Protein AF-0000000070861466 (afdb_homodimer)

Radius of gyration: 43.16 Å; Cα contacts (8 Å, |Δi|>4): 2158; chains: 2; bounding box: 138×143×98 Å

InterPro domains:
  IPR007632 Anoctamin [PTHR12308] (51-796)
  IPR049452 Anoctamin, transmembrane domain [PF04547] (317-795)

Structure (mmCIF, N/CA/C/O backbone):
data_AF-0000000070861466-model_v1
#
loop_
_entity.id
_entity.type
_entity.pdbx_description
1 polymer 'Anoctamin transmembrane domain-containing protein'
#
loop_
_atom_site.group_PDB
_atom_site.id
_atom_site.type_symbol
_atom_site.label_atom_id
_atom_site.label_alt_id
_atom_site.label_comp_id
_atom_site.label_asym_id
_atom_site.label_entity_id
_atom_site.label_seq_id
_atom_site.pdbx_PDB_ins_code
_atom_site.Cartn_x
_atom_site.Cartn_y
_atom_site.Cartn_z
_atom_site.occupancy
_atom_site.B_iso_or_equiv
_atom_site.auth_seq_id
_atom_site.auth_comp_id
_atom_site.auth_asym_id
_atom_site.auth_atom_id
_atom_site.pdbx_PDB_model_num
ATOM 1 N N . MET A 1 1 ? -64.312 64.188 -18.234 1 16.48 1 MET A N 1
ATOM 2 C CA . MET A 1 1 ? -65.062 63.875 -17 1 16.48 1 MET A CA 1
ATOM 3 C C . MET A 1 1 ? -64.062 63.562 -15.859 1 16.48 1 MET A C 1
ATOM 5 O O . MET A 1 1 ? -63.562 62.469 -15.742 1 16.48 1 MET A O 1
ATOM 9 N N . ALA A 1 2 ? -62.969 64.562 -15.57 1 18.7 2 ALA A N 1
ATOM 10 C CA . ALA A 1 2 ? -61.688 64.938 -14.945 1 18.7 2 ALA A CA 1
ATOM 11 C C . ALA A 1 2 ? -61.812 64.938 -13.422 1 18.7 2 ALA A C 1
ATOM 13 O O . ALA A 1 2 ? -60.812 64.875 -12.711 1 18.7 2 ALA A O 1
ATOM 14 N N . GLU A 1 3 ? -63.188 65.125 -13 1 17.28 3 GLU A N 1
ATOM 15 C CA . GLU A 1 3 ? -63.438 65.875 -11.773 1 17.28 3 GLU A CA 1
ATOM 16 C C . GLU A 1 3 ? -63.094 65.062 -10.539 1 17.28 3 GLU A C 1
ATOM 18 O O . GLU A 1 3 ? -62.5 65.562 -9.594 1 17.28 3 GLU A O 1
ATOM 23 N N . ASP A 1 4 ? -63.688 63.938 -10.492 1 17.72 4 ASP A N 1
ATOM 24 C CA . ASP A 1 4 ? -64.25 63.5 -9.219 1 17.72 4 ASP A CA 1
ATOM 25 C C . ASP A 1 4 ? -63.188 62.781 -8.367 1 17.72 4 ASP A C 1
ATOM 27 O O . ASP A 1 4 ? -63.531 62.094 -7.422 1 17.72 4 ASP A O 1
ATOM 31 N N . PHE A 1 5 ? -61.875 62.719 -8.875 1 22.05 5 PHE A N 1
ATOM 32 C CA . PHE A 1 5 ? -60.812 61.844 -8.414 1 22.05 5 PHE A CA 1
ATOM 33 C C . PHE A 1 5 ? -60.281 62.281 -7.043 1 22.05 5 PHE A C 1
ATOM 35 O O . PHE A 1 5 ? -59.094 62.312 -6.809 1 22.05 5 PHE A O 1
ATOM 42 N N . GLY A 1 6 ? -61.219 63.031 -6.23 1 19.34 6 GLY A N 1
ATOM 43 C CA . GLY A 1 6 ? -60.938 63.844 -5.062 1 19.34 6 GLY A CA 1
ATOM 44 C C . GLY A 1 6 ? -60.562 63.031 -3.836 1 19.34 6 GLY A C 1
ATOM 45 O O . GLY A 1 6 ? -60.344 63.594 -2.758 1 19.34 6 GLY A O 1
ATOM 46 N N . GLY A 1 7 ? -61.031 61.75 -3.723 1 20.11 7 GLY A N 1
ATOM 47 C CA . GLY A 1 7 ? -61.438 61.219 -2.43 1 20.11 7 GLY A CA 1
ATOM 48 C C . GLY A 1 7 ? -60.312 61.062 -1.449 1 20.11 7 GLY A C 1
ATOM 49 O O . GLY A 1 7 ? -59.125 61.156 -1.828 1 20.11 7 GLY A O 1
ATOM 50 N N . ASP A 1 8 ? -60.5 60.312 -0.194 1 20.23 8 ASP A N 1
ATOM 51 C CA . ASP A 1 8 ? -60.094 60.375 1.201 1 20.23 8 ASP A CA 1
ATOM 52 C C . ASP A 1 8 ? -58.656 59.875 1.38 1 20.23 8 ASP A C 1
ATOM 54 O O . ASP A 1 8 ? -58.344 58.75 0.96 1 20.23 8 ASP A O 1
ATOM 58 N N . HIS A 1 9 ? -57.5 60.594 1.595 1 22.98 9 HIS A N 1
ATOM 59 C CA . HIS A 1 9 ? -56.031 60.656 1.71 1 22.98 9 HIS A CA 1
ATOM 60 C C . HIS A 1 9 ? -55.531 59.844 2.914 1 22.98 9 HIS A C 1
ATOM 62 O O . HIS A 1 9 ? -54.344 59.75 3.145 1 22.98 9 HIS A O 1
ATOM 68 N N . ASN A 1 10 ? -56.312 59.562 4.051 1 20.41 10 ASN A N 1
ATOM 69 C CA . ASN A 1 10 ? -55.875 59.312 5.418 1 20.41 10 ASN A CA 1
ATOM 70 C C . ASN A 1 10 ? -55.344 57.906 5.574 1 20.41 10 ASN A C 1
ATOM 72 O O . ASN A 1 10 ? -54.812 57.531 6.637 1 20.41 10 ASN A O 1
ATOM 76 N N . ALA A 1 11 ? -55.844 56.906 4.953 1 23.03 11 ALA A N 1
ATOM 77 C CA . ALA A 1 11 ? -55.781 55.5 5.324 1 23.03 11 ALA A CA 1
ATOM 78 C C . ALA A 1 11 ? -54.375 54.938 5.148 1 23.03 11 ALA A C 1
ATOM 80 O O . ALA A 1 11 ? -54.156 53.719 5.223 1 23.03 11 ALA A O 1
ATOM 81 N N . SER A 1 12 ? -53.344 55.688 4.801 1 24.44 12 SER A N 1
ATOM 82 C CA . SER A 1 12 ? -52.031 55.25 4.32 1 24.44 12 SER A CA 1
ATOM 83 C C . SER A 1 12 ? -51.156 54.781 5.477 1 24.44 12 SER A C 1
ATOM 85 O O . SER A 1 12 ? -50.031 54.344 5.262 1 24.44 12 SER A O 1
ATOM 87 N N . GLY A 1 13 ? -51.531 55.062 6.812 1 25.39 13 GLY A N 1
ATOM 88 C CA . GLY A 1 13 ? -50.688 54.938 7.988 1 25.39 13 GLY A CA 1
ATOM 89 C C . GLY A 1 13 ? -50.438 53.5 8.391 1 25.39 13 GLY A C 1
ATOM 90 O O . GLY A 1 13 ? -49.438 53.188 9.078 1 25.39 13 GLY A O 1
ATOM 91 N N . ASN A 1 14 ? -51.438 52.688 8.461 1 26.45 14 ASN A N 1
ATOM 92 C CA . ASN A 1 14 ? -51.531 51.438 9.242 1 26.45 14 ASN A CA 1
ATOM 93 C C . ASN A 1 14 ? -50.656 50.344 8.656 1 26.45 14 ASN A C 1
ATOM 95 O O . ASN A 1 14 ? -50.562 49.25 9.227 1 26.45 14 ASN A O 1
ATOM 99 N N . LYS A 1 15 ? -50.312 50.375 7.426 1 30.53 15 LYS A N 1
ATOM 100 C CA . LYS A 1 15 ? -49.688 49.25 6.77 1 30.53 15 LYS A CA 1
ATOM 101 C C . LYS A 1 15 ? -48.25 49.062 7.25 1 30.53 15 LYS A C 1
ATOM 103 O O . LYS A 1 15 ? -47.719 47.938 7.227 1 30.53 15 LYS A O 1
ATOM 108 N N . GLY A 1 16 ? -47.688 50.156 7.734 1 27.94 16 GLY A N 1
ATOM 109 C CA . GLY A 1 16 ? -46.312 50.125 8.18 1 27.94 16 GLY A CA 1
ATOM 110 C C . GLY A 1 16 ? -46.125 49.344 9.461 1 27.94 16 GLY A C 1
ATOM 111 O O . GLY A 1 16 ? -45.094 48.688 9.648 1 27.94 16 GLY A O 1
ATOM 112 N N . GLU A 1 17 ? -47.094 49.469 10.406 1 29.08 17 GLU A N 1
ATOM 113 C CA . GLU A 1 17 ? -46.969 48.844 11.711 1 29.08 17 GLU A CA 1
ATOM 114 C C . GLU A 1 17 ? -47.031 47.312 11.594 1 29.08 17 GLU A C 1
ATOM 116 O O . GLU A 1 17 ? -46.281 46.594 12.273 1 29.08 17 GLU A O 1
ATOM 121 N N . ARG A 1 18 ? -47.938 46.812 10.82 1 31.66 18 ARG A N 1
ATOM 122 C CA . ARG A 1 18 ? -48.125 45.375 10.805 1 31.66 18 ARG A CA 1
ATOM 123 C C . ARG A 1 18 ? -46.875 44.688 10.258 1 31.66 18 ARG A C 1
ATOM 125 O O . ARG A 1 18 ? -46.531 43.594 10.703 1 31.66 18 ARG A O 1
ATOM 132 N N . PHE A 1 19 ? -46.344 45.312 9.219 1 30.48 19 PHE A N 1
ATOM 133 C CA . PHE A 1 19 ? -45.125 44.719 8.656 1 30.48 19 PHE A CA 1
ATOM 134 C C . PHE A 1 19 ? -44.031 44.594 9.719 1 30.48 19 PHE A C 1
ATOM 136 O O . PHE A 1 19 ? -43.406 43.531 9.805 1 30.48 19 PHE A O 1
ATOM 143 N N . VAL A 1 20 ? -43.969 45.5 10.695 1 30.69 20 VAL A N 1
ATOM 144 C CA . VAL A 1 20 ? -43 45.438 11.789 1 30.69 20 VAL A CA 1
ATOM 145 C C . VAL A 1 20 ? -43.344 44.25 12.695 1 30.69 20 VAL A C 1
ATOM 147 O O . VAL A 1 20 ? -42.438 43.5 13.102 1 30.69 20 VAL A O 1
ATOM 150 N N . LYS A 1 21 ? -44.531 44.062 13.055 1 33.38 21 LYS A N 1
ATOM 151 C CA . LYS A 1 21 ? -44.875 43 13.984 1 33.38 21 LYS A CA 1
ATOM 152 C C . LYS A 1 21 ? -44.562 41.625 13.383 1 33.38 21 LYS A C 1
ATOM 154 O O . LYS A 1 21 ? -44.062 40.75 14.086 1 33.38 21 LYS A O 1
ATOM 159 N N . ASP A 1 22 ? -44.906 41.375 12.109 1 32.41 22 ASP A N 1
ATOM 160 C CA . ASP A 1 22 ? -44.656 40.031 11.555 1 32.41 22 ASP A CA 1
ATOM 161 C C . ASP A 1 22 ? -43.156 39.781 11.43 1 32.41 22 ASP A C 1
ATOM 163 O O . ASP A 1 22 ? -42.719 38.656 11.633 1 32.41 22 ASP A O 1
ATOM 167 N N . LEU A 1 23 ? -42.344 40.844 11.055 1 29.83 23 LEU A N 1
ATOM 168 C CA . LEU A 1 23 ? -40.875 40.75 11.07 1 29.83 23 LEU A CA 1
ATOM 169 C C . LEU A 1 23 ? -40.375 40.469 12.484 1 29.83 23 LEU A C 1
ATOM 171 O O . LEU A 1 23 ? -39.438 39.688 12.672 1 29.83 23 LEU A O 1
ATOM 175 N N . MET A 1 24 ? -40.812 41.156 13.539 1 29.45 24 MET A N 1
ATOM 176 C CA . MET A 1 24 ? -40.5 40.938 14.938 1 29.45 24 MET A CA 1
ATOM 177 C C . MET A 1 24 ? -40.875 39.531 15.359 1 29.45 24 MET A C 1
ATOM 179 O O . MET A 1 24 ? -40.312 39 16.328 1 29.45 24 MET A O 1
ATOM 183 N N . ALA A 1 25 ? -41.969 39.031 14.922 1 30.91 25 ALA A N 1
ATOM 184 C CA . ALA A 1 25 ? -42.312 37.688 15.375 1 30.91 25 ALA A CA 1
ATOM 185 C C . ALA A 1 25 ? -41.25 36.688 14.961 1 30.91 25 ALA A C 1
ATOM 187 O O . ALA A 1 25 ? -41.031 35.656 15.625 1 30.91 25 ALA A O 1
ATOM 188 N N . GLN A 1 26 ? -40.719 36.875 13.656 1 28.11 26 GLN A N 1
ATOM 189 C CA . GLN A 1 26 ? -39.562 36.094 13.266 1 28.11 26 GLN A CA 1
ATOM 190 C C . GLN A 1 26 ? -38.281 36.656 13.836 1 28.11 26 GLN A C 1
ATOM 192 O O . GLN A 1 26 ? -38.094 37.875 13.836 1 28.11 26 GLN A O 1
ATOM 197 N N . ASN A 1 27 ? -37.625 36.219 15.023 1 28.41 27 ASN A N 1
ATOM 198 C CA . ASN A 1 27 ? -36.781 36.781 16.062 1 28.41 27 ASN A CA 1
ATOM 199 C C . ASN A 1 27 ? -35.656 37.656 15.461 1 28.41 27 ASN A C 1
ATOM 201 O O . ASN A 1 27 ? -34.469 37.344 15.609 1 28.41 27 ASN A O 1
ATOM 205 N N . VAL A 1 28 ? -35.938 38.281 14.328 1 26.98 28 VAL A N 1
ATOM 206 C CA . VAL A 1 28 ? -34.969 39.188 13.734 1 26.98 28 VAL A CA 1
ATOM 207 C C . VAL A 1 28 ? -34.906 40.5 14.555 1 26.98 28 VAL A C 1
ATOM 209 O O . VAL A 1 28 ? -35.906 41.219 14.648 1 26.98 28 VAL A O 1
ATOM 212 N N . SER A 1 29 ? -34.188 40.562 15.742 1 27.77 29 SER A N 1
ATOM 213 C CA . SER A 1 29 ? -34.188 41.688 16.656 1 27.77 29 SER A CA 1
ATOM 214 C C . SER A 1 29 ? -33.625 42.938 15.977 1 27.77 29 SER A C 1
ATOM 216 O O . SER A 1 29 ? -32.406 43 15.664 1 27.77 29 SER A O 1
ATOM 218 N N . ILE A 1 30 ? -34.25 43.625 15.133 1 29.31 30 ILE A N 1
ATOM 219 C CA . ILE A 1 30 ? -33.844 44.938 14.688 1 29.31 30 ILE A CA 1
ATOM 220 C C . ILE A 1 30 ? -34 45.969 15.82 1 29.31 30 ILE A C 1
ATOM 222 O O . ILE A 1 30 ? -35.062 46.094 16.406 1 29.31 30 ILE A O 1
ATOM 226 N N . PRO A 1 31 ? -32.875 46.5 16.391 1 29.22 31 PRO A N 1
ATOM 227 C CA . PRO A 1 31 ? -33.031 47.375 17.547 1 29.22 31 PRO A CA 1
ATOM 228 C C . PRO A 1 31 ? -34 48.531 17.281 1 29.22 31 PRO A C 1
ATOM 230 O O . PRO A 1 31 ? -34.125 48.969 16.141 1 29.22 31 PRO A O 1
ATOM 233 N N . PRO A 1 32 ? -34.719 48.969 18.25 1 29.06 32 PRO A N 1
ATOM 234 C CA . PRO A 1 32 ? -35.875 49.875 18.219 1 29.06 32 PRO A CA 1
ATOM 235 C C . PRO A 1 32 ? -35.5 51.312 17.859 1 29.06 32 PRO A C 1
ATOM 237 O O . PRO A 1 32 ? -36.281 52 17.188 1 29.06 32 PRO A O 1
ATOM 240 N N . ASP A 1 33 ? -34.375 51.875 18.266 1 28.48 33 ASP A N 1
ATOM 241 C CA . ASP A 1 33 ? -34.219 53.312 18.125 1 28.48 33 ASP A CA 1
ATOM 242 C C . ASP A 1 33 ? -34 53.719 16.656 1 28.48 33 ASP A C 1
ATOM 244 O O . ASP A 1 33 ? -34.344 54.812 16.25 1 28.48 33 ASP A O 1
ATOM 248 N N . VAL A 1 34 ? -33.25 53.062 15.922 1 29.25 34 VAL A N 1
ATOM 249 C CA . VAL A 1 34 ? -33.562 53.469 14.555 1 29.25 34 VAL A CA 1
ATOM 250 C C . VAL A 1 34 ? -35.062 53.344 14.312 1 29.25 34 VAL A C 1
ATOM 252 O O . VAL A 1 34 ? -35.625 54.062 13.477 1 29.25 34 VAL A O 1
ATOM 255 N N . LEU A 1 35 ? -35.625 52.406 15.195 1 28.64 35 LEU A N 1
ATOM 256 C CA . LEU A 1 35 ? -37.094 52.438 15.18 1 28.64 35 LEU A CA 1
ATOM 257 C C . LEU A 1 35 ? -37.594 53.719 15.844 1 28.64 35 LEU A C 1
ATOM 259 O O . LEU A 1 35 ? -38.531 54.344 15.344 1 28.64 35 LEU A O 1
ATOM 263 N N . SER A 1 36 ? -37.062 54.031 17 1 27.45 36 SER A N 1
ATOM 264 C CA . SER A 1 36 ? -37.656 55.188 17.625 1 27.45 36 SER A CA 1
ATOM 265 C C . SER A 1 36 ? -37.406 56.438 16.797 1 27.45 36 SER A C 1
ATOM 267 O O . SER A 1 36 ? -38.281 57.281 16.594 1 27.45 36 SER A O 1
ATOM 269 N N . LYS A 1 37 ? -36.219 57.031 16.562 1 30.48 37 LYS A N 1
ATOM 270 C CA . LYS A 1 37 ? -36.188 58.219 15.711 1 30.48 37 LYS A CA 1
ATOM 271 C C . LYS A 1 37 ? -36.812 57.938 14.352 1 30.48 37 LYS A C 1
ATOM 273 O O . LYS A 1 37 ? -37.5 58.781 13.789 1 30.48 37 LYS A O 1
ATOM 278 N N . VAL A 1 38 ? -36.625 56.906 13.602 1 27.94 38 VAL A N 1
ATOM 279 C CA . VAL A 1 38 ? -37.812 56.625 12.781 1 27.94 38 VAL A CA 1
ATOM 280 C C . VAL A 1 38 ? -38.969 56.219 13.672 1 27.94 38 VAL A C 1
ATOM 282 O O . VAL A 1 38 ? -40.094 56.688 13.461 1 27.94 38 VAL A O 1
ATOM 285 N N . PHE A 1 39 ? -39.125 55.094 14.648 1 32.12 39 PHE A N 1
ATOM 286 C CA . PHE A 1 39 ? -40.344 54.906 15.398 1 32.12 39 PHE A CA 1
ATOM 287 C C . PHE A 1 39 ? -40.219 55.438 16.828 1 32.12 39 PHE A C 1
ATOM 289 O O . PHE A 1 39 ? -41.062 55.188 17.672 1 32.12 39 PHE A O 1
ATOM 296 N N . ASN A 1 40 ? -39.688 56.625 17.312 1 31.16 40 ASN A N 1
ATOM 297 C CA . ASN A 1 40 ? -39.594 57.406 18.547 1 31.16 40 ASN A CA 1
ATOM 298 C C . ASN A 1 40 ? -39.531 56.469 19.766 1 31.16 40 ASN A C 1
ATOM 300 O O . ASN A 1 40 ? -40.156 56.781 20.797 1 31.16 40 ASN A O 1
ATOM 304 N N . VAL A 1 41 ? -39.25 55.281 19.734 1 31.25 41 VAL A N 1
ATOM 305 C CA . VAL A 1 41 ? -39.438 54.438 20.922 1 31.25 41 VAL A CA 1
ATOM 306 C C . VAL A 1 41 ? -38.312 54.688 21.906 1 31.25 41 VAL A C 1
ATOM 308 O O . VAL A 1 41 ? -37.125 54.75 21.516 1 31.25 41 VAL A O 1
ATOM 311 N N . PRO A 1 42 ? -38.594 55.094 23.219 1 32.25 42 PRO A N 1
ATOM 312 C CA . PRO A 1 42 ? -37.75 55.562 24.344 1 32.25 42 PRO A CA 1
ATOM 313 C C . PRO A 1 42 ? -36.656 54.562 24.703 1 32.25 42 PRO A C 1
ATOM 315 O O . PRO A 1 42 ? -36.812 53.344 24.453 1 32.25 42 PRO A O 1
ATOM 318 N N . LEU A 1 43 ? -35.438 55 25.172 1 31.53 43 LEU A N 1
ATOM 319 C CA . LEU A 1 43 ? -34.094 54.5 25.453 1 31.53 43 LEU A CA 1
ATOM 320 C C . LEU A 1 43 ? -34.156 53.344 26.453 1 31.53 43 LEU A C 1
ATOM 322 O O . LEU A 1 43 ? -33.344 52.406 26.391 1 31.53 43 LEU A O 1
ATOM 326 N N . GLU A 1 44 ? -35 53.406 27.562 1 36.5 44 GLU A N 1
ATOM 327 C CA . GLU A 1 44 ? -35.094 52.469 28.656 1 36.5 44 GLU A CA 1
ATOM 328 C C . GLU A 1 44 ? -35.312 51.062 28.141 1 36.5 44 GLU A C 1
ATOM 330 O O . GLU A 1 44 ? -34.875 50.062 28.766 1 36.5 44 GLU A O 1
ATOM 335 N N . GLU A 1 45 ? -36.062 50.969 27.062 1 33.91 45 GLU A N 1
ATOM 336 C CA . GLU A 1 45 ? -36.5 49.688 26.578 1 33.91 45 GLU A CA 1
ATOM 337 C C . GLU A 1 45 ? -35.375 48.938 25.859 1 33.91 45 GLU A C 1
ATOM 339 O O . GLU A 1 45 ? -35.312 47.719 25.859 1 33.91 45 GLU A O 1
ATOM 344 N N . ILE A 1 46 ? -34.375 49.781 25.547 1 31.27 46 ILE A N 1
ATOM 345 C CA . ILE A 1 46 ? -33.281 49.188 24.797 1 31.27 46 ILE A CA 1
ATOM 346 C C . ILE A 1 46 ? -32.344 48.438 25.75 1 31.27 46 ILE A C 1
ATOM 348 O O . ILE A 1 46 ? -31.875 47.344 25.453 1 31.27 46 ILE A O 1
ATOM 352 N N . GLU A 1 47 ? -32 49 26.953 1 33.69 47 GLU A N 1
ATOM 353 C CA . GLU A 1 47 ? -31.156 48.375 27.938 1 33.69 47 GLU A CA 1
ATOM 354 C C . GLU A 1 47 ? -31.688 46.969 28.297 1 33.69 47 GLU A C 1
ATOM 356 O O . GLU A 1 47 ? -30.906 46.031 28.5 1 33.69 47 GLU A O 1
ATOM 361 N N . LYS A 1 48 ? -32.938 46.781 28.547 1 36.59 48 LYS A N 1
ATOM 362 C CA . LYS A 1 48 ? -33.562 45.469 28.797 1 36.59 48 LYS A CA 1
ATOM 363 C C . LYS A 1 48 ? -33.312 44.5 27.641 1 36.59 48 LYS A C 1
ATOM 365 O O . LYS A 1 48 ? -33.188 43.312 27.844 1 36.59 48 LYS A O 1
ATOM 370 N N . ILE A 1 49 ? -33 45.062 26.484 1 32.12 49 ILE A N 1
ATOM 371 C CA . ILE A 1 49 ? -32.875 44.188 25.328 1 32.12 49 ILE A CA 1
ATOM 372 C C . ILE A 1 49 ? -31.469 43.625 25.281 1 32.12 49 ILE A C 1
ATOM 374 O O . ILE A 1 49 ? -31.281 42.406 25.016 1 32.12 49 ILE A O 1
ATOM 378 N N . GLU A 1 50 ? -30.422 44.406 25.594 1 31.86 50 GLU A N 1
ATOM 379 C CA . GLU A 1 50 ? -29.047 43.906 25.531 1 31.86 50 GLU A CA 1
ATOM 380 C C . GLU A 1 50 ? -28.797 42.812 26.547 1 31.86 50 GLU A C 1
ATOM 382 O O . GLU A 1 50 ? -28.141 41.812 26.25 1 31.86 50 GLU A O 1
ATOM 387 N N . LYS A 1 51 ? -28.859 43 27.859 1 35.59 51 LYS A N 1
ATOM 388 C CA . LYS A 1 51 ? -28.891 41.906 28.812 1 35.59 51 LYS A CA 1
ATOM 389 C C . LYS A 1 51 ? -29.734 40.75 28.281 1 35.59 51 LYS A C 1
ATOM 391 O O . LYS A 1 51 ? -29.406 39.562 28.5 1 35.59 51 LYS A O 1
ATOM 396 N N . ASP A 1 52 ? -30.781 41.062 27.547 1 31.16 52 ASP A N 1
ATOM 397 C CA . ASP A 1 52 ? -31.609 40.062 26.922 1 31.16 52 ASP A CA 1
ATOM 398 C C . ASP A 1 52 ? -30.953 39.469 25.672 1 31.16 52 ASP A C 1
ATOM 400 O O . ASP A 1 52 ? -31.141 38.312 25.344 1 31.16 52 ASP A O 1
ATOM 404 N N . LEU A 1 53 ? -30.016 40.094 24.891 1 31.23 53 LEU A N 1
ATOM 405 C CA . LEU A 1 53 ? -29.406 39.562 23.672 1 31.23 53 LEU A CA 1
ATOM 406 C C . LEU A 1 53 ? -28.328 38.531 24 1 31.23 53 LEU A C 1
ATOM 408 O O . LEU A 1 53 ? -28.172 37.531 23.297 1 31.23 53 LEU A O 1
ATOM 412 N N . ARG A 1 54 ? -27.125 38.844 24.578 1 34 54 ARG A N 1
ATOM 413 C CA . ARG A 1 54 ? -26.234 37.781 25.062 1 34 54 ARG A CA 1
ATOM 414 C C . ARG A 1 54 ? -27.016 36.656 25.719 1 34 54 ARG A C 1
ATOM 416 O O . ARG A 1 54 ? -26.672 35.5 25.578 1 34 54 ARG A O 1
ATOM 423 N N . ASN A 1 55 ? -27.703 37.062 26.797 1 30.11 55 ASN A N 1
ATOM 424 C CA . ASN A 1 55 ? -28.797 36.25 27.297 1 30.11 55 ASN A CA 1
ATOM 425 C C . ASN A 1 55 ? -29.906 36.094 26.266 1 30.11 55 ASN A C 1
ATOM 427 O O . ASN A 1 55 ? -31.062 35.875 26.625 1 30.11 55 ASN A O 1
ATOM 431 N N . ALA A 1 56 ? -29.875 36.969 25.25 1 32.06 56 ALA A N 1
ATOM 432 C CA . ALA A 1 56 ? -30.922 36.688 24.266 1 32.06 56 ALA A CA 1
ATOM 433 C C . ALA A 1 56 ? -31.156 35.156 24.156 1 32.06 56 ALA A C 1
ATOM 435 O O . ALA A 1 56 ? -30.297 34.438 23.641 1 32.06 56 ALA A O 1
ATOM 436 N N . LYS A 1 57 ? -31.656 34.75 25 1 32.19 57 LYS A N 1
ATOM 437 C CA . LYS A 1 57 ? -32.375 33.531 25.359 1 32.19 57 LYS A CA 1
ATOM 438 C C . LYS A 1 57 ? -32.938 32.844 24.109 1 32.19 57 LYS A C 1
ATOM 440 O O . LYS A 1 57 ? -33.25 33.531 23.125 1 32.19 57 LYS A O 1
ATOM 445 N N . MET A 1 58 ? -32.656 31.609 24.062 1 34.69 58 MET A N 1
ATOM 446 C CA . MET A 1 58 ? -33.406 30.609 23.328 1 34.69 58 MET A CA 1
ATOM 447 C C . MET A 1 58 ? -34.781 31.141 22.938 1 34.69 58 MET A C 1
ATOM 449 O O . MET A 1 58 ? -35.5 31.656 23.781 1 34.69 58 MET A O 1
ATOM 453 N N . VAL A 1 59 ? -34.812 32.031 22 1 35.97 59 VAL A N 1
ATOM 454 C CA . VAL A 1 59 ? -36.25 31.906 21.75 1 35.97 59 VAL A CA 1
ATOM 455 C C . VAL A 1 59 ? -36.719 30.562 22.25 1 35.97 59 VAL A C 1
ATOM 457 O O . VAL A 1 59 ? -36.094 29.531 22.031 1 35.97 59 VAL A O 1
ATOM 460 N N . LYS A 1 60 ? -37.375 30.609 23.266 1 43.22 60 LYS A N 1
ATOM 461 C CA . LYS A 1 60 ? -37.844 29.406 23.953 1 43.22 60 LYS A CA 1
ATOM 462 C C . LYS A 1 60 ? -37.812 28.203 23.031 1 43.22 60 LYS A C 1
ATOM 464 O O . LYS A 1 60 ? -37.438 27.094 23.438 1 43.22 60 LYS A O 1
ATOM 469 N N . GLY A 1 61 ? -38.125 28.344 21.656 1 54.25 61 GLY A N 1
ATOM 470 C CA . GLY A 1 61 ? -38.406 27.141 20.906 1 54.25 61 GLY A CA 1
ATOM 471 C C . GLY A 1 61 ? -37.25 26.734 20 1 54.25 61 GLY A C 1
ATOM 472 O O . GLY A 1 61 ? -37.062 25.547 19.734 1 54.25 61 GLY A O 1
ATOM 473 N N . ASN A 1 62 ? -36.344 27.828 19.359 1 67.19 62 ASN A N 1
ATOM 474 C CA . ASN A 1 62 ? -35.219 27.516 18.453 1 67.19 62 ASN A CA 1
ATOM 475 C C . ASN A 1 62 ? -33.969 28.266 18.812 1 67.19 62 ASN A C 1
ATOM 477 O O . ASN A 1 62 ? -33.688 29.328 18.25 1 67.19 62 ASN A O 1
ATOM 481 N N . PRO A 1 63 ? -33.062 27.844 19.812 1 78.75 63 PRO A N 1
ATOM 482 C CA . PRO A 1 63 ? -31.891 28.516 20.359 1 78.75 63 PRO A CA 1
ATOM 483 C C . PRO A 1 63 ? -30.859 28.859 19.266 1 78.75 63 PRO A C 1
ATOM 485 O O . PRO A 1 63 ? -30.672 28.094 18.328 1 78.75 63 PRO A O 1
ATOM 488 N N . LEU A 1 64 ? -30.234 30.188 19.328 1 81.69 64 LEU A N 1
ATOM 489 C CA . LEU A 1 64 ? -29.219 30.688 18.406 1 81.69 64 LEU A CA 1
ATOM 490 C C . LEU A 1 64 ? -27.953 31.062 19.141 1 81.69 64 LEU A C 1
ATOM 492 O O . LEU A 1 64 ? -28 31.656 20.219 1 81.69 64 LEU A O 1
ATOM 496 N N . THR A 1 65 ? -26.797 30.562 18.734 1 81.25 65 THR A N 1
ATOM 497 C CA . THR A 1 65 ? -25.484 30.953 19.234 1 81.25 65 THR A CA 1
ATOM 498 C C . THR A 1 65 ? -24.656 31.641 18.156 1 81.25 65 THR A C 1
ATOM 500 O O . THR A 1 65 ? -24.688 31.219 17 1 81.25 65 THR A O 1
ATOM 503 N N . TRP A 1 66 ? -23.984 32.781 18.5 1 85.69 66 TRP A N 1
ATOM 504 C CA . TRP A 1 66 ? -23.078 33.469 17.578 1 85.69 66 TRP A CA 1
ATOM 505 C C . TRP A 1 66 ? -21.672 32.906 17.688 1 85.69 66 TRP A C 1
ATOM 507 O O . TRP A 1 66 ? -21 33.031 18.703 1 85.69 66 TRP A O 1
ATOM 517 N N . ASP A 1 67 ? -21.266 32.281 16.641 1 90.12 67 ASP A N 1
ATOM 518 C CA . ASP A 1 67 ? -20.047 31.469 16.734 1 90.12 67 ASP A CA 1
ATOM 519 C C . ASP A 1 67 ? -18.953 32.062 15.844 1 90.12 67 ASP A C 1
ATOM 521 O O . ASP A 1 67 ? -17.766 31.953 16.156 1 90.12 67 ASP A O 1
ATOM 525 N N . TYR A 1 68 ? -19.25 32.625 14.711 1 93.31 68 TYR A N 1
ATOM 526 C CA . TYR A 1 68 ? -18.25 33.094 13.766 1 93.31 68 TYR A CA 1
ATOM 527 C C . TYR A 1 68 ? -18.297 34.625 13.617 1 93.31 68 TYR A C 1
ATOM 529 O O . TYR A 1 68 ? -19.344 35.219 13.82 1 93.31 68 TYR A O 1
ATOM 537 N N . VAL A 1 69 ? -17.109 35.188 13.234 1 91.88 69 VAL A N 1
ATOM 538 C CA . VAL A 1 69 ? -17 36.625 12.984 1 91.88 69 VAL A CA 1
ATOM 539 C C . VAL A 1 69 ? -16.359 36.844 11.609 1 91.88 69 VAL A C 1
ATOM 541 O O . VAL A 1 69 ? -15.359 36.219 11.273 1 91.88 69 VAL A O 1
ATOM 544 N N . LEU A 1 70 ? -16.969 37.562 10.797 1 92.69 70 LEU A N 1
ATOM 545 C CA . LEU A 1 70 ? -16.375 38.094 9.57 1 92.69 70 LEU A CA 1
ATOM 546 C C . LEU A 1 70 ? -16.016 39.562 9.734 1 92.69 70 LEU A C 1
ATOM 548 O O . LEU A 1 70 ? -16.844 40.375 10.148 1 92.69 70 LEU A O 1
ATOM 552 N N . ALA A 1 71 ? -14.758 39.875 9.5 1 90.88 71 ALA A N 1
ATOM 553 C CA . ALA A 1 71 ? -14.273 41.25 9.602 1 90.88 71 ALA A CA 1
ATOM 554 C C . ALA A 1 71 ? -14.07 41.875 8.219 1 90.88 71 ALA A C 1
ATOM 556 O O . ALA A 1 71 ? -13.422 41.281 7.359 1 90.88 71 ALA A O 1
ATOM 557 N N . PHE A 1 72 ? -14.664 43 7.996 1 89.69 72 PHE A N 1
ATOM 558 C CA . PHE A 1 72 ? -14.586 43.688 6.715 1 89.69 72 PHE A CA 1
ATOM 559 C C . PHE A 1 72 ? -13.906 45.031 6.879 1 89.69 72 PHE A C 1
ATOM 561 O O . PHE A 1 72 ? -14.07 45.688 7.91 1 89.69 72 PHE A O 1
ATOM 568 N N . ARG A 1 73 ? -13.188 45.469 5.875 1 88.38 73 ARG A N 1
ATOM 569 C CA . ARG A 1 73 ? -12.633 46.812 5.84 1 88.38 73 ARG A CA 1
ATOM 570 C C . ARG A 1 73 ? -13.672 47.844 5.367 1 88.38 73 ARG A C 1
ATOM 572 O O . ARG A 1 73 ? -14.484 47.531 4.488 1 88.38 73 ARG A O 1
ATOM 579 N N . THR A 1 74 ? -13.695 48.969 5.906 1 81 74 THR A N 1
ATOM 580 C CA . THR A 1 74 ? -14.672 50 5.547 1 81 74 THR A CA 1
ATOM 581 C C . THR A 1 74 ? -14.258 50.719 4.262 1 81 74 THR A C 1
ATOM 583 O O . THR A 1 74 ? -15.102 51.25 3.531 1 81 74 THR A O 1
ATOM 586 N N . GLY A 1 75 ? -13.086 50.656 3.787 1 78.56 75 GLY A N 1
ATOM 587 C CA . GLY A 1 75 ? -12.633 51.312 2.582 1 78.56 75 GLY A CA 1
ATOM 588 C C . GLY A 1 75 ? -12.336 52.781 2.803 1 78.56 75 GLY A C 1
ATOM 589 O O . GLY A 1 75 ? -12.758 53.375 3.803 1 78.56 75 GLY A O 1
ATOM 590 N N . GLU A 1 76 ? -11.625 53.344 1.872 1 76.94 76 GLU A N 1
ATOM 591 C CA . GLU A 1 76 ? -11.266 54.75 1.923 1 76.94 76 GLU A CA 1
ATOM 592 C C . GLU A 1 76 ? -12.336 55.625 1.251 1 76.94 76 GLU A C 1
ATOM 594 O O . GLU A 1 76 ? -12.906 55.219 0.234 1 76.94 76 GLU A O 1
ATOM 599 N N . GLN A 1 77 ? -12.742 56.719 1.858 1 67.94 77 GLN A N 1
ATOM 600 C CA . GLN A 1 77 ? -13.781 57.594 1.353 1 67.94 77 GLN A CA 1
ATOM 601 C C . GLN A 1 77 ? -13.336 58.312 0.073 1 67.94 77 GLN A C 1
ATOM 603 O O . GLN A 1 77 ? -14.156 58.562 -0.808 1 67.94 77 GLN A O 1
ATOM 608 N N . ASP A 1 78 ? -12.039 58.531 -0.002 1 69.56 78 ASP A N 1
ATOM 609 C CA . ASP A 1 78 ? -11.586 59.375 -1.099 1 69.56 78 ASP A CA 1
ATOM 610 C C . ASP A 1 78 ? -11.125 58.531 -2.289 1 69.56 78 ASP A C 1
ATOM 612 O O . ASP A 1 78 ? -10.93 59.062 -3.387 1 69.56 78 ASP A O 1
ATOM 616 N N . LYS A 1 79 ? -11.031 57.25 -2.191 1 76.5 79 LYS A N 1
ATOM 617 C CA . LYS A 1 79 ? -10.523 56.438 -3.289 1 76.5 79 LYS A CA 1
ATOM 618 C C . LYS A 1 79 ? -11.656 55.938 -4.184 1 76.5 79 LYS A C 1
ATOM 620 O O . LYS A 1 79 ? -12.617 55.344 -3.695 1 76.5 79 LYS A O 1
ATOM 625 N N . MET A 1 80 ? -11.5 56.281 -5.516 1 68.06 80 MET A N 1
ATOM 626 C CA . MET A 1 80 ? -12.523 55.875 -6.484 1 68.06 80 MET A CA 1
ATOM 627 C C . MET A 1 80 ? -12.141 54.562 -7.16 1 68.06 80 MET A C 1
ATOM 629 O O . MET A 1 80 ? -10.977 54.344 -7.484 1 68.06 80 MET A O 1
ATOM 633 N N . ILE A 1 81 ? -12.781 53.469 -7.098 1 68.38 81 ILE A N 1
ATOM 634 C CA . ILE A 1 81 ? -12.57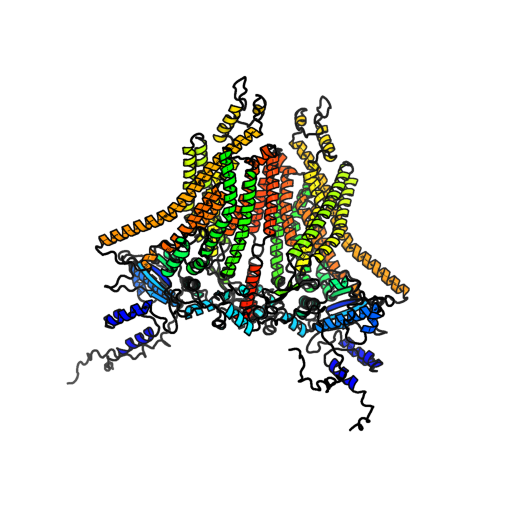8 52.188 -7.773 1 68.38 81 ILE A CA 1
ATOM 635 C C . ILE A 1 81 ? -13.258 52.219 -9.141 1 68.38 81 ILE A C 1
ATOM 637 O O . ILE A 1 81 ? -14.461 52.5 -9.234 1 68.38 81 ILE A O 1
ATOM 641 N N . LYS A 1 82 ? -12.445 52.312 -10.258 1 58 82 LYS A N 1
ATOM 642 C CA . LYS A 1 82 ? -12.961 52.25 -11.625 1 58 82 LYS A CA 1
ATOM 643 C C . LYS A 1 82 ? -13.352 50.844 -12.008 1 58 82 LYS A C 1
ATOM 645 O O . LYS A 1 82 ? -12.625 49.875 -11.703 1 58 82 LYS A O 1
ATOM 650 N N . PRO A 1 83 ? -14.617 50.656 -12.398 1 51.34 83 PRO A N 1
ATOM 651 C CA . PRO A 1 83 ? -14.992 49.281 -12.797 1 51.34 83 PRO A CA 1
ATOM 652 C C . PRO A 1 83 ? -14.148 48.75 -13.945 1 51.34 83 PRO A C 1
ATOM 654 O O . PRO A 1 83 ? -13.727 49.531 -14.82 1 51.34 83 PRO A O 1
ATOM 657 N N . LYS A 1 84 ? -13.375 47.75 -13.898 1 48.66 84 LYS A N 1
ATOM 658 C CA . LYS A 1 84 ? -12.648 47.281 -15.07 1 48.66 84 LYS A CA 1
ATOM 659 C C . LYS A 1 84 ? -13.492 47.406 -16.344 1 48.66 84 LYS A C 1
ATOM 661 O O . LYS A 1 84 ? -13.133 48.156 -17.25 1 48.66 84 LYS A O 1
ATOM 666 N N . ASN A 1 85 ? -13.617 46.094 -17.297 1 40.31 85 ASN A N 1
ATOM 667 C CA . ASN A 1 85 ? -14.07 46 -18.688 1 40.31 85 ASN A CA 1
ATOM 668 C C . ASN A 1 85 ? -15.539 46.406 -18.828 1 40.31 85 ASN A C 1
ATOM 670 O O . ASN A 1 85 ? -16.375 45.969 -18.031 1 40.31 85 ASN A O 1
ATOM 674 N N . LYS A 1 86 ? -15.961 47.406 -19.766 1 38.62 86 LYS A N 1
ATOM 675 C CA . LYS A 1 86 ? -17.219 47.875 -20.359 1 38.62 86 LYS A CA 1
ATOM 676 C C . LYS A 1 86 ? -18.109 46.688 -20.703 1 38.62 86 LYS A C 1
ATOM 678 O O . LYS A 1 86 ? -19.344 46.812 -20.703 1 38.62 86 LYS A O 1
ATOM 683 N N . GLU A 1 87 ? -17.594 45.656 -21.562 1 34.19 87 GLU A N 1
ATOM 684 C CA . GLU A 1 87 ? -18.406 44.656 -22.25 1 34.19 87 GLU A CA 1
ATOM 685 C C . GLU A 1 87 ? -19.219 43.812 -21.25 1 34.19 87 GLU A C 1
ATOM 687 O O . GLU A 1 87 ? -20.344 43.406 -21.547 1 34.19 87 GLU A O 1
ATOM 692 N N . LYS A 1 88 ? -18.688 43.25 -20.219 1 37.53 88 LYS A N 1
ATOM 693 C CA . LYS A 1 88 ? -19.531 42.344 -19.453 1 37.53 88 LYS A CA 1
ATOM 694 C C . LYS A 1 88 ? -20.422 43.094 -18.469 1 37.53 88 LYS A C 1
ATOM 696 O O . LYS A 1 88 ? -20.969 42.5 -17.531 1 37.53 88 LYS A O 1
ATOM 701 N N . ALA A 1 89 ? -20.516 44.375 -18.672 1 32.69 89 ALA A N 1
ATOM 702 C CA . ALA A 1 89 ? -21.312 45.375 -18 1 32.69 89 ALA A CA 1
ATOM 703 C C . ALA A 1 89 ? -22.812 45.094 -18.172 1 32.69 89 ALA A C 1
ATOM 705 O O . ALA A 1 89 ? -23.641 45.75 -17.547 1 32.69 89 ALA A O 1
ATOM 706 N N . ASN A 1 90 ? -23.203 44.562 -19.312 1 32.72 90 ASN A N 1
ATOM 707 C CA . ASN A 1 90 ? -24.625 44.469 -19.625 1 32.72 90 ASN A CA 1
ATOM 708 C C . ASN A 1 90 ? -25.344 43.5 -18.703 1 32.72 90 ASN A C 1
ATOM 710 O O . ASN A 1 90 ? -26.391 42.938 -19.062 1 32.72 90 ASN A O 1
ATOM 714 N N . ARG A 1 91 ? -24.609 42.812 -17.844 1 32.03 91 ARG A N 1
ATOM 715 C CA . ARG A 1 91 ? -25.469 42 -16.984 1 32.03 91 ARG A CA 1
ATOM 716 C C . ARG A 1 91 ? -26.359 42.875 -16.125 1 32.03 91 ARG A C 1
ATOM 718 O O . ARG A 1 91 ? -25.875 43.75 -15.391 1 32.03 91 ARG A O 1
ATOM 725 N N . PRO A 1 92 ? -27.547 43.156 -16.578 1 29.62 92 PRO A N 1
ATOM 726 C CA . PRO A 1 92 ? -28.469 44.031 -15.852 1 29.62 92 PRO A CA 1
ATOM 727 C C . PRO A 1 92 ? -28.5 43.781 -14.352 1 29.62 92 PRO A C 1
ATOM 729 O O . PRO A 1 92 ? -28.797 42.656 -13.93 1 29.62 92 PRO A O 1
ATOM 732 N N . LEU A 1 93 ? -27.562 44.188 -13.633 1 29.38 93 LEU A N 1
ATOM 733 C CA . LEU A 1 93 ? -27.875 44.25 -12.211 1 29.38 93 LEU A CA 1
ATOM 734 C C . LEU A 1 93 ? -29.281 44.812 -11.992 1 29.38 93 LEU A C 1
ATOM 736 O O . LEU A 1 93 ? -29.719 45.688 -12.734 1 29.38 93 LEU A O 1
ATOM 740 N N . ASN A 1 94 ? -30.203 44.156 -11.461 1 28.75 94 ASN A N 1
ATOM 741 C CA . ASN A 1 94 ? -31.531 44.781 -11.406 1 28.75 94 ASN A CA 1
ATOM 742 C C . ASN A 1 94 ? -31.453 46.281 -11.359 1 28.75 94 ASN A C 1
ATOM 744 O O . ASN A 1 94 ? -31.953 46.969 -12.258 1 28.75 94 ASN A O 1
ATOM 748 N N . SER A 1 95 ? -31.984 46.938 -10.188 1 30.2 95 SER A N 1
ATOM 749 C CA . SER A 1 95 ? -32.562 48.281 -10.117 1 30.2 95 SER A CA 1
ATOM 750 C C . SER A 1 95 ? -31.516 49.344 -10.469 1 30.2 95 SER A C 1
ATOM 752 O O . SER A 1 95 ? -30.344 49 -10.695 1 30.2 95 SER A O 1
ATOM 754 N N . GLY A 1 96 ? -31.516 50.656 -9.758 1 30.84 96 GLY A N 1
ATOM 755 C CA . GLY A 1 96 ? -30.953 52 -9.758 1 30.84 96 GLY A CA 1
ATOM 756 C C . GLY A 1 96 ? -29.438 52 -9.609 1 30.84 96 GLY A C 1
ATOM 757 O O . GLY A 1 96 ? -28.812 53.062 -9.664 1 30.84 96 GLY A O 1
ATOM 758 N N . TYR A 1 97 ? -28.859 51.031 -9.031 1 32 97 TYR A N 1
ATOM 759 C CA . TYR A 1 97 ? -27.453 51.094 -8.68 1 32 97 TYR A CA 1
ATOM 760 C C . TYR A 1 97 ? -26.578 50.906 -9.906 1 32 97 TYR A C 1
ATOM 762 O O . TYR A 1 97 ? -25.344 50.969 -9.812 1 32 97 TYR A O 1
ATOM 770 N N . GLU A 1 98 ? -27.016 50.531 -10.992 1 36.69 98 GLU A N 1
ATOM 771 C CA . GLU A 1 98 ? -26.219 50.406 -12.219 1 36.69 98 GLU A CA 1
ATOM 772 C C . GLU A 1 98 ? -25.609 51.75 -12.609 1 36.69 98 GLU A C 1
ATOM 774 O O . GLU A 1 98 ? -24.469 51.812 -13.062 1 36.69 98 GLU A O 1
ATOM 779 N N . SER A 1 99 ? -26.406 52.75 -12.562 1 38.91 99 SER A N 1
ATOM 780 C CA . SER A 1 99 ? -25.969 54.062 -13.062 1 38.91 99 SER A CA 1
ATOM 781 C C . SER A 1 99 ? -24.797 54.594 -12.25 1 38.91 99 SER A C 1
ATOM 783 O O . SER A 1 99 ? -23.891 55.219 -12.797 1 38.91 99 SER A O 1
ATOM 785 N N . GLU A 1 100 ? -24.781 54.312 -10.938 1 40.59 100 GLU A N 1
ATOM 786 C CA . GLU A 1 100 ? -23.703 54.875 -10.125 1 40.59 100 GLU A CA 1
ATOM 787 C C . GLU A 1 100 ? -22.406 54.125 -10.328 1 40.59 100 GLU A C 1
ATOM 789 O O . GLU A 1 100 ? -21.312 54.656 -10.141 1 40.59 100 GLU A O 1
ATOM 794 N N . TRP A 1 101 ? -22.375 52.844 -10.68 1 46.53 101 TRP A N 1
ATOM 795 C CA . TRP A 1 101 ? -21.172 52.094 -10.977 1 46.53 101 TRP A CA 1
ATOM 796 C C . TRP A 1 101 ? -20.469 52.625 -12.227 1 46.53 101 TRP A C 1
ATOM 798 O O . TRP A 1 101 ? -19.25 52.594 -12.312 1 46.53 101 TRP A O 1
ATOM 808 N N . GLU A 1 102 ? -21.141 53.062 -13.242 1 45.38 102 GLU A N 1
ATOM 809 C CA . GLU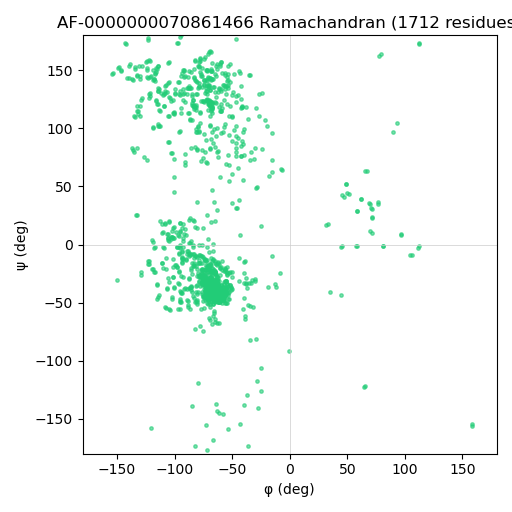 A 1 102 ? -20.562 53.656 -14.438 1 45.38 102 GLU A CA 1
ATOM 810 C C . GLU A 1 102 ? -19.781 54.938 -14.086 1 45.38 102 GLU A C 1
ATOM 812 O O . GLU A 1 102 ? -18.75 55.219 -14.695 1 45.38 102 GLU A O 1
ATOM 817 N N . ASN A 1 103 ? -20.297 55.812 -13.156 1 48.97 103 ASN A N 1
ATOM 818 C CA . ASN A 1 103 ? -19.641 57.125 -12.977 1 48.97 103 ASN A CA 1
ATOM 819 C C . ASN A 1 103 ? -18.609 57.062 -11.852 1 48.97 103 ASN A C 1
ATOM 821 O O . ASN A 1 103 ? -18.109 58.125 -11.43 1 48.97 103 ASN A O 1
ATOM 825 N N . GLY A 1 104 ? -18.125 55.906 -11.305 1 59.09 104 GLY A N 1
ATOM 826 C CA . GLY A 1 104 ? -17.078 55.781 -10.297 1 59.09 104 GLY A CA 1
ATOM 827 C C . GLY A 1 104 ? -17.625 55.719 -8.883 1 59.09 104 GLY A C 1
ATOM 828 O O . GLY A 1 104 ? -18.531 56.5 -8.531 1 59.09 104 GLY A O 1
ATOM 829 N N . MET A 1 105 ? -17.703 54.688 -8.188 1 65.88 105 MET A N 1
ATOM 830 C CA . MET A 1 105 ? -18.141 54.625 -6.801 1 65.88 105 MET A CA 1
ATOM 831 C C . MET A 1 105 ? -16.953 54.688 -5.852 1 65.88 105 MET A C 1
ATOM 833 O O . MET A 1 105 ? -15.828 54.344 -6.23 1 65.88 105 MET A O 1
ATOM 837 N N . THR A 1 106 ? -17.25 55.375 -4.68 1 72.25 106 THR A N 1
ATOM 838 C CA . THR A 1 106 ? -16.203 55.375 -3.664 1 72.25 106 THR A CA 1
ATOM 839 C C . THR A 1 106 ? -15.945 53.969 -3.137 1 72.25 106 THR A C 1
ATOM 841 O O . THR A 1 106 ? -16.812 53.125 -3.203 1 72.25 106 THR A O 1
ATOM 844 N N . GLU A 1 107 ? -14.805 53.719 -2.816 1 81.38 107 GLU A N 1
ATOM 845 C CA . GLU A 1 107 ? -14.422 52.438 -2.27 1 81.38 107 GLU A CA 1
ATOM 846 C C . GLU A 1 107 ? -15.297 52.031 -1.078 1 81.38 107 GLU A C 1
ATOM 848 O O . GLU A 1 107 ? -15.656 50.875 -0.915 1 81.38 107 GLU A O 1
ATOM 853 N N . ARG A 1 108 ? -15.633 52.969 -0.318 1 77.75 108 ARG A N 1
ATOM 854 C CA . ARG A 1 108 ? -16.453 52.719 0.858 1 77.75 108 ARG A CA 1
ATOM 855 C C . ARG A 1 108 ? -17.844 52.188 0.459 1 77.75 108 ARG A C 1
ATOM 857 O O . ARG A 1 108 ? -18.344 51.25 1.051 1 77.75 108 ARG A O 1
ATOM 864 N N . LYS A 1 109 ? -18.359 52.812 -0.465 1 71.31 109 LYS A N 1
ATOM 865 C CA . LYS A 1 109 ? -19.688 52.375 -0.933 1 71.31 109 LYS A CA 1
ATOM 866 C C . LYS A 1 109 ? -19.625 51 -1.592 1 71.31 109 LYS A C 1
ATOM 868 O O . LYS A 1 109 ? -20.516 50.188 -1.416 1 71.31 109 LYS A O 1
ATOM 873 N N . TYR A 1 110 ? -18.562 50.906 -2.307 1 77.56 110 TYR A N 1
ATOM 874 C CA . TYR A 1 110 ? -18.375 49.594 -2.955 1 77.56 110 TYR A CA 1
ATOM 875 C C . TYR A 1 110 ? -18.25 48.5 -1.921 1 77.56 110 TYR A C 1
ATOM 877 O O . TYR A 1 110 ? -18.875 47.438 -2.053 1 77.56 110 TYR A O 1
ATOM 885 N N . PHE A 1 111 ? -17.5 48.688 -0.923 1 82.62 111 PHE A N 1
ATOM 886 C CA . PHE A 1 111 ? -17.281 47.688 0.117 1 82.62 111 PHE A CA 1
ATOM 887 C C . PHE A 1 111 ? -18.562 47.438 0.887 1 82.62 111 PHE A C 1
ATOM 889 O O . PHE A 1 111 ? -18.844 46.281 1.251 1 82.62 111 PHE A O 1
ATOM 896 N N . LEU A 1 112 ? -19.312 48.406 1.08 1 76.19 112 LEU A N 1
ATOM 897 C CA . LEU A 1 112 ? -20.578 48.219 1.799 1 76.19 112 LEU A CA 1
ATOM 898 C C . LEU A 1 112 ? -21.547 47.375 0.989 1 76.19 112 LEU A C 1
ATOM 900 O O . LEU A 1 112 ? -22.297 46.594 1.553 1 76.19 112 LEU A O 1
ATOM 904 N N . GLN A 1 113 ? -21.469 47.531 -0.271 1 75.62 113 GLN A N 1
ATOM 905 C CA . GLN A 1 113 ? -22.328 46.719 -1.124 1 75.62 113 GLN A CA 1
ATOM 906 C C . GLN A 1 113 ? -21.922 45.25 -1.064 1 75.62 113 GLN A C 1
ATOM 908 O O . GLN A 1 113 ? -22.781 44.375 -1.041 1 75.62 113 GLN A O 1
ATOM 913 N N . ILE A 1 114 ? -20.688 45.031 -1.056 1 84.38 114 ILE A N 1
ATOM 914 C CA . ILE A 1 114 ? -20.188 43.656 -0.987 1 84.38 114 ILE A CA 1
ATOM 915 C C . ILE A 1 114 ? -20.547 43.031 0.362 1 84.38 114 ILE A C 1
ATOM 917 O O . ILE A 1 114 ? -20.891 41.875 0.44 1 84.38 114 ILE A O 1
ATOM 921 N N . ILE A 1 115 ? -20.469 43.844 1.393 1 85.62 115 ILE A N 1
ATOM 922 C CA . ILE A 1 115 ? -20.797 43.344 2.732 1 85.62 115 ILE A CA 1
ATOM 923 C C . ILE A 1 115 ? -22.266 42.969 2.803 1 85.62 115 ILE A C 1
ATOM 925 O O . ILE A 1 115 ? -22.609 41.906 3.326 1 85.62 115 ILE A O 1
ATOM 929 N N . LEU A 1 116 ? -23.078 43.75 2.225 1 78.06 116 LEU A N 1
ATOM 930 C CA . LEU A 1 116 ? -24.516 43.469 2.242 1 78.06 116 LEU A CA 1
ATOM 931 C C . LEU A 1 116 ? -24.844 42.281 1.355 1 78.06 116 LEU A C 1
ATOM 933 O O . LEU A 1 116 ? -25.719 41.469 1.68 1 78.06 116 LEU A O 1
ATOM 937 N N . GLN A 1 117 ? -24.156 42.25 0.296 1 80.19 117 GLN A N 1
ATOM 938 C CA . GLN A 1 117 ? -24.344 41.094 -0.559 1 80.19 117 GLN A CA 1
ATOM 939 C C . GLN A 1 117 ? -23.922 39.812 0.161 1 80.19 117 GLN A C 1
ATOM 941 O O . GLN A 1 117 ? -24.594 38.781 0.059 1 80.19 117 GLN A O 1
ATOM 946 N N . THR A 1 118 ? -22.844 39.844 0.85 1 88.19 118 THR A N 1
ATOM 947 C CA . THR A 1 118 ? -22.375 38.688 1.615 1 88.19 118 THR A CA 1
ATOM 948 C C . THR A 1 118 ? -23.375 38.312 2.695 1 88.19 118 THR A C 1
ATOM 950 O O . THR A 1 118 ? -23.609 37.125 2.939 1 88.19 118 THR A O 1
ATOM 953 N N . GLN A 1 119 ? -23.938 39.281 3.314 1 85.81 119 GLN A N 1
ATOM 954 C CA . GLN A 1 119 ? -24.953 39.031 4.336 1 85.81 119 GLN A CA 1
ATOM 955 C C . GLN A 1 119 ? -26.156 38.312 3.742 1 85.81 119 GLN A C 1
ATOM 957 O O . GLN A 1 119 ? -26.688 37.375 4.332 1 85.81 119 GLN A O 1
ATOM 962 N N . ARG A 1 120 ? -26.5 38.719 2.59 1 79.81 120 ARG A N 1
ATOM 963 C CA . ARG A 1 120 ? -27.641 38.094 1.924 1 79.81 120 ARG A CA 1
ATOM 964 C C . ARG A 1 120 ? -27.344 36.656 1.54 1 79.81 120 ARG A C 1
ATOM 966 O O . ARG A 1 120 ? -28.219 35.781 1.655 1 79.81 120 ARG A O 1
ATOM 973 N N . GLU A 1 121 ? -26.25 36.531 1.073 1 87.06 121 GLU A N 1
ATOM 974 C CA . GLU A 1 121 ? -25.859 35.188 0.689 1 87.06 121 GLU A CA 1
ATOM 975 C C . GLU A 1 121 ? -25.812 34.25 1.902 1 87.06 121 GLU A C 1
ATOM 977 O O . GLU A 1 121 ? -26.203 33.094 1.82 1 87.06 121 GLU A O 1
ATOM 982 N N . LEU A 1 122 ? -25.344 34.75 2.986 1 92.38 122 LEU A N 1
ATOM 983 C CA . LEU A 1 122 ? -25.281 33.969 4.207 1 92.38 122 LEU A CA 1
ATOM 984 C C . LEU A 1 122 ? -26.672 33.656 4.734 1 92.38 122 LEU A C 1
ATOM 986 O O . LEU A 1 122 ? -26.953 32.5 5.125 1 92.38 122 LEU A O 1
ATOM 990 N N . GLU A 1 123 ? -27.5 34.625 4.746 1 84.5 123 GLU A N 1
ATOM 991 C CA . GLU A 1 123 ? -28.859 34.406 5.23 1 84.5 123 GLU A CA 1
ATOM 992 C C . GLU A 1 123 ? -29.672 33.531 4.273 1 84.5 123 GLU A C 1
ATOM 994 O O . GLU A 1 123 ? -30.562 32.812 4.699 1 84.5 123 GLU A O 1
ATOM 999 N N . GLY A 1 124 ? -29.281 33.625 2.988 1 81.94 124 GLY A N 1
ATOM 1000 C CA . GLY A 1 124 ? -29.891 32.75 2.016 1 81.94 124 GLY A CA 1
ATOM 1001 C C . GLY A 1 124 ? -29.562 31.281 2.252 1 81.94 124 GLY A C 1
ATOM 1002 O O . GLY A 1 124 ? -30.344 30.391 1.862 1 81.94 124 GLY A O 1
ATOM 1003 N N . ALA A 1 125 ? -28.5 31.047 2.904 1 88.94 125 ALA A N 1
ATOM 1004 C CA . ALA A 1 125 ? -28.078 29.672 3.234 1 88.94 125 ALA A CA 1
ATOM 1005 C C . ALA A 1 125 ? -28.547 29.297 4.637 1 88.94 125 ALA A C 1
ATOM 1007 O O . ALA A 1 125 ? -27.969 28.391 5.254 1 88.94 125 ALA A O 1
ATOM 1008 N N . PHE A 1 126 ? -29.484 29.969 5.207 1 86.06 126 PHE A N 1
ATOM 1009 C CA . PHE A 1 126 ? -30.141 29.688 6.477 1 86.06 126 PHE A CA 1
ATOM 1010 C C . PHE A 1 126 ? -29.203 29.969 7.645 1 86.06 126 PHE A C 1
ATOM 1012 O O . PHE A 1 126 ? -29.297 29.328 8.688 1 86.06 126 PHE A O 1
ATOM 1019 N N . LEU A 1 127 ? -28.266 30.797 7.395 1 92.5 127 LEU A N 1
ATOM 1020 C CA . LEU A 1 127 ? -27.422 31.297 8.484 1 92.5 127 LEU A CA 1
ATOM 1021 C C . LEU A 1 127 ? -27.984 32.594 9.055 1 92.5 127 LEU A C 1
ATOM 1023 O O . LEU A 1 127 ? -28.703 33.312 8.359 1 92.5 127 LEU A O 1
ATOM 1027 N N . SER A 1 128 ? -27.734 32.781 10.32 1 87.56 128 SER A N 1
ATOM 1028 C CA . SER A 1 128 ? -28.125 34.031 10.969 1 87.56 128 SER A CA 1
ATOM 1029 C C . SER A 1 128 ? -26.938 34.969 11.078 1 87.56 128 SER A C 1
ATOM 1031 O O . SER A 1 128 ? -25.812 34.562 11.344 1 87.56 128 SER A O 1
ATOM 1033 N N . THR A 1 129 ? -27.172 36.188 10.719 1 88.31 129 THR A N 1
ATOM 1034 C CA . THR A 1 129 ? -26.109 37.188 10.773 1 88.31 129 THR A CA 1
ATOM 1035 C C . THR A 1 129 ? -26.516 38.375 11.633 1 88.31 129 THR A C 1
ATOM 1037 O O . THR A 1 129 ? -27.703 38.656 11.797 1 88.31 129 THR A O 1
ATOM 1040 N N . ARG A 1 130 ? -25.5 38.875 12.32 1 80 130 ARG A N 1
ATOM 1041 C CA . ARG A 1 130 ? -25.672 40.094 13.102 1 80 130 ARG A CA 1
ATOM 1042 C C . ARG A 1 130 ? -24.531 41.094 12.82 1 80 130 ARG A C 1
ATOM 1044 O O . ARG A 1 130 ? -23.359 40.719 12.938 1 80 130 ARG A O 1
ATOM 1051 N N . LEU A 1 131 ? -24.969 42.188 12.172 1 73.88 131 LEU A N 1
ATOM 1052 C CA . LEU A 1 131 ? -23.969 43.219 11.938 1 73.88 131 LEU A CA 1
ATOM 1053 C C . LEU A 1 131 ? -23.797 44.125 13.156 1 73.88 131 LEU A C 1
ATOM 1055 O O . LEU A 1 131 ? -24.797 44.469 13.812 1 73.88 131 LEU A O 1
ATOM 1059 N N . PHE A 1 132 ? -22.656 44.312 13.867 1 54.03 132 PHE A N 1
ATOM 1060 C CA . PHE A 1 132 ? -22.422 45.094 15.062 1 54.03 132 PHE A CA 1
ATOM 1061 C C . PHE A 1 132 ? -22.75 46.562 14.812 1 54.03 132 PHE A C 1
ATOM 1063 O O . PHE A 1 132 ? -22.25 47.156 13.859 1 54.03 132 PHE A O 1
ATOM 1070 N N . LYS A 1 133 ? -23.984 47.281 15.094 1 40.38 133 LYS A N 1
ATOM 1071 C CA . LYS A 1 133 ? -24.469 48.656 14.992 1 40.38 133 LYS A CA 1
ATOM 1072 C C . LYS A 1 133 ? -23.547 49.625 15.727 1 40.38 133 LYS A C 1
ATOM 1074 O O . LYS A 1 133 ? -22.953 49.281 16.75 1 40.38 133 LYS A O 1
ATOM 1079 N N . PHE A 1 134 ? -23.281 51.062 15.18 1 34.34 134 PHE A N 1
ATOM 1080 C CA . PHE A 1 134 ? -22.656 52.312 15.594 1 34.34 134 PHE A CA 1
ATOM 1081 C C . PHE A 1 134 ? -23.406 52.938 16.766 1 34.34 134 PHE A C 1
ATOM 1083 O O . PHE A 1 134 ? -24.219 53.844 16.578 1 34.34 134 PHE A O 1
ATOM 1090 N N . ARG A 1 135 ? -24.031 52.781 17.812 1 33.78 135 ARG A N 1
ATOM 1091 C CA . ARG A 1 135 ? -24.625 53.875 18.562 1 33.78 135 ARG A CA 1
ATOM 1092 C C . ARG A 1 135 ? -23.578 54.938 18.906 1 33.78 135 ARG A C 1
ATOM 1094 O O . ARG A 1 135 ? -22.422 54.625 19.141 1 33.78 135 ARG A O 1
ATOM 1101 N N . LYS A 1 136 ? -23.688 56.25 18.688 1 34 136 LYS A N 1
ATOM 1102 C CA . LYS A 1 136 ? -22.922 57.375 19.203 1 34 136 LYS A CA 1
ATOM 1103 C C . LYS A 1 136 ? -22.359 57.094 20.578 1 34 136 LYS A C 1
ATOM 1105 O O . LYS A 1 136 ? -21.188 57.375 20.859 1 34 136 LYS A O 1
ATOM 1110 N N . LYS A 1 137 ? -23.125 57.25 21.594 1 34.88 137 LYS A N 1
ATOM 1111 C CA . LYS A 1 137 ? -22.469 57.25 22.906 1 34.88 137 LYS A CA 1
ATOM 1112 C C . LYS A 1 137 ? -21.844 55.875 23.188 1 34.88 137 LYS A C 1
ATOM 1114 O O . LYS A 1 137 ? -21.172 55.688 24.203 1 34.88 137 LYS A O 1
ATOM 1119 N N . GLU A 1 138 ? -22.594 54.812 23 1 34 138 GLU A N 1
ATOM 1120 C CA . GLU A 1 138 ? -22.016 53.469 22.969 1 34 138 GLU A CA 1
ATOM 1121 C C . GLU A 1 138 ? -21.219 53.219 21.688 1 34 138 GLU A C 1
ATOM 1123 O O . GLU A 1 138 ? -21.625 53.656 20.609 1 34 138 GLU A O 1
ATOM 1128 N N . LYS A 1 139 ? -19.969 52.625 21.609 1 34.19 139 LYS A N 1
ATOM 1129 C CA . LYS A 1 139 ? -18.766 52.344 20.812 1 34.19 139 LYS A CA 1
ATOM 1130 C C . LYS A 1 139 ? -19.125 51.688 19.484 1 34.19 139 LYS A C 1
ATOM 1132 O O . LYS A 1 139 ? -20.094 50.938 19.391 1 34.19 139 LYS A O 1
ATOM 1137 N N . ASN A 1 140 ? -18.609 51.938 18.062 1 33.91 140 ASN A N 1
ATOM 1138 C CA . ASN A 1 140 ? -18.203 51.812 16.672 1 33.91 140 ASN A CA 1
ATOM 1139 C C . ASN A 1 140 ? -18.047 50.344 16.266 1 33.91 140 ASN A C 1
ATOM 1141 O O . ASN A 1 140 ? -17.359 49.562 16.938 1 33.91 140 ASN A O 1
ATOM 1145 N N . PHE A 1 141 ? -19.156 49.594 15.57 1 47.91 141 PHE A N 1
ATOM 1146 C CA . PHE A 1 141 ? -18.953 48.344 14.883 1 47.91 141 PHE A CA 1
ATOM 1147 C C . PHE A 1 141 ? -17.641 48.344 14.117 1 47.91 141 PHE A C 1
ATOM 1149 O O . PHE A 1 141 ? -17.391 47.469 13.289 1 47.91 141 PHE A O 1
ATOM 1156 N N . THR A 1 142 ? -17.438 49.344 13.938 1 57.03 142 THR A N 1
ATOM 1157 C CA . THR A 1 142 ? -16.109 49.562 13.359 1 57.03 142 THR A CA 1
ATOM 1158 C C . THR A 1 142 ? -15.031 49.5 14.43 1 57.03 142 THR A C 1
ATOM 1160 O O . THR A 1 142 ? -15.32 49.594 15.617 1 57.03 142 THR A O 1
ATOM 1163 N N . SER A 1 143 ? -14.312 49 14.117 1 65.56 143 SER A N 1
ATOM 1164 C CA . SER A 1 143 ? -13.141 49.062 14.984 1 65.56 143 SER A CA 1
ATOM 1165 C C . SER A 1 143 ? -13 50.438 15.641 1 65.56 143 SER A C 1
ATOM 1167 O O . SER A 1 143 ? -13.625 51.406 15.211 1 65.56 143 SER A O 1
ATOM 1169 N N . GLU A 1 144 ? -12.523 50.438 16.812 1 64.06 144 GLU A N 1
ATOM 1170 C CA . GLU A 1 144 ? -12.258 51.719 17.516 1 64.06 144 GLU A CA 1
ATOM 1171 C C . GLU A 1 144 ? -11.781 52.781 16.547 1 64.06 144 GLU A C 1
ATOM 1173 O O . GLU A 1 144 ? -12.188 53.938 16.656 1 64.06 144 GLU A O 1
ATOM 1178 N N . ASP A 1 145 ? -11.031 52.344 15.5 1 64.69 145 ASP A N 1
ATOM 1179 C CA . ASP A 1 145 ? -10.469 53.281 14.531 1 64.69 145 ASP A CA 1
ATOM 1180 C C . ASP A 1 145 ? -11.359 53.406 13.289 1 64.69 145 ASP A C 1
ATOM 1182 O O . ASP A 1 145 ? -11 54.062 12.32 1 64.69 145 ASP A O 1
ATOM 1186 N N . GLU A 1 146 ? -12.578 52.781 13.336 1 67.31 146 GLU A N 1
ATOM 1187 C CA . GLU A 1 146 ? -13.562 52.812 12.25 1 67.31 146 GLU A CA 1
ATOM 1188 C C . GLU A 1 146 ? -12.977 52.25 10.961 1 67.31 146 GLU A C 1
ATOM 1190 O O . GLU A 1 146 ? -13.414 52.625 9.867 1 67.31 146 GLU A O 1
ATOM 1195 N N . LYS A 1 147 ? -12.07 51.375 11.141 1 77.5 147 LYS A N 1
ATOM 1196 C CA . LYS A 1 147 ? -11.438 50.844 9.945 1 77.5 147 LYS A CA 1
ATOM 1197 C C . LYS A 1 147 ? -12.031 49.5 9.578 1 77.5 147 LYS A C 1
ATOM 1199 O O . LYS A 1 147 ? -11.93 49.062 8.43 1 77.5 147 LYS A O 1
ATOM 1204 N N . PHE A 1 148 ? -12.727 48.906 10.602 1 85.56 148 PHE A N 1
ATOM 1205 C CA . PHE A 1 148 ? -13.227 47.562 10.328 1 85.56 148 PHE A CA 1
ATOM 1206 C C . PHE A 1 148 ? -14.695 47.438 10.742 1 85.56 148 PHE A C 1
ATOM 1208 O O . PHE A 1 148 ? -15.133 48.062 11.695 1 85.56 148 PHE A O 1
ATOM 1215 N N . ILE A 1 149 ? -15.461 46.625 9.984 1 82.88 149 ILE A N 1
ATOM 1216 C CA . ILE A 1 149 ? -16.828 46.219 10.289 1 82.88 149 ILE A CA 1
ATOM 1217 C C . ILE A 1 149 ? -16.875 44.719 10.617 1 82.88 149 ILE A C 1
ATOM 1219 O O . ILE A 1 149 ? -16.297 43.906 9.898 1 82.88 149 ILE A O 1
ATOM 1223 N N . PHE A 1 150 ? -17.531 44.406 11.766 1 86.69 150 PHE A N 1
ATOM 1224 C CA . PHE A 1 150 ? -17.578 43.031 12.188 1 86.69 150 PHE A CA 1
ATOM 1225 C C . PHE A 1 150 ? -18.984 42.469 12 1 86.69 150 PHE A C 1
ATOM 1227 O O . PHE A 1 150 ? -19.969 43.094 12.359 1 86.69 150 PHE A O 1
ATOM 1234 N N . MET A 1 151 ? -19.078 41.281 11.391 1 87.81 151 MET A N 1
ATOM 1235 C CA . MET A 1 151 ? -20.328 40.531 11.219 1 87.81 151 MET A CA 1
ATOM 1236 C C . MET A 1 151 ? -20.281 39.219 11.992 1 87.81 151 MET A C 1
ATOM 1238 O O . MET A 1 151 ? -19.359 38.438 11.797 1 87.81 151 MET A O 1
ATOM 1242 N N . LEU A 1 152 ? -21.234 39.062 12.914 1 89 152 LEU A N 1
ATOM 1243 C CA . LEU A 1 152 ? -21.344 37.812 13.625 1 89 152 LEU A CA 1
ATOM 1244 C C . LEU A 1 152 ? -22.234 36.812 12.859 1 89 152 LEU A C 1
ATOM 1246 O O . LEU A 1 152 ? -23.25 37.219 12.289 1 89 152 LEU A O 1
ATOM 1250 N N . VAL A 1 153 ? -21.812 35.656 12.773 1 92.5 153 VAL A N 1
ATOM 1251 C CA . VAL A 1 153 ? -22.547 34.625 12.055 1 92.5 153 VAL A CA 1
ATOM 1252 C C . VAL A 1 153 ? -22.875 33.469 13.008 1 92.5 153 VAL A C 1
ATOM 1254 O O . VAL A 1 153 ? -22.031 33.062 13.812 1 92.5 153 VAL A O 1
ATOM 1257 N N . GLY A 1 154 ? -24.125 33.031 13.055 1 90.12 154 GLY A N 1
ATOM 1258 C CA . GLY A 1 154 ? -24.578 31.891 13.836 1 90.12 154 GLY A CA 1
ATOM 1259 C C . GLY A 1 154 ? -25.656 31.078 13.133 1 90.12 154 GLY A C 1
ATOM 1260 O O . GLY A 1 154 ? -26.047 31.406 12.008 1 90.12 154 GLY A O 1
ATOM 1261 N N . MET A 1 155 ? -26 30.016 13.695 1 90.75 155 MET A N 1
ATOM 1262 C CA . MET A 1 155 ? -27.047 29.125 13.156 1 90.75 155 MET A CA 1
ATOM 1263 C C . MET A 1 155 ? -27.969 28.641 14.266 1 90.75 155 MET A C 1
ATOM 1265 O O . MET A 1 155 ? -27.516 28.344 15.375 1 90.75 155 MET A O 1
ATOM 1269 N N . THR A 1 156 ? -29.297 28.547 13.906 1 87.69 156 THR A N 1
ATOM 1270 C CA . THR A 1 156 ? -30.281 28.047 14.867 1 87.69 156 THR A CA 1
ATOM 1271 C C . THR A 1 156 ? -30.203 26.516 14.961 1 87.69 156 THR A C 1
ATOM 1273 O O . THR A 1 156 ? -29.656 25.859 14.07 1 87.69 156 THR A O 1
ATOM 1276 N N . GLU A 1 157 ? -30.719 26 16.016 1 88.38 157 GLU A N 1
ATOM 1277 C CA . GLU A 1 157 ? -30.688 24.547 16.234 1 88.38 157 GLU A CA 1
ATOM 1278 C C . GLU A 1 157 ? -31.438 23.812 15.141 1 88.38 157 GLU A C 1
ATOM 1280 O O . GLU A 1 157 ? -30.984 22.766 14.672 1 88.38 157 GLU A O 1
ATOM 1285 N N . ASP A 1 158 ? -32.5 24.281 14.703 1 85.5 158 ASP A N 1
ATOM 1286 C CA . ASP A 1 158 ? -33.312 23.641 13.664 1 85.5 158 ASP A CA 1
ATOM 1287 C C . ASP A 1 158 ? -32.562 23.625 12.328 1 85.5 158 ASP A C 1
ATOM 1289 O O . ASP A 1 158 ? -32.625 22.641 11.586 1 85.5 158 ASP A O 1
ATOM 1293 N N . ASN A 1 159 ? -31.906 24.719 12.102 1 89.5 159 ASN A N 1
ATOM 1294 C CA . ASN A 1 159 ? -31.172 24.781 10.844 1 89.5 159 ASN A CA 1
ATOM 1295 C C . ASN A 1 159 ? -29.953 23.875 10.867 1 89.5 159 ASN A C 1
ATOM 1297 O O . ASN A 1 159 ? -29.547 23.344 9.828 1 89.5 159 ASN A O 1
ATOM 1301 N N . ILE A 1 160 ? -29.406 23.734 12.039 1 92.44 160 ILE A N 1
ATOM 1302 C CA . ILE A 1 160 ? -28.297 22.812 12.18 1 92.44 160 ILE A CA 1
ATOM 1303 C C . ILE A 1 160 ? -28.781 21.391 11.922 1 92.44 160 ILE A C 1
ATOM 1305 O O . ILE A 1 160 ? -28.109 20.609 11.234 1 92.44 160 ILE A O 1
ATOM 1309 N N . LYS A 1 161 ? -29.922 21.078 12.477 1 89.25 161 LYS A N 1
ATOM 1310 C CA . LYS A 1 161 ? -30.5 19.75 12.273 1 89.25 161 LYS A CA 1
ATOM 1311 C C . LYS A 1 161 ? -30.812 19.5 10.805 1 89.25 161 LYS A C 1
ATOM 1313 O O . LYS A 1 161 ? -30.594 18.406 10.289 1 89.25 161 LYS A O 1
ATOM 1318 N N . ARG A 1 162 ? -31.266 20.531 10.195 1 86.56 162 ARG A N 1
ATOM 1319 C CA . ARG A 1 162 ? -31.578 20.422 8.773 1 86.56 162 ARG A CA 1
ATOM 1320 C C . ARG A 1 162 ? -30.328 20.156 7.945 1 86.56 162 ARG A C 1
ATOM 1322 O O . ARG A 1 162 ? -30.328 19.297 7.066 1 86.56 162 ARG A O 1
ATOM 1329 N N . TRP A 1 163 ? -29.375 20.922 8.25 1 88.75 163 TRP A N 1
ATOM 1330 C CA . TRP A 1 163 ? -28.109 20.75 7.523 1 88.75 163 TRP A CA 1
ATOM 1331 C C . TRP A 1 163 ? -27.5 19.375 7.805 1 88.75 163 TRP A C 1
ATOM 1333 O O . TRP A 1 163 ? -26.969 18.734 6.898 1 88.75 163 TRP A O 1
ATOM 1343 N N . ALA A 1 164 ? -27.531 18.953 9.031 1 90.75 164 ALA A N 1
ATOM 1344 C CA . ALA A 1 164 ? -26.969 17.672 9.43 1 90.75 164 ALA A CA 1
ATOM 1345 C C . ALA A 1 164 ? -27.688 16.516 8.727 1 90.75 164 ALA A C 1
ATOM 1347 O O . ALA A 1 164 ? -27.062 15.523 8.359 1 90.75 164 ALA A O 1
ATOM 1348 N N . ASP A 1 165 ? -28.969 16.672 8.617 1 85 165 ASP A N 1
ATOM 1349 C CA . ASP A 1 165 ? -29.75 15.656 7.918 1 85 165 ASP A CA 1
ATOM 1350 C C . ASP A 1 165 ? -29.422 15.641 6.426 1 85 165 ASP A C 1
ATOM 1352 O O . ASP A 1 165 ? -29.312 14.57 5.82 1 85 165 ASP A O 1
ATOM 1356 N N . HIS A 1 166 ? -29.203 16.859 5.945 1 78.88 166 HIS A N 1
ATOM 1357 C CA . HIS A 1 166 ? -28.922 17 4.52 1 78.88 166 HIS A CA 1
ATOM 1358 C C . HIS A 1 166 ? -27.562 16.422 4.168 1 78.88 166 HIS A C 1
ATOM 1360 O O . HIS A 1 166 ? -27.391 15.828 3.102 1 78.88 166 HIS A O 1
ATOM 1366 N N . ARG A 1 167 ? -26.625 16.594 5 1 84.06 167 ARG A N 1
ATOM 1367 C CA . ARG A 1 167 ? -25.266 16.188 4.703 1 84.06 167 ARG A CA 1
ATOM 1368 C C . ARG A 1 167 ? -24.922 14.875 5.402 1 84.06 167 ARG A C 1
ATOM 1370 O O . ARG A 1 167 ? -23.781 14.406 5.336 1 84.06 167 ARG A O 1
ATOM 1377 N N . ASP A 1 168 ? -25.828 14.203 6.047 1 83.62 168 ASP A N 1
ATOM 1378 C CA . ASP A 1 168 ? -25.594 12.969 6.781 1 83.62 168 ASP A CA 1
ATOM 1379 C C . ASP A 1 168 ? -24.391 13.102 7.719 1 83.62 168 ASP A C 1
ATOM 1381 O O . ASP A 1 168 ? -23.469 12.281 7.684 1 83.62 168 ASP A O 1
ATOM 1385 N N . THR A 1 169 ? -24.422 14.141 8.531 1 90.25 169 THR A N 1
ATOM 1386 C CA . THR A 1 169 ? -23.344 14.398 9.469 1 90.25 169 THR A CA 1
ATOM 1387 C C . THR A 1 169 ? -23.281 13.305 10.531 1 90.25 169 THR A C 1
ATOM 1389 O O . THR A 1 169 ? -24.312 12.836 11.016 1 90.25 169 THR A O 1
ATOM 1392 N N . ASP A 1 170 ? -22.078 12.844 10.82 1 91.44 170 ASP A N 1
ATOM 1393 C CA . ASP A 1 170 ? -21.891 11.789 11.812 1 91.44 170 ASP A CA 1
ATOM 1394 C C . ASP A 1 170 ? -21.844 12.359 13.227 1 91.44 170 ASP A C 1
ATOM 1396 O O . ASP A 1 170 ? -21.094 13.297 13.5 1 91.44 170 ASP A O 1
ATOM 1400 N N . LEU A 1 171 ? -22.703 11.867 14.062 1 93.62 171 LEU A N 1
ATOM 1401 C CA . LEU A 1 171 ? -22.766 12.266 15.469 1 93.62 171 LEU A CA 1
ATOM 1402 C C . LEU A 1 171 ? -22.422 11.094 16.375 1 93.62 171 LEU A C 1
ATOM 1404 O O . LEU A 1 171 ? -22.625 9.938 16.016 1 93.62 171 LEU A O 1
ATOM 1408 N N . GLU A 1 172 ? -21.891 11.406 17.5 1 93.56 172 GLU A N 1
ATOM 1409 C CA . GLU A 1 172 ? -21.547 10.383 18.484 1 93.56 172 GLU A CA 1
ATOM 1410 C C . GLU A 1 172 ? -22.781 9.836 19.188 1 93.56 172 GLU A C 1
ATOM 1412 O O . GLU A 1 172 ? -23.703 10.594 19.516 1 93.56 172 GLU A O 1
ATOM 1417 N N . ILE A 1 173 ? -22.797 8.57 19.344 1 94.44 173 ILE A N 1
ATOM 1418 C CA . ILE A 1 173 ? -23.938 7.957 20.016 1 94.44 173 ILE A CA 1
ATOM 1419 C C . ILE A 1 173 ? -23.656 7.852 21.5 1 94.44 173 ILE A C 1
ATOM 1421 O O . ILE A 1 173 ? -22.5 7.832 21.922 1 94.44 173 ILE A O 1
ATOM 1425 N N . GLU A 1 174 ? -24.719 7.906 22.281 1 93.88 174 GLU A N 1
ATOM 1426 C CA . GLU A 1 174 ? -24.609 7.609 23.703 1 93.88 174 GLU A CA 1
ATOM 1427 C C . GLU A 1 174 ? -24.672 6.105 23.953 1 93.88 174 GLU A C 1
ATOM 1429 O O . GLU A 1 174 ? -25.688 5.465 23.688 1 93.88 174 GLU A O 1
ATOM 1434 N N . PRO A 1 175 ? -23.609 5.543 24.531 1 93.38 175 PRO A N 1
ATOM 1435 C CA . PRO A 1 175 ? -23.484 4.086 24.609 1 93.38 175 PRO A CA 1
ATOM 1436 C C . PRO A 1 175 ? -24.641 3.422 25.328 1 93.38 175 PRO A C 1
ATOM 1438 O O . PRO A 1 175 ? -25.188 2.416 24.859 1 93.38 175 PRO A O 1
ATOM 1441 N N . VAL A 1 176 ? -25.109 3.922 26.484 1 92.75 176 VAL A N 1
ATOM 1442 C CA . VAL A 1 176 ? -26.141 3.289 27.281 1 92.75 176 VAL A CA 1
ATOM 1443 C C . VAL A 1 176 ? -27.484 3.393 26.562 1 92.75 176 VAL A C 1
ATOM 1445 O O . VAL A 1 176 ? -28.203 2.396 26.438 1 92.75 176 VAL A O 1
ATOM 1448 N N . ALA A 1 177 ? -27.828 4.562 26.062 1 91.69 177 ALA A N 1
ATOM 1449 C CA . ALA A 1 177 ? -29.094 4.777 25.375 1 91.69 177 ALA A CA 1
ATOM 1450 C C . ALA A 1 177 ? -29.141 3.971 24.078 1 91.69 177 ALA A C 1
ATOM 1452 O O . ALA A 1 177 ? -30.188 3.393 23.75 1 91.69 177 ALA A O 1
ATOM 1453 N N . ALA A 1 178 ? -28.078 3.975 23.391 1 93.31 178 ALA A N 1
ATOM 1454 C CA . ALA A 1 178 ? -28.031 3.234 22.141 1 93.31 178 ALA A CA 1
ATOM 1455 C C . ALA A 1 178 ? -28.156 1.734 22.375 1 93.31 178 ALA A C 1
ATOM 1457 O O . ALA A 1 178 ? -28.828 1.036 21.625 1 93.31 178 ALA A O 1
ATOM 1458 N N . CYS A 1 179 ? -27.453 1.265 23.406 1 92.56 179 CYS A N 1
ATOM 1459 C CA . CYS A 1 179 ? -27.531 -0.153 23.734 1 92.56 179 CYS A CA 1
ATOM 1460 C C . CYS A 1 179 ? -28.953 -0.533 24.172 1 92.56 179 CYS A C 1
ATOM 1462 O O . CYS A 1 179 ? -29.438 -1.613 23.828 1 92.56 179 CYS A O 1
ATOM 1464 N N . ARG A 1 180 ? -29.609 0.309 24.906 1 91.44 180 ARG A N 1
ATOM 1465 C CA . ARG A 1 180 ? -30.969 0.055 25.328 1 91.44 180 ARG A CA 1
ATOM 1466 C C . ARG A 1 180 ? -31.922 0.008 24.141 1 91.44 180 ARG A C 1
ATOM 1468 O O . ARG A 1 180 ? -32.812 -0.836 24.078 1 91.44 180 ARG A O 1
ATOM 1475 N N . GLU A 1 181 ? -31.703 0.934 23.297 1 91.62 181 GLU A N 1
ATOM 1476 C CA . GLU A 1 181 ? -32.5 0.916 22.078 1 91.62 181 GLU A CA 1
ATOM 1477 C C . GLU A 1 181 ? -32.219 -0.347 21.25 1 91.62 181 GLU A C 1
ATOM 1479 O O . GLU A 1 181 ? -33.156 -0.91 20.656 1 91.62 181 GLU A O 1
ATOM 1484 N N . GLY A 1 182 ? -31.031 -0.723 21.203 1 90.75 182 GLY A N 1
ATOM 1485 C CA . GLY A 1 182 ? -30.688 -1.965 20.531 1 90.75 182 GLY A CA 1
ATOM 1486 C C . GLY A 1 182 ? -31.344 -3.182 21.141 1 90.75 182 GLY A C 1
ATOM 1487 O O . GLY A 1 182 ? -31.781 -4.09 20.438 1 90.75 182 GLY A O 1
ATOM 1488 N N . ARG A 1 183 ? -31.406 -3.156 22.469 1 90 183 ARG A N 1
ATOM 1489 C CA . ARG A 1 183 ? -32.062 -4.254 23.172 1 90 183 ARG A CA 1
ATOM 1490 C C . ARG A 1 183 ? -33.562 -4.301 22.844 1 90 183 ARG A C 1
ATOM 1492 O O . ARG A 1 183 ? -34.125 -5.379 22.703 1 90 183 ARG A O 1
ATOM 1499 N N . ARG A 1 184 ? -34.094 -3.178 22.734 1 86.5 184 ARG A N 1
ATOM 1500 C CA . ARG A 1 184 ? -35.531 -3.084 22.375 1 86.5 184 ARG A CA 1
ATOM 1501 C C . ARG A 1 184 ? -35.781 -3.658 20.984 1 86.5 184 ARG A C 1
ATOM 1503 O O . ARG A 1 184 ? -36.812 -4.281 20.75 1 86.5 184 ARG A O 1
ATOM 1510 N N . ARG A 1 185 ? -34.844 -3.557 20.188 1 87.44 185 ARG A N 1
ATOM 1511 C CA . ARG A 1 185 ? -35 -4.035 18.812 1 87.44 185 ARG A CA 1
ATOM 1512 C C . ARG A 1 185 ? -34.438 -5.441 18.656 1 87.44 185 ARG A C 1
ATOM 1514 O O . ARG A 1 185 ? -34.312 -5.957 17.547 1 87.44 185 ARG A O 1
ATOM 1521 N N . GLU A 1 186 ? -33.875 -6.012 19.672 1 87.75 186 GLU A N 1
ATOM 1522 C CA . GLU A 1 186 ? -33.312 -7.367 19.719 1 87.75 186 GLU A CA 1
ATOM 1523 C C . GLU A 1 186 ? -32.062 -7.484 18.875 1 87.75 186 GLU A C 1
ATOM 1525 O O . GLU A 1 186 ? -31.891 -8.445 18.109 1 87.75 186 GLU A O 1
ATOM 1530 N N . PHE A 1 187 ? -31.359 -6.391 18.906 1 89.56 187 PHE A N 1
ATOM 1531 C CA . PHE A 1 187 ? -30.047 -6.391 18.281 1 89.56 187 PHE A CA 1
ATOM 1532 C C . PHE A 1 187 ? -29.078 -7.293 19.047 1 89.56 187 PHE A C 1
ATOM 1534 O O . PHE A 1 187 ? -28.812 -7.066 20.234 1 89.56 187 PHE A O 1
ATOM 1541 N N . PRO A 1 188 ? -28.516 -8.383 18.469 1 88.62 188 PRO A N 1
ATOM 1542 C CA . PRO A 1 188 ? -27.703 -9.367 19.188 1 88.62 188 PRO A CA 1
ATOM 1543 C C . PRO A 1 188 ? -26.516 -8.734 19.906 1 88.62 188 PRO A C 1
ATOM 1545 O O . PRO A 1 188 ? -26.188 -9.141 21.031 1 88.62 188 PRO A O 1
ATOM 1548 N N . LEU A 1 189 ? -25.938 -7.785 19.312 1 91 189 LEU A N 1
ATOM 1549 C CA . LEU A 1 189 ? -24.812 -7.129 19.953 1 91 189 LEU A CA 1
ATOM 1550 C C . LEU A 1 189 ? -25.25 -6.469 21.266 1 91 189 LEU A C 1
ATOM 1552 O O . LEU A 1 189 ? -24.531 -6.527 22.266 1 91 189 LEU A O 1
ATOM 1556 N N . ALA A 1 190 ? -26.375 -5.793 21.219 1 91.5 190 ALA A N 1
ATOM 1557 C CA . ALA A 1 190 ? -26.906 -5.125 22.406 1 91.5 190 ALA A CA 1
ATOM 1558 C C . ALA A 1 190 ? -27.344 -6.141 23.453 1 91.5 190 ALA A C 1
ATOM 1560 O O . ALA A 1 190 ? -27.156 -5.918 24.656 1 91.5 190 ALA A O 1
ATOM 1561 N N . LEU A 1 191 ? -27.859 -7.273 23.016 1 89.31 191 LEU A N 1
ATOM 1562 C CA . LEU A 1 191 ? -28.344 -8.305 23.922 1 89.31 191 LEU A CA 1
ATOM 1563 C C . LEU A 1 191 ? -27.203 -8.977 24.672 1 89.31 191 LEU A C 1
ATOM 1565 O O . LEU A 1 191 ? -27.359 -9.406 25.812 1 89.31 191 LEU A O 1
ATOM 1569 N N . ARG A 1 192 ? -26.109 -8.984 24.047 1 91.44 192 ARG A N 1
ATOM 1570 C CA . ARG A 1 192 ? -24.969 -9.68 24.641 1 91.44 192 ARG A CA 1
ATOM 1571 C C . ARG A 1 192 ? -24.047 -8.695 25.359 1 91.44 192 ARG A C 1
ATOM 1573 O O . ARG A 1 192 ? -23.016 -9.094 25.906 1 91.44 192 ARG A O 1
ATOM 1580 N N . THR A 1 193 ? -24.359 -7.441 25.312 1 92.81 193 THR A N 1
ATOM 1581 C CA . THR A 1 193 ? -23.547 -6.426 25.984 1 92.81 193 THR A CA 1
ATOM 1582 C C . THR A 1 193 ? -23.969 -6.277 27.438 1 92.81 193 THR A C 1
ATOM 1584 O O . THR A 1 193 ? -25.156 -6.223 27.75 1 92.81 193 THR A O 1
ATOM 1587 N N . ARG A 1 194 ? -22.969 -6.234 28.297 1 91.38 194 ARG A N 1
ATOM 1588 C CA . ARG A 1 194 ? -23.219 -6.082 29.719 1 91.38 194 ARG A CA 1
ATOM 1589 C C . ARG A 1 194 ? -23.5 -4.625 30.078 1 91.38 194 ARG A C 1
ATOM 1591 O O . ARG A 1 194 ? -22.625 -3.773 29.984 1 91.38 194 ARG A O 1
ATOM 1598 N N . LEU A 1 195 ? -24.734 -4.242 30.281 1 87.69 195 LEU A N 1
ATOM 1599 C CA . LEU A 1 195 ? -25.141 -2.873 30.594 1 87.69 195 LEU A CA 1
ATOM 1600 C C . LEU A 1 195 ? -25.266 -2.682 32.094 1 87.69 195 LEU A C 1
ATOM 1602 O O . LEU A 1 195 ? -24.828 -1.667 32.656 1 87.69 195 LEU A O 1
ATOM 1606 N N . ASP A 1 196 ? -25.984 -3.629 32.719 1 81.44 196 ASP A N 1
ATOM 1607 C CA . ASP A 1 196 ? -26.328 -3.508 34.156 1 81.44 196 ASP A CA 1
ATOM 1608 C C . ASP A 1 196 ? -25.688 -4.633 34.969 1 81.44 196 ASP A C 1
ATOM 1610 O O . ASP A 1 196 ? -25.312 -5.668 34.406 1 81.44 196 ASP A O 1
ATOM 1614 N N . GLU A 1 197 ? -25.375 -4.328 36.188 1 78.38 197 GLU A N 1
ATOM 1615 C CA . GLU A 1 197 ? -24.844 -5.332 37.125 1 78.38 197 GLU A CA 1
ATOM 1616 C C . GLU A 1 197 ? -25.781 -6.543 37.219 1 78.38 197 GLU A C 1
ATOM 1618 O O . GLU A 1 197 ? -25.328 -7.652 37.5 1 78.38 197 GLU A O 1
ATOM 1623 N N . GLN A 1 198 ? -27.031 -6.367 36.812 1 78.19 198 GLN A N 1
ATOM 1624 C CA . GLN A 1 198 ? -28 -7.449 36.938 1 78.19 198 GLN A CA 1
ATOM 1625 C C . GLN A 1 198 ? -27.953 -8.375 35.75 1 78.19 198 GLN A C 1
ATOM 1627 O O . GLN A 1 198 ? -28.516 -9.477 35.781 1 78.19 198 GLN A O 1
ATOM 1632 N N . ASP A 1 199 ? -27.172 -7.973 34.688 1 84.75 199 ASP A N 1
ATOM 1633 C CA . ASP A 1 199 ? -27.125 -8.781 33.5 1 84.75 199 ASP A CA 1
ATOM 1634 C C . ASP A 1 199 ? -26.328 -10.062 33.719 1 84.75 199 ASP A C 1
ATOM 1636 O O . ASP A 1 199 ? -25.281 -10.039 34.375 1 84.75 199 ASP A O 1
ATOM 1640 N N . ASP A 1 200 ? -26.797 -11.211 33.344 1 81.44 200 ASP A N 1
ATOM 1641 C CA . ASP A 1 200 ? -26.125 -12.5 33.469 1 81.44 200 ASP A CA 1
ATOM 1642 C C . ASP A 1 200 ? -24.812 -12.516 32.688 1 81.44 200 ASP A C 1
ATOM 1644 O O . ASP A 1 200 ? -24.812 -12.336 31.453 1 81.44 200 ASP A O 1
ATOM 1648 N N . PRO A 1 201 ? -23.766 -12.625 33.406 1 82.62 201 PRO A N 1
ATOM 1649 C CA . PRO A 1 201 ? -22.453 -12.625 32.75 1 82.62 201 PRO A CA 1
ATOM 1650 C C . PRO A 1 201 ? -22.328 -13.75 31.734 1 82.62 201 PRO A C 1
ATOM 1652 O O . PRO A 1 201 ? -21.516 -13.656 30.797 1 82.62 201 PRO A O 1
ATOM 1655 N N . ALA A 1 202 ? -23.094 -14.797 31.812 1 79.88 202 ALA A N 1
ATOM 1656 C CA . ALA A 1 202 ? -23 -15.922 30.891 1 79.88 202 ALA A CA 1
ATOM 1657 C C . ALA A 1 202 ? -23.656 -15.578 29.547 1 79.88 202 ALA A C 1
ATOM 1659 O O . ALA A 1 202 ? -23.25 -16.078 28.5 1 79.88 202 ALA A O 1
ATOM 1660 N N . LYS A 1 203 ? -24.672 -14.672 29.672 1 81.38 203 LYS A N 1
ATOM 1661 C CA . LYS A 1 203 ? -25.406 -14.312 28.453 1 81.38 203 LYS A CA 1
ATOM 1662 C C . LYS A 1 203 ? -24.844 -13.031 27.844 1 81.38 203 LYS A C 1
ATOM 1664 O O . LYS A 1 203 ? -24.891 -12.844 26.625 1 81.38 203 LYS A O 1
ATOM 1669 N N . CYS A 1 204 ? -24.422 -12.195 28.781 1 88 204 CYS A N 1
ATOM 1670 C CA . CYS A 1 204 ? -23.844 -10.922 28.328 1 88 204 CYS A CA 1
ATOM 1671 C C . CYS A 1 204 ? -22.328 -10.93 28.453 1 88 204 CYS A C 1
ATOM 1673 O O . CYS A 1 204 ? -21.781 -10.43 29.438 1 88 204 CYS A O 1
ATOM 1675 N N . THR A 1 205 ? -21.703 -11.383 27.453 1 85.38 205 THR A N 1
ATOM 1676 C CA . THR A 1 205 ? -20.266 -11.633 27.516 1 85.38 205 THR A CA 1
ATOM 1677 C C . THR A 1 205 ? -19.5 -10.422 27 1 85.38 205 THR A C 1
ATOM 1679 O O . THR A 1 205 ? -18.297 -10.281 27.266 1 85.38 205 THR A O 1
ATOM 1682 N N . LEU A 1 206 ? -20.203 -9.492 26.297 1 90.38 206 LEU A N 1
ATOM 1683 C CA . LEU A 1 206 ? -19.484 -8.391 25.672 1 90.38 206 LEU A CA 1
ATOM 1684 C C . LEU A 1 206 ? -19.516 -7.145 26.547 1 90.38 206 LEU A C 1
ATOM 1686 O O . LEU A 1 206 ? -20.516 -6.859 27.203 1 90.38 206 LEU A O 1
ATOM 1690 N N . PRO A 1 207 ? -18.406 -6.477 26.578 1 89.06 207 PRO A N 1
ATOM 1691 C CA . PRO A 1 207 ? -18.328 -5.273 27.422 1 89.06 207 PRO A CA 1
ATOM 1692 C C . PRO A 1 207 ? -19 -4.066 26.766 1 89.06 207 PRO A C 1
ATOM 1694 O O . PRO A 1 207 ? -19.156 -4.016 25.547 1 89.06 207 PRO A O 1
ATOM 1697 N N . LEU A 1 208 ? -19.406 -3.084 27.578 1 90.69 208 LEU A N 1
ATOM 1698 C CA . LEU A 1 208 ? -20.047 -1.863 27.109 1 90.69 208 LEU A CA 1
ATOM 1699 C C . LEU A 1 208 ? -19.078 -0.974 26.359 1 90.69 208 LEU A C 1
ATOM 1701 O O . LEU A 1 208 ? -19.484 -0.108 25.578 1 90.69 208 LEU A O 1
ATOM 1705 N N . GLU A 1 209 ? -17.828 -1.21 26.516 1 88.25 209 GLU A N 1
ATOM 1706 C CA . GLU A 1 209 ? -16.781 -0.421 25.859 1 88.25 209 GLU A CA 1
ATOM 1707 C C . GLU A 1 209 ? -16.859 -0.543 24.344 1 88.25 209 GLU A C 1
ATOM 1709 O O . GLU A 1 209 ? -16.375 0.327 23.625 1 88.25 209 GLU A O 1
ATOM 1714 N N . ASN A 1 210 ? -17.562 -1.568 23.859 1 89.38 210 ASN A N 1
ATOM 1715 C CA . ASN A 1 210 ? -17.719 -1.78 22.422 1 89.38 210 ASN A CA 1
ATOM 1716 C C . ASN A 1 210 ? -18.641 -0.741 21.797 1 89.38 210 ASN A C 1
ATOM 1718 O O . ASN A 1 210 ? -18.656 -0.579 20.578 1 89.38 210 ASN A O 1
ATOM 1722 N N . TRP A 1 211 ? -19.344 -0.011 22.641 1 91.81 211 TRP A N 1
ATOM 1723 C CA . TRP A 1 211 ? -20.297 0.975 22.141 1 91.81 211 TRP A CA 1
ATOM 1724 C C . TRP A 1 211 ? -19.766 2.391 22.312 1 91.81 211 TRP A C 1
ATOM 1726 O O . TRP A 1 211 ? -20.406 3.363 21.922 1 91.81 211 TRP A O 1
ATOM 1736 N N . HIS A 1 212 ? -18.516 2.414 22.812 1 89.56 212 HIS A N 1
ATOM 1737 C CA . HIS A 1 212 ? -17.938 3.73 23.031 1 89.56 212 HIS A CA 1
ATOM 1738 C C . HIS A 1 212 ? -17.328 4.293 21.766 1 89.56 212 HIS A C 1
ATOM 1740 O O . HIS A 1 212 ? -16.797 3.543 20.938 1 89.56 212 HIS A O 1
ATOM 1746 N N . ALA A 1 213 ? -17.406 5.605 21.516 1 89.44 213 ALA A N 1
ATOM 1747 C CA . ALA A 1 213 ? -16.781 6.344 20.422 1 89.44 213 ALA A CA 1
ATOM 1748 C C . ALA A 1 213 ? -17.281 5.852 19.078 1 89.44 213 ALA A C 1
ATOM 1750 O O . ALA A 1 213 ? -16.484 5.57 18.172 1 89.44 213 ALA A O 1
ATOM 1751 N N . MET A 1 214 ? -18.594 5.574 19.078 1 93.12 214 MET A N 1
ATOM 1752 C CA . MET A 1 214 ? -19.25 5.215 17.828 1 93.12 214 MET A CA 1
ATOM 1753 C C . MET A 1 214 ? -19.984 6.41 17.234 1 93.12 214 MET A C 1
ATOM 1755 O O . MET A 1 214 ? -20.672 7.137 17.969 1 93.12 214 MET A O 1
ATOM 1759 N N . TYR A 1 215 ? -19.734 6.652 15.961 1 93.19 215 TYR A N 1
ATOM 1760 C CA . TYR A 1 215 ? -20.344 7.793 15.273 1 93.19 215 TYR A CA 1
ATOM 1761 C C . TYR A 1 215 ? -21.266 7.332 14.156 1 93.19 215 TYR A C 1
ATOM 1763 O O . TYR A 1 215 ? -20.875 6.531 13.305 1 93.19 215 TYR A O 1
ATOM 1771 N N . CYS A 1 216 ? -22.469 7.734 14.188 1 92 216 CYS A N 1
ATOM 1772 C CA . CYS A 1 216 ? -23.453 7.371 13.18 1 92 216 CYS A CA 1
ATOM 1773 C C . CYS A 1 216 ? -24.047 8.617 12.516 1 92 216 CYS A C 1
ATOM 1775 O O . CYS A 1 216 ? -24 9.703 13.086 1 92 216 CYS A O 1
ATOM 1777 N N . GLN A 1 217 ? -24.594 8.43 11.336 1 89.44 217 GLN A N 1
ATOM 1778 C CA . GLN A 1 217 ? -25.203 9.531 10.594 1 89.44 217 GLN A CA 1
ATOM 1779 C C . GLN A 1 217 ? -26.453 10.055 11.297 1 89.44 217 GLN A C 1
ATOM 1781 O O . GLN A 1 217 ? -27.203 9.273 11.875 1 89.44 217 GLN A O 1
ATOM 1786 N N . TYR A 1 218 ? -26.656 11.375 11.258 1 90.81 218 TYR A N 1
ATOM 1787 C CA . TYR A 1 218 ? -27.797 12 11.898 1 90.81 218 TYR A CA 1
ATOM 1788 C C . TYR A 1 218 ? -29.094 11.656 11.156 1 90.81 218 TYR A C 1
ATOM 1790 O O . TYR A 1 218 ? -29.156 11.75 9.93 1 90.81 218 TYR A O 1
ATOM 1798 N N . ASN A 1 219 ? -30 11.125 11.867 1 86.88 219 ASN A N 1
ATOM 1799 C CA . ASN A 1 219 ? -31.344 10.836 11.406 1 86.88 219 ASN A CA 1
ATOM 1800 C C . ASN A 1 219 ? -32.406 11.32 12.398 1 86.88 219 ASN A C 1
ATOM 1802 O O . ASN A 1 219 ? -32.375 10.93 13.562 1 86.88 219 ASN A O 1
ATOM 1806 N N . PRO A 1 220 ? -33.25 12.227 11.891 1 84.06 220 PRO A N 1
ATOM 1807 C CA . PRO A 1 220 ? -34.25 12.797 12.797 1 84.06 220 PRO A CA 1
ATOM 1808 C C . PRO A 1 220 ? -35.125 11.742 13.445 1 84.06 220 PRO A C 1
ATOM 1810 O O . PRO A 1 220 ? -35.656 11.953 14.555 1 84.06 220 PRO A O 1
ATOM 1813 N N . ARG A 1 221 ? -35.25 10.57 12.844 1 79.69 221 ARG A N 1
ATOM 1814 C CA . ARG A 1 221 ? -36.125 9.523 13.398 1 79.69 221 ARG A CA 1
ATOM 1815 C C . ARG A 1 221 ? -35.469 8.875 14.617 1 79.69 221 ARG A C 1
ATOM 1817 O O . ARG A 1 221 ? -36.156 8.375 15.5 1 79.69 221 ARG A O 1
ATOM 1824 N N . ALA A 1 222 ? -34.188 8.891 14.68 1 76.81 222 ALA A N 1
ATOM 1825 C CA . ALA A 1 222 ? -33.469 8.242 15.758 1 76.81 222 ALA A CA 1
ATOM 1826 C C . ALA A 1 222 ? -32.969 9.258 16.781 1 76.81 222 ALA A C 1
ATOM 1828 O O . ALA A 1 222 ? -32.25 8.914 17.719 1 76.81 222 ALA A O 1
ATOM 1829 N N . GLU A 1 223 ? -33.312 10.492 16.688 1 72.69 223 GLU A N 1
ATOM 1830 C CA . GLU A 1 223 ? -32.75 11.609 17.453 1 72.69 223 GLU A CA 1
ATOM 1831 C C . GLU A 1 223 ? -32.875 11.391 18.953 1 72.69 223 GLU A C 1
ATOM 1833 O O . GLU A 1 223 ? -31.906 11.484 19.688 1 72.69 223 GLU A O 1
ATOM 1838 N N . LYS A 1 224 ? -33.969 11.023 19.406 1 68.31 224 LYS A N 1
ATOM 1839 C CA . LYS A 1 224 ? -34.188 11.008 20.844 1 68.31 224 LYS A CA 1
ATOM 1840 C C . LYS A 1 224 ? -33.656 9.711 21.469 1 68.31 224 LYS A C 1
ATOM 1842 O O . LYS A 1 224 ? -33.406 9.656 22.672 1 68.31 224 LYS A O 1
ATOM 1847 N N . SER A 1 225 ? -33.125 8.875 20.609 1 77.5 225 SER A N 1
ATOM 1848 C CA . SER A 1 225 ? -32.906 7.555 21.188 1 77.5 225 SER A CA 1
ATOM 1849 C C . SER A 1 225 ? -31.422 7.195 21.203 1 77.5 225 SER A C 1
ATOM 1851 O O . SER A 1 225 ? -30.953 6.516 22.125 1 77.5 225 SER A O 1
ATOM 1853 N N . ILE A 1 226 ? -30.688 7.762 20.391 1 90.06 226 ILE A N 1
ATOM 1854 C CA . ILE A 1 226 ? -29.406 7.082 20.266 1 90.06 226 ILE A CA 1
ATOM 1855 C C . ILE A 1 226 ? -28.266 8.102 20.422 1 90.06 226 ILE A C 1
ATOM 1857 O O . ILE A 1 226 ? -27.172 7.75 20.859 1 90.06 226 ILE A O 1
ATOM 1861 N N . TYR A 1 227 ? -28.484 9.367 20.125 1 92.31 227 TYR A N 1
ATOM 1862 C CA . TYR A 1 227 ? -27.375 10.305 20.047 1 92.31 227 TYR A CA 1
ATOM 1863 C C . TYR A 1 227 ? -27.047 10.891 21.422 1 92.31 227 TYR A C 1
ATOM 1865 O O . TYR A 1 227 ? -27.953 11.086 22.25 1 92.31 227 TYR A O 1
ATOM 1873 N N . ARG A 1 228 ? -25.766 11.195 21.609 1 91.25 228 ARG A N 1
ATOM 1874 C CA . ARG A 1 228 ? -25.312 11.836 22.844 1 91.25 228 ARG A CA 1
ATOM 1875 C C . ARG A 1 228 ? -25.75 13.289 22.906 1 91.25 228 ARG A C 1
ATOM 1877 O O . ARG A 1 228 ? -25.75 13.992 21.891 1 91.25 228 ARG A O 1
ATOM 1884 N N . GLN A 1 229 ? -26.109 13.703 24.078 1 89.12 229 GLN A N 1
ATOM 1885 C CA . GLN A 1 229 ? -26.578 15.07 24.266 1 89.12 229 GLN A CA 1
ATOM 1886 C C . GLN A 1 229 ? -25.516 15.922 24.969 1 89.12 229 GLN A C 1
ATOM 1888 O O . GLN A 1 229 ? -24.797 15.43 25.844 1 89.12 229 GLN A O 1
ATOM 1893 N N . TYR A 1 230 ? -25.375 17.141 24.5 1 87.12 230 TYR A N 1
ATOM 1894 C CA . TYR A 1 230 ? -24.438 18.109 25.047 1 87.12 230 TYR A CA 1
ATOM 1895 C C . TYR A 1 230 ? -25.141 19.391 25.453 1 87.12 230 TYR A C 1
ATOM 1897 O O . TYR A 1 230 ? -26.203 19.719 24.922 1 87.12 230 TYR A O 1
ATOM 1905 N N . PRO A 1 231 ? -24.516 19.984 26.422 1 83.06 231 PRO A N 1
ATOM 1906 C CA . PRO A 1 231 ? -25.031 21.328 26.672 1 83.06 231 PRO A CA 1
ATOM 1907 C C . PRO A 1 231 ? -24.703 22.312 25.562 1 83.06 231 PRO A C 1
ATOM 1909 O O . PRO A 1 231 ? -23.609 22.266 25 1 83.06 231 PRO A O 1
ATOM 1912 N N . ARG A 1 232 ? -25.594 23.016 25.141 1 77.44 232 ARG A N 1
ATOM 1913 C CA . ARG A 1 232 ? -25.391 23.953 24.047 1 77.44 232 ARG A CA 1
ATOM 1914 C C . ARG A 1 232 ? -24.25 24.922 24.375 1 77.44 232 ARG A C 1
ATOM 1916 O O . ARG A 1 232 ? -23.422 25.234 23.516 1 77.44 232 ARG A O 1
ATOM 1923 N N . LEU A 1 233 ? -24.375 25.5 25.578 1 73.38 233 LEU A N 1
ATOM 1924 C CA . LEU A 1 233 ? -23.266 26.297 26.078 1 73.38 233 LEU A CA 1
ATOM 1925 C C . LEU A 1 233 ? -22.438 25.516 27.094 1 73.38 233 LEU A C 1
ATOM 1927 O O . LEU A 1 233 ? -22.953 25.125 28.141 1 73.38 233 LEU A O 1
ATOM 1931 N N . PRO A 1 234 ? -21.312 25.188 26.844 1 66.44 234 PRO A N 1
ATOM 1932 C CA . PRO A 1 234 ? -20.516 24.312 27.703 1 66.44 234 PRO A CA 1
ATOM 1933 C C . PRO A 1 234 ? -20.422 24.828 29.141 1 66.44 234 PRO A C 1
ATOM 1935 O O . PRO A 1 234 ? -20.266 24.031 30.078 1 66.44 234 PRO A O 1
ATOM 1938 N N . ASP A 1 235 ? -20.547 26.156 29.406 1 64.31 235 ASP A N 1
ATOM 1939 C CA . ASP A 1 235 ? -20.359 26.719 30.734 1 64.31 235 ASP A CA 1
ATOM 1940 C C . ASP A 1 235 ? -21.672 26.75 31.516 1 64.31 235 ASP A C 1
ATOM 1942 O O . ASP A 1 235 ? -21.672 26.984 32.719 1 64.31 235 ASP A O 1
ATOM 1946 N N . ASP A 1 236 ? -22.75 26.5 30.672 1 65.5 236 ASP A N 1
ATOM 1947 C CA . ASP A 1 236 ? -24.062 26.562 31.344 1 65.5 236 ASP A CA 1
ATOM 1948 C C . ASP A 1 236 ? -24.781 25.219 31.266 1 65.5 236 ASP A C 1
ATOM 1950 O O . ASP A 1 236 ? -25.359 24.875 30.25 1 65.5 236 ASP A O 1
ATOM 1954 N N . SER A 1 237 ? -24.703 24.547 32.312 1 66.38 237 SER A N 1
ATOM 1955 C CA . SER A 1 237 ? -25.359 23.25 32.406 1 66.38 237 SER A CA 1
ATOM 1956 C C . SER A 1 237 ? -26.875 23.375 32.25 1 66.38 237 SER A C 1
ATOM 1958 O O . SER A 1 237 ? -27.547 22.406 31.891 1 66.38 237 SER A O 1
ATOM 1960 N N . ASN A 1 238 ? -27.344 24.531 32.375 1 64.75 238 ASN A N 1
ATOM 1961 C CA . ASN A 1 238 ? -28.781 24.734 32.312 1 64.75 238 ASN A CA 1
ATOM 1962 C C . ASN A 1 238 ? -29.25 25.062 30.891 1 64.75 238 ASN A C 1
ATOM 1964 O O . ASN A 1 238 ? -30.438 25.25 30.641 1 64.75 238 ASN A O 1
ATOM 1968 N N . SER A 1 239 ? -28.266 25.031 30.047 1 74.06 239 SER A N 1
ATOM 1969 C CA . SER A 1 239 ? -28.641 25.328 28.672 1 74.06 239 SER A CA 1
ATOM 1970 C C . SER A 1 239 ? -29.344 24.141 28.016 1 74.06 239 SER A C 1
ATOM 1972 O O . SER A 1 239 ? -29.188 23 28.453 1 74.06 239 SER A O 1
ATOM 1974 N N . PRO A 1 240 ? -30.203 24.438 27.047 1 78.25 240 PRO A N 1
ATOM 1975 C CA . PRO A 1 240 ? -30.875 23.328 26.344 1 78.25 240 PRO A CA 1
ATOM 1976 C C . PRO A 1 240 ? -29.891 22.328 25.766 1 78.25 240 PRO A C 1
ATOM 1978 O O . PRO A 1 240 ? -28.781 22.688 25.359 1 78.25 240 PRO A O 1
ATOM 1981 N N . LYS A 1 241 ? -30.266 21.156 25.875 1 83.75 241 LYS A N 1
ATOM 1982 C CA . LYS A 1 241 ? -29.406 20.078 25.391 1 83.75 241 LYS A CA 1
ATOM 1983 C C . LYS A 1 241 ? -29.453 19.969 23.875 1 83.75 241 LYS A C 1
ATOM 1985 O O . LYS A 1 241 ? -30.484 20.25 23.266 1 83.75 241 LYS A O 1
ATOM 1990 N N . THR A 1 242 ? -28.297 19.812 23.312 1 87.62 242 THR A N 1
ATOM 1991 C CA . THR A 1 242 ? -28.156 19.641 21.859 1 87.62 242 THR A CA 1
ATOM 1992 C C . THR A 1 242 ? -27.391 18.359 21.547 1 87.62 242 THR A C 1
ATOM 1994 O O . THR A 1 242 ? -26.719 17.797 22.406 1 87.62 242 THR A O 1
ATOM 1997 N N . PHE A 1 243 ? -27.656 17.922 20.344 1 89.44 243 PHE A N 1
ATOM 1998 C CA . PHE A 1 243 ? -26.953 16.719 19.891 1 89.44 243 PHE A CA 1
ATOM 1999 C C . PHE A 1 243 ? -25.625 17.078 19.234 1 89.44 243 PHE A C 1
ATOM 2001 O O . PHE A 1 243 ? -24.828 16.188 18.906 1 89.44 243 PHE A O 1
ATOM 2008 N N . PHE A 1 244 ? -25.391 18.375 19.078 1 91.06 244 PHE A N 1
ATOM 2009 C CA . PHE A 1 244 ? -24.203 18.828 18.375 1 91.06 244 PHE A CA 1
ATOM 2010 C C . PHE A 1 244 ? -23.203 19.453 19.344 1 91.06 244 PHE A C 1
ATOM 2012 O O . PHE A 1 244 ? -23.531 20.422 20.047 1 91.06 244 PHE A O 1
ATOM 2019 N N . ASP A 1 245 ? -22.062 18.844 19.391 1 90 245 ASP A N 1
ATOM 2020 C CA . ASP A 1 245 ? -21.016 19.453 20.188 1 90 245 ASP A CA 1
ATOM 2021 C C . ASP A 1 245 ? -20.516 20.75 19.531 1 90 245 ASP A C 1
ATOM 2023 O O . ASP A 1 245 ? -20.812 21.016 18.375 1 90 245 ASP A O 1
ATOM 2027 N N . GLU A 1 246 ? -19.812 21.5 20.234 1 90.56 246 GLU A N 1
ATOM 2028 C CA . GLU A 1 246 ? -19.391 22.828 19.766 1 90.56 246 GLU A CA 1
ATOM 2029 C C . GLU A 1 246 ? -18.562 22.734 18.484 1 90.56 246 GLU A C 1
ATOM 2031 O O . GLU A 1 246 ? -18.75 23.516 17.562 1 90.56 246 GLU A O 1
ATOM 2036 N N . LYS A 1 247 ? -17.672 21.812 18.422 1 92.19 247 LYS A N 1
ATOM 2037 C CA . LYS A 1 247 ? -16.812 21.641 17.25 1 92.19 247 LYS A CA 1
ATOM 2038 C C . LYS A 1 247 ? -17.641 21.297 16.016 1 92.19 247 LYS A C 1
ATOM 2040 O O . LYS A 1 247 ? -17.391 21.812 14.93 1 92.19 247 LYS A O 1
ATOM 2045 N N . THR A 1 248 ? -18.562 20.391 16.188 1 92.5 248 THR A N 1
ATOM 2046 C CA . THR A 1 248 ? -19.406 19.984 15.086 1 92.5 248 THR A CA 1
ATOM 2047 C C . THR A 1 248 ? -20.297 21.141 14.617 1 92.5 248 THR A C 1
ATOM 2049 O O . THR A 1 248 ? -20.516 21.312 13.414 1 92.5 248 THR A O 1
ATOM 2052 N N . ARG A 1 249 ? -20.828 21.859 15.562 1 92 249 ARG A N 1
ATOM 2053 C CA . ARG A 1 249 ? -21.625 23.031 15.227 1 92 249 ARG A CA 1
ATOM 2054 C C . ARG A 1 249 ? -20.812 24.031 14.406 1 92 249 ARG A C 1
ATOM 2056 O O . ARG A 1 249 ? -21.281 24.516 13.375 1 92 249 ARG A O 1
ATOM 2063 N N . LEU A 1 250 ? -19.594 24.328 14.859 1 93.69 250 LEU A N 1
ATOM 2064 C CA . LEU A 1 250 ? -18.734 25.266 14.141 1 93.69 250 LEU A CA 1
ATOM 2065 C C . LEU A 1 250 ? -18.406 24.75 12.75 1 93.69 250 LEU A C 1
ATOM 2067 O O . LEU A 1 250 ? -18.344 25.531 11.789 1 93.69 250 LEU A O 1
ATOM 2071 N N . ARG A 1 251 ? -18.203 23.469 12.633 1 92.88 251 ARG A N 1
ATOM 2072 C CA . ARG A 1 251 ? -17.906 22.859 11.344 1 92.88 251 ARG A CA 1
ATOM 2073 C C . ARG A 1 251 ? -19.078 23 10.375 1 92.88 251 ARG A C 1
ATOM 2075 O O . ARG A 1 251 ? -18.875 23.312 9.195 1 92.88 251 ARG A O 1
ATOM 2082 N N . ILE A 1 252 ? -20.234 22.734 10.875 1 92.62 252 ILE A N 1
ATOM 2083 C CA . ILE A 1 252 ? -21.438 22.844 10.047 1 92.62 252 ILE A CA 1
ATOM 2084 C C . ILE A 1 252 ? -21.594 24.281 9.562 1 92.62 252 ILE A C 1
ATOM 2086 O O . ILE A 1 252 ? -21.891 24.516 8.383 1 92.62 252 ILE A O 1
ATOM 2090 N N . ILE A 1 253 ? -21.375 25.203 10.453 1 93.81 253 ILE A N 1
ATOM 2091 C CA . ILE A 1 253 ? -21.516 26.609 10.094 1 93.81 253 ILE A CA 1
ATOM 2092 C C . ILE A 1 253 ? -20.5 26.984 9.023 1 93.81 253 ILE A C 1
ATOM 2094 O O . ILE A 1 253 ? -20.844 27.609 8.023 1 93.81 253 ILE A O 1
ATOM 2098 N N . TYR A 1 254 ? -19.328 26.594 9.234 1 92.62 254 TYR A N 1
ATOM 2099 C CA . TYR A 1 254 ? -18.281 26.891 8.273 1 92.62 254 TYR A CA 1
ATOM 2100 C C . TYR A 1 254 ? -18.562 26.234 6.926 1 92.62 254 TYR A C 1
ATOM 2102 O O . TYR A 1 254 ? -18.391 26.844 5.875 1 92.62 254 TYR A O 1
ATOM 2110 N N . GLU A 1 255 ? -18.938 24.969 6.926 1 90.12 255 GLU A N 1
ATOM 2111 C CA . GLU A 1 255 ? -19.25 24.234 5.699 1 90.12 255 GLU A CA 1
ATOM 2112 C C . GLU A 1 255 ? -20.391 24.906 4.941 1 90.12 255 GLU A C 1
ATOM 2114 O O . GLU A 1 255 ? -20.375 24.969 3.709 1 90.12 255 GLU A O 1
ATOM 2119 N N . THR A 1 256 ? -21.344 25.359 5.688 1 91.25 256 THR A N 1
ATOM 2120 C CA . THR A 1 256 ? -22.484 26.031 5.062 1 91.25 256 THR A CA 1
ATOM 2121 C C . THR A 1 256 ? -22.047 27.328 4.402 1 91.25 256 THR A C 1
ATOM 2123 O O . THR A 1 256 ? -22.578 27.719 3.359 1 91.25 256 THR A O 1
ATOM 2126 N N . MET A 1 257 ? -21.047 27.984 4.984 1 92.25 257 MET A N 1
ATOM 2127 C CA . MET A 1 257 ? -20.578 29.25 4.441 1 92.25 257 MET A CA 1
ATOM 2128 C C . MET A 1 257 ? -19.812 29.031 3.133 1 92.25 257 MET A C 1
ATOM 2130 O O . MET A 1 257 ? -19.953 29.812 2.191 1 92.25 257 MET A O 1
ATOM 2134 N N . ILE A 1 258 ? -19.125 27.922 3.02 1 89.06 258 ILE A N 1
ATOM 2135 C CA . ILE A 1 258 ? -18.188 27.766 1.909 1 89.06 258 ILE A CA 1
ATOM 2136 C C . ILE A 1 258 ? -18.828 26.891 0.824 1 89.06 258 ILE A C 1
ATOM 2138 O O . ILE A 1 258 ? -18.453 26.984 -0.349 1 89.06 258 ILE A O 1
ATOM 2142 N N . GLU A 1 259 ? -19.703 26.031 1.142 1 85.5 259 GLU A N 1
ATOM 2143 C CA . GLU A 1 259 ? -20.281 25.078 0.197 1 85.5 259 GLU A CA 1
ATOM 2144 C C . GLU A 1 259 ? -21 25.797 -0.939 1 85.5 259 GLU A C 1
ATOM 2146 O O . GLU A 1 259 ? -21.469 26.922 -0.772 1 85.5 259 GLU A O 1
ATOM 2151 N N . ASP A 1 260 ? -21.094 25.125 -2.018 1 77.62 260 ASP A N 1
ATOM 2152 C CA . ASP A 1 260 ? -21.719 25.688 -3.215 1 77.62 260 ASP A CA 1
ATOM 2153 C C . ASP A 1 260 ? -23.203 25.984 -2.98 1 77.62 260 ASP A C 1
ATOM 2155 O O . ASP A 1 260 ? -23.844 25.312 -2.176 1 77.62 260 ASP A O 1
ATOM 2159 N N . LYS A 1 261 ? -23.703 26.938 -3.719 1 72.56 261 LYS A N 1
ATOM 2160 C CA . LYS A 1 261 ? -25.109 27.344 -3.615 1 72.56 261 LYS A CA 1
ATOM 2161 C C . LYS A 1 261 ? -26.031 26.203 -4.066 1 72.56 261 LYS A C 1
ATOM 2163 O O . LYS A 1 261 ? -27.141 26.062 -3.547 1 72.56 261 LYS A O 1
ATOM 2168 N N . GLY A 1 262 ? -25.484 25.422 -4.98 1 65.31 262 GLY A N 1
ATOM 2169 C CA . GLY A 1 262 ? -26.266 24.281 -5.457 1 65.31 262 GLY A CA 1
ATOM 2170 C C . GLY A 1 262 ? -26.531 23.25 -4.383 1 65.31 262 GLY A C 1
ATOM 2171 O O . GLY A 1 262 ? -27.547 22.547 -4.418 1 65.31 262 GLY A O 1
ATOM 2172 N N . GLU A 1 263 ? -25.703 23.203 -3.406 1 72.44 263 GLU A N 1
ATOM 2173 C CA . GLU A 1 263 ? -25.844 22.25 -2.314 1 72.44 263 GLU A CA 1
ATOM 2174 C C . GLU A 1 263 ? -26.469 22.891 -1.081 1 72.44 263 GLU A C 1
ATOM 2176 O O . GLU A 1 263 ? -26.531 22.281 -0.015 1 72.44 263 GLU A O 1
ATOM 2181 N N . GLY A 1 264 ? -26.891 24.141 -1.191 1 73.94 264 GLY A N 1
ATOM 2182 C CA . GLY A 1 264 ? -27.531 24.828 -0.091 1 73.94 264 GLY A CA 1
ATOM 2183 C C . GLY A 1 264 ? -26.594 25.703 0.713 1 73.94 264 GLY A C 1
ATOM 2184 O O . GLY A 1 264 ? -26.953 26.188 1.787 1 73.94 264 GLY A O 1
ATOM 2185 N N . GLY A 1 265 ? -25.422 25.859 0.25 1 85.38 265 GLY A N 1
ATOM 2186 C CA . GLY A 1 265 ? -24.453 26.688 0.959 1 85.38 265 GLY A CA 1
ATOM 2187 C C . GLY A 1 265 ? -24.422 28.125 0.462 1 85.38 265 GLY A C 1
ATOM 2188 O O . GLY A 1 265 ? -25.234 28.516 -0.372 1 85.38 265 GLY A O 1
ATOM 2189 N N . ALA A 1 266 ? -23.531 28.969 1.085 1 88.06 266 ALA A N 1
ATOM 2190 C CA . ALA A 1 266 ? -23.422 30.391 0.75 1 88.06 266 ALA A CA 1
ATOM 2191 C C . ALA A 1 266 ? -22.328 30.625 -0.294 1 88.06 266 ALA A C 1
ATOM 2193 O O . ALA A 1 266 ? -22.266 31.703 -0.897 1 88.06 266 ALA A O 1
ATOM 2194 N N . GLU A 1 267 ? -21.469 29.656 -0.611 1 85.31 267 GLU A N 1
ATOM 2195 C CA . GLU A 1 267 ? -20.406 29.703 -1.604 1 85.31 267 GLU A CA 1
ATOM 2196 C C . GLU A 1 267 ? -19.516 30.938 -1.406 1 85.31 267 GLU A C 1
ATOM 2198 O O . GLU A 1 267 ? -19.234 31.672 -2.359 1 85.31 267 GLU A O 1
ATOM 2203 N N . ILE A 1 268 ? -19.156 31.25 -0.199 1 88.5 268 ILE A N 1
ATOM 2204 C CA . ILE A 1 268 ? -18.266 32.375 0.084 1 88.5 268 ILE A CA 1
ATOM 2205 C C . ILE A 1 268 ? -16.812 31.906 -0.067 1 88.5 268 ILE A C 1
ATOM 2207 O O . ILE A 1 268 ? -16.375 30.969 0.6 1 88.5 268 ILE A O 1
ATOM 2211 N N . GLU A 1 269 ? -16.125 32.531 -0.959 1 84.56 269 GLU A N 1
ATOM 2212 C CA . GLU A 1 269 ? -14.695 32.219 -1.133 1 84.56 269 GLU A CA 1
ATOM 2213 C C . GLU A 1 269 ? -13.852 32.969 -0.1 1 84.56 269 GLU A C 1
ATOM 2215 O O . GLU A 1 269 ? -13.203 33.969 -0.421 1 84.56 269 GLU A O 1
ATOM 2220 N N . ILE A 1 270 ? -13.719 32.5 0.997 1 86.31 270 ILE A N 1
ATOM 2221 C CA . ILE A 1 270 ? -13.133 33.188 2.146 1 86.31 270 ILE A CA 1
ATOM 2222 C C . ILE A 1 270 ? -11.641 33.438 1.891 1 86.31 270 ILE A C 1
ATOM 2224 O O . ILE A 1 270 ? -11.164 34.562 2.023 1 86.31 270 ILE A O 1
ATOM 2228 N N . GLN A 1 271 ? -10.906 32.406 1.509 1 78.69 271 GLN A N 1
ATOM 2229 C CA . GLN A 1 271 ? -9.461 32.562 1.35 1 78.69 271 GLN A CA 1
ATOM 2230 C C . GLN A 1 271 ? -9.133 33.5 0.18 1 78.69 271 GLN A C 1
ATOM 2232 O O . GLN A 1 271 ? -8.203 34.281 0.264 1 78.69 271 GLN A O 1
ATOM 2237 N N . ALA A 1 272 ? -9.852 33.375 -0.858 1 77.56 272 ALA A N 1
ATOM 2238 C CA . ALA A 1 272 ? -9.633 34.25 -2.014 1 77.56 272 ALA A CA 1
ATOM 2239 C C . ALA A 1 272 ? -9.992 35.688 -1.687 1 77.56 272 ALA A C 1
ATOM 2241 O O . ALA A 1 272 ? -9.305 36.625 -2.125 1 77.56 272 ALA A O 1
ATOM 2242 N N . HIS A 1 273 ? -11.055 35.875 -0.945 1 81.62 273 HIS A N 1
ATOM 2243 C CA . HIS A 1 273 ? -11.523 37.188 -0.603 1 81.62 273 HIS A CA 1
ATOM 2244 C C . HIS A 1 273 ? -10.555 37.906 0.349 1 81.62 273 HIS A C 1
ATOM 2246 O O . HIS A 1 273 ? -10.32 39.094 0.23 1 81.62 273 HIS A O 1
ATOM 2252 N N . ILE A 1 274 ? -9.969 37.156 1.181 1 82 274 ILE A N 1
ATOM 2253 C CA . ILE A 1 274 ? -9.055 37.75 2.156 1 82 274 ILE A CA 1
ATOM 2254 C C . ILE A 1 274 ? -7.766 38.188 1.459 1 82 274 ILE A C 1
ATOM 2256 O O . ILE A 1 274 ? -7.176 39.219 1.815 1 82 274 ILE A O 1
ATOM 2260 N N . THR A 1 275 ? -7.395 37.438 0.467 1 77.31 275 THR A N 1
ATOM 2261 C CA . THR A 1 275 ? -6.137 37.75 -0.21 1 77.31 275 THR A CA 1
ATOM 2262 C C . THR A 1 275 ? -6.332 38.844 -1.258 1 77.31 275 THR A C 1
ATOM 2264 O O . THR A 1 275 ? -5.375 39.5 -1.635 1 77.31 275 THR A O 1
ATOM 2267 N N . SER A 1 276 ? -7.586 39 -1.592 1 78.81 276 SER A N 1
ATOM 2268 C CA . SER A 1 276 ? -7.859 40 -2.613 1 78.81 276 SER A CA 1
ATOM 2269 C C . SER A 1 276 ? -7.984 41.406 -2.002 1 78.81 276 SER A C 1
ATOM 2271 O O . SER A 1 276 ? -8.719 41.594 -1.032 1 78.81 276 SER A O 1
ATOM 2273 N N . ALA A 1 277 ? -7.266 42.344 -2.557 1 74.44 277 ALA A N 1
ATOM 2274 C CA . ALA A 1 277 ? -7.328 43.719 -2.092 1 74.44 277 ALA A CA 1
ATOM 2275 C C . ALA A 1 277 ? -8.648 44.375 -2.494 1 74.44 277 ALA A C 1
ATOM 2277 O O . ALA A 1 277 ? -9.086 45.344 -1.871 1 74.44 277 ALA A O 1
ATOM 2278 N N . LYS A 1 278 ? -9.289 43.719 -3.471 1 75.75 278 LYS A N 1
ATOM 2279 C CA . LYS A 1 278 ? -10.523 44.312 -3.984 1 75.75 278 LYS A CA 1
ATOM 2280 C C . LYS A 1 278 ? -11.734 43.875 -3.174 1 75.75 278 LYS A C 1
ATOM 2282 O O . LYS A 1 278 ? -12.836 44.406 -3.346 1 75.75 278 LYS A O 1
ATOM 2287 N N . HIS A 1 279 ? -11.469 42.969 -2.322 1 85.81 279 HIS A N 1
ATOM 2288 C CA . HIS A 1 279 ? -12.555 42.5 -1.466 1 85.81 279 HIS A CA 1
ATOM 2289 C C . HIS A 1 279 ? -12.375 43 -0.033 1 85.81 279 HIS A C 1
ATOM 2291 O O . HIS A 1 279 ? -11.258 43 0.487 1 85.81 279 HIS A O 1
ATOM 2297 N N . PRO A 1 280 ? -13.422 43.438 0.561 1 88.38 280 PRO A N 1
ATOM 2298 C CA . PRO A 1 280 ? -13.312 44.031 1.891 1 88.38 280 PRO A CA 1
ATOM 2299 C C . PRO A 1 280 ? -13.07 43 2.99 1 88.38 280 PRO A C 1
ATOM 2301 O O . PRO A 1 280 ? -12.703 43.375 4.109 1 88.38 280 PRO A O 1
ATOM 2304 N N . LEU A 1 281 ? -13.242 41.75 2.717 1 90.94 281 LEU A N 1
ATOM 2305 C CA . LEU A 1 281 ? -13.078 40.719 3.75 1 90.94 281 LEU A CA 1
ATOM 2306 C C . LEU A 1 281 ? -11.617 40.625 4.18 1 90.94 281 LEU A C 1
ATOM 2308 O O . LEU A 1 281 ? -10.734 40.469 3.338 1 90.94 281 LEU A O 1
ATOM 2312 N N . VAL A 1 282 ? -11.406 40.812 5.484 1 87.94 282 VAL A N 1
ATOM 2313 C CA . VAL A 1 282 ? -10.039 40.781 5.996 1 87.94 282 VAL A CA 1
ATOM 2314 C C . VAL A 1 282 ? -9.797 39.5 6.773 1 87.94 282 VAL A C 1
ATOM 2316 O O . VAL A 1 282 ? -8.695 38.938 6.734 1 87.94 282 VAL A O 1
ATOM 2319 N N . ALA A 1 283 ? -10.844 39.062 7.531 1 89.25 283 ALA A N 1
ATOM 2320 C CA . ALA A 1 283 ? -10.633 37.875 8.375 1 89.25 283 ALA A CA 1
ATOM 2321 C C . ALA A 1 283 ? -11.945 37.156 8.617 1 89.25 283 ALA A C 1
ATOM 2323 O O . ALA A 1 283 ? -13.023 37.75 8.594 1 89.25 283 ALA A O 1
ATOM 2324 N N . CYS A 1 284 ? -11.891 35.906 8.734 1 91.94 284 CYS A N 1
ATOM 2325 C CA . CYS A 1 284 ? -12.984 35.031 9.117 1 91.94 284 CYS A CA 1
ATOM 2326 C C . CYS A 1 284 ? -12.516 34 10.156 1 91.94 284 CYS A C 1
ATOM 2328 O O . CYS A 1 284 ? -11.633 33.188 9.883 1 91.94 284 CYS A O 1
ATOM 2330 N N . PHE A 1 285 ? -12.992 34.125 11.398 1 91.75 285 PHE A N 1
ATOM 2331 C CA . PHE A 1 285 ? -12.539 33.219 12.445 1 91.75 285 PHE A CA 1
ATOM 2332 C C . PHE A 1 285 ? -13.648 32.938 13.445 1 91.75 285 PHE A C 1
ATOM 2334 O O . PHE A 1 285 ? -14.539 33.781 13.641 1 91.75 285 PHE A O 1
ATOM 2341 N N . PRO A 1 286 ? -13.672 31.766 14.055 1 93.19 286 PRO A N 1
ATOM 2342 C CA . PRO A 1 286 ? -14.586 31.5 15.164 1 93.19 286 PRO A CA 1
ATOM 2343 C C . PRO A 1 286 ? -14.18 32.219 16.453 1 93.19 286 PRO A C 1
ATOM 2345 O O . PRO A 1 286 ? -12.992 32.406 16.719 1 93.19 286 PRO A O 1
ATOM 2348 N N . LEU A 1 287 ? -15.086 32.531 17.219 1 89.75 287 LEU A N 1
ATOM 2349 C CA . LEU A 1 287 ? -14.828 33.281 18.438 1 89.75 287 LEU A CA 1
ATOM 2350 C C . LEU A 1 287 ? -14.32 32.344 19.547 1 89.75 287 LEU A C 1
ATOM 2352 O O . LEU A 1 287 ? -14.805 31.219 19.688 1 89.75 287 LEU A O 1
ATOM 2356 N N . HIS A 1 288 ? -13.367 32.875 20.25 1 89.94 288 HIS A N 1
ATOM 2357 C CA . HIS A 1 288 ? -12.852 32.156 21.422 1 89.94 288 HIS A CA 1
ATOM 2358 C C . HIS A 1 288 ? -13.797 32.25 22.609 1 89.94 288 HIS A C 1
ATOM 2360 O O . HIS A 1 288 ? -14.461 33.281 22.781 1 89.94 288 HIS A O 1
ATOM 2366 N N . ASP A 1 289 ? -13.836 31.156 23.359 1 86.81 289 ASP A N 1
ATOM 2367 C CA . ASP A 1 289 ? -14.461 31.156 24.672 1 86.81 289 ASP A CA 1
ATOM 2368 C C . ASP A 1 289 ? -13.414 31.266 25.781 1 86.81 289 ASP A C 1
ATOM 2370 O O . ASP A 1 289 ? -12.672 30.312 26.031 1 86.81 289 ASP A O 1
ATOM 2374 N N . SER A 1 290 ? -13.406 32.312 26.5 1 86.19 290 SER A N 1
ATOM 2375 C CA . SER A 1 290 ? -12.359 32.625 27.484 1 86.19 290 SER A CA 1
ATOM 2376 C C . SER A 1 290 ? -12.352 31.594 28.609 1 86.19 290 SER A C 1
ATOM 2378 O O . SER A 1 290 ? -11.289 31.203 29.094 1 86.19 290 SER A O 1
ATOM 2380 N N . LYS A 1 291 ? -13.508 31.188 29.047 1 85.5 291 LYS A N 1
ATOM 2381 C CA . LYS A 1 291 ? -13.57 30.25 30.156 1 85.5 291 LYS A CA 1
ATOM 2382 C C . LYS A 1 291 ? -12.992 28.891 29.75 1 85.5 291 LYS A C 1
ATOM 2384 O O . LYS A 1 291 ? -12.25 28.281 30.516 1 85.5 291 LYS A O 1
ATOM 2389 N N . GLN A 1 292 ? -13.352 28.516 28.641 1 89.88 292 GLN A N 1
ATOM 2390 C CA . GLN A 1 292 ? -12.82 27.25 28.172 1 89.88 292 GLN A CA 1
ATOM 2391 C C . GLN A 1 292 ? -11.32 27.328 27.922 1 89.88 292 GLN A C 1
ATOM 2393 O O . GLN A 1 292 ? -10.586 26.375 28.188 1 89.88 292 GLN A O 1
ATOM 2398 N N . LEU A 1 293 ? -10.867 28.422 27.453 1 92.19 293 LEU A N 1
ATOM 2399 C CA . LEU A 1 293 ? -9.438 28.609 27.203 1 92.19 293 LEU A CA 1
ATOM 2400 C C . LEU A 1 293 ? -8.664 28.625 28.516 1 92.19 293 LEU A C 1
ATOM 2402 O O . LEU A 1 293 ? -7.559 28.078 28.609 1 92.19 293 LEU A O 1
ATOM 2406 N N . ASP A 1 294 ? -9.234 29.234 29.5 1 91.25 294 ASP A N 1
ATOM 2407 C CA . ASP A 1 294 ? -8.586 29.266 30.797 1 91.25 294 ASP A CA 1
ATOM 2408 C C . ASP A 1 294 ? -8.477 27.859 31.406 1 91.25 294 ASP A C 1
ATOM 2410 O O . ASP A 1 294 ? -7.445 27.516 31.984 1 91.25 294 ASP A O 1
ATOM 2414 N N . SER A 1 295 ? -9.516 27.188 31.25 1 90.31 295 SER A N 1
ATOM 2415 C CA . SER A 1 295 ? -9.492 25.812 31.734 1 90.31 295 SER A CA 1
ATOM 2416 C C . SER A 1 295 ? -8.445 24.984 31 1 90.31 295 SER A C 1
ATOM 2418 O O . SER A 1 295 ? -7.734 24.172 31.625 1 90.31 295 SER A O 1
ATOM 2420 N N . LEU A 1 296 ? -8.391 25.156 29.734 1 92.44 296 LEU A N 1
ATOM 2421 C CA . LEU A 1 296 ? -7.406 24.438 28.922 1 92.44 296 LEU A CA 1
ATOM 2422 C C . LEU A 1 296 ? -5.988 24.875 29.297 1 92.44 296 LEU A C 1
ATOM 2424 O O . LEU A 1 296 ? -5.078 24.031 29.344 1 92.44 296 LEU A O 1
ATOM 2428 N N . GLU A 1 297 ? -5.789 26.141 29.516 1 92.56 297 GLU A N 1
ATOM 2429 C CA . GLU A 1 297 ? -4.48 26.641 29.922 1 92.56 297 GLU A CA 1
ATOM 2430 C C . GLU A 1 297 ? -4.047 26.047 31.25 1 92.56 297 GLU A C 1
ATOM 2432 O O . GLU A 1 297 ? -2.875 25.719 31.438 1 92.56 297 GLU A O 1
ATOM 2437 N N . GLU A 1 298 ? -4.93 25.906 32.156 1 91.06 298 GLU A N 1
ATOM 2438 C CA . GLU A 1 298 ? -4.637 25.359 33.469 1 91.06 298 GLU A CA 1
ATOM 2439 C C . GLU A 1 298 ? -4.246 23.875 33.375 1 91.06 298 GLU A C 1
ATOM 2441 O O . GLU A 1 298 ? -3.309 23.438 34.031 1 91.06 298 GLU A O 1
ATOM 2446 N N . LYS A 1 299 ? -4.926 23.188 32.562 1 90.06 299 LYS A N 1
ATOM 2447 C CA . LYS A 1 299 ? -4.699 21.75 32.438 1 90.06 299 LYS A CA 1
ATOM 2448 C C . LYS A 1 299 ? -3.463 21.453 31.594 1 90.06 299 LYS A C 1
ATOM 2450 O O . LYS A 1 299 ? -2.814 20.422 31.781 1 90.06 299 LYS A O 1
ATOM 2455 N N . TRP A 1 300 ? -3.127 22.328 30.719 1 90.94 300 TRP A N 1
ATOM 2456 C CA . TRP A 1 300 ? -2.082 22.078 29.719 1 90.94 300 TRP A CA 1
ATOM 2457 C C . TRP A 1 300 ? -0.806 22.828 30.078 1 90.94 300 TRP A C 1
ATOM 2459 O O . TRP A 1 300 ? 0.218 22.219 30.391 1 90.94 300 TRP A O 1
ATOM 2469 N N . ILE A 1 301 ? -0.816 24.141 30.266 1 86.88 301 ILE A N 1
ATOM 2470 C CA . ILE A 1 301 ? 0.373 24.984 30.359 1 86.88 301 ILE A CA 1
ATOM 2471 C C . ILE A 1 301 ? 0.758 25.156 31.828 1 86.88 301 ILE A C 1
ATOM 2473 O O . ILE A 1 301 ? 1.927 25 32.188 1 86.88 301 ILE A O 1
ATOM 2477 N N . LYS A 1 302 ? -0.213 25.344 32.656 1 85.25 302 LYS A N 1
ATOM 2478 C CA . LYS A 1 302 ? 0.093 25.672 34.031 1 85.25 302 LYS A CA 1
ATOM 2479 C C . LYS A 1 302 ? 0.287 24.406 34.875 1 85.25 302 LYS A C 1
ATOM 2481 O O . LYS A 1 302 ? 0.71 24.469 36.031 1 85.25 302 LYS A O 1
ATOM 2486 N N . ASN A 1 303 ? -0.054 23.328 34.25 1 81.62 303 ASN A N 1
ATOM 2487 C CA . ASN A 1 303 ? 0.21 22.078 34.938 1 81.62 303 ASN A CA 1
ATOM 2488 C C . ASN A 1 303 ? 1.706 21.797 35.031 1 81.62 303 ASN A C 1
ATOM 2490 O O . ASN A 1 303 ? 2.334 21.406 34.031 1 81.62 303 ASN A O 1
ATOM 2494 N N . ARG A 1 304 ? 2.379 21.984 36.156 1 76.94 304 ARG A N 1
ATOM 2495 C CA . ARG A 1 304 ? 3.826 21.906 36.344 1 76.94 304 ARG A CA 1
ATOM 2496 C C . ARG A 1 304 ? 4.25 20.531 36.844 1 76.94 304 ARG A C 1
ATOM 2498 O O . ARG A 1 304 ? 5.406 20.344 37.25 1 76.94 304 ARG A O 1
ATOM 2505 N N . GLU A 1 305 ? 3.363 19.625 36.812 1 78 305 GLU A N 1
ATOM 2506 C CA . GLU A 1 305 ? 3.762 18.297 37.281 1 78 305 GLU A CA 1
ATOM 2507 C C . GLU A 1 305 ? 4.688 17.625 36.25 1 78 305 GLU A C 1
ATOM 2509 O O . GLU A 1 305 ? 4.383 17.578 35.062 1 78 305 GLU A O 1
ATOM 2514 N N . ILE A 1 306 ? 5.793 17.25 36.719 1 75.12 306 ILE A N 1
ATOM 2515 C CA . ILE A 1 306 ? 6.84 16.672 35.906 1 75.12 306 ILE A CA 1
ATOM 2516 C C . ILE A 1 306 ? 6.301 15.438 35.188 1 75.12 306 ILE A C 1
ATOM 2518 O O . ILE A 1 306 ? 6.672 15.164 34.031 1 75.12 306 ILE A O 1
ATOM 2522 N N . ARG A 1 307 ? 5.406 14.711 35.812 1 73.44 307 ARG A N 1
ATOM 2523 C CA . ARG A 1 307 ? 4.863 13.477 35.25 1 73.44 307 ARG A CA 1
ATOM 2524 C C . ARG A 1 307 ? 4.039 13.766 34 1 73.44 307 ARG A C 1
ATOM 2526 O O . ARG A 1 307 ? 3.951 12.93 33.125 1 73.44 307 ARG A O 1
ATOM 2533 N N . ASN A 1 308 ? 3.584 15.008 33.906 1 81.38 308 ASN A N 1
ATOM 2534 C CA . ASN A 1 308 ? 2.678 15.359 32.812 1 81.38 308 ASN A CA 1
ATOM 2535 C C . ASN A 1 308 ? 3.348 16.281 31.812 1 81.38 308 ASN A C 1
ATOM 2537 O O . ASN A 1 308 ? 2.67 16.922 31.016 1 81.38 308 ASN A O 1
ATOM 2541 N N . CYS A 1 309 ? 4.625 16.297 31.891 1 84.44 309 CYS A N 1
ATOM 2542 C CA . CYS A 1 309 ? 5.344 17.219 31.016 1 84.44 309 CYS A CA 1
ATOM 2543 C C . CYS A 1 309 ? 5.258 16.766 29.562 1 84.44 309 CYS A C 1
ATOM 2545 O O . CYS A 1 309 ? 5.41 17.562 28.641 1 84.44 309 CYS A O 1
ATOM 2547 N N . MET A 1 310 ? 4.938 15.477 29.453 1 89.44 310 MET A N 1
ATOM 2548 C CA . MET A 1 310 ? 4.914 14.961 28.094 1 89.44 310 MET A CA 1
ATOM 2549 C C . MET A 1 310 ? 3.488 14.648 27.656 1 89.44 310 MET A C 1
ATOM 2551 O O . MET A 1 310 ? 3.279 14 26.625 1 89.44 310 MET A O 1
ATOM 2555 N N . THR A 1 311 ? 2.535 15.055 28.406 1 89.19 311 THR A N 1
ATOM 2556 C CA . THR A 1 311 ? 1.15 14.727 28.094 1 89.19 311 THR A CA 1
ATOM 2557 C C . THR A 1 311 ? 0.337 15.992 27.844 1 89.19 311 THR A C 1
ATOM 2559 O O . THR A 1 311 ? 0.631 17.047 28.422 1 89.19 311 THR A O 1
ATOM 2562 N N . VAL A 1 312 ? -0.501 15.977 26.969 1 92.19 312 VAL A N 1
ATOM 2563 C CA . VAL A 1 312 ? -1.43 17.047 26.641 1 92.19 312 VAL A CA 1
ATOM 2564 C C . VAL A 1 312 ? -2.867 16.547 26.766 1 92.19 312 VAL A C 1
ATOM 2566 O O . VAL A 1 312 ? -3.135 15.359 26.547 1 92.19 312 VAL A O 1
ATOM 2569 N N . PRO A 1 313 ? -3.766 17.375 27.219 1 93.69 313 PRO A N 1
ATOM 2570 C CA . PRO A 1 313 ? -5.176 16.984 27.219 1 93.69 313 PRO A CA 1
ATOM 2571 C C . PRO A 1 313 ? -5.754 16.891 25.812 1 93.69 313 PRO A C 1
ATOM 2573 O O . PRO A 1 313 ? -6.512 17.766 25.391 1 93.69 313 PRO A O 1
ATOM 2576 N N . LEU A 1 314 ? -5.543 15.836 25.203 1 94.69 314 LEU A N 1
ATOM 2577 C CA . LEU A 1 314 ? -5.809 15.641 23.781 1 94.69 314 LEU A CA 1
ATOM 2578 C C . LEU A 1 314 ? -7.305 15.711 23.5 1 94.69 314 LEU A C 1
ATOM 2580 O O . LEU A 1 314 ? -7.723 16.281 22.484 1 94.69 314 LEU A O 1
ATOM 2584 N N . GLU A 1 315 ? -8.141 15.195 24.328 1 93.25 315 GLU A N 1
ATOM 2585 C CA . GLU A 1 315 ? -9.586 15.188 24.109 1 93.25 315 GLU A CA 1
ATOM 2586 C C . GLU A 1 315 ? -10.156 16.609 24.156 1 93.25 315 GLU A C 1
ATOM 2588 O O . GLU A 1 315 ? -11.008 16.969 23.344 1 93.25 315 GLU A O 1
ATOM 2593 N N . GLU A 1 316 ? -9.695 17.359 25.062 1 93.75 316 GLU A N 1
ATOM 2594 C CA . GLU A 1 316 ? -10.156 18.75 25.172 1 93.75 316 GLU A CA 1
ATOM 2595 C C . GLU A 1 316 ? -9.68 19.578 24 1 93.75 316 GLU A C 1
ATOM 2597 O O . GLU A 1 316 ? -10.398 20.453 23.516 1 93.75 316 GLU A O 1
ATOM 2602 N N . ILE A 1 317 ? -8.477 19.344 23.594 1 93.81 317 ILE A N 1
ATOM 2603 C CA . ILE A 1 317 ? -7.93 20.047 22.438 1 93.81 317 ILE A CA 1
ATOM 2604 C C . ILE A 1 317 ? -8.742 19.703 21.188 1 93.81 317 ILE A C 1
ATOM 2606 O O . ILE A 1 317 ? -9.062 20.594 20.391 1 93.81 317 ILE A O 1
ATOM 2610 N N . LYS A 1 318 ? -9.062 18.484 21.078 1 93.94 318 LYS A N 1
ATOM 2611 C CA . LYS A 1 318 ? -9.867 18.031 19.953 1 93.94 318 LYS A CA 1
ATOM 2612 C C . LYS A 1 318 ? -11.242 18.688 19.953 1 93.94 318 LYS A C 1
ATOM 2614 O O . LYS A 1 318 ? -11.711 19.172 18.922 1 93.94 318 LYS A O 1
ATOM 2619 N N . ASN A 1 319 ? -11.852 18.703 21.094 1 92.38 319 ASN A N 1
ATOM 2620 C CA . ASN A 1 319 ? -13.211 19.234 21.203 1 92.38 319 ASN A CA 1
ATOM 2621 C C . ASN A 1 319 ? -13.25 20.75 20.984 1 92.38 319 ASN A C 1
ATOM 2623 O O . ASN A 1 319 ? -14.234 21.281 20.484 1 92.38 319 ASN A O 1
ATOM 2627 N N . TYR A 1 320 ? -12.164 21.391 21.328 1 93.06 320 TYR A N 1
ATOM 2628 C CA . TYR A 1 320 ? -12.172 22.844 21.234 1 93.06 320 TYR A CA 1
ATOM 2629 C C . TYR A 1 320 ? -11.586 23.312 19.906 1 93.06 320 TYR A C 1
ATOM 2631 O O . TYR A 1 320 ? -12.172 24.156 19.219 1 93.06 320 TYR A O 1
ATOM 2639 N N . PHE A 1 321 ? -10.438 22.844 19.5 1 93.31 321 PHE A N 1
ATOM 2640 C CA . PHE A 1 321 ? -9.734 23.359 18.328 1 93.31 321 PHE A CA 1
ATOM 2641 C C . PHE A 1 321 ? -10.031 22.5 17.109 1 93.31 321 PHE A C 1
ATOM 2643 O O . PHE A 1 321 ? -9.812 22.938 15.977 1 93.31 321 PHE A O 1
ATOM 2650 N N . GLY A 1 322 ? -10.43 21.281 17.266 1 93 322 GLY A N 1
ATOM 2651 C CA . GLY A 1 322 ? -10.734 20.422 16.141 1 93 322 GLY A CA 1
ATOM 2652 C C . GLY A 1 322 ? -9.758 19.281 15.977 1 93 322 GLY A C 1
ATOM 2653 O O . GLY A 1 322 ? -8.742 19.219 16.672 1 93 322 GLY A O 1
ATOM 2654 N N . GLU A 1 323 ? -10.039 18.375 15.062 1 93.38 323 GLU A N 1
ATOM 2655 C CA . GLU A 1 323 ? -9.297 17.125 14.906 1 93.38 323 GLU A CA 1
ATOM 2656 C C . GLU A 1 323 ? -7.922 17.391 14.289 1 93.38 323 GLU A C 1
ATOM 2658 O O . GLU A 1 323 ? -6.938 16.75 14.672 1 93.38 323 GLU A O 1
ATOM 2663 N N . PRO A 1 324 ? -7.727 18.297 13.281 1 92.06 324 PRO A N 1
ATOM 2664 C CA . PRO A 1 324 ? -6.391 18.484 12.719 1 92.06 324 PRO A CA 1
ATOM 2665 C C . PRO A 1 324 ? -5.359 18.891 13.773 1 92.06 324 PRO A C 1
ATOM 2667 O O . PRO A 1 324 ? -4.238 18.375 13.773 1 92.06 324 PRO A O 1
ATOM 2670 N N . THR A 1 325 ? -5.742 19.844 14.656 1 93.44 325 THR A N 1
ATOM 2671 C CA . THR A 1 325 ? -4.859 20.281 15.734 1 93.44 325 THR A CA 1
ATOM 2672 C C . THR A 1 325 ? -4.609 19.141 16.719 1 93.44 325 THR A C 1
ATOM 2674 O O . THR A 1 325 ? -3.496 18.969 17.219 1 93.44 325 THR A O 1
ATOM 2677 N N . ALA A 1 326 ? -5.609 18.406 16.953 1 94.88 326 ALA A N 1
ATOM 2678 C CA . ALA A 1 326 ? -5.477 17.281 17.891 1 94.88 326 ALA A CA 1
ATOM 2679 C C . ALA A 1 326 ? -4.543 16.219 17.328 1 94.88 326 ALA A C 1
ATOM 2681 O O . ALA A 1 326 ? -3.768 15.602 18.078 1 94.88 326 ALA A O 1
ATOM 2682 N N . PHE A 1 327 ? -4.613 15.945 16.016 1 95.31 327 PHE A N 1
ATOM 2683 C CA . PHE A 1 327 ? -3.713 14.969 15.398 1 95.31 327 PHE A CA 1
ATOM 2684 C C . PHE A 1 327 ? -2.262 15.414 15.539 1 95.31 327 PHE A C 1
ATOM 2686 O O . PHE A 1 327 ? -1.38 14.586 15.797 1 95.31 327 PHE A O 1
ATOM 2693 N N . TYR A 1 328 ? -2.01 16.719 15.414 1 94.62 328 TYR A N 1
ATOM 2694 C CA . TYR A 1 328 ? -0.651 17.234 15.547 1 94.62 328 TYR A CA 1
ATOM 2695 C C . TYR A 1 328 ? -0.133 17.031 16.969 1 94.62 328 TYR A C 1
ATOM 2697 O O . TYR A 1 328 ? 0.962 16.5 17.172 1 94.62 328 TYR A O 1
ATOM 2705 N N . TYR A 1 329 ? -0.903 17.391 17.953 1 95.06 329 TYR A N 1
ATOM 2706 C CA . TYR A 1 329 ? -0.45 17.266 19.328 1 95.06 329 TYR A CA 1
ATOM 2707 C C . TYR A 1 329 ? -0.432 15.812 19.781 1 95.06 329 TYR A C 1
ATOM 2709 O O . TYR A 1 329 ? 0.369 15.422 20.625 1 95.06 329 TYR A O 1
ATOM 2717 N N . GLY A 1 330 ? -1.402 15.031 19.172 1 95.75 330 GLY A N 1
ATOM 2718 C CA . GLY A 1 330 ? -1.307 13.594 19.406 1 95.75 330 GLY A CA 1
ATOM 2719 C C . GLY A 1 330 ? -0.009 13 18.891 1 95.75 330 GLY A C 1
ATOM 2720 O O . GLY A 1 330 ? 0.598 12.156 19.562 1 95.75 330 GLY A O 1
ATOM 2721 N N . PHE A 1 331 ? 0.422 13.438 17.781 1 96.75 331 PHE A N 1
ATOM 2722 C CA . PHE A 1 331 ? 1.701 13.016 17.219 1 96.75 331 PHE A CA 1
ATOM 2723 C C . PHE A 1 331 ? 2.855 13.469 18.109 1 96.75 331 PHE A C 1
ATOM 2725 O O . PHE A 1 331 ? 3.766 12.688 18.406 1 96.75 331 PHE A O 1
ATOM 2732 N N . MET A 1 332 ? 2.777 14.727 18.516 1 95.69 332 MET A N 1
ATOM 2733 C CA . MET A 1 332 ? 3.84 15.281 19.344 1 95.69 332 MET A CA 1
ATOM 2734 C C . MET A 1 332 ? 4.004 14.477 20.641 1 95.69 332 MET A C 1
ATOM 2736 O O . MET A 1 332 ? 5.125 14.188 21.047 1 95.69 332 MET A O 1
ATOM 2740 N N . MET A 1 333 ? 2.893 14.172 21.234 1 95.44 333 MET A N 1
ATOM 2741 C CA . MET A 1 333 ? 2.939 13.383 22.469 1 95.44 333 MET A CA 1
ATOM 2742 C C . MET A 1 333 ? 3.539 12.008 22.203 1 95.44 333 MET A C 1
ATOM 2744 O O . MET A 1 333 ? 4.371 11.531 22.984 1 95.44 333 MET A O 1
ATOM 2748 N N . PHE A 1 334 ? 3.129 11.398 21.125 1 96.44 334 PHE A N 1
ATOM 2749 C CA . PHE A 1 334 ? 3.641 10.086 20.766 1 96.44 334 PHE A CA 1
ATOM 2750 C C . PHE A 1 334 ? 5.133 10.148 20.453 1 96.44 334 PHE A C 1
ATOM 2752 O O . PHE A 1 334 ? 5.898 9.289 20.906 1 96.44 334 PHE A O 1
ATOM 2759 N N . TYR A 1 335 ? 5.516 11.156 19.719 1 96.88 335 TYR A N 1
ATOM 2760 C CA . TYR A 1 335 ? 6.906 11.375 19.328 1 96.88 335 TYR A CA 1
ATOM 2761 C C . TYR A 1 335 ? 7.781 11.578 20.562 1 96.88 335 TYR A C 1
ATOM 2763 O O . TYR A 1 335 ? 8.859 10.992 20.672 1 96.88 335 TYR A O 1
ATOM 2771 N N . LEU A 1 336 ? 7.348 12.336 21.547 1 96.12 336 LEU A N 1
ATOM 2772 C CA . LEU A 1 336 ? 8.078 12.602 22.781 1 96.12 336 LEU A CA 1
ATOM 2773 C C . LEU A 1 336 ? 8.297 11.32 23.562 1 96.12 336 LEU A C 1
ATOM 2775 O O . LEU A 1 336 ? 9.414 11.055 24.031 1 96.12 336 LEU A O 1
ATOM 2779 N N . ARG A 1 337 ? 7.324 10.539 23.688 1 95.31 337 ARG A N 1
ATOM 2780 C CA . ARG A 1 337 ? 7.426 9.297 24.453 1 95.31 337 ARG A CA 1
ATOM 2781 C C . ARG A 1 337 ? 8.391 8.328 23.781 1 95.31 337 ARG A C 1
ATOM 2783 O O . ARG A 1 337 ? 9.141 7.621 24.453 1 95.31 337 ARG A O 1
ATOM 2790 N N . TRP A 1 338 ? 8.383 8.305 22.516 1 96.94 338 TRP A N 1
ATOM 2791 C CA . TRP A 1 338 ? 9.242 7.383 21.797 1 96.94 338 TRP A CA 1
ATOM 2792 C C . TRP A 1 338 ? 10.688 7.879 21.766 1 96.94 338 TRP A C 1
ATOM 2794 O O . TRP A 1 338 ? 11.617 7.09 21.609 1 96.94 338 TRP A O 1
ATOM 2804 N N . LEU A 1 339 ? 10.875 9.195 21.859 1 97 339 LEU A N 1
ATOM 2805 C CA . LEU A 1 339 ? 12.211 9.789 21.844 1 97 339 LEU A CA 1
ATOM 2806 C C . LEU A 1 339 ? 13 9.414 23.094 1 97 339 LEU A C 1
ATOM 2808 O O . LEU A 1 339 ? 14.227 9.539 23.109 1 97 339 LEU A O 1
ATOM 2812 N N . ILE A 1 340 ? 12.398 8.906 24.109 1 97.06 340 ILE A N 1
ATOM 2813 C CA . ILE A 1 340 ? 13.055 8.547 25.359 1 97.06 340 ILE A CA 1
ATOM 2814 C C . ILE A 1 340 ? 14.094 7.461 25.109 1 97.06 340 ILE A C 1
ATOM 2816 O O . ILE A 1 340 ? 15.211 7.523 25.625 1 97.06 340 ILE A O 1
ATOM 2820 N N . TRP A 1 341 ? 13.781 6.523 24.203 1 96.81 341 TRP A N 1
ATOM 2821 C CA . TRP A 1 341 ? 14.664 5.383 23.969 1 96.81 341 TRP A CA 1
ATOM 2822 C C . TRP A 1 341 ? 15.938 5.812 23.25 1 96.81 341 TRP A C 1
ATOM 2824 O O . TRP A 1 341 ? 17.047 5.527 23.719 1 96.81 341 TRP A O 1
ATOM 2834 N N . PRO A 1 342 ? 15.812 6.527 22.141 1 97.25 342 PRO A N 1
ATOM 2835 C CA . PRO A 1 342 ? 17.047 7.008 21.531 1 97.25 342 PRO A CA 1
ATOM 2836 C C . PRO A 1 342 ? 17.828 7.957 22.438 1 97.25 342 PRO A C 1
ATOM 2838 O O . PRO A 1 342 ? 19.062 8.039 22.344 1 97.25 342 PRO A O 1
ATOM 2841 N N . THR A 1 343 ? 17.141 8.688 23.328 1 97.62 343 THR A N 1
ATOM 2842 C CA . THR A 1 343 ? 17.797 9.578 24.266 1 97.62 343 THR A CA 1
ATOM 2843 C C . THR A 1 343 ? 18.672 8.789 25.25 1 97.62 343 THR A C 1
ATOM 2845 O O . THR A 1 343 ? 19.828 9.133 25.484 1 97.62 343 THR A O 1
ATOM 2848 N N . ILE A 1 344 ? 18.188 7.723 25.797 1 97.56 344 ILE A N 1
ATOM 2849 C CA . ILE A 1 344 ? 18.922 6.902 26.75 1 97.56 344 ILE A CA 1
ATOM 2850 C C . ILE A 1 344 ? 20.156 6.316 26.078 1 97.56 344 ILE A C 1
ATOM 2852 O O . ILE A 1 344 ? 21.266 6.438 26.594 1 97.56 344 ILE A O 1
ATOM 2856 N N . ILE A 1 345 ? 19.984 5.805 24.859 1 96.75 345 ILE A N 1
ATOM 2857 C CA . ILE A 1 345 ? 21.094 5.18 24.156 1 96.75 345 ILE A CA 1
ATOM 2858 C C . ILE A 1 345 ? 22.078 6.246 23.688 1 96.75 345 ILE A C 1
ATOM 2860 O O . ILE A 1 345 ? 23.297 6.051 23.75 1 96.75 345 ILE A O 1
ATOM 2864 N N . GLY A 1 346 ? 21.531 7.348 23.234 1 96.94 346 GLY A N 1
ATOM 2865 C CA . GLY A 1 346 ? 22.375 8.445 22.797 1 96.94 346 GLY A CA 1
ATOM 2866 C C . GLY A 1 346 ? 23.234 9.016 23.906 1 96.94 346 GLY A C 1
ATOM 2867 O O . GLY A 1 346 ? 24.406 9.312 23.688 1 96.94 346 GLY A O 1
ATOM 2868 N N . VAL A 1 347 ? 22.734 9.164 25.109 1 97.06 347 VAL A N 1
ATOM 2869 C CA . VAL A 1 347 ? 23.484 9.695 26.234 1 97.06 347 VAL A CA 1
ATOM 2870 C C . VAL A 1 347 ? 24.609 8.734 26.625 1 97.06 347 VAL A C 1
ATOM 2872 O O . VAL A 1 347 ? 25.719 9.156 26.922 1 97.06 347 VAL A O 1
ATOM 2875 N N . ILE A 1 348 ? 24.375 7.449 26.516 1 96.75 348 ILE A N 1
ATOM 2876 C CA . ILE A 1 348 ? 25.375 6.438 26.828 1 96.75 348 ILE A CA 1
ATOM 2877 C C . ILE A 1 348 ? 26.547 6.555 25.859 1 96.75 348 ILE A C 1
ATOM 2879 O O . ILE A 1 348 ? 27.703 6.586 26.266 1 96.75 348 ILE A O 1
ATOM 2883 N N . PHE A 1 349 ? 26.266 6.727 24.609 1 95.88 349 PHE A N 1
ATOM 2884 C CA . PHE A 1 349 ? 27.328 6.805 23.609 1 95.88 349 PHE A CA 1
ATOM 2885 C C . PHE A 1 349 ? 28.031 8.156 23.656 1 95.88 349 PHE A C 1
ATOM 2887 O O . PHE A 1 349 ? 29.234 8.25 23.391 1 95.88 349 PHE A O 1
ATOM 2894 N N . PHE A 1 350 ? 27.297 9.172 24.016 1 95.69 350 PHE A N 1
ATOM 2895 C CA . PHE A 1 350 ? 27.906 10.484 24.156 1 95.69 350 PHE A CA 1
ATOM 2896 C C . PHE A 1 350 ? 28.906 10.492 25.312 1 95.69 350 PHE A C 1
ATOM 2898 O O . PHE A 1 350 ? 30 11.062 25.188 1 95.69 350 PHE A O 1
ATOM 2905 N N . ILE A 1 351 ? 28.578 9.844 26.438 1 96 351 ILE A N 1
ATOM 2906 C CA . ILE A 1 351 ? 29.484 9.719 27.562 1 96 351 ILE A CA 1
ATOM 2907 C C . ILE A 1 351 ? 30.719 8.922 27.156 1 96 351 ILE A C 1
ATOM 2909 O O . ILE A 1 351 ? 31.844 9.266 27.547 1 96 351 ILE A O 1
ATOM 2913 N N . ALA A 1 352 ? 30.469 7.938 26.359 1 94.56 352 ALA A N 1
ATOM 2914 C CA . ALA A 1 352 ? 31.594 7.156 25.859 1 94.56 352 ALA A CA 1
ATOM 2915 C C . ALA A 1 352 ? 32.5 8.008 24.969 1 94.56 352 ALA A C 1
ATOM 2917 O O . ALA A 1 352 ? 33.719 7.887 25.031 1 94.56 352 ALA A O 1
ATOM 2918 N N . GLN A 1 353 ? 31.906 8.836 24.188 1 93.94 353 GLN A N 1
ATOM 2919 C CA . GLN A 1 353 ? 32.688 9.719 23.328 1 93.94 353 GLN A CA 1
ATOM 2920 C C . GLN A 1 353 ? 33.531 10.695 24.156 1 93.94 353 GLN A C 1
ATOM 2922 O O . GLN A 1 353 ? 34.688 10.969 23.812 1 93.94 353 GLN A O 1
ATOM 2927 N N . LEU A 1 354 ? 32.969 11.234 25.203 1 92.75 354 LEU A N 1
ATOM 2928 C CA . LEU A 1 354 ? 33.688 12.141 26.094 1 92.75 354 LEU A CA 1
ATOM 2929 C C . LEU A 1 354 ? 34.844 11.414 26.797 1 92.75 354 LEU A C 1
ATOM 2931 O O . LEU A 1 354 ? 35.906 11.969 26.984 1 92.75 354 LEU A O 1
ATOM 2935 N N . GLY A 1 355 ? 34.562 10.227 27.141 1 91.62 355 GLY A N 1
ATOM 2936 C CA . GLY A 1 355 ? 35.594 9.43 27.812 1 91.62 355 GLY A CA 1
ATOM 2937 C C . GLY A 1 355 ? 36.75 9.055 26.922 1 91.62 355 GLY A C 1
ATOM 2938 O O . GLY A 1 355 ? 37.906 9.156 27.328 1 91.62 355 GLY A O 1
ATOM 2939 N N . TYR A 1 356 ? 36.438 8.703 25.672 1 88.88 356 TYR A N 1
ATOM 2940 C CA . TYR A 1 356 ? 37.5 8.297 24.734 1 88.88 356 TYR A CA 1
ATOM 2941 C C . TYR A 1 356 ? 38.156 9.516 24.094 1 88.88 356 TYR A C 1
ATOM 2943 O O . TYR A 1 356 ? 39.25 9.414 23.562 1 88.88 356 TYR A O 1
ATOM 2951 N N . GLY A 1 357 ? 37.562 10.641 24.172 1 87.19 357 GLY A N 1
ATOM 2952 C CA . GLY A 1 357 ? 38.062 11.867 23.578 1 87.19 357 GLY A CA 1
ATOM 2953 C C . GLY A 1 357 ? 38 11.867 22.062 1 87.19 357 GLY A C 1
ATOM 2954 O O . GLY A 1 357 ? 38.688 12.664 21.406 1 87.19 357 GLY A O 1
ATOM 2955 N N . GLN A 1 358 ? 37.281 10.859 21.5 1 87.5 358 GLN A N 1
ATOM 2956 C CA . GLN A 1 358 ? 37.094 10.766 20.047 1 87.5 358 GLN A CA 1
ATOM 2957 C C . GLN A 1 358 ? 35.625 10.461 19.703 1 87.5 358 GLN A C 1
ATOM 2959 O O . GLN A 1 358 ? 34.906 9.906 20.516 1 87.5 358 GLN A O 1
ATOM 2964 N N . VAL A 1 359 ? 35.25 10.938 18.531 1 89.56 359 VAL A N 1
ATOM 2965 C CA . VAL A 1 359 ? 33.875 10.742 18.078 1 89.56 359 VAL A CA 1
ATOM 2966 C C . VAL A 1 359 ? 33.656 9.289 17.656 1 89.56 359 VAL A C 1
ATOM 2968 O O . VAL A 1 359 ? 32.594 8.727 17.859 1 89.56 359 VAL A O 1
ATOM 2971 N N . ASP A 1 360 ? 34.75 8.695 17.156 1 87.44 360 ASP A N 1
ATOM 2972 C CA . ASP A 1 360 ? 34.625 7.336 16.625 1 87.44 360 ASP A CA 1
ATOM 2973 C C . ASP A 1 360 ? 34.906 6.301 17.719 1 87.44 360 ASP A C 1
ATOM 2975 O O . ASP A 1 360 ? 35.906 5.566 17.656 1 87.44 360 ASP A O 1
ATOM 2979 N N . VAL A 1 361 ? 34.062 6.148 18.656 1 88.75 361 VAL A N 1
ATOM 2980 C CA . VAL A 1 361 ? 34.156 5.172 19.734 1 88.75 361 VAL A CA 1
ATOM 2981 C C . VAL A 1 361 ? 33.906 3.771 19.188 1 88.75 361 VAL A C 1
ATOM 2983 O O . VAL A 1 361 ? 33.156 3.611 18.219 1 88.75 361 VAL A O 1
ATOM 2986 N N . PRO A 1 362 ? 34.562 2.83 19.859 1 86.38 362 PRO A N 1
ATOM 2987 C CA . PRO A 1 362 ? 34.25 1.46 19.438 1 86.38 362 PRO A CA 1
ATOM 2988 C C . PRO A 1 362 ? 32.812 1.07 19.703 1 86.38 362 PRO A C 1
ATOM 2990 O O . PRO A 1 362 ? 32.25 1.41 20.75 1 86.38 362 PRO A O 1
ATOM 2993 N N . GLY A 1 363 ? 32.031 0.684 18.797 1 89.06 363 GLY A N 1
ATOM 2994 C CA . GLY A 1 363 ? 30.656 0.223 18.984 1 89.06 363 GLY A CA 1
ATOM 2995 C C . GLY A 1 363 ? 29.625 1.175 18.406 1 89.06 363 GLY A C 1
ATOM 2996 O O . GLY A 1 363 ? 28.406 0.959 18.547 1 89.06 363 GLY A O 1
ATOM 2997 N N . LEU A 1 364 ? 30.078 2.236 17.906 1 92.56 364 LEU A N 1
ATOM 2998 C CA . LEU A 1 364 ? 29.172 3.227 17.328 1 92.56 364 LEU A CA 1
ATOM 2999 C C . LEU A 1 364 ? 28.203 2.572 16.344 1 92.56 364 LEU A C 1
ATOM 3001 O O . LEU A 1 364 ? 27.094 3.072 16.125 1 92.56 364 LEU A O 1
ATOM 3005 N N . PHE A 1 365 ? 28.625 1.395 15.797 1 92.81 365 PHE A N 1
ATOM 3006 C CA . PHE A 1 365 ? 27.766 0.695 14.844 1 92.81 365 PHE A CA 1
ATOM 3007 C C . PHE A 1 365 ? 26.516 0.151 15.531 1 92.81 365 PHE A C 1
ATOM 3009 O O . PHE A 1 365 ? 25.469 -0.01 14.898 1 92.81 365 PHE A O 1
ATOM 3016 N N . VAL A 1 366 ? 26.547 -0.049 16.797 1 94.06 366 VAL A N 1
ATOM 3017 C CA . VAL A 1 366 ? 25.391 -0.53 17.547 1 94.06 366 VAL A CA 1
ATOM 3018 C C . VAL A 1 366 ? 24.344 0.565 17.641 1 94.06 366 VAL A C 1
ATOM 3020 O O . VAL A 1 366 ? 23.141 0.287 17.547 1 94.06 366 VAL A O 1
ATOM 3023 N N . MET A 1 367 ? 24.781 1.754 17.812 1 94.56 367 MET A N 1
ATOM 3024 C CA . MET A 1 367 ? 23.844 2.875 17.844 1 94.56 367 MET A CA 1
ATOM 3025 C C . MET A 1 367 ? 23.141 3.051 16.5 1 94.56 367 MET A C 1
ATOM 3027 O O . MET A 1 367 ? 21.938 3.266 16.453 1 94.56 367 MET A O 1
ATOM 3031 N N . ALA A 1 368 ? 23.922 2.938 15.461 1 94.56 368 ALA A N 1
ATOM 3032 C CA . ALA A 1 368 ? 23.344 3.043 14.125 1 94.56 368 ALA A CA 1
ATOM 3033 C C . ALA A 1 368 ? 22.312 1.957 13.891 1 94.56 368 ALA A C 1
ATOM 3035 O O . ALA A 1 368 ? 21.234 2.229 13.352 1 94.56 368 ALA A O 1
ATOM 3036 N N . LEU A 1 369 ? 22.594 0.724 14.305 1 92.94 369 LEU A N 1
ATOM 3037 C CA . LEU A 1 369 ? 21.656 -0.384 14.156 1 92.94 369 LEU A CA 1
ATOM 3038 C C . LEU A 1 369 ? 20.391 -0.139 14.977 1 92.94 369 LEU A C 1
ATOM 3040 O O . LEU A 1 369 ? 19.281 -0.399 14.5 1 92.94 369 LEU A O 1
ATOM 3044 N N . PHE A 1 370 ? 20.609 0.393 16.109 1 95 370 PHE A N 1
ATOM 3045 C CA . PHE A 1 370 ? 19.469 0.685 16.984 1 95 370 PHE A CA 1
ATOM 3046 C C . PHE A 1 370 ? 18.547 1.716 16.344 1 95 370 PHE A C 1
ATOM 3048 O O . PHE A 1 370 ? 17.328 1.558 16.359 1 95 370 PHE A O 1
ATOM 3055 N N . ILE A 1 371 ? 19.094 2.773 15.797 1 95.56 371 ILE A N 1
ATOM 3056 C CA . ILE A 1 371 ? 18.312 3.863 15.219 1 95.56 371 ILE A CA 1
ATOM 3057 C C . ILE A 1 371 ? 17.531 3.357 14.016 1 95.56 371 ILE A C 1
ATOM 3059 O O . ILE A 1 371 ? 16.391 3.789 13.766 1 95.56 371 ILE A O 1
ATOM 3063 N N . ILE A 1 372 ? 18.078 2.402 13.25 1 93.25 372 ILE A N 1
ATOM 3064 C CA . ILE A 1 372 ? 17.391 1.837 12.086 1 93.25 372 ILE A CA 1
ATOM 3065 C C . ILE A 1 372 ? 16.109 1.151 12.531 1 93.25 372 ILE A C 1
ATOM 3067 O O . ILE A 1 372 ? 15.031 1.435 12 1 93.25 372 ILE A O 1
ATOM 3071 N N . PHE A 1 373 ? 16.188 0.37 13.539 1 91.81 373 PHE A N 1
ATOM 3072 C CA . PHE A 1 373 ? 15.016 -0.368 14.016 1 91.81 373 PHE A CA 1
ATOM 3073 C C . PHE A 1 373 ? 14.031 0.563 14.711 1 91.81 373 PHE A C 1
ATOM 3075 O O . PHE A 1 373 ? 12.82 0.412 14.57 1 91.81 373 PHE A O 1
ATOM 3082 N N . TRP A 1 374 ? 14.578 1.502 15.445 1 94.94 374 TRP A N 1
ATO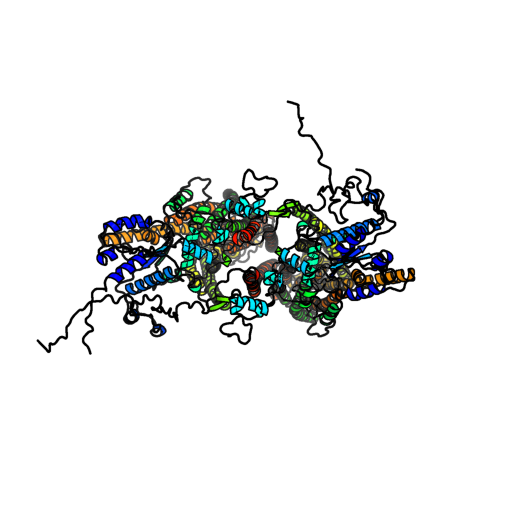M 3083 C CA . TRP A 1 374 ? 13.734 2.465 16.141 1 94.94 374 TRP A CA 1
ATOM 3084 C C . TRP A 1 374 ? 12.93 3.297 15.148 1 94.94 374 TRP A C 1
ATOM 3086 O O . TRP A 1 374 ? 11.727 3.506 15.336 1 94.94 374 TRP A O 1
ATOM 3096 N N . CYS A 1 375 ? 13.586 3.805 14.141 1 94.75 375 CYS A N 1
ATOM 3097 C CA . CYS A 1 375 ? 12.945 4.676 13.156 1 94.75 375 CYS A CA 1
ATOM 3098 C C . CYS A 1 375 ? 11.812 3.951 12.445 1 94.75 375 CYS A C 1
ATOM 3100 O O . CYS A 1 375 ? 10.711 4.492 12.312 1 94.75 375 CYS A O 1
ATOM 3102 N N . VAL A 1 376 ? 11.969 2.721 12.055 1 92.44 376 VAL A N 1
ATOM 3103 C CA . VAL A 1 376 ? 10.961 1.937 11.344 1 92.44 376 VAL A CA 1
ATOM 3104 C C . VAL A 1 376 ? 9.797 1.616 12.289 1 92.44 376 VAL A C 1
ATOM 3106 O O . VAL A 1 376 ? 8.633 1.774 11.922 1 92.44 376 VAL A O 1
ATOM 3109 N N . ALA A 1 377 ? 10.109 1.225 13.461 1 92.94 377 ALA A N 1
ATOM 3110 C CA . ALA A 1 377 ? 9.078 0.896 14.445 1 92.94 377 ALA A CA 1
ATOM 3111 C C . ALA A 1 377 ? 8.258 2.129 14.812 1 92.94 377 ALA A C 1
ATOM 3113 O O . ALA A 1 377 ? 7.031 2.045 14.945 1 92.94 377 ALA A O 1
ATOM 3114 N N . PHE A 1 378 ? 8.922 3.211 15.023 1 95.56 378 PHE A N 1
ATOM 3115 C CA . PHE A 1 378 ? 8.234 4.449 15.383 1 95.56 378 PHE A CA 1
ATOM 3116 C C . PHE A 1 378 ? 7.18 4.801 14.344 1 95.56 378 PHE A C 1
ATOM 3118 O O . PHE A 1 378 ? 6.035 5.094 14.688 1 95.56 378 PHE A O 1
ATOM 3125 N N . VAL A 1 379 ? 7.566 4.801 13.047 1 94.56 379 VAL A N 1
ATOM 3126 C CA . VAL A 1 379 ? 6.66 5.195 11.977 1 94.56 379 VAL A CA 1
ATOM 3127 C C . VAL A 1 379 ? 5.48 4.227 11.906 1 94.56 379 VAL A C 1
ATOM 3129 O O . VAL A 1 379 ? 4.324 4.648 11.812 1 94.56 379 VAL A O 1
ATOM 3132 N N . ASP A 1 380 ? 5.695 2.939 12.07 1 92.44 380 ASP A N 1
ATOM 3133 C CA . ASP A 1 380 ? 4.641 1.933 11.984 1 92.44 380 ASP A CA 1
ATOM 3134 C C . ASP A 1 380 ? 3.674 2.047 13.156 1 92.44 380 ASP A C 1
ATOM 3136 O O . ASP A 1 380 ? 2.457 1.962 12.977 1 92.44 380 ASP A O 1
ATOM 3140 N N . PHE A 1 381 ? 4.25 2.291 14.289 1 94.5 381 PHE A N 1
ATOM 3141 C CA . PHE A 1 381 ? 3.395 2.363 15.469 1 94.5 381 PHE A CA 1
ATOM 3142 C C . PHE A 1 381 ? 2.617 3.674 15.492 1 94.5 381 PHE A C 1
ATOM 3144 O O . PHE A 1 381 ? 1.505 3.732 16.016 1 94.5 381 PHE A O 1
ATOM 3151 N N . TRP A 1 382 ? 3.193 4.68 14.938 1 95.88 382 TRP A N 1
ATOM 3152 C CA . TRP A 1 382 ? 2.434 5.922 14.836 1 95.88 382 TRP A CA 1
ATOM 3153 C C . TRP A 1 382 ? 1.238 5.75 13.898 1 95.88 382 TRP A C 1
ATOM 3155 O O . TRP A 1 382 ? 0.13 6.188 14.219 1 95.88 382 TRP A O 1
ATOM 3165 N N . ILE A 1 383 ? 1.454 5.156 12.766 1 94.81 383 ILE A N 1
ATOM 3166 C CA . ILE A 1 383 ? 0.365 4.945 11.82 1 94.81 383 ILE A CA 1
ATOM 3167 C C . ILE A 1 383 ? -0.752 4.148 12.484 1 94.81 383 ILE A C 1
ATOM 3169 O O . ILE A 1 383 ? -1.935 4.43 12.281 1 94.81 383 ILE A O 1
ATOM 3173 N N . ARG A 1 384 ? -0.428 3.211 13.336 1 93.81 384 ARG A N 1
ATOM 3174 C CA . ARG A 1 384 ? -1.404 2.434 14.094 1 93.81 384 ARG A CA 1
ATOM 3175 C C . ARG A 1 384 ? -2.154 3.312 15.086 1 93.81 384 ARG A C 1
ATOM 3177 O O . ARG A 1 384 ? -3.377 3.221 15.203 1 93.81 384 ARG A O 1
ATOM 3184 N N . GLN A 1 385 ? -1.377 4.137 15.719 1 95.81 385 GLN A N 1
ATOM 3185 C CA . GLN A 1 385 ? -1.994 5.039 16.688 1 95.81 385 GLN A CA 1
ATOM 3186 C C . GLN A 1 385 ? -2.91 6.043 16 1 95.81 385 GLN A C 1
ATOM 3188 O O . GLN A 1 385 ? -3.971 6.391 16.531 1 95.81 385 GLN A O 1
ATOM 3193 N N . GLU A 1 386 ? -2.475 6.516 14.906 1 96.5 386 GLU A N 1
ATOM 3194 C CA . GLU A 1 386 ? -3.291 7.445 14.133 1 96.5 386 GLU A CA 1
ATOM 3195 C C . GLU A 1 386 ? -4.621 6.812 13.727 1 96.5 386 GLU A C 1
ATOM 3197 O O . GLU A 1 386 ? -5.66 7.469 13.758 1 96.5 386 GLU A O 1
ATOM 3202 N N . SER A 1 387 ? -4.57 5.543 13.344 1 94.56 387 SER A N 1
ATOM 3203 C CA . SER A 1 387 ? -5.789 4.832 12.969 1 94.56 387 SER A CA 1
ATOM 3204 C C . SER A 1 387 ? -6.742 4.711 14.156 1 94.56 387 SER A C 1
ATOM 3206 O O . SER A 1 387 ? -7.961 4.762 13.992 1 94.56 387 SER A O 1
ATOM 3208 N N . ARG A 1 388 ? -6.203 4.559 15.344 1 94.94 388 ARG A N 1
ATOM 3209 C CA . ARG A 1 388 ? -7.016 4.512 16.547 1 94.94 388 ARG A CA 1
ATOM 3210 C C . ARG A 1 388 ? -7.695 5.855 16.812 1 94.94 388 ARG A C 1
ATOM 3212 O O . ARG A 1 388 ? -8.891 5.902 17.109 1 94.94 388 ARG A O 1
ATOM 3219 N N . TYR A 1 389 ? -6.891 6.93 16.672 1 95.75 389 TYR A N 1
ATOM 3220 C CA . TYR A 1 389 ? -7.453 8.266 16.844 1 95.75 389 TYR A CA 1
ATOM 3221 C C . TYR A 1 389 ? -8.555 8.531 15.812 1 95.75 389 TYR A C 1
ATOM 3223 O O . TYR A 1 389 ? -9.578 9.141 16.141 1 95.75 389 TYR A O 1
ATOM 3231 N N . ARG A 1 390 ? -8.336 8.086 14.625 1 94.5 390 ARG A N 1
ATOM 3232 C CA . ARG A 1 390 ? -9.297 8.297 13.547 1 94.5 390 ARG A CA 1
ATOM 3233 C C . ARG A 1 390 ? -10.648 7.68 13.898 1 94.5 390 ARG A C 1
ATOM 3235 O O . ARG A 1 390 ? -11.695 8.289 13.672 1 94.5 390 ARG A O 1
ATOM 3242 N N . LEU A 1 391 ? -10.594 6.492 14.461 1 93.69 391 LEU A N 1
ATOM 3243 C CA . LEU A 1 391 ? -11.828 5.82 14.859 1 93.69 391 LEU A CA 1
ATOM 3244 C C . LEU A 1 391 ? -12.453 6.504 16.062 1 93.69 391 LEU A C 1
ATOM 3246 O O . LEU A 1 391 ? -13.656 6.773 16.078 1 93.69 391 LEU A O 1
ATOM 3250 N N . LEU A 1 392 ? -11.656 6.852 17.078 1 93.81 392 LEU A N 1
ATOM 3251 C CA . LEU A 1 392 ? -12.141 7.434 18.328 1 93.81 392 LEU A CA 1
ATOM 3252 C C . LEU A 1 392 ? -12.773 8.797 18.078 1 93.81 392 LEU A C 1
ATOM 3254 O O . LEU A 1 392 ? -13.695 9.195 18.797 1 93.81 392 LEU A O 1
ATOM 3258 N N . TRP A 1 393 ? -12.344 9.438 17.016 1 93.94 393 TRP A N 1
ATOM 3259 C CA . TRP A 1 393 ? -12.812 10.797 16.781 1 93.94 393 TRP A CA 1
ATOM 3260 C C . TRP A 1 393 ? -13.828 10.828 15.641 1 93.94 393 TRP A C 1
ATOM 3262 O O . TRP A 1 393 ? -14.227 11.906 15.195 1 93.94 393 TRP A O 1
ATOM 3272 N N . GLY A 1 394 ? -14.227 9.734 15.125 1 91.19 394 GLY A N 1
ATOM 3273 C CA . GLY A 1 394 ? -15.273 9.648 14.125 1 91.19 394 GLY A CA 1
ATOM 3274 C C . GLY A 1 394 ? -14.852 10.18 12.766 1 91.19 394 GLY A C 1
ATOM 3275 O O . GLY A 1 394 ? -15.664 10.758 12.039 1 91.19 394 GLY A O 1
ATOM 3276 N N . MET A 1 395 ? -13.578 10.062 12.438 1 92.12 395 MET A N 1
ATOM 3277 C CA . MET A 1 395 ? -13.062 10.641 11.195 1 92.12 395 MET A CA 1
ATOM 3278 C C . MET A 1 395 ? -12.82 9.555 10.148 1 92.12 395 MET A C 1
ATOM 3280 O O . MET A 1 395 ? -12.141 9.781 9.148 1 92.12 395 MET A O 1
ATOM 3284 N N . THR A 1 396 ? -13.438 8.375 10.266 1 88.31 396 THR A N 1
ATOM 3285 C CA . THR A 1 396 ? -13.211 7.25 9.359 1 88.31 396 THR A CA 1
ATOM 3286 C C . THR A 1 396 ? -13.844 7.523 7.996 1 88.31 396 THR A C 1
ATOM 3288 O O . THR A 1 396 ? -13.297 7.129 6.961 1 88.31 396 THR A O 1
ATOM 3291 N N . LYS A 1 397 ? -14.961 8.234 7.914 1 81.56 397 LYS A N 1
ATOM 3292 C CA . LYS A 1 397 ? -15.672 8.5 6.668 1 81.56 397 LYS A CA 1
ATOM 3293 C C . LYS A 1 397 ? -15.383 9.906 6.152 1 81.56 397 LYS A C 1
ATOM 3295 O O . LYS A 1 397 ? -16.062 10.398 5.25 1 81.56 397 LYS A O 1
ATOM 3300 N N . PHE A 1 398 ? -14.422 10.547 6.633 1 83.69 398 PHE A N 1
ATOM 3301 C CA . PHE A 1 398 ? -14.18 11.953 6.348 1 83.69 398 PHE A CA 1
ATOM 3302 C C . PHE A 1 398 ? -13.812 12.164 4.887 1 83.69 398 PHE A C 1
ATOM 3304 O O . PHE A 1 398 ? -14.281 13.102 4.246 1 83.69 398 PHE A O 1
ATOM 3311 N N . GLU A 1 399 ? -13.117 11.289 4.238 1 75.75 399 GLU A N 1
ATOM 3312 C CA . GLU A 1 399 ? -12.602 11.477 2.887 1 75.75 399 GLU A CA 1
ATOM 3313 C C . GLU A 1 399 ? -13.719 11.375 1.852 1 75.75 399 GLU A C 1
ATOM 3315 O O . GLU A 1 399 ? -13.672 12.039 0.813 1 75.75 399 GLU A O 1
ATOM 3320 N N . THR A 1 400 ? -14.711 10.688 2.143 1 71.62 400 THR A N 1
ATOM 3321 C CA . THR A 1 400 ? -15.797 10.508 1.187 1 71.62 400 THR A CA 1
ATOM 3322 C C . THR A 1 400 ? -16.766 11.68 1.241 1 71.62 400 THR A C 1
ATOM 3324 O O . THR A 1 400 ? -17.469 11.961 0.264 1 71.62 400 THR A O 1
ATOM 3327 N N . LYS A 1 401 ? -16.75 12.461 2.312 1 71.31 401 LYS A N 1
ATOM 3328 C CA . LYS A 1 401 ? -17.719 13.531 2.498 1 71.31 401 LYS A CA 1
ATOM 3329 C C . LYS A 1 401 ? -17.062 14.898 2.33 1 71.31 401 LYS A C 1
ATOM 3331 O O . LYS A 1 401 ? -17.656 15.93 2.664 1 71.31 401 LYS A O 1
ATOM 3336 N N . ALA A 1 402 ? -15.922 14.891 1.703 1 75.25 402 ALA A N 1
ATOM 3337 C CA . ALA A 1 402 ? -15.18 16.141 1.633 1 75.25 402 ALA A CA 1
ATOM 3338 C C . ALA A 1 402 ? -15.812 17.109 0.628 1 75.25 402 ALA A C 1
ATOM 3340 O O . ALA A 1 402 ? -16.281 16.688 -0.433 1 75.25 402 ALA A O 1
ATOM 3341 N N . VAL A 1 403 ? -15.781 18.359 1.054 1 75.06 403 VAL A N 1
ATOM 3342 C CA . VAL A 1 403 ? -16.375 19.438 0.27 1 75.06 403 VAL A CA 1
ATOM 3343 C C . VAL A 1 403 ? -15.312 20.031 -0.652 1 75.06 403 VAL A C 1
ATOM 3345 O O . VAL A 1 403 ? -14.133 20.078 -0.308 1 75.06 403 VAL A O 1
ATOM 3348 N N . ALA A 1 404 ? -15.805 20.422 -1.833 1 80.06 404 ALA A N 1
ATOM 3349 C CA . ALA A 1 404 ? -14.906 21.078 -2.77 1 80.06 404 ALA A CA 1
ATOM 3350 C C . ALA A 1 404 ? -14.539 22.484 -2.271 1 80.06 404 ALA A C 1
ATOM 3352 O O . ALA A 1 404 ? -15.359 23.172 -1.664 1 80.06 404 ALA A O 1
ATOM 3353 N N . ARG A 1 405 ? -13.359 22.875 -2.514 1 81.62 405 ARG A N 1
ATOM 3354 C CA . ARG A 1 405 ? -12.914 24.234 -2.18 1 81.62 405 ARG A CA 1
ATOM 3355 C C . ARG A 1 405 ? -13.609 25.266 -3.055 1 81.62 405 ARG A C 1
ATOM 3357 O O . ARG A 1 405 ? -13.828 25.031 -4.246 1 81.62 405 ARG A O 1
ATOM 3364 N N . PRO A 1 406 ? -13.906 26.312 -2.453 1 77.94 406 PRO A N 1
ATOM 3365 C CA . PRO A 1 406 ? -14.547 27.359 -3.26 1 77.94 406 PRO A CA 1
ATOM 3366 C C . PRO A 1 406 ? -13.625 27.906 -4.348 1 77.94 406 PRO A C 1
ATOM 3368 O O . PRO A 1 406 ? -14.102 28.375 -5.379 1 77.94 406 PRO A O 1
ATOM 3371 N N . GLU A 1 407 ? -12.367 27.766 -4.141 1 78.81 407 GLU A N 1
ATOM 3372 C CA . GLU A 1 407 ? -11.391 28.281 -5.094 1 78.81 407 GLU A CA 1
ATOM 3373 C C . GLU A 1 407 ? -11.211 27.328 -6.273 1 78.81 407 GLU A C 1
ATOM 3375 O O . GLU A 1 407 ? -10.594 27.688 -7.277 1 78.81 407 GLU A O 1
ATOM 3380 N N . PHE A 1 408 ? -11.758 26.156 -6.156 1 84.88 408 PHE A N 1
ATOM 3381 C CA . PHE A 1 408 ? -11.625 25.156 -7.215 1 84.88 408 PHE A CA 1
ATOM 3382 C C . PHE A 1 408 ? -12.422 25.562 -8.445 1 84.88 408 PHE A C 1
ATOM 3384 O O . PHE A 1 408 ? -13.609 25.875 -8.344 1 84.88 408 PHE A O 1
ATOM 3391 N N . LYS A 1 409 ? -11.773 25.719 -9.531 1 80.25 409 LYS A N 1
ATOM 3392 C CA . LYS A 1 409 ? -12.43 26.078 -10.781 1 80.25 409 LYS A CA 1
ATOM 3393 C C . LYS A 1 409 ? -12.352 24.922 -11.789 1 80.25 409 LYS A C 1
ATOM 3395 O O . LYS A 1 409 ? -11.273 24.609 -12.289 1 80.25 409 LYS A O 1
ATOM 3400 N N . GLY A 1 410 ? -13.391 24.25 -11.906 1 81.81 410 GLY A N 1
ATOM 3401 C CA . GLY A 1 410 ? -13.445 23.156 -12.875 1 81.81 410 GLY A CA 1
ATOM 3402 C C . GLY A 1 410 ? -14.57 23.312 -13.875 1 81.81 410 GLY A C 1
ATOM 3403 O O . GLY A 1 410 ? -15.188 24.375 -13.969 1 81.81 410 GLY A O 1
ATOM 3404 N N . GLU A 1 411 ? -14.625 22.453 -14.766 1 81.94 411 GLU A N 1
ATOM 3405 C CA . GLU A 1 411 ? -15.711 22.375 -15.742 1 81.94 411 GLU A CA 1
ATOM 3406 C C . GLU A 1 411 ? -16.844 21.5 -15.234 1 81.94 411 GLU A C 1
ATOM 3408 O O . GLU A 1 411 ? -16.609 20.438 -14.656 1 81.94 411 GLU A O 1
ATOM 3413 N N . TRP A 1 412 ? -18.016 22.125 -15.344 1 79.12 412 TRP A N 1
ATOM 3414 C CA . TRP A 1 412 ? -19.188 21.391 -14.867 1 79.12 412 TRP A CA 1
ATOM 3415 C C . TRP A 1 412 ? -19.5 20.219 -15.789 1 79.12 412 TRP A C 1
ATOM 3417 O O . TRP A 1 412 ? -19.5 20.375 -17.016 1 79.12 412 TRP A O 1
ATOM 3427 N N . GLN A 1 413 ? -19.5 19.141 -15.266 1 81.69 413 GLN A N 1
ATOM 3428 C CA . GLN A 1 413 ? -19.906 17.922 -15.969 1 81.69 413 GLN A CA 1
ATOM 3429 C C . GLN A 1 413 ? -20.75 17.016 -15.07 1 81.69 413 GLN A C 1
ATOM 3431 O O . GLN A 1 413 ? -20.75 17.172 -13.844 1 81.69 413 GLN A O 1
ATOM 3436 N N . HIS A 1 414 ? -21.531 16.234 -15.742 1 83.12 414 HIS A N 1
ATOM 3437 C CA . HIS A 1 414 ? -22.312 15.297 -14.953 1 83.12 414 HIS A CA 1
ATOM 3438 C C . HIS A 1 414 ? -21.438 14.164 -14.414 1 83.12 414 HIS A C 1
ATOM 3440 O O . HIS A 1 414 ? -20.625 13.602 -15.148 1 83.12 414 HIS A O 1
ATOM 3446 N N . ASP A 1 415 ? -21.609 13.984 -13.141 1 83.19 415 ASP A N 1
ATOM 3447 C CA . ASP A 1 415 ? -20.875 12.922 -12.461 1 83.19 415 ASP A CA 1
ATOM 3448 C C . ASP A 1 415 ? -21.25 11.555 -13.008 1 83.19 415 ASP A C 1
ATOM 3450 O O . ASP A 1 415 ? -22.438 11.242 -13.172 1 83.19 415 ASP A O 1
ATOM 3454 N N . ARG A 1 416 ? -20.312 10.797 -13.312 1 83.81 416 ARG A N 1
ATOM 3455 C CA . ARG A 1 416 ? -20.547 9.469 -13.875 1 83.81 416 ARG A CA 1
ATOM 3456 C C . ARG A 1 416 ? -21.078 8.508 -12.812 1 83.81 416 ARG A C 1
ATOM 3458 O O . ARG A 1 416 ? -21.562 7.43 -13.141 1 83.81 416 ARG A O 1
ATOM 3465 N N . VAL A 1 417 ? -21 8.836 -11.555 1 86 417 VAL A N 1
ATOM 3466 C CA . VAL A 1 417 ? -21.438 7.977 -10.453 1 86 417 VAL A CA 1
ATOM 3467 C C . VAL A 1 417 ? -22.859 8.352 -10.039 1 86 417 VAL A C 1
ATOM 3469 O O . VAL A 1 417 ? -23.781 7.527 -10.117 1 86 417 VAL A O 1
ATOM 3472 N N . SER A 1 418 ? -23.109 9.594 -9.695 1 82.81 418 SER A N 1
ATOM 3473 C CA . SER A 1 418 ? -24.391 10.023 -9.164 1 82.81 418 SER A CA 1
ATOM 3474 C C . SER A 1 418 ? -25.266 10.648 -10.25 1 82.81 418 SER A C 1
ATOM 3476 O O . SER A 1 418 ? -26.5 10.664 -10.133 1 82.81 418 SER A O 1
ATOM 3478 N N . GLY A 1 419 ? -24.656 11.094 -11.383 1 83.75 419 GLY A N 1
ATOM 3479 C CA . GLY A 1 419 ? -25.406 11.812 -12.406 1 83.75 419 GLY A CA 1
ATOM 3480 C C . GLY A 1 419 ? -25.594 13.281 -12.078 1 83.75 419 GLY A C 1
ATOM 3481 O O . GLY A 1 419 ? -26.109 14.047 -12.898 1 83.75 419 GLY A O 1
ATOM 3482 N N . LEU A 1 420 ? -25.078 13.711 -10.891 1 82.25 420 LEU A N 1
ATOM 3483 C CA . LEU A 1 420 ? -25.203 15.102 -10.469 1 82.25 420 LEU A CA 1
ATOM 3484 C C . LEU A 1 420 ? -24.125 15.969 -11.117 1 82.25 420 LEU A C 1
ATOM 3486 O O . LEU A 1 420 ? -23.141 15.445 -11.633 1 82.25 420 LEU A O 1
ATOM 3490 N N . TRP A 1 421 ? -24.453 17.203 -11.141 1 77.62 421 TRP A N 1
ATOM 3491 C CA . TRP A 1 421 ? -23.453 18.141 -11.664 1 77.62 421 TRP A CA 1
ATOM 3492 C C . TRP A 1 421 ? -22.25 18.234 -10.742 1 77.62 421 TRP A C 1
ATOM 3494 O O . TRP A 1 421 ? -22.406 18.391 -9.523 1 77.62 421 TRP A O 1
ATOM 3504 N N . ILE A 1 422 ? -21.125 17.906 -11.305 1 78.25 422 ILE A N 1
ATOM 3505 C CA . ILE A 1 422 ? -19.906 18.047 -10.523 1 78.25 422 ILE A CA 1
ATOM 3506 C C . ILE A 1 422 ? -18.859 18.828 -11.328 1 78.25 422 ILE A C 1
ATOM 3508 O O . ILE A 1 422 ? -18.859 18.766 -12.562 1 78.25 422 ILE A O 1
ATOM 3512 N N . GLU A 1 423 ? -18.141 19.641 -10.648 1 79.19 423 GLU A N 1
ATOM 3513 C CA . GLU A 1 423 ? -17.016 20.312 -11.289 1 79.19 423 GLU A CA 1
ATOM 3514 C C . GLU A 1 423 ? -15.781 19.422 -11.352 1 79.19 423 GLU A C 1
ATOM 3516 O O . GLU A 1 423 ? -15.344 18.891 -10.328 1 79.19 423 GLU A O 1
ATOM 3521 N N . ASP A 1 424 ? -15.438 19.141 -12.539 1 80.25 424 ASP A N 1
ATOM 3522 C CA . ASP A 1 424 ? -14.258 18.281 -12.688 1 80.25 424 ASP A CA 1
ATOM 3523 C C . ASP A 1 424 ? -13.141 19.016 -13.43 1 80.25 424 ASP A C 1
ATOM 3525 O O . ASP A 1 424 ? -13.406 19.969 -14.164 1 80.25 424 ASP A O 1
ATOM 3529 N N . TYR A 1 425 ? -11.961 18.766 -13 1 83.81 425 TYR A N 1
ATOM 3530 C CA . TYR A 1 425 ? -10.75 19.312 -13.602 1 83.81 425 TYR A CA 1
ATOM 3531 C C . TYR A 1 425 ? -9.898 18.219 -14.219 1 83.81 425 TYR A C 1
ATOM 3533 O O . TYR A 1 425 ? -9.688 17.172 -13.602 1 83.81 425 TYR A O 1
ATOM 3541 N N . SER A 1 426 ? -9.453 18.453 -15.469 1 80.19 426 SER A N 1
ATOM 3542 C CA . SER A 1 426 ? -8.727 17.438 -16.234 1 80.19 426 SER A CA 1
ATOM 3543 C C . SER A 1 426 ? -7.43 17.047 -15.523 1 80.19 426 SER A C 1
ATOM 3545 O O . SER A 1 426 ? -6.676 17.906 -15.07 1 80.19 426 SER A O 1
ATOM 3547 N N . PHE A 1 427 ? -7.215 15.812 -15.469 1 78.25 427 PHE A N 1
ATOM 3548 C CA . PHE A 1 427 ? -6.023 15.258 -14.828 1 78.25 427 PHE A CA 1
ATOM 3549 C C . PHE A 1 427 ? -4.773 15.594 -15.641 1 78.25 427 PHE A C 1
ATOM 3551 O O . PHE A 1 427 ? -3.721 15.891 -15.07 1 78.25 427 PHE A O 1
ATOM 3558 N N . ILE A 1 428 ? -4.859 15.625 -16.969 1 77.31 428 ILE A N 1
ATOM 3559 C CA . ILE A 1 428 ? -3.713 15.867 -17.828 1 77.31 428 ILE A CA 1
ATOM 3560 C C . ILE A 1 428 ? -3.234 17.312 -17.672 1 77.31 428 ILE A C 1
ATOM 3562 O O . ILE A 1 428 ? -2.029 17.562 -17.625 1 77.31 428 ILE A O 1
ATOM 3566 N N . TYR A 1 429 ? -4.195 18.141 -17.547 1 82.12 429 TYR A N 1
ATOM 3567 C CA . TYR A 1 429 ? -3.824 19.531 -17.359 1 82.12 429 TYR A CA 1
ATOM 3568 C C . TYR A 1 429 ? -3.154 19.734 -16 1 82.12 429 TYR A C 1
ATOM 3570 O O . TYR A 1 429 ? -2.211 20.531 -15.891 1 82.12 429 TYR A O 1
ATOM 3578 N N . ARG A 1 430 ? -3.643 19.062 -15.062 1 85.31 430 ARG A N 1
ATOM 3579 C CA . ARG A 1 430 ? -3.033 19.156 -13.742 1 85.31 430 ARG A CA 1
ATOM 3580 C C . ARG A 1 430 ? -1.615 18.594 -13.75 1 85.31 430 ARG A C 1
ATOM 3582 O O . ARG A 1 430 ? -0.721 19.141 -13.102 1 85.31 430 ARG A O 1
ATOM 3589 N N . LEU A 1 431 ? -1.413 17.562 -14.484 1 82.5 431 LEU A N 1
ATOM 3590 C CA . LEU A 1 431 ? -0.093 16.953 -14.578 1 82.5 431 LEU A CA 1
ATOM 3591 C C . LEU A 1 431 ? 0.887 17.875 -15.289 1 82.5 431 LEU A C 1
ATOM 3593 O O . LEU A 1 431 ? 2.059 17.953 -14.914 1 82.5 431 LEU A O 1
ATOM 3597 N N . ILE A 1 432 ? 0.412 18.547 -16.344 1 84.81 432 ILE A N 1
ATOM 3598 C CA . ILE A 1 432 ? 1.25 19.469 -17.078 1 84.81 432 ILE A CA 1
ATOM 3599 C C . ILE A 1 432 ? 1.645 20.641 -16.172 1 84.81 432 ILE A C 1
ATOM 3601 O O . ILE A 1 432 ? 2.822 21 -16.078 1 84.81 432 ILE A O 1
ATOM 3605 N N . LYS A 1 433 ? 0.663 21.172 -15.461 1 87.06 433 LYS A N 1
ATOM 3606 C CA . LYS A 1 433 ? 0.951 22.266 -14.547 1 87.06 433 LYS A CA 1
ATOM 3607 C C . LYS A 1 433 ? 1.856 21.812 -13.406 1 87.06 433 LYS A C 1
ATOM 3609 O O . LYS A 1 433 ? 2.781 22.531 -13.016 1 87.06 433 LYS A O 1
ATOM 3614 N N . GLY A 1 434 ? 1.553 20.641 -12.969 1 85.69 434 GLY A N 1
ATOM 3615 C CA . GLY A 1 434 ? 2.375 20.078 -11.914 1 85.69 434 GLY A CA 1
ATOM 3616 C C . GLY A 1 434 ? 3.814 19.859 -12.336 1 85.69 434 GLY A C 1
ATOM 3617 O O . GLY A 1 434 ? 4.738 20.078 -11.555 1 85.69 434 GLY A O 1
ATOM 3618 N N . SER A 1 435 ? 4.062 19.469 -13.594 1 84.38 435 SER A N 1
ATOM 3619 C CA . SER A 1 435 ? 5.414 19.234 -14.102 1 84.38 435 SER A CA 1
ATOM 3620 C C . SER A 1 435 ? 6.195 20.547 -14.195 1 84.38 435 SER A C 1
ATOM 3622 O O . SER A 1 435 ? 7.398 20.578 -13.938 1 84.38 435 SER A O 1
ATOM 3624 N N . PHE A 1 436 ? 5.551 21.547 -14.484 1 84.62 436 PHE A N 1
ATOM 3625 C CA . PHE A 1 436 ? 6.195 22.859 -14.531 1 84.62 436 PHE A CA 1
ATOM 3626 C C . PHE A 1 436 ? 6.586 23.312 -13.133 1 84.62 436 PHE A C 1
ATOM 3628 O O . PHE A 1 436 ? 7.68 23.844 -12.938 1 84.62 436 PHE A O 1
ATOM 3635 N N . VAL A 1 437 ? 5.672 23.109 -12.242 1 84.81 437 VAL A N 1
ATOM 3636 C CA . VAL A 1 437 ? 5.949 23.5 -10.859 1 84.81 437 VAL A CA 1
ATOM 3637 C C . VAL A 1 437 ? 7.109 22.656 -10.312 1 84.81 437 VAL A C 1
ATOM 3639 O O . VAL A 1 437 ? 8 23.188 -9.648 1 84.81 437 VAL A O 1
ATOM 3642 N N . PHE A 1 438 ? 7.195 21.453 -10.672 1 83.69 438 PHE A N 1
ATOM 3643 C CA . PHE A 1 438 ? 8.258 20.562 -10.203 1 83.69 438 PHE A CA 1
ATOM 3644 C C . PHE A 1 438 ? 9.594 20.922 -10.836 1 83.69 438 PHE A C 1
ATOM 3646 O O . PHE A 1 438 ? 10.641 20.781 -10.203 1 83.69 438 PHE A O 1
ATOM 3653 N N . SER A 1 439 ? 9.586 21.328 -12.102 1 83.56 439 SER A N 1
ATOM 3654 C CA . SER A 1 439 ? 10.812 21.766 -12.758 1 83.56 439 SER A CA 1
ATOM 3655 C C . SER A 1 439 ? 11.375 23.016 -12.086 1 83.56 439 SER A C 1
ATOM 3657 O O . SER A 1 439 ? 12.586 23.156 -11.914 1 83.56 439 SER A O 1
ATOM 3659 N N . GLY A 1 440 ? 10.422 23.875 -11.734 1 82.25 440 GLY A N 1
ATOM 3660 C CA . GLY A 1 440 ? 10.859 25.031 -10.977 1 82.25 440 GLY A CA 1
ATOM 3661 C C . GLY A 1 440 ? 11.445 24.672 -9.617 1 82.25 440 GLY A C 1
ATOM 3662 O O . GLY A 1 440 ? 12.453 25.25 -9.203 1 82.25 440 GLY A O 1
ATOM 3663 N N . LEU A 1 441 ? 10.891 23.703 -9 1 83.94 441 LEU A N 1
ATOM 3664 C CA . LEU A 1 441 ? 11.398 23.188 -7.738 1 83.94 441 LEU A CA 1
ATOM 3665 C C . LEU A 1 441 ? 12.797 22.594 -7.914 1 83.94 441 LEU A C 1
ATOM 3667 O O . LEU A 1 441 ? 13.664 22.766 -7.051 1 83.94 441 LEU A O 1
ATOM 3671 N N . GLY A 1 442 ? 13.008 21.906 -9.023 1 85.25 442 GLY A N 1
ATOM 3672 C CA . GLY A 1 442 ? 14.305 21.328 -9.305 1 85.25 442 GLY A CA 1
ATOM 3673 C C . GLY A 1 442 ? 15.414 22.359 -9.406 1 85.25 442 GLY A C 1
ATOM 3674 O O . GLY A 1 442 ? 16.5 22.156 -8.867 1 85.25 442 GLY A O 1
ATOM 3675 N N . VAL A 1 443 ? 15.109 23.422 -9.984 1 84.94 443 VAL A N 1
ATOM 3676 C CA . VAL A 1 443 ? 16.078 24.5 -10.148 1 84.94 443 VAL A CA 1
ATOM 3677 C C . VAL A 1 443 ? 16.391 25.125 -8.789 1 84.94 443 VAL A C 1
ATOM 3679 O O . VAL A 1 443 ? 17.547 25.406 -8.469 1 84.94 443 VAL A O 1
ATOM 3682 N N . TRP A 1 444 ? 15.359 25.297 -8.016 1 84.88 444 TRP A N 1
ATOM 3683 C CA . TRP A 1 444 ? 15.547 25.859 -6.684 1 84.88 444 TRP A CA 1
ATOM 3684 C C . TRP A 1 444 ? 16.359 24.922 -5.801 1 84.88 444 TRP A C 1
ATOM 3686 O O . TRP A 1 444 ? 17.203 25.375 -5.027 1 84.88 444 TRP A O 1
ATOM 3696 N N . MET A 1 445 ? 16.094 23.703 -5.906 1 88.31 445 MET A N 1
ATOM 3697 C CA . MET A 1 445 ? 16.812 22.703 -5.129 1 88.31 445 MET A CA 1
ATOM 3698 C C . MET A 1 445 ? 18.297 22.688 -5.5 1 88.31 445 MET A C 1
ATOM 3700 O O . MET A 1 445 ? 19.156 22.625 -4.625 1 88.31 445 MET A O 1
ATOM 3704 N N . ALA A 1 446 ? 18.562 22.766 -6.793 1 89.12 446 ALA A N 1
ATOM 3705 C CA . ALA A 1 446 ? 19.938 22.812 -7.258 1 89.12 446 ALA A CA 1
ATOM 3706 C C . ALA A 1 446 ? 20.672 24.031 -6.715 1 89.12 446 ALA A C 1
ATOM 3708 O O . ALA A 1 446 ? 21.828 23.938 -6.309 1 89.12 446 ALA A O 1
ATOM 3709 N N . GLY A 1 447 ? 19.922 25.125 -6.703 1 87.06 447 GLY A N 1
ATOM 3710 C CA . GLY A 1 447 ? 20.5 26.328 -6.145 1 87.06 447 GLY A CA 1
ATOM 3711 C C . GLY A 1 447 ? 20.844 26.203 -4.672 1 87.06 447 GLY A C 1
ATOM 3712 O O . GLY A 1 447 ? 21.906 26.656 -4.238 1 87.06 447 GLY A O 1
ATOM 3713 N N . CYS A 1 448 ? 20.016 25.547 -3.885 1 87.62 448 CYS A N 1
ATOM 3714 C CA . CYS A 1 448 ? 20.25 25.359 -2.457 1 87.62 448 CYS A CA 1
ATOM 3715 C C . CYS A 1 448 ? 21.438 24.438 -2.219 1 87.62 448 CYS A C 1
ATOM 3717 O O . CYS A 1 448 ? 22.266 24.688 -1.333 1 87.62 448 CYS A O 1
ATOM 3719 N N . VAL A 1 449 ? 21.578 23.391 -3.037 1 89.5 449 VAL A N 1
ATOM 3720 C CA . VAL A 1 449 ? 22.656 22.422 -2.885 1 89.5 449 VAL A CA 1
ATOM 3721 C C . VAL A 1 449 ? 24 23.094 -3.209 1 89.5 449 VAL A C 1
ATOM 3723 O O . VAL A 1 449 ? 24.969 22.938 -2.469 1 89.5 449 VAL A O 1
ATOM 3726 N N . VAL A 1 450 ? 24.016 23.906 -4.246 1 89.56 450 VAL A N 1
ATOM 3727 C CA . VAL A 1 450 ? 25.219 24.594 -4.656 1 89.56 450 VAL A CA 1
ATOM 3728 C C . VAL A 1 450 ? 25.641 25.594 -3.576 1 89.56 450 VAL A C 1
ATOM 3730 O O . VAL A 1 450 ? 26.828 25.703 -3.25 1 89.56 450 VAL A O 1
ATOM 3733 N N . SER A 1 451 ? 24.656 26.25 -3.045 1 89.75 451 SER A N 1
ATOM 3734 C CA . SER A 1 451 ? 24.953 27.203 -1.991 1 89.75 451 SER A CA 1
ATOM 3735 C C . SER A 1 451 ? 25.516 26.516 -0.756 1 89.75 451 SER A C 1
ATOM 3737 O O . SER A 1 451 ? 26.453 27.031 -0.128 1 89.75 451 SER A O 1
ATOM 3739 N N . ALA A 1 452 ? 24.953 25.406 -0.37 1 89.75 452 ALA A N 1
ATOM 3740 C CA . ALA A 1 452 ? 25.438 24.656 0.782 1 89.75 452 ALA A CA 1
ATOM 3741 C C . ALA A 1 452 ? 26.859 24.156 0.556 1 89.75 452 ALA A C 1
ATOM 3743 O O . ALA A 1 452 ? 27.703 24.25 1.447 1 89.75 452 ALA A O 1
ATOM 3744 N N . ILE A 1 453 ? 27.141 23.656 -0.661 1 87.62 453 ILE A N 1
ATOM 3745 C CA . ILE A 1 453 ? 28.469 23.156 -1.001 1 87.62 453 ILE A CA 1
ATOM 3746 C C . ILE A 1 453 ? 29.484 24.312 -1.002 1 87.62 453 ILE A C 1
ATOM 3748 O O . ILE A 1 453 ? 30.609 24.156 -0.553 1 87.62 453 ILE A O 1
ATOM 3752 N N . TYR A 1 454 ? 29.031 25.453 -1.438 1 87.81 454 TYR A N 1
ATOM 3753 C CA . TYR A 1 454 ? 29.906 26.625 -1.467 1 87.81 454 TYR A CA 1
ATOM 3754 C C . TYR A 1 454 ? 30.328 27.016 -0.059 1 87.81 454 TYR A C 1
ATOM 3756 O O . TYR A 1 454 ? 31.5 27.328 0.182 1 87.81 454 TYR A O 1
ATOM 3764 N N . VAL A 1 455 ? 29.406 27.016 0.837 1 88.44 455 VAL A N 1
ATOM 3765 C CA . VAL A 1 455 ? 29.688 27.344 2.227 1 88.44 455 VAL A CA 1
ATOM 3766 C C . VAL A 1 455 ? 30.688 26.328 2.803 1 88.44 455 VAL A C 1
ATOM 3768 O O . VAL A 1 455 ? 31.609 26.703 3.537 1 88.44 455 VAL A O 1
ATOM 3771 N N . LEU A 1 456 ? 30.578 25.094 2.486 1 86.44 456 LEU A N 1
ATOM 3772 C CA . LEU A 1 456 ? 31.453 24.047 2.992 1 86.44 456 LEU A CA 1
ATOM 3773 C C . LEU A 1 456 ? 32.844 24.156 2.385 1 86.44 456 LEU A C 1
ATOM 3775 O O . LEU A 1 456 ? 33.844 23.875 3.047 1 86.44 456 LEU A O 1
ATOM 3779 N N . LEU A 1 457 ? 32.875 24.578 1.108 1 84.44 457 LEU A N 1
ATOM 3780 C CA . LEU A 1 457 ? 34.188 24.781 0.472 1 84.44 457 LEU A CA 1
ATOM 3781 C C . LEU A 1 457 ? 34.938 25.922 1.135 1 84.44 457 LEU A C 1
ATOM 3783 O O . LEU A 1 457 ? 36.156 25.859 1.288 1 84.44 457 LEU A O 1
ATOM 3787 N N . LEU A 1 458 ? 34.219 26.938 1.54 1 84.38 458 LEU A N 1
ATOM 3788 C CA . LEU A 1 458 ? 34.844 28.031 2.271 1 84.38 458 LEU A CA 1
ATOM 3789 C C . LEU A 1 458 ? 35.344 27.562 3.627 1 84.38 458 LEU A C 1
ATOM 3791 O O . LEU A 1 458 ? 36.406 28.016 4.082 1 84.38 458 LEU A O 1
ATOM 3795 N N . ARG A 1 459 ? 34.625 26.688 4.223 1 84.06 459 ARG A N 1
ATOM 3796 C CA . ARG A 1 459 ? 35 26.078 5.496 1 84.06 459 ARG A CA 1
ATOM 3797 C C . ARG A 1 459 ? 36.281 25.266 5.355 1 84.06 459 ARG A C 1
ATOM 3799 O O . ARG A 1 459 ? 37.156 25.328 6.223 1 84.06 459 ARG A O 1
ATOM 3806 N N . ASP A 1 460 ? 36.406 24.531 4.254 1 83.06 460 ASP A N 1
ATOM 3807 C CA . ASP A 1 460 ? 37.531 23.656 4.039 1 83.06 460 ASP A CA 1
ATOM 3808 C C . ASP A 1 460 ? 38.781 24.438 3.65 1 83.06 460 ASP A C 1
ATOM 3810 O O . ASP A 1 460 ? 39.906 23.969 3.814 1 83.06 460 ASP A O 1
ATOM 3814 N N . ALA A 1 461 ? 38.625 25.656 3.148 1 78.5 461 ALA A N 1
ATOM 3815 C CA . ALA A 1 461 ? 39.75 26.516 2.781 1 78.5 461 ALA A CA 1
ATOM 3816 C C . ALA A 1 461 ? 40.5 27 4.02 1 78.5 461 ALA A C 1
ATOM 3818 O O . ALA A 1 461 ? 41.688 27.312 3.953 1 78.5 461 ALA A O 1
ATOM 3819 N N . ASN A 1 462 ? 39.781 27.016 5.184 1 77.19 462 ASN A N 1
ATOM 3820 C CA . ASN A 1 462 ? 40.375 27.406 6.449 1 77.19 462 ASN A CA 1
ATOM 3821 C C . ASN A 1 462 ? 40.219 26.328 7.516 1 77.19 462 ASN A C 1
ATOM 3823 O O . ASN A 1 462 ? 39.5 26.516 8.492 1 77.19 462 ASN A O 1
ATOM 3827 N N . PRO A 1 463 ? 40.938 25.219 7.434 1 73.5 463 PRO A N 1
ATOM 3828 C CA . PRO A 1 463 ? 40.656 24.031 8.25 1 73.5 463 PRO A CA 1
ATOM 3829 C C . PRO A 1 463 ? 41 24.234 9.719 1 73.5 463 PRO A C 1
ATOM 3831 O O . PRO A 1 463 ? 40.438 23.562 10.586 1 73.5 463 PRO A O 1
ATOM 3834 N N . GLU A 1 464 ? 41.844 25.172 10.086 1 74.5 464 GLU A N 1
ATOM 3835 C CA . GLU A 1 464 ? 42.312 25.266 11.469 1 74.5 464 GLU A CA 1
ATOM 3836 C C . GLU A 1 464 ? 41.469 26.219 12.281 1 74.5 464 GLU A C 1
ATOM 3838 O O . GLU A 1 464 ? 41.5 26.188 13.516 1 74.5 464 GLU A O 1
ATOM 3843 N N . ASP A 1 465 ? 40.562 26.922 11.688 1 82.75 465 ASP A N 1
ATOM 3844 C CA . ASP A 1 465 ? 39.75 27.938 12.383 1 82.75 465 ASP A CA 1
ATOM 3845 C C . ASP A 1 465 ? 38.406 27.359 12.836 1 82.75 465 ASP A C 1
ATOM 3847 O O . ASP A 1 465 ? 37.469 27.281 12.039 1 82.75 465 ASP A O 1
ATOM 3851 N N . LEU A 1 466 ? 38.312 26.953 14.07 1 86.12 466 LEU A N 1
ATOM 3852 C CA . LEU A 1 466 ? 37.125 26.375 14.641 1 86.12 466 LEU A CA 1
ATOM 3853 C C . LEU A 1 466 ? 35.969 27.375 14.641 1 86.12 466 LEU A C 1
ATOM 3855 O O . LEU A 1 466 ? 34.812 27.031 14.367 1 86.12 466 LEU A O 1
ATOM 3859 N N . GLY A 1 467 ? 36.281 28.641 14.953 1 86.44 467 GLY A N 1
ATOM 3860 C CA . GLY A 1 467 ? 35.281 29.688 14.945 1 86.44 467 GLY A CA 1
ATOM 3861 C C . GLY A 1 467 ? 34.625 29.891 13.586 1 86.44 467 GLY A C 1
ATOM 3862 O O . GLY A 1 467 ? 33.406 30.062 13.492 1 86.44 467 GLY A O 1
ATOM 3863 N N . LEU A 1 468 ? 35.406 29.797 12.617 1 87.06 468 LEU A N 1
ATOM 3864 C CA . LEU A 1 468 ? 34.906 29.953 11.266 1 87.06 468 LEU A CA 1
ATOM 3865 C C . LEU A 1 468 ? 34.031 28.766 10.867 1 87.06 468 LEU A C 1
ATOM 3867 O O . LEU A 1 468 ? 33.031 28.922 10.18 1 87.06 468 LEU A O 1
ATOM 3871 N N . LYS A 1 469 ? 34.438 27.562 11.305 1 87.56 469 LYS A N 1
ATOM 3872 C CA . LYS A 1 469 ? 33.656 26.375 11 1 87.56 469 LYS A CA 1
ATOM 3873 C C . LYS A 1 469 ? 32.281 26.453 11.617 1 87.56 469 LYS A C 1
ATOM 3875 O O . LYS A 1 469 ? 31.266 26.188 10.953 1 87.56 469 LYS A O 1
ATOM 3880 N N . ILE A 1 470 ? 32.219 26.828 12.797 1 90.25 470 ILE A N 1
ATOM 3881 C CA . ILE A 1 470 ? 30.953 26.969 13.492 1 90.25 470 ILE A CA 1
ATOM 3882 C C . ILE A 1 470 ? 30.141 28.094 12.867 1 90.25 470 ILE A C 1
ATOM 3884 O O . ILE A 1 470 ? 28.938 27.953 12.641 1 90.25 470 ILE A O 1
ATOM 3888 N N . GLY A 1 471 ? 30.812 29.219 12.578 1 90.25 471 GLY A N 1
ATOM 3889 C CA . GLY A 1 471 ? 30.141 30.344 11.953 1 90.25 471 GLY A CA 1
ATOM 3890 C C . GLY A 1 471 ? 29.531 30.016 10.609 1 90.25 471 GLY A C 1
ATOM 3891 O O . GLY A 1 471 ? 28.406 30.406 10.312 1 90.25 471 GLY A O 1
ATOM 3892 N N . LEU A 1 472 ? 30.312 29.312 9.867 1 90.44 472 LEU A N 1
ATOM 3893 C CA . LEU A 1 472 ? 29.828 28.938 8.547 1 90.44 472 LEU A CA 1
ATOM 3894 C C . LEU A 1 472 ? 28.719 27.891 8.648 1 90.44 472 LEU A C 1
ATOM 3896 O O . LEU A 1 472 ? 27.812 27.859 7.812 1 90.44 472 LEU A O 1
ATOM 3900 N N . GLY A 1 473 ? 28.797 27.047 9.641 1 91.19 473 GLY A N 1
ATOM 3901 C CA . GLY A 1 473 ? 27.703 26.141 9.906 1 91.19 473 GLY A CA 1
ATOM 3902 C C . GLY A 1 473 ? 26.406 26.844 10.258 1 91.19 473 GLY A C 1
ATOM 3903 O O . GLY A 1 473 ? 25.344 26.484 9.742 1 91.19 473 GLY A O 1
ATOM 3904 N N . ILE A 1 474 ? 26.5 27.828 11.078 1 91.81 474 ILE A N 1
ATOM 3905 C CA . ILE A 1 474 ? 25.359 28.641 11.477 1 91.81 474 ILE A CA 1
ATOM 3906 C C . ILE A 1 474 ? 24.828 29.422 10.281 1 91.81 474 ILE A C 1
ATOM 3908 O O . ILE A 1 474 ? 23.609 29.547 10.102 1 91.81 474 ILE A O 1
ATOM 3912 N N . THR A 1 475 ? 25.75 29.891 9.484 1 91.25 475 THR A N 1
ATOM 3913 C CA . THR A 1 475 ? 25.344 30.594 8.266 1 91.25 475 THR A CA 1
ATOM 3914 C C . THR A 1 475 ? 24.562 29.672 7.344 1 91.25 475 THR A C 1
ATOM 3916 O O . THR A 1 475 ? 23.547 30.078 6.766 1 91.25 475 THR A O 1
ATOM 3919 N N . ASN A 1 476 ? 25.047 28.5 7.219 1 93.06 476 ASN A N 1
ATOM 3920 C CA . ASN A 1 476 ? 24.297 27.516 6.434 1 93.06 476 ASN A CA 1
ATOM 3921 C C . ASN A 1 476 ? 22.906 27.281 7.004 1 93.06 476 ASN A C 1
ATOM 3923 O O . ASN A 1 476 ? 21.938 27.188 6.258 1 93.06 476 ASN A O 1
ATOM 3927 N N . GLY A 1 477 ? 22.812 27.172 8.289 1 92.19 477 GLY A N 1
ATOM 3928 C CA . GLY A 1 477 ? 21.516 27.016 8.93 1 92.19 477 GLY A CA 1
ATOM 3929 C C . GLY A 1 477 ? 20.578 28.188 8.672 1 92.19 477 GLY A C 1
ATOM 3930 O O . GLY A 1 477 ? 19.391 28 8.406 1 92.19 477 GLY A O 1
ATOM 3931 N N . ALA A 1 478 ? 21.109 29.312 8.742 1 89.62 478 ALA A N 1
ATOM 3932 C CA . ALA A 1 478 ? 20.328 30.531 8.477 1 89.62 478 ALA A CA 1
ATOM 3933 C C . ALA A 1 478 ? 19.875 30.562 7.02 1 89.62 478 ALA A C 1
ATOM 3935 O O . ALA A 1 478 ? 18.766 31 6.723 1 89.62 478 ALA A O 1
ATOM 3936 N N . MET A 1 479 ? 20.766 30.156 6.191 1 91.12 479 MET A N 1
ATOM 3937 C CA . MET A 1 479 ? 20.422 30.109 4.773 1 91.12 479 MET A CA 1
ATOM 3938 C C . MET A 1 479 ? 19.297 29.109 4.527 1 91.12 479 MET A C 1
ATOM 3940 O O . MET A 1 479 ? 18.406 29.375 3.719 1 91.12 479 MET A O 1
ATOM 3944 N N . ILE A 1 480 ? 19.359 28.031 5.188 1 91.5 480 ILE A N 1
ATOM 3945 C CA . ILE A 1 480 ? 18.312 27.031 5.062 1 91.5 480 ILE A CA 1
ATOM 3946 C C . ILE A 1 480 ? 16.969 27.625 5.449 1 91.5 480 ILE A C 1
ATOM 3948 O O . ILE A 1 480 ? 15.984 27.484 4.723 1 91.5 480 ILE A O 1
ATOM 3952 N N . SER A 1 481 ? 16.938 28.328 6.566 1 87.69 481 SER A N 1
ATOM 3953 C CA . SER A 1 481 ? 15.711 28.969 7.031 1 87.69 481 SER A CA 1
ATOM 3954 C C . SER A 1 481 ? 15.219 30.016 6.035 1 87.69 481 SER A C 1
ATOM 3956 O O . SER A 1 481 ? 14.016 30.141 5.809 1 87.69 481 SER A O 1
ATOM 3958 N N . PHE A 1 482 ? 16.125 30.703 5.492 1 86.56 482 PHE A N 1
ATOM 3959 C CA . PHE A 1 482 ? 15.789 31.734 4.516 1 86.56 482 PHE A CA 1
ATOM 3960 C C . PHE A 1 482 ? 15.203 31.109 3.254 1 86.56 482 PHE A C 1
ATOM 3962 O O . PHE A 1 482 ? 14.172 31.562 2.754 1 86.56 482 PHE A O 1
ATOM 3969 N N . PHE A 1 483 ? 15.859 30.109 2.754 1 88.31 483 PHE A N 1
ATOM 3970 C CA . PHE A 1 483 ? 15.383 29.453 1.546 1 88.31 483 PHE A CA 1
ATOM 3971 C C . PHE A 1 483 ? 14.031 28.781 1.793 1 88.31 483 PHE A C 1
ATOM 3973 O O . PHE A 1 483 ? 13.18 28.734 0.904 1 88.31 483 PHE A O 1
ATOM 3980 N N . ASP A 1 484 ? 13.836 28.266 2.977 1 86.25 484 ASP A N 1
ATOM 3981 C CA . ASP A 1 484 ? 12.555 27.672 3.336 1 86.25 484 ASP A CA 1
ATOM 3982 C C . ASP A 1 484 ? 11.43 28.703 3.295 1 86.25 484 ASP A C 1
ATOM 3984 O O . ASP A 1 484 ? 10.328 28.406 2.816 1 86.25 484 ASP A O 1
ATOM 3988 N N . TYR A 1 485 ? 11.742 29.859 3.77 1 82.69 485 TYR A N 1
ATOM 3989 C CA . TYR A 1 485 ? 10.773 30.953 3.811 1 82.69 485 TYR A CA 1
ATOM 3990 C C . TYR A 1 485 ? 10.367 31.375 2.402 1 82.69 485 TYR A C 1
ATOM 3992 O O . TYR A 1 485 ? 9.18 31.516 2.102 1 82.69 485 TYR A O 1
ATOM 4000 N N . VAL A 1 486 ? 11.305 31.531 1.567 1 83.06 486 VAL A N 1
ATOM 4001 C CA . VAL A 1 486 ? 11.055 31.984 0.2 1 83.06 486 VAL A CA 1
ATOM 4002 C C . VAL A 1 486 ? 10.297 30.891 -0.563 1 83.06 486 VAL A C 1
ATOM 4004 O O . VAL A 1 486 ? 9.352 31.188 -1.294 1 83.06 486 VAL A O 1
ATOM 4007 N N . TYR A 1 487 ? 10.703 29.734 -0.333 1 84.5 487 TYR A N 1
ATOM 4008 C CA . TYR A 1 487 ? 10.109 28.641 -1.09 1 84.5 487 TYR A CA 1
ATOM 4009 C C . TYR A 1 487 ? 8.656 28.406 -0.667 1 84.5 487 TYR A C 1
ATOM 4011 O O . TYR A 1 487 ? 7.844 27.922 -1.459 1 84.5 487 TYR A O 1
ATOM 4019 N N . GLN A 1 488 ? 8.336 28.656 0.52 1 82.81 488 GLN A N 1
ATOM 4020 C CA . GLN A 1 488 ? 6.961 28.516 0.979 1 82.81 488 GLN A CA 1
ATOM 4021 C C . GLN A 1 488 ? 6.004 29.344 0.124 1 82.81 488 GLN A C 1
ATOM 4023 O O . GLN A 1 488 ? 4.918 28.875 -0.222 1 82.81 488 GLN A O 1
ATOM 4028 N N . PHE A 1 489 ? 6.438 30.484 -0.244 1 81.12 489 PHE A N 1
ATOM 4029 C CA . PHE A 1 489 ? 5.613 31.359 -1.076 1 81.12 489 PHE A CA 1
ATOM 4030 C C . PHE A 1 489 ? 5.48 30.797 -2.484 1 81.12 489 PHE A C 1
ATOM 4032 O O . PHE A 1 489 ? 4.387 30.781 -3.053 1 81.12 489 PHE A O 1
ATOM 4039 N N . VAL A 1 490 ? 6.535 30.312 -2.916 1 82.19 490 VAL A N 1
ATOM 4040 C CA . VAL A 1 490 ? 6.547 29.766 -4.27 1 82.19 490 VAL A CA 1
ATOM 4041 C C . VAL A 1 490 ? 5.703 28.5 -4.328 1 82.19 490 VAL A C 1
ATOM 4043 O O . VAL A 1 490 ? 4.973 28.281 -5.297 1 82.19 490 VAL A O 1
ATOM 4046 N N . SER A 1 491 ? 5.832 27.703 -3.346 1 85.62 491 SER A N 1
ATOM 4047 C CA . SER A 1 491 ? 5.109 26.438 -3.305 1 85.62 491 SER A CA 1
ATOM 4048 C C . SER A 1 491 ? 3.602 26.672 -3.234 1 85.62 491 SER A C 1
ATOM 4050 O O . SER A 1 491 ? 2.83 25.938 -3.869 1 85.62 491 SER A O 1
ATOM 4052 N N . ILE A 1 492 ? 3.176 27.641 -2.473 1 84.94 492 ILE A N 1
ATOM 4053 C CA . ILE A 1 492 ? 1.756 27.953 -2.338 1 84.94 492 ILE A CA 1
ATOM 4054 C C . ILE A 1 492 ? 1.211 28.469 -3.67 1 84.94 492 ILE A C 1
ATOM 4056 O O . ILE A 1 492 ? 0.124 28.078 -4.098 1 84.94 492 ILE A O 1
ATOM 4060 N N . TYR A 1 493 ? 1.987 29.281 -4.27 1 84.44 493 TYR A N 1
ATOM 4061 C CA . TYR A 1 493 ? 1.572 29.828 -5.559 1 84.44 493 TYR A CA 1
ATOM 4062 C C . TYR A 1 493 ? 1.439 28.719 -6.602 1 84.44 493 TYR A C 1
ATOM 4064 O O . TYR A 1 493 ? 0.461 28.688 -7.352 1 84.44 493 TYR A O 1
ATOM 4072 N N . GLY A 1 494 ? 2.404 27.922 -6.68 1 86.06 494 GLY A N 1
ATOM 4073 C CA . GLY A 1 494 ? 2.34 26.812 -7.613 1 86.06 494 GLY A CA 1
ATOM 4074 C C . GLY A 1 494 ? 1.197 25.859 -7.324 1 86.06 494 GLY A C 1
ATOM 4075 O O . GLY A 1 494 ? 0.553 25.359 -8.25 1 86.06 494 GLY A O 1
ATOM 4076 N N . ASN A 1 495 ? 0.914 25.641 -6.078 1 87.69 495 ASN A N 1
ATOM 4077 C CA . ASN A 1 495 ? -0.146 24.719 -5.672 1 87.69 495 ASN A CA 1
ATOM 4078 C C . ASN A 1 495 ? -1.526 25.266 -6.016 1 87.69 495 ASN A C 1
ATOM 4080 O O . ASN A 1 495 ? -2.428 24.516 -6.379 1 87.69 495 ASN A O 1
ATOM 4084 N N . LYS A 1 496 ? -1.674 26.578 -5.883 1 86.19 496 LYS A N 1
ATOM 4085 C CA . LYS A 1 496 ? -2.924 27.219 -6.277 1 86.19 496 LYS A CA 1
ATOM 4086 C C . LYS A 1 496 ? -3.152 27.109 -7.781 1 86.19 496 LYS A C 1
ATOM 4088 O O . LYS A 1 496 ? -4.285 26.922 -8.234 1 86.19 496 LYS A O 1
ATOM 4093 N N . TRP A 1 497 ? -2.096 27.172 -8.445 1 86.38 497 TRP A N 1
ATOM 4094 C CA . TRP A 1 497 ? -2.166 27.078 -9.898 1 86.38 497 TRP A CA 1
ATOM 4095 C C . TRP A 1 497 ? -2.598 25.672 -10.328 1 86.38 497 TRP A C 1
ATOM 4097 O O . TRP A 1 497 ? -3.223 25.5 -11.375 1 86.38 497 TRP A O 1
ATOM 4107 N N . GLU A 1 498 ? -2.328 24.641 -9.617 1 88.06 498 GLU A N 1
ATOM 4108 C CA . GLU A 1 498 ? -2.67 23.266 -9.938 1 88.06 498 GLU A CA 1
ATOM 4109 C C . GLU A 1 498 ? -4.16 23 -9.727 1 88.06 498 GLU A C 1
ATOM 4111 O O . GLU A 1 498 ? -4.703 22.031 -10.25 1 88.06 498 GLU A O 1
ATOM 4116 N N . ASN A 1 499 ? -4.859 23.703 -8.945 1 87.19 499 ASN A N 1
ATOM 4117 C CA . ASN A 1 499 ? -6.312 23.703 -8.828 1 87.19 499 ASN A CA 1
ATOM 4118 C C . ASN A 1 499 ? -6.828 22.391 -8.266 1 87.19 499 ASN A C 1
ATOM 4120 O O . ASN A 1 499 ? -7.676 21.734 -8.883 1 87.19 499 ASN A O 1
ATOM 4124 N N . HIS A 1 500 ? -6.457 22.109 -7.055 1 87.25 500 HIS A N 1
ATOM 4125 C CA . HIS A 1 500 ? -6.938 20.906 -6.391 1 87.25 500 HIS A CA 1
ATOM 4126 C C . HIS A 1 500 ? -8.367 21.094 -5.887 1 87.25 500 HIS A C 1
ATOM 4128 O O . HIS A 1 500 ? -8.727 22.172 -5.418 1 87.25 500 HIS A O 1
ATOM 4134 N N . ARG A 1 501 ? -9.156 20.109 -5.844 1 84.81 501 ARG A N 1
ATOM 4135 C CA . ARG A 1 501 ? -10.594 20.172 -5.598 1 84.81 501 ARG A CA 1
ATOM 4136 C C . ARG A 1 501 ? -10.891 20.281 -4.105 1 84.81 501 ARG A C 1
ATOM 4138 O O . ARG A 1 501 ? -11.68 21.125 -3.684 1 84.81 501 ARG A O 1
ATOM 4145 N N . THR A 1 502 ? -10.258 19.406 -3.312 1 84.19 502 THR A N 1
ATOM 4146 C CA . THR A 1 502 ? -10.555 19.391 -1.884 1 84.19 502 THR A CA 1
ATOM 4147 C C . THR A 1 502 ? -9.422 20.031 -1.087 1 84.19 502 THR A C 1
ATOM 4149 O O . THR A 1 502 ? -8.297 20.141 -1.579 1 84.19 502 THR A O 1
ATOM 4152 N N . GLU A 1 503 ? -9.734 20.5 0.113 1 83.5 503 GLU A N 1
ATOM 4153 C CA . GLU A 1 503 ? -8.734 21.094 0.989 1 83.5 503 GLU A CA 1
ATOM 4154 C C . GLU A 1 503 ? -7.652 20.078 1.361 1 83.5 503 GLU A C 1
ATOM 4156 O O . GLU A 1 503 ? -6.469 20.422 1.435 1 83.5 503 GLU A O 1
ATOM 4161 N N . GLN A 1 504 ? -8.055 18.906 1.584 1 84.94 504 GLN A N 1
ATOM 4162 C CA . GLN A 1 504 ? -7.09 17.875 1.938 1 84.94 504 GLN A CA 1
ATOM 4163 C C . GLN A 1 504 ? -6.121 17.609 0.789 1 84.94 504 GLN A C 1
ATOM 4165 O O . GLN A 1 504 ? -4.918 17.453 1.005 1 84.94 504 GLN A O 1
ATOM 4170 N N . ASP A 1 505 ? -6.672 17.547 -0.442 1 86.12 505 ASP A N 1
ATOM 4171 C CA . ASP A 1 505 ? -5.812 17.344 -1.604 1 86.12 505 ASP A CA 1
ATOM 4172 C C . ASP A 1 505 ? -4.848 18.516 -1.787 1 86.12 505 ASP A C 1
ATOM 4174 O O . ASP A 1 505 ? -3.693 18.312 -2.18 1 86.12 505 ASP A O 1
ATOM 4178 N N . PHE A 1 506 ? -5.367 19.641 -1.568 1 88.12 506 PHE A N 1
ATOM 4179 C CA . PHE A 1 506 ? -4.543 20.844 -1.666 1 88.12 506 PHE A CA 1
ATOM 4180 C C . PHE A 1 506 ? -3.404 20.797 -0.655 1 88.12 506 PHE A C 1
ATOM 4182 O O . PHE A 1 506 ? -2.242 21.016 -1.013 1 88.12 506 PHE A O 1
ATOM 4189 N N . GLN A 1 507 ? -3.658 20.516 0.556 1 88.31 507 GLN A N 1
ATOM 4190 C CA . GLN A 1 507 ? -2.65 20.453 1.608 1 88.31 507 GLN A CA 1
ATOM 4191 C C . GLN A 1 507 ? -1.658 19.328 1.364 1 88.31 507 GLN A C 1
ATOM 4193 O O . GLN A 1 507 ? -0.457 19.484 1.592 1 88.31 507 GLN A O 1
ATOM 4198 N N . ASP A 1 508 ? -2.172 18.188 0.958 1 89.94 508 ASP A N 1
ATOM 4199 C CA . ASP A 1 508 ? -1.293 17.047 0.71 1 89.94 508 ASP A CA 1
ATOM 4200 C C . ASP A 1 508 ? -0.292 17.359 -0.4 1 89.94 508 ASP A C 1
ATOM 4202 O O . ASP A 1 508 ? 0.888 17.016 -0.292 1 89.94 508 ASP A O 1
ATOM 4206 N N . ALA A 1 509 ? -0.808 18 -1.479 1 88.88 509 ALA A N 1
ATOM 4207 C CA . ALA A 1 509 ? 0.078 18.375 -2.58 1 88.88 509 ALA A CA 1
ATOM 4208 C C . ALA A 1 509 ? 1.101 19.406 -2.135 1 88.88 509 ALA A C 1
ATOM 4210 O O . ALA A 1 509 ? 2.27 19.344 -2.523 1 88.88 509 ALA A O 1
ATOM 4211 N N . LEU A 1 510 ? 0.7 20.281 -1.334 1 90.31 510 LEU A N 1
ATOM 4212 C CA . LEU A 1 510 ? 1.591 21.312 -0.811 1 90.31 510 LEU A CA 1
ATOM 4213 C C . LEU A 1 510 ? 2.664 20.703 0.083 1 90.31 510 LEU A C 1
ATOM 4215 O O . LEU A 1 510 ? 3.842 21.047 -0.025 1 90.31 510 LEU A O 1
ATOM 4219 N N . ILE A 1 511 ? 2.283 19.812 0.941 1 91.69 511 ILE A N 1
ATOM 4220 C CA . ILE A 1 511 ? 3.205 19.156 1.86 1 91.69 511 ILE A CA 1
ATOM 4221 C C . ILE A 1 511 ? 4.238 18.344 1.069 1 91.69 511 ILE A C 1
ATOM 4223 O O . ILE A 1 511 ? 5.438 18.438 1.338 1 91.69 511 ILE A O 1
ATOM 4227 N N . SER A 1 512 ? 3.791 17.625 0.09 1 87.81 512 SER A N 1
ATOM 4228 C CA . SER A 1 512 ? 4.691 16.781 -0.685 1 87.81 512 SER A CA 1
ATOM 4229 C C . SER A 1 512 ? 5.738 17.609 -1.417 1 87.81 512 SER A C 1
ATOM 4231 O O . SER A 1 512 ? 6.926 17.266 -1.398 1 87.81 512 SER A O 1
ATOM 4233 N N . LYS A 1 513 ? 5.383 18.719 -1.958 1 87.25 513 LYS A N 1
ATOM 4234 C CA . LYS A 1 513 ? 6.316 19.562 -2.691 1 87.25 513 LYS A CA 1
ATOM 4235 C C . LYS A 1 513 ? 7.25 20.312 -1.74 1 87.25 513 LYS A C 1
ATOM 4237 O O . LYS A 1 513 ? 8.461 20.375 -1.975 1 87.25 513 LYS A O 1
ATOM 4242 N N . SER A 1 514 ? 6.691 20.797 -0.773 1 87.75 514 SER A N 1
ATOM 4243 C CA . SER A 1 514 ? 7.496 21.547 0.183 1 87.75 514 SER A CA 1
ATOM 4244 C C . SER A 1 514 ? 8.516 20.641 0.878 1 87.75 514 SER A C 1
ATOM 4246 O O . SER A 1 514 ? 9.625 21.078 1.183 1 87.75 514 SER A O 1
ATOM 4248 N N . PHE A 1 515 ? 8.18 19.484 1.05 1 89.25 515 PHE A N 1
ATOM 4249 C CA . PHE A 1 515 ? 9.078 18.609 1.792 1 89.25 515 PHE A CA 1
ATOM 4250 C C . PHE A 1 515 ? 10.258 18.188 0.927 1 89.25 515 PHE A C 1
ATOM 4252 O O . PHE A 1 515 ? 11.375 18.031 1.422 1 89.25 515 PHE A O 1
ATOM 4259 N N . ILE A 1 516 ? 10.008 17.859 -0.29 1 86.81 516 ILE A N 1
ATOM 4260 C CA . ILE A 1 516 ? 11.117 17.5 -1.163 1 86.81 516 ILE A CA 1
ATOM 4261 C C . ILE A 1 516 ? 12.172 18.594 -1.161 1 86.81 516 ILE A C 1
ATOM 4263 O O . ILE A 1 516 ? 13.367 18.328 -1.064 1 86.81 516 ILE A O 1
ATOM 4267 N N . PHE A 1 517 ? 11.695 19.781 -1.19 1 88.5 517 PHE A N 1
ATOM 4268 C CA . PHE A 1 517 ? 12.602 20.922 -1.135 1 88.5 517 PHE A CA 1
ATOM 4269 C C . PHE A 1 517 ? 13.305 20.984 0.218 1 88.5 517 PHE A C 1
ATOM 4271 O O . PHE A 1 517 ? 14.523 21.172 0.283 1 88.5 517 PHE A O 1
ATOM 4278 N N . LYS A 1 518 ? 12.586 20.859 1.236 1 90.44 518 LYS A N 1
ATOM 4279 C CA . LYS A 1 518 ? 13.141 20.969 2.582 1 90.44 518 LYS A CA 1
ATOM 4280 C C . LYS A 1 518 ? 14.164 19.875 2.852 1 90.44 518 LYS A C 1
ATOM 4282 O O . LYS A 1 518 ? 15.141 20.094 3.564 1 90.44 518 LYS A O 1
ATOM 4287 N N . PHE A 1 519 ? 13.969 18.75 2.295 1 92.31 519 PHE A N 1
ATOM 4288 C CA . PHE A 1 519 ? 14.898 17.656 2.479 1 92.31 519 PHE A CA 1
ATOM 4289 C C . PHE A 1 519 ? 16.266 18 1.894 1 92.31 519 PHE A C 1
ATOM 4291 O O . PHE A 1 519 ? 17.281 17.875 2.574 1 92.31 519 PHE A O 1
ATOM 4298 N N . PHE A 1 520 ? 16.266 18.469 0.7 1 90.62 520 PHE A N 1
ATOM 4299 C CA . PHE A 1 520 ? 17.531 18.781 0.034 1 90.62 520 PHE A CA 1
ATOM 4300 C C . PHE A 1 520 ? 18.172 20.016 0.649 1 90.62 520 PHE A C 1
ATOM 4302 O O . PHE A 1 520 ? 19.391 20.094 0.75 1 90.62 520 PHE A O 1
ATOM 4309 N N . ASN A 1 521 ? 17.312 20.875 1.041 1 91.31 521 ASN A N 1
ATOM 4310 C CA . ASN A 1 521 ? 17.812 22.109 1.639 1 91.31 521 ASN A CA 1
ATOM 4311 C C . ASN A 1 521 ? 18.453 21.859 2.996 1 91.31 521 ASN A C 1
ATOM 4313 O O . ASN A 1 521 ? 19.5 22.438 3.314 1 91.31 521 ASN A O 1
ATOM 4317 N N . SER A 1 522 ? 17.938 20.938 3.719 1 92.69 522 SER A N 1
ATOM 4318 C CA . SER A 1 522 ? 18.359 20.766 5.102 1 92.69 522 SER A CA 1
ATOM 4319 C C . SER A 1 522 ? 19.469 19.719 5.203 1 92.69 522 SER A C 1
ATOM 4321 O O . SER A 1 522 ? 20.312 19.781 6.105 1 92.69 522 SER A O 1
ATOM 4323 N N . PHE A 1 523 ? 19.562 18.75 4.312 1 94.69 523 PHE A N 1
ATOM 4324 C CA . PHE A 1 523 ? 20.422 17.609 4.578 1 94.69 523 PHE A CA 1
ATOM 4325 C C . PHE A 1 523 ? 21.531 17.516 3.535 1 94.69 523 PHE A C 1
ATOM 4327 O O . PHE A 1 523 ? 22.438 16.688 3.658 1 94.69 523 PHE A O 1
ATOM 4334 N N . SER A 1 524 ? 21.562 18.375 2.527 1 92.62 524 SER A N 1
ATOM 4335 C CA . SER A 1 524 ? 22.562 18.297 1.465 1 92.62 524 SER A CA 1
ATOM 4336 C C . SER A 1 524 ? 23.969 18.484 2.016 1 92.62 524 SER A C 1
ATOM 4338 O O . SER A 1 524 ? 24.906 17.766 1.61 1 92.62 524 SER A O 1
ATOM 4340 N N . SER A 1 525 ? 24.172 19.375 2.93 1 93.12 525 SER A N 1
ATOM 4341 C CA . SER A 1 525 ? 25.5 19.609 3.488 1 93.12 525 SER A CA 1
ATOM 4342 C C . SER A 1 525 ? 26 18.406 4.27 1 93.12 525 SER A C 1
ATOM 4344 O O . SER A 1 525 ? 27.188 18.062 4.199 1 93.12 525 SER A O 1
ATOM 4346 N N . LEU A 1 526 ? 25.125 17.734 4.992 1 94.62 526 LEU A N 1
ATOM 4347 C CA . LEU A 1 526 ? 25.5 16.578 5.789 1 94.62 526 LEU A CA 1
ATOM 4348 C C . LEU A 1 526 ? 25.844 15.391 4.887 1 94.62 526 LEU A C 1
ATOM 4350 O O . LEU A 1 526 ? 26.828 14.688 5.133 1 94.62 526 LEU A O 1
ATOM 4354 N N . PHE A 1 527 ? 25.109 15.211 3.818 1 93.69 527 PHE A N 1
ATOM 4355 C CA . PHE A 1 527 ? 25.391 14.148 2.863 1 93.69 527 PHE A CA 1
ATOM 4356 C C . PHE A 1 527 ? 26.719 14.391 2.154 1 93.69 527 PHE A C 1
ATOM 4358 O O . PHE A 1 527 ? 27.516 13.469 1.96 1 93.69 527 PHE A O 1
ATOM 4365 N N . TYR A 1 528 ? 26.984 15.625 1.848 1 91.06 528 TYR A N 1
ATOM 4366 C CA . TYR A 1 528 ? 28.219 15.984 1.154 1 91.06 528 TYR A CA 1
ATOM 4367 C C . TYR A 1 528 ? 29.422 15.75 2.045 1 91.06 528 TYR A C 1
ATOM 4369 O O . TYR A 1 528 ? 30.406 15.133 1.617 1 91.06 528 TYR A O 1
ATOM 4377 N N . LEU A 1 529 ? 29.375 16.109 3.229 1 90.62 529 LEU A N 1
ATOM 4378 C CA . LEU A 1 529 ? 30.484 16 4.168 1 90.62 529 LEU A CA 1
ATOM 4379 C C . LEU A 1 529 ? 30.797 14.547 4.48 1 90.62 529 LEU A C 1
ATOM 4381 O O . LEU A 1 529 ? 31.953 14.18 4.66 1 90.62 529 LEU A O 1
ATOM 4385 N N . THR A 1 530 ? 29.766 13.773 4.477 1 92.25 530 THR A N 1
ATOM 4386 C CA . THR A 1 530 ? 29.938 12.414 4.977 1 92.25 530 THR A CA 1
ATOM 4387 C C . THR A 1 530 ? 30.312 11.469 3.844 1 92.25 530 THR A C 1
ATOM 4389 O O . THR A 1 530 ? 31.172 10.594 4.016 1 92.25 530 THR A O 1
ATOM 4392 N N . PHE A 1 531 ? 29.75 11.648 2.652 1 89.88 531 PHE A N 1
ATOM 4393 C CA . PHE A 1 531 ? 29.875 10.578 1.672 1 89.88 531 PHE A CA 1
ATOM 4394 C C . PHE A 1 531 ? 30.531 11.086 0.396 1 89.88 531 PHE A C 1
ATOM 4396 O O . PHE A 1 531 ? 31.016 10.297 -0.416 1 89.88 531 PHE A O 1
ATOM 4403 N N . ILE A 1 532 ? 30.672 12.383 0.14 1 86.5 532 ILE A N 1
ATOM 4404 C CA . ILE A 1 532 ? 31.172 12.883 -1.138 1 86.5 532 ILE A CA 1
ATOM 4405 C C . ILE A 1 532 ? 32.531 13.562 -0.935 1 86.5 532 ILE A C 1
ATOM 4407 O O . ILE A 1 532 ? 33.5 13.242 -1.618 1 86.5 532 ILE A O 1
ATOM 4411 N N . ARG A 1 533 ? 32.75 14.359 0.043 1 85.88 533 ARG A N 1
ATOM 4412 C CA . ARG A 1 533 ? 33.906 15.211 0.26 1 85.88 533 ARG A CA 1
ATOM 4413 C C . ARG A 1 533 ? 35.188 14.375 0.378 1 85.88 533 ARG A C 1
ATOM 4415 O O . ARG A 1 533 ? 36.219 14.719 -0.207 1 85.88 533 ARG A O 1
ATOM 4422 N N . PRO A 1 534 ? 35.094 13.25 1.137 1 79.94 534 PRO A N 1
ATOM 4423 C CA . PRO A 1 534 ? 36.312 12.492 1.318 1 79.94 534 PRO A CA 1
ATOM 4424 C C . PRO A 1 534 ? 36.844 11.891 0.015 1 79.94 534 PRO A C 1
ATOM 4426 O O . PRO A 1 534 ? 38.031 11.516 -0.074 1 79.94 534 PRO A O 1
ATOM 4429 N N . TYR A 1 535 ? 36.062 11.836 -0.985 1 77 535 TYR A N 1
ATOM 4430 C CA . TYR A 1 535 ? 36.438 11.164 -2.215 1 77 535 TYR A CA 1
ATOM 4431 C C . TYR A 1 535 ? 36.688 12.164 -3.334 1 77 535 TYR A C 1
ATOM 4433 O O . TYR A 1 535 ? 37.094 11.789 -4.438 1 77 535 TYR A O 1
ATOM 4441 N N . VAL A 1 536 ? 36.469 13.43 -3.029 1 76.5 536 VAL A N 1
ATOM 4442 C CA . VAL A 1 536 ? 36.719 14.453 -4.035 1 76.5 536 VAL A CA 1
ATOM 4443 C C . VAL A 1 536 ? 38.188 14.883 -3.982 1 76.5 536 VAL A C 1
ATOM 4445 O O . VAL A 1 536 ? 38.594 15.531 -3.027 1 76.5 536 VAL A O 1
ATOM 4448 N N . LYS A 1 537 ? 38.875 14.414 -5.074 1 64.62 537 LYS A N 1
ATOM 4449 C CA . LYS A 1 537 ? 40.312 14.703 -5.184 1 64.62 537 LYS A CA 1
ATOM 4450 C C . LYS A 1 537 ? 40.562 16.172 -5.488 1 64.62 537 LYS A C 1
ATOM 4452 O O . LYS A 1 537 ? 39.75 16.812 -6.176 1 64.62 537 LYS A O 1
ATOM 4457 N N . GLY A 1 538 ? 41.438 16.734 -4.898 1 59.28 538 GLY A N 1
ATOM 4458 C CA . GLY A 1 538 ? 41.844 18.078 -5.281 1 59.28 538 GLY A CA 1
ATOM 4459 C C . GLY A 1 538 ? 41.344 19.141 -4.324 1 59.28 538 GLY A C 1
ATOM 4460 O O . GLY A 1 538 ? 41.719 20.312 -4.434 1 59.28 538 GLY A O 1
ATOM 4461 N N . THR A 1 539 ? 40.5 18.719 -3.455 1 62.41 539 THR A N 1
ATOM 4462 C CA . THR A 1 539 ? 40 19.719 -2.512 1 62.41 539 THR A CA 1
ATOM 4463 C C . THR A 1 539 ? 41.031 19.953 -1.408 1 62.41 539 THR A C 1
ATOM 4465 O O . THR A 1 539 ? 41.938 19.141 -1.197 1 62.41 539 THR A O 1
ATOM 4468 N N . ALA A 1 540 ? 40.938 21.094 -0.909 1 59.66 540 ALA A N 1
ATOM 4469 C CA . ALA A 1 540 ? 41.844 21.469 0.163 1 59.66 540 ALA A CA 1
ATOM 4470 C C . ALA A 1 540 ? 41.844 20.422 1.283 1 59.66 540 ALA A C 1
ATOM 4472 O O . ALA A 1 540 ? 42.875 20.141 1.892 1 59.66 540 ALA A O 1
ATOM 4473 N N . TYR A 1 541 ? 40.625 19.844 1.475 1 63.41 541 TYR A N 1
ATOM 4474 C CA . TYR A 1 541 ? 40.469 18.828 2.51 1 63.41 541 TYR A CA 1
ATOM 4475 C C . TYR A 1 541 ? 41.312 17.594 2.199 1 63.41 541 TYR A C 1
ATOM 4477 O O . TYR A 1 541 ? 42.031 17.094 3.062 1 63.41 541 TYR A O 1
ATOM 4485 N N . TYR A 1 542 ? 41.156 17.188 0.938 1 60.78 542 TYR A N 1
ATOM 4486 C CA . TYR A 1 542 ? 41.875 16 0.501 1 60.78 542 TYR A CA 1
ATOM 4487 C C . TYR A 1 542 ? 43.375 16.188 0.625 1 60.78 542 TYR A C 1
ATOM 4489 O O . TYR A 1 542 ? 44.094 15.312 1.13 1 60.78 542 TYR A O 1
ATOM 4497 N N . VAL A 1 543 ? 43.844 17.375 0.253 1 56.16 543 VAL A N 1
ATOM 4498 C CA . VAL A 1 543 ? 45.281 17.688 0.218 1 56.16 543 VAL A CA 1
ATOM 4499 C C . VAL A 1 543 ? 45.812 17.797 1.643 1 56.16 543 VAL A C 1
ATOM 4501 O O . VAL A 1 543 ? 46.875 17.25 1.953 1 56.16 543 VAL A O 1
ATOM 4504 N N . GLN A 1 544 ? 45.062 18.516 2.414 1 58.75 544 GLN A N 1
ATOM 4505 C CA . GLN A 1 544 ? 45.531 18.766 3.77 1 58.75 544 GLN A CA 1
ATOM 4506 C C . GLN A 1 544 ? 45.531 17.484 4.605 1 58.75 544 GLN A C 1
ATOM 4508 O O . GLN A 1 544 ? 46.469 17.219 5.348 1 58.75 544 GLN A O 1
ATOM 4513 N N . HIS A 1 545 ? 44.438 16.766 4.492 1 60 545 HIS A N 1
ATOM 4514 C CA . HIS A 1 545 ? 44.281 15.609 5.359 1 60 545 HIS A CA 1
ATOM 4515 C C . HIS A 1 545 ? 45.188 14.469 4.91 1 60 545 HIS A C 1
ATOM 4517 O O . HIS A 1 545 ? 45.812 13.789 5.742 1 60 545 HIS A O 1
ATOM 4523 N N . TYR A 1 546 ? 45.344 14.414 3.648 1 57.75 546 TYR A N 1
ATOM 4524 C CA . TYR A 1 546 ? 46.219 13.383 3.129 1 57.75 546 TYR A CA 1
ATOM 4525 C C . TYR A 1 546 ? 47.688 13.758 3.338 1 57.75 546 TYR A C 1
ATOM 4527 O O . TYR A 1 546 ? 48.5 12.898 3.641 1 57.75 546 TYR A O 1
ATOM 4535 N N . SER A 1 547 ? 47.938 15.055 3.273 1 57.56 547 SER A N 1
ATOM 4536 C CA . SER A 1 547 ? 49.312 15.523 3.52 1 57.56 547 SER A CA 1
ATOM 4537 C C . SER A 1 547 ? 49.719 15.305 4.973 1 57.56 547 SER A C 1
ATOM 4539 O O . SER A 1 547 ? 50.844 14.938 5.258 1 57.56 547 SER A O 1
ATOM 4541 N N . THR A 1 548 ? 48.75 15.523 5.832 1 59 548 THR A N 1
ATOM 4542 C CA . THR A 1 548 ? 49.031 15.367 7.254 1 59 548 THR A CA 1
ATOM 4543 C C . THR A 1 548 ? 49.25 13.906 7.602 1 59 548 THR A C 1
ATOM 4545 O O . THR A 1 548 ? 50.156 13.578 8.367 1 59 548 THR A O 1
ATOM 4548 N N . ILE A 1 549 ? 48.438 13.07 6.945 1 58.66 549 ILE A N 1
ATOM 4549 C CA . ILE A 1 549 ? 48.562 11.648 7.234 1 58.66 549 ILE A CA 1
ATOM 4550 C C . ILE A 1 549 ? 49.875 11.117 6.645 1 58.66 549 ILE A C 1
ATOM 4552 O O . ILE A 1 549 ? 50.562 10.336 7.281 1 58.66 549 ILE A O 1
ATOM 4556 N N . CYS A 1 550 ? 50.188 11.602 5.402 1 55.94 550 CYS A N 1
ATOM 4557 C CA . CYS A 1 550 ? 51.438 11.234 4.734 1 55.94 550 CYS A CA 1
ATOM 4558 C C . CYS A 1 550 ? 52.625 11.828 5.457 1 55.94 550 CYS A C 1
ATOM 4560 O O . CYS A 1 550 ? 53.688 11.211 5.504 1 55.94 550 CYS A O 1
ATOM 4562 N N . GLY A 1 551 ? 52.5 13.078 5.828 1 53.91 551 GLY A N 1
ATOM 4563 C CA . GLY A 1 551 ? 53.594 13.695 6.562 1 53.91 551 GLY A CA 1
ATOM 4564 C C . GLY A 1 551 ? 54 12.914 7.801 1 53.91 551 GLY A C 1
ATOM 4565 O O . GLY A 1 551 ? 55.188 12.891 8.164 1 53.91 551 GLY A O 1
ATOM 4566 N N . GLU A 1 552 ? 53.031 12.336 8.359 1 53.34 552 GLU A N 1
ATOM 4567 C CA . GLU A 1 552 ? 53.344 11.531 9.539 1 53.34 552 GLU A CA 1
ATOM 4568 C C . GLU A 1 552 ? 54.062 10.234 9.148 1 53.34 552 GLU A C 1
ATOM 4570 O O . GLU A 1 552 ? 54.75 9.633 9.969 1 53.34 552 GLU A O 1
ATOM 4575 N N . CYS A 1 553 ? 53.875 9.836 7.785 1 49.56 553 CYS A N 1
ATOM 4576 C CA . CYS A 1 553 ? 54.531 8.641 7.289 1 49.56 553 CYS A CA 1
ATOM 4577 C C . CYS A 1 553 ? 55.938 8.969 6.789 1 49.56 553 CYS A C 1
ATOM 4579 O O . CYS A 1 553 ? 56.281 8.648 5.652 1 49.56 553 CYS A O 1
ATOM 4581 N N . LYS A 1 554 ? 56.688 9.984 7.125 1 48.84 554 LYS A N 1
ATOM 4582 C CA . LYS A 1 554 ? 58.031 10.383 6.738 1 48.84 554 LYS A CA 1
ATOM 4583 C C . LYS A 1 554 ? 59.031 9.258 6.988 1 48.84 554 LYS A C 1
ATOM 4585 O O . LYS A 1 554 ? 58.938 8.531 7.98 1 48.84 554 LYS A O 1
ATOM 4590 N N . ASP A 1 555 ? 59.719 8.812 5.926 1 42.81 555 ASP A N 1
ATOM 4591 C CA . ASP A 1 555 ? 60.875 7.93 6.102 1 42.81 555 ASP A CA 1
ATOM 4592 C C . ASP A 1 555 ? 61.844 8.5 7.133 1 42.81 555 ASP A C 1
ATOM 4594 O O . ASP A 1 555 ? 62.125 9.703 7.129 1 42.81 555 ASP A O 1
ATOM 4598 N N . SER A 1 556 ? 62.031 7.973 8.281 1 43.09 556 SER A N 1
ATOM 4599 C CA . SER A 1 556 ? 62.969 8.367 9.336 1 43.09 556 SER A CA 1
ATOM 4600 C C . SER A 1 556 ? 64.25 8.891 8.75 1 43.09 556 SER A C 1
ATOM 4602 O O . SER A 1 556 ? 64.875 9.844 9.266 1 43.09 556 SER A O 1
ATOM 4604 N N . ASP A 1 557 ? 64.938 8.094 7.789 1 42.53 557 ASP A N 1
ATOM 4605 C CA . ASP A 1 557 ? 66.312 8.391 7.371 1 42.53 557 ASP A CA 1
ATOM 4606 C C . ASP A 1 557 ? 66.312 9.586 6.43 1 42.53 557 ASP A C 1
ATOM 4608 O O . ASP A 1 557 ? 67.25 10.398 6.484 1 42.53 557 ASP A O 1
ATOM 4612 N N . THR A 1 558 ? 65.438 9.641 5.367 1 44.97 558 THR A N 1
ATOM 4613 C CA . THR A 1 558 ? 65.625 10.68 4.363 1 44.97 558 THR A CA 1
ATOM 4614 C C . THR A 1 558 ? 64.688 11.852 4.594 1 44.97 558 THR A C 1
ATOM 4616 O O . THR A 1 558 ? 64.812 12.906 3.965 1 44.97 558 THR A O 1
ATOM 4619 N N . ASN A 1 559 ? 63.938 12.047 5.672 1 44.09 559 ASN A N 1
ATOM 4620 C CA . ASN A 1 559 ? 62.969 13.109 6.004 1 44.09 559 ASN A CA 1
ATOM 4621 C C . ASN A 1 559 ? 62.031 13.414 4.84 1 44.09 559 ASN A C 1
ATOM 4623 O O . ASN A 1 559 ? 61.469 14.5 4.77 1 44.09 559 ASN A O 1
ATOM 4627 N N . ILE A 1 560 ? 62.062 12.82 3.58 1 43.09 560 ILE A N 1
ATOM 4628 C CA . ILE A 1 560 ? 61.25 13.094 2.41 1 43.09 560 ILE A CA 1
ATOM 4629 C C . ILE A 1 560 ? 59.875 12.445 2.586 1 43.09 560 ILE A C 1
ATOM 4631 O O . ILE A 1 560 ? 59.781 11.258 2.914 1 43.09 560 ILE A O 1
ATOM 4635 N N . PRO A 1 561 ? 58.812 13.242 2.693 1 47.09 561 PRO A N 1
ATOM 4636 C CA . PRO A 1 561 ? 57.469 12.703 2.664 1 47.09 561 PRO A CA 1
ATOM 4637 C C . PRO A 1 561 ? 57.25 11.703 1.528 1 47.09 561 PRO A C 1
ATOM 4639 O O . PRO A 1 561 ? 57.594 11.984 0.382 1 47.09 561 PRO A O 1
ATOM 4642 N N . SER A 1 562 ? 57.375 10.461 1.604 1 45.28 562 SER A N 1
ATOM 4643 C CA . SER A 1 562 ? 57.375 9.453 0.547 1 45.28 562 SER A CA 1
ATOM 4644 C C . SER A 1 562 ? 56.031 9.398 -0.172 1 45.28 562 SER A C 1
ATOM 4646 O O . SER A 1 562 ? 55.875 8.68 -1.163 1 45.28 562 SER A O 1
ATOM 4648 N N . CYS A 1 563 ? 54.844 9.633 0.379 1 45.28 563 CYS A N 1
ATOM 4649 C CA . CYS A 1 563 ? 53.594 9.398 -0.293 1 45.28 563 CYS A CA 1
ATOM 4650 C C . CYS A 1 563 ? 53.281 10.516 -1.278 1 45.28 563 CYS A C 1
ATOM 4652 O O . CYS A 1 563 ? 53.438 11.695 -0.956 1 45.28 563 CYS A O 1
ATOM 4654 N N . SER A 1 564 ? 53.531 10.422 -2.527 1 43.56 564 SER A N 1
ATOM 4655 C CA . SER A 1 564 ? 53.094 11.383 -3.539 1 43.56 564 SER A CA 1
ATOM 4656 C C . SER A 1 564 ? 51.656 11.844 -3.291 1 43.56 564 SER A C 1
ATOM 4658 O O . SER A 1 564 ? 50.812 11.062 -2.83 1 43.56 564 SER A O 1
ATOM 4660 N N . THR A 1 565 ? 51.375 13.156 -3.053 1 44.22 565 THR A N 1
ATOM 4661 C CA . THR A 1 565 ? 50.219 13.961 -2.725 1 44.22 565 THR A CA 1
ATOM 4662 C C . THR A 1 565 ? 49 13.477 -3.506 1 44.22 565 THR A C 1
ATOM 4664 O O . THR A 1 565 ? 47.844 13.82 -3.174 1 44.22 565 THR A O 1
ATOM 4667 N N . THR A 1 566 ? 49.125 12.961 -4.75 1 43.78 566 THR A N 1
ATOM 4668 C CA . THR A 1 566 ? 47.938 12.867 -5.598 1 43.78 566 THR A CA 1
ATOM 4669 C C . THR A 1 566 ? 47.188 11.562 -5.34 1 43.78 566 THR A C 1
ATOM 4671 O O . THR A 1 566 ? 45.969 11.477 -5.547 1 43.78 566 THR A O 1
ATOM 4674 N N . GLU A 1 567 ? 47.844 10.273 -5.453 1 42.44 567 GLU A N 1
ATOM 4675 C CA . GLU A 1 567 ? 47.156 8.984 -5.32 1 42.44 567 GLU A CA 1
ATOM 4676 C C . GLU A 1 567 ? 47.469 8.344 -3.965 1 42.44 567 GLU A C 1
ATOM 4678 O O . GLU A 1 567 ? 48.562 8.438 -3.451 1 42.44 567 GLU A O 1
ATOM 4683 N N . LEU A 1 568 ? 46.469 8.266 -3.029 1 44.22 568 LEU A N 1
ATOM 4684 C CA . LEU A 1 568 ? 46.594 7.473 -1.812 1 44.22 568 LEU A CA 1
ATOM 4685 C C . LEU A 1 568 ? 47.531 6.285 -2.035 1 44.22 568 LEU A C 1
ATOM 4687 O O . LEU A 1 568 ? 47.125 5.262 -2.584 1 44.22 568 LEU A O 1
ATOM 4691 N N . ASP A 1 569 ? 48.719 6.355 -2.57 1 42.22 569 ASP A N 1
ATOM 4692 C CA . ASP A 1 569 ? 49.625 5.203 -2.682 1 42.22 569 ASP A CA 1
ATOM 4693 C C . ASP A 1 569 ? 50 4.676 -1.304 1 42.22 569 ASP A C 1
ATOM 4695 O O . ASP A 1 569 ? 50.719 5.355 -0.552 1 42.22 569 ASP A O 1
ATOM 4699 N N . TYR A 1 570 ? 49.156 3.914 -0.729 1 43.66 570 TYR A N 1
ATOM 4700 C CA . TYR A 1 570 ? 49.344 3.176 0.515 1 43.66 570 TYR A CA 1
ATOM 4701 C C . TYR A 1 570 ? 50.75 2.592 0.597 1 43.66 570 TYR A C 1
ATOM 4703 O O . TYR A 1 570 ? 51.094 1.992 1.608 1 43.66 570 TYR A O 1
ATOM 4711 N N . SER A 1 571 ? 51.531 2.521 -0.487 1 43.19 571 SER A N 1
ATOM 4712 C CA . SER A 1 571 ? 52.875 1.896 -0.504 1 43.19 571 SER A CA 1
ATOM 4713 C C . SER A 1 571 ? 53.812 2.604 0.446 1 43.19 571 SER A C 1
ATOM 4715 O O . SER A 1 571 ? 54.812 2.012 0.899 1 43.19 571 SER A O 1
ATOM 4717 N N . CYS A 1 572 ? 53.594 3.787 0.472 1 41.75 572 CYS A N 1
ATOM 4718 C CA . CYS A 1 572 ? 54.594 4.504 1.254 1 41.75 572 CYS A CA 1
ATOM 4719 C C . CYS A 1 572 ? 54.5 4.133 2.729 1 41.75 572 CYS A C 1
ATOM 4721 O O . CYS A 1 572 ? 55.469 4.34 3.484 1 41.75 572 CYS A O 1
ATOM 4723 N N . CYS A 1 573 ? 53.25 3.844 3.123 1 43.03 573 CYS A N 1
ATOM 4724 C CA . CYS A 1 573 ? 53.062 3.521 4.535 1 43.03 573 CYS A CA 1
ATOM 4725 C C . CYS A 1 573 ? 53.875 2.289 4.914 1 43.03 573 CYS A C 1
ATOM 4727 O O . CYS A 1 573 ? 54.031 1.98 6.098 1 43.03 573 CYS A O 1
ATOM 4729 N N . TYR A 1 574 ? 54.312 1.395 3.975 1 38.53 574 TYR A N 1
ATOM 4730 C CA . TYR A 1 574 ? 55.031 0.176 4.328 1 38.53 574 TYR A CA 1
ATOM 4731 C C . TYR A 1 574 ? 56.438 0.492 4.777 1 38.53 574 TYR A C 1
ATOM 4733 O O . TYR A 1 574 ? 57.031 -0.242 5.582 1 38.53 574 TYR A O 1
ATOM 4741 N N . SER A 1 575 ? 57.188 1.346 4.055 1 34.53 575 SER A N 1
ATOM 4742 C CA . SER A 1 575 ? 58.625 1.258 4.293 1 34.53 575 SER A CA 1
ATOM 4743 C C . SER A 1 575 ? 58.969 1.615 5.734 1 34.53 575 SER A C 1
ATOM 4745 O O . SER A 1 575 ? 60 1.182 6.258 1 34.53 575 SER A O 1
ATOM 4747 N N . SER A 1 576 ? 58.781 2.885 6.133 1 34.44 576 SER A N 1
ATOM 4748 C CA . SER A 1 576 ? 59.562 3.338 7.277 1 34.44 576 SER A CA 1
ATOM 4749 C C . SER A 1 576 ? 59 2.793 8.586 1 34.44 576 SER A C 1
ATOM 4751 O O . SER A 1 576 ? 57.875 3.111 8.961 1 34.44 576 SER A O 1
ATOM 4753 N N . GLY A 1 577 ? 59.188 1.641 9.094 1 36.84 577 GLY A N 1
ATOM 4754 C CA . GLY A 1 577 ? 58.938 0.974 10.359 1 36.84 577 GLY A CA 1
ATOM 4755 C C . GLY A 1 577 ? 57.656 1.429 11.023 1 36.84 577 GLY A C 1
ATOM 4756 O O . GLY A 1 577 ? 57.25 0.912 12.078 1 36.84 577 GLY A O 1
ATOM 4757 N N . SER A 1 578 ? 57.281 2.691 11.047 1 40.28 578 SER A N 1
ATOM 4758 C CA . SER A 1 578 ? 56.062 3.178 11.688 1 40.28 578 SER A CA 1
ATOM 4759 C C . SER A 1 578 ? 54.812 2.646 10.984 1 40.28 578 SER A C 1
ATOM 4761 O O . SER A 1 578 ? 54.719 2.713 9.758 1 40.28 578 SER A O 1
ATOM 4763 N N . PHE A 1 579 ? 54 1.54 11.391 1 41.53 579 PHE A N 1
ATOM 4764 C CA . PHE A 1 579 ? 52.906 0.68 11.023 1 41.53 579 PHE A CA 1
ATOM 4765 C C . PHE A 1 579 ? 51.688 1.512 10.57 1 41.53 579 PHE A C 1
ATOM 4767 O O . PHE A 1 579 ? 50.844 1.851 11.375 1 41.53 579 PHE A O 1
ATOM 4774 N N . CYS A 1 580 ? 51.781 2.572 9.93 1 49.75 580 CYS A N 1
ATOM 4775 C CA . CYS A 1 580 ? 50.594 3.203 9.352 1 49.75 580 CYS A CA 1
ATOM 4776 C C . CYS A 1 580 ? 49.844 2.23 8.445 1 49.75 580 CYS A C 1
ATOM 4778 O O . CYS A 1 580 ? 50.188 2.072 7.273 1 49.75 580 CYS A O 1
ATOM 4780 N N . THR A 1 581 ? 49.188 1.155 9.07 1 60.62 581 THR A N 1
ATOM 4781 C CA . THR A 1 581 ? 48.375 0.207 8.344 1 60.62 581 THR A CA 1
ATOM 4782 C C . THR A 1 581 ? 47.188 0.92 7.668 1 60.62 581 THR A C 1
ATOM 4784 O O . THR A 1 581 ? 46.844 2.037 8.055 1 60.62 581 THR A O 1
ATOM 4787 N N . LYS A 1 582 ? 46.906 0.645 6.418 1 69.31 582 LYS A N 1
ATOM 4788 C CA . LYS A 1 582 ? 45.719 1.121 5.711 1 69.31 582 LYS A CA 1
ATOM 4789 C C . LYS A 1 582 ? 44.562 1.313 6.668 1 69.31 582 LYS A C 1
ATOM 4791 O O . LYS A 1 582 ? 43.781 2.271 6.535 1 69.31 582 LYS A O 1
ATOM 4796 N N . THR A 1 583 ? 44.594 0.497 7.645 1 75.06 583 THR A N 1
ATOM 4797 C CA . THR A 1 583 ? 43.5 0.538 8.625 1 75.06 583 THR A CA 1
ATOM 4798 C C . THR A 1 583 ? 43.625 1.783 9.5 1 75.06 583 THR A C 1
ATOM 4800 O O . THR A 1 583 ? 42.625 2.449 9.773 1 75.06 583 THR A O 1
ATOM 4803 N N . HIS A 1 584 ? 44.844 2.086 9.82 1 72.62 584 HIS A N 1
ATOM 4804 C CA . HIS A 1 584 ? 45.062 3.242 10.688 1 72.62 584 HIS A CA 1
ATOM 4805 C C . HIS A 1 584 ? 44.781 4.543 9.945 1 72.62 584 HIS A C 1
ATOM 4807 O O . HIS A 1 584 ? 44.156 5.457 10.508 1 72.62 584 HIS A O 1
ATOM 4813 N N . VAL A 1 585 ? 45.156 4.621 8.734 1 72.12 585 VAL A N 1
ATOM 4814 C CA . VAL A 1 585 ? 44.938 5.82 7.934 1 72.12 585 VAL A CA 1
ATOM 4815 C C . VAL A 1 585 ? 43.438 6.016 7.711 1 72.12 585 VAL A C 1
ATOM 4817 O O . VAL A 1 585 ? 42.906 7.125 7.871 1 72.12 585 VAL A O 1
ATOM 4820 N N . GLU A 1 586 ? 42.781 4.992 7.359 1 77.94 586 GLU A N 1
ATOM 4821 C CA . GLU A 1 586 ? 41.344 5.07 7.125 1 77.94 586 GLU A CA 1
ATOM 4822 C C . GLU A 1 586 ? 40.594 5.48 8.391 1 77.94 586 GLU A C 1
ATOM 4824 O O . GLU A 1 586 ? 39.656 6.266 8.336 1 77.94 586 GLU A O 1
ATOM 4829 N N . ASN A 1 587 ? 41.031 4.98 9.492 1 78.31 587 ASN A N 1
ATOM 4830 C CA . ASN A 1 587 ? 40.406 5.32 10.758 1 78.31 587 ASN A CA 1
ATOM 4831 C C . ASN A 1 587 ? 40.594 6.793 11.109 1 78.31 587 ASN A C 1
ATOM 4833 O O . ASN A 1 587 ? 39.719 7.414 11.711 1 78.31 587 ASN A O 1
ATOM 4837 N N . GLN A 1 588 ? 41.719 7.277 10.766 1 76.62 588 GLN A N 1
ATOM 4838 C CA . GLN A 1 588 ? 41.969 8.688 11.031 1 76.62 588 GLN A CA 1
ATOM 4839 C C . GLN A 1 588 ? 41.094 9.578 10.156 1 76.62 588 GLN A C 1
ATOM 4841 O O . GLN A 1 588 ? 40.594 10.594 10.617 1 76.62 588 GLN A O 1
ATOM 4846 N N . ILE A 1 589 ? 40.938 9.203 8.953 1 78.69 589 ILE A N 1
ATOM 4847 C CA . ILE A 1 589 ? 40.094 9.938 8.039 1 78.69 589 ILE A CA 1
ATOM 4848 C C . ILE A 1 589 ? 38.656 9.898 8.531 1 78.69 589 ILE A C 1
ATOM 4850 O O . ILE A 1 589 ? 37.969 10.922 8.57 1 78.69 589 ILE A O 1
ATOM 4854 N N . ASN A 1 590 ? 38.25 8.727 8.922 1 85.44 590 ASN A N 1
ATOM 4855 C CA . ASN A 1 590 ? 36.875 8.547 9.383 1 85.44 590 ASN A CA 1
ATOM 4856 C C . ASN A 1 590 ? 36.594 9.336 10.664 1 85.44 590 ASN A C 1
ATOM 4858 O O . ASN A 1 590 ? 35.5 9.898 10.828 1 85.44 590 ASN A O 1
ATOM 4862 N N . SER A 1 591 ? 37.594 9.359 11.5 1 85.19 591 SER A N 1
ATOM 4863 C CA . SER A 1 591 ? 37.438 10.133 12.734 1 85.19 591 SER A CA 1
ATOM 4864 C C . SER A 1 591 ? 37.312 11.617 12.445 1 85.19 591 SER A C 1
ATOM 4866 O O . SER A 1 591 ? 36.531 12.312 13.094 1 85.19 591 SER A O 1
ATOM 4868 N N . GLN A 1 592 ? 38.031 12.062 11.484 1 84.25 592 GLN A N 1
ATOM 4869 C CA . GLN A 1 592 ? 37.938 13.477 11.117 1 84.25 592 GLN A CA 1
ATOM 4870 C C . GLN A 1 592 ? 36.594 13.797 10.461 1 84.25 592 GLN A C 1
ATOM 4872 O O . GLN A 1 592 ? 36 14.844 10.727 1 84.25 592 GLN A O 1
ATOM 4877 N N . VAL A 1 593 ? 36.188 12.969 9.586 1 88.81 593 VAL A N 1
ATOM 4878 C CA . VAL A 1 593 ? 34.906 13.164 8.906 1 88.81 593 VAL A CA 1
ATOM 4879 C C . VAL A 1 593 ? 33.781 13.203 9.938 1 88.81 593 VAL A C 1
ATOM 4881 O O . VAL A 1 593 ? 32.906 14.062 9.859 1 88.81 593 VAL A O 1
ATOM 4884 N N . LEU A 1 594 ? 33.844 12.312 10.938 1 92.94 594 LEU A N 1
ATOM 4885 C CA . LEU A 1 594 ? 32.781 12.258 11.961 1 92.94 594 LEU A CA 1
ATOM 4886 C C . LEU A 1 594 ? 32.844 13.492 12.852 1 92.94 594 LEU A C 1
ATOM 4888 O O . LEU A 1 594 ? 31.797 13.977 13.297 1 92.94 594 LEU A O 1
ATOM 4892 N N . SER A 1 595 ? 34.031 13.977 13.055 1 90.5 595 SER A N 1
ATOM 4893 C CA . SER A 1 595 ? 34.156 15.195 13.859 1 90.5 595 SER A CA 1
ATOM 4894 C C . SER A 1 595 ? 33.594 16.406 13.125 1 90.5 595 SER A C 1
ATOM 4896 O O . SER A 1 595 ? 32.938 17.25 13.734 1 90.5 595 SER A O 1
ATOM 4898 N N . ASP A 1 596 ? 33.844 16.5 11.844 1 89.81 596 ASP A N 1
ATOM 4899 C CA . ASP A 1 596 ? 33.281 17.578 11.039 1 89.81 596 ASP A CA 1
ATOM 4900 C C . ASP A 1 596 ? 31.75 17.453 10.953 1 89.81 596 ASP A C 1
ATOM 4902 O O . ASP A 1 596 ? 31.047 18.469 10.969 1 89.81 596 ASP A O 1
ATOM 4906 N N . LEU A 1 597 ? 31.344 16.25 10.797 1 93.38 597 LEU A N 1
ATOM 4907 C CA . LEU A 1 597 ? 29.906 15.992 10.742 1 93.38 597 LEU A CA 1
ATOM 4908 C C . LEU A 1 597 ? 29.234 16.391 12.055 1 93.38 597 LEU A C 1
ATOM 4910 O O . LEU A 1 597 ? 28.141 16.953 12.047 1 93.38 597 LEU A O 1
ATOM 4914 N N . ARG A 1 598 ? 29.891 16.109 13.148 1 94.69 598 ARG A N 1
ATOM 4915 C CA . ARG A 1 598 ? 29.391 16.484 14.469 1 94.69 598 ARG A CA 1
ATOM 4916 C C . ARG A 1 598 ? 29.203 17.984 14.586 1 94.69 598 ARG A C 1
ATOM 4918 O O . ARG A 1 598 ? 28.141 18.453 15.008 1 94.69 598 ARG A O 1
ATOM 4925 N N . LEU A 1 599 ? 30.172 18.703 14.148 1 92.81 599 LEU A N 1
ATOM 4926 C CA . LEU A 1 599 ? 30.125 20.156 14.25 1 92.81 599 LEU A CA 1
ATOM 4927 C C . LEU A 1 599 ? 29.047 20.734 13.336 1 92.81 599 LEU A C 1
ATOM 4929 O O . LEU A 1 599 ? 28.328 21.656 13.711 1 92.81 599 LEU A O 1
ATOM 4933 N N . GLN A 1 600 ? 28.969 20.188 12.172 1 93.69 600 GLN A N 1
ATOM 4934 C CA . GLN A 1 600 ? 27.969 20.656 11.219 1 93.69 600 GLN A CA 1
ATOM 4935 C C . GLN A 1 600 ? 26.562 20.344 11.711 1 93.69 600 GLN A C 1
ATOM 4937 O O . GLN A 1 600 ? 25.672 21.203 11.641 1 93.69 600 GLN A O 1
ATOM 4942 N N . LEU A 1 601 ? 26.344 19.141 12.18 1 95 601 LEU A N 1
ATOM 4943 C CA . LEU A 1 601 ? 25.047 18.734 12.688 1 95 601 LEU A CA 1
ATOM 4944 C C . LEU A 1 601 ? 24.641 19.578 13.898 1 95 601 LEU A C 1
ATOM 4946 O O . LEU A 1 601 ? 23.5 20 14.016 1 95 601 LEU A O 1
ATOM 4950 N N . ALA A 1 602 ? 25.562 19.812 14.734 1 94.75 602 ALA A N 1
ATOM 4951 C CA . ALA A 1 602 ? 25.312 20.641 15.906 1 94.75 602 ALA A CA 1
ATOM 4952 C C . ALA A 1 602 ? 24.922 22.062 15.508 1 94.75 602 ALA A C 1
ATOM 4954 O O . ALA A 1 602 ? 23.969 22.625 16.047 1 94.75 602 ALA A O 1
ATOM 4955 N N . SER A 1 603 ? 25.641 22.609 14.555 1 93.5 603 SER A N 1
ATOM 4956 C CA . SER A 1 603 ? 25.375 23.969 14.102 1 93.5 603 SER A CA 1
ATOM 4957 C C . SER A 1 603 ? 24 24.078 13.461 1 93.5 603 SER A C 1
ATOM 4959 O O . SER A 1 603 ? 23.25 25.016 13.734 1 93.5 603 SER A O 1
ATOM 4961 N N . LEU A 1 604 ? 23.688 23.094 12.641 1 93.06 604 LEU A N 1
ATOM 4962 C CA . LEU A 1 604 ? 22.391 23.094 11.969 1 93.06 604 LEU A CA 1
ATOM 4963 C C . LEU A 1 604 ? 21.266 22.906 12.977 1 93.06 604 LEU A C 1
ATOM 4965 O O . LEU A 1 604 ? 20.25 23.609 12.922 1 93.06 604 LEU A O 1
ATOM 4969 N N . PHE A 1 605 ? 21.438 21.984 13.898 1 92.81 605 PHE A N 1
ATOM 4970 C CA . PHE A 1 605 ? 20.406 21.656 14.883 1 92.81 605 PHE A CA 1
ATOM 4971 C C . PHE A 1 605 ? 20.156 22.828 15.812 1 92.81 605 PHE A C 1
ATOM 4973 O O . PHE A 1 605 ? 19.016 23.188 16.078 1 92.81 605 PHE A O 1
ATOM 4980 N N . VAL A 1 606 ? 21.172 23.453 16.266 1 88.44 606 VAL A N 1
ATOM 4981 C CA . VAL A 1 606 ? 21.062 24.578 17.188 1 88.44 606 VAL A CA 1
ATOM 4982 C C . VAL A 1 606 ? 20.453 25.781 16.453 1 88.44 606 VAL A C 1
ATOM 4984 O O . VAL A 1 606 ? 19.594 26.469 17 1 88.44 606 VAL A O 1
ATOM 4987 N N . THR A 1 607 ? 20.891 25.969 15.242 1 89.81 607 THR A N 1
ATOM 4988 C CA . THR A 1 607 ? 20.328 27.078 14.469 1 89.81 607 THR A CA 1
ATOM 4989 C C . THR A 1 607 ? 18.828 26.859 14.242 1 89.81 607 THR A C 1
ATOM 4991 O O . THR A 1 607 ? 18.047 27.797 14.344 1 89.81 607 THR A O 1
ATOM 4994 N N . ALA A 1 608 ? 18.469 25.656 13.93 1 87.88 608 ALA A N 1
ATOM 4995 C CA . ALA A 1 608 ? 17.062 25.344 13.695 1 87.88 608 ALA A CA 1
ATOM 4996 C C . ALA A 1 608 ? 16.234 25.594 14.953 1 87.88 608 ALA A C 1
ATOM 4998 O O . ALA A 1 608 ? 15.141 26.172 14.875 1 87.88 608 ALA A O 1
ATOM 4999 N N . ILE A 1 609 ? 16.719 25.234 16.125 1 83.06 609 ILE A N 1
ATOM 5000 C CA . ILE A 1 609 ? 16.016 25.406 17.391 1 83.06 609 ILE A CA 1
ATOM 5001 C C . ILE A 1 609 ? 15.914 26.891 17.734 1 83.06 609 ILE A C 1
ATOM 5003 O O . ILE A 1 609 ? 14.859 27.359 18.156 1 83.06 609 ILE A O 1
ATOM 5007 N N . VAL A 1 610 ? 16.953 27.594 17.484 1 79.81 610 VAL A N 1
ATOM 5008 C CA . VAL A 1 610 ? 17 29 17.844 1 79.81 610 VAL A CA 1
ATOM 5009 C C . VAL A 1 610 ? 16.094 29.812 16.938 1 79.81 610 VAL A C 1
ATOM 5011 O O . VAL A 1 610 ? 15.297 30.641 17.422 1 79.81 610 VAL A O 1
ATOM 5014 N N . ILE A 1 611 ? 16.156 29.547 15.711 1 78.38 611 ILE A N 1
ATOM 5015 C CA . ILE A 1 611 ? 15.344 30.297 14.758 1 78.38 611 ILE A CA 1
ATOM 5016 C C . ILE A 1 611 ? 13.867 29.969 14.984 1 78.38 611 ILE A C 1
ATOM 5018 O O . ILE A 1 611 ? 13.016 30.859 14.938 1 78.38 611 ILE A O 1
ATOM 5022 N N . GLN A 1 612 ? 13.602 28.75 15.25 1 74.81 612 GLN A N 1
ATOM 5023 C CA . GLN A 1 612 ? 12.227 28.328 15.477 1 74.81 612 GLN A CA 1
ATOM 5024 C C . GLN A 1 612 ? 11.641 29 16.719 1 74.81 612 GLN A C 1
ATOM 5026 O O . GLN A 1 612 ? 10.539 29.547 16.672 1 74.81 612 GLN A O 1
ATOM 5031 N N . ASN A 1 613 ? 12.359 29.016 17.797 1 68.19 613 ASN A N 1
ATOM 5032 C CA . ASN A 1 613 ? 11.891 29.594 19.047 1 68.19 613 ASN A CA 1
ATOM 5033 C C . ASN A 1 613 ? 11.867 31.125 18.984 1 68.19 613 ASN A C 1
ATOM 5035 O O . ASN A 1 613 ? 10.969 31.766 19.547 1 68.19 613 ASN A O 1
ATOM 5039 N N . PHE A 1 614 ? 12.789 31.578 18.234 1 65.44 614 PHE A N 1
ATOM 5040 C CA . PHE A 1 614 ? 12.859 33.031 18.094 1 65.44 614 PHE A CA 1
ATOM 5041 C C . PHE A 1 614 ? 11.68 33.562 17.266 1 65.44 614 PHE A C 1
ATOM 5043 O O . PHE A 1 614 ? 11.039 34.531 17.656 1 65.44 614 PHE A O 1
ATOM 5050 N N . LEU A 1 615 ? 11.352 32.812 16.203 1 65.31 615 LEU A N 1
ATOM 5051 C CA . LEU A 1 615 ? 10.266 33.25 15.336 1 65.31 615 LEU A CA 1
ATOM 5052 C C . LEU A 1 615 ? 8.914 33.094 16.031 1 65.31 615 LEU A C 1
ATOM 5054 O O . LEU A 1 615 ? 8.008 33.875 15.82 1 65.31 615 LEU A O 1
ATOM 5058 N N . GLU A 1 616 ? 8.75 32.125 16.812 1 64.19 616 GLU A N 1
ATOM 5059 C CA . GLU A 1 616 ? 7.484 31.828 17.484 1 64.19 616 GLU A CA 1
ATOM 5060 C C . GLU A 1 616 ? 7.23 32.812 18.625 1 64.19 616 GLU A C 1
ATOM 5062 O O . GLU A 1 616 ? 6.082 33.156 18.906 1 64.19 616 GLU A O 1
ATOM 5067 N N . VAL A 1 617 ? 8.305 33.312 19.359 1 59.75 617 VAL A N 1
ATOM 5068 C CA . VAL A 1 617 ? 8.148 34.188 20.5 1 59.75 617 VAL A CA 1
ATOM 5069 C C . VAL A 1 617 ? 8.297 35.656 20.047 1 59.75 617 VAL A C 1
ATOM 5071 O O . VAL A 1 617 ? 7.504 36.5 20.438 1 59.75 617 VAL A O 1
ATOM 5074 N N . PHE A 1 618 ? 9.211 35.812 19.188 1 57.34 618 PHE A N 1
ATOM 5075 C CA . PHE A 1 618 ? 9.648 37.188 18.891 1 57.34 618 PHE A CA 1
ATOM 5076 C C . PHE A 1 618 ? 8.703 37.844 17.922 1 57.34 618 PHE A C 1
ATOM 5078 O O . PHE A 1 618 ? 8.383 39.031 18.062 1 57.34 618 PHE A O 1
ATOM 5085 N N . ILE A 1 619 ? 8.172 37 16.969 1 60.56 619 ILE A N 1
ATOM 5086 C CA . ILE A 1 619 ? 7.379 37.625 15.922 1 60.56 619 ILE A CA 1
ATOM 5087 C C . ILE A 1 619 ? 6.066 38.156 16.516 1 60.56 619 ILE A C 1
ATOM 5089 O O . ILE A 1 619 ? 5.707 39.312 16.328 1 60.56 619 ILE A O 1
ATOM 5093 N N . PRO A 1 620 ? 5.344 37.312 17.25 1 58.78 620 PRO A N 1
ATOM 5094 C CA . PRO A 1 620 ? 4.105 37.844 17.828 1 58.78 620 PRO A CA 1
ATOM 5095 C C . PRO A 1 620 ? 4.363 38.938 18.859 1 58.78 620 PRO A C 1
ATOM 5097 O O . PRO A 1 620 ? 3.586 39.906 18.938 1 58.78 620 PRO A O 1
ATOM 5100 N N . PHE A 1 621 ? 5.48 38.844 19.625 1 56.84 621 PHE A N 1
ATOM 5101 C CA . PHE A 1 621 ? 5.816 39.875 20.609 1 56.84 621 PHE A CA 1
ATOM 5102 C C . PHE A 1 621 ? 6.062 41.188 19.938 1 56.84 621 PHE A C 1
ATOM 5104 O O . PHE A 1 621 ? 5.523 42.219 20.359 1 56.84 621 PHE A O 1
ATOM 5111 N N . PHE A 1 622 ? 6.801 41.156 18.812 1 59.47 622 PHE A N 1
ATOM 5112 C CA . PHE A 1 622 ? 7.121 42.375 18.109 1 59.47 622 PHE A CA 1
ATOM 5113 C C . PHE A 1 622 ? 5.895 42.938 17.375 1 59.47 622 PHE A C 1
ATOM 5115 O O . PHE A 1 622 ? 5.66 44.125 17.359 1 59.47 622 PHE A O 1
ATOM 5122 N N . LYS A 1 623 ? 5.098 41.969 16.828 1 62.56 623 LYS A N 1
ATOM 5123 C CA . LYS A 1 623 ? 3.879 42.406 16.156 1 62.56 623 LYS A CA 1
ATOM 5124 C C . LYS A 1 623 ? 2.896 43.031 17.141 1 62.56 623 LYS A C 1
ATOM 5126 O O . LYS A 1 623 ? 2.238 44.031 16.828 1 62.56 623 LYS A O 1
ATOM 5131 N N . GLY A 1 624 ? 2.826 42.406 18.312 1 58.62 624 GLY A N 1
ATOM 5132 C CA . GLY A 1 624 ? 1.972 42.938 19.359 1 58.62 624 GLY A CA 1
ATOM 5133 C C . GLY A 1 624 ? 2.428 44.312 19.875 1 58.62 624 GLY A C 1
ATOM 5134 O O . GLY A 1 624 ? 1.615 45.219 20.031 1 58.62 624 GLY A O 1
ATOM 5135 N N . LYS A 1 625 ? 3.762 44.406 20.078 1 58.62 625 LYS A N 1
ATOM 5136 C CA . LYS A 1 625 ? 4.309 45.656 20.578 1 58.62 625 LYS A CA 1
ATOM 5137 C C . LYS A 1 625 ? 4.168 46.781 19.531 1 58.62 625 LYS A C 1
ATOM 5139 O O . LYS A 1 625 ? 3.865 47.906 19.891 1 58.62 625 LYS A O 1
ATOM 5144 N N . LEU A 1 626 ? 4.355 46.344 18.328 1 62.69 626 LEU A N 1
ATOM 5145 C CA . LEU A 1 626 ? 4.223 47.312 17.266 1 62.69 626 LEU A CA 1
ATOM 5146 C C . LEU A 1 626 ? 2.77 47.75 17.094 1 62.69 626 LEU A C 1
ATOM 5148 O O . LEU A 1 626 ? 2.486 48.906 16.859 1 62.69 626 LEU A O 1
ATOM 5152 N N . ALA A 1 627 ? 1.861 46.781 17.219 1 64.25 627 ALA A N 1
ATOM 5153 C CA . ALA A 1 627 ? 0.436 47.094 17.125 1 64.25 627 ALA A CA 1
ATOM 5154 C C . ALA A 1 627 ? -0.013 47.969 18.297 1 64.25 627 ALA A C 1
ATOM 5156 O O . ALA A 1 627 ? -0.793 48.906 18.125 1 64.25 627 ALA A O 1
ATOM 5157 N N . ALA A 1 628 ? 0.48 47.625 19.5 1 61.44 628 ALA A N 1
ATOM 5158 C CA . ALA A 1 628 ? 0.166 48.438 20.688 1 61.44 628 ALA A CA 1
ATOM 5159 C C . ALA A 1 628 ? 0.697 49.844 20.547 1 61.44 628 ALA A C 1
ATOM 5161 O O . ALA A 1 628 ? 0.007 50.812 20.891 1 61.44 628 ALA A O 1
ATOM 5162 N N . LYS A 1 629 ? 1.943 49.906 20.047 1 62 629 LYS A N 1
ATOM 5163 C CA . LYS A 1 629 ? 2.531 51.219 19.859 1 62 629 LYS A CA 1
ATOM 5164 C C . LYS A 1 629 ? 1.764 52 18.797 1 62 629 LYS A C 1
ATOM 5166 O O . LYS A 1 629 ? 1.577 53.219 18.938 1 62 629 LYS A O 1
ATOM 5171 N N . ARG A 1 630 ? 1.35 51.312 17.828 1 64.06 630 ARG A N 1
ATOM 5172 C CA . ARG A 1 630 ? 0.561 51.938 16.797 1 64.06 630 ARG A CA 1
ATOM 5173 C C . ARG A 1 630 ? -0.792 52.406 17.328 1 64.06 630 ARG A C 1
ATOM 5175 O O . ARG A 1 630 ? -1.262 53.5 17.016 1 64.06 630 ARG A O 1
ATOM 5182 N N . ASP A 1 631 ? -1.373 51.594 18.125 1 64.56 631 ASP A N 1
ATOM 5183 C CA . ASP A 1 631 ? -2.656 51.906 18.734 1 64.56 631 ASP A CA 1
ATOM 5184 C C . ASP A 1 631 ? -2.52 53.094 19.703 1 64.56 631 ASP A C 1
ATOM 5186 O O . ASP A 1 631 ? -3.385 53.969 19.734 1 64.56 631 ASP A O 1
ATOM 5190 N N . GLU A 1 632 ? -1.495 53.031 20.516 1 61.88 632 GLU A N 1
ATOM 5191 C CA . GLU A 1 632 ? -1.222 54.125 21.438 1 61.88 632 GLU A CA 1
ATOM 5192 C C . GLU A 1 632 ? -0.986 55.438 20.672 1 61.88 632 GLU A C 1
ATOM 5194 O O . GLU A 1 632 ? -1.479 56.5 21.078 1 61.88 632 GLU A O 1
ATOM 5199 N N . ARG A 1 633 ? -0.229 55.312 19.609 1 64.56 633 ARG A N 1
ATOM 5200 C CA . ARG A 1 633 ? 0.075 56.5 18.812 1 64.56 633 ARG A CA 1
ATOM 5201 C C . ARG A 1 633 ? -1.188 57.062 18.172 1 64.56 633 ARG A C 1
ATOM 5203 O O . ARG A 1 633 ? -1.371 58.281 18.141 1 64.56 633 ARG A O 1
ATOM 5210 N N . ASN A 1 634 ? -1.926 56.156 17.656 1 63.62 634 ASN A N 1
ATOM 5211 C CA . ASN A 1 634 ? -3.168 56.594 17.031 1 63.62 634 ASN A CA 1
ATOM 5212 C C . ASN A 1 634 ? -4.125 57.188 18.047 1 63.62 634 ASN A C 1
ATOM 5214 O O . ASN A 1 634 ? -4.812 58.188 17.75 1 63.62 634 ASN A O 1
ATOM 5218 N N . ALA A 1 635 ? -4.184 56.594 19.266 1 61.31 635 ALA A N 1
ATOM 5219 C CA . ALA A 1 635 ? -5.004 57.125 20.344 1 61.31 635 ALA A CA 1
ATOM 5220 C C . ALA A 1 635 ? -4.52 58.5 20.766 1 61.31 635 ALA A C 1
ATOM 5222 O O . ALA A 1 635 ? -5.328 59.406 21.016 1 61.31 635 ALA A O 1
ATOM 5223 N N . GLN A 1 636 ? -3.271 58.625 20.969 1 61.34 636 GLN A N 1
ATOM 5224 C CA . GLN A 1 636 ? -2.697 59.906 21.328 1 61.34 636 GLN A CA 1
ATOM 5225 C C . GLN A 1 636 ? -3.004 60.969 20.281 1 61.34 636 GLN A C 1
ATOM 5227 O O . GLN A 1 636 ? -3.314 62.125 20.609 1 61.34 636 GLN A O 1
ATOM 5232 N N . GLN A 1 637 ? -2.867 60.5 19.141 1 59.25 637 GLN A N 1
ATOM 5233 C CA . GLN A 1 637 ? -3.105 61.469 18.047 1 59.25 637 GLN A CA 1
ATOM 5234 C C . GLN A 1 637 ? -4.574 61.875 17.984 1 59.25 637 GLN A C 1
ATOM 5236 O O . GLN A 1 637 ? -4.895 63 17.625 1 59.25 637 GLN A O 1
ATOM 5241 N N . ARG A 1 638 ? -5.398 60.969 18.312 1 56.44 638 ARG A N 1
ATOM 5242 C CA . ARG A 1 638 ? -6.82 61.281 18.25 1 56.44 638 ARG A CA 1
ATOM 5243 C C . ARG A 1 638 ? -7.316 61.812 19.594 1 56.44 638 ARG A C 1
ATOM 5245 O O . ARG A 1 638 ? -8.461 62.281 19.688 1 56.44 638 ARG A O 1
ATOM 5252 N N . GLY A 1 639 ? -6.395 62.094 20.547 1 52.62 639 GLY A N 1
ATOM 5253 C CA . GLY A 1 639 ? -6.75 62.625 21.859 1 52.62 639 GLY A CA 1
ATOM 5254 C C . GLY A 1 639 ? -7.715 61.75 22.625 1 52.62 639 GLY A C 1
ATOM 5255 O O . GLY A 1 639 ? -8.477 62.25 23.469 1 52.62 639 GLY A O 1
ATOM 5256 N N . GLU A 1 640 ? -8.195 60.625 22.125 1 51 640 GLU A N 1
ATOM 5257 C CA . GLU A 1 640 ? -9.234 59.781 22.734 1 51 640 GLU A CA 1
ATOM 5258 C C . GLU A 1 640 ? -8.625 58.688 23.594 1 51 640 GLU A C 1
ATOM 5260 O O . GLU A 1 640 ? -7.477 58.281 23.375 1 51 640 GLU A O 1
ATOM 5265 N N . ALA A 1 641 ? -9.188 58.531 24.812 1 49.88 641 ALA A N 1
ATOM 5266 C CA . ALA A 1 641 ? -8.805 57.469 25.734 1 49.88 641 ALA A CA 1
ATOM 5267 C C . ALA A 1 641 ? -8.891 56.094 25.062 1 49.88 641 ALA A C 1
ATOM 5269 O O . ALA A 1 641 ? -9.695 55.906 24.156 1 49.88 641 ALA A O 1
ATOM 5270 N N . LEU A 1 642 ? -7.91 55.25 25.234 1 49.94 642 LEU A N 1
ATOM 5271 C CA . LEU A 1 642 ? -7.844 53.875 24.719 1 49.94 642 LEU A CA 1
ATOM 5272 C C . LEU A 1 642 ? -9.156 53.156 24.984 1 49.94 642 LEU A C 1
ATOM 5274 O O . LEU A 1 642 ? -9.523 52.906 26.125 1 49.94 642 LEU A O 1
ATOM 5278 N N . LYS A 1 643 ? -10.148 53.375 24.219 1 52.25 643 LYS A N 1
ATOM 5279 C CA . LYS A 1 643 ? -11.43 52.688 24.344 1 52.25 643 LYS A CA 1
ATOM 5280 C C . LYS A 1 643 ? -11.242 51.156 24.266 1 52.25 643 LYS A C 1
ATOM 5282 O O . LYS A 1 643 ? -10.312 50.688 23.609 1 52.25 643 LYS A O 1
ATOM 5287 N N . ASP A 1 644 ? -11.945 50.375 25.188 1 58.03 644 ASP A N 1
ATOM 5288 C CA . ASP A 1 644 ? -11.93 48.906 25.328 1 58.03 644 ASP A CA 1
ATOM 5289 C C . ASP A 1 644 ? -12.328 48.219 24.016 1 58.03 644 ASP A C 1
ATOM 5291 O O . ASP A 1 644 ? -13.383 48.531 23.453 1 58.03 644 ASP A O 1
ATOM 5295 N N . LYS A 1 645 ? -11.406 47.625 23.188 1 68.75 645 LYS A N 1
ATOM 5296 C CA . LYS A 1 645 ? -11.633 46.844 21.969 1 68.75 645 LYS A CA 1
ATOM 5297 C C . LYS A 1 645 ? -12.664 45.75 22.188 1 68.75 645 LYS A C 1
ATOM 5299 O O . LYS A 1 645 ? -12.742 45.156 23.266 1 68.75 645 LYS A O 1
ATOM 5304 N N . SER A 1 646 ? -13.695 45.688 21.297 1 72.12 646 SER A N 1
ATOM 5305 C CA . SER A 1 646 ? -14.617 44.562 21.328 1 72.12 646 SER A CA 1
ATOM 5306 C C . SER A 1 646 ? -13.867 43.219 21.25 1 72.12 646 SER A C 1
ATOM 5308 O O . SER A 1 646 ? -12.703 43.188 20.875 1 72.12 646 SER A O 1
ATOM 5310 N N . GLU A 1 647 ? -14.531 42.25 21.797 1 77.69 647 GLU A N 1
ATOM 5311 C CA . GLU A 1 647 ? -13.938 40.906 21.766 1 77.69 647 GLU A CA 1
ATOM 5312 C C . GLU A 1 647 ? -13.555 40.5 20.344 1 77.69 647 GLU A C 1
ATOM 5314 O O . GLU A 1 647 ? -12.508 39.906 20.125 1 77.69 647 GLU A O 1
ATOM 5319 N N . ALA A 1 648 ? -14.359 40.781 19.344 1 81.19 648 ALA A N 1
ATOM 5320 C CA . ALA A 1 648 ? -14.086 40.469 17.953 1 81.19 648 ALA A CA 1
ATOM 5321 C C . ALA A 1 648 ? -12.852 41.219 17.453 1 81.19 648 ALA A C 1
ATOM 5323 O O . ALA A 1 648 ? -12.031 40.656 16.719 1 81.19 648 ALA A O 1
ATOM 5324 N N . GLU A 1 649 ? -12.719 42.438 17.844 1 81.25 649 GLU A N 1
ATOM 5325 C CA . GLU A 1 649 ? -11.57 43.25 17.422 1 81.25 649 GLU A CA 1
ATOM 5326 C C . GLU A 1 649 ? -10.281 42.75 18.078 1 81.25 649 GLU A C 1
ATOM 5328 O O . GLU A 1 649 ? -9.234 42.688 17.422 1 81.25 649 GLU A O 1
ATOM 5333 N N . ARG A 1 650 ? -10.469 42.469 19.297 1 80.56 650 ARG A N 1
ATOM 5334 C CA . ARG A 1 650 ? -9.305 41.938 20 1 80.56 650 ARG A CA 1
ATOM 5335 C C . ARG A 1 650 ? -8.828 40.625 19.359 1 80.56 650 ARG A C 1
ATOM 5337 O O . ARG A 1 650 ? -7.621 40.438 19.172 1 80.56 650 ARG A O 1
ATOM 5344 N N . GLN A 1 651 ? -9.711 39.781 19 1 85.94 651 GLN A N 1
ATOM 5345 C CA . GLN A 1 651 ? -9.359 38.469 18.469 1 85.94 651 GLN A CA 1
ATOM 5346 C C . GLN A 1 651 ? -8.922 38.594 17 1 85.94 651 GLN A C 1
ATOM 5348 O O . GLN A 1 651 ? -8.18 37.75 16.516 1 85.94 651 GLN A O 1
ATOM 5353 N N . MET A 1 652 ? -9.398 39.562 16.312 1 85.06 652 MET A N 1
ATOM 5354 C CA . MET A 1 652 ? -8.977 39.781 14.938 1 85.06 652 MET A CA 1
ATOM 5355 C C . MET A 1 652 ? -7.496 40.125 14.867 1 85.06 652 MET A C 1
ATOM 5357 O O . MET A 1 652 ? -6.816 39.781 13.898 1 85.06 652 MET A O 1
ATOM 5361 N N . SER A 1 653 ? -7.016 40.812 15.875 1 79.19 653 SER A N 1
ATOM 5362 C CA . SER A 1 653 ? -5.625 41.25 15.891 1 79.19 653 SER A CA 1
ATOM 5363 C C . SER A 1 653 ? -4.68 40.094 16.219 1 79.19 653 SER A C 1
ATOM 5365 O O . SER A 1 653 ? -3.469 40.188 16.031 1 79.19 653 SER A O 1
ATOM 5367 N N . LEU A 1 654 ? -5.312 38.969 16.641 1 81.69 654 LEU A N 1
ATOM 5368 C CA . LEU A 1 654 ? -4.484 37.812 16.922 1 81.69 654 LEU A CA 1
ATOM 5369 C C . LEU A 1 654 ? -3.977 37.156 15.641 1 81.69 654 LEU A C 1
ATOM 5371 O O . LEU A 1 654 ? -4.5 37.438 14.562 1 81.69 654 LEU A O 1
ATOM 5375 N N . ALA A 1 655 ? -2.953 36.375 15.766 1 77.94 655 ALA A N 1
ATOM 5376 C CA . ALA A 1 655 ? -2.342 35.75 14.609 1 77.94 655 ALA A CA 1
ATOM 5377 C C . ALA A 1 655 ? -3.256 34.656 14.039 1 77.94 655 ALA A C 1
ATOM 5379 O O . ALA A 1 655 ? -3.926 33.938 14.789 1 77.94 655 ALA A O 1
ATOM 5380 N N . GLU A 1 656 ? -3.221 34.594 12.719 1 77.62 656 GLU A N 1
ATOM 5381 C CA . GLU A 1 656 ? -4.016 33.594 12.062 1 77.62 656 GLU A CA 1
ATOM 5382 C C . GLU A 1 656 ? -3.369 32.219 12.203 1 77.62 656 GLU A C 1
ATOM 5384 O O . GLU A 1 656 ? -2.146 32.062 12.117 1 77.62 656 GLU A O 1
ATOM 5389 N N . ASN A 1 657 ? -4.176 31.297 12.766 1 67.31 657 ASN A N 1
ATOM 5390 C CA . ASN A 1 657 ? -3.709 29.906 12.898 1 67.31 657 ASN A CA 1
ATOM 5391 C C . ASN A 1 657 ? -4.328 29 11.844 1 67.31 657 ASN A C 1
ATOM 5393 O O . ASN A 1 657 ? -5.344 28.359 12.094 1 67.31 657 ASN A O 1
ATOM 5397 N N . ARG A 1 658 ? -3.795 29.047 10.625 1 60.62 658 ARG A N 1
ATOM 5398 C CA . ARG A 1 658 ? -4.484 28.344 9.555 1 60.62 658 ARG A CA 1
ATOM 5399 C C . ARG A 1 658 ? -4.164 26.844 9.594 1 60.62 658 ARG A C 1
ATOM 5401 O O . ARG A 1 658 ? -5.055 26.016 9.414 1 60.62 658 ARG A O 1
ATOM 5408 N N . ASN A 1 659 ? -2.818 26.547 9.68 1 66.62 659 ASN A N 1
ATOM 5409 C CA . ASN A 1 659 ? -2.514 25.125 9.539 1 66.62 659 ASN A CA 1
ATOM 5410 C C . ASN A 1 659 ? -1.278 24.734 10.344 1 66.62 659 ASN A C 1
ATOM 5412 O O . ASN A 1 659 ? -0.561 25.609 10.844 1 66.62 659 ASN A O 1
ATOM 5416 N N . THR A 1 660 ? -1.295 23.531 10.719 1 79.69 660 THR A N 1
ATOM 5417 C CA . THR A 1 660 ? -0.199 22.953 11.484 1 79.69 660 THR A CA 1
ATOM 5418 C C . THR A 1 660 ? 0.921 22.484 10.562 1 79.69 660 THR A C 1
ATOM 5420 O O . THR A 1 660 ? 1.747 21.656 10.945 1 79.69 660 THR A O 1
ATOM 5423 N N . ILE A 1 661 ? 1.006 22.984 9.352 1 84.25 661 ILE A N 1
ATOM 5424 C CA . ILE A 1 661 ? 1.957 22.484 8.359 1 84.25 661 ILE A CA 1
ATOM 5425 C C . ILE A 1 661 ? 3.371 22.922 8.742 1 84.25 661 ILE A C 1
ATOM 5427 O O . ILE A 1 661 ? 4.305 22.125 8.695 1 84.25 661 ILE A O 1
ATOM 5431 N N . ASP A 1 662 ? 3.482 24.156 9.188 1 82.69 662 ASP A N 1
ATOM 5432 C CA . ASP A 1 662 ? 4.801 24.688 9.531 1 82.69 662 ASP A CA 1
ATOM 5433 C C . ASP A 1 662 ? 5.363 24 10.773 1 82.69 662 ASP A C 1
ATOM 5435 O O . ASP A 1 662 ? 6.543 23.641 10.812 1 82.69 662 ASP A O 1
ATOM 5439 N N . ASP A 1 663 ? 4.5 23.812 11.727 1 86.56 663 ASP A N 1
ATOM 5440 C CA . ASP A 1 663 ? 4.926 23.141 12.945 1 86.56 663 ASP A CA 1
ATOM 5441 C C . ASP A 1 663 ? 5.336 21.703 12.664 1 86.56 663 ASP A C 1
ATOM 5443 O O . ASP A 1 663 ? 6.359 21.234 13.172 1 86.56 663 ASP A O 1
ATOM 5447 N N . MET A 1 664 ? 4.586 21.047 11.867 1 91.56 664 MET A N 1
ATOM 5448 C CA . MET A 1 664 ? 4.895 19.656 11.531 1 91.56 664 MET A CA 1
ATOM 5449 C C . MET A 1 664 ? 6.172 19.562 10.711 1 91.56 664 MET A C 1
ATOM 5451 O O . MET A 1 664 ? 6.949 18.625 10.867 1 91.56 664 MET A O 1
ATOM 5455 N N . SER A 1 665 ? 6.371 20.531 9.859 1 91.25 665 SER A N 1
ATOM 5456 C CA . SER A 1 665 ? 7.574 20.531 9.031 1 91.25 665 SER A CA 1
ATOM 5457 C C . SER A 1 665 ? 8.836 20.609 9.883 1 91.25 665 SER A C 1
ATOM 5459 O O . SER A 1 665 ? 9.844 19.969 9.57 1 91.25 665 SER A O 1
ATOM 5461 N N . GLU A 1 666 ? 8.766 21.359 10.898 1 89 666 GLU A N 1
ATOM 5462 C CA . GLU A 1 666 ? 9.898 21.484 11.805 1 89 666 GLU A CA 1
ATOM 5463 C C . GLU A 1 666 ? 10.195 20.172 12.516 1 89 666 GLU A C 1
ATOM 5465 O O . GLU A 1 666 ? 11.352 19.781 12.672 1 89 666 GLU A O 1
ATOM 5470 N N . MET A 1 667 ? 9.18 19.547 12.914 1 92.75 667 MET A N 1
ATOM 5471 C CA . MET A 1 667 ? 9.344 18.281 13.633 1 92.75 667 MET A CA 1
ATOM 5472 C C . MET A 1 667 ? 9.883 17.203 12.711 1 92.75 667 MET A C 1
ATOM 5474 O O . MET A 1 667 ? 10.688 16.359 13.133 1 92.75 667 MET A O 1
ATOM 5478 N N . VAL A 1 668 ? 9.453 17.219 11.492 1 93.44 668 VAL A N 1
ATOM 5479 C CA . VAL A 1 668 ? 9.867 16.203 10.547 1 93.44 668 VAL A CA 1
ATOM 5480 C C . VAL A 1 668 ? 11.344 16.391 10.188 1 93.44 668 VAL A C 1
ATOM 5482 O O . VAL A 1 668 ? 12.086 15.422 10.031 1 93.44 668 VAL A O 1
ATOM 5485 N N . VAL A 1 669 ? 11.766 17.625 10.07 1 93.25 669 VAL A N 1
ATOM 5486 C CA . VAL A 1 669 ? 13.172 17.906 9.805 1 93.25 669 VAL A CA 1
ATOM 5487 C C . VAL A 1 669 ? 14.023 17.469 10.992 1 93.25 669 VAL A C 1
ATOM 5489 O O . VAL A 1 669 ? 15.086 16.875 10.82 1 93.25 669 VAL A O 1
ATOM 5492 N N . GLN A 1 670 ? 13.539 17.844 12.156 1 94.12 670 GLN A N 1
ATOM 5493 C CA . GLN A 1 670 ? 14.219 17.391 13.367 1 94.12 670 GLN A CA 1
ATOM 5494 C C . GLN A 1 670 ? 14.328 15.875 13.398 1 94.12 670 GLN A C 1
ATOM 5496 O O . GLN A 1 670 ? 15.367 15.328 13.781 1 94.12 670 GLN A O 1
ATOM 5501 N N . PHE A 1 671 ? 13.273 15.219 13.047 1 96.12 671 PHE A N 1
ATOM 5502 C CA . PHE A 1 671 ? 13.25 13.766 12.945 1 96.12 671 PHE A CA 1
ATOM 5503 C C . PHE A 1 671 ? 14.336 13.266 12.008 1 96.12 671 PHE A C 1
ATOM 5505 O O . PHE A 1 671 ? 15 12.273 12.297 1 96.12 671 PHE A O 1
ATOM 5512 N N . GLY A 1 672 ? 14.539 13.93 10.93 1 95.5 672 GLY A N 1
ATOM 5513 C CA . GLY A 1 672 ? 15.602 13.578 10 1 95.5 672 GLY A CA 1
ATOM 5514 C C . GLY A 1 672 ? 16.984 13.688 10.617 1 95.5 672 GLY A C 1
ATOM 5515 O O . GLY A 1 672 ? 17.828 12.82 10.414 1 95.5 672 GLY A O 1
ATOM 5516 N N . TYR A 1 673 ? 17.25 14.719 11.422 1 95.25 673 TYR A N 1
ATOM 5517 C CA . TYR A 1 673 ? 18.547 14.93 12.055 1 95.25 673 TYR A CA 1
ATOM 5518 C C . TYR A 1 673 ? 18.844 13.812 13.047 1 95.25 673 TYR A C 1
ATOM 5520 O O . TYR A 1 673 ? 20 13.406 13.195 1 95.25 673 TYR A O 1
ATOM 5528 N N . ILE A 1 674 ? 17.828 13.289 13.641 1 95.5 674 ILE A N 1
ATOM 5529 C CA . ILE A 1 674 ? 17.984 12.305 14.695 1 95.5 674 ILE A CA 1
ATOM 5530 C C . ILE A 1 674 ? 18.125 10.906 14.086 1 95.5 674 ILE A C 1
ATOM 5532 O O . ILE A 1 674 ? 18.703 10.016 14.695 1 95.5 674 ILE A O 1
ATOM 5536 N N . THR A 1 675 ? 17.656 10.742 12.875 1 96.19 675 THR A N 1
ATOM 5537 C CA . THR A 1 675 ? 17.562 9.375 12.375 1 96.19 675 THR A CA 1
ATOM 5538 C C . THR A 1 675 ? 18.641 9.117 11.32 1 96.19 675 THR A C 1
ATOM 5540 O O . THR A 1 675 ? 19.047 7.973 11.109 1 96.19 675 THR A O 1
ATOM 5543 N N . MET A 1 676 ? 19.156 10.094 10.727 1 96.25 676 MET A N 1
ATOM 5544 C CA . MET A 1 676 ? 20.047 9.828 9.594 1 96.25 676 MET A CA 1
ATOM 5545 C C . MET A 1 676 ? 21.5 9.945 10.016 1 96.25 676 MET A C 1
ATOM 5547 O O . MET A 1 676 ? 22.344 9.172 9.562 1 96.25 676 MET A O 1
ATOM 5551 N N . PHE A 1 677 ? 21.938 10.898 10.93 1 95.5 677 PHE A N 1
ATOM 5552 C CA . PHE A 1 677 ? 23.344 11.164 11.195 1 95.5 677 PHE A CA 1
ATOM 5553 C C . PHE A 1 677 ? 23.625 11.227 12.695 1 95.5 677 PHE A C 1
ATOM 5555 O O . PHE A 1 677 ? 24.609 11.82 13.125 1 95.5 677 PHE A O 1
ATOM 5562 N N . VAL A 1 678 ? 22.859 10.602 13.469 1 94.06 678 VAL A N 1
ATOM 5563 C CA . VAL A 1 678 ? 22.859 10.797 14.914 1 94.06 678 VAL A CA 1
ATOM 5564 C C . VAL A 1 678 ? 24.125 10.203 15.516 1 94.06 678 VAL A C 1
ATOM 5566 O O . VAL A 1 678 ? 24.562 10.609 16.594 1 94.06 678 VAL A O 1
ATOM 5569 N N . ILE A 1 679 ? 24.844 9.312 14.82 1 94.25 679 ILE A N 1
ATOM 5570 C CA . ILE A 1 679 ? 26.016 8.664 15.375 1 94.25 679 ILE A CA 1
ATOM 5571 C C . ILE A 1 679 ? 27.141 9.688 15.562 1 94.25 679 ILE A C 1
ATOM 5573 O O . ILE A 1 679 ? 28.031 9.492 16.391 1 94.25 679 ILE A O 1
ATOM 5577 N N . ALA A 1 680 ? 27.125 10.75 14.812 1 94.81 680 ALA A N 1
ATOM 5578 C CA . ALA A 1 680 ? 28.125 11.805 14.938 1 94.81 680 ALA A CA 1
ATOM 5579 C C . ALA A 1 680 ? 27.906 12.625 16.203 1 94.81 680 ALA A C 1
ATOM 5581 O O . ALA A 1 680 ? 28.859 13.133 16.797 1 94.81 680 ALA A O 1
ATOM 5582 N N . LEU A 1 681 ? 26.703 12.82 16.516 1 96 681 LEU A N 1
ATOM 5583 C CA . LEU A 1 681 ? 26.312 13.562 17.703 1 96 681 LEU A CA 1
ATOM 5584 C C . LEU A 1 681 ? 25.188 12.867 18.453 1 96 681 LEU A C 1
ATOM 5586 O O . LEU A 1 681 ? 24.047 13.328 18.422 1 96 681 LEU A O 1
ATOM 5590 N N . PRO A 1 682 ? 25.469 11.867 19.234 1 96.31 682 PRO A N 1
ATOM 5591 C CA . PRO A 1 682 ? 24.469 10.984 19.844 1 96.31 682 PRO A CA 1
ATOM 5592 C C . PRO A 1 682 ? 23.594 11.703 20.875 1 96.31 682 PRO A C 1
ATOM 5594 O O . PRO A 1 682 ? 22.547 11.188 21.281 1 96.31 682 PRO A O 1
ATOM 5597 N N . ILE A 1 683 ? 23.922 12.898 21.312 1 95.88 683 ILE A N 1
ATOM 5598 C CA . ILE A 1 683 ? 23.172 13.633 22.328 1 95.88 683 ILE A CA 1
ATOM 5599 C C . ILE A 1 683 ? 21.984 14.336 21.672 1 95.88 683 ILE A C 1
ATOM 5601 O O . ILE A 1 683 ? 21.094 14.836 22.359 1 95.88 683 ILE A O 1
ATOM 5605 N N . THR A 1 684 ? 21.906 14.359 20.359 1 96.19 684 THR A N 1
ATOM 5606 C CA . THR A 1 684 ? 20.891 15.086 19.609 1 96.19 684 THR A CA 1
ATOM 5607 C C . THR A 1 684 ? 19.5 14.68 20.047 1 96.19 684 THR A C 1
ATOM 5609 O O . THR A 1 684 ? 18.609 15.531 20.203 1 96.19 684 THR A O 1
ATOM 5612 N N . PRO A 1 685 ? 19.188 13.383 20.312 1 97 685 PRO A N 1
ATOM 5613 C CA . PRO A 1 685 ? 17.844 13.023 20.766 1 97 685 PRO A CA 1
ATOM 5614 C C . PRO A 1 685 ? 17.469 13.664 22.109 1 97 685 PRO A C 1
ATOM 5616 O O . PRO A 1 685 ? 16.312 14.016 22.328 1 97 685 PRO A O 1
ATOM 5619 N N . LEU A 1 686 ? 18.438 13.797 22.969 1 96.94 686 LEU A N 1
ATOM 5620 C CA . LEU A 1 686 ? 18.188 14.469 24.25 1 96.94 686 LEU A CA 1
ATOM 5621 C C . LEU A 1 686 ? 17.859 15.945 24.031 1 96.94 686 LEU A C 1
ATOM 5623 O O . LEU A 1 686 ? 16.922 16.469 24.641 1 96.94 686 LEU A O 1
ATOM 5627 N N . LEU A 1 687 ? 18.641 16.578 23.203 1 95.62 687 LEU A N 1
ATOM 5628 C CA . LEU A 1 687 ? 18.375 17.984 22.891 1 95.62 687 LEU A CA 1
ATOM 5629 C C . LEU A 1 687 ? 17 18.156 22.234 1 95.62 687 LEU A C 1
ATOM 5631 O O . LEU A 1 687 ? 16.281 19.109 22.547 1 95.62 687 LEU A O 1
ATOM 5635 N N . ALA A 1 688 ? 16.672 17.234 21.344 1 95.44 688 ALA A N 1
ATOM 5636 C CA . ALA A 1 688 ? 15.359 17.266 20.703 1 95.44 688 ALA A CA 1
ATOM 5637 C C . ALA A 1 688 ? 14.25 17.047 21.734 1 95.44 688 ALA A C 1
ATOM 5639 O O . ALA A 1 688 ? 13.211 17.719 21.688 1 95.44 688 ALA A O 1
ATOM 5640 N N . LEU A 1 689 ? 14.477 16.094 22.641 1 95.75 689 LEU A N 1
ATOM 5641 C CA . LEU A 1 689 ? 13.492 15.805 23.688 1 95.75 689 LEU A CA 1
ATOM 5642 C C . LEU A 1 689 ? 13.219 17.047 24.531 1 95.75 689 LEU A C 1
ATOM 5644 O O . LEU A 1 689 ? 12.062 17.406 24.766 1 95.75 689 LEU A O 1
ATOM 5648 N N . ILE A 1 690 ? 14.242 17.734 24.938 1 93.5 690 ILE A N 1
ATOM 5649 C CA . ILE A 1 690 ? 14.109 18.922 25.766 1 93.5 690 ILE A CA 1
ATOM 5650 C C . ILE A 1 690 ? 13.422 20.031 24.953 1 93.5 690 ILE A C 1
ATOM 5652 O O . ILE A 1 690 ? 12.492 20.672 25.453 1 93.5 690 ILE A O 1
ATOM 5656 N N . ASN A 1 691 ? 13.836 20.172 23.766 1 91.56 691 ASN A N 1
ATOM 5657 C CA . ASN A 1 691 ? 13.242 21.172 22.891 1 91.56 691 ASN A CA 1
ATOM 5658 C C . ASN A 1 691 ? 11.758 20.922 22.672 1 91.56 691 ASN A C 1
ATOM 5660 O O . ASN A 1 691 ? 10.953 21.844 22.672 1 91.56 691 ASN A O 1
ATOM 5664 N N . ASN A 1 692 ? 11.438 19.672 22.438 1 93.25 692 ASN A N 1
ATOM 5665 C CA . ASN A 1 692 ? 10.055 19.328 22.125 1 93.25 692 ASN A CA 1
ATOM 5666 C C . ASN A 1 692 ? 9.156 19.469 23.359 1 93.25 692 ASN A C 1
ATOM 5668 O O . ASN A 1 692 ? 7.965 19.781 23.219 1 93.25 692 ASN A O 1
ATOM 5672 N N . ILE A 1 693 ? 9.711 19.266 24.562 1 91.88 693 ILE A N 1
ATOM 5673 C CA . ILE A 1 693 ? 8.953 19.484 25.781 1 91.88 693 ILE A CA 1
ATOM 5674 C C . ILE A 1 693 ? 8.633 20.969 25.938 1 91.88 693 ILE A C 1
ATOM 5676 O O . ILE A 1 693 ? 7.5 21.344 26.25 1 91.88 693 ILE A O 1
ATOM 5680 N N . ILE A 1 694 ? 9.57 21.781 25.578 1 87.12 694 ILE A N 1
ATOM 5681 C CA . ILE A 1 694 ? 9.383 23.219 25.656 1 87.12 694 ILE A CA 1
ATOM 5682 C C . ILE A 1 694 ? 8.438 23.672 24.547 1 87.12 694 ILE A C 1
ATOM 5684 O O . ILE A 1 694 ? 7.535 24.484 24.781 1 87.12 694 ILE A O 1
ATOM 5688 N N . GLU A 1 695 ? 8.609 23.094 23.438 1 86.56 695 GLU A N 1
ATOM 5689 C CA . GLU A 1 695 ? 7.785 23.438 22.281 1 86.56 695 GLU A CA 1
ATOM 5690 C C . GLU A 1 695 ? 6.32 23.094 22.516 1 86.56 695 GLU A C 1
ATOM 5692 O O . GLU A 1 695 ? 5.426 23.828 22.078 1 86.56 695 GLU A O 1
ATOM 5697 N N . LEU A 1 696 ? 6.09 22.016 23.125 1 88.5 696 LEU A N 1
ATOM 5698 C CA . LEU A 1 696 ? 4.727 21.578 23.422 1 88.5 696 LEU A CA 1
ATOM 5699 C C . LEU A 1 696 ? 4.004 22.609 24.281 1 88.5 696 LEU A C 1
ATOM 5701 O O . LEU A 1 696 ? 2.812 22.859 24.078 1 88.5 696 LEU A O 1
ATOM 5705 N N . ARG A 1 697 ? 4.684 23.297 25.188 1 86.81 697 ARG A N 1
ATOM 5706 C CA . ARG A 1 697 ? 4.094 24.281 26.078 1 86.81 697 ARG A CA 1
ATOM 5707 C C . ARG A 1 697 ? 4.02 25.656 25.406 1 86.81 697 ARG A C 1
ATOM 5709 O O . ARG A 1 697 ? 3.035 26.375 25.562 1 86.81 697 ARG A O 1
ATOM 5716 N N . VAL A 1 698 ? 5.016 25.906 24.656 1 82.62 698 VAL A N 1
ATOM 5717 C CA . VAL A 1 698 ? 5.047 27.188 23.953 1 82.62 698 VAL A CA 1
ATOM 5718 C C . VAL A 1 698 ? 3.969 27.219 22.875 1 82.62 698 VAL A C 1
ATOM 5720 O O . VAL A 1 698 ? 3.273 28.219 22.719 1 82.62 698 VAL A O 1
ATOM 5723 N N . ASP A 1 699 ? 3.846 26.125 22.156 1 84.12 699 ASP A N 1
ATOM 5724 C CA . ASP A 1 699 ? 2.807 26.016 21.141 1 84.12 699 ASP A CA 1
ATOM 5725 C C . ASP A 1 699 ? 1.415 26.078 21.766 1 84.12 699 ASP A C 1
ATOM 5727 O O . ASP A 1 699 ? 0.484 26.625 21.188 1 84.12 699 ASP A O 1
ATOM 5731 N N . GLY A 1 700 ? 1.335 25.438 22.922 1 86 700 GLY A N 1
ATOM 5732 C CA . GLY A 1 700 ? 0.07 25.516 23.641 1 86 700 GLY A CA 1
ATOM 5733 C C . GLY A 1 700 ? -0.313 26.938 24.031 1 86 700 GLY A C 1
ATOM 5734 O O . GLY A 1 700 ? -1.463 27.344 23.844 1 86 700 GLY A O 1
ATOM 5735 N N . TYR A 1 701 ? 0.666 27.656 24.438 1 85.56 701 TYR A N 1
ATOM 5736 C CA . TYR A 1 701 ? 0.414 29.031 24.812 1 85.56 701 TYR A CA 1
ATOM 5737 C C . TYR A 1 701 ? 0.078 29.875 23.594 1 85.56 701 TYR A C 1
ATOM 5739 O O . TYR A 1 701 ? -0.805 30.734 23.641 1 85.56 701 TYR A O 1
ATOM 5747 N N . LYS A 1 702 ? 0.699 29.609 22.578 1 83.19 702 LYS A N 1
ATOM 5748 C CA . LYS A 1 702 ? 0.482 30.344 21.328 1 83.19 702 LYS A CA 1
ATOM 5749 C C . LYS A 1 702 ? -0.934 30.125 20.812 1 83.19 702 LYS A C 1
ATOM 5751 O O . LYS A 1 702 ? -1.613 31.078 20.422 1 83.19 702 LYS A O 1
ATOM 5756 N N . ILE A 1 703 ? -1.409 28.906 20.781 1 86.75 703 ILE A N 1
ATOM 5757 C CA . ILE A 1 703 ? -2.707 28.594 20.203 1 86.75 703 ILE A CA 1
ATOM 5758 C C . ILE A 1 703 ? -3.822 29.062 21.125 1 86.75 703 ILE A C 1
ATOM 5760 O O . ILE A 1 703 ? -4.906 29.422 20.672 1 86.75 703 ILE A O 1
ATOM 5764 N N . ILE A 1 704 ? -3.516 29.141 22.453 1 87.81 704 ILE A N 1
ATOM 5765 C CA . ILE A 1 704 ? -4.539 29.5 23.438 1 87.81 704 ILE A CA 1
ATOM 5766 C C . ILE A 1 704 ? -4.641 31.016 23.547 1 87.81 704 ILE A C 1
ATOM 5768 O O . ILE A 1 704 ? -5.742 31.578 23.594 1 87.81 704 ILE A O 1
ATOM 5772 N N . ARG A 1 705 ? -3.482 31.734 23.438 1 83.69 705 ARG A N 1
ATOM 5773 C CA . ARG A 1 705 ? -3.527 33.156 23.797 1 83.69 705 ARG A CA 1
ATOM 5774 C C . ARG A 1 705 ? -3.148 34.031 22.609 1 83.69 705 ARG A C 1
ATOM 5776 O O . ARG A 1 705 ? -3.502 35.188 22.562 1 83.69 705 ARG A O 1
ATOM 5783 N N . GLU A 1 706 ? -2.484 33.5 21.672 1 81.62 706 GLU A N 1
ATOM 5784 C CA . GLU A 1 706 ? -1.902 34.406 20.672 1 81.62 706 GLU A CA 1
ATOM 5785 C C . GLU A 1 706 ? -2.445 34.094 19.281 1 81.62 706 GLU A C 1
ATOM 5787 O O . GLU A 1 706 ? -1.994 34.688 18.297 1 81.62 706 GLU A O 1
ATOM 5792 N N . SER A 1 707 ? -3.336 33.188 19.188 1 86.56 707 SER A N 1
ATOM 5793 C CA . SER A 1 707 ? -3.852 32.875 17.875 1 86.56 707 SER A CA 1
ATOM 5794 C C . SER A 1 707 ? -5.375 32.844 17.859 1 86.56 707 SER A C 1
ATOM 5796 O O . SER A 1 707 ? -6.012 32.688 18.906 1 86.56 707 SER A O 1
ATOM 5798 N N . GLN A 1 708 ? -5.852 33.125 16.641 1 89.12 708 GLN A N 1
ATOM 5799 C CA . GLN A 1 708 ? -7.289 32.969 16.438 1 89.12 708 GLN A CA 1
ATOM 5800 C C . GLN A 1 708 ? -7.695 31.516 16.516 1 89.12 708 GLN A C 1
ATOM 5802 O O . GLN A 1 708 ? -6.887 30.625 16.266 1 89.12 708 GLN A O 1
ATOM 5807 N N . ARG A 1 709 ? -8.875 31.297 16.953 1 91.06 709 ARG A N 1
ATOM 5808 C CA . ARG A 1 709 ? -9.383 29.938 16.984 1 91.06 709 ARG A CA 1
ATOM 5809 C C . ARG A 1 709 ? -9.406 29.328 15.578 1 91.06 709 ARG A C 1
ATOM 5811 O O . ARG A 1 709 ? -9.922 29.938 14.641 1 91.06 709 ARG A O 1
ATOM 5818 N N . PRO A 1 710 ? -8.719 28.25 15.367 1 90.69 710 PRO A N 1
ATOM 5819 C CA . PRO A 1 710 ? -8.703 27.656 14.031 1 90.69 710 PRO A CA 1
ATOM 5820 C C . PRO A 1 710 ? -10.062 27.094 13.625 1 90.69 710 PRO A C 1
ATOM 5822 O O . PRO A 1 710 ? -10.898 26.812 14.477 1 90.69 710 PRO A O 1
ATOM 5825 N N . HIS A 1 711 ? -10.258 27 12.273 1 89.75 711 HIS A N 1
ATOM 5826 C CA . HIS A 1 711 ? -11.461 26.359 11.766 1 89.75 711 HIS A CA 1
ATOM 5827 C C . HIS A 1 711 ? -11.438 24.859 12.047 1 89.75 711 HIS A C 1
ATOM 5829 O O . HIS A 1 711 ? -10.461 24.172 11.734 1 89.75 711 HIS A O 1
ATOM 5835 N N . PRO A 1 712 ? -12.359 24.375 12.766 1 88.5 712 PRO A N 1
ATOM 5836 C CA . PRO A 1 712 ? -12.367 22.953 13.078 1 88.5 712 PRO A CA 1
ATOM 5837 C C . PRO A 1 712 ? -12.75 22.094 11.875 1 88.5 712 PRO A C 1
ATOM 5839 O O . PRO A 1 712 ? -13.781 21.406 11.898 1 88.5 712 PRO A O 1
ATOM 5842 N N . ASN A 1 713 ? -11.773 22.094 10.969 1 83.75 713 ASN A N 1
ATOM 5843 C CA . ASN A 1 713 ? -12 21.281 9.781 1 83.75 713 ASN A CA 1
ATOM 5844 C C . ASN A 1 713 ? -11.672 19.812 10.039 1 83.75 713 ASN A C 1
ATOM 5846 O O . ASN A 1 713 ? -10.789 19.5 10.836 1 83.75 713 ASN A O 1
ATOM 5850 N N . GLY A 1 714 ? -12.531 18.922 9.953 1 86.44 714 GLY A N 1
ATOM 5851 C CA . GLY A 1 714 ? -12.258 17.5 10.078 1 86.44 714 GLY A CA 1
ATOM 5852 C C . GLY A 1 714 ? -11 17.078 9.336 1 86.44 714 GLY A C 1
ATOM 5853 O O . GLY A 1 714 ? -10.477 17.828 8.516 1 86.44 714 GLY A O 1
ATOM 5854 N N . SER A 1 715 ? -10.367 16.125 9.859 1 89.38 715 SER A N 1
ATOM 5855 C CA . SER A 1 715 ? -9.188 15.578 9.195 1 89.38 715 SER A CA 1
ATOM 5856 C C . SER A 1 715 ? -9.148 14.062 9.305 1 89.38 715 SER A C 1
ATOM 5858 O O . SER A 1 715 ? -9.539 13.492 10.328 1 89.38 715 SER A O 1
ATOM 5860 N N . TYR A 1 716 ? -8.68 13.469 8.219 1 90.69 716 TYR A N 1
ATOM 5861 C CA . TYR A 1 716 ? -8.516 12.023 8.219 1 90.69 716 TYR A CA 1
ATOM 5862 C C . TYR A 1 716 ? -7.277 11.617 9.008 1 90.69 716 TYR A C 1
ATOM 5864 O O . TYR A 1 716 ? -7.223 10.516 9.57 1 90.69 716 TYR A O 1
ATOM 5872 N N . GLY A 1 717 ? -6.395 12.352 9.219 1 92.06 717 GLY A N 1
ATOM 5873 C CA . GLY A 1 717 ? -5.113 12.141 9.867 1 92.06 717 GLY A CA 1
ATOM 5874 C C . GLY A 1 717 ? -4.07 13.172 9.484 1 92.06 717 GLY A C 1
ATOM 5875 O O . GLY A 1 717 ? -4.406 14.312 9.172 1 92.06 717 GLY A O 1
ATOM 5876 N N . LEU A 1 718 ? -2.871 12.766 9.594 1 92.69 718 LEU A N 1
ATOM 5877 C CA . LEU A 1 718 ? -1.783 13.664 9.234 1 92.69 718 LEU A CA 1
ATOM 5878 C C . LEU A 1 718 ? -1.595 13.711 7.719 1 92.69 718 LEU A C 1
ATOM 5880 O O . LEU A 1 718 ? -0.838 14.547 7.211 1 92.69 718 LEU A O 1
ATOM 5884 N N . GLY A 1 719 ? -2.275 12.844 7.051 1 88.94 719 GLY A N 1
ATOM 5885 C CA . GLY A 1 719 ? -2.273 12.883 5.598 1 88.94 719 GLY A CA 1
ATOM 5886 C C . GLY A 1 719 ? -0.909 12.602 4.996 1 88.94 719 GLY A C 1
ATOM 5887 O O . GLY A 1 719 ? -0.269 11.602 5.332 1 88.94 719 GLY A O 1
ATOM 5888 N N . ALA A 1 720 ? -0.358 13.516 4.18 1 91.94 720 ALA A N 1
ATOM 5889 C CA . ALA A 1 720 ? 0.876 13.336 3.418 1 91.94 720 ALA A CA 1
ATOM 5890 C C . ALA A 1 720 ? 2.086 13.266 4.344 1 91.94 720 ALA A C 1
ATOM 5892 O O . ALA A 1 720 ? 3.152 12.789 3.947 1 91.94 720 ALA A O 1
ATOM 5893 N N . TRP A 1 721 ? 1.96 13.719 5.598 1 94.31 721 TRP A N 1
ATOM 5894 C CA . TRP A 1 721 ? 3.072 13.672 6.543 1 94.31 721 TRP A CA 1
ATOM 5895 C C . TRP A 1 721 ? 3.473 12.227 6.836 1 94.31 721 TRP A C 1
ATOM 5897 O O . TRP A 1 721 ? 4.641 11.945 7.102 1 94.31 721 TRP A O 1
ATOM 5907 N N . ASN A 1 722 ? 2.504 11.312 6.801 1 93.62 722 ASN A N 1
ATOM 5908 C CA . ASN A 1 722 ? 2.832 9.906 6.992 1 93.62 722 ASN A CA 1
ATOM 5909 C C . ASN A 1 722 ? 3.727 9.383 5.871 1 93.62 722 ASN A C 1
ATOM 5911 O O . ASN A 1 722 ? 4.621 8.57 6.113 1 93.62 722 ASN A O 1
ATOM 5915 N N . GLY A 1 723 ? 3.416 9.859 4.68 1 90.44 723 GLY A N 1
ATOM 5916 C CA . GLY A 1 723 ? 4.293 9.516 3.572 1 90.44 723 GLY A CA 1
ATOM 5917 C C . GLY A 1 723 ? 5.699 10.055 3.734 1 90.44 723 GLY A C 1
ATOM 5918 O O . GLY A 1 723 ? 6.672 9.375 3.41 1 90.44 723 GLY A O 1
ATOM 5919 N N . VAL A 1 724 ? 5.836 11.227 4.246 1 93.94 724 VAL A N 1
ATOM 5920 C CA . VAL A 1 724 ? 7.125 11.875 4.469 1 93.94 724 VAL A CA 1
ATOM 5921 C C . VAL A 1 724 ? 7.906 11.102 5.531 1 93.94 724 VAL A C 1
ATOM 5923 O O . VAL A 1 724 ? 9.102 10.836 5.363 1 93.94 724 VAL A O 1
ATOM 5926 N N . LEU A 1 725 ? 7.234 10.734 6.582 1 94.88 725 LEU A N 1
ATOM 5927 C CA . LEU A 1 725 ? 7.879 9.961 7.637 1 94.88 725 LEU A CA 1
ATOM 5928 C C . LEU A 1 725 ? 8.344 8.609 7.105 1 94.88 725 LEU A C 1
ATOM 5930 O O . LEU A 1 725 ? 9.43 8.133 7.465 1 94.88 725 LEU A O 1
ATOM 5934 N N . GLY A 1 726 ? 7.465 8.031 6.297 1 90.06 726 GLY A N 1
ATOM 5935 C CA . GLY A 1 726 ? 7.871 6.793 5.656 1 90.06 726 GLY A CA 1
ATOM 5936 C C . GLY A 1 726 ? 9.109 6.945 4.789 1 90.06 726 GLY A C 1
ATOM 5937 O O . GLY A 1 726 ? 10 6.09 4.812 1 90.06 726 GLY A O 1
ATOM 5938 N N . PHE A 1 727 ? 9.242 8.008 4.098 1 89.62 727 PHE A N 1
ATOM 5939 C CA . PHE A 1 727 ? 10.406 8.312 3.262 1 89.62 727 PHE A CA 1
ATOM 5940 C C . PHE A 1 727 ? 11.656 8.469 4.109 1 89.62 727 PHE A C 1
ATOM 5942 O O . PHE A 1 727 ? 12.711 7.906 3.785 1 89.62 727 PHE A O 1
ATOM 5949 N N . PHE A 1 728 ? 11.539 9.141 5.188 1 91.44 728 PHE A N 1
ATOM 5950 C CA . PHE A 1 728 ? 12.664 9.32 6.094 1 91.44 728 PHE A CA 1
ATOM 5951 C C . PHE A 1 728 ? 13.141 7.98 6.645 1 91.44 728 PHE A C 1
ATOM 5953 O O . PHE A 1 728 ? 14.336 7.77 6.832 1 91.44 728 PHE A O 1
ATOM 5960 N N . SER A 1 729 ? 12.203 7.164 6.891 1 90.75 729 SER A N 1
ATOM 5961 C CA . SER A 1 729 ? 12.57 5.859 7.43 1 90.75 729 SER A CA 1
ATOM 5962 C C . SER A 1 729 ? 13.406 5.062 6.43 1 90.75 729 SER A C 1
ATOM 5964 O O . SER A 1 729 ? 14.398 4.438 6.801 1 90.75 729 SER A O 1
ATOM 5966 N N . ILE A 1 730 ? 13.094 5.129 5.152 1 88.06 730 ILE A N 1
ATOM 5967 C CA . ILE A 1 730 ? 13.82 4.414 4.109 1 88.06 730 ILE A CA 1
ATOM 5968 C C . ILE A 1 730 ? 15.219 5.012 3.951 1 88.06 730 ILE A C 1
ATOM 5970 O O . ILE A 1 730 ? 16.219 4.281 3.891 1 88.06 730 ILE A O 1
ATOM 5974 N N . VAL A 1 731 ? 15.312 6.328 3.945 1 90.94 731 VAL A N 1
ATOM 5975 C CA . VAL A 1 731 ? 16.594 7.008 3.768 1 90.94 731 VAL A CA 1
ATOM 5976 C C . VAL A 1 731 ? 17.469 6.777 4.992 1 90.94 731 VAL A C 1
ATOM 5978 O O . VAL A 1 731 ? 18.688 6.621 4.863 1 90.94 731 VAL A O 1
ATOM 5981 N N . ALA A 1 732 ? 16.812 6.777 6.113 1 93.44 732 ALA A N 1
ATOM 5982 C CA . ALA A 1 732 ? 17.562 6.562 7.348 1 93.44 732 ALA A CA 1
ATOM 5983 C C . ALA A 1 732 ? 18.203 5.176 7.367 1 93.44 732 ALA A C 1
ATOM 5985 O O . ALA A 1 732 ? 19.328 5.016 7.84 1 93.44 732 ALA A O 1
ATOM 5986 N N . VAL A 1 733 ? 17.547 4.199 6.879 1 90.88 733 VAL A N 1
ATOM 5987 C CA . VAL A 1 733 ? 18.125 2.859 6.801 1 90.88 733 VAL A CA 1
ATOM 5988 C C . VAL A 1 733 ? 19.359 2.883 5.902 1 90.88 733 VAL A C 1
ATOM 5990 O O . VAL A 1 733 ? 20.422 2.418 6.297 1 90.88 733 VAL A O 1
ATOM 5993 N N . GLY A 1 734 ? 19.219 3.465 4.742 1 90.94 734 GLY A N 1
ATOM 5994 C CA . GLY A 1 734 ? 20.328 3.539 3.811 1 90.94 734 GLY A CA 1
ATOM 5995 C C . GLY A 1 734 ? 21.516 4.32 4.352 1 90.94 734 GLY A C 1
ATOM 5996 O O . GLY A 1 734 ? 22.656 3.887 4.23 1 90.94 734 GLY A O 1
ATOM 5997 N N . THR A 1 735 ? 21.234 5.445 4.973 1 94.38 735 THR A N 1
ATOM 5998 C CA . THR A 1 735 ? 22.281 6.32 5.473 1 94.38 735 THR A CA 1
ATOM 5999 C C . THR A 1 735 ? 23.016 5.668 6.637 1 94.38 735 THR A C 1
ATOM 6001 O O . THR A 1 735 ? 24.25 5.707 6.699 1 94.38 735 THR A O 1
ATOM 6004 N N . ASN A 1 736 ? 22.344 5.035 7.531 1 94.94 736 ASN A N 1
ATOM 6005 C CA . ASN A 1 736 ? 22.984 4.418 8.688 1 94.94 736 ASN A CA 1
ATOM 6006 C C . ASN A 1 736 ? 23.797 3.189 8.289 1 94.94 736 ASN A C 1
ATOM 6008 O O . ASN A 1 736 ? 24.859 2.926 8.859 1 94.94 736 ASN A O 1
ATOM 6012 N N . VAL A 1 737 ? 23.344 2.455 7.273 1 93.75 737 VAL A N 1
ATOM 6013 C CA . VAL A 1 737 ? 24.141 1.334 6.793 1 93.75 737 VAL A CA 1
ATOM 6014 C C . VAL A 1 737 ? 25.438 1.852 6.148 1 93.75 737 VAL A C 1
ATOM 6016 O O . VAL A 1 737 ? 26.5 1.253 6.305 1 93.75 737 VAL A O 1
ATOM 6019 N N . ALA A 1 738 ? 25.297 2.91 5.445 1 94.12 738 ALA A N 1
ATOM 6020 C CA . ALA A 1 738 ? 26.469 3.523 4.832 1 94.12 738 ALA A CA 1
ATOM 6021 C C . ALA A 1 738 ? 27.453 4.016 5.898 1 94.12 738 ALA A C 1
ATOM 6023 O O . ALA A 1 738 ? 28.656 3.84 5.766 1 94.12 738 ALA A O 1
ATOM 6024 N N . LEU A 1 739 ? 26.953 4.57 6.926 1 94.62 739 LEU A N 1
ATOM 6025 C CA . LEU A 1 739 ? 27.797 5.047 8.016 1 94.62 739 LEU A CA 1
ATOM 6026 C C . LEU A 1 739 ? 28.5 3.885 8.719 1 94.62 739 LEU A C 1
ATOM 6028 O O . LEU A 1 739 ? 29.688 3.965 9.023 1 94.62 739 LEU A O 1
ATOM 6032 N N . ILE A 1 740 ? 27.797 2.824 8.938 1 92.5 740 ILE A N 1
ATOM 6033 C CA . ILE A 1 740 ? 28.359 1.63 9.57 1 92.5 740 ILE A CA 1
ATOM 6034 C C . ILE A 1 740 ? 29.5 1.075 8.711 1 92.5 740 ILE A C 1
ATOM 6036 O O . ILE A 1 740 ? 30.547 0.699 9.234 1 92.5 740 ILE A O 1
ATOM 6040 N N . THR A 1 741 ? 29.312 1.146 7.457 1 92.25 741 THR A N 1
ATOM 6041 C CA . THR A 1 741 ? 30.234 0.505 6.531 1 92.25 741 THR A CA 1
ATOM 6042 C C . THR A 1 741 ? 31.484 1.37 6.328 1 92.25 741 THR A C 1
ATOM 6044 O O . THR A 1 741 ? 32.594 0.868 6.352 1 92.25 741 THR A O 1
ATOM 6047 N N . TRP A 1 742 ? 31.328 2.713 6.211 1 91.12 742 TRP A N 1
ATOM 6048 C CA . TRP A 1 742 ? 32.438 3.525 5.754 1 91.12 742 TRP A CA 1
ATOM 6049 C C . TRP A 1 742 ? 32.969 4.414 6.879 1 91.12 742 TRP A C 1
ATOM 6051 O O . TRP A 1 742 ? 34.094 4.922 6.809 1 91.12 742 TRP A O 1
ATOM 6061 N N . ARG A 1 743 ? 32.25 4.562 7.879 1 91.25 743 ARG A N 1
ATOM 6062 C CA . ARG A 1 743 ? 32.656 5.621 8.797 1 91.25 743 ARG A CA 1
ATOM 6063 C C . ARG A 1 743 ? 32.875 5.07 10.203 1 91.25 743 ARG A C 1
ATOM 6065 O O . ARG A 1 743 ? 33.5 5.719 11.039 1 91.25 743 ARG A O 1
ATOM 6072 N N . THR A 1 744 ? 32.406 3.941 10.508 1 89.88 744 THR A N 1
ATOM 6073 C CA . THR A 1 744 ? 32.594 3.359 11.828 1 89.88 744 THR A CA 1
ATOM 6074 C C . THR A 1 744 ? 33.781 2.369 11.797 1 89.88 744 THR A C 1
ATOM 6076 O O . THR A 1 744 ? 34.281 2.051 10.727 1 89.88 744 THR A O 1
ATOM 6079 N N . ARG A 1 745 ? 34.156 1.858 12.938 1 86.25 745 ARG A N 1
ATOM 6080 C CA . ARG A 1 745 ? 35.312 0.963 13.078 1 86.25 745 ARG A CA 1
ATOM 6081 C C . ARG A 1 745 ? 34.906 -0.487 12.836 1 86.25 745 ARG A C 1
ATOM 6083 O O . ARG A 1 745 ? 35.75 -1.385 12.859 1 86.25 745 ARG A O 1
ATOM 6090 N N . LEU A 1 746 ? 33.656 -0.701 12.523 1 85.25 746 LEU A N 1
ATOM 6091 C CA . LEU A 1 746 ? 33.188 -2.076 12.414 1 85.25 746 LEU A CA 1
ATOM 6092 C C . LEU A 1 746 ? 33.906 -2.814 11.297 1 85.25 746 LEU A C 1
ATOM 6094 O O . LEU A 1 746 ? 34.469 -3.881 11.523 1 85.25 746 LEU A O 1
ATOM 6098 N N . VAL A 1 747 ? 34 -2.207 10.117 1 82.62 747 VAL A N 1
ATOM 6099 C CA . VAL A 1 747 ? 34.5 -2.924 8.961 1 82.62 747 VAL A CA 1
ATOM 6100 C C . VAL A 1 747 ? 36.031 -2.887 8.953 1 82.62 747 VAL A C 1
ATOM 6102 O O . VAL A 1 747 ? 36.688 -3.928 8.859 1 82.62 747 VAL A O 1
ATOM 6105 N N . PRO A 1 748 ? 36.656 -1.742 9.219 1 76.94 748 PRO A N 1
ATOM 6106 C CA . PRO A 1 748 ? 38.125 -1.695 9.148 1 76.94 748 PRO A CA 1
ATOM 6107 C C . PRO A 1 748 ? 38.812 -2.373 10.344 1 76.94 748 PRO A C 1
ATOM 6109 O O . PRO A 1 748 ? 39.844 -3.004 10.188 1 76.94 748 PRO A O 1
ATOM 6112 N N . VAL A 1 749 ? 38.188 -2.357 11.445 1 77.31 749 VAL A N 1
ATOM 6113 C CA . VAL A 1 749 ? 38.875 -2.814 12.648 1 77.31 749 VAL A CA 1
ATOM 6114 C C . VAL A 1 749 ? 38.312 -4.172 13.078 1 77.31 749 VAL A C 1
ATOM 6116 O O . VAL A 1 749 ? 39.062 -5.156 13.141 1 77.31 749 VAL A O 1
ATOM 6119 N N . LEU A 1 750 ? 37 -4.262 13.266 1 75.94 750 LEU A N 1
ATOM 6120 C CA . LEU A 1 750 ? 36.406 -5.488 13.805 1 75.94 750 LEU A CA 1
ATOM 6121 C C . LEU A 1 750 ? 36.469 -6.605 12.766 1 75.94 750 LEU A C 1
ATOM 6123 O O . LEU A 1 750 ? 36.781 -7.75 13.102 1 75.94 750 LEU A O 1
ATOM 6127 N N . LEU A 1 751 ? 36.156 -6.199 11.516 1 81.31 751 LEU A N 1
ATOM 6128 C CA . LEU A 1 751 ? 36.219 -7.207 10.461 1 81.31 751 LEU A CA 1
ATOM 6129 C C . LEU A 1 751 ? 37.562 -7.219 9.773 1 81.31 751 LEU A C 1
ATOM 6131 O O . LEU A 1 751 ? 37.844 -8.086 8.945 1 81.31 751 LEU A O 1
ATOM 6135 N N . ASN A 1 752 ? 38.5 -6.262 10.203 1 77.81 752 ASN A N 1
ATOM 6136 C CA . ASN A 1 752 ? 39.875 -6.148 9.75 1 77.81 752 ASN A CA 1
ATOM 6137 C C . ASN A 1 752 ? 40 -6.219 8.227 1 77.81 752 ASN A C 1
ATOM 6139 O O . ASN A 1 752 ? 40.781 -6.992 7.691 1 77.81 752 ASN A O 1
ATOM 6143 N N . ASN A 1 753 ? 39.094 -5.574 7.59 1 80.06 753 ASN A N 1
ATOM 6144 C CA . ASN A 1 753 ? 39.062 -5.566 6.133 1 80.06 753 ASN A CA 1
ATOM 6145 C C . ASN A 1 753 ? 38.906 -4.148 5.586 1 80.06 753 ASN A C 1
ATOM 6147 O O . ASN A 1 753 ? 37.906 -3.471 5.867 1 80.06 753 ASN A O 1
ATOM 6151 N N . THR A 1 754 ? 39.875 -3.65 4.895 1 78.25 754 THR A N 1
ATOM 6152 C CA . THR A 1 754 ? 39.844 -2.303 4.34 1 78.25 754 THR A CA 1
ATOM 6153 C C . THR A 1 754 ? 39.625 -2.346 2.83 1 78.25 754 THR A C 1
ATOM 6155 O O . THR A 1 754 ? 39.719 -1.323 2.15 1 78.25 754 THR A O 1
ATOM 6158 N N . ASP A 1 755 ? 39.312 -3.648 2.383 1 84.44 755 ASP A N 1
ATOM 6159 C CA . ASP A 1 755 ? 39.062 -3.811 0.952 1 84.44 755 ASP A CA 1
ATOM 6160 C C . ASP A 1 755 ? 37.781 -3.113 0.527 1 84.44 755 ASP A C 1
ATOM 6162 O O . ASP A 1 755 ? 36.719 -3.344 1.113 1 84.44 755 ASP A O 1
ATOM 6166 N N . PRO A 1 756 ? 37.938 -2.111 -0.383 1 85.62 756 PRO A N 1
ATOM 6167 C CA . PRO A 1 756 ? 36.719 -1.403 -0.837 1 85.62 756 PRO A CA 1
ATOM 6168 C C . PRO A 1 756 ? 35.656 -2.344 -1.405 1 85.62 756 PRO A C 1
ATOM 6170 O O . PRO A 1 756 ? 34.469 -2.078 -1.275 1 85.62 756 PRO A O 1
ATOM 6173 N N . THR A 1 757 ? 36.094 -3.441 -2.018 1 86.75 757 THR A N 1
ATOM 6174 C CA . THR A 1 757 ? 35.156 -4.406 -2.545 1 86.75 757 THR A CA 1
ATOM 6175 C C . THR A 1 757 ? 34.344 -5.039 -1.416 1 86.75 757 THR A C 1
ATOM 6177 O O . THR A 1 757 ? 33.125 -5.18 -1.521 1 86.75 757 THR A O 1
ATOM 6180 N N . PHE A 1 758 ? 35.062 -5.367 -0.427 1 87.56 758 PHE A N 1
ATOM 6181 C CA . PHE A 1 758 ? 34.375 -5.961 0.712 1 87.56 758 PHE A CA 1
ATOM 6182 C C . PHE A 1 758 ? 33.375 -4.977 1.316 1 87.56 758 PHE A C 1
ATOM 6184 O O . PHE A 1 758 ? 32.281 -5.367 1.727 1 87.56 758 PHE A O 1
ATOM 6191 N N . LYS A 1 759 ? 33.688 -3.756 1.38 1 90 759 LYS A N 1
ATOM 6192 C CA . LYS A 1 759 ? 32.812 -2.748 1.961 1 90 759 LYS A CA 1
ATOM 6193 C C . LYS A 1 759 ? 31.5 -2.621 1.164 1 90 759 LYS A C 1
ATOM 6195 O O . LYS A 1 759 ? 30.422 -2.549 1.741 1 90 759 LYS A O 1
ATOM 6200 N N . TRP A 1 760 ? 31.656 -2.648 -0.072 1 90.31 760 TRP A N 1
ATOM 6201 C CA . TRP A 1 760 ? 30.453 -2.535 -0.91 1 90.31 760 TRP A CA 1
ATOM 6202 C C . TRP A 1 760 ? 29.625 -3.805 -0.838 1 90.31 760 TRP A C 1
ATOM 6204 O O . TRP A 1 760 ? 28.391 -3.746 -0.888 1 90.31 760 TRP A O 1
ATOM 6214 N N . VAL A 1 761 ? 30.297 -4.98 -0.788 1 88.75 761 VAL A N 1
ATOM 6215 C CA . VAL A 1 761 ? 29.578 -6.238 -0.62 1 88.75 761 VAL A CA 1
ATOM 6216 C C . VAL A 1 761 ? 28.828 -6.23 0.712 1 88.75 761 VAL A C 1
ATOM 6218 O O . VAL A 1 761 ? 27.641 -6.594 0.772 1 88.75 761 VAL A O 1
ATOM 6221 N N . PHE A 1 762 ? 29.594 -5.75 1.66 1 90.94 762 PHE A N 1
ATOM 6222 C CA . PHE A 1 762 ? 29 -5.668 2.99 1 90.94 762 PHE A CA 1
ATOM 6223 C C . PHE A 1 762 ? 27.812 -4.707 2.998 1 90.94 762 PHE A C 1
ATOM 6225 O O . PHE A 1 762 ? 26.75 -5.031 3.525 1 90.94 762 PHE A O 1
ATOM 6232 N N . PHE A 1 763 ? 27.969 -3.549 2.438 1 92.31 763 PHE A N 1
ATOM 6233 C CA . PHE A 1 763 ? 26.906 -2.547 2.365 1 92.31 763 PHE A CA 1
ATOM 6234 C C . PHE A 1 763 ? 25.672 -3.107 1.662 1 92.31 763 PHE A C 1
ATOM 6236 O O . PHE A 1 763 ? 24.562 -2.959 2.15 1 92.31 763 PHE A O 1
ATOM 6243 N N . THR A 1 764 ? 25.828 -3.816 0.567 1 88.81 764 THR A N 1
ATOM 6244 C CA . THR A 1 764 ? 24.734 -4.348 -0.225 1 88.81 764 THR A CA 1
ATOM 6245 C C . THR A 1 764 ? 24.016 -5.461 0.527 1 88.81 764 THR A C 1
ATOM 6247 O O . THR A 1 764 ? 22.781 -5.484 0.591 1 88.81 764 THR A O 1
ATOM 6250 N N . PHE A 1 765 ? 24.781 -6.309 1.072 1 88.56 765 PHE A N 1
ATOM 6251 C CA . PHE A 1 765 ? 24.203 -7.445 1.771 1 88.56 765 PHE A CA 1
ATOM 6252 C C . PHE A 1 765 ? 23.422 -6.988 3 1 88.56 765 PHE A C 1
ATOM 6254 O O . PHE A 1 765 ? 22.297 -7.438 3.234 1 88.56 765 PHE A O 1
ATOM 6261 N N . ILE A 1 766 ? 23.984 -6.059 3.709 1 89.94 766 ILE A N 1
ATOM 6262 C CA . ILE A 1 766 ? 23.344 -5.586 4.926 1 89.94 766 ILE A CA 1
ATOM 6263 C C . ILE A 1 766 ? 22.109 -4.758 4.562 1 89.94 766 ILE A C 1
ATOM 6265 O O . ILE A 1 766 ? 21.094 -4.805 5.258 1 89.94 766 ILE A O 1
ATOM 6269 N N . SER A 1 767 ? 22.234 -3.984 3.51 1 89 767 SER A N 1
ATOM 6270 C CA . SER A 1 767 ? 21.078 -3.217 3.051 1 89 767 SER A CA 1
ATOM 6271 C C . SER A 1 767 ? 19.922 -4.133 2.658 1 89 767 SER A C 1
ATOM 6273 O O . SER A 1 767 ? 18.766 -3.846 2.963 1 89 767 SER A O 1
ATOM 6275 N N . ILE A 1 768 ? 20.203 -5.262 2.006 1 84.06 768 ILE A N 1
ATOM 6276 C CA . ILE A 1 768 ? 19.172 -6.219 1.598 1 84.06 768 ILE A CA 1
ATOM 6277 C C . ILE A 1 768 ? 18.594 -6.914 2.828 1 84.06 768 ILE A C 1
ATOM 6279 O O . ILE A 1 768 ? 17.375 -7.055 2.953 1 84.06 768 ILE A O 1
ATOM 6283 N N . LEU A 1 769 ? 19.469 -7.27 3.68 1 87.12 769 LEU A N 1
ATOM 6284 C CA . LEU A 1 769 ? 19.031 -7.957 4.887 1 87.12 769 LEU A CA 1
ATOM 6285 C C . LEU A 1 769 ? 18.109 -7.059 5.723 1 87.12 769 LEU A C 1
ATOM 6287 O O . LEU A 1 769 ? 17.047 -7.492 6.168 1 87.12 769 LEU A O 1
ATOM 6291 N N . LEU A 1 770 ? 18.578 -5.852 5.918 1 86.56 770 LEU A N 1
ATOM 6292 C CA . LEU A 1 770 ? 17.781 -4.93 6.711 1 86.56 770 LEU A CA 1
ATOM 6293 C C . LEU A 1 770 ? 16.5 -4.543 5.973 1 86.56 770 LEU A C 1
ATOM 6295 O O . LEU A 1 770 ? 15.453 -4.344 6.594 1 86.56 770 LEU A O 1
ATOM 6299 N N . GLY A 1 771 ? 16.609 -4.41 4.676 1 80.94 771 GLY A N 1
ATOM 6300 C CA . GLY A 1 771 ? 15.398 -4.199 3.883 1 80.94 771 GLY A CA 1
ATOM 6301 C C . GLY A 1 771 ? 14.383 -5.316 4.027 1 80.94 771 GLY A C 1
ATOM 6302 O O . GLY A 1 771 ? 13.188 -5.059 4.141 1 80.94 771 GLY A O 1
ATOM 6303 N N . LEU A 1 772 ? 14.828 -6.543 4.086 1 80.44 772 LEU A N 1
ATOM 6304 C CA . LEU A 1 772 ? 13.961 -7.699 4.27 1 80.44 772 LEU A CA 1
ATOM 6305 C C . LEU A 1 772 ? 13.359 -7.711 5.668 1 80.44 772 LEU A C 1
ATOM 6307 O O . LEU A 1 772 ? 12.195 -8.078 5.848 1 80.44 772 LEU A O 1
ATOM 6311 N N . LEU A 1 773 ? 14.133 -7.266 6.57 1 82.75 773 LEU A N 1
ATOM 6312 C CA . LEU A 1 773 ? 13.641 -7.215 7.945 1 82.75 773 LEU A CA 1
ATOM 6313 C C . LEU A 1 773 ? 12.562 -6.145 8.094 1 82.75 773 LEU A C 1
ATOM 6315 O O . LEU A 1 773 ? 11.57 -6.352 8.797 1 82.75 773 LEU A O 1
ATOM 6319 N N . VAL A 1 774 ? 12.836 -5.082 7.457 1 82.06 774 VAL A N 1
ATOM 6320 C CA . VAL A 1 774 ? 11.844 -4.012 7.492 1 82.06 774 VAL A CA 1
ATOM 6321 C C . VAL A 1 774 ? 10.562 -4.465 6.797 1 82.06 774 VAL A C 1
ATOM 6323 O O . VAL A 1 774 ? 9.461 -4.211 7.281 1 82.06 774 VAL A O 1
ATOM 6326 N N . ALA A 1 775 ? 10.695 -5.195 5.723 1 76.06 775 ALA A N 1
ATOM 6327 C CA . ALA A 1 775 ? 9.539 -5.73 5.012 1 76.06 775 ALA A CA 1
ATOM 6328 C C . ALA A 1 775 ? 8.805 -6.766 5.855 1 76.06 775 ALA A C 1
ATOM 6330 O O . ALA A 1 775 ? 7.57 -6.824 5.848 1 76.06 775 ALA A O 1
ATOM 6331 N N . ALA A 1 776 ? 9.539 -7.555 6.547 1 79.94 776 ALA A N 1
ATOM 6332 C CA . ALA A 1 776 ? 8.945 -8.547 7.441 1 79.94 776 ALA A CA 1
ATOM 6333 C C . ALA A 1 776 ? 8.164 -7.883 8.562 1 79.94 776 ALA A C 1
ATOM 6335 O O . ALA A 1 776 ? 7.082 -8.352 8.938 1 79.94 776 ALA A O 1
ATOM 6336 N N . GLU A 1 777 ? 8.742 -6.832 9.008 1 81.38 777 GLU A N 1
ATOM 6337 C CA . GLU A 1 777 ? 8.039 -6.082 10.047 1 81.38 777 GLU A CA 1
ATOM 6338 C C . GLU A 1 777 ? 6.738 -5.484 9.516 1 81.38 777 GLU A C 1
ATOM 6340 O O . GLU A 1 777 ? 5.711 -5.527 10.195 1 81.38 777 GLU A O 1
ATOM 6345 N N . LYS A 1 778 ? 6.824 -4.953 8.383 1 79 778 LYS A N 1
ATOM 6346 C CA . LYS A 1 778 ? 5.633 -4.355 7.777 1 79 778 LYS A CA 1
ATOM 6347 C C . LYS A 1 778 ? 4.566 -5.41 7.504 1 79 778 LYS A C 1
ATOM 6349 O O . LYS A 1 778 ? 3.371 -5.129 7.59 1 79 778 LYS A O 1
ATOM 6354 N N . TRP A 1 779 ? 4.977 -6.59 7.211 1 72.81 779 TRP A N 1
ATOM 6355 C CA . TRP A 1 779 ? 4.055 -7.695 6.961 1 72.81 779 TRP A CA 1
ATOM 6356 C C . TRP A 1 779 ? 3.457 -8.211 8.266 1 72.81 779 TRP A C 1
ATOM 6358 O O . TRP A 1 779 ? 2.277 -8.562 8.32 1 72.81 779 TRP A O 1
ATOM 6368 N N . ALA A 1 780 ? 4.223 -8.18 9.297 1 75.12 780 ALA A N 1
ATOM 6369 C CA . ALA A 1 780 ? 3.811 -8.727 10.586 1 75.12 780 ALA A CA 1
ATOM 6370 C C . ALA A 1 780 ? 2.879 -7.762 11.312 1 75.12 780 ALA A C 1
ATOM 6372 O O . ALA A 1 780 ? 2.004 -8.188 12.07 1 75.12 780 ALA A O 1
ATOM 6373 N N . ILE A 1 781 ? 3.104 -6.508 11.062 1 79.25 781 ILE A N 1
ATOM 6374 C CA . ILE A 1 781 ? 2.324 -5.512 11.797 1 79.25 781 ILE A CA 1
ATOM 6375 C C . ILE A 1 781 ? 1.429 -4.746 10.828 1 79.25 781 ILE A C 1
ATOM 6377 O O . ILE A 1 781 ? 1.877 -3.799 10.172 1 79.25 781 ILE A O 1
ATOM 6381 N N . PRO A 1 782 ? 0.175 -5.109 10.859 1 82.62 782 PRO A N 1
ATOM 6382 C CA . PRO A 1 782 ? -0.72 -4.383 9.961 1 82.62 782 PRO A CA 1
ATOM 6383 C C . PRO A 1 782 ? -0.918 -2.928 10.375 1 82.62 782 PRO A C 1
ATOM 6385 O O . PRO A 1 782 ? -0.868 -2.607 11.562 1 82.62 782 PRO A O 1
ATOM 6388 N N . ASP A 1 783 ? -1.145 -2.018 9.469 1 84.44 783 ASP A N 1
ATOM 6389 C CA . ASP A 1 783 ? -1.319 -0.586 9.688 1 84.44 783 ASP A CA 1
ATOM 6390 C C . ASP A 1 783 ? -2.562 -0.308 10.531 1 84.44 783 ASP A C 1
ATOM 6392 O O . ASP A 1 783 ? -2.598 0.657 11.297 1 84.44 783 ASP A O 1
ATOM 6396 N N . THR A 1 784 ? -3.57 -1.162 10.375 1 88.62 784 THR A N 1
ATOM 6397 C CA . THR A 1 784 ? -4.797 -1.009 11.148 1 88.62 784 THR A CA 1
ATOM 6398 C C . THR A 1 784 ? -4.957 -2.16 12.133 1 88.62 784 THR A C 1
ATOM 6400 O O . THR A 1 784 ? -5.047 -3.322 11.734 1 88.62 784 THR A O 1
ATOM 6403 N N . PRO A 1 785 ? -4.906 -1.844 13.391 1 88.5 785 PRO A N 1
ATOM 6404 C CA . PRO A 1 785 ? -5.113 -2.896 14.383 1 88.5 785 PRO A CA 1
ATOM 6405 C C . PRO A 1 785 ? -6.477 -3.576 14.25 1 88.5 785 PRO A C 1
ATOM 6407 O O . PRO A 1 785 ? -7.418 -2.98 13.727 1 88.5 785 PRO A O 1
ATOM 6410 N N . ILE A 1 786 ? -6.621 -4.766 14.727 1 84.62 786 ILE A N 1
ATOM 6411 C CA . ILE A 1 786 ? -7.832 -5.57 14.617 1 84.62 786 ILE A CA 1
ATOM 6412 C C . ILE A 1 786 ? -8.969 -4.895 15.375 1 84.62 786 ILE A C 1
ATOM 6414 O O . ILE A 1 786 ? -10.125 -4.949 14.953 1 84.62 786 ILE A O 1
ATOM 6418 N N . GLU A 1 787 ? -8.641 -4.23 16.406 1 87.81 787 GLU A N 1
ATOM 6419 C CA . GLU A 1 787 ? -9.656 -3.553 17.203 1 87.81 787 GLU A CA 1
ATOM 6420 C C . GLU A 1 787 ? -10.312 -2.424 16.422 1 87.81 787 GLU A C 1
ATOM 6422 O O . GLU A 1 787 ? -11.516 -2.189 16.547 1 87.81 787 GLU A O 1
ATOM 6427 N N . VAL A 1 788 ? -9.469 -1.752 15.648 1 91.81 788 VAL A N 1
ATOM 6428 C CA . VAL A 1 788 ? -9.984 -0.641 14.859 1 91.81 788 VAL A CA 1
ATOM 6429 C C . VAL A 1 788 ? -10.836 -1.177 13.711 1 91.81 788 VAL A C 1
ATOM 6431 O O . VAL A 1 788 ? -11.906 -0.63 13.414 1 91.81 788 VAL A O 1
ATOM 6434 N N . THR A 1 789 ? -10.398 -2.262 13.102 1 88.12 789 THR A N 1
ATOM 6435 C CA . THR A 1 789 ? -11.172 -2.85 12.016 1 88.12 789 THR A CA 1
ATOM 6436 C C . THR A 1 789 ? -12.516 -3.355 12.523 1 88.12 789 THR A C 1
ATOM 6438 O O . THR A 1 789 ? -13.547 -3.152 11.875 1 88.12 789 THR A O 1
ATOM 6441 N N . GLN A 1 790 ? -12.523 -3.955 13.648 1 88.31 790 GLN A N 1
ATOM 6442 C CA . GLN A 1 790 ? -13.766 -4.414 14.266 1 88.31 790 GLN A CA 1
ATOM 6443 C C . GLN A 1 790 ? -14.648 -3.236 14.664 1 88.31 790 GLN A C 1
ATOM 6445 O O . GLN A 1 790 ? -15.875 -3.311 14.57 1 88.31 790 GLN A O 1
ATOM 6450 N N . GLY A 1 791 ? -13.945 -2.221 15.125 1 91.19 791 GLY A N 1
ATOM 6451 C CA . GLY A 1 791 ? -14.695 -1.033 15.5 1 91.19 791 GLY A CA 1
ATOM 6452 C C . GLY A 1 791 ? -15.406 -0.383 14.32 1 91.19 791 GLY A C 1
ATOM 6453 O O . GLY A 1 791 ? -16.547 0.069 14.445 1 91.19 791 GLY A O 1
ATOM 6454 N N . ILE A 1 792 ? -14.742 -0.353 13.211 1 91.62 792 ILE A N 1
ATOM 6455 C CA . ILE A 1 792 ? -15.32 0.238 12.008 1 91.62 792 ILE A CA 1
ATOM 6456 C C . ILE A 1 792 ? -16.516 -0.603 11.539 1 91.62 792 ILE A C 1
ATOM 6458 O O . ILE A 1 792 ? -17.562 -0.063 11.172 1 91.62 792 ILE A O 1
ATOM 6462 N N . GLU A 1 793 ? -16.375 -1.918 11.578 1 87.44 793 GLU A N 1
ATOM 6463 C CA . GLU A 1 793 ? -17.453 -2.809 11.172 1 87.44 793 GLU A CA 1
ATOM 6464 C C . GLU A 1 793 ? -18.641 -2.729 12.133 1 87.44 793 GLU A C 1
ATOM 6466 O O . GLU A 1 793 ? -19.797 -2.777 11.711 1 87.44 793 GLU A O 1
ATOM 6471 N N . ARG A 1 794 ? -18.312 -2.66 13.359 1 91.25 794 ARG A N 1
ATOM 6472 C CA . ARG A 1 794 ? -19.359 -2.498 14.367 1 91.25 794 ARG A CA 1
ATOM 6473 C C . ARG A 1 794 ? -20.125 -1.201 14.148 1 91.25 794 ARG A C 1
ATOM 6475 O O . ARG A 1 794 ? -21.359 -1.183 14.242 1 91.25 794 ARG A O 1
ATOM 6482 N N . GLN A 1 795 ? -19.375 -0.194 13.914 1 92.31 795 GLN A N 1
ATOM 6483 C CA . GLN A 1 795 ? -20 1.102 13.664 1 92.31 795 GLN A CA 1
ATOM 6484 C C . GLN A 1 795 ? -20.922 1.04 12.453 1 92.31 795 GLN A C 1
ATOM 6486 O O . GLN A 1 795 ? -22.031 1.605 12.477 1 92.31 795 GLN A O 1
ATOM 6491 N N . ARG A 1 796 ? -20.531 0.399 11.477 1 87.12 796 ARG A N 1
ATOM 6492 C CA . ARG A 1 796 ? -21.344 0.251 10.281 1 87.12 796 ARG A CA 1
ATOM 6493 C C . ARG A 1 796 ? -22.609 -0.549 10.578 1 87.12 796 ARG A C 1
ATOM 6495 O O . ARG A 1 796 ? -23.703 -0.206 10.102 1 87.12 796 ARG A O 1
ATOM 6502 N N . LEU A 1 797 ? -22.5 -1.59 11.336 1 86.56 797 LEU A N 1
ATOM 6503 C CA . LEU A 1 797 ? -23.625 -2.439 11.68 1 86.56 797 LEU A CA 1
ATOM 6504 C C . LEU A 1 797 ? -24.625 -1.69 12.562 1 86.56 797 LEU A C 1
ATOM 6506 O O . LEU A 1 797 ? -25.828 -1.785 12.359 1 86.56 797 LEU A O 1
ATOM 6510 N N . ILE A 1 798 ? -24.141 -0.978 13.516 1 90.5 798 ILE A N 1
ATOM 6511 C CA . ILE A 1 798 ? -24.984 -0.189 14.398 1 90.5 798 ILE A CA 1
ATOM 6512 C C . ILE A 1 798 ? -25.734 0.872 13.594 1 90.5 798 ILE A C 1
ATOM 6514 O O . ILE A 1 798 ? -26.922 1.087 13.797 1 90.5 798 ILE A O 1
ATOM 6518 N N . GLU A 1 799 ? -25 1.512 12.727 1 88.38 799 GLU A N 1
ATOM 6519 C CA . GLU A 1 799 ? -25.609 2.531 11.883 1 88.38 799 GLU A CA 1
ATOM 6520 C C . GLU A 1 799 ? -26.703 1.933 11 1 88.38 799 GLU A C 1
ATOM 6522 O O . GLU A 1 799 ? -27.781 2.512 10.859 1 88.38 799 GLU A O 1
ATOM 6527 N N . ASN A 1 800 ? -26.484 0.792 10.469 1 81.88 800 ASN A N 1
ATOM 6528 C CA . ASN A 1 800 ? -27.438 0.146 9.586 1 81.88 800 ASN A CA 1
ATOM 6529 C C . ASN A 1 800 ? -28.688 -0.31 10.352 1 81.88 800 ASN A C 1
ATOM 6531 O O . ASN A 1 800 ? -29.812 -0.176 9.859 1 81.88 800 ASN A O 1
ATOM 6535 N N . ILE A 1 801 ? -28.516 -0.75 11.531 1 83.88 801 ILE A N 1
ATOM 6536 C CA . ILE A 1 801 ? -29.625 -1.35 12.273 1 83.88 801 ILE A CA 1
ATOM 6537 C C . ILE A 1 801 ? -30.375 -0.268 13.055 1 83.88 801 ILE A C 1
ATOM 6539 O O . ILE A 1 801 ? -31.594 -0.17 12.977 1 83.88 801 ILE A O 1
ATOM 6543 N N . LEU A 1 802 ? -29.672 0.551 13.75 1 87.94 802 LEU A N 1
ATOM 6544 C CA . LEU A 1 802 ? -30.328 1.475 14.672 1 87.94 802 LEU A CA 1
ATOM 6545 C C . LEU A 1 802 ? -30.734 2.76 13.961 1 87.94 802 LEU A C 1
ATOM 6547 O O . LEU A 1 802 ? -31.688 3.43 14.367 1 87.94 802 LEU A O 1
ATOM 6551 N N . VAL A 1 803 ? -30.031 3.154 12.945 1 85.75 803 VAL A N 1
ATOM 6552 C CA . VAL A 1 803 ? -30.297 4.441 12.312 1 85.75 803 VAL A CA 1
ATOM 6553 C C . VAL A 1 803 ? -31.078 4.223 11.023 1 85.75 803 VAL A C 1
ATOM 6555 O O . VAL A 1 803 ? -32.094 4.875 10.789 1 85.75 803 VAL A O 1
ATOM 6558 N N . LEU A 1 804 ? -30.625 3.281 10.219 1 76.38 804 LEU A N 1
ATOM 6559 C CA . LEU A 1 804 ? -31.234 3.1 8.906 1 76.38 804 LEU A CA 1
ATOM 6560 C C . LEU A 1 804 ? -32.344 2.062 8.961 1 76.38 804 LEU A C 1
ATOM 6562 O O . LEU A 1 804 ? -33.156 1.954 8.031 1 76.38 804 LEU A O 1
ATOM 6566 N N . GLY A 1 805 ? -32.406 1.334 10.062 1 72.56 805 GLY A N 1
ATOM 6567 C CA . GLY A 1 805 ? -33.531 0.396 10.25 1 72.56 805 GLY A CA 1
ATOM 6568 C C . GLY A 1 805 ? -33.375 -0.872 9.43 1 72.56 805 GLY A C 1
ATOM 6569 O O . GLY A 1 805 ? -34.344 -1.412 8.93 1 72.56 805 GLY A O 1
ATOM 6570 N N . ALA A 1 806 ? -32.156 -1.321 9.281 1 71.25 806 ALA A N 1
ATOM 6571 C CA . ALA A 1 806 ? -31.938 -2.561 8.539 1 71.25 806 ALA A CA 1
ATOM 6572 C C . ALA A 1 806 ? -32.438 -3.768 9.32 1 71.25 806 ALA A C 1
ATOM 6574 O O . ALA A 1 806 ? -32.719 -3.668 10.516 1 71.25 806 ALA A O 1
ATOM 6575 N N . ARG A 1 807 ? -32.594 -4.926 8.523 1 66.06 807 ARG A N 1
ATOM 6576 C CA . ARG A 1 807 ? -33.094 -6.156 9.125 1 66.06 807 ARG A CA 1
ATOM 6577 C C . ARG A 1 807 ? -32.062 -6.773 10.062 1 66.06 807 ARG A C 1
ATOM 6579 O O . ARG A 1 807 ? -30.875 -6.695 9.805 1 66.06 807 ARG A O 1
ATOM 6586 N N . ILE A 1 808 ? -32.594 -7.211 11.227 1 69.38 808 ILE A N 1
ATOM 6587 C CA . ILE A 1 808 ? -31.734 -7.816 12.242 1 69.38 808 ILE A CA 1
ATOM 6588 C C . ILE A 1 808 ? -31.75 -9.336 12.086 1 69.38 808 ILE A C 1
ATOM 6590 O O . ILE A 1 808 ? -32.812 -9.938 11.859 1 69.38 808 ILE A O 1
ATOM 6594 N N . ASP A 1 809 ? -30.516 -9.836 12.031 1 62.78 809 ASP A N 1
ATOM 6595 C CA . ASP A 1 809 ? -30.406 -11.289 12.023 1 62.78 809 ASP A CA 1
ATOM 6596 C C . ASP A 1 809 ? -30.75 -11.875 13.391 1 62.78 809 ASP A C 1
ATOM 6598 O O . ASP A 1 809 ? -30.375 -11.312 14.422 1 62.78 809 ASP A O 1
ATOM 6602 N N . LYS A 1 810 ? -31.703 -12.773 13.453 1 59.75 810 LYS A N 1
ATOM 6603 C CA . LYS A 1 810 ? -32.125 -13.344 14.727 1 59.75 810 LYS A CA 1
ATOM 6604 C C . LYS A 1 810 ? -31.047 -14.203 15.352 1 59.75 810 LYS A C 1
ATOM 6606 O O . LYS A 1 810 ? -30.375 -14.977 14.648 1 59.75 810 LYS A O 1
ATOM 6611 N N . ASP A 1 811 ? -30.484 -13.703 16.562 1 63.03 811 ASP A N 1
ATOM 6612 C CA . ASP A 1 811 ? -29.484 -14.398 17.359 1 63.03 811 ASP A CA 1
ATOM 6613 C C . ASP A 1 811 ? -30.078 -15.625 18.047 1 63.03 811 ASP A C 1
ATOM 6615 O O . ASP A 1 811 ? -31.25 -15.617 18.438 1 63.03 811 ASP A O 1
ATOM 6619 N N . ASP A 1 812 ? -29.406 -16.828 17.75 1 59.56 812 ASP A N 1
ATOM 6620 C CA . ASP A 1 812 ? -29.859 -17.969 18.547 1 59.56 812 ASP A CA 1
ATOM 6621 C C . ASP A 1 812 ? -29.203 -17.969 19.922 1 59.56 812 ASP A C 1
ATOM 6623 O O . ASP A 1 812 ? -28.094 -17.484 20.094 1 59.56 812 ASP A O 1
ATOM 6627 N N . ASP A 1 813 ? -29.953 -18.094 21.062 1 56.34 813 ASP A N 1
ATOM 6628 C CA . ASP A 1 813 ? -29.516 -18.094 22.453 1 56.34 813 ASP A CA 1
ATOM 6629 C C . ASP A 1 813 ? -28.375 -19.094 22.656 1 56.34 813 ASP A C 1
ATOM 6631 O O . ASP A 1 813 ? -27.516 -18.906 23.516 1 56.34 813 ASP A O 1
ATOM 6635 N N . GLU A 1 814 ? -28.375 -20.25 22.016 1 59.78 814 GLU A N 1
ATOM 6636 C CA . GLU A 1 814 ? -27.344 -21.281 22.188 1 59.78 814 GLU A CA 1
ATOM 6637 C C . GLU A 1 814 ? -26.469 -21.391 20.938 1 59.78 814 GLU A C 1
ATOM 6639 O O . GLU A 1 814 ? -26.938 -21.125 19.828 1 59.78 814 GLU A O 1
ATOM 6644 N N . PRO A 1 815 ? -25.188 -21.344 21.281 1 62.12 815 PRO A N 1
ATOM 6645 C CA . PRO A 1 815 ? -24.312 -21.594 20.125 1 62.12 815 PRO A CA 1
ATOM 6646 C C . PRO A 1 815 ? -24.812 -22.734 19.234 1 62.12 815 PRO A C 1
ATOM 6648 O O . PRO A 1 815 ? -25.406 -23.688 19.734 1 62.12 815 PRO A O 1
ATOM 6651 N N . PRO A 1 816 ? -24.969 -22.438 17.953 1 56.81 816 PRO A N 1
ATOM 6652 C CA . PRO A 1 816 ? -25.375 -23.578 17.125 1 56.81 816 PRO A CA 1
ATOM 6653 C C . PRO A 1 816 ? -24.625 -24.859 17.484 1 56.81 816 PRO A C 1
ATOM 6655 O O . PRO A 1 816 ? -23.391 -24.828 17.656 1 56.81 816 PRO A O 1
ATOM 6658 N N . LYS A 1 817 ? -25.203 -25.672 18.484 1 48.84 817 LYS A N 1
ATOM 6659 C CA . LYS A 1 817 ? -24.609 -26.938 18.875 1 48.84 817 LYS A CA 1
ATOM 6660 C C . LYS A 1 817 ? -24.094 -27.703 17.656 1 48.84 817 LYS A C 1
ATOM 6662 O O . LYS A 1 817 ? -24.828 -27.875 16.672 1 48.84 817 LYS A O 1
ATOM 6667 N N . LYS A 1 818 ? -22.922 -27.344 17.375 1 46.31 818 LYS A N 1
ATOM 6668 C CA . LYS A 1 818 ? -22.422 -28.375 16.453 1 46.31 818 LYS A CA 1
ATOM 6669 C C . LYS A 1 818 ? -22.875 -29.766 16.891 1 46.31 818 LYS A C 1
ATOM 6671 O O . LYS A 1 818 ? -22.938 -30.047 18.078 1 46.31 818 LYS A O 1
ATOM 6676 N N . ASP A 1 819 ? -23.875 -30.203 16.266 1 38.03 819 ASP A N 1
ATOM 6677 C CA . ASP A 1 819 ? -24.5 -31.469 16.641 1 38.03 819 ASP A CA 1
ATOM 6678 C C . ASP A 1 819 ? -23.578 -32.281 17.547 1 38.03 819 ASP A C 1
ATOM 6680 O O . ASP A 1 819 ? -23.875 -33.438 17.875 1 38.03 819 ASP A O 1
ATOM 6684 N N . GLY A 1 820 ? -22.422 -32.125 17.844 1 31.56 820 GLY A N 1
ATOM 6685 C CA . GLY A 1 820 ? -22.219 -33.281 18.688 1 31.56 820 GLY A CA 1
ATOM 6686 C C . GLY A 1 820 ? -22.859 -33.156 20.047 1 31.56 820 GLY A C 1
ATOM 6687 O O . GLY A 1 820 ? -23.156 -34.156 20.703 1 31.56 820 GLY A O 1
ATOM 6688 N N . GLU A 1 821 ? -23.078 -31.922 20.953 1 28.89 821 GLU A N 1
ATOM 6689 C CA . GLU A 1 821 ? -23.406 -32.125 22.359 1 28.89 821 GLU A CA 1
ATOM 6690 C C . GLU A 1 821 ? -24.906 -31.922 22.625 1 28.89 821 GLU A C 1
ATOM 6692 O O . GLU A 1 821 ? -25.328 -31.812 23.766 1 28.89 821 GLU A O 1
ATOM 6697 N N . GLU A 1 822 ? -26.031 -31.469 22.125 1 27.38 822 GLU A N 1
ATOM 6698 C CA . GLU A 1 822 ? -27.344 -31.609 22.75 1 27.38 822 GLU A CA 1
ATOM 6699 C C . GLU A 1 822 ? -27.625 -33.062 23.125 1 27.38 822 GLU A C 1
ATOM 6701 O O . GLU A 1 822 ? -27.359 -33.969 22.328 1 27.38 822 GLU A O 1
ATOM 6706 N N . VAL A 1 823 ? -28.312 -33.156 24.469 1 25.16 823 VAL A N 1
ATOM 6707 C CA . VAL A 1 823 ? -29.141 -34 25.328 1 25.16 823 VAL A CA 1
ATOM 6708 C C . VAL A 1 823 ? -30.578 -33.969 24.844 1 25.16 823 VAL A C 1
ATOM 6710 O O . VAL A 1 823 ? -31.422 -33.25 25.406 1 25.16 823 VAL A O 1
ATOM 6713 N N . SER A 1 824 ? -31.359 -33.406 23.875 1 23.88 824 SER A N 1
ATOM 6714 C CA . SER A 1 824 ? -32.75 -33.812 23.812 1 23.88 824 SER A CA 1
ATOM 6715 C C . SER A 1 824 ? -32.906 -35.312 24 1 23.88 824 SER A C 1
ATOM 6717 O O . SER A 1 824 ? -32.125 -36.094 23.469 1 23.88 824 SER A O 1
ATOM 6719 N N . GLU A 1 825 ? -34.156 -35.625 25.016 1 22.78 825 GLU A N 1
ATOM 6720 C CA . GLU A 1 825 ? -35.188 -36.562 25.406 1 22.78 825 GLU A CA 1
ATOM 6721 C C . GLU A 1 825 ? -36.25 -36.688 24.281 1 22.78 825 GLU A C 1
ATOM 6723 O O . GLU A 1 825 ? -37.094 -35.812 24.125 1 22.78 825 GLU A O 1
ATOM 6728 N N . PHE A 1 826 ? -36.438 -36.844 23.047 1 21.97 826 PHE A N 1
ATOM 6729 C CA . PHE A 1 826 ? -37.031 -37.969 22.359 1 21.97 826 PHE A CA 1
ATOM 6730 C C . PHE A 1 826 ? -36.906 -39.219 23.188 1 21.97 826 PHE A C 1
ATOM 6732 O O . PHE A 1 826 ? -35.844 -39.812 23.281 1 21.97 826 PHE A O 1
ATOM 6739 N N . ALA A 1 827 ? -38 -39.344 24.281 1 21.31 827 ALA A N 1
ATOM 6740 C CA . ALA A 1 827 ? -39.281 -39.969 24.641 1 21.31 827 ALA A CA 1
ATOM 6741 C C . ALA A 1 827 ? -40.125 -40.25 23.406 1 21.31 827 ALA A C 1
ATOM 6743 O O . ALA A 1 827 ? -40.406 -39.344 22.625 1 21.31 827 ALA A O 1
ATOM 6744 N N . PHE A 1 828 ? -40.5 -41.438 23.016 1 22.86 828 PHE A N 1
ATOM 6745 C CA . PHE A 1 828 ? -41.188 -42.5 22.297 1 22.86 828 PHE A CA 1
ATOM 6746 C C . PHE A 1 828 ? -42.688 -42.406 22.516 1 22.86 828 PHE A C 1
ATOM 6748 O O . PHE A 1 828 ? -43.406 -43.375 22.266 1 22.86 828 PHE A O 1
ATOM 6755 N N . ASP A 1 829 ? -43.625 -41.281 22.234 1 22.39 829 ASP A N 1
ATOM 6756 C CA . ASP A 1 829 ? -45.062 -41.5 22.344 1 22.39 829 ASP A CA 1
ATOM 6757 C C . ASP A 1 829 ? -45.625 -42.125 21.062 1 22.39 829 ASP A C 1
ATOM 6759 O O . ASP A 1 829 ? -45.375 -41.594 19.969 1 22.39 829 ASP A O 1
ATOM 6763 N N . PRO A 1 830 ? -46.844 -43.062 20.828 1 23.03 830 PRO A N 1
ATOM 6764 C CA . PRO A 1 830 ? -47.625 -43.969 20 1 23.03 830 PRO A CA 1
ATOM 6765 C C . PRO A 1 830 ? -48.656 -43.25 19.141 1 23.03 830 PRO A C 1
ATOM 6767 O O . PRO A 1 830 ? -49.188 -43.812 18.172 1 23.03 830 PRO A O 1
ATOM 6770 N N . THR A 1 831 ? -49.562 -42.406 19.422 1 22.77 831 THR A N 1
ATOM 6771 C CA . THR A 1 831 ? -50.844 -42.062 18.797 1 22.77 831 THR A CA 1
ATOM 6772 C C . THR A 1 831 ? -50.625 -41.125 17.594 1 22.77 831 THR A C 1
ATOM 6774 O O . THR A 1 831 ? -51.562 -40.531 17.094 1 22.77 831 THR A O 1
ATOM 6777 N N . LYS A 1 832 ? -50.062 -40.812 16.75 1 23.16 832 LYS A N 1
ATOM 6778 C CA . LYS A 1 832 ? -49.938 -39.625 15.891 1 23.16 832 LYS A CA 1
ATOM 6779 C C . LYS A 1 832 ? -50.719 -39.844 14.586 1 23.16 832 LYS A C 1
ATOM 6781 O O . LYS A 1 832 ? -51.188 -38.875 13.992 1 23.16 832 LYS A O 1
ATOM 6786 N N . ASP A 1 833 ? -51.781 -40 13.586 1 26.69 833 ASP A N 1
ATOM 6787 C CA . ASP A 1 833 ? -51.562 -41.156 12.75 1 26.69 833 ASP A CA 1
ATOM 6788 C C . ASP A 1 833 ? -50.219 -41.781 13.008 1 26.69 833 ASP A C 1
ATOM 6790 O O . ASP A 1 833 ? -49.188 -41.156 12.805 1 26.69 833 ASP A O 1
ATOM 6794 N N . PHE A 1 834 ? -50.406 -41.812 13.289 1 21.5 834 PHE A N 1
ATOM 6795 C CA . PHE A 1 834 ? -51.719 -41.562 12.727 1 21.5 834 PHE A CA 1
ATOM 6796 C C . PHE A 1 834 ? -51.969 -40.062 12.602 1 21.5 834 PHE A C 1
ATOM 6798 O O . PHE A 1 834 ? -51.344 -39.281 13.289 1 21.5 834 PHE A O 1
ATOM 6805 N N . ILE A 1 835 ? -52.938 -39.312 12.289 1 21.27 835 ILE A N 1
ATOM 6806 C CA . ILE A 1 835 ? -53.938 -38.25 12.484 1 21.27 835 ILE A CA 1
ATOM 6807 C C . ILE A 1 835 ? -53.781 -37.656 13.875 1 21.27 835 ILE A C 1
ATOM 6809 O O . ILE A 1 835 ? -53.781 -36.438 14.039 1 21.27 835 ILE A O 1
ATOM 6813 N N . ASP A 1 836 ? -54.406 -38.094 14.828 1 20 836 ASP A N 1
ATOM 6814 C CA . ASP A 1 836 ? -54.5 -37.438 16.141 1 20 836 ASP A CA 1
ATOM 6815 C C . ASP A 1 836 ? -53.094 -37.125 16.688 1 20 836 ASP A C 1
ATOM 6817 O O . ASP A 1 836 ? -52.312 -38.031 16.938 1 20 836 ASP A O 1
ATOM 6821 N N . VAL A 1 837 ? -52.656 -36.094 16.5 1 21.45 837 VAL A N 1
ATOM 6822 C CA . VAL A 1 837 ? -51.719 -35.656 17.531 1 21.45 837 VAL A CA 1
ATOM 6823 C C . VAL A 1 837 ? -52.281 -36 18.906 1 21.45 837 VAL A C 1
ATOM 6825 O O . VAL A 1 837 ? -51.688 -35.625 19.938 1 21.45 837 VAL A O 1
ATOM 6828 N N . THR A 1 838 ? -53.281 -36.688 18.828 1 20.2 838 THR A N 1
ATOM 6829 C CA . THR A 1 838 ? -53.344 -37.344 20.141 1 20.2 838 THR A CA 1
ATOM 6830 C C . THR A 1 838 ? -52.5 -38.594 20.172 1 20.2 838 THR A C 1
ATOM 6832 O O . THR A 1 838 ? -52.156 -39.094 21.25 1 20.2 838 THR A O 1
ATOM 6835 N N . GLN A 1 839 ? -52.031 -39.5 19.297 1 20.73 839 GLN A N 1
ATOM 6836 C CA . GLN A 1 839 ? -51.406 -40.219 20.406 1 20.73 839 GLN A CA 1
ATOM 6837 C C . GLN A 1 839 ? -50.25 -39.406 21.016 1 20.73 839 GLN A C 1
ATOM 6839 O O . GLN A 1 839 ? -49.094 -39.781 20.891 1 20.73 839 GLN A O 1
ATOM 6844 N N . LEU A 1 840 ? -50.312 -38.375 20.766 1 23.45 840 LEU A N 1
ATOM 6845 C CA . LEU A 1 840 ? -50.469 -37 21.234 1 23.45 840 LEU A CA 1
ATOM 6846 C C . LEU A 1 840 ? -51.594 -36.938 22.281 1 23.45 840 LEU A C 1
ATOM 6848 O O . LEU A 1 840 ? -52 -35.812 22.688 1 23.45 840 LEU A O 1
ATOM 6852 N N . PRO A 1 841 ? -52.094 -38.125 22.094 1 19.55 841 PRO A N 1
ATOM 6853 C CA . PRO A 1 841 ? -53.219 -38.281 23.047 1 19.55 841 PRO A CA 1
ATOM 6854 C C . PRO A 1 841 ? -52.875 -37.75 24.438 1 19.55 841 PRO A C 1
ATOM 6856 O O . PRO A 1 841 ? -51.688 -37.594 24.766 1 19.55 841 PRO A O 1
ATOM 6859 N N . GLN A 1 842 ? -53.531 -38.312 25.219 1 21.11 842 GLN A N 1
ATOM 6860 C CA . GLN A 1 842 ? -53.938 -38.156 26.625 1 21.11 842 GLN A CA 1
ATOM 6861 C C . GLN A 1 842 ? -52.719 -38 27.531 1 21.11 842 GLN A C 1
ATOM 6863 O O . GLN A 1 842 ? -52.719 -37.156 28.406 1 21.11 842 GLN A O 1
ATOM 6868 N N . VAL A 1 843 ? -53.094 -38.281 28.547 1 19.86 843 VAL A N 1
ATOM 6869 C CA . VAL A 1 843 ? -54.156 -38.125 29.516 1 19.86 843 VAL A CA 1
ATOM 6870 C C . VAL A 1 843 ? -53.594 -38.25 30.938 1 19.86 843 VAL A C 1
ATOM 6872 O O . VAL A 1 843 ? -54.125 -37.719 31.891 1 19.86 843 VAL A O 1
ATOM 6875 N N . PRO A 1 844 ? -52.344 -39.188 31.094 1 17.42 844 PRO A N 1
ATOM 6876 C CA . PRO A 1 844 ? -52.625 -39.031 32.531 1 17.42 844 PRO A CA 1
ATOM 6877 C C . PRO A 1 844 ? -51.906 -37.812 33.125 1 17.42 844 PRO A C 1
ATOM 6879 O O . PRO A 1 844 ? -52.469 -37.125 33.969 1 17.42 844 PRO A O 1
ATOM 6882 N N . LEU A 1 845 ? -50.469 -37.469 32.656 1 17.8 845 LEU A N 1
ATOM 6883 C CA . LEU A 1 845 ? -49.719 -37.906 33.844 1 17.8 845 LEU A CA 1
ATOM 6884 C C . LEU A 1 845 ? -50 -36.938 35.031 1 17.8 845 LEU A C 1
ATOM 6886 O O . LEU A 1 845 ? -49.969 -37.375 36.188 1 17.8 845 LEU A O 1
ATOM 6890 N N . GLY A 1 846 ? -49.594 -35.562 34.906 1 16.78 846 GLY A N 1
ATOM 6891 C CA . GLY A 1 846 ? -49.469 -35.219 36.312 1 16.78 846 GLY A CA 1
ATOM 6892 C C . GLY A 1 846 ? -50.719 -35.531 37.094 1 16.78 846 GLY A C 1
ATOM 6893 O O . GLY A 1 846 ? -51.781 -34.969 36.844 1 16.78 846 GLY A O 1
ATOM 6894 N N . ASP A 1 847 ? -50.875 -36.75 37.375 1 18.84 847 ASP A N 1
ATOM 6895 C CA . ASP A 1 847 ? -51.469 -36.906 38.688 1 18.84 847 ASP A CA 1
ATOM 6896 C C . ASP A 1 847 ? -51.188 -35.719 39.594 1 18.84 847 ASP A C 1
ATOM 6898 O O . ASP A 1 847 ? -50.312 -34.906 39.281 1 18.84 847 ASP A O 1
ATOM 6902 N N . LEU A 1 848 ? -50.625 -36.031 40.781 1 15.74 848 LEU A N 1
ATOM 6903 C CA . LEU A 1 848 ? -50.906 -36.188 42.219 1 15.74 848 LEU A CA 1
ATOM 6904 C C . LEU A 1 848 ? -50.031 -35.219 43.031 1 15.74 848 LEU A C 1
ATOM 6906 O O . LEU A 1 848 ? -48.969 -34.781 42.562 1 15.74 848 LEU A O 1
ATOM 6910 N N . THR A 1 849 ? -49.594 -35.219 44.406 1 16.14 849 THR A N 1
ATOM 6911 C CA . THR A 1 849 ? -49.562 -34.594 45.719 1 16.14 849 THR A CA 1
ATOM 6912 C C . THR A 1 849 ? -48.188 -34 46 1 16.14 849 THR A C 1
ATOM 6914 O O . THR A 1 849 ? -48.031 -33.219 46.938 1 16.14 849 THR A O 1
ATOM 6917 N N . GLN A 1 850 ? -46.938 -34.062 45.438 1 17.52 850 GLN A N 1
ATOM 6918 C CA . GLN A 1 850 ? -46.281 -33.656 46.688 1 17.52 850 GLN A CA 1
ATOM 6919 C C . GLN A 1 850 ? -46.125 -32.156 46.75 1 17.52 850 GLN A C 1
ATOM 6921 O O . GLN A 1 850 ? -45.5 -31.547 45.906 1 17.52 850 GLN A O 1
ATOM 6926 N N . LEU A 1 851 ? -47.312 -31.109 47.125 1 16.53 851 LEU A N 1
ATOM 6927 C CA . LEU A 1 851 ? -47.375 -30.094 48.156 1 16.53 851 LEU A CA 1
ATOM 6928 C C . LEU A 1 851 ? -46.219 -30.266 49.156 1 16.53 851 LEU A C 1
ATOM 6930 O O . LEU A 1 851 ? -45.938 -29.375 49.938 1 16.53 851 LEU A O 1
ATOM 6934 N N . GLU A 1 852 ? -45.719 -31.484 49.562 1 17.94 852 GLU A N 1
ATOM 6935 C CA . GLU A 1 852 ? -45.438 -31.5 51 1 17.94 852 GLU A CA 1
ATOM 6936 C C . GLU A 1 852 ? -44.062 -30.938 51.312 1 17.94 852 GLU A C 1
ATOM 6938 O O . GLU A 1 852 ? -43.188 -30.859 50.438 1 17.94 852 GLU A O 1
ATOM 6943 N N . GLU A 1 853 ? -43.25 -31.391 52.156 1 19.14 853 GLU A N 1
ATOM 6944 C CA . GLU A 1 853 ? -42.625 -31.141 53.469 1 19.14 853 GLU A CA 1
ATOM 6945 C C . GLU A 1 853 ? -41.125 -30.922 53.312 1 19.14 853 GLU A C 1
ATOM 6947 O O . GLU A 1 853 ? -40.531 -30.109 54.031 1 19.14 853 GLU A O 1
ATOM 6952 N N . LYS A 1 854 ? -40.094 -31.609 52.594 1 17.98 854 LYS A N 1
ATOM 6953 C CA . LYS A 1 854 ? -39.344 -32.219 53.656 1 17.98 854 LYS A CA 1
ATOM 6954 C C . LYS A 1 854 ? -38.062 -31.438 53.969 1 17.98 854 LYS A C 1
ATOM 6956 O O . LYS A 1 854 ? -37.344 -31.766 54.906 1 17.98 854 LYS A O 1
ATOM 6961 N N . PRO A 1 855 ? -37.25 -30.406 53.156 1 19.86 855 PRO A N 1
ATOM 6962 C CA . PRO A 1 855 ? -36.031 -30.703 53.906 1 19.86 855 PRO A CA 1
ATOM 6963 C C . PRO A 1 855 ? -36.125 -30.266 55.375 1 19.86 855 PRO A C 1
ATOM 6965 O O . PRO A 1 855 ? -36.625 -29.172 55.656 1 19.86 855 PRO A O 1
ATOM 6968 N N . SER A 1 856 ? -36.469 -31.078 56.562 1 16.91 856 SER A N 1
ATOM 6969 C CA . SER A 1 856 ? -36.281 -31.062 58 1 16.91 856 SER A CA 1
ATOM 6970 C C . SER A 1 856 ? -34.875 -30.594 58.375 1 16.91 856 SER A C 1
ATOM 6972 O O . SER A 1 856 ? -34.562 -30.359 59.531 1 16.91 856 SER A O 1
ATOM 6974 N N . GLY A 1 857 ? -33.719 -30.891 57.938 1 22.33 857 GLY A N 1
ATOM 6975 C CA . GLY A 1 857 ? -33.094 -30.703 59.219 1 22.33 857 GLY A CA 1
ATOM 6976 C C . GLY A 1 857 ? -33 -29.25 59.656 1 22.33 857 GLY A C 1
ATOM 6977 O O . GLY A 1 857 ? -33.469 -28.375 58.938 1 22.33 857 GLY A O 1
ATOM 6978 N N . PRO A 1 858 ? -32.562 -28.531 60.562 1 21.94 858 PRO A N 1
ATOM 6979 C CA . PRO A 1 858 ? -33.094 -27.266 61.062 1 21.94 858 PRO A CA 1
ATOM 6980 C C . PRO A 1 858 ? -33.156 -26.172 60 1 21.94 858 PRO A C 1
ATOM 6982 O O . PRO A 1 858 ? -32.406 -26.234 59 1 21.94 858 PRO A O 1
ATOM 6985 N N . MET B 1 1 ? -67.312 -49.125 33.094 1 16.69 1 MET B N 1
ATOM 6986 C CA . MET B 1 1 ? -67.875 -48.906 31.766 1 16.69 1 MET B CA 1
ATOM 6987 C C . MET B 1 1 ? -67 -49.469 30.672 1 16.69 1 MET B C 1
ATOM 6989 O O . MET B 1 1 ? -66.125 -48.781 30.172 1 16.69 1 MET B O 1
ATOM 6993 N N . ALA B 1 2 ? -66.5 -50.75 30.703 1 17.23 2 ALA B N 1
ATOM 6994 C CA . ALA B 1 2 ? -65.5 -51.656 30.188 1 17.23 2 ALA B CA 1
ATOM 6995 C C . ALA B 1 2 ? -65.812 -52.094 28.75 1 17.23 2 ALA B C 1
ATOM 6997 O O . ALA B 1 2 ? -64.875 -52.281 27.953 1 17.23 2 ALA B O 1
ATOM 6998 N N . GLU B 1 3 ? -67 -52.219 28.516 1 16.92 3 GLU B N 1
ATOM 6999 C CA . GLU B 1 3 ? -67.5 -53.312 27.672 1 16.92 3 GLU B CA 1
ATOM 7000 C C . GLU B 1 3 ? -67.375 -53 26.188 1 16.92 3 GLU B C 1
ATOM 7002 O O . GLU B 1 3 ? -67.062 -53.875 25.391 1 16.92 3 GLU B O 1
ATOM 7007 N N . ASP B 1 4 ? -67.812 -51.969 26.016 1 18.8 4 ASP B N 1
ATOM 7008 C CA . ASP B 1 4 ? -68.438 -51.844 24.703 1 18.8 4 ASP B CA 1
ATOM 7009 C C . ASP B 1 4 ? -67.438 -51.719 23.594 1 18.8 4 ASP B C 1
ATOM 7011 O O . ASP B 1 4 ? -67.625 -51.031 22.594 1 18.8 4 ASP B O 1
ATOM 7015 N N . PHE B 1 5 ? -66.062 -52.062 23.938 1 21.11 5 PHE B N 1
ATOM 7016 C CA . PHE B 1 5 ? -64.812 -51.875 23.25 1 21.11 5 PHE B CA 1
ATOM 7017 C C . PHE B 1 5 ? -64.688 -52.812 22.047 1 21.11 5 PHE B C 1
ATOM 7019 O O . PHE B 1 5 ? -63.625 -53.031 21.5 1 21.11 5 PHE B O 1
ATOM 7026 N N . GLY B 1 6 ? -65.812 -53.625 21.969 1 19.67 6 GLY B N 1
ATOM 7027 C CA . GLY B 1 6 ? -65.625 -54.906 21.266 1 19.67 6 GLY B CA 1
ATOM 7028 C C . GLY B 1 6 ? -65.438 -54.75 19.766 1 19.67 6 GLY B C 1
ATOM 7029 O O . GLY B 1 6 ? -65.312 -55.75 19.047 1 19.67 6 GLY B O 1
ATOM 7030 N N . GLY B 1 7 ? -66.188 -53.781 19.281 1 19.84 7 GLY B N 1
ATOM 7031 C CA . GLY B 1 7 ? -66.875 -53.906 17.984 1 19.84 7 GLY B CA 1
ATOM 7032 C C . GLY B 1 7 ? -65.875 -54.031 16.828 1 19.84 7 GLY B C 1
ATOM 7033 O O . GLY B 1 7 ? -64.688 -54.031 17.031 1 19.84 7 GLY B O 1
ATOM 7034 N N . ASP B 1 8 ? -66.188 -53.281 15.703 1 21.2 8 ASP B N 1
ATOM 7035 C CA . ASP B 1 8 ? -66.062 -53.562 14.281 1 21.2 8 ASP B CA 1
ATOM 7036 C C . ASP B 1 8 ? -64.562 -53.5 13.875 1 21.2 8 ASP B C 1
ATOM 7038 O O . ASP B 1 8 ? -63.906 -52.469 14.062 1 21.2 8 ASP B O 1
ATOM 7042 N N . HIS B 1 9 ? -63.781 -54.531 13.914 1 22.22 9 HIS B N 1
ATOM 7043 C CA . HIS B 1 9 ? -62.375 -54.938 13.758 1 22.22 9 HIS B CA 1
ATOM 7044 C C . HIS B 1 9 ? -61.812 -54.406 12.453 1 22.22 9 HIS B C 1
ATOM 7046 O O . HIS B 1 9 ? -60.594 -54.531 12.219 1 22.22 9 HIS B O 1
ATOM 7052 N N . ASN B 1 10 ? -62.594 -54.406 11.375 1 21.5 10 ASN B N 1
ATOM 7053 C CA . ASN B 1 10 ? -62.219 -54.312 9.977 1 21.5 10 ASN B CA 1
ATOM 7054 C C . ASN B 1 10 ? -61.531 -52.969 9.672 1 21.5 10 ASN B C 1
ATOM 7056 O O . ASN B 1 10 ? -61.156 -52.719 8.531 1 21.5 10 ASN B O 1
ATOM 7060 N N . ALA B 1 11 ? -61.812 -51.969 10.359 1 22.88 11 ALA B N 1
ATOM 7061 C CA . ALA B 1 11 ? -61.625 -50.531 10.117 1 22.88 11 ALA B CA 1
ATOM 7062 C C . ALA B 1 11 ? -60.156 -50.125 10.172 1 22.88 11 ALA B C 1
ATOM 7064 O O . ALA B 1 11 ? -59.844 -48.938 10.219 1 22.88 11 ALA B O 1
ATOM 7065 N N . SER B 1 12 ? -59.344 -51.031 10.531 1 22.83 12 SER B N 1
ATOM 7066 C CA . SER B 1 12 ? -57.938 -50.812 10.875 1 22.83 12 SER B CA 1
ATOM 7067 C C . SER B 1 12 ? -57.156 -50.375 9.656 1 22.83 12 SER B C 1
ATOM 7069 O O . SER B 1 12 ? -55.938 -50.125 9.766 1 22.83 12 SER B O 1
ATOM 7071 N N . GLY B 1 13 ? -57.656 -50.656 8.43 1 25.53 13 GLY B N 1
ATOM 7072 C CA . GLY B 1 13 ? -57.031 -50.5 7.117 1 25.53 13 GLY B CA 1
ATOM 7073 C C . GLY B 1 13 ? -56.75 -49.031 6.77 1 25.53 13 GLY B C 1
ATOM 7074 O O . GLY B 1 13 ? -56.031 -48.781 5.793 1 25.53 13 GLY B O 1
ATOM 7075 N N . ASN B 1 14 ? -57.531 -48.125 7.188 1 25.19 14 ASN B N 1
ATOM 7076 C CA . ASN B 1 14 ? -57.719 -46.75 6.73 1 25.19 14 ASN B CA 1
ATOM 7077 C C . ASN B 1 14 ? -56.531 -45.875 7.16 1 25.19 14 ASN B C 1
ATOM 7079 O O . ASN B 1 14 ? -56.469 -44.719 6.75 1 25.19 14 ASN B O 1
ATOM 7083 N N . LYS B 1 15 ? -55.938 -46.188 8.234 1 28.55 15 LYS B N 1
ATOM 7084 C CA . LYS B 1 15 ? -55.062 -45.188 8.828 1 28.55 15 LYS B CA 1
ATOM 7085 C C . LYS B 1 15 ? -53.781 -45.031 8.016 1 28.55 15 LYS B C 1
ATOM 7087 O O . LYS B 1 15 ? -53.188 -43.938 7.953 1 28.55 15 LYS B O 1
ATOM 7092 N N . GLY B 1 16 ? -53.406 -46.188 7.453 1 27.06 16 GLY B N 1
ATOM 7093 C CA . GLY B 1 16 ? -52.188 -46.188 6.637 1 27.06 16 GLY B CA 1
ATOM 7094 C C . GLY B 1 16 ? -52.312 -45.312 5.398 1 27.06 16 GLY B C 1
ATOM 7095 O O . GLY B 1 16 ? -51.312 -44.812 4.898 1 27.06 16 GLY B O 1
ATOM 7096 N N . GLU B 1 17 ? -53.531 -45.281 4.812 1 27.91 17 GLU B N 1
ATOM 7097 C CA . GLU B 1 17 ? -53.844 -44.531 3.6 1 27.91 17 GLU B CA 1
ATOM 7098 C C . GLU B 1 17 ? -53.688 -43.031 3.83 1 27.91 17 GLU B C 1
ATOM 7100 O O . GLU B 1 17 ? -53.188 -42.312 2.957 1 27.91 17 GLU B O 1
ATOM 7105 N N . ARG B 1 18 ? -54.219 -42.531 4.93 1 29.38 18 ARG B N 1
ATOM 7106 C CA . ARG B 1 18 ? -54.25 -41.094 5.137 1 29.38 18 ARG B CA 1
ATOM 7107 C C . ARG B 1 18 ? -52.844 -40.531 5.23 1 29.38 18 ARG B C 1
ATOM 7109 O O . ARG B 1 18 ? -52.562 -39.438 4.719 1 29.38 18 ARG B O 1
ATOM 7116 N N . PHE B 1 19 ? -52 -41.281 5.961 1 29.16 19 PHE B N 1
ATOM 7117 C CA . PHE B 1 19 ? -50.656 -40.781 6.117 1 29.16 19 PHE B CA 1
ATOM 7118 C C . PHE B 1 19 ? -49.969 -40.656 4.766 1 29.16 19 PHE B C 1
ATOM 7120 O O . PHE B 1 19 ? -49.312 -39.656 4.484 1 29.16 19 PHE B O 1
ATOM 7127 N N . VAL B 1 20 ? -50.281 -41.531 3.742 1 29.34 20 VAL B N 1
ATOM 7128 C CA . VAL B 1 20 ? -49.75 -41.5 2.379 1 29.34 20 VAL B CA 1
ATOM 7129 C C . VAL B 1 20 ? -50.281 -40.25 1.659 1 29.34 20 VAL B C 1
ATOM 7131 O O . VAL B 1 20 ? -49.531 -39.562 0.956 1 29.34 20 VAL B O 1
ATOM 7134 N N . LYS B 1 21 ? -51.531 -39.875 1.767 1 31.05 21 LYS B N 1
ATOM 7135 C CA . LYS B 1 21 ? -52.125 -38.75 1.07 1 31.05 21 LYS B CA 1
ATOM 7136 C C . LYS B 1 21 ? -51.469 -37.438 1.501 1 31.05 21 LYS B C 1
ATOM 7138 O O . LYS B 1 21 ? -51.25 -36.531 0.674 1 31.05 21 LYS B O 1
ATOM 7143 N N . ASP B 1 22 ? -51.312 -37.219 2.803 1 31.08 22 ASP B N 1
ATOM 7144 C CA . ASP B 1 22 ? -50.781 -35.906 3.244 1 31.08 22 ASP B CA 1
ATOM 7145 C C . ASP B 1 22 ? -49.344 -35.75 2.793 1 31.08 22 ASP B C 1
ATOM 7147 O O . ASP B 1 22 ? -48.938 -34.625 2.447 1 31.08 22 ASP B O 1
ATOM 7151 N N . LEU B 1 23 ? -48.5 -36.844 2.779 1 28.95 23 LEU B N 1
ATOM 7152 C CA . LEU B 1 23 ? -47.156 -36.812 2.232 1 28.95 23 LEU B CA 1
ATOM 7153 C C . LEU B 1 23 ? -47.188 -36.562 0.729 1 28.95 23 LEU B C 1
ATOM 7155 O O . LEU B 1 23 ? -46.344 -35.844 0.207 1 28.95 23 LEU B O 1
ATOM 7159 N N . MET B 1 24 ? -48.031 -37.094 -0.194 1 28.72 24 MET B N 1
ATOM 7160 C CA . MET B 1 24 ? -48.281 -36.906 -1.619 1 28.72 24 MET B CA 1
ATOM 7161 C C . MET B 1 24 ? -48.688 -35.438 -1.897 1 28.72 24 MET B C 1
ATOM 7163 O O . MET B 1 24 ? -48.562 -34.969 -3.027 1 28.72 24 MET B O 1
ATOM 7167 N N . ALA B 1 25 ? -49.5 -34.844 -1.102 1 29.39 25 ALA B N 1
ATOM 7168 C CA . ALA B 1 25 ? -49.906 -33.469 -1.378 1 29.39 25 ALA B CA 1
ATOM 7169 C C . ALA B 1 25 ? -48.688 -32.531 -1.436 1 29.39 25 ALA B C 1
ATOM 7171 O O . ALA B 1 25 ? -48.719 -31.531 -2.16 1 29.39 25 ALA B O 1
ATOM 7172 N N . GLN B 1 26 ? -47.688 -32.781 -0.484 1 27.12 26 GLN B N 1
ATOM 7173 C CA . GLN B 1 26 ? -46.406 -32.031 -0.54 1 27.12 26 GLN B CA 1
ATOM 7174 C C . GLN B 1 26 ? -45.469 -32.625 -1.553 1 27.12 26 GLN B C 1
ATOM 7176 O O . GLN B 1 26 ? -45.344 -33.875 -1.646 1 27.12 26 GLN B O 1
ATOM 7181 N N . ASN B 1 27 ? -45.219 -32.219 -2.945 1 26.94 27 ASN B N 1
ATOM 7182 C CA . ASN B 1 27 ? -44.844 -32.75 -4.258 1 26.94 27 ASN B CA 1
ATOM 7183 C C . ASN B 1 27 ? -43.688 -33.75 -4.164 1 26.94 27 ASN B C 1
ATOM 7185 O O . ASN B 1 27 ? -42.594 -33.5 -4.664 1 26.94 27 ASN B O 1
ATOM 7189 N N . VAL B 1 28 ? -43.656 -34.594 -3.137 1 26.47 28 VAL B N 1
ATOM 7190 C CA . VAL B 1 28 ? -42.719 -35.688 -2.953 1 26.47 28 VAL B CA 1
ATOM 7191 C C . VAL B 1 28 ? -43.062 -36.844 -3.863 1 26.47 28 VAL B C 1
ATOM 7193 O O . VAL B 1 28 ? -44.094 -37.5 -3.68 1 26.47 28 VAL B O 1
ATOM 7196 N N . SER B 1 29 ? -42.844 -36.938 -5.316 1 27.41 29 SER B N 1
ATOM 7197 C CA . SER B 1 29 ? -43.312 -37.969 -6.258 1 27.41 29 SER B CA 1
ATOM 7198 C C . SER B 1 29 ? -42.688 -39.312 -5.957 1 27.41 29 SER B C 1
ATOM 7200 O O . SER B 1 29 ? -41.469 -39.5 -6.09 1 27.41 29 SER B O 1
ATOM 7202 N N . ILE B 1 30 ? -43.156 -40.156 -5.047 1 29.39 30 ILE B N 1
ATOM 7203 C CA . ILE B 1 30 ? -42.812 -41.562 -4.84 1 29.39 30 ILE B CA 1
ATOM 7204 C C . ILE B 1 30 ? -43.375 -42.406 -5.98 1 29.39 30 ILE B C 1
ATOM 7206 O O . ILE B 1 30 ? -44.562 -42.344 -6.273 1 29.39 30 ILE B O 1
ATOM 7210 N N . PRO B 1 31 ? -42.562 -43.094 -6.848 1 28.81 31 PRO B N 1
ATOM 7211 C CA . PRO B 1 31 ? -43.125 -43.812 -7.977 1 28.81 31 PRO B CA 1
ATOM 7212 C C . PRO B 1 31 ? -44.125 -44.875 -7.539 1 28.81 31 PRO B C 1
ATOM 7214 O O . PRO B 1 31 ? -44 -45.438 -6.441 1 28.81 31 PRO B O 1
ATOM 7217 N N . PRO B 1 32 ? -45.156 -45.219 -8.234 1 29.47 32 PRO B N 1
ATOM 7218 C CA . PRO B 1 32 ? -46.344 -46 -7.922 1 29.47 32 PRO B CA 1
ATOM 7219 C C . PRO B 1 32 ? -46.031 -47.5 -7.832 1 29.47 32 PRO B C 1
ATOM 7221 O O . PRO B 1 32 ? -46.625 -48.219 -6.996 1 29.47 32 PRO B O 1
ATOM 7224 N N . ASP B 1 33 ? -45.281 -48.219 -8.656 1 28.95 33 ASP B N 1
ATOM 7225 C CA . ASP B 1 33 ? -45.156 -49.688 -8.664 1 28.95 33 ASP B CA 1
ATOM 7226 C C . ASP B 1 33 ? -44.406 -50.188 -7.434 1 28.95 33 ASP B C 1
ATOM 7228 O O . ASP B 1 33 ? -44.656 -51.312 -6.969 1 28.95 33 ASP B O 1
ATOM 7232 N N . VAL B 1 34 ? -43.375 -49.75 -6.797 1 29.56 34 VAL B N 1
ATOM 7233 C CA . VAL B 1 34 ? -43.344 -50.25 -5.422 1 29.56 34 VAL B CA 1
ATOM 7234 C C . VAL B 1 34 ? -44.656 -49.906 -4.711 1 29.56 34 VAL B C 1
ATOM 7236 O O . VAL B 1 34 ? -45.031 -50.594 -3.75 1 29.56 34 VAL B O 1
ATOM 7239 N N . LEU B 1 35 ? -45.312 -48.844 -5.254 1 28.31 35 LEU B N 1
ATOM 7240 C CA . LEU B 1 35 ? -46.719 -48.688 -4.848 1 28.31 35 LEU B CA 1
ATOM 7241 C C . LEU B 1 35 ? -47.531 -49.844 -5.375 1 28.31 35 LEU B C 1
ATOM 7243 O O . LEU B 1 35 ? -48.375 -50.406 -4.656 1 28.31 35 LEU B O 1
ATOM 7247 N N . SER B 1 36 ? -47.375 -50.219 -6.656 1 27.64 36 SER B N 1
ATOM 7248 C CA . SER B 1 36 ? -48.25 -51.312 -7.086 1 27.64 36 SER B CA 1
ATOM 7249 C C . SER B 1 36 ? -47.875 -52.625 -6.43 1 27.64 36 SER B C 1
ATOM 7251 O O . SER B 1 36 ? -48.75 -53.375 -5.965 1 27.64 36 SER B O 1
ATOM 7253 N N . LYS B 1 37 ? -46.75 -53.375 -6.543 1 30.8 37 LYS B N 1
ATOM 7254 C CA . LYS B 1 37 ? -46.562 -54.625 -5.824 1 30.8 37 LYS B CA 1
ATOM 7255 C C . LYS B 1 37 ? -46.594 -54.406 -4.312 1 30.8 37 LYS B C 1
ATOM 7257 O O . LYS B 1 37 ? -47.156 -55.219 -3.576 1 30.8 37 LYS B O 1
ATOM 7262 N N . VAL B 1 38 ? -46 -53.469 -3.674 1 27.92 38 VAL B N 1
ATOM 7263 C CA . VAL B 1 38 ? -46.656 -53.219 -2.393 1 27.92 38 VAL B CA 1
ATOM 7264 C C . VAL B 1 38 ? -48.062 -52.656 -2.627 1 27.92 38 VAL B C 1
ATOM 7266 O O . VAL B 1 38 ? -49.031 -53.062 -1.986 1 27.92 38 VAL B O 1
ATOM 7269 N N . PHE B 1 39 ? -48.406 -51.406 -3.301 1 31.92 39 PHE B N 1
ATOM 7270 C CA . PHE B 1 39 ? -49.844 -51.125 -3.455 1 31.92 39 PHE B CA 1
ATOM 7271 C C . PHE B 1 39 ? -50.312 -51.469 -4.855 1 31.92 39 PHE B C 1
ATOM 7273 O O . PHE B 1 39 ? -51.469 -51.25 -5.195 1 31.92 39 PHE B O 1
ATOM 7280 N N . ASN B 1 40 ? -50.25 -52.75 -5.566 1 30.75 40 ASN B N 1
ATOM 7281 C CA . ASN B 1 40 ? -50.781 -53.406 -6.758 1 30.75 40 ASN B CA 1
ATOM 7282 C C . ASN B 1 40 ? -51.031 -52.438 -7.891 1 30.75 40 ASN B C 1
ATOM 7284 O O . ASN B 1 40 ? -52 -52.562 -8.625 1 30.75 40 ASN B O 1
ATOM 7288 N N . VAL B 1 41 ? -50.469 -51.25 -7.867 1 31.98 41 VAL B N 1
ATOM 7289 C CA . VAL B 1 41 ? -51 -50.344 -8.867 1 31.98 41 VAL B CA 1
ATOM 7290 C C . VAL B 1 41 ? -50.281 -50.562 -10.203 1 31.98 41 VAL B C 1
ATOM 7292 O O . VAL B 1 41 ? -49.062 -50.75 -10.242 1 31.98 41 VAL B O 1
ATOM 7295 N N . PRO B 1 42 ? -50.938 -50.906 -11.375 1 32.47 42 PRO B N 1
ATOM 7296 C CA . PRO B 1 42 ? -50.594 -51.406 -12.711 1 32.47 42 PRO B CA 1
ATOM 7297 C C . PRO B 1 42 ? -49.594 -50.5 -13.406 1 32.47 42 PRO B C 1
ATOM 7299 O O . PRO B 1 42 ? -49.531 -49.281 -13.125 1 32.47 42 PRO B O 1
ATOM 7302 N N . LEU B 1 43 ? -48.594 -51.031 -14.281 1 32.16 43 LEU B N 1
ATOM 7303 C CA . LEU B 1 43 ? -47.344 -50.656 -14.961 1 32.16 43 LEU B CA 1
ATOM 7304 C C . LEU B 1 43 ? -47.594 -49.438 -15.852 1 32.16 43 LEU B C 1
ATOM 7306 O O . LEU B 1 43 ? -46.688 -48.594 -15.992 1 32.16 43 LEU B O 1
ATOM 7310 N N . GLU B 1 44 ? -48.719 -49.344 -16.625 1 35.94 44 GLU B N 1
ATOM 7311 C CA . GLU B 1 44 ? -49.062 -48.344 -17.641 1 35.94 44 GLU B CA 1
ATOM 7312 C C . GLU B 1 44 ? -48.969 -46.938 -17.078 1 35.94 44 GLU B C 1
ATOM 7314 O O . GLU B 1 44 ? -48.625 -46 -17.797 1 35.94 44 GLU B O 1
ATOM 7319 N N . GLU B 1 45 ? -49.312 -46.844 -15.789 1 32.81 45 GLU B N 1
ATOM 7320 C CA . GLU B 1 45 ? -49.438 -45.562 -15.156 1 32.81 45 GLU B CA 1
ATOM 7321 C C . GLU B 1 45 ? -48.094 -44.969 -14.797 1 32.81 45 GLU B C 1
ATOM 7323 O O . GLU B 1 45 ? -47.906 -43.75 -14.789 1 32.81 45 GLU B O 1
ATOM 7328 N N . ILE B 1 46 ? -47.156 -45.875 -14.828 1 31.44 46 ILE B N 1
ATOM 7329 C CA . ILE B 1 46 ? -45.844 -45.469 -14.391 1 31.44 46 ILE B CA 1
ATOM 7330 C C . ILE B 1 46 ? -45.094 -44.812 -15.547 1 31.44 46 ILE B C 1
ATOM 7332 O O . ILE B 1 46 ? -44.438 -43.781 -15.367 1 31.44 46 ILE B O 1
ATOM 7336 N N . GLU B 1 47 ? -45.156 -45.312 -16.828 1 34.12 47 GLU B N 1
ATOM 7337 C CA . GLU B 1 47 ? -44.562 -44.719 -18.031 1 34.12 47 GLU B CA 1
ATOM 7338 C C . GLU B 1 47 ? -44.969 -43.281 -18.203 1 34.12 47 GLU B C 1
ATOM 7340 O O . GLU B 1 47 ? -44.188 -42.438 -18.625 1 34.12 47 GLU B O 1
ATOM 7345 N N . LYS B 1 48 ? -46.219 -42.906 -18.078 1 35.16 48 LYS B N 1
ATOM 7346 C CA . LYS B 1 48 ? -46.75 -41.531 -18.125 1 35.16 48 LYS B CA 1
ATOM 7347 C C . LYS B 1 48 ? -46.062 -40.656 -17.094 1 35.16 48 LYS B C 1
ATOM 7349 O O . LYS B 1 48 ? -45.844 -39.469 -17.344 1 35.16 48 LYS B O 1
ATOM 7354 N N . ILE B 1 49 ? -45.469 -41.312 -16.094 1 30.84 49 ILE B N 1
ATOM 7355 C CA . ILE B 1 49 ? -44.906 -40.5 -15.023 1 30.84 49 ILE B CA 1
ATOM 7356 C C . ILE B 1 49 ? -43.469 -40.094 -15.367 1 30.84 49 ILE B C 1
ATOM 7358 O O . ILE B 1 49 ? -43.062 -38.969 -15.148 1 30.84 49 ILE B O 1
ATOM 7362 N N . GLU B 1 50 ? -42.688 -40.969 -16 1 31.02 50 GLU B N 1
ATOM 7363 C CA . GLU B 1 50 ? -41.281 -40.719 -16.297 1 31.02 50 GLU B CA 1
ATOM 7364 C C . GLU B 1 50 ? -41.125 -39.594 -17.328 1 31.02 50 GLU B C 1
ATOM 7366 O O . GLU B 1 50 ? -40.25 -38.75 -17.203 1 31.02 50 GLU B O 1
ATOM 7371 N N . LYS B 1 51 ? -41.5 -39.719 -18.641 1 33.81 51 LYS B N 1
ATOM 7372 C CA . LYS B 1 51 ? -41.625 -38.594 -19.547 1 33.81 51 LYS B CA 1
ATOM 7373 C C . LYS B 1 51 ? -42.094 -37.344 -18.797 1 33.81 51 LYS B C 1
ATOM 7375 O O . LYS B 1 51 ? -41.688 -36.219 -19.109 1 33.81 51 LYS B O 1
ATOM 7380 N N . ASP B 1 52 ? -42.875 -37.562 -17.75 1 29.94 52 ASP B N 1
ATOM 7381 C CA . ASP B 1 52 ? -43.375 -36.5 -16.891 1 29.94 52 ASP B CA 1
ATOM 7382 C C . ASP B 1 52 ? -42.312 -36.062 -15.883 1 29.94 52 ASP B C 1
ATOM 7384 O O . ASP B 1 52 ? -42.281 -34.906 -15.453 1 29.94 52 ASP B O 1
ATOM 7388 N N . LEU B 1 53 ? -41.219 -36.75 -15.461 1 30.09 53 LEU B N 1
ATOM 7389 C CA . LEU B 1 53 ? -40.219 -36.438 -14.453 1 30.09 53 LEU B CA 1
ATOM 7390 C C . LEU B 1 53 ? -39.156 -35.5 -15.023 1 30.09 53 LEU B C 1
ATOM 7392 O O . LEU B 1 53 ? -38.688 -34.594 -14.336 1 30.09 53 LEU B O 1
ATOM 7396 N N . ARG B 1 54 ? -38.188 -35.875 -15.922 1 32.91 54 ARG B N 1
ATOM 7397 C CA . ARG B 1 54 ? -37.312 -34.906 -16.578 1 32.91 54 ARG B CA 1
ATOM 7398 C C . ARG B 1 54 ? -38.094 -33.625 -16.953 1 32.91 54 ARG B C 1
ATOM 7400 O O . ARG B 1 54 ? -37.562 -32.531 -16.844 1 32.91 54 ARG B O 1
ATOM 7407 N N . ASN B 1 55 ? -39.031 -33.844 -17.844 1 28.8 55 ASN B N 1
ATOM 7408 C CA . ASN B 1 55 ? -40.125 -32.906 -18 1 28.8 55 ASN B CA 1
ATOM 7409 C C . ASN B 1 55 ? -40.906 -32.75 -16.703 1 28.8 55 ASN B C 1
ATOM 7411 O O . ASN B 1 55 ? -42.094 -32.438 -16.719 1 28.8 55 ASN B O 1
ATOM 7415 N N . ALA B 1 56 ? -40.625 -33.688 -15.836 1 31.16 56 ALA B N 1
ATOM 7416 C CA . ALA B 1 56 ? -41.281 -33.438 -14.555 1 31.16 56 ALA B CA 1
ATOM 7417 C C . ALA B 1 56 ? -41.375 -31.953 -14.258 1 31.16 56 ALA B C 1
ATOM 7419 O O . ALA B 1 56 ? -40.344 -31.297 -14.062 1 31.16 56 ALA B O 1
ATOM 7420 N N . LYS B 1 57 ? -42.156 -31.531 -14.781 1 30.98 57 LYS B N 1
ATOM 7421 C CA . LYS B 1 57 ? -42.938 -30.312 -14.945 1 30.98 57 LYS B CA 1
ATOM 7422 C C . LYS B 1 57 ? -42.938 -29.484 -13.672 1 30.98 57 LYS B C 1
ATOM 7424 O O . LYS B 1 57 ? -42.906 -30.016 -12.562 1 30.98 57 LYS B O 1
ATOM 7429 N N . MET B 1 58 ? -42.219 -28.328 -13.82 1 33.06 58 MET B N 1
ATOM 7430 C CA . MET B 1 58 ? -42.594 -27.172 -13.008 1 33.06 58 MET B CA 1
ATOM 7431 C C . MET B 1 58 ? -43.875 -27.438 -12.227 1 33.06 58 MET B C 1
ATOM 7433 O O . MET B 1 58 ? -44.906 -27.797 -12.812 1 33.06 58 MET B O 1
ATOM 7437 N N . VAL B 1 59 ? -43.75 -28.391 -11.352 1 34.81 59 VAL B N 1
ATOM 7438 C CA . VAL B 1 59 ? -45.031 -28.031 -10.734 1 34.81 59 VAL B CA 1
ATOM 7439 C C . VAL B 1 59 ? -45.406 -26.609 -11.109 1 34.81 59 VAL B C 1
ATOM 7441 O O . VAL B 1 59 ? -44.562 -25.703 -11.086 1 34.81 59 VAL B O 1
ATOM 7444 N N . LYS B 1 60 ? -46.281 -26.547 -12.008 1 41.81 60 LYS B N 1
ATOM 7445 C CA . LYS B 1 60 ? -46.719 -25.281 -12.586 1 41.81 60 LYS B CA 1
ATOM 7446 C C . LYS B 1 60 ? -46.219 -24.094 -11.758 1 41.81 60 LYS B C 1
ATOM 7448 O O . LYS B 1 60 ? -45.812 -23.062 -12.305 1 41.81 60 LYS B O 1
ATOM 7453 N N . GLY B 1 61 ? -46.125 -24.234 -10.406 1 53.12 61 GLY B N 1
ATOM 7454 C CA . GLY B 1 61 ? -46 -23 -9.641 1 53.12 61 GLY B CA 1
ATOM 7455 C C . GLY B 1 61 ? -44.594 -22.781 -9.109 1 53.12 61 GLY B C 1
ATOM 7456 O O . GLY B 1 61 ? -44.156 -21.641 -8.969 1 53.12 61 GLY B O 1
ATOM 7457 N N . ASN B 1 62 ? -43.656 -24.031 -8.789 1 67.19 62 ASN B N 1
ATOM 7458 C CA . ASN B 1 62 ? -42.312 -23.891 -8.211 1 67.19 62 ASN B CA 1
ATOM 7459 C C . ASN B 1 62 ? -41.312 -24.812 -8.891 1 67.19 62 ASN B C 1
ATOM 7461 O O . ASN B 1 62 ? -41.031 -25.922 -8.414 1 67.19 62 ASN B O 1
ATOM 7465 N N . PRO B 1 63 ? -40.625 -24.484 -10.148 1 78.44 63 PRO B N 1
ATOM 7466 C CA . PRO B 1 63 ? -39.719 -25.297 -10.961 1 78.44 63 PRO B CA 1
ATOM 7467 C C . PRO B 1 63 ? -38.5 -25.797 -10.188 1 78.44 63 PRO B C 1
ATOM 7469 O O . PRO B 1 63 ? -38 -25.078 -9.328 1 78.44 63 PRO B O 1
ATOM 7472 N N . LEU B 1 64 ? -38.094 -27.203 -10.406 1 81.38 64 LEU B N 1
ATOM 7473 C CA . LEU B 1 64 ? -36.969 -27.859 -9.766 1 81.38 64 LEU B CA 1
ATOM 7474 C C . LEU B 1 64 ? -36 -28.391 -10.812 1 81.38 64 LEU B C 1
ATOM 7476 O O . LEU B 1 64 ? -36.406 -28.938 -11.836 1 81.38 64 LEU B O 1
ATOM 7480 N N . THR B 1 65 ? -34.719 -28.047 -10.734 1 81.19 65 THR B N 1
ATOM 7481 C CA . THR B 1 65 ? -33.625 -28.578 -11.562 1 81.19 65 THR B CA 1
ATOM 7482 C C . THR B 1 65 ? -32.656 -29.391 -10.711 1 81.19 65 THR B C 1
ATOM 7484 O O . THR B 1 65 ? -32.312 -29 -9.594 1 81.19 65 THR B O 1
ATOM 7487 N N . TRP B 1 66 ? -32.25 -30.609 -11.203 1 85.5 66 TRP B N 1
ATOM 7488 C CA . TRP B 1 66 ? -31.25 -31.438 -10.547 1 85.5 66 TRP B CA 1
ATOM 7489 C C . TRP B 1 66 ? -29.859 -31.047 -11.016 1 85.5 66 TRP B C 1
ATOM 7491 O O . TRP B 1 66 ? -29.5 -31.25 -12.18 1 85.5 66 TRP B O 1
ATOM 7501 N N . ASP B 1 67 ? -29.109 -30.516 -10.117 1 90.06 67 ASP B N 1
ATOM 7502 C CA . ASP B 1 67 ? -27.844 -29.891 -10.531 1 90.06 67 ASP B CA 1
ATOM 7503 C C . ASP B 1 67 ? -26.656 -30.641 -9.953 1 90.06 67 ASP B C 1
ATOM 7505 O O . ASP B 1 67 ? -25.578 -30.672 -10.562 1 90.06 67 ASP B O 1
ATOM 7509 N N . TYR B 1 68 ? -26.734 -31.188 -8.781 1 93.25 68 TYR B N 1
ATOM 7510 C CA . TYR B 1 68 ? -25.594 -31.812 -8.117 1 93.25 68 TYR B CA 1
ATOM 7511 C C . TYR B 1 68 ? -25.812 -33.312 -7.949 1 93.25 68 TYR B C 1
ATOM 7513 O O . TYR B 1 68 ? -26.938 -33.781 -7.875 1 93.25 68 TYR B O 1
ATOM 7521 N N . VAL B 1 69 ? -24.656 -34.062 -7.871 1 91.88 69 VAL B N 1
ATOM 7522 C CA . VAL B 1 69 ? -24.672 -35.5 -7.645 1 91.88 69 VAL B CA 1
ATOM 7523 C C . VAL B 1 69 ? -23.734 -35.844 -6.484 1 91.88 69 VAL B C 1
ATOM 7525 O O . VAL B 1 69 ? -22.609 -35.344 -6.418 1 91.88 69 VAL B O 1
ATOM 7528 N N . LEU B 1 70 ? -24.219 -36.469 -5.543 1 92.5 70 LEU B N 1
ATOM 7529 C CA . LEU B 1 70 ? -23.406 -37.094 -4.504 1 92.5 70 LEU B CA 1
ATOM 7530 C C . LEU B 1 70 ? -23.297 -38.594 -4.75 1 92.5 70 LEU B C 1
ATOM 7532 O O . LEU B 1 70 ? -24.312 -39.281 -4.941 1 92.5 70 LEU B O 1
ATOM 7536 N N . ALA B 1 71 ? -22.094 -39.094 -4.832 1 90.62 71 ALA B N 1
ATOM 7537 C CA . ALA B 1 71 ? -21.844 -40.531 -5.047 1 90.62 71 ALA B CA 1
ATOM 7538 C C . ALA B 1 71 ? -21.375 -41.188 -3.76 1 90.62 71 ALA B C 1
ATOM 7540 O O . ALA B 1 71 ? -20.453 -40.719 -3.1 1 90.62 71 ALA B O 1
ATOM 7541 N N . PHE B 1 72 ? -22.047 -42.219 -3.404 1 89.31 72 PHE B N 1
ATOM 7542 C CA . PHE B 1 72 ? -21.734 -42.969 -2.184 1 89.31 72 PHE B CA 1
ATOM 7543 C C . PHE B 1 72 ? -21.312 -44.406 -2.506 1 89.31 72 PHE B C 1
ATOM 7545 O O . PHE B 1 72 ? -21.828 -45 -3.455 1 89.31 72 PHE B O 1
ATOM 7552 N N . ARG B 1 73 ? -20.406 -44.969 -1.719 1 87.88 73 ARG B N 1
ATOM 7553 C CA . ARG B 1 73 ? -20.047 -46.375 -1.814 1 87.88 73 ARG B CA 1
ATOM 7554 C C . ARG B 1 73 ? -21.062 -47.25 -1.082 1 87.88 73 ARG B C 1
ATOM 7556 O O . ARG B 1 73 ? -21.562 -46.844 -0.025 1 87.88 73 ARG B O 1
ATOM 7563 N N . THR B 1 74 ? -21.391 -48.375 -1.617 1 80.56 74 THR B N 1
ATOM 7564 C CA . THR B 1 74 ? -22.375 -49.281 -1.013 1 80.56 74 THR B CA 1
ATOM 7565 C C . THR B 1 74 ? -21.734 -50.062 0.127 1 80.56 74 THR B C 1
ATOM 7567 O O . THR B 1 74 ? -22.422 -50.5 1.057 1 80.56 74 THR B O 1
ATOM 7570 N N . GLY B 1 75 ? -20.469 -50.125 0.265 1 78.12 75 GLY B N 1
ATOM 7571 C CA . GLY B 1 75 ? -19.828 -50.906 1.317 1 78.12 75 GLY B CA 1
ATOM 7572 C C . GLY B 1 75 ? -19.797 -52.406 1.035 1 78.12 75 GLY B C 1
ATOM 7573 O O . GLY B 1 75 ? -20.547 -52.875 0.177 1 78.12 75 GLY B O 1
ATOM 7574 N N . GLU B 1 76 ? -18.953 -53.062 1.741 1 77.25 76 GLU B N 1
ATOM 7575 C CA . GLU B 1 76 ? -18.812 -54.531 1.608 1 77.25 76 GLU B CA 1
ATOM 7576 C C . GLU B 1 76 ? -19.781 -55.25 2.533 1 77.25 76 GLU B C 1
ATOM 7578 O O . GLU B 1 76 ? -20.031 -54.812 3.658 1 77.25 76 GLU B O 1
ATOM 7583 N N . GLN B 1 77 ? -20.469 -56.281 2.021 1 67.69 77 GLN B N 1
ATOM 7584 C CA . GLN B 1 77 ? -21.453 -57.031 2.779 1 67.69 77 GLN B CA 1
ATOM 7585 C C . GLN B 1 77 ? -20.797 -57.844 3.904 1 67.69 77 GLN B C 1
ATOM 7587 O O . GLN B 1 77 ? -21.391 -58.031 4.965 1 67.69 77 GLN B O 1
ATOM 7592 N N . ASP B 1 78 ? -19.562 -58.219 3.619 1 69.25 78 ASP B N 1
ATOM 7593 C CA . ASP B 1 78 ? -18.969 -59.156 4.566 1 69.25 78 ASP B CA 1
ATOM 7594 C C . ASP B 1 78 ? -18.109 -58.406 5.594 1 69.25 78 ASP B C 1
ATOM 7596 O O . ASP B 1 78 ? -17.719 -59 6.609 1 69.25 78 ASP B O 1
ATOM 7600 N N . LYS B 1 79 ? -17.875 -57.156 5.453 1 76.88 79 LYS B N 1
ATOM 7601 C CA . LYS B 1 79 ? -17 -56.438 6.383 1 76.88 79 LYS B CA 1
ATOM 7602 C C . LYS B 1 79 ? -17.797 -55.844 7.535 1 76.88 79 LYS B C 1
ATOM 7604 O O . LYS B 1 79 ? -18.766 -55.094 7.309 1 76.88 79 LYS B O 1
ATOM 7609 N N . MET B 1 80 ? -17.375 -56.25 8.711 1 67.06 80 MET B N 1
ATOM 7610 C CA . MET B 1 80 ? -18.047 -55.75 9.906 1 67.06 80 MET B CA 1
ATOM 7611 C C . MET B 1 80 ? -17.328 -54.531 10.469 1 67.06 80 MET B C 1
ATOM 7613 O O . MET B 1 80 ? -16.094 -54.5 10.484 1 67.06 80 MET B O 1
ATOM 7617 N N . ILE B 1 81 ? -17.781 -53.406 10.5 1 66.75 81 ILE B N 1
ATOM 7618 C CA . ILE B 1 81 ? -17.234 -52.188 11.102 1 66.75 81 ILE B CA 1
ATOM 7619 C C . ILE B 1 81 ? -17.547 -52.188 12.602 1 66.75 81 ILE B C 1
ATOM 7621 O O . ILE B 1 81 ? -18.703 -52.312 13 1 66.75 81 ILE B O 1
ATOM 7625 N N . LYS B 1 82 ? -16.578 -52.562 13.328 1 56.31 82 LYS B N 1
ATOM 7626 C CA . LYS B 1 82 ? -16.719 -52.5 14.773 1 56.31 82 LYS B CA 1
ATOM 7627 C C . LYS B 1 82 ? -16.781 -51.062 15.266 1 56.31 82 LYS B C 1
ATOM 7629 O O . LYS B 1 82 ? -16.016 -50.219 14.805 1 56.31 82 LYS B O 1
ATOM 7634 N N . PRO B 1 83 ? -17.922 -50.812 15.812 1 49.44 83 PRO B N 1
ATOM 7635 C CA . PRO B 1 83 ? -17.984 -49.406 16.312 1 49.44 83 PRO B CA 1
ATOM 7636 C C . PRO B 1 83 ? -16.812 -49.062 17.234 1 49.44 83 PRO B C 1
ATOM 7638 O O . PRO B 1 83 ? -16.328 -49.938 17.953 1 49.44 83 PRO B O 1
ATOM 7641 N N . LYS B 1 84 ? -15.922 -48.312 16.953 1 48.16 84 LYS B N 1
ATOM 7642 C CA . LYS B 1 84 ? -14.914 -48.031 17.969 1 48.16 84 LYS B CA 1
ATOM 7643 C C . LYS B 1 84 ? -15.5 -48.188 19.375 1 48.16 84 LYS B C 1
ATOM 7645 O O . LYS B 1 84 ? -15.633 -49.281 19.891 1 48.16 84 LYS B O 1
ATOM 7650 N N . ASN B 1 85 ? -15.062 -47.156 20.453 1 38.69 85 ASN B N 1
ATOM 7651 C CA . ASN B 1 85 ? -15.211 -47.156 21.906 1 38.69 85 ASN B CA 1
ATOM 7652 C C . ASN B 1 85 ? -16.672 -47.281 22.328 1 38.69 85 ASN B C 1
ATOM 7654 O O . ASN B 1 85 ? -17.547 -46.625 21.766 1 38.69 85 ASN B O 1
ATOM 7658 N N . LYS B 1 86 ? -17.141 -48.375 23.25 1 37.44 86 LYS B N 1
ATOM 7659 C CA . LYS B 1 86 ? -18.312 -48.75 24.062 1 37.44 86 LYS B CA 1
ATOM 7660 C C . LYS B 1 86 ? -19.016 -47.5 24.578 1 37.44 86 LYS B C 1
ATOM 7662 O O . LYS B 1 86 ? -20.219 -47.5 24.812 1 37.44 86 LYS B O 1
ATOM 7667 N N . GLU B 1 87 ? -18.281 -46.562 25.266 1 33.19 87 GLU B N 1
ATOM 7668 C CA . GLU B 1 87 ? -18.812 -45.5 26.141 1 33.19 87 GLU B CA 1
ATOM 7669 C C . GLU B 1 87 ? -19.688 -44.531 25.344 1 33.19 87 GLU B C 1
ATOM 7671 O O . GLU B 1 87 ? -20.641 -43.969 25.891 1 33.19 87 GLU B O 1
ATOM 7676 N N . LYS B 1 88 ? -19.359 -44.125 24.125 1 36.56 88 LYS B N 1
ATOM 7677 C CA . LYS B 1 88 ? -20.172 -43.062 23.516 1 36.56 88 LYS B CA 1
ATOM 7678 C C . LYS B 1 88 ? -21.328 -43.656 22.719 1 36.56 88 LYS B C 1
ATOM 7680 O O . LYS B 1 88 ? -21.938 -42.969 21.906 1 36.56 88 LYS B O 1
ATOM 7685 N N . ALA B 1 89 ? -21.562 -44.938 22.922 1 31.33 89 ALA B N 1
ATOM 7686 C CA . ALA B 1 89 ? -22.609 -45.812 22.406 1 31.33 89 ALA B CA 1
ATOM 7687 C C . ALA B 1 89 ? -23.984 -45.344 22.844 1 31.33 89 ALA B C 1
ATOM 7689 O O . ALA B 1 89 ? -25 -45.844 22.359 1 31.33 89 ALA B O 1
ATOM 7690 N N . ASN B 1 90 ? -24.094 -44.812 24.062 1 32.03 90 ASN B N 1
ATOM 7691 C CA . ASN B 1 90 ? -25.406 -44.531 24.641 1 32.03 90 ASN B CA 1
ATOM 7692 C C . ASN B 1 90 ? -26.141 -43.438 23.891 1 32.03 90 ASN B C 1
ATOM 7694 O O . ASN B 1 90 ? -27.016 -42.781 24.453 1 32.03 90 ASN B O 1
ATOM 7698 N N . ARG B 1 91 ? -25.5 -42.906 22.812 1 31.14 91 ARG B N 1
ATOM 7699 C CA . ARG B 1 91 ? -26.359 -41.906 22.156 1 31.14 91 ARG B CA 1
ATOM 7700 C C . ARG B 1 91 ? -27.578 -42.562 21.531 1 31.14 91 ARG B C 1
ATOM 7702 O O . ARG B 1 91 ? -27.453 -43.469 20.688 1 31.14 91 ARG B O 1
ATOM 7709 N N . PRO B 1 92 ? -28.672 -42.75 22.266 1 29.94 92 PRO B N 1
ATOM 7710 C CA . PRO B 1 92 ? -29.812 -43.438 21.672 1 29.94 92 PRO B CA 1
ATOM 7711 C C . PRO B 1 92 ? -30.172 -42.938 20.281 1 29.94 92 PRO B C 1
ATOM 7713 O O . PRO B 1 92 ? -30.391 -41.75 20.094 1 29.94 92 PRO B O 1
ATOM 7716 N N . LEU B 1 93 ? -29.516 -43.406 19.25 1 28.75 93 LEU B N 1
ATOM 7717 C CA . LEU B 1 93 ? -30.172 -43.25 17.969 1 28.75 93 LEU B CA 1
ATOM 7718 C C . LEU B 1 93 ? -31.672 -43.469 18.078 1 28.75 93 LEU B C 1
ATOM 7720 O O . LEU B 1 93 ? -32.125 -44.281 18.906 1 28.75 93 LEU B O 1
ATOM 7724 N N . ASN B 1 94 ? -32.562 -42.594 17.812 1 29.05 94 ASN B N 1
ATOM 7725 C CA . ASN B 1 94 ? -33.969 -42.844 18.078 1 29.05 94 ASN B CA 1
ATOM 7726 C C . ASN B 1 94 ? -34.281 -44.344 18.094 1 29.05 94 ASN B C 1
ATOM 7728 O O . ASN B 1 94 ? -34.875 -44.844 19.047 1 29.05 94 ASN B O 1
ATOM 7732 N N . SER B 1 95 ? -35 -44.906 16.953 1 29.5 95 SER B N 1
ATOM 7733 C CA . SER B 1 95 ? -35.75 -46.125 16.953 1 29.5 95 SER B CA 1
ATOM 7734 C C . SER B 1 95 ? -34.906 -47.344 17.359 1 29.5 95 SER B C 1
ATOM 7736 O O . SER B 1 95 ? -33.688 -47.188 17.562 1 29.5 95 SER B O 1
ATOM 7738 N N . GLY B 1 96 ? -35.219 -48.688 16.688 1 28.95 96 GLY B N 1
ATOM 7739 C CA . GLY B 1 96 ? -34.812 -50.062 16.594 1 28.95 96 GLY B CA 1
ATOM 7740 C C . GLY B 1 96 ? -33.344 -50.25 16.328 1 28.95 96 GLY B C 1
ATOM 7741 O O . GLY B 1 96 ? -32.812 -51.375 16.328 1 28.95 96 GLY B O 1
ATOM 7742 N N . TYR B 1 97 ? -32.656 -49.375 15.695 1 30.42 97 TYR B N 1
ATOM 7743 C CA . TYR B 1 97 ? -31.391 -49.656 15.039 1 30.42 97 TYR B CA 1
ATOM 7744 C C . TYR B 1 97 ? -30.25 -49.594 16.031 1 30.42 97 TYR B C 1
ATOM 7746 O O . TYR B 1 97 ? -29.078 -49.75 15.664 1 30.42 97 TYR B O 1
ATOM 7754 N N . GLU B 1 98 ? -30.391 -49.125 17.188 1 36.25 98 GLU B N 1
ATOM 7755 C CA . GLU B 1 98 ? -29.359 -49.094 18.219 1 36.25 98 GLU B CA 1
ATOM 7756 C C . GLU B 1 98 ? -28.828 -50.469 18.516 1 36.25 98 GLU B C 1
ATOM 7758 O O . GLU B 1 98 ? -27.625 -50.656 18.734 1 36.25 98 GLU B O 1
ATOM 7763 N N . SER B 1 99 ? -29.688 -51.375 18.641 1 37.53 99 SER B N 1
ATOM 7764 C CA . SER B 1 99 ? -29.344 -52.719 19.031 1 37.53 99 SER B CA 1
ATOM 7765 C C . SER B 1 99 ? -28.422 -53.375 18.016 1 37.53 99 SER B C 1
ATOM 7767 O O . SER B 1 99 ? -27.547 -54.188 18.375 1 37.53 99 SER B O 1
ATOM 7769 N N . GLU B 1 100 ? -28.578 -53.094 16.766 1 38.97 100 GLU B N 1
ATOM 7770 C CA . GLU B 1 100 ? -27.781 -53.781 15.742 1 38.97 100 GLU B CA 1
ATOM 7771 C C . GLU B 1 100 ? -26.391 -53.188 15.648 1 38.97 100 GLU B C 1
ATOM 7773 O O . GLU B 1 100 ? -25.469 -53.844 15.148 1 38.97 100 GLU B O 1
ATOM 7778 N N . TRP B 1 101 ? -26.062 -51.969 15.992 1 44.28 101 TRP B N 1
ATOM 7779 C CA . TRP B 1 101 ? -24.75 -51.344 16.016 1 44.28 101 TRP B CA 1
ATOM 7780 C C . TRP B 1 101 ? -23.859 -52 17.062 1 44.28 101 TRP B C 1
ATOM 7782 O O . TRP B 1 101 ? -22.641 -52.125 16.875 1 44.28 101 TRP B O 1
ATOM 7792 N N . GLU B 1 102 ? -24.266 -52.312 18.281 1 44.19 102 GLU B N 1
ATOM 7793 C CA . GLU B 1 102 ? -23.531 -53.031 19.297 1 44.19 102 GLU B CA 1
ATOM 7794 C C . GLU B 1 102 ? -23.016 -54.375 18.766 1 44.19 102 GLU B C 1
ATOM 7796 O O . GLU B 1 102 ? -21.922 -54.812 19.109 1 44.19 102 GLU B O 1
ATOM 7801 N N . ASN B 1 103 ? -23.812 -55.125 18.031 1 47.31 103 ASN B N 1
ATOM 7802 C CA . ASN B 1 103 ? -23.406 -56.5 17.688 1 47.31 103 ASN B CA 1
ATOM 7803 C C . ASN B 1 103 ? -22.688 -56.531 16.344 1 47.31 103 ASN B C 1
ATOM 7805 O O . ASN B 1 103 ? -22.438 -57.594 15.797 1 47.31 103 ASN B O 1
ATOM 7809 N N . GLY B 1 104 ? -22.172 -55.312 15.828 1 57.94 104 GLY B N 1
ATOM 7810 C CA . GLY B 1 104 ? -21.406 -55.312 14.594 1 57.94 104 GLY B CA 1
ATOM 7811 C C . GLY B 1 104 ? -22.266 -55.125 13.359 1 57.94 104 GLY B C 1
ATOM 7812 O O . GLY B 1 104 ? -23.312 -55.75 13.227 1 57.94 104 GLY B O 1
ATOM 7813 N N . MET B 1 105 ? -22.375 -54 12.891 1 64.44 105 MET B N 1
ATOM 7814 C CA . MET B 1 105 ? -23.125 -53.812 11.648 1 64.44 105 MET B CA 1
ATOM 7815 C C . MET B 1 105 ? -22.219 -53.969 10.43 1 64.44 105 MET B C 1
ATOM 7817 O O . MET B 1 105 ? -21 -53.812 10.523 1 64.44 105 MET B O 1
ATOM 7821 N N . THR B 1 106 ? -22.906 -54.562 9.453 1 71.31 106 THR B N 1
ATOM 7822 C CA . THR B 1 106 ? -22.156 -54.656 8.203 1 71.31 106 THR B CA 1
ATOM 7823 C C . THR B 1 106 ? -21.859 -53.281 7.629 1 71.31 106 THR B C 1
ATOM 7825 O O . THR B 1 106 ? -22.562 -52.312 7.918 1 71.31 106 THR B O 1
ATOM 7828 N N . GLU B 1 107 ? -20.812 -53.188 7.074 1 81.38 107 GLU B N 1
ATOM 7829 C CA . GLU B 1 107 ? -20.406 -51.938 6.441 1 81.38 107 GLU B CA 1
ATOM 7830 C C . GLU B 1 107 ? -21.5 -51.406 5.516 1 81.38 107 GLU B C 1
ATOM 7832 O O . GLU B 1 107 ? -21.719 -50.188 5.445 1 81.38 107 GLU B O 1
ATOM 7837 N N . ARG B 1 108 ? -22.156 -52.219 4.883 1 77.31 108 ARG B N 1
ATOM 7838 C CA . ARG B 1 108 ? -23.203 -51.844 3.959 1 77.31 108 ARG B CA 1
ATOM 7839 C C . ARG B 1 108 ? -24.359 -51.156 4.699 1 77.31 108 ARG B C 1
ATOM 7841 O O . ARG B 1 108 ? -24.875 -50.125 4.25 1 77.31 108 ARG B O 1
ATOM 7848 N N . LYS B 1 109 ? -24.703 -51.688 5.742 1 71.38 109 LYS B N 1
ATOM 7849 C CA . LYS B 1 109 ? -25.781 -51.125 6.539 1 71.38 109 LYS B CA 1
ATOM 7850 C C . LYS B 1 109 ? -25.359 -49.781 7.152 1 71.38 109 LYS B C 1
ATOM 7852 O O . LYS B 1 109 ? -26.156 -48.844 7.219 1 71.38 109 LYS B O 1
ATOM 7857 N N . TYR B 1 110 ? -24.156 -49.812 7.574 1 77.19 110 TYR B N 1
ATOM 7858 C CA . TYR B 1 110 ? -23.641 -48.594 8.141 1 77.19 110 TYR B CA 1
ATOM 7859 C C . TYR B 1 110 ? -23.625 -47.469 7.102 1 77.19 110 TYR B C 1
ATOM 7861 O O . TYR B 1 110 ? -24.047 -46.344 7.383 1 77.19 110 TYR B O 1
ATOM 7869 N N . PHE B 1 111 ? -23.188 -47.75 5.961 1 82.44 111 PHE B N 1
ATOM 7870 C CA . PHE B 1 111 ? -23.109 -46.781 4.895 1 82.44 111 PHE B CA 1
ATOM 7871 C C . PHE B 1 111 ? -24.5 -46.312 4.477 1 82.44 111 PHE B C 1
ATOM 7873 O O . PHE B 1 111 ? -24.703 -45.125 4.184 1 82.44 111 PHE B O 1
ATOM 7880 N N . LEU B 1 112 ? -25.406 -47.156 4.484 1 75.69 112 LEU B N 1
ATOM 7881 C CA . LEU B 1 112 ? -26.766 -46.812 4.113 1 75.69 112 LEU B CA 1
ATOM 7882 C C . LEU B 1 112 ? -27.375 -45.844 5.145 1 75.69 112 LEU B C 1
ATOM 7884 O O . LEU B 1 112 ? -28.141 -44.938 4.789 1 75.69 112 LEU B O 1
ATOM 7888 N N . GLN B 1 113 ? -26.984 -46.031 6.348 1 74.5 113 GLN B N 1
ATOM 7889 C CA . GLN B 1 113 ? -27.469 -45.156 7.391 1 74.5 113 GLN B CA 1
ATOM 7890 C C . GLN B 1 113 ? -26.906 -43.75 7.215 1 74.5 113 GLN B C 1
ATOM 7892 O O . GLN B 1 113 ? -27.609 -42.75 7.414 1 74.5 113 GLN B O 1
ATOM 7897 N N . ILE B 1 114 ? -25.703 -43.688 6.898 1 84.31 114 ILE B N 1
ATOM 7898 C CA . ILE B 1 114 ? -25.047 -42.406 6.695 1 84.31 114 ILE B CA 1
ATOM 7899 C C . ILE B 1 114 ? -25.656 -41.719 5.48 1 84.31 114 ILE B C 1
ATOM 7901 O O . ILE B 1 114 ? -25.844 -40.5 5.48 1 84.31 114 ILE B O 1
ATOM 7905 N N . ILE B 1 115 ? -25.969 -42.469 4.48 1 85.44 115 ILE B N 1
ATOM 7906 C CA . ILE B 1 115 ? -26.547 -41.906 3.266 1 85.44 115 ILE B CA 1
ATOM 7907 C C . ILE B 1 115 ? -27.922 -41.312 3.576 1 85.44 115 ILE B C 1
ATOM 7909 O O . ILE B 1 115 ? -28.25 -40.188 3.152 1 85.44 115 ILE B O 1
ATOM 7913 N N . LEU B 1 116 ? -28.672 -42 4.363 1 77.12 116 LEU B N 1
ATOM 7914 C CA . LEU B 1 116 ? -30 -41.531 4.715 1 77.12 116 LEU B CA 1
ATOM 7915 C C . LEU B 1 116 ? -29.922 -40.312 5.648 1 77.12 116 LEU B C 1
ATOM 7917 O O . LEU B 1 116 ? -30.75 -39.406 5.562 1 77.12 116 LEU B O 1
ATOM 7921 N N . GLN B 1 117 ? -29 -40.406 6.496 1 79.75 117 GLN B N 1
ATOM 7922 C CA . GLN B 1 117 ? -28.797 -39.25 7.363 1 79.75 117 GLN B CA 1
ATOM 7923 C C . GLN B 1 117 ? -28.391 -38.031 6.547 1 79.75 117 GLN B C 1
ATOM 7925 O O . GLN B 1 117 ? -28.875 -36.938 6.816 1 79.75 117 GLN B O 1
ATOM 7930 N N . THR B 1 118 ? -27.547 -38.219 5.609 1 87.81 118 THR B N 1
ATOM 7931 C CA . THR B 1 118 ? -27.125 -37.125 4.738 1 87.81 118 THR B CA 1
ATOM 7932 C C . THR B 1 118 ? -28.328 -36.562 3.951 1 87.81 118 THR B C 1
ATOM 7934 O O . THR B 1 118 ? -28.453 -35.375 3.764 1 87.81 118 THR B O 1
ATOM 7937 N N . GLN B 1 119 ? -29.156 -37.438 3.504 1 85.31 119 GLN B N 1
ATOM 7938 C CA . GLN B 1 119 ? -30.359 -37.031 2.775 1 85.31 119 GLN B CA 1
ATOM 7939 C C . GLN B 1 119 ? -31.281 -36.188 3.656 1 85.31 119 GLN B C 1
ATOM 7941 O O . GLN B 1 119 ? -31.797 -35.156 3.211 1 85.31 119 GLN B O 1
ATOM 7946 N N . ARG B 1 120 ? -31.344 -36.531 4.887 1 79.12 120 ARG B N 1
ATOM 7947 C CA . ARG B 1 120 ? -32.188 -35.781 5.82 1 79.12 120 ARG B CA 1
ATOM 7948 C C . ARG B 1 120 ? -31.609 -34.406 6.102 1 79.12 120 ARG B C 1
ATOM 7950 O O . ARG B 1 120 ? -32.344 -33.438 6.215 1 79.12 120 ARG B O 1
ATOM 7957 N N . GLU B 1 121 ? -30.422 -34.469 6.246 1 86.69 121 GLU B N 1
ATOM 7958 C CA . GLU B 1 121 ? -29.766 -33.188 6.504 1 86.69 121 GLU B CA 1
ATOM 7959 C C . GLU B 1 121 ? -29.906 -32.25 5.312 1 86.69 121 GLU B C 1
ATOM 7961 O O . GLU B 1 121 ? -30.094 -31.047 5.48 1 86.69 121 GLU B O 1
ATOM 7966 N N . LEU B 1 122 ? -29.797 -32.75 4.164 1 91.81 122 LEU B N 1
ATOM 7967 C CA . LEU B 1 122 ? -29.953 -31.953 2.959 1 91.81 122 LEU B CA 1
ATOM 7968 C C . LEU B 1 122 ? -31.375 -31.453 2.811 1 91.81 122 LEU B C 1
ATOM 7970 O O . LEU B 1 122 ? -31.594 -30.281 2.494 1 91.81 122 LEU B O 1
ATOM 7974 N N . GLU B 1 123 ? -32.312 -32.312 3.018 1 84.19 123 GLU B N 1
ATOM 7975 C CA . GLU B 1 123 ? -33.719 -31.906 2.908 1 84.19 123 GLU B CA 1
ATOM 7976 C C . GLU B 1 123 ? -34.125 -30.953 4.031 1 84.19 123 GLU B C 1
ATOM 7978 O O . GLU B 1 123 ? -34.969 -30.094 3.85 1 84.19 123 GLU B O 1
ATOM 7983 N N . GLY B 1 124 ? -33.406 -31.109 5.172 1 80.81 124 GLY B N 1
ATOM 7984 C CA . GLY B 1 124 ? -33.625 -30.172 6.262 1 80.81 124 GLY B CA 1
ATOM 7985 C C . GLY B 1 124 ? -33.156 -28.75 5.934 1 80.81 124 GLY B C 1
ATOM 7986 O O . GLY B 1 124 ? -33.688 -27.781 6.504 1 80.81 124 GLY B O 1
ATOM 7987 N N . ALA B 1 125 ? -32.281 -28.672 5.02 1 88.75 125 ALA B N 1
ATOM 7988 C CA . ALA B 1 125 ? -31.781 -27.375 4.578 1 88.75 125 ALA B CA 1
ATOM 7989 C C . ALA B 1 125 ? -32.531 -26.875 3.342 1 88.75 125 ALA B C 1
ATOM 7991 O O . ALA B 1 125 ? -32.031 -26.031 2.598 1 88.75 125 ALA B O 1
ATOM 7992 N N . PHE B 1 126 ? -33.688 -27.391 3.043 1 85.88 126 PHE B N 1
ATOM 7993 C CA . PHE B 1 126 ? -34.594 -27 1.984 1 85.88 126 PHE B CA 1
ATOM 7994 C C . PHE B 1 126 ? -34.062 -27.375 0.616 1 85.88 126 PHE B C 1
ATOM 7996 O O . PHE B 1 126 ? -34.312 -26.688 -0.376 1 85.88 126 PHE B O 1
ATOM 8003 N N . LEU B 1 127 ? -33.188 -28.359 0.618 1 92.06 127 LEU B N 1
ATOM 8004 C CA . LEU B 1 127 ? -32.75 -28.922 -0.647 1 92.06 127 LEU B CA 1
ATOM 8005 C C . LEU B 1 127 ? -33.594 -30.125 -1.037 1 92.06 127 LEU B C 1
ATOM 8007 O O . LEU B 1 127 ? -34.188 -30.766 -0.176 1 92.06 127 LEU B O 1
ATOM 8011 N N . SER B 1 128 ? -33.75 -30.266 -2.346 1 87.31 128 SER B N 1
ATOM 8012 C CA . SER B 1 128 ? -34.438 -31.422 -2.861 1 87.31 128 SER B CA 1
ATOM 8013 C C . SER B 1 128 ? -33.469 -32.531 -3.264 1 87.31 128 SER B C 1
ATOM 8015 O O . SER B 1 128 ? -32.406 -32.25 -3.814 1 87.31 128 SER B O 1
ATOM 8017 N N . THR B 1 129 ? -33.75 -33.75 -2.834 1 87.62 129 THR B N 1
ATOM 8018 C CA . THR B 1 129 ? -32.875 -34.875 -3.154 1 87.62 129 THR B CA 1
ATOM 8019 C C . THR B 1 129 ? -33.656 -35.969 -3.869 1 87.62 129 THR B C 1
ATOM 8021 O O . THR B 1 129 ? -34.875 -36.062 -3.723 1 87.62 129 THR B O 1
ATOM 8024 N N . ARG B 1 130 ? -32.938 -36.562 -4.812 1 78.88 130 ARG B N 1
ATOM 8025 C CA . ARG B 1 130 ? -33.469 -37.719 -5.52 1 78.88 130 ARG B CA 1
ATOM 8026 C C . ARG B 1 130 ? -32.469 -38.844 -5.527 1 78.88 130 ARG B C 1
ATOM 8028 O O . ARG B 1 130 ? -31.312 -38.656 -5.945 1 78.88 130 ARG B O 1
ATOM 8035 N N . LEU B 1 131 ? -32.844 -39.906 -4.762 1 72.75 131 LEU B N 1
ATOM 8036 C CA . LEU B 1 131 ? -31.969 -41.062 -4.77 1 72.75 131 LEU B CA 1
ATOM 8037 C C . LEU B 1 131 ? -32.25 -41.938 -5.973 1 72.75 131 LEU B C 1
ATOM 8039 O O . LEU B 1 131 ? -33.438 -42.125 -6.344 1 72.75 131 LEU B O 1
ATOM 8043 N N . PHE B 1 132 ? -31.438 -42.25 -6.961 1 52.66 132 PHE B N 1
ATOM 8044 C CA . PHE B 1 132 ? -31.656 -43.031 -8.164 1 52.66 132 PHE B CA 1
ATOM 8045 C C . PHE B 1 132 ? -32.125 -44.438 -7.805 1 52.66 132 PHE B C 1
ATOM 8047 O O . PHE B 1 132 ? -31.531 -45.125 -6.965 1 52.66 132 PHE B O 1
ATOM 8054 N N . LYS B 1 133 ? -33.531 -44.969 -7.754 1 39.62 133 LYS B N 1
ATOM 8055 C CA . LYS B 1 133 ? -34.219 -46.219 -7.492 1 39.62 133 LYS B CA 1
ATOM 8056 C C . LYS B 1 133 ? -33.594 -47.375 -8.273 1 39.62 133 LYS B C 1
ATOM 8058 O O . LYS B 1 133 ? -33.094 -47.156 -9.383 1 39.62 133 LYS B O 1
ATOM 8063 N N . PHE B 1 134 ? -33.562 -48.781 -7.672 1 33.38 134 PHE B N 1
ATOM 8064 C CA . PHE B 1 134 ? -33.25 -50.125 -8.078 1 33.38 134 PHE B CA 1
ATOM 8065 C C . PHE B 1 134 ? -34.25 -50.594 -9.141 1 33.38 134 PHE B C 1
ATOM 8067 O O . PHE B 1 134 ? -35.062 -51.5 -8.883 1 33.38 134 PHE B O 1
ATOM 8074 N N . ARG B 1 135 ? -35.094 -50.312 -10.016 1 33.28 135 ARG B N 1
ATOM 8075 C CA . ARG B 1 135 ? -36.031 -51.219 -10.68 1 33.28 135 ARG B CA 1
ATOM 8076 C C . ARG B 1 135 ? -35.281 -52.375 -11.352 1 33.28 135 ARG B C 1
ATOM 8078 O O . ARG B 1 135 ? -34.156 -52.188 -11.852 1 33.28 135 ARG B O 1
ATOM 8085 N N . LYS B 1 136 ? -35.594 -53.688 -11.281 1 33.47 136 LYS B N 1
ATOM 8086 C CA . LYS B 1 136 ? -35.156 -54.875 -11.992 1 33.47 136 LYS B CA 1
ATOM 8087 C C . LYS B 1 136 ? -34.844 -54.562 -13.453 1 33.47 136 LYS B C 1
ATOM 8089 O O . LYS B 1 136 ? -33.812 -55 -13.984 1 33.47 136 LYS B O 1
ATOM 8094 N N . LYS B 1 137 ? -35.812 -54.5 -14.367 1 33.78 137 LYS B N 1
ATOM 8095 C CA . LYS B 1 137 ? -35.469 -54.438 -15.781 1 33.78 137 LYS B CA 1
ATOM 8096 C C . LYS B 1 137 ? -34.75 -53.156 -16.125 1 33.78 137 LYS B C 1
ATOM 8098 O O . LYS B 1 137 ? -34.281 -52.969 -17.25 1 33.78 137 LYS B O 1
ATOM 8103 N N . GLU B 1 138 ? -35.312 -52 -15.875 1 32.53 138 GLU B N 1
ATOM 8104 C CA . GLU B 1 138 ? -34.5 -50.812 -16 1 32.53 138 GLU B CA 1
ATOM 8105 C C . GLU B 1 138 ? -33.438 -50.75 -14.906 1 32.53 138 GLU B C 1
ATOM 8107 O O . GLU B 1 138 ? -33.719 -50.938 -13.727 1 32.53 138 GLU B O 1
ATOM 8112 N N . LYS B 1 139 ? -32.094 -50.656 -15.078 1 32.25 139 LYS B N 1
ATOM 8113 C CA . LYS B 1 139 ? -30.734 -50.719 -14.539 1 32.25 139 LYS B CA 1
ATOM 8114 C C . LYS B 1 139 ? -30.625 -49.938 -13.234 1 32.25 139 LYS B C 1
ATOM 8116 O O . LYS B 1 139 ? -31.453 -49.094 -12.938 1 32.25 139 LYS B O 1
ATOM 8121 N N . ASN B 1 140 ? -29.297 -49.844 -12.328 1 32.44 140 ASN B N 1
ATOM 8122 C CA . ASN B 1 140 ? -28.281 -49.781 -11.297 1 32.44 140 ASN B CA 1
ATOM 8123 C C . ASN B 1 140 ? -28.078 -48.344 -10.789 1 32.44 140 ASN B C 1
ATOM 8125 O O . ASN B 1 140 ? -27.703 -47.469 -11.547 1 32.44 140 ASN B O 1
ATOM 8129 N N . PHE B 1 141 ? -28.922 -47.781 -9.805 1 46.81 141 PHE B N 1
ATOM 8130 C CA . PHE B 1 141 ? -28.422 -46.625 -9.039 1 46.81 141 PHE B CA 1
ATOM 8131 C C . PHE B 1 141 ? -26.984 -46.844 -8.602 1 46.81 141 PHE B C 1
ATOM 8133 O O . PHE B 1 141 ? -26.438 -46.094 -7.801 1 46.81 141 PHE B O 1
ATOM 8140 N N . THR B 1 142 ? -26.953 -47.906 -8.477 1 55.62 142 THR B N 1
ATOM 8141 C CA . THR B 1 142 ? -25.594 -48.344 -8.25 1 55.62 142 THR B CA 1
ATOM 8142 C C . THR B 1 142 ? -24.812 -48.438 -9.562 1 55.62 142 THR B C 1
ATOM 8144 O O . THR B 1 142 ? -25.406 -48.469 -10.641 1 55.62 142 THR B O 1
ATOM 8147 N N . SER B 1 143 ? -24.016 -48.062 -9.414 1 64.06 143 SER B N 1
ATOM 8148 C CA . SER B 1 143 ? -23.125 -48.25 -10.555 1 64.06 143 SER B CA 1
ATOM 8149 C C . SER B 1 143 ? -23.359 -49.625 -11.211 1 64.06 143 SER B C 1
ATOM 8151 O O . SER B 1 143 ? -24 -50.5 -10.617 1 64.06 143 SER B O 1
ATOM 8153 N N . GLU B 1 144 ? -23.219 -49.688 -12.484 1 63.56 144 GLU B N 1
ATOM 8154 C CA . GLU B 1 144 ? -23.328 -50.938 -13.227 1 63.56 144 GLU B CA 1
ATOM 8155 C C . GLU B 1 144 ? -22.797 -52.094 -12.406 1 63.56 144 GLU B C 1
ATOM 8157 O O . GLU B 1 144 ? -23.375 -53.188 -12.406 1 63.56 144 GLU B O 1
ATOM 8162 N N . ASP B 1 145 ? -21.75 -51.812 -11.57 1 64.31 145 ASP B N 1
ATOM 8163 C CA . ASP B 1 145 ? -21.109 -52.844 -10.773 1 64.31 145 ASP B CA 1
ATOM 8164 C C . ASP B 1 145 ? -21.656 -52.875 -9.344 1 64.31 145 ASP B C 1
ATOM 8166 O O . ASP B 1 145 ? -21.172 -53.625 -8.492 1 64.31 145 ASP B O 1
ATOM 8170 N N . GLU B 1 146 ? -22.75 -52.094 -9.07 1 66.38 146 GLU B N 1
ATOM 8171 C CA . GLU B 1 146 ? -23.422 -52.031 -7.77 1 66.38 146 GLU B CA 1
ATOM 8172 C C . GLU B 1 146 ? -22.453 -51.594 -6.672 1 66.38 146 GLU B C 1
ATOM 8174 O O . GLU B 1 146 ? -22.641 -51.938 -5.5 1 66.38 146 GLU B O 1
ATOM 8179 N N . LYS B 1 147 ? -21.5 -50.844 -7.07 1 77.25 147 LYS B N 1
ATOM 8180 C CA . LYS B 1 147 ? -20.516 -50.406 -6.082 1 77.25 147 LYS B CA 1
ATOM 8181 C C . LYS B 1 147 ? -20.797 -49 -5.586 1 77.25 147 LYS B C 1
ATOM 8183 O O . LYS B 1 147 ? -20.359 -48.625 -4.504 1 77.25 147 LYS B O 1
ATOM 8188 N N . PHE B 1 148 ? -21.656 -48.281 -6.406 1 85.12 148 PHE B N 1
ATOM 8189 C CA . PHE B 1 148 ? -21.875 -46.906 -6.02 1 85.12 148 PHE B CA 1
ATOM 8190 C C . PHE B 1 148 ? -23.359 -46.562 -6.043 1 85.12 148 PHE B C 1
ATOM 8192 O O . PHE B 1 148 ? -24.125 -47.125 -6.848 1 85.12 148 PHE B O 1
ATOM 8199 N N . ILE B 1 149 ? -23.812 -45.688 -5.098 1 82.25 149 ILE B N 1
ATOM 8200 C CA . ILE B 1 149 ? -25.141 -45.094 -5.043 1 82.25 149 ILE B CA 1
ATOM 8201 C C . ILE B 1 149 ? -25.078 -43.594 -5.355 1 82.25 149 ILE B C 1
ATOM 8203 O O . ILE B 1 149 ? -24.219 -42.875 -4.812 1 82.25 149 ILE B O 1
ATOM 8207 N N . PHE B 1 150 ? -25.922 -43.188 -6.297 1 86.31 150 PHE B N 1
ATOM 8208 C CA . PHE B 1 150 ? -25.891 -41.781 -6.699 1 86.31 150 PHE B CA 1
ATOM 8209 C C . PHE B 1 150 ? -27.109 -41.031 -6.16 1 86.31 150 PHE B C 1
ATOM 8211 O O . PHE B 1 150 ? -28.234 -41.531 -6.223 1 86.31 150 PHE B O 1
ATOM 8218 N N . MET B 1 151 ? -26.891 -39.875 -5.543 1 87.56 151 MET B N 1
ATOM 8219 C CA . MET B 1 151 ? -27.938 -38.969 -5.066 1 87.56 151 MET B CA 1
ATOM 8220 C C . MET B 1 151 ? -27.922 -37.656 -5.832 1 87.56 151 MET B C 1
ATOM 8222 O O . MET B 1 151 ? -26.875 -36.969 -5.895 1 87.56 151 MET B O 1
ATOM 8226 N N . LEU B 1 152 ? -29.047 -37.344 -6.477 1 88.75 152 LEU B N 1
ATOM 8227 C CA . LEU B 1 152 ? -29.156 -36.062 -7.145 1 88.75 152 LEU B CA 1
ATOM 8228 C C . LEU B 1 152 ? -29.672 -35 -6.184 1 88.75 152 LEU B C 1
ATOM 8230 O O . LEU B 1 152 ? -30.547 -35.25 -5.359 1 88.75 152 LEU B O 1
ATOM 8234 N N . VAL B 1 153 ? -29.109 -33.875 -6.203 1 92.38 153 VAL B N 1
ATOM 8235 C CA . VAL B 1 153 ? -29.484 -32.781 -5.332 1 92.38 153 VAL B CA 1
ATOM 8236 C C . VAL B 1 153 ? -29.875 -31.562 -6.18 1 92.38 153 VAL B C 1
ATOM 8238 O O . VAL B 1 153 ? -29.234 -31.25 -7.18 1 92.38 153 VAL B O 1
ATOM 8241 N N . GLY B 1 154 ? -31 -30.984 -5.906 1 90 154 GLY B N 1
ATOM 8242 C CA . GLY B 1 154 ? -31.5 -29.781 -6.555 1 90 154 GLY B CA 1
ATOM 8243 C C . GLY B 1 154 ? -32.219 -28.844 -5.605 1 90 154 GLY B C 1
ATOM 8244 O O . GLY B 1 154 ? -32.344 -29.141 -4.414 1 90 154 GLY B O 1
ATOM 8245 N N . MET B 1 155 ? -32.562 -27.703 -6.059 1 90.56 155 MET B N 1
ATOM 8246 C CA . MET B 1 155 ? -33.281 -26.703 -5.285 1 90.56 155 MET B CA 1
ATOM 8247 C C . MET B 1 155 ? -34.406 -26.062 -6.125 1 90.56 155 MET B C 1
ATOM 8249 O O . MET B 1 155 ? -34.219 -25.812 -7.316 1 90.56 155 MET B O 1
ATOM 8253 N N . THR B 1 156 ? -35.562 -25.812 -5.418 1 87.44 156 THR B N 1
ATOM 8254 C CA . THR B 1 156 ? -36.688 -25.156 -6.098 1 87.44 156 THR B CA 1
ATOM 8255 C C . THR B 1 156 ? -36.438 -23.656 -6.227 1 87.44 156 THR B C 1
ATOM 8257 O O . THR B 1 156 ? -35.594 -23.094 -5.512 1 87.44 156 THR B O 1
ATOM 8260 N N . GLU B 1 157 ? -37.125 -23.062 -7.129 1 88.25 157 GLU B N 1
ATOM 8261 C CA . GLU B 1 157 ? -36.969 -21.625 -7.367 1 88.25 157 GLU B CA 1
ATOM 8262 C C . GLU B 1 157 ? -37.281 -20.812 -6.117 1 88.25 157 GLU B C 1
ATOM 8264 O O . GLU B 1 157 ? -36.594 -19.844 -5.797 1 88.25 157 GLU B O 1
ATOM 8269 N N . ASP B 1 158 ? -38.25 -21.156 -5.398 1 85.06 158 ASP B N 1
ATOM 8270 C CA . ASP B 1 158 ? -38.688 -20.438 -4.195 1 85.06 158 ASP B CA 1
ATOM 8271 C C . ASP B 1 158 ? -37.625 -20.547 -3.1 1 85.06 158 ASP B C 1
ATOM 8273 O O . ASP B 1 158 ? -37.375 -19.594 -2.371 1 85.06 158 ASP B O 1
ATOM 8277 N N . ASN B 1 159 ? -37.062 -21.734 -3.041 1 89.25 159 ASN B N 1
ATOM 8278 C CA . ASN B 1 159 ? -36.062 -21.922 -2.018 1 89.25 159 ASN B CA 1
ATOM 8279 C C . ASN B 1 159 ? -34.75 -21.188 -2.365 1 89.25 159 ASN B C 1
ATOM 8281 O O . ASN B 1 159 ? -34.031 -20.734 -1.475 1 89.25 159 ASN B O 1
ATOM 8285 N N . ILE B 1 160 ? -34.531 -21.094 -3.627 1 92.31 160 ILE B N 1
ATOM 8286 C CA . ILE B 1 160 ? -33.375 -20.312 -4.055 1 92.31 160 ILE B CA 1
ATOM 8287 C C . ILE B 1 160 ? -33.594 -18.844 -3.699 1 92.31 160 ILE B C 1
ATOM 8289 O O . ILE B 1 160 ? -32.656 -18.188 -3.223 1 92.31 160 ILE B O 1
ATOM 8293 N N . LYS B 1 161 ? -34.781 -18.359 -3.947 1 89.12 161 LYS B N 1
ATOM 8294 C CA . LYS B 1 161 ? -35.125 -16.984 -3.617 1 89.12 161 LYS B CA 1
ATOM 8295 C C . LYS B 1 161 ? -35 -16.734 -2.115 1 89.12 161 LYS B C 1
ATOM 8297 O O . LYS B 1 161 ? -34.5 -15.68 -1.69 1 89.12 161 LYS B O 1
ATOM 8302 N N . ARG B 1 162 ? -35.375 -17.703 -1.388 1 86.31 162 ARG B N 1
ATOM 8303 C CA . ARG B 1 162 ? -35.312 -17.578 0.065 1 86.31 162 ARG B CA 1
ATOM 8304 C C . ARG B 1 162 ? -33.875 -17.516 0.539 1 86.31 162 ARG B C 1
ATOM 8306 O O . ARG B 1 162 ? -33.531 -16.672 1.385 1 86.31 162 ARG B O 1
ATOM 8313 N N . TRP B 1 163 ? -33.156 -18.391 0.004 1 88.69 163 TRP B N 1
ATOM 8314 C CA . TRP B 1 163 ? -31.734 -18.406 0.377 1 88.69 163 TRP B CA 1
ATOM 8315 C C . TRP B 1 163 ? -31.047 -17.125 -0.069 1 88.69 163 TRP B C 1
ATOM 8317 O O . TRP B 1 163 ? -30.203 -16.578 0.658 1 88.69 163 TRP B O 1
ATOM 8327 N N . ALA B 1 164 ? -31.312 -16.688 -1.245 1 90.75 164 ALA B N 1
ATOM 8328 C CA . ALA B 1 164 ? -30.703 -15.469 -1.789 1 90.75 164 ALA B CA 1
ATOM 8329 C C . ALA B 1 164 ? -31.062 -14.25 -0.938 1 90.75 164 ALA B C 1
ATOM 8331 O O . ALA B 1 164 ? -30.234 -13.352 -0.76 1 90.75 164 ALA B O 1
ATOM 8332 N N . ASP B 1 165 ? -32.281 -14.219 -0.502 1 84.88 165 ASP B N 1
ATOM 8333 C CA . ASP B 1 165 ? -32.719 -13.125 0.363 1 84.88 165 ASP B CA 1
ATOM 8334 C C . ASP B 1 165 ? -32 -13.18 1.718 1 84.88 165 ASP B C 1
ATOM 8336 O O . ASP B 1 165 ? -31.625 -12.148 2.266 1 84.88 165 ASP B O 1
ATOM 8340 N N . HIS B 1 166 ? -31.844 -14.43 2.15 1 78.31 166 HIS B N 1
ATOM 8341 C CA . HIS B 1 166 ? -31.219 -14.641 3.455 1 78.31 166 HIS B CA 1
ATOM 8342 C C . HIS B 1 166 ? -29.75 -14.266 3.438 1 78.31 166 HIS B C 1
ATOM 8344 O O . HIS B 1 166 ? -29.219 -13.734 4.422 1 78.31 166 HIS B O 1
ATOM 8350 N N . ARG B 1 167 ? -29.109 -14.539 2.404 1 84.06 167 ARG B N 1
ATOM 8351 C CA . ARG B 1 167 ? -27.672 -14.32 2.328 1 84.06 167 ARG B CA 1
ATOM 8352 C C . ARG B 1 167 ? -27.344 -13.055 1.546 1 84.06 167 ARG B C 1
ATOM 8354 O O . ARG B 1 167 ? -26.172 -12.742 1.317 1 84.06 167 ARG B O 1
ATOM 8361 N N . ASP B 1 168 ? -28.281 -12.25 1.146 1 83.69 168 ASP B N 1
ATOM 8362 C CA . ASP B 1 168 ? -28.078 -11.039 0.357 1 83.69 168 ASP B CA 1
ATOM 8363 C C . ASP B 1 168 ? -27.188 -11.312 -0.854 1 83.69 168 ASP B C 1
ATOM 8365 O O . ASP B 1 168 ? -26.188 -10.625 -1.066 1 83.69 168 ASP B O 1
ATOM 8369 N N . THR B 1 169 ? -27.578 -12.32 -1.613 1 90.25 169 THR B N 1
ATOM 8370 C CA . THR B 1 169 ? -26.828 -12.695 -2.803 1 90.25 169 THR B CA 1
ATOM 8371 C C . THR B 1 169 ? -26.891 -11.602 -3.857 1 90.25 169 THR B C 1
ATOM 8373 O O . THR B 1 169 ? -27.938 -10.984 -4.062 1 90.25 169 THR B O 1
ATOM 8376 N N . ASP B 1 170 ? -25.766 -11.305 -4.457 1 91.44 170 ASP B N 1
ATOM 8377 C CA . ASP B 1 170 ? -25.688 -10.266 -5.477 1 91.44 170 ASP B CA 1
ATOM 8378 C C . ASP B 1 170 ? -26.094 -10.812 -6.848 1 91.44 170 ASP B C 1
ATOM 8380 O O . ASP B 1 170 ? -25.562 -11.828 -7.293 1 91.44 170 ASP B O 1
ATOM 8384 N N . LEU B 1 171 ? -27.062 -10.172 -7.438 1 93.62 171 LEU B N 1
ATOM 8385 C CA . LEU B 1 171 ? -27.531 -10.531 -8.773 1 93.62 171 LEU B CA 1
ATOM 8386 C C . LEU B 1 171 ? -27.281 -9.391 -9.758 1 93.62 171 LEU B C 1
ATOM 8388 O O . LEU B 1 171 ? -27.219 -8.227 -9.367 1 93.62 171 LEU B O 1
ATOM 8392 N N . GLU B 1 172 ? -27.109 -9.773 -10.984 1 93.5 172 GLU B N 1
ATOM 8393 C CA . GLU B 1 172 ? -26.891 -8.789 -12.031 1 93.5 172 GLU B CA 1
ATOM 8394 C C . GLU B 1 172 ? -28.172 -8.062 -12.391 1 93.5 172 GLU B C 1
ATOM 8396 O O . GLU B 1 172 ? -29.25 -8.68 -12.461 1 93.5 172 GLU B O 1
ATOM 8401 N N . ILE B 1 173 ? -28.062 -6.797 -12.57 1 94.38 173 ILE B N 1
ATOM 8402 C CA . ILE B 1 173 ? -29.25 -6.02 -12.938 1 94.38 173 ILE B CA 1
ATOM 8403 C C . ILE B 1 173 ? -29.344 -5.922 -14.453 1 94.38 173 ILE B C 1
ATOM 8405 O O . ILE B 1 173 ? -28.344 -6.047 -15.164 1 94.38 173 ILE B O 1
ATOM 8409 N N . GLU B 1 174 ? -30.562 -5.824 -14.906 1 93.75 174 GLU B N 1
ATOM 8410 C CA . GLU B 1 174 ? -30.797 -5.512 -16.312 1 93.75 174 GLU B CA 1
ATOM 8411 C C . GLU B 1 174 ? -30.703 -4.008 -16.578 1 93.75 174 GLU B C 1
ATOM 8413 O O . GLU B 1 174 ? -31.516 -3.24 -16.047 1 93.75 174 GLU B O 1
ATOM 8418 N N . PRO B 1 175 ? -29.781 -3.59 -17.406 1 93.38 175 PRO B N 1
ATOM 8419 C CA . PRO B 1 175 ? -29.469 -2.164 -17.547 1 93.38 175 PRO B CA 1
ATOM 8420 C C . PRO B 1 175 ? -30.688 -1.335 -17.953 1 93.38 175 PRO B C 1
ATOM 8422 O O . PRO B 1 175 ? -30.938 -0.275 -17.375 1 93.38 175 PRO B O 1
ATOM 8425 N N . VAL B 1 176 ? -31.484 -1.731 -18.938 1 92.81 176 VAL B N 1
ATOM 8426 C CA . VAL B 1 176 ? -32.594 -0.948 -19.438 1 92.81 176 VAL B CA 1
ATOM 8427 C C . VAL B 1 176 ? -33.719 -0.888 -18.391 1 92.81 176 VAL B C 1
ATOM 8429 O O . VAL B 1 176 ? -34.219 0.19 -18.094 1 92.81 176 VAL B O 1
ATOM 8432 N N . ALA B 1 177 ? -34.062 -2.016 -17.812 1 91.69 177 ALA B N 1
ATOM 8433 C CA . ALA B 1 177 ? -35.125 -2.074 -16.812 1 91.69 177 ALA B CA 1
ATOM 8434 C C . ALA B 1 177 ? -34.719 -1.295 -15.555 1 91.69 177 ALA B C 1
ATOM 8436 O O . ALA B 1 177 ? -35.562 -0.591 -14.969 1 91.69 177 ALA B O 1
ATOM 8437 N N . ALA B 1 178 ? -33.531 -1.469 -15.172 1 93.38 178 ALA B N 1
ATOM 8438 C CA . ALA B 1 178 ? -33.062 -0.768 -13.977 1 93.38 178 ALA B CA 1
ATOM 8439 C C . ALA B 1 178 ? -33.031 0.742 -14.203 1 93.38 178 ALA B C 1
ATOM 8441 O O . ALA B 1 178 ? -33.406 1.511 -13.305 1 93.38 178 ALA B O 1
ATOM 8442 N N . CYS B 1 179 ? -32.562 1.143 -15.398 1 92.5 179 CYS B N 1
ATOM 8443 C CA . CYS B 1 179 ? -32.562 2.564 -15.719 1 92.5 179 CYS B CA 1
ATOM 8444 C C . CYS B 1 179 ? -33.969 3.139 -15.773 1 92.5 179 CYS B C 1
ATOM 8446 O O . CYS B 1 179 ? -34.188 4.27 -15.336 1 92.5 179 CYS B O 1
ATOM 8448 N N . ARG B 1 180 ? -34.906 2.41 -16.297 1 91.5 180 ARG B N 1
ATOM 8449 C CA . ARG B 1 180 ? -36.281 2.855 -16.359 1 91.5 180 ARG B CA 1
ATOM 8450 C C . ARG B 1 180 ? -36.875 3.004 -14.961 1 91.5 180 ARG B C 1
ATOM 8452 O O . ARG B 1 180 ? -37.594 3.959 -14.688 1 91.5 180 ARG B O 1
ATOM 8459 N N . GLU B 1 181 ? -36.562 2.043 -14.195 1 91.62 181 GLU B N 1
ATOM 8460 C CA . GLU B 1 181 ? -37 2.145 -12.812 1 91.62 181 GLU B CA 1
ATOM 8461 C C . GLU B 1 181 ? -36.375 3.344 -12.109 1 91.62 181 GLU B C 1
ATOM 8463 O O . GLU B 1 181 ? -37 4.016 -11.305 1 91.62 181 GLU B O 1
ATOM 8468 N N . GLY B 1 182 ? -35.156 3.555 -12.367 1 90.88 182 GLY B N 1
ATOM 8469 C CA . GLY B 1 182 ? -34.5 4.727 -11.82 1 90.88 182 GLY B CA 1
ATOM 8470 C C . GLY B 1 182 ? -35.125 6.031 -12.273 1 90.88 182 GLY B C 1
ATOM 8471 O O . GLY B 1 182 ? -35.25 6.977 -11.484 1 90.88 182 GLY B O 1
ATOM 8472 N N . ARG B 1 183 ? -35.531 6.047 -13.539 1 90.12 183 ARG B N 1
ATOM 8473 C CA . ARG B 1 183 ? -36.188 7.234 -14.055 1 90.12 183 ARG B CA 1
ATOM 8474 C C . ARG B 1 183 ? -37.531 7.473 -13.352 1 90.12 183 ARG B C 1
ATOM 8476 O O . ARG B 1 183 ? -37.906 8.617 -13.086 1 90.12 183 ARG B O 1
ATOM 8483 N N . ARG B 1 184 ? -38.156 6.434 -13.086 1 86.56 184 ARG B N 1
ATOM 8484 C CA . ARG B 1 184 ? -39.438 6.527 -12.375 1 86.56 184 ARG B CA 1
ATOM 8485 C C . ARG B 1 184 ? -39.25 7.102 -10.977 1 86.56 184 ARG B C 1
ATOM 8487 O O . ARG B 1 184 ? -40.094 7.855 -10.484 1 86.56 184 ARG B O 1
ATOM 8494 N N . ARG B 1 185 ? -38.156 6.848 -10.438 1 87.5 185 ARG B N 1
ATOM 8495 C CA . ARG B 1 185 ? -37.875 7.316 -9.086 1 87.5 185 ARG B CA 1
ATOM 8496 C C . ARG B 1 185 ? -37.125 8.633 -9.109 1 87.5 185 ARG B C 1
ATOM 8498 O O . ARG B 1 185 ? -36.656 9.102 -8.07 1 87.5 185 ARG B O 1
ATOM 8505 N N . GLU B 1 186 ? -36.781 9.156 -10.242 1 87.81 186 GLU B N 1
ATOM 8506 C CA . GLU B 1 186 ? -36.094 10.422 -10.445 1 87.81 186 GLU B CA 1
ATOM 8507 C C . GLU B 1 186 ? -34.656 10.352 -9.961 1 87.81 186 GLU B C 1
ATOM 8509 O O . GLU B 1 186 ? -34.156 11.273 -9.297 1 87.81 186 GLU B O 1
ATOM 8514 N N . PHE B 1 187 ? -34.125 9.172 -10.164 1 89.5 187 PHE B N 1
ATOM 8515 C CA . PHE B 1 187 ? -32.688 8.977 -9.906 1 89.5 187 PHE B CA 1
ATOM 8516 C C . PHE B 1 187 ? -31.844 9.75 -10.906 1 89.5 187 PHE B C 1
ATOM 8518 O O . PHE B 1 187 ? -31.938 9.523 -12.109 1 89.5 187 PHE B O 1
ATOM 8525 N N . PRO B 1 188 ? -31.016 10.75 -10.508 1 88.62 188 PRO B N 1
ATOM 8526 C CA . PRO B 1 188 ? -30.297 11.625 -11.438 1 88.62 188 PRO B CA 1
ATOM 8527 C C . PRO B 1 188 ? -29.438 10.852 -12.43 1 88.62 188 PRO B C 1
ATOM 8529 O O . PRO B 1 188 ? -29.344 11.234 -13.602 1 88.62 188 PRO B O 1
ATOM 8532 N N . LEU B 1 189 ? -28.844 9.805 -11.984 1 91 189 LEU B N 1
ATOM 8533 C CA . LEU B 1 189 ? -28.031 9.016 -12.898 1 91 189 LEU B CA 1
ATOM 8534 C C . LEU B 1 189 ? -28.875 8.445 -14.031 1 91 189 LEU B C 1
ATOM 8536 O O . LEU B 1 189 ? -28.438 8.414 -15.18 1 91 189 LEU B O 1
ATOM 8540 N N . ALA B 1 190 ? -30.031 7.961 -13.68 1 91.56 190 ALA B N 1
ATOM 8541 C CA . ALA B 1 190 ? -30.938 7.395 -14.672 1 91.56 190 ALA B CA 1
ATOM 8542 C C . ALA B 1 190 ? -31.484 8.477 -15.594 1 91.56 190 ALA B C 1
ATOM 8544 O O . ALA B 1 190 ? -31.641 8.258 -16.797 1 91.56 190 ALA B O 1
ATOM 8545 N N . LEU B 1 191 ? -31.719 9.633 -15.078 1 89.44 191 LEU B N 1
ATOM 8546 C CA . LEU B 1 191 ? -32.281 10.734 -15.844 1 89.44 191 LEU B CA 1
ATOM 8547 C C . LEU B 1 191 ? -31.281 11.25 -16.875 1 89.44 191 LEU B C 1
ATOM 8549 O O . LEU B 1 191 ? -31.672 11.727 -17.938 1 89.44 191 LEU B O 1
ATOM 8553 N N . ARG B 1 192 ? -30.078 11.102 -16.547 1 91.38 192 ARG B N 1
ATOM 8554 C CA . ARG B 1 192 ? -29.047 11.648 -17.422 1 91.38 192 ARG B CA 1
ATOM 8555 C C . ARG B 1 192 ? -28.484 10.562 -18.328 1 91.38 192 ARG B C 1
ATOM 8557 O O . ARG B 1 192 ? -27.594 10.828 -19.125 1 91.38 192 ARG B O 1
ATOM 8564 N N . THR B 1 193 ? -28.938 9.367 -18.188 1 92.69 193 THR B N 1
ATOM 8565 C CA . THR B 1 193 ? -28.469 8.266 -19.031 1 92.69 193 THR B CA 1
ATOM 8566 C C . THR B 1 193 ? -29.281 8.203 -20.328 1 92.69 193 THR B C 1
ATOM 8568 O O . THR B 1 193 ? -30.5 8.32 -20.312 1 92.69 193 THR B O 1
ATOM 8571 N N . ARG B 1 194 ? -28.547 8.039 -21.422 1 91.38 194 ARG B N 1
ATOM 8572 C CA . ARG B 1 194 ? -29.172 7.949 -22.734 1 91.38 194 ARG B CA 1
ATOM 8573 C C . ARG B 1 194 ? -29.734 6.551 -22.984 1 91.38 194 ARG B C 1
ATOM 8575 O O . ARG B 1 194 ? -28.969 5.59 -23.094 1 91.38 194 ARG B O 1
ATOM 8582 N N . LEU B 1 195 ? -31 6.352 -22.844 1 87.62 195 LEU B N 1
ATOM 8583 C CA . LEU B 1 195 ? -31.656 5.059 -23.031 1 87.62 195 LEU B CA 1
ATOM 8584 C C . LEU B 1 195 ? -32.219 4.922 -24.438 1 87.62 195 LEU B C 1
ATOM 8586 O O . LEU B 1 195 ? -32.062 3.865 -25.062 1 87.62 195 LEU B O 1
ATOM 8590 N N . ASP B 1 196 ? -32.906 5.984 -24.859 1 81.62 196 ASP B N 1
ATOM 8591 C CA . ASP B 1 196 ? -33.625 5.941 -26.125 1 81.62 196 ASP B CA 1
ATOM 8592 C C . ASP B 1 196 ? -33.094 6.992 -27.094 1 81.62 196 ASP B C 1
ATOM 8594 O O . ASP B 1 196 ? -32.438 7.953 -26.672 1 81.62 196 ASP B O 1
ATOM 8598 N N . GLU B 1 197 ? -33.188 6.703 -28.359 1 78.31 197 GLU B N 1
ATOM 8599 C CA . GLU B 1 197 ? -32.781 7.648 -29.406 1 78.31 197 GLU B CA 1
ATOM 8600 C C . GLU B 1 197 ? -33.531 8.977 -29.25 1 78.31 197 GLU B C 1
ATOM 8602 O O . GLU B 1 197 ? -33 10.023 -29.656 1 78.31 197 GLU B O 1
ATOM 8607 N N . GLN B 1 198 ? -34.656 8.953 -28.578 1 78.06 198 GLN B N 1
ATOM 8608 C CA . GLN B 1 198 ? -35.469 10.164 -28.453 1 78.06 198 GLN B CA 1
ATOM 8609 C C . GLN B 1 198 ? -34.969 11.039 -27.312 1 78.06 198 GLN B C 1
ATOM 8611 O O . GLN B 1 198 ? -35.344 12.211 -27.203 1 78.06 198 GLN B O 1
ATOM 8616 N N . ASP B 1 199 ? -34 10.477 -26.516 1 84.5 199 ASP B N 1
ATOM 8617 C CA . ASP B 1 199 ? -33.5 11.242 -25.375 1 84.5 199 ASP B CA 1
ATOM 8618 C C . ASP B 1 199 ? -32.625 12.406 -25.828 1 84.5 199 ASP B C 1
ATOM 8620 O O . ASP B 1 199 ? -31.812 12.25 -26.734 1 84.5 199 ASP B O 1
ATOM 8624 N N . ASP B 1 200 ? -32.844 13.602 -25.375 1 81.25 200 ASP B N 1
ATOM 8625 C CA . ASP B 1 200 ? -32.062 14.789 -25.688 1 81.25 200 ASP B CA 1
ATOM 8626 C C . ASP B 1 200 ? -30.594 14.609 -25.266 1 81.25 200 ASP B C 1
ATOM 8628 O O . ASP B 1 200 ? -30.312 14.414 -24.078 1 81.25 200 ASP B O 1
ATOM 8632 N N . PRO B 1 201 ? -29.75 14.594 -26.266 1 82.56 201 PRO B N 1
ATOM 8633 C CA . PRO B 1 201 ? -28.344 14.406 -25.953 1 82.56 201 PRO B CA 1
ATOM 8634 C C . PRO B 1 201 ? -27.781 15.484 -25.031 1 82.56 201 PRO B C 1
ATOM 8636 O O . PRO B 1 201 ? -26.797 15.258 -24.328 1 82.56 201 PRO B O 1
ATOM 8639 N N . ALA B 1 202 ? -28.406 16.609 -24.922 1 79.94 202 ALA B N 1
ATOM 8640 C CA . ALA B 1 202 ? -27.922 17.688 -24.078 1 79.94 202 ALA B CA 1
ATOM 8641 C C . ALA B 1 202 ? -28.266 17.422 -22.609 1 79.94 202 ALA B C 1
ATOM 8643 O O . ALA B 1 202 ? -27.531 17.844 -21.703 1 79.94 202 ALA B O 1
ATOM 8644 N N . LYS B 1 203 ? -29.375 16.656 -22.438 1 81.56 203 LYS B N 1
ATOM 8645 C CA . LYS B 1 203 ? -29.797 16.375 -21.078 1 81.56 203 LYS B CA 1
ATOM 8646 C C . LYS B 1 203 ? -29.281 15.016 -20.609 1 81.56 203 LYS B C 1
ATOM 8648 O O . LYS B 1 203 ? -29.047 14.82 -19.406 1 81.56 203 LYS B O 1
ATOM 8653 N N . CYS B 1 204 ? -29.219 14.156 -21.609 1 88 204 CYS B N 1
ATOM 8654 C CA . CYS B 1 204 ? -28.734 12.812 -21.297 1 88 204 CYS B CA 1
ATOM 8655 C C . CYS B 1 204 ? -27.312 12.609 -21.812 1 88 204 CYS B C 1
ATOM 8657 O O . CYS B 1 204 ? -27.109 12.07 -22.906 1 88 204 CYS B O 1
ATOM 8659 N N . THR B 1 205 ? -26.406 12.945 -21.016 1 85.12 205 THR B N 1
ATOM 8660 C CA . THR B 1 205 ? -25.016 12.992 -21.438 1 85.12 205 THR B CA 1
ATOM 8661 C C . THR B 1 205 ? -24.297 11.68 -21.125 1 85.12 205 THR B C 1
ATOM 8663 O O . THR B 1 205 ? -23.25 11.383 -21.688 1 85.12 205 THR B O 1
ATOM 8666 N N . LEU B 1 206 ? -24.922 10.859 -20.25 1 90.19 206 LEU B N 1
ATOM 8667 C CA . LEU B 1 206 ? -24.234 9.656 -19.797 1 90.19 206 LEU B CA 1
ATOM 8668 C C . LEU B 1 206 ? -24.656 8.445 -20.625 1 90.19 206 LEU B C 1
ATOM 8670 O O . LEU B 1 206 ? -25.828 8.32 -20.984 1 90.19 206 LEU B O 1
ATOM 8674 N N . PRO B 1 207 ? -23.688 7.617 -20.938 1 88.94 207 PRO B N 1
ATOM 8675 C CA . PRO B 1 207 ? -24 6.43 -21.734 1 88.94 207 PRO B CA 1
ATOM 8676 C C . PRO B 1 207 ? -24.641 5.312 -20.906 1 88.94 207 PRO B C 1
ATOM 8678 O O . PRO B 1 207 ? -24.469 5.262 -19.688 1 88.94 207 PRO B O 1
ATOM 8681 N N . LEU B 1 208 ? -25.359 4.418 -21.562 1 90.75 208 LEU B N 1
ATOM 8682 C CA . LEU B 1 208 ? -26.031 3.287 -20.938 1 90.75 208 LEU B CA 1
ATOM 8683 C C . LEU B 1 208 ? -25.016 2.262 -20.438 1 90.75 208 LEU B C 1
ATOM 8685 O O . LEU B 1 208 ? -25.328 1.447 -19.562 1 90.75 208 LEU B O 1
ATOM 8689 N N . GLU B 1 209 ? -23.812 2.344 -20.906 1 88.19 209 GLU B N 1
ATOM 8690 C CA . GLU B 1 209 ? -22.75 1.413 -20.547 1 88.19 209 GLU B CA 1
ATOM 8691 C C . GLU B 1 209 ? -22.422 1.516 -19.047 1 88.19 209 GLU B C 1
ATOM 8693 O O . GLU B 1 209 ? -21.906 0.572 -18.469 1 88.19 209 GLU B O 1
ATOM 8698 N N . ASN B 1 210 ? -22.859 2.6 -18.422 1 89.38 210 ASN B N 1
ATOM 8699 C CA . ASN B 1 210 ? -22.594 2.803 -17 1 89.38 210 ASN B CA 1
ATOM 8700 C C . ASN B 1 210 ? -23.453 1.887 -16.141 1 89.38 210 ASN B C 1
ATOM 8702 O O . ASN B 1 210 ? -23.188 1.701 -14.953 1 89.38 210 ASN B O 1
ATOM 8706 N N . TRP B 1 211 ? -24.438 1.303 -16.781 1 91.94 211 TRP B N 1
ATOM 8707 C CA . TRP B 1 211 ? -25.344 0.446 -16.031 1 91.94 211 TRP B CA 1
ATOM 8708 C C . TRP B 1 211 ? -25.062 -1.026 -16.312 1 91.94 211 TRP B C 1
ATOM 8710 O O . TRP B 1 211 ? -25.719 -1.908 -15.75 1 91.94 211 TRP B O 1
ATOM 8720 N N . HIS B 1 212 ? -24.031 -1.208 -17.109 1 89.5 212 HIS B N 1
ATOM 8721 C CA . HIS B 1 212 ? -23.703 -2.586 -17.469 1 89.5 212 HIS B CA 1
ATOM 8722 C C . HIS B 1 212 ? -22.859 -3.248 -16.375 1 89.5 212 HIS B C 1
ATOM 8724 O O . HIS B 1 212 ? -22.047 -2.588 -15.734 1 89.5 212 HIS B O 1
ATOM 8730 N N . ALA B 1 213 ? -23.047 -4.547 -16.094 1 89.38 213 ALA B N 1
ATOM 8731 C CA . ALA B 1 213 ? -22.266 -5.383 -15.195 1 89.38 213 ALA B CA 1
ATOM 8732 C C . ALA B 1 213 ? -22.328 -4.855 -13.766 1 89.38 213 ALA B C 1
ATOM 8734 O O . ALA B 1 213 ? -21.297 -4.695 -13.102 1 89.38 213 ALA B O 1
ATOM 8735 N N . MET B 1 214 ? -23.562 -4.398 -13.445 1 93.06 214 MET B N 1
ATOM 8736 C CA . MET B 1 214 ? -23.828 -3.977 -12.07 1 93.06 214 MET B CA 1
ATOM 8737 C C . MET B 1 214 ? -24.547 -5.074 -11.289 1 93.06 214 MET B C 1
ATOM 8739 O O . MET B 1 214 ? -25.469 -5.695 -11.805 1 93.06 214 MET B O 1
ATOM 8743 N N . TYR B 1 215 ? -24 -5.375 -10.109 1 93.12 215 TYR B N 1
ATOM 8744 C CA . TYR B 1 215 ? -24.547 -6.438 -9.273 1 93.12 215 TYR B CA 1
ATOM 8745 C C . TYR B 1 215 ? -25.078 -5.875 -7.961 1 93.12 215 TYR B C 1
ATOM 8747 O O . TYR B 1 215 ? -24.375 -5.148 -7.258 1 93.12 215 TYR B O 1
ATOM 8755 N N . CYS B 1 216 ? -26.312 -6.102 -7.672 1 91.88 216 CYS B N 1
ATOM 8756 C CA . CYS B 1 216 ? -26.953 -5.633 -6.449 1 91.88 216 CYS B CA 1
ATOM 8757 C C . CYS B 1 216 ? -27.5 -6.797 -5.637 1 91.88 216 CYS B C 1
ATOM 8759 O O . CYS B 1 216 ? -27.75 -7.875 -6.18 1 91.88 216 CYS B O 1
ATOM 8761 N N . GLN B 1 217 ? -27.688 -6.57 -4.355 1 89.38 217 GLN B N 1
ATOM 8762 C CA . GLN B 1 217 ? -28.219 -7.602 -3.469 1 89.38 217 GLN B CA 1
ATOM 8763 C C . GLN B 1 217 ? -29.672 -7.93 -3.814 1 89.38 217 GLN B C 1
ATOM 8765 O O . GLN B 1 217 ? -30.438 -7.047 -4.199 1 89.38 217 GLN B O 1
ATOM 8770 N N . TYR B 1 218 ? -30.031 -9.227 -3.705 1 90.81 218 TYR B N 1
ATOM 8771 C CA . TYR B 1 218 ? -31.391 -9.68 -4.012 1 90.81 218 TYR B CA 1
ATOM 8772 C C . TYR B 1 218 ? -32.375 -9.18 -2.969 1 90.81 218 TYR B C 1
ATOM 8774 O O . TYR B 1 218 ? -32.125 -9.289 -1.765 1 90.81 218 TYR B O 1
ATOM 8782 N N . ASN B 1 219 ? -33.344 -8.492 -3.43 1 86.88 219 ASN B N 1
ATOM 8783 C CA . ASN B 1 219 ? -34.5 -8.031 -2.639 1 86.88 219 ASN B CA 1
ATOM 8784 C C . ASN B 1 219 ? -35.812 -8.359 -3.322 1 86.88 219 ASN B C 1
ATOM 8786 O O . ASN B 1 219 ? -36.031 -7.953 -4.461 1 86.88 219 ASN B O 1
ATOM 8790 N N . PRO B 1 220 ? -36.625 -9.172 -2.59 1 83.69 220 PRO B N 1
ATOM 8791 C CA . PRO B 1 220 ? -37.906 -9.586 -3.195 1 83.69 220 PRO B CA 1
ATOM 8792 C C . PRO B 1 220 ? -38.75 -8.406 -3.619 1 83.69 220 PRO B C 1
ATOM 8794 O O . PRO B 1 220 ? -39.562 -8.523 -4.551 1 83.69 220 PRO B O 1
ATOM 8797 N N . ARG B 1 221 ? -38.562 -7.223 -3.025 1 79.62 221 ARG B N 1
ATOM 8798 C CA . ARG B 1 221 ? -39.375 -6.055 -3.359 1 79.62 221 ARG B CA 1
ATOM 8799 C C . ARG B 1 221 ? -38.969 -5.484 -4.719 1 79.62 221 ARG B C 1
ATOM 8801 O O . ARG B 1 221 ? -39.812 -4.871 -5.402 1 79.62 221 ARG B O 1
ATOM 8808 N N . ALA B 1 222 ? -37.781 -5.688 -5.109 1 76.56 222 ALA B N 1
ATOM 8809 C CA . ALA B 1 222 ? -37.25 -5.121 -6.348 1 76.56 222 ALA B CA 1
ATOM 8810 C C . ALA B 1 222 ? -37.188 -6.176 -7.453 1 76.56 222 ALA B C 1
ATOM 8812 O O . ALA B 1 222 ? -36.688 -5.91 -8.547 1 76.56 222 ALA B O 1
ATOM 8813 N N . GLU B 1 223 ? -37.656 -7.359 -7.25 1 72.75 223 GLU B N 1
ATOM 8814 C CA . GLU B 1 223 ? -37.469 -8.523 -8.109 1 72.75 223 GLU B CA 1
ATOM 8815 C C . GLU B 1 223 ? -37.969 -8.25 -9.523 1 72.75 223 GLU B C 1
ATOM 8817 O O . GLU B 1 223 ? -37.25 -8.461 -10.5 1 72.75 223 GLU B O 1
ATOM 8822 N N . LYS B 1 224 ? -39.062 -7.723 -9.672 1 67.88 224 LYS B N 1
ATOM 8823 C CA . LYS B 1 224 ? -39.656 -7.645 -11.016 1 67.88 224 LYS B CA 1
ATOM 8824 C C . LYS B 1 224 ? -39.125 -6.426 -11.766 1 67.88 224 LYS B C 1
ATOM 8826 O O . LYS B 1 224 ? -39.188 -6.367 -13 1 67.88 224 LYS B O 1
ATOM 8831 N N . SER B 1 225 ? -38.312 -5.68 -11.109 1 77.62 225 SER B N 1
ATOM 8832 C CA . SER B 1 225 ? -38.062 -4.391 -11.75 1 77.62 225 SER B CA 1
ATOM 8833 C C . SER B 1 225 ? -36.594 -4.234 -12.148 1 77.62 225 SER B C 1
ATOM 8835 O O . SER B 1 225 ? -36.281 -3.605 -13.164 1 77.62 225 SER B O 1
ATOM 8837 N N . ILE B 1 226 ? -35.75 -4.91 -11.539 1 89.94 226 ILE B N 1
ATOM 8838 C CA . ILE B 1 226 ? -34.406 -4.414 -11.773 1 89.94 226 ILE B CA 1
ATOM 8839 C C . ILE B 1 226 ? -33.5 -5.566 -12.195 1 89.94 226 ILE B C 1
ATOM 8841 O O . ILE B 1 226 ? -32.531 -5.363 -12.906 1 89.94 226 ILE B O 1
ATOM 8845 N N . TYR B 1 227 ? -33.812 -6.812 -11.852 1 92.25 227 TYR B N 1
ATOM 8846 C CA . TYR B 1 227 ? -32.844 -7.891 -12.055 1 92.25 227 TYR B CA 1
ATOM 8847 C C . TYR B 1 227 ? -32.969 -8.484 -13.445 1 92.25 227 TYR B C 1
ATOM 8849 O O . TYR B 1 227 ? -34.062 -8.539 -14.008 1 92.25 227 TYR B O 1
ATOM 8857 N N . ARG B 1 228 ? -31.844 -8.953 -13.953 1 91.19 228 ARG B N 1
ATOM 8858 C CA . ARG B 1 228 ? -31.797 -9.625 -15.25 1 91.19 228 ARG B CA 1
ATOM 8859 C C . ARG B 1 228 ? -32.438 -11 -15.172 1 91.19 228 ARG B C 1
ATOM 8861 O O . ARG B 1 228 ? -32.281 -11.719 -14.188 1 91.19 228 ARG B O 1
ATOM 8868 N N . GLN B 1 229 ? -33.156 -11.312 -16.234 1 89 229 GLN B N 1
ATOM 8869 C CA . GLN B 1 229 ? -33.812 -12.609 -16.281 1 89 229 GLN B CA 1
ATOM 8870 C C . GLN B 1 229 ? -33.094 -13.57 -17.219 1 89 229 GLN B C 1
ATOM 8872 O O . GLN B 1 229 ? -32.562 -13.156 -18.25 1 89 229 GLN B O 1
ATOM 8877 N N . TYR B 1 230 ? -33 -14.828 -16.781 1 87.19 230 TYR B N 1
ATOM 8878 C CA . TYR B 1 230 ? -32.375 -15.906 -17.531 1 87.19 230 TYR B CA 1
ATOM 8879 C C . TYR B 1 230 ? -33.344 -17.078 -17.734 1 87.19 230 TYR B C 1
ATOM 8881 O O . TYR B 1 230 ? -34.25 -17.25 -16.938 1 87.19 230 TYR B O 1
ATOM 8889 N N . PRO B 1 231 ? -33.062 -17.703 -18.859 1 82.69 231 PRO B N 1
ATOM 8890 C CA . PRO B 1 231 ? -33.812 -18.953 -18.953 1 82.69 231 PRO B CA 1
ATOM 8891 C C . PRO B 1 231 ? -33.344 -20 -17.953 1 82.69 231 PRO B C 1
ATOM 8893 O O . PRO B 1 231 ? -32.125 -20.109 -17.688 1 82.69 231 PRO B O 1
ATOM 8896 N N . ARG B 1 232 ? -34.188 -20.594 -17.312 1 76.94 232 ARG B N 1
ATOM 8897 C CA . ARG B 1 232 ? -33.812 -21.578 -16.297 1 76.94 232 ARG B CA 1
ATOM 8898 C C . ARG B 1 232 ? -32.969 -22.688 -16.906 1 76.94 232 ARG B C 1
ATOM 8900 O O . ARG B 1 232 ? -31.984 -23.125 -16.281 1 76.94 232 ARG B O 1
ATOM 8907 N N . LEU B 1 233 ? -33.469 -23.203 -18.047 1 73.06 233 LEU B N 1
ATOM 8908 C CA . LEU B 1 233 ? -32.625 -24.125 -18.812 1 73.06 233 LEU B CA 1
ATOM 8909 C C . LEU B 1 233 ? -31.984 -23.422 -20 1 73.06 233 LEU B C 1
ATOM 8911 O O . LEU B 1 233 ? -32.688 -22.922 -20.891 1 73.06 233 LEU B O 1
ATOM 8915 N N . PRO B 1 234 ? -30.781 -23.25 -20.031 1 66.75 234 PRO B N 1
ATOM 8916 C CA . PRO B 1 234 ? -30.125 -22.469 -21.078 1 66.75 234 PRO B CA 1
ATOM 8917 C C . PRO B 1 234 ? -30.469 -22.953 -22.484 1 66.75 234 PRO B C 1
ATOM 8919 O O . PRO B 1 234 ? -30.453 -22.156 -23.422 1 66.75 234 PRO B O 1
ATOM 8922 N N . ASP B 1 235 ? -30.844 -24.234 -22.703 1 64.38 235 ASP B N 1
ATOM 8923 C CA . ASP B 1 235 ? -31.078 -24.781 -24.031 1 64.38 235 ASP B CA 1
ATOM 8924 C C . ASP B 1 235 ? -32.531 -24.609 -24.453 1 64.38 235 ASP B C 1
ATOM 8926 O O . ASP B 1 235 ? -32.875 -24.797 -25.625 1 64.38 235 ASP B O 1
ATOM 8930 N N . ASP B 1 236 ? -33.312 -24.25 -23.359 1 64.81 236 ASP B N 1
ATOM 8931 C CA . ASP B 1 236 ? -34.75 -24.125 -23.672 1 64.81 236 ASP B CA 1
ATOM 8932 C C . ASP B 1 236 ? -35.25 -22.703 -23.422 1 64.81 236 ASP B C 1
ATOM 8934 O O . ASP B 1 236 ? -35.469 -22.312 -22.281 1 64.81 236 ASP B O 1
ATOM 8938 N N . SER B 1 237 ? -35.344 -22.031 -24.453 1 66.69 237 SER B N 1
ATOM 8939 C CA . SER B 1 237 ? -35.812 -20.656 -24.375 1 66.69 237 SER B CA 1
ATOM 8940 C C . SER B 1 237 ? -37.25 -20.594 -23.828 1 66.69 237 SER B C 1
ATOM 8942 O O . SER B 1 237 ? -37.656 -19.562 -23.312 1 66.69 237 SER B O 1
ATOM 8944 N N . ASN B 1 238 ? -37.875 -21.703 -23.828 1 64.06 238 ASN B N 1
ATOM 8945 C CA . ASN B 1 238 ? -39.25 -21.703 -23.391 1 64.06 238 ASN B CA 1
ATOM 8946 C C . ASN B 1 238 ? -39.375 -22.016 -21.906 1 64.06 238 ASN B C 1
ATOM 8948 O O . ASN B 1 238 ? -40.5 -22.016 -21.359 1 64.06 238 ASN B O 1
ATOM 8952 N N . SER B 1 239 ? -38.219 -22.094 -21.344 1 73.88 239 SER B N 1
ATOM 8953 C CA . SER B 1 239 ? -38.281 -22.375 -19.906 1 73.88 239 SER B CA 1
ATOM 8954 C C . SER B 1 239 ? -38.625 -21.125 -19.109 1 73.88 239 SER B C 1
ATOM 8956 O O . SER B 1 239 ? -38.406 -20 -19.578 1 73.88 239 SER B O 1
ATOM 8958 N N . PRO B 1 240 ? -39.25 -21.328 -17.953 1 78 240 PRO B N 1
ATOM 8959 C CA . PRO B 1 240 ? -39.531 -20.156 -17.109 1 78 240 PRO B CA 1
ATOM 8960 C C . PRO B 1 240 ? -38.312 -19.312 -16.812 1 78 240 PRO B C 1
ATOM 8962 O O . PRO B 1 240 ? -37.219 -19.844 -16.688 1 78 240 PRO B O 1
ATOM 8965 N N . LYS B 1 241 ? -38.562 -18.094 -16.812 1 83.88 241 LYS B N 1
ATOM 8966 C CA . LYS B 1 241 ? -37.469 -17.156 -16.578 1 83.88 241 LYS B CA 1
ATOM 8967 C C . LYS B 1 241 ? -37.125 -17.062 -15.102 1 83.88 241 LYS B C 1
ATOM 8969 O O . LYS B 1 241 ? -38 -17.234 -14.242 1 83.88 241 LYS B O 1
ATOM 8974 N N . THR B 1 242 ? -35.844 -17.078 -14.844 1 87.56 242 THR B N 1
ATOM 8975 C CA . THR B 1 242 ? -35.312 -16.953 -13.484 1 87.56 242 THR B CA 1
ATOM 8976 C C . THR B 1 242 ? -34.344 -15.797 -13.391 1 87.56 242 THR B C 1
ATOM 8978 O O . THR B 1 242 ? -33.844 -15.312 -14.406 1 87.56 242 THR B O 1
ATOM 8981 N N . PHE B 1 243 ? -34.219 -15.375 -12.172 1 89.38 243 PHE B N 1
ATOM 8982 C CA . PHE B 1 243 ? -33.281 -14.289 -11.93 1 89.38 243 PHE B CA 1
ATOM 8983 C C . PHE B 1 243 ? -31.875 -14.836 -11.633 1 89.38 243 PHE B C 1
ATOM 8985 O O . PHE B 1 243 ? -30.906 -14.078 -11.539 1 89.38 243 PHE B O 1
ATOM 8992 N N . PHE B 1 244 ? -31.797 -16.141 -11.531 1 90.88 244 PHE B N 1
ATOM 8993 C CA . PHE B 1 244 ? -30.531 -16.766 -11.148 1 90.88 244 PHE B CA 1
ATOM 8994 C C . PHE B 1 244 ? -29.922 -17.5 -12.336 1 90.88 244 PHE B C 1
ATOM 8996 O O . PHE B 1 244 ? -30.547 -18.391 -12.922 1 90.88 244 PHE B O 1
ATOM 9003 N N . ASP B 1 245 ? -28.75 -17.047 -12.688 1 89.94 245 ASP B N 1
ATOM 9004 C CA . ASP B 1 245 ? -28.016 -17.781 -13.711 1 89.94 245 ASP B CA 1
ATOM 9005 C C . ASP B 1 245 ? -27.562 -19.141 -13.195 1 89.94 245 ASP B C 1
ATOM 9007 O O . ASP B 1 245 ? -27.594 -19.391 -11.992 1 89.94 245 ASP B O 1
ATOM 9011 N N . GLU B 1 246 ? -27.172 -19.969 -14.047 1 90.56 246 GLU B N 1
ATOM 9012 C CA . GLU B 1 246 ? -26.828 -21.344 -13.695 1 90.56 246 GLU B CA 1
ATOM 9013 C C . GLU B 1 246 ? -25.703 -21.391 -12.68 1 90.56 246 GLU B C 1
ATOM 9015 O O . GLU B 1 246 ? -25.734 -22.172 -11.727 1 90.56 246 GLU B O 1
ATOM 9020 N N . LYS B 1 247 ? -24.703 -20.594 -12.844 1 92.25 247 LYS B N 1
ATOM 9021 C CA . LYS B 1 247 ? -23.562 -20.578 -11.938 1 92.25 247 LYS B CA 1
ATOM 9022 C C . LYS B 1 247 ? -23.984 -20.141 -10.531 1 92.25 247 LYS B C 1
ATOM 9024 O O . LYS B 1 247 ? -23.531 -20.719 -9.539 1 92.25 247 LYS B O 1
ATOM 9029 N N . THR B 1 248 ? -24.781 -19.109 -10.477 1 92.44 248 THR B N 1
ATOM 9030 C CA . THR B 1 248 ? -25.266 -18.609 -9.188 1 92.44 248 THR B CA 1
ATOM 9031 C C . THR B 1 248 ? -26.141 -19.641 -8.5 1 92.44 248 THR B C 1
ATOM 9033 O O . THR B 1 248 ? -26.078 -19.812 -7.277 1 92.44 248 THR B O 1
ATOM 9036 N N . ARG B 1 249 ? -26.984 -20.281 -9.281 1 92 249 ARG B N 1
ATOM 9037 C CA . ARG B 1 249 ? -27.828 -21.344 -8.734 1 92 249 ARG B CA 1
ATOM 9038 C C . ARG B 1 249 ? -26.984 -22.469 -8.141 1 92 249 ARG B C 1
ATOM 9040 O O . ARG B 1 249 ? -27.234 -22.906 -7.016 1 92 249 ARG B O 1
ATOM 9047 N N . LEU B 1 250 ? -25.969 -22.922 -8.859 1 93.69 250 LEU B N 1
ATOM 9048 C CA . LEU B 1 250 ? -25.094 -23.969 -8.391 1 93.69 250 LEU B CA 1
ATOM 9049 C C . LEU B 1 250 ? -24.344 -23.547 -7.129 1 93.69 250 LEU B C 1
ATOM 9051 O O . LEU B 1 250 ? -24.141 -24.344 -6.215 1 93.69 250 LEU B O 1
ATOM 9055 N N . ARG B 1 251 ? -23.953 -22.312 -7.086 1 92.88 251 ARG B N 1
ATOM 9056 C CA . ARG B 1 251 ? -23.25 -21.766 -5.93 1 92.88 251 ARG B CA 1
ATOM 9057 C C . ARG B 1 251 ? -24.141 -21.766 -4.691 1 92.88 251 ARG B C 1
ATOM 9059 O O . ARG B 1 251 ? -23.688 -22.125 -3.602 1 92.88 251 ARG B O 1
ATOM 9066 N N . ILE B 1 252 ? -25.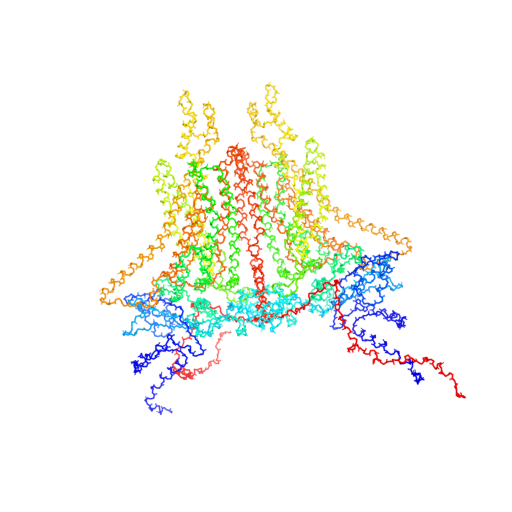344 -21.328 -4.871 1 92.56 252 ILE B N 1
ATOM 9067 C CA . ILE B 1 252 ? -26.281 -21.297 -3.764 1 92.56 252 ILE B CA 1
ATOM 9068 C C . ILE B 1 252 ? -26.516 -22.703 -3.236 1 92.56 252 ILE B C 1
ATOM 9070 O O . ILE B 1 252 ? -26.531 -22.938 -2.021 1 92.56 252 ILE B O 1
ATOM 9074 N N . ILE B 1 253 ? -26.656 -23.641 -4.156 1 93.75 253 ILE B N 1
ATOM 9075 C CA . ILE B 1 253 ? -26.891 -25.031 -3.762 1 93.75 253 ILE B CA 1
ATOM 9076 C C . ILE B 1 253 ? -25.688 -25.562 -2.986 1 93.75 253 ILE B C 1
ATOM 9078 O O . ILE B 1 253 ? -25.844 -26.172 -1.924 1 93.75 253 ILE B O 1
ATOM 9082 N N . TYR B 1 254 ? -24.562 -25.328 -3.49 1 92.56 254 TYR B N 1
ATOM 9083 C CA . TYR B 1 254 ? -23.344 -25.797 -2.83 1 92.56 254 TYR B CA 1
ATOM 9084 C C . TYR B 1 254 ? -23.188 -25.141 -1.466 1 92.56 254 TYR B C 1
ATOM 9086 O O . TYR B 1 254 ? -22.828 -25.797 -0.487 1 92.56 254 TYR B O 1
ATOM 9094 N N . GLU B 1 255 ? -23.375 -23.812 -1.368 1 90 255 GLU B N 1
ATOM 9095 C CA . GLU B 1 255 ? -23.266 -23.078 -0.11 1 90 255 GLU B CA 1
ATOM 9096 C C . GLU B 1 255 ? -24.25 -23.609 0.925 1 90 255 GLU B C 1
ATOM 9098 O O . GLU B 1 255 ? -23.938 -23.688 2.111 1 90 255 GLU B O 1
ATOM 9103 N N . THR B 1 256 ? -25.422 -23.922 0.442 1 91.12 256 THR B N 1
ATOM 9104 C CA . THR B 1 256 ? -26.438 -24.453 1.346 1 91.12 256 THR B CA 1
ATOM 9105 C C . THR B 1 256 ? -26.016 -25.828 1.884 1 91.12 256 THR B C 1
ATOM 9107 O O . THR B 1 256 ? -26.312 -26.156 3.033 1 91.12 256 THR B O 1
ATOM 9110 N N . MET B 1 257 ? -25.297 -26.578 1.073 1 92.06 257 MET B N 1
ATOM 9111 C CA . MET B 1 257 ? -24.875 -27.906 1.485 1 92.06 257 MET B CA 1
ATOM 9112 C C . MET B 1 257 ? -23.781 -27.828 2.551 1 92.06 257 MET B C 1
ATOM 9114 O O . MET B 1 257 ? -23.781 -28.609 3.502 1 92.06 257 MET B O 1
ATOM 9118 N N . ILE B 1 258 ? -22.938 -26.812 2.488 1 88.94 258 ILE B N 1
ATOM 9119 C CA . ILE B 1 258 ? -21.734 -26.797 3.32 1 88.94 258 ILE B CA 1
ATOM 9120 C C . ILE B 1 258 ? -21.953 -25.891 4.523 1 88.94 258 ILE B C 1
ATOM 9122 O O . ILE B 1 258 ? -21.328 -26.062 5.566 1 88.94 258 ILE B O 1
ATOM 9126 N N . GLU B 1 259 ? -22.766 -24.922 4.406 1 85.25 259 GLU B N 1
ATOM 9127 C CA . GLU B 1 259 ? -22.953 -23.922 5.457 1 85.25 259 GLU B CA 1
ATOM 9128 C C . GLU B 1 259 ? -23.453 -24.562 6.75 1 85.25 259 GLU B C 1
ATOM 9130 O O . GLU B 1 259 ? -24.078 -25.625 6.719 1 85.25 259 GLU B O 1
ATOM 9135 N N . ASP B 1 260 ? -23.141 -23.906 7.852 1 77.44 260 ASP B N 1
ATOM 9136 C CA . ASP B 1 260 ? -23.5 -24.406 9.172 1 77.44 260 ASP B CA 1
ATOM 9137 C C . ASP B 1 260 ? -25.016 -24.484 9.328 1 77.44 260 ASP B C 1
ATOM 9139 O O . ASP B 1 260 ? -25.75 -23.703 8.719 1 77.44 260 ASP B O 1
ATOM 9143 N N . LYS B 1 261 ? -25.453 -25.406 10.156 1 72.25 261 LYS B N 1
ATOM 9144 C CA . LYS B 1 261 ? -26.875 -25.609 10.422 1 72.25 261 LYS B CA 1
ATOM 9145 C C . LYS B 1 261 ? -27.5 -24.375 11.078 1 72.25 261 LYS B C 1
ATOM 9147 O O . LYS B 1 261 ? -28.672 -24.062 10.859 1 72.25 261 LYS B O 1
ATOM 9152 N N . GLY B 1 262 ? -26.625 -23.703 11.828 1 65.31 262 GLY B N 1
ATOM 9153 C CA . GLY B 1 262 ? -27.094 -22.484 12.477 1 65.31 262 GLY B CA 1
ATOM 9154 C C . GLY B 1 262 ? -27.469 -21.391 11.492 1 65.31 262 GLY B C 1
ATOM 9155 O O . GLY B 1 262 ? -28.328 -20.562 11.781 1 65.31 262 GLY B O 1
ATOM 9156 N N . GLU B 1 263 ? -26.938 -21.438 10.328 1 72 263 GLU B N 1
ATOM 9157 C CA . GLU B 1 263 ? -27.203 -20.438 9.297 1 72 263 GLU B CA 1
ATOM 9158 C C . GLU B 1 263 ? -28.203 -20.953 8.266 1 72 263 GLU B C 1
ATOM 9160 O O . GLU B 1 263 ? -28.453 -20.312 7.25 1 72 263 GLU B O 1
ATOM 9165 N N . GLY B 1 264 ? -28.766 -22.141 8.492 1 73.44 264 GLY B N 1
ATOM 9166 C CA . GLY B 1 264 ? -29.766 -22.703 7.598 1 73.44 264 GLY B CA 1
ATOM 9167 C C . GLY B 1 264 ? -29.172 -23.672 6.59 1 73.44 264 GLY B C 1
ATOM 9168 O O . GLY B 1 264 ? -29.859 -24.078 5.645 1 73.44 264 GLY B O 1
ATOM 9169 N N . GLY B 1 265 ? -27.969 -24.016 6.738 1 85.31 265 GLY B N 1
ATOM 9170 C CA . GLY B 1 265 ? -27.328 -24.938 5.816 1 85.31 265 GLY B CA 1
ATOM 9171 C C . GLY B 1 265 ? -27.359 -26.375 6.301 1 85.31 265 GLY B C 1
ATOM 9172 O O . GLY B 1 265 ? -27.984 -26.688 7.32 1 85.31 265 GLY B O 1
ATOM 9173 N N . ALA B 1 266 ? -26.797 -27.312 5.48 1 87.81 266 ALA B N 1
ATOM 9174 C CA . ALA B 1 266 ? -26.797 -28.75 5.793 1 87.81 266 ALA B CA 1
ATOM 9175 C C . ALA B 1 266 ? -25.516 -29.156 6.516 1 87.81 266 ALA B C 1
ATOM 9177 O O . ALA B 1 266 ? -25.453 -30.234 7.094 1 87.81 266 ALA B O 1
ATOM 9178 N N . GLU B 1 267 ? -24.5 -28.312 6.598 1 85.06 267 GLU B N 1
ATOM 9179 C CA . GLU B 1 267 ? -23.219 -28.531 7.285 1 85.06 267 GLU B CA 1
ATOM 9180 C C . GLU B 1 267 ? -22.609 -29.875 6.879 1 85.06 267 GLU B C 1
ATOM 9182 O O . GLU B 1 267 ? -22.188 -30.656 7.734 1 85.06 267 GLU B O 1
ATOM 9187 N N . ILE B 1 268 ? -22.609 -30.219 5.621 1 88.38 268 ILE B N 1
ATOM 9188 C CA . ILE B 1 268 ? -21.969 -31.438 5.125 1 88.38 268 ILE B CA 1
ATOM 9189 C C . ILE B 1 268 ? -20.484 -31.188 4.895 1 88.38 268 ILE B C 1
ATOM 9191 O O . ILE B 1 268 ? -20.109 -30.281 4.129 1 88.38 268 ILE B O 1
ATOM 9195 N N . GLU B 1 269 ? -19.688 -31.906 5.59 1 84.44 269 GLU B N 1
ATOM 9196 C CA . GLU B 1 269 ? -18.234 -31.812 5.391 1 84.44 269 GLU B CA 1
ATOM 9197 C C . GLU B 1 269 ? -17.797 -32.625 4.18 1 84.44 269 GLU B C 1
ATOM 9199 O O . GLU B 1 269 ? -17.219 -33.719 4.332 1 84.44 269 GLU B O 1
ATOM 9204 N N . ILE B 1 270 ? -17.891 -32.156 3.07 1 86.25 270 ILE B N 1
ATOM 9205 C CA . ILE B 1 270 ? -17.719 -32.875 1.812 1 86.25 270 ILE B CA 1
ATOM 9206 C C . ILE B 1 270 ? -16.266 -33.312 1.674 1 86.25 270 ILE B C 1
ATOM 9208 O O . ILE B 1 270 ? -15.992 -34.5 1.434 1 86.25 270 ILE B O 1
ATOM 9212 N N . GLN B 1 271 ? -15.328 -32.438 1.837 1 78.94 271 GLN B N 1
ATOM 9213 C CA . GLN B 1 271 ? -13.922 -32.781 1.617 1 78.94 271 GLN B CA 1
ATOM 9214 C C . GLN B 1 271 ? -13.43 -33.75 2.67 1 78.94 271 GLN B C 1
ATOM 9216 O O . GLN B 1 271 ? -12.664 -34.688 2.359 1 78.94 271 GLN B O 1
ATOM 9221 N N . ALA B 1 272 ? -13.836 -33.562 3.869 1 77.38 272 ALA B N 1
ATOM 9222 C CA . ALA B 1 272 ? -13.453 -34.5 4.938 1 77.38 272 ALA B CA 1
ATOM 9223 C C . ALA B 1 272 ? -14.07 -35.875 4.723 1 77.38 272 ALA B C 1
ATOM 9225 O O . ALA B 1 272 ? -13.438 -36.906 4.992 1 77.38 272 ALA B O 1
ATOM 9226 N N . HIS B 1 273 ? -15.305 -35.906 4.281 1 81.06 273 HIS B N 1
ATOM 9227 C CA . HIS B 1 273 ? -16.031 -37.156 4.082 1 81.06 273 HIS B CA 1
ATOM 9228 C C . HIS B 1 273 ? -15.438 -37.938 2.918 1 81.06 273 HIS B C 1
ATOM 9230 O O . HIS B 1 273 ? -15.352 -39.156 2.979 1 81.06 273 HIS B O 1
ATOM 9236 N N . ILE B 1 274 ? -14.977 -37.281 1.946 1 82.25 274 ILE B N 1
ATOM 9237 C CA . ILE B 1 274 ? -14.43 -37.938 0.772 1 82.25 274 ILE B CA 1
ATOM 9238 C C . ILE B 1 274 ? -13.078 -38.562 1.12 1 82.25 274 ILE B C 1
ATOM 9240 O O . ILE B 1 274 ? -12.742 -39.656 0.636 1 82.25 274 ILE B O 1
ATOM 9244 N N . THR B 1 275 ? -12.375 -37.906 1.988 1 77.69 275 THR B N 1
ATOM 9245 C CA . THR B 1 275 ? -11.039 -38.406 2.324 1 77.69 275 THR B CA 1
ATOM 9246 C C . THR B 1 275 ? -11.109 -39.5 3.395 1 77.69 275 THR B C 1
ATOM 9248 O O . THR B 1 275 ? -10.188 -40.312 3.516 1 77.69 275 THR B O 1
ATOM 9251 N N . SER B 1 276 ? -12.234 -39.5 4.047 1 78.62 276 SER B N 1
ATOM 9252 C CA . SER B 1 276 ? -12.375 -40.469 5.113 1 78.62 276 SER B CA 1
ATOM 9253 C C . SER B 1 276 ? -12.844 -41.812 4.566 1 78.62 276 SER B C 1
ATOM 9255 O O . SER B 1 276 ? -13.812 -41.875 3.812 1 78.62 276 SER B O 1
ATOM 9257 N N . ALA B 1 277 ? -12.125 -42.875 4.91 1 74.81 277 ALA B N 1
ATOM 9258 C CA . ALA B 1 277 ? -12.492 -44.219 4.492 1 74.81 277 ALA B CA 1
ATOM 9259 C C . ALA B 1 277 ? -13.742 -44.688 5.227 1 74.81 277 ALA B C 1
ATOM 9261 O O . ALA B 1 277 ? -14.453 -45.594 4.746 1 74.81 277 ALA B O 1
ATOM 9262 N N . LYS B 1 278 ? -14.023 -43.969 6.34 1 75.56 278 LYS B N 1
ATOM 9263 C CA . LYS B 1 278 ? -15.148 -44.406 7.16 1 75.56 278 LYS B CA 1
ATOM 9264 C C . LYS B 1 278 ? -16.453 -43.781 6.68 1 75.56 278 LYS B C 1
ATOM 9266 O O . LYS B 1 278 ? -17.531 -44.156 7.125 1 75.56 278 LYS B O 1
ATOM 9271 N N . HIS B 1 279 ? -16.297 -42.906 5.77 1 85.62 279 HIS B N 1
ATOM 9272 C CA . HIS B 1 279 ? -17.484 -42.281 5.211 1 85.62 279 HIS B CA 1
ATOM 9273 C C . HIS B 1 279 ? -17.75 -42.75 3.785 1 85.62 279 HIS B C 1
ATOM 9275 O O . HIS B 1 279 ? -16.812 -42.906 2.998 1 85.62 279 HIS B O 1
ATOM 9281 N N . PRO B 1 280 ? -18.984 -43.031 3.492 1 88.06 280 PRO B N 1
ATOM 9282 C CA . PRO B 1 280 ? -19.297 -43.625 2.186 1 88.06 280 PRO B CA 1
ATOM 9283 C C . PRO B 1 280 ? -19.203 -42.594 1.052 1 88.06 280 PRO B C 1
ATOM 9285 O O . PRO B 1 280 ? -19.188 -42.969 -0.122 1 88.06 280 PRO B O 1
ATOM 9288 N N . LEU B 1 281 ? -19.125 -41.344 1.354 1 90.44 281 LEU B N 1
ATOM 9289 C CA . LEU B 1 281 ? -19.109 -40.312 0.303 1 90.44 281 LEU B CA 1
ATOM 9290 C C . LEU B 1 281 ? -17.797 -40.406 -0.488 1 90.44 281 LEU B C 1
ATOM 9292 O O . LEU B 1 281 ? -16.719 -40.375 0.095 1 90.44 281 LEU B O 1
ATOM 9296 N N . VAL B 1 282 ? -17.984 -40.594 -1.814 1 87.94 282 VAL B N 1
ATOM 9297 C CA . VAL B 1 282 ? -16.797 -40.75 -2.662 1 87.94 282 VAL B CA 1
ATOM 9298 C C . VAL B 1 282 ? -16.594 -39.469 -3.488 1 87.94 282 VAL B C 1
ATOM 9300 O O . VAL B 1 282 ? -15.453 -39.094 -3.746 1 87.94 282 VAL B O 1
ATOM 9303 N N . ALA B 1 283 ? -17.719 -38.875 -3.938 1 89.25 283 ALA B N 1
ATOM 9304 C CA . ALA B 1 283 ? -17.578 -37.719 -4.816 1 89.25 283 ALA B CA 1
ATOM 9305 C C . ALA B 1 283 ? -18.797 -36.812 -4.723 1 89.25 283 ALA B C 1
ATOM 9307 O O . ALA B 1 283 ? -19.891 -37.25 -4.414 1 89.25 283 ALA B O 1
ATOM 9308 N N . CYS B 1 284 ? -18.625 -35.594 -4.852 1 91.75 284 CYS B N 1
ATOM 9309 C CA . CYS B 1 284 ? -19.641 -34.531 -4.953 1 91.75 284 CYS B CA 1
ATOM 9310 C C . CYS B 1 284 ? -19.312 -33.562 -6.086 1 91.75 284 CYS B C 1
ATOM 9312 O O . CYS B 1 284 ? -18.281 -32.906 -6.055 1 91.75 284 CYS B O 1
ATOM 9314 N N . PHE B 1 285 ? -20.094 -33.594 -7.164 1 91.75 285 PHE B N 1
ATOM 9315 C CA . PHE B 1 285 ? -19.797 -32.719 -8.297 1 91.75 285 PHE B CA 1
ATOM 9316 C C . PHE B 1 285 ? -21.078 -32.281 -8.984 1 91.75 285 PHE B C 1
ATOM 9318 O O . PHE B 1 285 ? -22.094 -32.969 -8.93 1 91.75 285 PHE B O 1
ATOM 9325 N N . PRO B 1 286 ? -21.109 -31.094 -9.586 1 93.19 286 PRO B N 1
ATOM 9326 C CA . PRO B 1 286 ? -22.234 -30.672 -10.43 1 93.19 286 PRO B CA 1
ATOM 9327 C C . PRO B 1 286 ? -22.281 -31.422 -11.766 1 93.19 286 PRO B C 1
ATOM 9329 O O . PRO B 1 286 ? -21.234 -31.75 -12.328 1 93.19 286 PRO B O 1
ATOM 9332 N N . LEU B 1 287 ? -23.391 -31.594 -12.266 1 89.62 287 LEU B N 1
ATOM 9333 C CA . LEU B 1 287 ? -23.562 -32.312 -13.516 1 89.62 287 LEU B CA 1
ATOM 9334 C C . LEU B 1 287 ? -23.234 -31.453 -14.719 1 89.62 287 LEU B C 1
ATOM 9336 O O . LEU B 1 287 ? -23.578 -30.266 -14.742 1 89.62 287 LEU B O 1
ATOM 9340 N N . HIS B 1 288 ? -22.562 -32.094 -15.648 1 89.88 288 HIS B N 1
ATOM 9341 C CA . HIS B 1 288 ? -22.266 -31.422 -16.906 1 89.88 288 HIS B CA 1
ATOM 9342 C C . HIS B 1 288 ? -23.484 -31.375 -17.812 1 89.88 288 HIS B C 1
ATOM 9344 O O . HIS B 1 288 ? -24.312 -32.281 -17.797 1 89.88 288 HIS B O 1
ATOM 9350 N N . ASP B 1 289 ? -23.578 -30.25 -18.562 1 86.81 289 ASP B N 1
ATOM 9351 C CA . ASP B 1 289 ? -24.516 -30.141 -19.688 1 86.81 289 ASP B CA 1
ATOM 9352 C C . ASP B 1 289 ? -23.812 -30.359 -21.016 1 86.81 289 ASP B C 1
ATOM 9354 O O . ASP B 1 289 ? -23.031 -29.5 -21.453 1 86.81 289 ASP B O 1
ATOM 9358 N N . SER B 1 290 ? -24.125 -31.422 -21.703 1 86.12 290 SER B N 1
ATOM 9359 C CA . SER B 1 290 ? -23.406 -31.828 -22.906 1 86.12 290 SER B CA 1
ATOM 9360 C C . SER B 1 290 ? -23.562 -30.797 -24.016 1 86.12 290 SER B C 1
ATOM 9362 O O . SER B 1 290 ? -22.609 -30.531 -24.766 1 86.12 290 SER B O 1
ATOM 9364 N N . LYS B 1 291 ? -24.734 -30.219 -24.141 1 85.44 291 LYS B N 1
ATOM 9365 C CA . LYS B 1 291 ? -24.953 -29.25 -25.203 1 85.44 291 LYS B CA 1
ATOM 9366 C C . LYS B 1 291 ? -24.109 -27.984 -24.969 1 85.44 291 LYS B C 1
ATOM 9368 O O . LYS B 1 291 ? -23.531 -27.453 -25.922 1 85.44 291 LYS B O 1
ATOM 9373 N N . GLN B 1 292 ? -24.109 -27.594 -23.812 1 89.94 292 GLN B N 1
ATOM 9374 C CA . GLN B 1 292 ? -23.297 -26.422 -23.5 1 89.94 292 GLN B CA 1
ATOM 9375 C C . GLN B 1 292 ? -21.812 -26.703 -23.656 1 89.94 292 GLN B C 1
ATOM 9377 O O . GLN B 1 292 ? -21.047 -25.844 -24.094 1 89.94 292 GLN B O 1
ATOM 9382 N N . LEU B 1 293 ? -21.406 -27.875 -23.312 1 92.12 293 LEU B N 1
ATOM 9383 C CA . LEU B 1 293 ? -20 -28.266 -23.438 1 92.12 293 LEU B CA 1
ATOM 9384 C C . LEU B 1 293 ? -19.594 -28.344 -24.906 1 92.12 293 LEU B C 1
ATOM 9386 O O . LEU B 1 293 ? -18.484 -27.969 -25.266 1 92.12 293 LEU B O 1
ATOM 9390 N N . ASP B 1 294 ? -20.484 -28.844 -25.703 1 91 294 ASP B N 1
ATOM 9391 C CA . ASP B 1 294 ? -20.203 -28.938 -27.141 1 91 294 ASP B CA 1
ATOM 9392 C C . ASP B 1 294 ? -20.062 -27.547 -27.75 1 91 294 ASP B C 1
ATOM 9394 O O . ASP B 1 294 ? -19.188 -27.328 -28.594 1 91 294 ASP B O 1
ATOM 9398 N N . SER B 1 295 ? -20.922 -26.719 -27.328 1 90.31 295 SER B N 1
ATOM 9399 C CA . SER B 1 295 ? -20.844 -25.344 -27.828 1 90.31 295 SER B CA 1
ATOM 9400 C C . SER B 1 295 ? -19.531 -24.688 -27.391 1 90.31 295 SER B C 1
ATOM 9402 O O . SER B 1 295 ? -18.906 -23.969 -28.172 1 90.31 295 SER B O 1
ATOM 9404 N N . LEU B 1 296 ? -19.172 -24.922 -26.172 1 92.44 296 LEU B N 1
ATOM 9405 C CA . LEU B 1 296 ? -17.938 -24.359 -25.656 1 92.44 296 LEU B CA 1
ATOM 9406 C C . LEU B 1 296 ? -16.719 -24.953 -26.375 1 92.44 296 LEU B C 1
ATOM 9408 O O . LEU B 1 296 ? -15.742 -24.266 -26.641 1 92.44 296 LEU B O 1
ATOM 9412 N N . GLU B 1 297 ? -16.766 -26.25 -26.625 1 92.44 297 GLU B N 1
ATOM 9413 C CA . GLU B 1 297 ? -15.688 -26.922 -27.344 1 92.44 297 GLU B CA 1
ATOM 9414 C C . GLU B 1 297 ? -15.531 -26.359 -28.75 1 92.44 297 GLU B C 1
ATOM 9416 O O . GLU B 1 297 ? -14.414 -26.188 -29.234 1 92.44 297 GLU B O 1
ATOM 9421 N N . GLU B 1 298 ? -16.609 -26.078 -29.391 1 90.88 298 GLU B N 1
ATOM 9422 C CA . GLU B 1 298 ? -16.594 -25.531 -30.75 1 90.88 298 GLU B CA 1
ATOM 9423 C C . GLU B 1 298 ? -15.992 -24.125 -30.781 1 90.88 298 GLU B C 1
ATOM 9425 O O . GLU B 1 298 ? -15.219 -23.797 -31.672 1 90.88 298 GLU B O 1
ATOM 9430 N N . LYS B 1 299 ? -16.312 -23.375 -29.812 1 89.94 299 LYS B N 1
ATOM 9431 C CA . LYS B 1 299 ? -15.867 -21.984 -29.781 1 89.94 299 LYS B CA 1
ATOM 9432 C C . LYS B 1 299 ? -14.422 -21.875 -29.281 1 89.94 299 LYS B C 1
ATOM 9434 O O . LYS B 1 299 ? -13.711 -20.938 -29.641 1 89.94 299 LYS B O 1
ATOM 9439 N N . TRP B 1 300 ? -14.008 -22.797 -28.5 1 91 300 TRP B N 1
ATOM 9440 C CA . TRP B 1 300 ? -12.719 -22.719 -27.812 1 91 300 TRP B CA 1
ATOM 9441 C C . TRP B 1 300 ? -11.688 -23.625 -28.484 1 91 300 TRP B C 1
ATOM 9443 O O . TRP B 1 300 ? -10.703 -23.156 -29.047 1 91 300 TRP B O 1
ATOM 9453 N N . ILE B 1 301 ? -11.922 -24.922 -28.641 1 86.94 301 ILE B N 1
ATOM 9454 C CA . ILE B 1 301 ? -10.922 -25.906 -29.031 1 86.94 301 ILE B CA 1
ATOM 9455 C C . ILE B 1 301 ? -10.945 -26.094 -30.547 1 86.94 301 ILE B C 1
ATOM 9457 O O . ILE B 1 301 ? -9.898 -26.109 -31.203 1 86.94 301 ILE B O 1
ATOM 9461 N N . LYS B 1 302 ? -12.141 -26.141 -31.094 1 85.19 302 LYS B N 1
ATOM 9462 C CA . LYS B 1 302 ? -12.25 -26.469 -32.5 1 85.19 302 LYS B CA 1
ATOM 9463 C C . LYS B 1 302 ? -12.102 -25.219 -33.375 1 85.19 302 LYS B C 1
ATOM 9465 O O . LYS B 1 302 ? -11.992 -25.297 -34.594 1 85.19 302 LYS B O 1
ATOM 9470 N N . ASN B 1 303 ? -12.102 -24.109 -32.688 1 81.12 303 ASN B N 1
ATOM 9471 C CA . ASN B 1 303 ? -11.852 -22.891 -33.438 1 81.12 303 ASN B CA 1
ATOM 9472 C C . ASN B 1 303 ? -10.414 -22.812 -33.938 1 81.12 303 ASN B C 1
ATOM 9474 O O . ASN B 1 303 ? -9.5 -22.547 -33.156 1 81.12 303 ASN B O 1
ATOM 9478 N N . ARG B 1 304 ? -10.094 -23.078 -35.188 1 77 304 ARG B N 1
ATOM 9479 C CA . ARG B 1 304 ? -8.75 -23.203 -35.75 1 77 304 ARG B CA 1
ATOM 9480 C C . ARG B 1 304 ? -8.289 -21.891 -36.375 1 77 304 ARG B C 1
ATOM 9482 O O . ARG B 1 304 ? -7.242 -21.844 -37.031 1 77 304 ARG B O 1
ATOM 9489 N N . GLU B 1 305 ? -9.016 -20.844 -36.125 1 76.94 305 GLU B N 1
ATOM 9490 C CA . GLU B 1 305 ? -8.562 -19.562 -36.656 1 76.94 305 GLU B CA 1
ATOM 9491 C C . GLU B 1 305 ? -7.328 -19.062 -35.938 1 76.94 305 GLU B C 1
ATOM 9493 O O . GLU B 1 305 ? -7.309 -19.016 -34.688 1 76.94 305 GLU B O 1
ATOM 9498 N N . ILE B 1 306 ? -6.336 -18.875 -36.656 1 74.44 306 ILE B N 1
ATOM 9499 C CA . ILE B 1 306 ? -5.043 -18.453 -36.125 1 74.44 306 ILE B CA 1
ATOM 9500 C C . ILE B 1 306 ? -5.207 -17.172 -35.312 1 74.44 306 ILE B C 1
ATOM 9502 O O . ILE B 1 306 ? -4.516 -16.984 -34.312 1 74.44 306 ILE B O 1
ATOM 9506 N N . ARG B 1 307 ? -6.148 -16.312 -35.656 1 71.81 307 ARG B N 1
ATOM 9507 C CA . ARG B 1 307 ? -6.359 -15.023 -35 1 71.81 307 ARG B CA 1
ATOM 9508 C C . ARG B 1 307 ? -6.863 -15.211 -33.562 1 71.81 307 ARG B C 1
ATOM 9510 O O . ARG B 1 307 ? -6.598 -14.375 -32.688 1 71.81 307 ARG B O 1
ATOM 9517 N N . ASN B 1 308 ? -7.398 -16.422 -33.406 1 81.06 308 ASN B N 1
ATOM 9518 C CA . ASN B 1 308 ? -8.039 -16.656 -32.125 1 81.06 308 ASN B CA 1
ATOM 9519 C C . ASN B 1 308 ? -7.266 -17.688 -31.312 1 81.06 308 ASN B C 1
ATOM 9521 O O . ASN B 1 308 ? -7.801 -18.266 -30.359 1 81.06 308 ASN B O 1
ATOM 9525 N N . CYS B 1 309 ? -6.074 -17.828 -31.688 1 84.44 309 CYS B N 1
ATOM 9526 C CA . CYS B 1 309 ? -5.289 -18.859 -31.016 1 84.44 309 CYS B CA 1
ATOM 9527 C C . CYS B 1 309 ? -4.938 -18.438 -29.594 1 84.44 309 CYS B C 1
ATOM 9529 O O . CYS B 1 309 ? -4.68 -19.281 -28.734 1 84.44 309 CYS B O 1
ATOM 9531 N N . MET B 1 310 ? -5.039 -17.141 -29.406 1 89.31 310 MET B N 1
ATOM 9532 C CA . MET B 1 310 ? -4.645 -16.656 -28.094 1 89.31 310 MET B CA 1
ATOM 9533 C C . MET B 1 310 ? -5.859 -16.156 -27.312 1 89.31 310 MET B C 1
ATOM 9535 O O . MET B 1 310 ? -5.711 -15.531 -26.266 1 89.31 310 MET B O 1
ATOM 9539 N N . THR B 1 311 ? -7.027 -16.391 -27.797 1 89.12 311 THR B N 1
ATOM 9540 C CA . THR B 1 311 ? -8.234 -15.898 -27.141 1 89.12 311 THR B CA 1
ATOM 9541 C C . THR B 1 311 ? -9.117 -17.047 -26.688 1 89.12 311 THR B C 1
ATOM 9543 O O . THR B 1 311 ? -9.125 -18.109 -27.312 1 89.12 311 THR B O 1
ATOM 9546 N N . VAL B 1 312 ? -9.68 -16.953 -25.609 1 92.06 312 VAL B N 1
ATOM 9547 C CA . VAL B 1 312 ? -10.633 -17.906 -25.047 1 92.06 312 VAL B CA 1
ATOM 9548 C C . VAL B 1 312 ? -11.969 -17.203 -24.797 1 92.06 312 VAL B C 1
ATOM 9550 O O . VAL B 1 312 ? -12.016 -16 -24.531 1 92.06 312 VAL B O 1
ATOM 9553 N N . PRO B 1 313 ? -13.062 -17.891 -24.984 1 93.62 313 PRO B N 1
ATOM 9554 C CA . PRO B 1 313 ? -14.359 -17.312 -24.625 1 93.62 313 PRO B CA 1
ATOM 9555 C C . PRO B 1 313 ? -14.531 -17.172 -23.109 1 93.62 313 PRO B C 1
ATOM 9557 O O . PRO B 1 313 ? -15.281 -17.938 -22.5 1 93.62 313 PRO B O 1
ATOM 9560 N N . LEU B 1 314 ? -14.031 -16.188 -22.594 1 94.69 314 LEU B N 1
ATOM 9561 C CA . LEU B 1 314 ? -13.898 -15.992 -21.156 1 94.69 314 LEU B CA 1
ATOM 9562 C C . LEU B 1 314 ? -15.266 -15.867 -20.5 1 94.69 314 LEU B C 1
ATOM 9564 O O . LEU B 1 314 ? -15.477 -16.391 -19.391 1 94.69 314 LEU B O 1
ATOM 9568 N N . GLU B 1 315 ? -16.203 -15.195 -21.109 1 93.25 315 GLU B N 1
ATOM 9569 C CA . GLU B 1 315 ? -17.531 -15 -20.531 1 93.25 315 GLU B CA 1
ATOM 9570 C C . GLU B 1 315 ? -18.281 -16.328 -20.406 1 93.25 315 GLU B C 1
ATOM 9572 O O . GLU B 1 315 ? -18.938 -16.578 -19.391 1 93.25 315 GLU B O 1
ATOM 9577 N N . GLU B 1 316 ? -18.172 -17.125 -21.391 1 93.69 316 GLU B N 1
ATOM 9578 C CA . GLU B 1 316 ? -18.844 -18.422 -21.359 1 93.69 316 GLU B CA 1
ATOM 9579 C C . GLU B 1 316 ? -18.188 -19.359 -20.344 1 93.69 316 GLU B C 1
ATOM 9581 O O . GLU B 1 316 ? -18.875 -20.141 -19.688 1 93.69 316 GLU B O 1
ATOM 9586 N N . ILE B 1 317 ? -16.891 -19.312 -20.234 1 93.75 317 ILE B N 1
ATOM 9587 C CA . ILE B 1 317 ? -16.172 -20.109 -19.266 1 93.75 317 ILE B CA 1
ATOM 9588 C C . ILE B 1 317 ? -16.578 -19.688 -17.844 1 93.75 317 ILE B C 1
ATOM 9590 O O . ILE B 1 317 ? -16.797 -20.531 -16.984 1 93.75 317 ILE B O 1
ATOM 9594 N N . LYS B 1 318 ? -16.719 -18.375 -17.672 1 93.94 318 LYS B N 1
ATOM 9595 C CA . LYS B 1 318 ? -17.141 -17.859 -16.375 1 93.94 318 LYS B CA 1
ATOM 9596 C C . LYS B 1 318 ? -18.547 -18.312 -16.016 1 93.94 318 LYS B C 1
ATOM 9598 O O . LYS B 1 318 ? -18.797 -18.75 -14.898 1 93.94 318 LYS B O 1
ATOM 9603 N N . ASN B 1 319 ? -19.391 -18.25 -16.969 1 92.25 319 ASN B N 1
ATOM 9604 C CA . ASN B 1 319 ? -20.781 -18.594 -16.734 1 92.25 319 ASN B CA 1
ATOM 9605 C C . ASN B 1 319 ? -20.969 -20.078 -16.484 1 92.25 319 ASN B C 1
ATOM 9607 O O . ASN B 1 319 ? -21.859 -20.5 -15.742 1 92.25 319 ASN B O 1
ATOM 9611 N N . TYR B 1 320 ? -20.125 -20.875 -17.094 1 93 320 TYR B N 1
ATOM 9612 C CA . TYR B 1 320 ? -20.297 -22.312 -16.984 1 93 320 TYR B CA 1
ATOM 9613 C C . TYR B 1 320 ? -19.453 -22.875 -15.844 1 93 320 TYR B C 1
ATOM 9615 O O . TYR B 1 320 ? -19.953 -23.656 -15.016 1 93 320 TYR B O 1
ATOM 9623 N N . PHE B 1 321 ? -18.203 -22.578 -15.742 1 93.19 321 PHE B N 1
ATOM 9624 C CA . PHE B 1 321 ? -17.281 -23.203 -14.797 1 93.19 321 PHE B CA 1
ATOM 9625 C C . PHE B 1 321 ? -17.141 -22.359 -13.539 1 93.19 321 PHE B C 1
ATOM 9627 O O . PHE B 1 321 ? -16.703 -22.844 -12.5 1 93.19 321 PHE B O 1
ATOM 9634 N N . GLY B 1 322 ? -17.406 -21.078 -13.594 1 93 322 GLY B N 1
ATOM 9635 C CA . GLY B 1 322 ? -17.297 -20.219 -12.422 1 93 322 GLY B CA 1
ATOM 9636 C C . GLY B 1 322 ? -16.172 -19.219 -12.539 1 93 322 GLY B C 1
ATOM 9637 O O . GLY B 1 322 ? -15.375 -19.266 -13.477 1 93 322 GLY B O 1
ATOM 9638 N N . GLU B 1 323 ? -16.078 -18.297 -11.594 1 93.5 323 GLU B N 1
ATOM 9639 C CA . GLU B 1 323 ? -15.156 -17.156 -11.648 1 93.5 323 GLU B CA 1
ATOM 9640 C C . GLU B 1 323 ? -13.719 -17.609 -11.406 1 93.5 323 GLU B C 1
ATOM 9642 O O . GLU B 1 323 ? -12.789 -17.094 -12.039 1 93.5 323 GLU B O 1
ATOM 9647 N N . PRO B 1 324 ? -13.406 -18.578 -10.461 1 92.12 324 PRO B N 1
ATOM 9648 C CA . PRO B 1 324 ? -12.008 -18.969 -10.258 1 92.12 324 PRO B CA 1
ATOM 9649 C C . PRO B 1 324 ? -11.344 -19.469 -11.539 1 92.12 324 PRO B C 1
ATOM 9651 O O . PRO B 1 324 ? -10.203 -19.109 -11.828 1 92.12 324 PRO B O 1
ATOM 9654 N N . THR B 1 325 ? -12.055 -20.328 -12.289 1 93.5 325 THR B N 1
ATOM 9655 C CA . THR B 1 325 ? -11.547 -20.859 -13.555 1 93.5 325 THR B CA 1
ATOM 9656 C C . THR B 1 325 ? -11.414 -19.734 -14.586 1 93.5 325 THR B C 1
ATOM 9658 O O . THR B 1 325 ? -10.453 -19.719 -15.359 1 93.5 325 THR B O 1
ATOM 9661 N N . ALA B 1 326 ? -12.336 -18.875 -14.562 1 94.88 326 ALA B N 1
ATOM 9662 C CA . ALA B 1 326 ? -12.289 -17.766 -15.508 1 94.88 326 ALA B CA 1
ATOM 9663 C C . ALA B 1 326 ? -11.109 -16.844 -15.219 1 94.88 326 ALA B C 1
ATOM 9665 O O . ALA B 1 326 ? -10.484 -16.328 -16.141 1 94.88 326 ALA B O 1
ATOM 9666 N N . PHE B 1 327 ? -10.82 -16.578 -13.938 1 95.38 327 PHE B N 1
ATOM 9667 C CA . PHE B 1 327 ? -9.672 -15.742 -13.586 1 95.38 327 PHE B CA 1
ATOM 9668 C C . PHE B 1 327 ? -8.375 -16.375 -14.094 1 95.38 327 PHE B C 1
ATOM 9670 O O . PHE B 1 327 ? -7.488 -15.664 -14.57 1 95.38 327 PHE B O 1
ATOM 9677 N N . TYR B 1 328 ? -8.25 -17.734 -14 1 94.5 328 TYR B N 1
ATOM 9678 C CA . TYR B 1 328 ? -7.055 -18.438 -14.477 1 94.5 328 TYR B CA 1
ATOM 9679 C C . TYR B 1 328 ? -6.895 -18.266 -15.984 1 94.5 328 TYR B C 1
ATOM 9681 O O . TYR B 1 328 ? -5.82 -17.906 -16.469 1 94.5 328 TYR B O 1
ATOM 9689 N N . TYR B 1 329 ? -7.953 -18.453 -16.734 1 95 329 TYR B N 1
ATOM 9690 C CA . TYR B 1 329 ? -7.855 -18.375 -18.188 1 95 329 TYR B CA 1
ATOM 9691 C C . TYR B 1 329 ? -7.754 -16.922 -18.641 1 95 329 TYR B C 1
ATOM 9693 O O . TYR B 1 329 ? -7.148 -16.625 -19.672 1 95 329 TYR B O 1
ATOM 9701 N N . GLY B 1 330 ? -8.406 -16.062 -17.828 1 95.75 330 GLY B N 1
ATOM 9702 C CA . GLY B 1 330 ? -8.172 -14.641 -18.078 1 95.75 330 GLY B CA 1
ATOM 9703 C C . GLY B 1 330 ? -6.719 -14.234 -17.938 1 95.75 330 GLY B C 1
ATOM 9704 O O . GLY B 1 330 ? -6.199 -13.469 -18.75 1 95.75 330 GLY B O 1
ATOM 9705 N N . PHE B 1 331 ? -6.102 -14.75 -16.953 1 96.75 331 PHE B N 1
ATOM 9706 C CA . PHE B 1 331 ? -4.68 -14.516 -16.75 1 96.75 331 PHE B CA 1
ATOM 9707 C C . PHE B 1 331 ? -3.861 -15.102 -17.891 1 96.75 331 PHE B C 1
ATOM 9709 O O . PHE B 1 331 ? -2.949 -14.453 -18.406 1 96.75 331 PHE B O 1
ATOM 9716 N N . MET B 1 332 ? -4.172 -16.344 -18.281 1 95.5 332 MET B N 1
ATOM 9717 C CA . MET B 1 332 ? -3.453 -17.016 -19.344 1 95.5 332 MET B CA 1
ATOM 9718 C C . MET B 1 332 ? -3.52 -16.219 -20.641 1 95.5 332 MET B C 1
ATOM 9720 O O . MET B 1 332 ? -2.518 -16.078 -21.344 1 95.5 332 MET B O 1
ATOM 9724 N N . MET B 1 333 ? -4.73 -15.727 -20.938 1 95.38 333 MET B N 1
ATOM 9725 C CA . MET B 1 333 ? -4.891 -14.93 -22.156 1 95.38 333 MET B CA 1
ATOM 9726 C C . MET B 1 333 ? -4.066 -13.648 -22.078 1 95.38 333 MET B C 1
ATOM 9728 O O . MET B 1 333 ? -3.408 -13.266 -23.047 1 95.38 333 MET B O 1
ATOM 9732 N N . PHE B 1 334 ? -4.09 -13.016 -20.922 1 96.44 334 PHE B N 1
ATOM 9733 C CA . PHE B 1 334 ? -3.326 -11.797 -20.719 1 96.44 334 PHE B CA 1
ATOM 9734 C C . PHE B 1 334 ? -1.83 -12.062 -20.812 1 96.44 334 PHE B C 1
ATOM 9736 O O . PHE B 1 334 ? -1.094 -11.305 -21.438 1 96.44 334 PHE B O 1
ATOM 9743 N N . TYR B 1 335 ? -1.392 -13.156 -20.172 1 96.81 335 TYR B N 1
ATOM 9744 C CA . TYR B 1 335 ? 0.005 -13.57 -20.156 1 96.81 335 TYR B CA 1
ATOM 9745 C C . TYR B 1 335 ? 0.496 -13.867 -21.578 1 96.81 335 TYR B C 1
ATOM 9747 O O . TYR B 1 335 ? 1.586 -13.438 -21.953 1 96.81 335 TYR B O 1
ATOM 9755 N N . LEU B 1 336 ? -0.3 -14.5 -22.406 1 96 336 LEU B N 1
ATOM 9756 C CA . LEU B 1 336 ? 0.047 -14.844 -23.781 1 96 336 LEU B CA 1
ATOM 9757 C C . LEU B 1 336 ? 0.229 -13.578 -24.625 1 96 336 LEU B C 1
ATOM 9759 O O . LEU B 1 336 ? 1.2 -13.469 -25.375 1 96 336 LEU B O 1
ATOM 9763 N N . ARG B 1 337 ? -0.618 -12.688 -24.5 1 95.25 337 ARG B N 1
ATOM 9764 C CA . ARG B 1 337 ? -0.549 -11.453 -25.266 1 95.25 337 ARG B CA 1
ATOM 9765 C C . ARG B 1 337 ? 0.676 -10.633 -24.891 1 95.25 337 ARG B C 1
ATOM 9767 O O . ARG B 1 337 ? 1.312 -10.016 -25.734 1 95.25 337 ARG B O 1
ATOM 9774 N N . TRP B 1 338 ? 0.999 -10.633 -23.672 1 96.88 338 TRP B N 1
ATOM 9775 C CA . TRP B 1 338 ? 2.133 -9.844 -23.203 1 96.88 338 TRP B CA 1
ATOM 9776 C C . TRP B 1 338 ? 3.451 -10.531 -23.547 1 96.88 338 TRP B C 1
ATOM 9778 O O . TRP B 1 338 ? 4.5 -9.883 -23.609 1 96.88 338 TRP B O 1
ATOM 9788 N N . LEU B 1 339 ? 3.439 -11.891 -23.656 1 96.94 339 LEU B N 1
ATOM 9789 C CA . LEU B 1 339 ? 4.641 -12.656 -23.969 1 96.94 339 LEU B CA 1
ATOM 9790 C C . LEU B 1 339 ? 5.129 -12.359 -25.391 1 96.94 339 LEU B C 1
ATOM 9792 O O . LEU B 1 339 ? 6.277 -12.648 -25.719 1 96.94 339 LEU B O 1
ATOM 9796 N N . ILE B 1 340 ? 4.348 -11.727 -26.219 1 96.94 340 ILE B N 1
ATOM 9797 C CA . ILE B 1 340 ? 4.703 -11.43 -27.594 1 96.94 340 ILE B CA 1
ATOM 9798 C C . ILE B 1 340 ? 5.914 -10.492 -27.641 1 96.94 340 ILE B C 1
ATOM 9800 O O . ILE B 1 340 ? 6.836 -10.695 -28.422 1 96.94 340 ILE B O 1
ATOM 9804 N N . TRP B 1 341 ? 5.98 -9.562 -26.703 1 96.75 341 TRP B N 1
ATOM 9805 C CA . TRP B 1 341 ? 7.039 -8.555 -26.719 1 96.75 341 TRP B CA 1
ATOM 9806 C C . TRP B 1 341 ? 8.383 -9.172 -26.344 1 96.75 341 TRP B C 1
ATOM 9808 O O . TRP B 1 341 ? 9.367 -9.016 -27.078 1 96.75 341 TRP B O 1
ATOM 9818 N N . PRO B 1 342 ? 8.445 -9.906 -25.234 1 97.19 342 PRO B N 1
ATOM 9819 C CA . PRO B 1 342 ? 9.719 -10.57 -24.953 1 97.19 342 PRO B CA 1
ATOM 9820 C C . PRO B 1 342 ? 10.109 -11.594 -26.016 1 97.19 342 PRO B C 1
ATOM 9822 O O . PRO B 1 342 ? 11.297 -11.836 -26.234 1 97.19 342 PRO B O 1
ATOM 9825 N N . THR B 1 343 ? 9.125 -12.18 -26.688 1 97.56 343 THR B N 1
ATOM 9826 C CA . THR B 1 343 ? 9.398 -13.125 -27.766 1 97.56 343 THR B CA 1
ATOM 9827 C C . THR B 1 343 ? 10.086 -12.438 -28.938 1 97.56 343 THR B C 1
ATOM 9829 O O . THR B 1 343 ? 11.078 -12.938 -29.469 1 97.56 343 THR B O 1
ATOM 9832 N N . ILE B 1 344 ? 9.625 -11.312 -29.359 1 97.5 344 ILE B N 1
ATOM 9833 C CA . ILE B 1 344 ? 10.203 -10.578 -30.469 1 97.5 344 ILE B CA 1
ATOM 9834 C C . ILE B 1 344 ? 11.641 -10.18 -30.141 1 97.5 344 ILE B C 1
ATOM 9836 O O . ILE B 1 344 ? 12.555 -10.422 -30.938 1 97.5 344 ILE B O 1
ATOM 9840 N N . ILE B 1 345 ? 11.844 -9.68 -28.922 1 96.69 345 ILE B N 1
ATOM 9841 C CA . ILE B 1 345 ? 13.172 -9.227 -28.516 1 96.69 345 ILE B CA 1
ATOM 9842 C C . ILE B 1 345 ? 14.086 -10.43 -28.312 1 96.69 345 ILE B C 1
ATOM 9844 O O . ILE B 1 345 ? 15.266 -10.391 -28.672 1 96.69 345 ILE B O 1
ATOM 9848 N N . GLY B 1 346 ? 13.539 -11.461 -27.734 1 96.88 346 GLY B N 1
ATOM 9849 C CA . GLY B 1 346 ? 14.305 -12.68 -27.516 1 96.88 346 GLY B CA 1
ATOM 9850 C C . GLY B 1 346 ? 14.781 -13.336 -28.797 1 96.88 346 GLY B C 1
ATOM 9851 O O . GLY B 1 346 ? 15.922 -13.789 -28.891 1 96.88 346 GLY B O 1
ATOM 9852 N N . VAL B 1 347 ? 13.953 -13.352 -29.828 1 97.06 347 VAL B N 1
ATOM 9853 C CA . VAL B 1 347 ? 14.312 -13.953 -31.109 1 97.06 347 VAL B CA 1
ATOM 9854 C C . VAL B 1 347 ? 15.422 -13.141 -31.766 1 97.06 347 VAL B C 1
ATOM 9856 O O . VAL B 1 347 ? 16.344 -13.703 -32.375 1 97.06 347 VAL B O 1
ATOM 9859 N N . ILE B 1 348 ? 15.406 -11.859 -31.641 1 96.81 348 ILE B N 1
ATOM 9860 C CA . ILE B 1 348 ? 16.422 -10.977 -32.219 1 96.81 348 ILE B CA 1
ATOM 9861 C C . ILE B 1 348 ? 17.781 -11.281 -31.562 1 96.81 348 ILE B C 1
ATOM 9863 O O . ILE B 1 348 ? 18.781 -11.445 -32.281 1 96.81 348 ILE B O 1
ATOM 9867 N N . PHE B 1 349 ? 17.812 -11.453 -30.281 1 95.81 349 PHE B N 1
ATOM 9868 C CA . PHE B 1 349 ? 19.062 -11.688 -29.578 1 95.81 349 PHE B CA 1
ATOM 9869 C C . PHE B 1 349 ? 19.531 -13.125 -29.797 1 95.81 349 PHE B C 1
ATOM 9871 O O . PHE B 1 349 ? 20.734 -13.383 -29.844 1 95.81 349 PHE B O 1
ATOM 9878 N N . PHE B 1 350 ? 18.609 -14.016 -29.938 1 95.69 350 PHE B N 1
ATOM 9879 C CA . PHE B 1 350 ? 19 -15.398 -30.219 1 95.69 350 PHE B CA 1
ATOM 9880 C C . PHE B 1 350 ? 19.656 -15.516 -31.578 1 95.69 350 PHE B C 1
ATOM 9882 O O . PHE B 1 350 ? 20.641 -16.234 -31.75 1 95.69 350 PHE B O 1
ATOM 9889 N N . ILE B 1 351 ? 19.125 -14.805 -32.594 1 96 351 ILE B N 1
ATOM 9890 C CA . ILE B 1 351 ? 19.719 -14.773 -33.938 1 96 351 ILE B CA 1
ATOM 9891 C C . ILE B 1 351 ? 21.109 -14.164 -33.875 1 96 351 ILE B C 1
ATOM 9893 O O . ILE B 1 351 ? 22.047 -14.641 -34.531 1 96 351 ILE B O 1
ATOM 9897 N N . ALA B 1 352 ? 21.219 -13.156 -33.031 1 94.62 352 ALA B N 1
ATOM 9898 C CA . ALA B 1 352 ? 22.547 -12.547 -32.844 1 94.62 352 ALA B CA 1
ATOM 9899 C C . ALA B 1 352 ? 23.516 -13.539 -32.219 1 94.62 352 ALA B C 1
ATOM 9901 O O . ALA B 1 352 ? 24.688 -13.57 -32.562 1 94.62 352 ALA B O 1
ATOM 9902 N N . GLN B 1 353 ? 23.031 -14.328 -31.266 1 93.94 353 GLN B N 1
ATOM 9903 C CA . GLN B 1 353 ? 23.875 -15.336 -30.625 1 93.94 353 GLN B CA 1
ATOM 9904 C C . GLN B 1 353 ? 24.328 -16.391 -31.625 1 93.94 353 GLN B C 1
ATOM 9906 O O . GLN B 1 353 ? 25.484 -16.844 -31.594 1 93.94 353 GLN B O 1
ATOM 9911 N N . LEU B 1 354 ? 23.469 -16.797 -32.531 1 92.81 354 LEU B N 1
ATOM 9912 C CA . LEU B 1 354 ? 23.812 -17.766 -33.562 1 92.81 354 LEU B CA 1
ATOM 9913 C C . LEU B 1 354 ? 24.812 -17.188 -34.531 1 92.81 354 LEU B C 1
ATOM 9915 O O . LEU B 1 354 ? 25.719 -17.891 -35 1 92.81 354 LEU B O 1
ATOM 9919 N N . GLY B 1 355 ? 24.641 -15.977 -34.812 1 91.69 355 GLY B N 1
ATOM 9920 C CA . GLY B 1 355 ? 25.547 -15.297 -35.75 1 91.69 355 GLY B CA 1
ATOM 9921 C C . GLY B 1 355 ? 26.938 -15.102 -35.188 1 91.69 355 GLY B C 1
ATOM 9922 O O . GLY B 1 355 ? 27.922 -15.336 -35.875 1 91.69 355 GLY B O 1
ATOM 9923 N N . TYR B 1 356 ? 27.016 -14.766 -33.875 1 88.81 356 TYR B N 1
ATOM 9924 C CA . TYR B 1 356 ? 28.297 -14.523 -33.25 1 88.81 356 TYR B CA 1
ATOM 9925 C C . TYR B 1 356 ? 28.922 -15.836 -32.781 1 88.81 356 TYR B C 1
ATOM 9927 O O . TYR B 1 356 ? 30.141 -15.898 -32.562 1 88.81 356 TYR B O 1
ATOM 9935 N N . GLY B 1 357 ? 28.203 -16.859 -32.688 1 87.31 357 GLY B N 1
ATOM 9936 C CA . GLY B 1 357 ? 28.688 -18.156 -32.25 1 87.31 357 GLY B CA 1
ATOM 9937 C C . GLY B 1 357 ? 29 -18.188 -30.75 1 87.31 357 GLY B C 1
ATOM 9938 O O . GLY B 1 357 ? 29.688 -19.094 -30.281 1 87.31 357 GLY B O 1
ATOM 9939 N N . GLN B 1 358 ? 28.578 -17.094 -30.031 1 87.5 358 GLN B N 1
ATOM 9940 C CA . GLN B 1 358 ? 28.781 -17.016 -28.594 1 87.5 358 GLN B CA 1
ATOM 9941 C C . GLN B 1 358 ? 27.516 -16.531 -27.875 1 87.5 358 GLN B C 1
ATOM 9943 O O . GLN B 1 358 ? 26.672 -15.859 -28.484 1 87.5 358 GLN B O 1
ATOM 9948 N N . VAL B 1 359 ? 27.391 -16.953 -26.625 1 89.56 359 VAL B N 1
ATOM 9949 C CA . VAL B 1 359 ? 26.219 -16.594 -25.828 1 89.56 359 VAL B CA 1
ATOM 9950 C C . VAL B 1 359 ? 26.312 -15.133 -25.391 1 89.56 359 VAL B C 1
ATOM 9952 O O . VAL B 1 359 ? 25.312 -14.422 -25.312 1 89.56 359 VAL B O 1
ATOM 9955 N N . ASP B 1 360 ? 27.547 -14.68 -25.203 1 87.44 360 ASP B N 1
ATOM 9956 C CA . ASP B 1 360 ? 27.766 -13.328 -24.688 1 87.44 360 ASP B CA 1
ATOM 9957 C C . ASP B 1 360 ? 27.891 -12.312 -25.812 1 87.44 360 ASP B C 1
ATOM 9959 O O . ASP B 1 360 ? 28.938 -11.711 -26.016 1 87.44 360 ASP B O 1
ATOM 9963 N N . VAL B 1 361 ? 26.859 -12.039 -26.516 1 88.81 361 VAL B N 1
ATOM 9964 C CA . VAL B 1 361 ? 26.828 -11.055 -27.594 1 88.81 361 VAL B CA 1
ATOM 9965 C C . VAL B 1 361 ? 26.891 -9.641 -27.016 1 88.81 361 VAL B C 1
ATOM 9967 O O . VAL B 1 361 ? 26.438 -9.406 -25.891 1 88.81 361 VAL B O 1
ATOM 9970 N N . PRO B 1 362 ? 27.484 -8.781 -27.844 1 86.25 362 PRO B N 1
ATOM 9971 C CA . PRO B 1 362 ? 27.484 -7.395 -27.375 1 86.25 362 PRO B CA 1
ATOM 9972 C C . PRO B 1 362 ? 26.078 -6.812 -27.266 1 86.25 362 PRO B C 1
ATOM 9974 O O . PRO B 1 362 ? 25.219 -7.055 -28.125 1 86.25 362 PRO B O 1
ATOM 9977 N N . GLY B 1 363 ? 25.594 -6.359 -26.219 1 89.06 363 GLY B N 1
ATOM 9978 C CA . GLY B 1 363 ? 24.297 -5.715 -26.047 1 89.06 363 GLY B CA 1
ATOM 9979 C C . GLY B 1 363 ? 23.328 -6.535 -25.203 1 89.06 363 GLY B C 1
ATOM 9980 O O . GLY B 1 363 ? 22.172 -6.156 -25.031 1 89.06 363 GLY B O 1
ATOM 9981 N N . LEU B 1 364 ? 23.781 -7.648 -24.797 1 92.56 364 LEU B N 1
ATOM 9982 C CA . LEU B 1 364 ? 22.938 -8.523 -24 1 92.56 364 LEU B CA 1
ATOM 9983 C C . LEU B 1 364 ? 22.344 -7.77 -22.812 1 92.56 364 LEU B C 1
ATOM 9985 O O . LEU B 1 364 ? 21.281 -8.125 -22.312 1 92.56 364 LEU B O 1
ATOM 9989 N N . PHE B 1 365 ? 23.031 -6.68 -22.406 1 92.81 365 PHE B N 1
ATOM 9990 C CA . PHE B 1 365 ? 22.547 -5.895 -21.281 1 92.81 365 PHE B CA 1
ATOM 9991 C C . PHE B 1 365 ? 21.25 -5.172 -21.641 1 92.81 365 PHE B C 1
ATOM 9993 O O . PHE B 1 365 ? 20.438 -4.895 -20.766 1 92.81 365 PHE B O 1
ATOM 10000 N N . VAL B 1 366 ? 20.969 -4.945 -22.859 1 94.06 366 VAL B N 1
ATOM 10001 C CA . VAL B 1 366 ? 19.75 -4.297 -23.312 1 94.06 366 VAL B CA 1
ATOM 10002 C C . VAL B 1 366 ? 18.562 -5.238 -23.109 1 94.06 366 VAL B C 1
ATOM 10004 O O . VAL B 1 366 ? 17.469 -4.801 -22.734 1 94.06 366 VAL B O 1
ATOM 10007 N N . MET B 1 367 ? 18.781 -6.477 -23.375 1 94.56 367 MET B N 1
ATOM 10008 C CA . MET B 1 367 ? 17.734 -7.461 -23.156 1 94.56 367 MET B CA 1
ATOM 10009 C C . MET B 1 367 ? 17.375 -7.57 -21.688 1 94.56 367 MET B C 1
ATOM 10011 O O . MET B 1 367 ? 16.203 -7.633 -21.328 1 94.56 367 MET B O 1
ATOM 10015 N N . ALA B 1 368 ? 18.422 -7.57 -20.859 1 94.56 368 ALA B N 1
ATOM 10016 C CA . ALA B 1 368 ? 18.203 -7.629 -19.406 1 94.56 368 ALA B CA 1
ATOM 10017 C C . ALA B 1 368 ? 17.406 -6.414 -18.938 1 94.56 368 ALA B C 1
ATOM 10019 O O . ALA B 1 368 ? 16.484 -6.551 -18.125 1 94.56 368 ALA B O 1
ATOM 10020 N N . LEU B 1 369 ? 17.719 -5.238 -19.438 1 92.88 369 LEU B N 1
ATOM 10021 C CA . LEU B 1 369 ? 17.016 -4.02 -19.078 1 92.88 369 LEU B CA 1
ATOM 10022 C C . LEU B 1 369 ? 15.562 -4.078 -19.531 1 92.88 369 LEU B C 1
ATOM 10024 O O . LEU B 1 369 ? 14.656 -3.67 -18.797 1 92.88 369 LEU B O 1
ATOM 10028 N N . PHE B 1 370 ? 15.398 -4.586 -20.672 1 95 370 PHE B N 1
ATOM 10029 C CA . PHE B 1 370 ? 14.055 -4.707 -21.219 1 95 370 PHE B CA 1
ATOM 10030 C C . PHE B 1 370 ? 13.195 -5.621 -20.359 1 95 370 PHE B C 1
ATOM 10032 O O . PHE B 1 370 ? 12.047 -5.301 -20.062 1 95 370 PHE B O 1
ATOM 10039 N N . ILE B 1 371 ? 13.734 -6.773 -19.953 1 95.62 371 ILE B N 1
ATOM 10040 C CA . ILE B 1 371 ? 12.984 -7.762 -19.188 1 95.62 371 ILE B CA 1
ATOM 10041 C C . ILE B 1 371 ? 12.617 -7.18 -17.828 1 95.62 371 ILE B C 1
ATOM 10043 O O . ILE B 1 371 ? 11.539 -7.473 -17.281 1 95.62 371 ILE B O 1
ATOM 10047 N N . ILE B 1 372 ? 13.469 -6.297 -17.234 1 93.25 372 ILE B N 1
ATOM 10048 C CA . ILE B 1 372 ? 13.195 -5.668 -15.938 1 93.25 372 ILE B CA 1
ATOM 10049 C C . ILE B 1 372 ? 11.938 -4.801 -16.047 1 93.25 372 ILE B C 1
ATOM 10051 O O . ILE B 1 372 ? 11.008 -4.945 -15.25 1 93.25 372 ILE B O 1
ATOM 10055 N N . PHE B 1 373 ? 11.828 -4.031 -17.078 1 91.62 373 PHE B N 1
ATOM 10056 C CA . PHE B 1 373 ? 10.695 -3.133 -17.25 1 91.62 373 PHE B CA 1
ATOM 10057 C C . PHE B 1 373 ? 9.445 -3.91 -17.656 1 91.62 373 PHE B C 1
ATOM 10059 O O . PHE B 1 373 ? 8.336 -3.594 -17.203 1 91.62 373 PHE B O 1
ATOM 10066 N N . TRP B 1 374 ? 9.664 -4.902 -18.484 1 95 374 TRP B N 1
ATOM 10067 C CA . TRP B 1 374 ? 8.547 -5.723 -18.922 1 95 374 TRP B CA 1
ATOM 10068 C C . TRP B 1 374 ? 7.914 -6.457 -17.75 1 95 374 TRP B C 1
ATOM 10070 O O . TRP B 1 374 ? 6.688 -6.516 -17.625 1 95 374 TRP B O 1
ATOM 10080 N N . CYS B 1 375 ? 8.75 -7.086 -16.922 1 94.81 375 CYS B N 1
ATOM 10081 C CA . CYS B 1 375 ? 8.281 -7.879 -15.789 1 94.81 375 CYS B CA 1
ATOM 10082 C C . CYS B 1 375 ? 7.469 -7.027 -14.82 1 94.81 375 CYS B C 1
ATOM 10084 O O . CYS B 1 375 ? 6.379 -7.418 -14.398 1 94.81 375 CYS B O 1
ATOM 10086 N N . VAL B 1 376 ? 7.863 -5.816 -14.508 1 92.31 376 VAL B N 1
ATOM 10087 C CA . VAL B 1 376 ? 7.188 -4.918 -13.578 1 92.31 376 VAL B CA 1
ATOM 10088 C C . VAL B 1 376 ? 5.883 -4.422 -14.195 1 92.31 376 VAL B C 1
ATOM 10090 O O . VAL B 1 376 ? 4.84 -4.41 -13.531 1 92.31 376 VAL B O 1
ATOM 10093 N N . ALA B 1 377 ? 5.949 -4.086 -15.43 1 92.94 377 ALA B N 1
ATOM 10094 C CA . ALA B 1 377 ? 4.758 -3.6 -16.125 1 92.94 377 ALA B CA 1
ATOM 10095 C C . ALA B 1 377 ? 3.705 -4.699 -16.234 1 92.94 377 ALA B C 1
ATOM 10097 O O . ALA B 1 377 ? 2.512 -4.445 -16.062 1 92.94 377 ALA B O 1
ATOM 10098 N N . PHE B 1 378 ? 4.141 -5.852 -16.594 1 95.56 378 PHE B N 1
ATOM 10099 C CA . PHE B 1 378 ? 3.225 -6.98 -16.734 1 95.56 378 PHE B CA 1
ATOM 10100 C C . PHE B 1 378 ? 2.434 -7.203 -15.453 1 95.56 378 PHE B C 1
ATOM 10102 O O . PHE B 1 378 ? 1.208 -7.336 -15.492 1 95.56 378 PHE B O 1
ATOM 10109 N N . VAL B 1 379 ? 3.119 -7.277 -14.312 1 94.56 379 VAL B N 1
ATOM 10110 C CA . VAL B 1 379 ? 2.471 -7.57 -13.039 1 94.56 379 VAL B CA 1
ATOM 10111 C C . VAL B 1 379 ? 1.491 -6.449 -12.688 1 94.56 379 VAL B C 1
ATOM 10113 O O . VAL B 1 379 ? 0.356 -6.711 -12.281 1 94.56 379 VAL B O 1
ATOM 10116 N N . ASP B 1 380 ? 1.861 -5.203 -12.93 1 92.44 380 ASP B N 1
ATOM 10117 C CA . ASP B 1 380 ? 1.009 -4.066 -12.586 1 92.44 380 ASP B CA 1
ATOM 10118 C C . ASP B 1 380 ? -0.234 -4.027 -13.469 1 92.44 380 ASP B C 1
ATOM 10120 O O . ASP B 1 380 ? -1.34 -3.779 -12.984 1 92.44 380 ASP B O 1
ATOM 10124 N N . PHE B 1 381 ? -0.026 -4.309 -14.711 1 94.5 381 PHE B N 1
ATOM 10125 C CA . PHE B 1 381 ? -1.154 -4.246 -15.633 1 94.5 381 PHE B CA 1
ATOM 10126 C C . PHE B 1 381 ? -2.082 -5.441 -15.438 1 94.5 381 PHE B C 1
ATOM 10128 O O . PHE B 1 381 ? -3.289 -5.336 -15.664 1 94.5 381 PHE B O 1
ATOM 10135 N N . TRP B 1 382 ? -1.521 -6.531 -15.023 1 95.81 382 TRP B N 1
ATOM 10136 C CA . TRP B 1 382 ? -2.393 -7.656 -14.703 1 95.81 382 TRP B CA 1
ATOM 10137 C C . TRP B 1 382 ? -3.275 -7.34 -13.508 1 95.81 382 TRP B C 1
ATOM 10139 O O . TRP B 1 382 ? -4.477 -7.625 -13.516 1 95.81 382 TRP B O 1
ATOM 10149 N N . ILE B 1 383 ? -2.697 -6.801 -12.477 1 94.81 383 ILE B N 1
ATOM 10150 C CA . ILE B 1 383 ? -3.473 -6.465 -11.281 1 94.81 383 ILE B CA 1
ATOM 10151 C C . ILE B 1 383 ? -4.602 -5.512 -11.656 1 94.81 383 ILE B C 1
ATOM 10153 O O . ILE B 1 383 ? -5.719 -5.629 -11.148 1 94.81 383 ILE B O 1
ATOM 10157 N N . ARG B 1 384 ? -4.371 -4.613 -12.578 1 93.75 384 ARG B N 1
ATOM 10158 C CA . ARG B 1 384 ? -5.391 -3.693 -13.078 1 93.75 384 ARG B CA 1
ATOM 10159 C C . ARG B 1 384 ? -6.484 -4.441 -13.828 1 93.75 384 ARG B C 1
ATOM 10161 O O . ARG B 1 384 ? -7.672 -4.176 -13.641 1 93.75 384 ARG B O 1
ATOM 10168 N N . GLN B 1 385 ? -6.008 -5.348 -14.625 1 95.81 385 GLN B N 1
ATOM 10169 C CA . GLN B 1 385 ? -6.965 -6.137 -15.391 1 95.81 385 GLN B CA 1
ATOM 10170 C C . GLN B 1 385 ? -7.801 -7.027 -14.469 1 95.81 385 GLN B C 1
ATOM 10172 O O . GLN B 1 385 ? -8.992 -7.223 -14.703 1 95.81 385 GLN B O 1
ATOM 10177 N N . GLU B 1 386 ? -7.199 -7.613 -13.523 1 96.56 386 GLU B N 1
ATOM 10178 C CA . GLU B 1 386 ? -7.91 -8.438 -12.555 1 96.56 386 GLU B CA 1
ATOM 10179 C C . GLU B 1 386 ? -9 -7.637 -11.844 1 96.56 386 GLU B C 1
ATOM 10181 O O . GLU B 1 386 ? -10.086 -8.148 -11.586 1 96.56 386 GLU B O 1
ATOM 10186 N N . SER B 1 387 ? -8.648 -6.316 -11.477 1 94.62 387 SER B N 1
ATOM 10187 C CA . SER B 1 387 ? -9.625 -5.461 -10.82 1 94.62 387 SER B CA 1
ATOM 10188 C C . SER B 1 387 ? -10.82 -5.191 -11.727 1 94.62 387 SER B C 1
ATOM 10190 O O . SER B 1 387 ? -11.953 -5.086 -11.25 1 94.62 387 SER B O 1
ATOM 10192 N N . ARG B 1 388 ? -10.602 -5.137 -13.031 1 94.94 388 ARG B N 1
ATOM 10193 C CA . ARG B 1 388 ? -11.68 -4.953 -13.992 1 94.94 388 ARG B CA 1
ATOM 10194 C C . ARG B 1 388 ? -12.578 -6.184 -14.047 1 94.94 388 ARG B C 1
ATOM 10196 O O . ARG B 1 388 ? -13.812 -6.062 -14.031 1 94.94 388 ARG B O 1
ATOM 10203 N N . TYR B 1 389 ? -11.906 -7.352 -14.078 1 95.75 389 TYR B N 1
ATOM 10204 C CA . TYR B 1 389 ? -12.672 -8.594 -14.086 1 95.75 389 TYR B CA 1
ATOM 10205 C C . TYR B 1 389 ? -13.492 -8.734 -12.805 1 95.75 389 TYR B C 1
ATOM 10207 O O . TYR B 1 389 ? -14.633 -9.203 -12.844 1 95.75 389 TYR B O 1
ATOM 10215 N N . ARG B 1 390 ? -12.945 -8.359 -11.734 1 94.56 390 ARG B N 1
ATOM 10216 C CA . ARG B 1 390 ? -13.617 -8.461 -10.445 1 94.56 390 ARG B CA 1
ATOM 10217 C C . ARG B 1 390 ? -14.914 -7.664 -10.438 1 94.56 390 ARG B C 1
ATOM 10219 O O . ARG B 1 390 ? -15.945 -8.141 -9.945 1 94.56 390 ARG B O 1
ATOM 10226 N N . LEU B 1 391 ? -14.844 -6.465 -11.008 1 93.56 391 LEU B N 1
ATOM 10227 C CA . LEU B 1 391 ? -16.031 -5.621 -11.086 1 93.56 391 LEU B CA 1
ATOM 10228 C C . LEU B 1 391 ? -17.031 -6.191 -12.086 1 93.56 391 LEU B C 1
ATOM 10230 O O . LEU B 1 391 ? -18.234 -6.281 -11.789 1 93.56 391 LEU B O 1
ATOM 10234 N N . LEU B 1 392 ? -16.562 -6.625 -13.266 1 93.8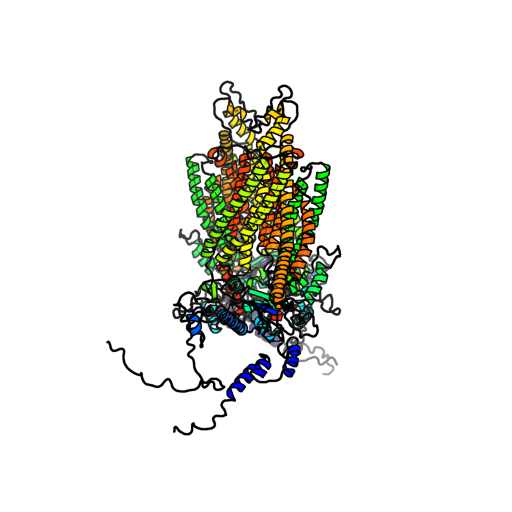1 392 LEU B N 1
ATOM 10235 C CA . LEU B 1 392 ? -17.422 -7.109 -14.336 1 93.81 392 LEU B CA 1
ATOM 10236 C C . LEU B 1 392 ? -18.156 -8.383 -13.914 1 93.81 392 LEU B C 1
ATOM 10238 O O . LEU B 1 392 ? -19.281 -8.641 -14.367 1 93.81 392 LEU B O 1
ATOM 10242 N N . TRP B 1 393 ? -17.562 -9.102 -12.992 1 93.94 393 TRP B N 1
ATOM 10243 C CA . TRP B 1 393 ? -18.141 -10.391 -12.625 1 93.94 393 TRP B CA 1
ATOM 10244 C C . TRP B 1 393 ? -18.828 -10.312 -11.258 1 93.94 393 TRP B C 1
ATOM 10246 O O . TRP B 1 393 ? -19.25 -11.336 -10.711 1 93.94 393 TRP B O 1
ATOM 10256 N N . GLY B 1 394 ? -18.922 -9.18 -10.68 1 91.19 394 GLY B N 1
ATOM 10257 C CA . GLY B 1 394 ? -19.656 -8.977 -9.445 1 91.19 394 GLY B CA 1
ATOM 10258 C C . GLY B 1 394 ? -18.984 -9.594 -8.234 1 91.19 394 GLY B C 1
ATOM 10259 O O . GLY B 1 394 ? -19.656 -10.07 -7.32 1 91.19 394 GLY B O 1
ATOM 10260 N N . MET B 1 395 ? -17.656 -9.648 -8.227 1 92.19 395 MET B N 1
ATOM 10261 C CA . MET B 1 395 ? -16.922 -10.312 -7.156 1 92.19 395 MET B CA 1
ATOM 10262 C C . MET B 1 395 ? -16.281 -9.297 -6.223 1 92.19 395 MET B C 1
ATOM 10264 O O . MET B 1 395 ? -15.398 -9.641 -5.426 1 92.19 395 MET B O 1
ATOM 10268 N N . THR B 1 396 ? -16.734 -8.062 -6.203 1 88.31 396 THR B N 1
ATOM 10269 C CA . THR B 1 396 ? -16.141 -7.004 -5.398 1 88.31 396 THR B CA 1
ATOM 10270 C C . THR B 1 396 ? -16.438 -7.215 -3.916 1 88.31 396 THR B C 1
ATOM 10272 O O . THR B 1 396 ? -15.586 -6.934 -3.064 1 88.31 396 THR B O 1
ATOM 10275 N N . LYS B 1 397 ? -17.562 -7.738 -3.521 1 81.69 397 LYS B N 1
ATOM 10276 C CA . LYS B 1 397 ? -17.969 -7.934 -2.133 1 81.69 397 LYS B CA 1
ATOM 10277 C C . LYS B 1 397 ? -17.766 -9.383 -1.694 1 81.69 397 LYS B C 1
ATOM 10279 O O . LYS B 1 397 ? -18.25 -9.797 -0.643 1 81.69 397 LYS B O 1
ATOM 10284 N N . PHE B 1 398 ? -17.062 -10.133 -2.391 1 83.69 398 PHE B N 1
ATOM 10285 C CA . PHE B 1 398 ? -16.953 -11.57 -2.158 1 83.69 398 PHE B CA 1
ATOM 10286 C C . PHE B 1 398 ? -16.25 -11.852 -0.841 1 83.69 398 PHE B C 1
ATOM 10288 O O . PHE B 1 398 ? -16.656 -12.734 -0.086 1 83.69 398 PHE B O 1
ATOM 10295 N N . GLU B 1 399 ? -15.297 -11.125 -0.423 1 75.62 399 GLU B N 1
ATOM 10296 C CA . GLU B 1 399 ? -14.477 -11.414 0.752 1 75.62 399 GLU B CA 1
ATOM 10297 C C . GLU B 1 399 ? -15.266 -11.18 2.039 1 75.62 399 GLU B C 1
ATOM 10299 O O . GLU B 1 399 ? -15.039 -11.867 3.039 1 75.62 399 GLU B O 1
ATOM 10304 N N . THR B 1 400 ? -16.188 -10.32 2.014 1 71.44 400 THR B N 1
ATOM 10305 C CA . THR B 1 400 ? -16.953 -10.016 3.215 1 71.44 400 THR B CA 1
ATOM 10306 C C . THR B 1 400 ? -18.047 -11.047 3.432 1 71.44 400 THR B C 1
ATOM 10308 O O . THR B 1 400 ? -18.5 -11.258 4.559 1 71.44 400 THR B O 1
ATOM 10311 N N . LYS B 1 401 ? -18.422 -11.805 2.402 1 71.12 401 LYS B N 1
ATOM 10312 C CA . LYS B 1 401 ? -19.547 -12.734 2.486 1 71.12 401 LYS B CA 1
ATOM 10313 C C . LYS B 1 401 ? -19.062 -14.18 2.498 1 71.12 401 LYS B C 1
ATOM 10315 O O . LYS B 1 401 ? -19.859 -15.109 2.348 1 71.12 401 LYS B O 1
ATOM 10320 N N . ALA B 1 402 ? -17.797 -14.344 2.801 1 75.25 402 ALA B N 1
ATOM 10321 C CA . ALA B 1 402 ? -17.25 -15.695 2.693 1 75.25 402 ALA B CA 1
ATOM 10322 C C . ALA B 1 402 ? -17.719 -16.578 3.844 1 75.25 402 ALA B C 1
ATOM 10324 O O . ALA B 1 402 ? -17.828 -16.109 4.984 1 75.25 402 ALA B O 1
ATOM 10325 N N . VAL B 1 403 ? -17.969 -17.812 3.443 1 75.06 403 VAL B N 1
ATOM 10326 C CA . VAL B 1 403 ? -18.469 -18.828 4.371 1 75.06 403 VAL B CA 1
ATOM 10327 C C . VAL B 1 403 ? -17.297 -19.594 4.992 1 75.06 403 VAL B C 1
ATOM 10329 O O . VAL B 1 403 ? -16.266 -19.766 4.355 1 75.06 403 VAL B O 1
ATOM 10332 N N . ALA B 1 404 ? -17.531 -19.922 6.277 1 80.12 404 ALA B N 1
ATOM 10333 C CA . ALA B 1 404 ? -16.531 -20.719 6.957 1 80.12 404 ALA B CA 1
ATOM 10334 C C . ALA B 1 404 ? -16.484 -22.141 6.395 1 80.12 404 ALA B C 1
ATOM 10336 O O . ALA B 1 404 ? -17.531 -22.703 6.027 1 80.12 404 ALA B O 1
ATOM 10337 N N . ARG B 1 405 ? -15.352 -22.719 6.312 1 81.75 405 ARG B N 1
ATOM 10338 C CA . ARG B 1 405 ? -15.195 -24.094 5.891 1 81.75 405 ARG B CA 1
ATOM 10339 C C . ARG B 1 405 ? -15.773 -25.062 6.926 1 81.75 405 ARG B C 1
ATOM 10341 O O . ARG B 1 405 ? -15.648 -24.828 8.133 1 81.75 405 ARG B O 1
ATOM 10348 N N . PRO B 1 406 ? -16.344 -26.047 6.438 1 77.75 406 PRO B N 1
ATOM 10349 C CA . PRO B 1 406 ? -16.891 -27.016 7.391 1 77.75 406 PRO B CA 1
ATOM 10350 C C . PRO B 1 406 ? -15.812 -27.703 8.211 1 77.75 406 PRO B C 1
ATOM 10352 O O . PRO B 1 406 ? -16.062 -28.141 9.336 1 77.75 406 PRO B O 1
ATOM 10355 N N . GLU B 1 407 ? -14.648 -27.719 7.695 1 78.94 407 GLU B N 1
ATOM 10356 C CA . GLU B 1 407 ? -13.539 -28.375 8.375 1 78.94 407 GLU B CA 1
ATOM 10357 C C . GLU B 1 407 ? -12.938 -27.484 9.453 1 78.94 407 GLU B C 1
ATOM 10359 O O . GLU B 1 407 ? -12.133 -27.938 10.266 1 78.94 407 GLU B O 1
ATOM 10364 N N . PHE B 1 408 ? -13.328 -26.25 9.477 1 84.94 408 PHE B N 1
ATOM 10365 C CA . PHE B 1 408 ? -12.789 -25.312 10.453 1 84.94 408 PHE B CA 1
ATOM 10366 C C . PHE B 1 408 ? -13.297 -25.641 11.852 1 84.94 408 PHE B C 1
ATOM 10368 O O . PHE B 1 408 ? -14.5 -25.781 12.062 1 84.94 408 PHE B O 1
ATOM 10375 N N . LYS B 1 409 ? -12.406 -25.875 12.734 1 80.19 409 LYS B N 1
ATOM 10376 C CA . LYS B 1 409 ? -12.758 -26.156 14.117 1 80.19 409 LYS B CA 1
ATOM 10377 C C . LYS B 1 409 ? -12.273 -25.062 15.055 1 80.19 409 LYS B C 1
ATOM 10379 O O . LYS B 1 409 ? -11.07 -24.891 15.25 1 80.19 409 LYS B O 1
ATOM 10384 N N . GLY B 1 410 ? -13.148 -24.266 15.43 1 81.88 410 GLY B N 1
ATOM 10385 C CA . GLY B 1 410 ? -12.812 -23.203 16.359 1 81.88 410 GLY B CA 1
ATOM 10386 C C . GLY B 1 410 ? -13.648 -23.219 17.625 1 81.88 410 GLY B C 1
ATOM 10387 O O . GLY B 1 410 ? -14.359 -24.188 17.891 1 81.88 410 GLY B O 1
ATOM 10388 N N . GLU B 1 411 ? -13.352 -22.328 18.484 1 81.88 411 GLU B N 1
ATOM 10389 C CA . GLU B 1 411 ? -14.125 -22.141 19.703 1 81.88 411 GLU B CA 1
ATOM 10390 C C . GLU B 1 411 ? -15.227 -21.094 19.5 1 81.88 411 GLU B C 1
ATOM 10392 O O . GLU B 1 411 ? -15 -20.062 18.844 1 81.88 411 GLU B O 1
ATOM 10397 N N . TRP B 1 412 ? -16.391 -21.562 19.922 1 78.81 412 TRP B N 1
ATOM 10398 C CA . TRP B 1 412 ? -17.531 -20.672 19.766 1 78.81 412 TRP B CA 1
ATOM 10399 C C . TRP B 1 412 ? -17.438 -19.484 20.719 1 78.81 412 TRP B C 1
ATOM 10401 O O . TRP B 1 412 ? -17.141 -19.656 21.891 1 78.81 412 TRP B O 1
ATOM 10411 N N . GLN B 1 413 ? -17.422 -18.391 20.203 1 81.75 413 GLN B N 1
ATOM 10412 C CA . GLN B 1 413 ? -17.453 -17.141 20.969 1 81.75 413 GLN B CA 1
ATOM 10413 C C . GLN B 1 413 ? -18.359 -16.109 20.297 1 81.75 413 GLN B C 1
ATOM 10415 O O . GLN B 1 413 ? -18.703 -16.25 19.125 1 81.75 413 GLN B O 1
ATOM 10420 N N . HIS B 1 414 ? -18.844 -15.258 21.141 1 83.44 414 HIS B N 1
ATOM 10421 C CA . HIS B 1 414 ? -19.672 -14.195 20.562 1 83.44 414 HIS B CA 1
ATOM 10422 C C . HIS B 1 414 ? -18.812 -13.188 19.797 1 83.44 414 HIS B C 1
ATOM 10424 O O . HIS B 1 414 ? -17.766 -12.75 20.297 1 83.44 414 HIS B O 1
ATOM 10430 N N . ASP B 1 415 ? -19.281 -12.93 18.641 1 83.38 415 ASP B N 1
ATOM 10431 C CA . ASP B 1 415 ? -18.594 -11.977 17.766 1 83.38 415 ASP B CA 1
ATOM 10432 C C . ASP B 1 415 ? -18.625 -10.57 18.375 1 83.38 415 ASP B C 1
ATOM 10434 O O . ASP B 1 415 ? -19.672 -10.109 18.828 1 83.38 415 ASP B O 1
ATOM 10438 N N . ARG B 1 416 ? -17.562 -9.969 18.406 1 83.88 416 ARG B N 1
ATOM 10439 C CA . ARG B 1 416 ? -17.469 -8.633 19 1 83.88 416 ARG B CA 1
ATOM 10440 C C . ARG B 1 416 ? -18.109 -7.586 18.094 1 83.88 416 ARG B C 1
ATOM 10442 O O . ARG B 1 416 ? -18.328 -6.453 18.516 1 83.88 416 ARG B O 1
ATOM 10449 N N . VAL B 1 417 ? -18.422 -7.895 16.859 1 85.94 417 VAL B N 1
ATOM 10450 C CA . VAL B 1 417 ? -19 -6.961 15.898 1 85.94 417 VAL B CA 1
ATOM 10451 C C . VAL B 1 417 ? -20.516 -7.133 15.867 1 85.94 417 VAL B C 1
ATOM 10453 O O . VAL B 1 417 ? -21.266 -6.191 16.156 1 85.94 417 VAL B O 1
ATOM 10456 N N . SER B 1 418 ? -21 -8.297 15.625 1 82.88 418 SER B N 1
ATOM 10457 C CA . SER B 1 418 ? -22.438 -8.539 15.445 1 82.88 418 SER B CA 1
ATOM 10458 C C . SER B 1 418 ? -23.078 -9.062 16.734 1 82.88 418 SER B C 1
ATOM 10460 O O . SER B 1 418 ? -24.281 -8.906 16.938 1 82.88 418 SER B O 1
ATOM 10462 N N . GLY B 1 419 ? -22.25 -9.609 17.672 1 83.81 419 GLY B N 1
ATOM 10463 C CA . GLY B 1 419 ? -22.797 -10.25 18.859 1 83.81 419 GLY B CA 1
ATOM 10464 C C . GLY B 1 419 ? -23.266 -11.672 18.625 1 83.81 419 GLY B C 1
ATOM 10465 O O . GLY B 1 419 ? -23.641 -12.375 19.562 1 83.81 419 GLY B O 1
ATOM 10466 N N . LEU B 1 420 ? -23.141 -12.148 17.344 1 82.06 420 LEU B N 1
ATOM 10467 C CA . LEU B 1 420 ? -23.562 -13.5 17 1 82.06 420 LEU B CA 1
ATOM 10468 C C . LEU B 1 420 ? -22.484 -14.516 17.359 1 82.06 420 LEU B C 1
ATOM 10470 O O . LEU B 1 420 ? -21.328 -14.148 17.594 1 82.06 420 LEU B O 1
ATOM 10474 N N . TRP B 1 421 ? -22.953 -15.695 17.484 1 77.38 421 TRP B N 1
ATOM 10475 C CA . TRP B 1 421 ? -22 -16.766 17.75 1 77.38 421 TRP B CA 1
ATOM 10476 C C . TRP B 1 421 ? -21.094 -17 16.547 1 77.38 421 TRP B C 1
ATOM 10478 O O . TRP B 1 421 ? -21.578 -17.109 15.414 1 77.38 421 TRP B O 1
ATOM 10488 N N . ILE B 1 422 ? -19.828 -16.859 16.781 1 78.25 422 ILE B N 1
ATOM 10489 C CA . ILE B 1 422 ? -18.891 -17.172 15.711 1 78.25 422 ILE B CA 1
ATOM 10490 C C . ILE B 1 422 ? -17.797 -18.109 16.234 1 78.25 422 ILE B C 1
ATOM 10492 O O . ILE B 1 422 ? -17.453 -18.062 17.422 1 78.25 422 ILE B O 1
ATOM 10496 N N . GLU B 1 423 ? -17.375 -18.984 15.391 1 79.19 423 GLU B N 1
ATOM 10497 C CA . GLU B 1 423 ? -16.234 -19.828 15.734 1 79.19 423 GLU B CA 1
ATOM 10498 C C . GLU B 1 423 ? -14.922 -19.109 15.461 1 79.19 423 GLU B C 1
ATOM 10500 O O . GLU B 1 423 ? -14.688 -18.625 14.352 1 79.19 423 GLU B O 1
ATOM 10505 N N . ASP B 1 424 ? -14.25 -18.906 16.5 1 80.31 424 ASP B N 1
ATOM 10506 C CA . ASP B 1 424 ? -12.969 -18.234 16.328 1 80.31 424 ASP B CA 1
ATOM 10507 C C . ASP B 1 424 ? -11.812 -19.141 16.781 1 80.31 424 ASP B C 1
ATOM 10509 O O . ASP B 1 424 ? -12.008 -20.062 17.562 1 80.31 424 ASP B O 1
ATOM 10513 N N . TYR B 1 425 ? -10.758 -19.047 16.062 1 83.5 425 TYR B N 1
ATOM 10514 C CA . TYR B 1 425 ? -9.523 -19.766 16.344 1 83.5 425 TYR B CA 1
ATOM 10515 C C . TYR B 1 425 ? -8.398 -18.812 16.703 1 83.5 425 TYR B C 1
ATOM 10517 O O . TYR B 1 425 ? -8.211 -17.781 16.047 1 83.5 425 TYR B O 1
ATOM 10525 N N . SER B 1 426 ? -7.684 -19.109 17.797 1 80.56 426 SER B N 1
ATOM 10526 C CA . SER B 1 426 ? -6.648 -18.234 18.328 1 80.56 426 SER B CA 1
ATOM 10527 C C . SER B 1 426 ? -5.539 -18 17.312 1 80.56 426 SER B C 1
ATOM 10529 O O . SER B 1 426 ? -5.055 -18.953 16.688 1 80.56 426 SER B O 1
ATOM 10531 N N . PHE B 1 427 ? -5.172 -16.828 17.172 1 78.88 427 PHE B N 1
ATOM 10532 C CA . PHE B 1 427 ? -4.121 -16.438 16.25 1 78.88 427 PHE B CA 1
ATOM 10533 C C . PHE B 1 427 ? -2.764 -16.953 16.703 1 78.88 427 PHE B C 1
ATOM 10535 O O . PHE B 1 427 ? -1.941 -17.375 15.891 1 78.88 427 PHE B O 1
ATOM 10542 N N . ILE B 1 428 ? -2.521 -17 18.031 1 78 428 ILE B N 1
ATOM 10543 C CA . ILE B 1 428 ? -1.232 -17.406 18.578 1 78 428 ILE B CA 1
ATOM 10544 C C . ILE B 1 428 ? -1.015 -18.891 18.312 1 78 428 ILE B C 1
ATOM 10546 O O . ILE B 1 428 ? 0.092 -19.312 17.953 1 78 428 ILE B O 1
ATOM 10550 N N . TYR B 1 429 ? -2.068 -19.594 18.438 1 82.56 429 TYR B N 1
ATOM 10551 C CA . TYR B 1 429 ? -1.956 -21.031 18.172 1 82.56 429 TYR B CA 1
ATOM 10552 C C . TYR B 1 429 ? -1.688 -21.281 16.688 1 82.56 429 TYR B C 1
ATOM 10554 O O . TYR B 1 429 ? -0.931 -22.203 16.344 1 82.56 429 TYR B O 1
ATOM 10562 N N . ARG B 1 430 ? -2.311 -20.547 15.906 1 85.62 430 ARG B N 1
ATOM 10563 C CA . ARG B 1 430 ? -2.08 -20.688 14.477 1 85.62 430 ARG B CA 1
ATOM 10564 C C . ARG B 1 430 ? -0.644 -20.328 14.117 1 85.62 430 ARG B C 1
ATOM 10566 O O . ARG B 1 430 ? -0.032 -20.969 13.258 1 85.62 430 ARG B O 1
ATOM 10573 N N . LEU B 1 431 ? -0.105 -19.312 14.75 1 82.75 431 LEU B N 1
ATOM 10574 C CA . LEU B 1 431 ? 1.268 -18.891 14.492 1 82.75 431 LEU B CA 1
ATOM 10575 C C . LEU B 1 431 ? 2.258 -19.969 14.938 1 82.75 431 LEU B C 1
ATOM 10577 O O . LEU B 1 431 ? 3.273 -20.188 14.281 1 82.75 431 LEU B O 1
ATOM 10581 N N . ILE B 1 432 ? 1.957 -20.609 16.094 1 85.38 432 ILE B N 1
ATOM 10582 C CA . ILE B 1 432 ? 2.822 -21.656 16.609 1 85.38 432 ILE B CA 1
ATOM 10583 C C . ILE B 1 432 ? 2.807 -22.859 15.641 1 85.38 432 ILE B C 1
ATOM 10585 O O . ILE B 1 432 ? 3.861 -23.359 15.266 1 85.38 432 ILE B O 1
ATOM 10589 N N . LYS B 1 433 ? 1.627 -23.219 15.219 1 87.25 433 LYS B N 1
ATOM 10590 C CA . LYS B 1 433 ? 1.514 -24.328 14.273 1 87.25 433 LYS B CA 1
ATOM 10591 C C . LYS B 1 433 ? 2.15 -23.969 12.93 1 87.25 433 LYS B C 1
ATOM 10593 O O . LYS B 1 433 ? 2.832 -24.797 12.32 1 87.25 433 LYS B O 1
ATOM 10598 N N . GLY B 1 434 ? 1.906 -22.781 12.562 1 85.75 434 GLY B N 1
ATOM 10599 C CA . GLY B 1 434 ? 2.5 -22.312 11.32 1 85.75 434 GLY B CA 1
ATOM 10600 C C . GLY B 1 434 ? 4.016 -22.281 11.352 1 85.75 434 GLY B C 1
ATOM 10601 O O . GLY B 1 434 ? 4.672 -22.609 10.359 1 85.75 434 GLY B O 1
ATOM 10602 N N . SER B 1 435 ? 4.625 -21.953 12.516 1 84.38 435 SER B N 1
ATOM 10603 C CA . SER B 1 435 ? 6.078 -21.922 12.656 1 84.38 435 SER B CA 1
ATOM 10604 C C . SER B 1 435 ? 6.668 -23.328 12.562 1 84.38 435 SER B C 1
ATOM 10606 O O . SER B 1 435 ? 7.75 -23.516 12 1 84.38 435 SER B O 1
ATOM 10608 N N . PHE B 1 436 ? 5.988 -24.234 13.008 1 84.5 436 PHE B N 1
ATOM 10609 C CA . PHE B 1 436 ? 6.441 -25.625 12.906 1 84.5 436 PHE B CA 1
ATOM 10610 C C . PHE B 1 436 ? 6.395 -26.109 11.461 1 84.5 436 PHE B C 1
ATOM 10612 O O . PHE B 1 436 ? 7.312 -26.781 11 1 84.5 436 PHE B O 1
ATOM 10619 N N . VAL B 1 437 ? 5.316 -25.75 10.836 1 84.69 437 VAL B N 1
ATOM 10620 C CA . VAL B 1 437 ? 5.18 -26.141 9.438 1 84.69 437 VAL B CA 1
ATOM 10621 C C . VAL B 1 437 ? 6.262 -25.469 8.602 1 84.69 437 VAL B C 1
ATOM 10623 O O . VAL B 1 437 ? 6.859 -26.094 7.723 1 84.69 437 VAL B O 1
ATOM 10626 N N . PHE B 1 438 ? 6.613 -24.266 8.906 1 83.25 438 PHE B N 1
ATOM 10627 C CA . PHE B 1 438 ? 7.629 -23.531 8.172 1 83.25 438 PHE B CA 1
ATOM 10628 C C . PHE B 1 438 ? 9.016 -24.094 8.445 1 83.25 438 PHE B C 1
ATOM 10630 O O . PHE B 1 438 ? 9.883 -24.078 7.562 1 83.25 438 PHE B O 1
ATOM 10637 N N . SER B 1 439 ? 9.281 -24.531 9.68 1 83.38 439 SER B N 1
ATOM 10638 C CA . SER B 1 439 ? 10.562 -25.156 10 1 83.38 439 SER B CA 1
ATOM 10639 C C . SER B 1 439 ? 10.75 -26.453 9.219 1 83.38 439 SER B C 1
ATOM 10641 O O . SER B 1 439 ? 11.852 -26.75 8.742 1 83.38 439 SER B O 1
ATOM 10643 N N . GLY B 1 440 ? 9.648 -27.156 9.125 1 82.06 440 GLY B N 1
ATOM 10644 C CA . GLY B 1 440 ? 9.711 -28.344 8.289 1 82.06 440 GLY B CA 1
ATOM 10645 C C . GLY B 1 440 ? 9.969 -28.031 6.828 1 82.06 440 GLY B C 1
ATOM 10646 O O . GLY B 1 440 ? 10.742 -28.734 6.168 1 82.06 440 GLY B O 1
ATOM 10647 N N . LEU B 1 441 ? 9.414 -26.984 6.363 1 83.38 441 LEU B N 1
ATOM 10648 C CA . LEU B 1 441 ? 9.648 -26.516 5.004 1 83.38 441 LEU B CA 1
ATOM 10649 C C . LEU B 1 441 ? 11.109 -26.109 4.809 1 83.38 441 LEU B C 1
ATOM 10651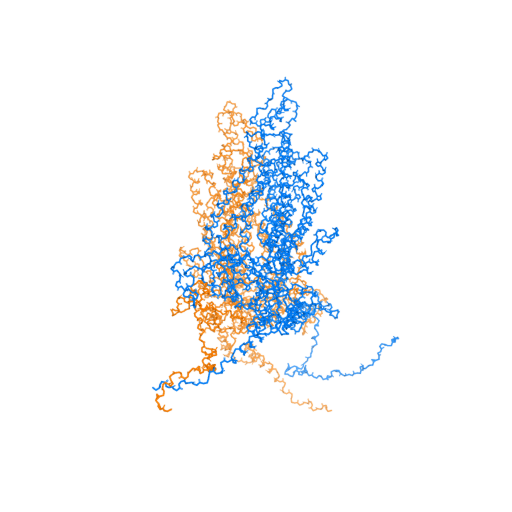 O O . LEU B 1 441 ? 11.688 -26.375 3.75 1 83.38 441 LEU B O 1
ATOM 10655 N N . GLY B 1 442 ? 11.688 -25.484 5.824 1 84.81 442 GLY B N 1
ATOM 10656 C CA . GLY B 1 442 ? 13.086 -25.094 5.762 1 84.81 442 GLY B CA 1
ATOM 10657 C C . GLY B 1 442 ? 14.031 -26.266 5.582 1 84.81 442 GLY B C 1
ATOM 10658 O O . GLY B 1 442 ? 14.961 -26.203 4.781 1 84.81 442 GLY B O 1
ATOM 10659 N N . VAL B 1 443 ? 13.734 -27.312 6.23 1 84.56 443 VAL B N 1
ATOM 10660 C CA . VAL B 1 443 ? 14.555 -28.516 6.145 1 84.56 443 VAL B CA 1
ATOM 10661 C C . VAL B 1 443 ? 14.422 -29.141 4.758 1 84.56 443 VAL B C 1
ATOM 10663 O O . VAL B 1 443 ? 15.406 -29.562 4.156 1 84.56 443 VAL B O 1
ATOM 10666 N N . TRP B 1 444 ? 13.227 -29.156 4.289 1 84.38 444 TRP B N 1
ATOM 10667 C CA . TRP B 1 444 ? 12.984 -29.703 2.957 1 84.38 444 TRP B CA 1
ATOM 10668 C C . TRP B 1 444 ? 13.672 -28.844 1.888 1 84.38 444 TRP B C 1
ATOM 10670 O O . TRP B 1 444 ? 14.219 -29.391 0.919 1 84.38 444 TRP B O 1
ATOM 10680 N N . MET B 1 445 ? 13.609 -27.609 2.035 1 88.12 445 MET B N 1
ATOM 10681 C CA . MET B 1 445 ? 14.234 -26.688 1.092 1 88.12 445 MET B CA 1
ATOM 10682 C C . MET B 1 445 ? 15.75 -26.875 1.071 1 88.12 445 MET B C 1
ATOM 10684 O O . MET B 1 445 ? 16.359 -26.906 0.002 1 88.12 445 MET B O 1
ATOM 10688 N N . ALA B 1 446 ? 16.312 -27.047 2.258 1 89 446 ALA B N 1
ATOM 10689 C CA . ALA B 1 446 ? 17.75 -27.297 2.348 1 89 446 ALA B CA 1
ATOM 10690 C C . ALA B 1 446 ? 18.141 -28.594 1.643 1 89 446 ALA B C 1
ATOM 10692 O O . ALA B 1 446 ? 19.172 -28.656 0.962 1 89 446 ALA B O 1
ATOM 10693 N N . GLY B 1 447 ? 17.281 -29.562 1.834 1 86.69 447 GLY B N 1
ATOM 10694 C CA . GLY B 1 447 ? 17.531 -30.828 1.156 1 86.69 447 GLY B CA 1
ATOM 10695 C C . GLY B 1 447 ? 17.484 -30.703 -0.356 1 86.69 447 GLY B C 1
ATOM 10696 O O . GLY B 1 447 ? 18.328 -31.297 -1.049 1 86.69 447 GLY B O 1
ATOM 10697 N N . CYS B 1 448 ? 16.578 -29.922 -0.904 1 87.44 448 CYS B N 1
ATOM 10698 C CA . CYS B 1 448 ? 16.469 -29.719 -2.346 1 87.44 448 CYS B CA 1
ATOM 10699 C C . CYS B 1 448 ? 17.672 -28.953 -2.887 1 87.44 448 CYS B C 1
ATOM 10701 O O . CYS B 1 448 ? 18.203 -29.281 -3.953 1 87.44 448 CYS B O 1
ATOM 10703 N N . VAL B 1 449 ? 18.156 -27.953 -2.15 1 89.31 449 VAL B N 1
ATOM 10704 C CA . VAL B 1 449 ? 19.297 -27.141 -2.582 1 89.31 449 VAL B CA 1
ATOM 10705 C C . VAL B 1 449 ? 20.562 -28 -2.609 1 89.31 449 VAL B C 1
ATOM 10707 O O . VAL B 1 449 ? 21.328 -27.953 -3.57 1 89.31 449 VAL B O 1
ATOM 10710 N N . VAL B 1 450 ? 20.719 -28.859 -1.584 1 89.31 450 VAL B N 1
ATOM 10711 C CA . VAL B 1 450 ? 21.891 -29.719 -1.496 1 89.31 450 VAL B CA 1
ATOM 10712 C C . VAL B 1 450 ? 21.875 -30.719 -2.643 1 89.31 450 VAL B C 1
ATOM 10714 O O . VAL B 1 450 ? 22.922 -31 -3.252 1 89.31 450 VAL B O 1
ATOM 10717 N N . SER B 1 451 ? 20.719 -31.234 -2.895 1 89.31 451 SER B N 1
ATOM 10718 C CA . SER B 1 451 ? 20.609 -32.188 -3.984 1 89.31 451 SER B CA 1
ATOM 10719 C C . SER B 1 451 ? 20.922 -31.547 -5.328 1 89.31 451 SER B C 1
ATOM 10721 O O . SER B 1 451 ? 21.578 -32.156 -6.176 1 89.31 451 SER B O 1
ATOM 10723 N N . ALA B 1 452 ? 20.422 -30.344 -5.586 1 89.69 452 ALA B N 1
ATOM 10724 C CA . ALA B 1 452 ? 20.703 -29.625 -6.828 1 89.69 452 ALA B CA 1
ATOM 10725 C C . ALA B 1 452 ? 22.188 -29.344 -6.98 1 89.69 452 ALA B C 1
ATOM 10727 O O . ALA B 1 452 ? 22.75 -29.5 -8.062 1 89.69 452 ALA B O 1
ATOM 10728 N N . ILE B 1 453 ? 22.844 -28.938 -5.875 1 87.5 453 ILE B N 1
ATOM 10729 C CA . ILE B 1 453 ? 24.266 -28.625 -5.891 1 87.5 453 ILE B CA 1
ATOM 10730 C C . ILE B 1 453 ? 25.062 -29.906 -6.145 1 87.5 453 ILE B C 1
ATOM 10732 O O . ILE B 1 453 ? 26.062 -29.891 -6.863 1 87.5 453 ILE B O 1
ATOM 10736 N N . TYR B 1 454 ? 24.609 -31 -5.586 1 87.5 454 TYR B N 1
ATOM 10737 C CA . TYR B 1 454 ? 25.281 -32.281 -5.773 1 87.5 454 TYR B CA 1
ATOM 10738 C C . TYR B 1 454 ? 25.266 -32.688 -7.242 1 87.5 454 TYR B C 1
ATOM 10740 O O . TYR B 1 454 ? 26.281 -33.156 -7.773 1 87.5 454 TYR B O 1
ATOM 10748 N N . VAL B 1 455 ? 24.141 -32.531 -7.879 1 88.25 455 VAL B N 1
ATOM 10749 C CA . VAL B 1 455 ? 24.031 -32.844 -9.297 1 88.25 455 VAL B CA 1
ATOM 10750 C C . VAL B 1 455 ? 24.969 -31.969 -10.117 1 88.25 455 VAL B C 1
ATOM 10752 O O . VAL B 1 455 ? 25.609 -32.438 -11.062 1 88.25 455 VAL B O 1
ATOM 10755 N N . LEU B 1 456 ? 25.125 -30.719 -9.789 1 86.5 456 LEU B N 1
ATOM 10756 C CA . LEU B 1 456 ? 25.984 -29.781 -10.516 1 86.5 456 LEU B CA 1
ATOM 10757 C C . LEU B 1 456 ? 27.453 -30.109 -10.289 1 86.5 456 LEU B C 1
ATOM 10759 O O . LEU B 1 456 ? 28.281 -29.922 -11.18 1 86.5 456 LEU B O 1
ATOM 10763 N N . LEU B 1 457 ? 27.75 -30.594 -9.062 1 84.38 457 LEU B N 1
ATOM 10764 C CA . LEU B 1 457 ? 29.125 -30.984 -8.781 1 84.38 457 LEU B CA 1
ATOM 10765 C C . LEU B 1 457 ? 29.531 -32.188 -9.609 1 84.38 457 LEU B C 1
ATOM 10767 O O . LEU B 1 457 ? 30.672 -32.281 -10.07 1 84.38 457 LEU B O 1
ATOM 10771 N N . LEU B 1 458 ? 28.594 -33.094 -9.789 1 84.06 458 LEU B N 1
ATOM 10772 C CA . LEU B 1 458 ? 28.844 -34.25 -10.648 1 84.06 458 LEU B CA 1
ATOM 10773 C C . LEU B 1 458 ? 29.047 -33.812 -12.102 1 84.06 458 LEU B C 1
ATOM 10775 O O . LEU B 1 458 ? 29.875 -34.375 -12.812 1 84.06 458 LEU B O 1
ATOM 10779 N N . ARG B 1 459 ? 28.328 -32.812 -12.516 1 83.94 459 ARG B N 1
ATOM 10780 C CA . ARG B 1 459 ? 28.438 -32.25 -13.852 1 83.94 459 ARG B CA 1
ATOM 10781 C C . ARG B 1 459 ? 29.812 -31.609 -14.055 1 83.94 459 ARG B C 1
ATOM 10783 O O . ARG B 1 459 ? 30.422 -31.766 -15.117 1 83.94 459 ARG B O 1
ATOM 10790 N N . ASP B 1 460 ? 30.312 -30.938 -13.023 1 83.12 460 ASP B N 1
ATOM 10791 C CA . ASP B 1 460 ? 31.578 -30.219 -13.117 1 83.12 460 ASP B CA 1
ATOM 10792 C C . ASP B 1 460 ? 32.75 -31.188 -13.062 1 83.12 460 ASP B C 1
ATOM 10794 O O . ASP B 1 460 ? 33.875 -30.859 -13.516 1 83.12 460 ASP B O 1
ATOM 10798 N N . ALA B 1 461 ? 32.562 -32.375 -12.516 1 78.31 461 ALA B N 1
ATOM 10799 C CA . ALA B 1 461 ? 33.625 -33.375 -12.453 1 78.31 461 ALA B CA 1
ATOM 10800 C C . ALA B 1 461 ? 33.938 -33.938 -13.836 1 78.31 461 ALA B C 1
ATOM 10802 O O . ALA B 1 461 ? 35.062 -34.406 -14.078 1 78.31 461 ALA B O 1
ATOM 10803 N N . ASN B 1 462 ? 32.969 -33.812 -14.773 1 76.88 462 ASN B N 1
ATOM 10804 C CA . ASN B 1 462 ? 33.188 -34.25 -16.156 1 76.88 462 ASN B CA 1
ATOM 10805 C C . ASN B 1 462 ? 32.875 -33.125 -17.141 1 76.88 462 ASN B C 1
ATOM 10807 O O . ASN B 1 462 ? 31.906 -33.188 -17.891 1 76.88 462 ASN B O 1
ATOM 10811 N N . PRO B 1 463 ? 33.75 -32.125 -17.266 1 73.25 463 PRO B N 1
ATOM 10812 C CA . PRO B 1 463 ? 33.438 -30.906 -17.984 1 73.25 463 PRO B CA 1
ATOM 10813 C C . PRO B 1 463 ? 33.344 -31.109 -19.5 1 73.25 463 PRO B C 1
ATOM 10815 O O . PRO B 1 463 ? 32.688 -30.344 -20.188 1 73.25 463 PRO B O 1
ATOM 10818 N N . GLU B 1 464 ? 33.938 -32.156 -20.047 1 74.5 464 GLU B N 1
ATOM 10819 C CA . GLU B 1 464 ? 34 -32.25 -21.5 1 74.5 464 GLU B CA 1
ATOM 10820 C C . GLU B 1 464 ? 32.844 -33.062 -22.062 1 74.5 464 GLU B C 1
ATOM 10822 O O . GLU B 1 464 ? 32.562 -33 -23.266 1 74.5 464 GLU B O 1
ATOM 10827 N N . ASP B 1 465 ? 32.031 -33.656 -21.266 1 82.62 465 ASP B N 1
ATOM 10828 C CA . ASP B 1 465 ? 30.969 -34.531 -21.719 1 82.62 465 ASP B CA 1
ATOM 10829 C C . ASP B 1 465 ? 29.641 -33.781 -21.812 1 82.62 465 ASP B C 1
ATOM 10831 O O . ASP B 1 465 ? 28.953 -33.625 -20.812 1 82.62 465 ASP B O 1
ATOM 10835 N N . LEU B 1 466 ? 29.281 -33.312 -22.984 1 85.81 466 LEU B N 1
ATOM 10836 C CA . LEU B 1 466 ? 28.047 -32.562 -23.219 1 85.81 466 LEU B CA 1
ATOM 10837 C C . LEU B 1 466 ? 26.828 -33.406 -22.922 1 85.81 466 LEU B C 1
ATOM 10839 O O . LEU B 1 466 ? 25.844 -32.906 -22.375 1 85.81 466 LEU B O 1
ATOM 10843 N N . GLY B 1 467 ? 26.875 -34.688 -23.281 1 86.44 467 GLY B N 1
ATOM 10844 C CA . GLY B 1 467 ? 25.781 -35.594 -23 1 86.44 467 GLY B CA 1
ATOM 10845 C C . GLY B 1 467 ? 25.484 -35.75 -21.516 1 86.44 467 GLY B C 1
ATOM 10846 O O . GLY B 1 467 ? 24.328 -35.781 -21.109 1 86.44 467 GLY B O 1
ATOM 10847 N N . LEU B 1 468 ? 26.516 -35.812 -20.781 1 87.19 468 LEU B N 1
ATOM 10848 C CA . LEU B 1 468 ? 26.359 -35.906 -19.328 1 87.19 468 LEU B CA 1
ATOM 10849 C C . LEU B 1 468 ? 25.797 -34.625 -18.734 1 87.19 468 LEU B C 1
ATOM 10851 O O . LEU B 1 468 ? 24.984 -34.688 -17.812 1 87.19 468 LEU B O 1
ATOM 10855 N N . LYS B 1 469 ? 26.219 -33.469 -19.281 1 87.44 469 LYS B N 1
ATOM 10856 C CA . LYS B 1 469 ? 25.703 -32.188 -18.797 1 87.44 469 LYS B CA 1
ATOM 10857 C C . LYS B 1 469 ? 24.203 -32.094 -19.047 1 87.44 469 LYS B C 1
ATOM 10859 O O . LYS B 1 469 ? 23.453 -31.688 -18.141 1 87.44 469 LYS B O 1
ATOM 10864 N N . ILE B 1 470 ? 23.781 -32.438 -20.156 1 90.19 470 ILE B N 1
ATOM 10865 C CA . ILE B 1 470 ? 22.375 -32.375 -20.516 1 90.19 470 ILE B CA 1
ATOM 10866 C C . ILE B 1 470 ? 21.594 -33.406 -19.688 1 90.19 470 ILE B C 1
ATOM 10868 O O . ILE B 1 470 ? 20.531 -33.125 -19.156 1 90.19 470 ILE B O 1
ATOM 10872 N N . GLY B 1 471 ? 22.188 -34.594 -19.562 1 90.19 471 GLY B N 1
ATOM 10873 C CA . GLY B 1 471 ? 21.547 -35.656 -18.766 1 90.19 471 GLY B CA 1
ATOM 10874 C C . GLY B 1 471 ? 21.359 -35.281 -17.312 1 90.19 471 GLY B C 1
ATOM 10875 O O . GLY B 1 471 ? 20.297 -35.531 -16.734 1 90.19 471 GLY B O 1
ATOM 10876 N N . LEU B 1 472 ? 22.391 -34.719 -16.797 1 90.25 472 LEU B N 1
ATOM 10877 C CA . LEU B 1 472 ? 22.312 -34.312 -15.391 1 90.25 472 LEU B CA 1
ATOM 10878 C C . LEU B 1 472 ? 21.375 -33.125 -15.219 1 90.25 472 LEU B C 1
ATOM 10880 O O . LEU B 1 472 ? 20.719 -32.969 -14.18 1 90.25 472 LEU B O 1
ATOM 10884 N N . GLY B 1 473 ? 21.297 -32.25 -16.234 1 91.19 473 GLY B N 1
ATOM 10885 C CA . GLY B 1 473 ? 20.297 -31.188 -16.203 1 91.19 473 GLY B CA 1
ATOM 10886 C C . GLY B 1 473 ? 18.875 -31.703 -16.203 1 91.19 473 GLY B C 1
ATOM 10887 O O . GLY B 1 473 ? 18.031 -31.234 -15.445 1 91.19 473 GLY B O 1
ATOM 10888 N N . ILE B 1 474 ? 18.625 -32.688 -17 1 91.69 474 ILE B N 1
ATOM 10889 C CA . ILE B 1 474 ? 17.312 -33.312 -17.094 1 91.69 474 ILE B CA 1
ATOM 10890 C C . ILE B 1 474 ? 17 -34.062 -15.781 1 91.69 474 ILE B C 1
ATOM 10892 O O . ILE B 1 474 ? 15.867 -34.031 -15.305 1 91.69 474 ILE B O 1
ATOM 10896 N N . THR B 1 475 ? 18.047 -34.656 -15.234 1 91.12 475 THR B N 1
ATOM 10897 C CA . THR B 1 475 ? 17.875 -35.344 -13.945 1 91.12 475 THR B CA 1
ATOM 10898 C C . THR B 1 475 ? 17.484 -34.344 -12.867 1 91.12 475 THR B C 1
ATOM 10900 O O . THR B 1 475 ? 16.609 -34.625 -12.039 1 91.12 475 THR B O 1
ATOM 10903 N N . ASN B 1 476 ? 18.125 -33.25 -12.891 1 93 476 ASN B N 1
ATOM 10904 C CA . ASN B 1 476 ? 17.75 -32.188 -11.953 1 93 476 ASN B CA 1
ATOM 10905 C C . ASN B 1 476 ? 16.297 -31.766 -12.148 1 93 476 ASN B C 1
ATOM 10907 O O . ASN B 1 476 ? 15.578 -31.531 -11.18 1 93 476 ASN B O 1
ATOM 10911 N N . GLY B 1 477 ? 15.883 -31.594 -13.375 1 91.94 477 GLY B N 1
ATOM 10912 C CA . GLY B 1 477 ? 14.5 -31.266 -13.664 1 91.94 477 GLY B CA 1
ATOM 10913 C C . GLY B 1 477 ? 13.516 -32.312 -13.164 1 91.94 477 GLY B C 1
ATOM 10914 O O . GLY B 1 477 ? 12.477 -31.953 -12.602 1 91.94 477 GLY B O 1
ATOM 10915 N N . ALA B 1 478 ? 13.875 -33.5 -13.344 1 89.44 478 ALA B N 1
ATOM 10916 C CA . ALA B 1 478 ? 13.039 -34.594 -12.867 1 89.44 478 ALA B CA 1
ATOM 10917 C C . ALA B 1 478 ? 12.969 -34.625 -11.344 1 89.44 478 ALA B C 1
ATOM 10919 O O . ALA B 1 478 ? 11.914 -34.906 -10.766 1 89.44 478 ALA B O 1
ATOM 10920 N N . MET B 1 479 ? 14.078 -34.344 -10.773 1 91 479 MET B N 1
ATOM 10921 C CA . MET B 1 479 ? 14.117 -34.281 -9.312 1 91 479 MET B CA 1
ATOM 10922 C C . MET B 1 479 ? 13.234 -33.156 -8.797 1 91 479 MET B C 1
ATOM 10924 O O . MET B 1 479 ? 12.562 -33.312 -7.773 1 91 479 MET B O 1
A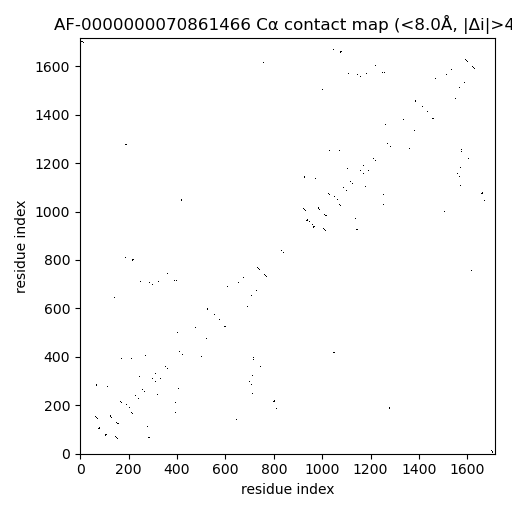TOM 10928 N N . ILE B 1 480 ? 13.273 -32.062 -9.484 1 91.44 480 ILE B N 1
ATOM 10929 C CA . ILE B 1 480 ? 12.438 -30.938 -9.109 1 91.44 480 ILE B CA 1
ATOM 10930 C C . ILE B 1 480 ? 10.969 -31.344 -9.125 1 91.44 480 ILE B C 1
ATOM 10932 O O . ILE B 1 480 ? 10.234 -31.078 -8.172 1 91.44 480 ILE B O 1
ATOM 10936 N N . SER B 1 481 ? 10.555 -32.031 -10.18 1 87.56 481 SER B N 1
ATOM 10937 C CA . SER B 1 481 ? 9.172 -32.469 -10.297 1 87.56 481 SER B CA 1
ATOM 10938 C C . SER B 1 481 ? 8.82 -33.469 -9.195 1 87.56 481 SER B C 1
ATOM 10940 O O . SER B 1 481 ? 7.703 -33.438 -8.672 1 87.56 481 SER B O 1
ATOM 10942 N N . PHE B 1 482 ? 9.734 -34.25 -8.891 1 86.44 482 PHE B N 1
ATOM 10943 C CA . PHE B 1 482 ? 9.523 -35.25 -7.852 1 86.44 482 PHE B CA 1
ATOM 10944 C C . PHE B 1 482 ? 9.375 -34.594 -6.488 1 86.44 482 PHE B C 1
ATOM 10946 O O . PHE B 1 482 ? 8.453 -34.906 -5.73 1 86.44 482 PHE B O 1
ATOM 10953 N N . PHE B 1 483 ? 10.273 -33.719 -6.18 1 88.12 483 PHE B N 1
ATOM 10954 C CA . PHE B 1 483 ? 10.211 -33 -4.898 1 88.12 483 PHE B CA 1
ATOM 10955 C C . PHE B 1 483 ? 8.945 -32.156 -4.797 1 88.12 483 PHE B C 1
ATOM 10957 O O . PHE B 1 483 ? 8.367 -32.031 -3.719 1 88.12 483 PHE B O 1
ATOM 10964 N N . ASP B 1 484 ? 8.516 -31.609 -5.93 1 86 484 ASP B N 1
ATOM 10965 C CA . ASP B 1 484 ? 7.277 -30.828 -5.953 1 86 484 ASP B CA 1
ATOM 10966 C C . ASP B 1 484 ? 6.07 -31.703 -5.613 1 86 484 ASP B C 1
ATOM 10968 O O . ASP B 1 484 ? 5.168 -31.266 -4.891 1 86 484 ASP B O 1
ATOM 10972 N N . TYR B 1 485 ? 6.109 -32.906 -6.105 1 82.56 485 TYR B N 1
ATOM 10973 C CA . TYR B 1 485 ? 5.02 -33.844 -5.883 1 82.56 485 TYR B CA 1
ATOM 10974 C C . TYR B 1 485 ? 4.941 -34.25 -4.414 1 82.56 485 TYR B C 1
ATOM 10976 O O . TYR B 1 485 ? 3.861 -34.219 -3.818 1 82.56 485 TYR B O 1
ATOM 10984 N N . VAL B 1 486 ? 6.016 -34.531 -3.855 1 83.06 486 VAL B N 1
ATOM 10985 C CA . VAL B 1 486 ? 6.066 -34.969 -2.463 1 83.06 486 VAL B CA 1
ATOM 10986 C C . VAL B 1 486 ? 5.684 -33.812 -1.545 1 83.06 486 VAL B C 1
ATOM 10988 O O . VAL B 1 486 ? 4.93 -34 -0.585 1 83.06 486 VAL B O 1
ATOM 10991 N N . TYR B 1 487 ? 6.176 -32.719 -1.876 1 84.38 487 TYR B N 1
ATOM 10992 C CA . TYR B 1 487 ? 5.949 -31.562 -1.01 1 84.38 487 TYR B CA 1
ATOM 10993 C C . TYR B 1 487 ? 4.488 -31.125 -1.049 1 84.38 487 TYR B C 1
ATOM 10995 O O . TYR B 1 487 ? 3.977 -30.562 -0.081 1 84.38 487 TYR B O 1
ATOM 11003 N N . GLN B 1 488 ? 3.836 -31.297 -2.125 1 82.69 488 GLN B N 1
ATOM 11004 C CA . GLN B 1 488 ? 2.42 -30.953 -2.217 1 82.69 488 GLN B CA 1
ATOM 11005 C C . GLN B 1 488 ? 1.61 -31.672 -1.134 1 82.69 488 GLN B C 1
ATOM 11007 O O . GLN B 1 488 ? 0.711 -31.078 -0.536 1 82.69 488 GLN B O 1
ATOM 11012 N N . PHE B 1 489 ? 1.958 -32.875 -0.856 1 81.06 489 PHE B N 1
ATOM 11013 C CA . PHE B 1 489 ? 1.265 -33.625 0.172 1 81.06 489 PHE B CA 1
ATOM 11014 C C . PHE B 1 489 ? 1.577 -33.094 1.56 1 81.06 489 PHE B C 1
ATOM 11016 O O . PHE B 1 489 ? 0.681 -32.938 2.395 1 81.06 489 PHE B O 1
ATOM 11023 N N . VAL B 1 490 ? 2.768 -32.781 1.7 1 81.94 490 VAL B N 1
ATOM 11024 C CA . VAL B 1 490 ? 3.199 -32.25 3 1 81.94 490 VAL B CA 1
ATOM 11025 C C . VAL B 1 490 ? 2.58 -30.891 3.256 1 81.94 490 VAL B C 1
ATOM 11027 O O . VAL B 1 490 ? 2.166 -30.594 4.375 1 81.94 490 VAL B O 1
ATOM 11030 N N . SER B 1 491 ? 2.559 -30.109 2.25 1 85.62 491 SER B N 1
ATOM 11031 C CA . SER B 1 491 ? 2.027 -28.75 2.377 1 85.62 491 SER B CA 1
ATOM 11032 C C . SER B 1 491 ? 0.536 -28.766 2.697 1 85.62 491 SER B C 1
ATOM 11034 O O . SER B 1 491 ? 0.056 -27.953 3.49 1 85.62 491 SER B O 1
ATOM 11036 N N . ILE B 1 492 ? -0.2 -29.656 2.104 1 84.75 492 ILE B N 1
ATOM 11037 C CA . ILE B 1 492 ? -1.636 -29.766 2.338 1 84.75 492 ILE B CA 1
ATOM 11038 C C . ILE B 1 492 ? -1.889 -30.234 3.77 1 84.75 492 ILE B C 1
ATOM 11040 O O . ILE B 1 492 ? -2.77 -29.719 4.453 1 84.75 492 ILE B O 1
ATOM 11044 N N . TYR B 1 493 ? -1.092 -31.156 4.16 1 84.44 493 TYR B N 1
ATOM 11045 C CA . TYR B 1 493 ? -1.236 -31.672 5.52 1 84.44 493 TYR B CA 1
ATOM 11046 C C . TYR B 1 493 ? -0.946 -30.594 6.551 1 84.44 493 TYR B C 1
ATOM 11048 O O . TYR B 1 493 ? -1.683 -30.438 7.527 1 84.44 493 TYR B O 1
ATOM 11056 N N . GLY B 1 494 ? 0.095 -29.938 6.352 1 86.06 494 GLY B N 1
ATOM 11057 C CA . GLY B 1 494 ? 0.423 -28.844 7.254 1 86.06 494 GLY B CA 1
ATOM 11058 C C . GLY B 1 494 ? -0.613 -27.734 7.258 1 86.06 494 GLY B C 1
ATOM 11059 O O . GLY B 1 494 ? -0.92 -27.172 8.305 1 86.06 494 GLY B O 1
ATOM 11060 N N . ASN B 1 495 ? -1.16 -27.438 6.125 1 87.69 495 ASN B N 1
ATOM 11061 C CA . ASN B 1 495 ? -2.154 -26.375 5.988 1 87.69 495 ASN B CA 1
ATOM 11062 C C . ASN B 1 495 ? -3.461 -26.75 6.688 1 87.69 495 ASN B C 1
ATOM 11064 O O . ASN B 1 495 ? -4.133 -25.875 7.25 1 87.69 495 ASN B O 1
ATOM 11068 N N . LYS B 1 496 ? -3.818 -28.031 6.625 1 86.25 496 LYS B N 1
ATOM 11069 C CA . LYS B 1 496 ? -5 -28.516 7.336 1 86.25 496 LYS B CA 1
ATOM 11070 C C . LYS B 1 496 ? -4.812 -28.406 8.852 1 86.25 496 LYS B C 1
ATOM 11072 O O . LYS B 1 496 ? -5.758 -28.094 9.578 1 86.25 496 LYS B O 1
ATOM 11077 N N . TRP B 1 497 ? -3.637 -28.609 9.219 1 86.56 497 TRP B N 1
ATOM 11078 C CA . TRP B 1 497 ? -3.312 -28.531 10.641 1 86.56 497 TRP B CA 1
ATOM 11079 C C . TRP B 1 497 ? -3.428 -27.109 11.148 1 86.56 497 TRP B C 1
ATOM 11081 O O . TRP B 1 497 ? -3.736 -26.875 12.32 1 86.56 497 TRP B O 1
ATOM 11091 N N . GLU B 1 498 ? -3.217 -26.109 10.367 1 88.19 498 GLU B N 1
ATOM 11092 C CA . GLU B 1 498 ? -3.279 -24.703 10.742 1 88.19 498 GLU B CA 1
ATOM 11093 C C . GLU B 1 498 ? -4.723 -24.234 10.914 1 88.19 498 GLU B C 1
ATOM 11095 O O . GLU B 1 498 ? -4.98 -23.219 11.555 1 88.19 498 GLU B O 1
ATOM 11100 N N . ASN B 1 499 ? -5.68 -24.828 10.375 1 87.31 499 ASN B N 1
ATOM 11101 C CA . ASN B 1 499 ? -7.102 -24.625 10.633 1 87.31 499 ASN B CA 1
ATOM 11102 C C . ASN B 1 499 ? -7.559 -23.234 10.211 1 87.31 499 ASN B C 1
ATOM 11104 O O . ASN B 1 499 ? -8.125 -22.484 11.008 1 87.31 499 ASN B O 1
ATOM 11108 N N . HIS B 1 500 ? -7.465 -22.984 8.93 1 87.38 500 HIS B N 1
ATOM 11109 C CA . HIS B 1 500 ? -7.934 -21.719 8.391 1 87.38 500 HIS B CA 1
ATOM 11110 C C . HIS B 1 500 ? -9.453 -21.688 8.273 1 87.38 500 HIS B C 1
ATOM 11112 O O . HIS B 1 500 ? -10.07 -22.703 7.938 1 87.38 500 HIS B O 1
ATOM 11118 N N . ARG B 1 501 ? -10.109 -20.594 8.438 1 84.81 501 ARG B N 1
ATOM 11119 C CA . ARG B 1 501 ? -11.555 -20.453 8.57 1 84.81 501 ARG B CA 1
ATOM 11120 C C . ARG B 1 501 ? -12.242 -20.484 7.207 1 84.81 501 ARG B C 1
ATOM 11122 O O . ARG B 1 501 ? -13.211 -21.219 7.012 1 84.81 501 ARG B O 1
ATOM 11129 N N . THR B 1 502 ? -11.695 -19.703 6.258 1 84.25 502 THR B N 1
ATOM 11130 C CA . THR B 1 502 ? -12.336 -19.594 4.953 1 84.25 502 THR B CA 1
ATOM 11131 C C . THR B 1 502 ? -11.547 -20.375 3.9 1 84.25 502 THR B C 1
ATOM 11133 O O . THR B 1 502 ? -10.359 -20.641 4.086 1 84.25 502 THR B O 1
ATOM 11136 N N . GLU B 1 503 ? -12.258 -20.781 2.807 1 83.31 503 GLU B N 1
ATOM 11137 C CA . GLU B 1 503 ? -11.602 -21.484 1.709 1 83.31 503 GLU B CA 1
ATOM 11138 C C . GLU B 1 503 ? -10.523 -20.609 1.062 1 83.31 503 GLU B C 1
ATOM 11140 O O . GLU B 1 503 ? -9.469 -21.125 0.672 1 83.31 503 GLU B O 1
ATOM 11145 N N . GLN B 1 504 ? -10.797 -19.391 0.95 1 84.88 504 GLN B N 1
ATOM 11146 C CA . GLN B 1 504 ? -9.812 -18.484 0.349 1 84.88 504 GLN B CA 1
ATOM 11147 C C . GLN B 1 504 ? -8.562 -18.391 1.213 1 84.88 504 GLN B C 1
ATOM 11149 O O . GLN B 1 504 ? -7.441 -18.375 0.695 1 84.88 504 GLN B O 1
ATOM 11154 N N . ASP B 1 505 ? -8.789 -18.281 2.537 1 86.25 505 ASP B N 1
ATOM 11155 C CA . ASP B 1 505 ? -7.637 -18.203 3.434 1 86.25 505 ASP B CA 1
ATOM 11156 C C . ASP B 1 505 ? -6.82 -19.5 3.379 1 86.25 505 ASP B C 1
ATOM 11158 O O . ASP B 1 505 ? -5.59 -19.469 3.469 1 86.25 505 ASP B O 1
ATOM 11162 N N . PHE B 1 506 ? -7.504 -20.562 3.328 1 88.12 506 PHE B N 1
ATOM 11163 C CA . PHE B 1 506 ? -6.855 -21.859 3.229 1 88.12 506 PHE B CA 1
ATOM 11164 C C . PHE B 1 506 ? -6.016 -21.953 1.959 1 88.12 506 PHE B C 1
ATOM 11166 O O . PHE B 1 506 ? -4.848 -22.344 2.008 1 88.12 506 PHE B O 1
ATOM 11173 N N . GLN B 1 507 ? -6.539 -21.609 0.84 1 88.25 507 GLN B N 1
ATOM 11174 C CA . GLN B 1 507 ? -5.836 -21.656 -0.437 1 88.25 507 GLN B CA 1
ATOM 11175 C C . GLN B 1 507 ? -4.672 -20.672 -0.468 1 88.25 507 GLN B C 1
ATOM 11177 O O . GLN B 1 507 ? -3.602 -20.984 -0.996 1 88.25 507 GLN B O 1
ATOM 11182 N N . ASP B 1 508 ? -4.914 -19.484 0.036 1 90 508 ASP B N 1
ATOM 11183 C CA . ASP B 1 508 ? -3.854 -18.484 0.044 1 90 508 ASP B CA 1
ATOM 11184 C C . ASP B 1 508 ? -2.654 -18.953 0.864 1 90 508 ASP B C 1
ATOM 11186 O O . ASP B 1 508 ? -1.506 -18.75 0.459 1 90 508 ASP B O 1
ATOM 11190 N N . ALA B 1 509 ? -2.957 -19.547 2.055 1 89 509 ALA B N 1
ATOM 11191 C CA . ALA B 1 509 ? -1.878 -20.062 2.895 1 89 509 ALA B CA 1
ATOM 11192 C C . ALA B 1 509 ? -1.157 -21.219 2.213 1 89 509 ALA B C 1
ATOM 11194 O O . ALA B 1 509 ? 0.067 -21.344 2.303 1 89 509 ALA B O 1
ATOM 11195 N N . LEU B 1 510 ? -1.862 -22 1.553 1 90.31 510 LEU B N 1
ATOM 11196 C CA . LEU B 1 510 ? -1.279 -23.141 0.834 1 90.31 510 LEU B CA 1
ATOM 11197 C C . LEU B 1 510 ? -0.391 -22.656 -0.308 1 90.31 510 LEU B C 1
ATOM 11199 O O . LEU B 1 510 ? 0.71 -23.172 -0.505 1 90.31 510 LEU B O 1
ATOM 11203 N N . ILE B 1 511 ? -0.852 -21.688 -1.069 1 91.75 511 ILE B N 1
ATOM 11204 C CA . ILE B 1 511 ? -0.111 -21.141 -2.197 1 91.75 511 ILE B CA 1
ATOM 11205 C C . ILE B 1 511 ? 1.188 -20.516 -1.701 1 91.75 511 ILE B C 1
ATOM 11207 O O . ILE B 1 511 ? 2.258 -20.75 -2.266 1 91.75 511 ILE B O 1
ATOM 11211 N N . SER B 1 512 ? 1.109 -19.75 -0.634 1 87.75 512 SER B N 1
ATOM 11212 C CA . SER B 1 512 ? 2.279 -19.047 -0.113 1 87.75 512 SER B CA 1
ATOM 11213 C C . SER B 1 512 ? 3.355 -20.031 0.336 1 87.75 512 SER B C 1
ATOM 11215 O O . SER B 1 512 ? 4.535 -19.844 0.032 1 87.75 512 SER B O 1
ATOM 11217 N N . LYS B 1 513 ? 2.994 -21.109 0.942 1 87.25 513 LYS B N 1
ATOM 11218 C CA . LYS B 1 513 ? 3.957 -22.109 1.424 1 87.25 513 LYS B CA 1
ATOM 11219 C C . LYS B 1 513 ? 4.512 -22.938 0.272 1 87.25 513 LYS B C 1
ATOM 11221 O O . LYS B 1 513 ? 5.719 -23.172 0.195 1 87.25 513 LYS B O 1
ATOM 11226 N N . SER B 1 514 ? 3.664 -23.312 -0.509 1 87.44 514 SER B N 1
ATOM 11227 C CA . SER B 1 514 ? 4.09 -24.141 -1.631 1 87.44 514 SER B CA 1
ATOM 11228 C C . SER B 1 514 ? 5.008 -23.375 -2.572 1 87.44 514 SER B C 1
ATOM 11230 O O . SER B 1 514 ? 5.934 -23.953 -3.154 1 87.44 514 SER B O 1
ATOM 11232 N N . PHE B 1 515 ? 4.805 -22.172 -2.682 1 89.19 515 PHE B N 1
ATOM 11233 C CA . PHE B 1 515 ? 5.59 -21.406 -3.639 1 89.19 515 PHE B CA 1
ATOM 11234 C C . PHE B 1 515 ? 7 -21.156 -3.113 1 89.19 515 PHE B C 1
ATOM 11236 O O . PHE B 1 515 ? 7.961 -21.156 -3.885 1 89.19 515 PHE B O 1
ATOM 11243 N N . ILE B 1 516 ? 7.113 -20.859 -1.869 1 86.5 516 ILE B N 1
ATOM 11244 C CA . ILE B 1 516 ? 8.453 -20.656 -1.32 1 86.5 516 ILE B CA 1
ATOM 11245 C C . ILE B 1 516 ? 9.305 -21.891 -1.585 1 86.5 516 ILE B C 1
ATOM 11247 O O . ILE B 1 516 ? 10.469 -21.781 -1.983 1 86.5 516 ILE B O 1
ATOM 11251 N N . PHE B 1 517 ? 8.719 -23 -1.416 1 88.38 517 PHE B N 1
ATOM 11252 C CA . PHE B 1 517 ? 9.414 -24.25 -1.69 1 88.38 517 PHE B CA 1
ATOM 11253 C C . PHE B 1 517 ? 9.719 -24.391 -3.178 1 88.38 517 PHE B C 1
ATOM 11255 O O . PHE B 1 517 ? 10.844 -24.719 -3.557 1 88.38 517 PHE B O 1
ATOM 11262 N N . LYS B 1 518 ? 8.789 -24.141 -3.977 1 90.38 518 LYS B N 1
ATOM 11263 C CA . LYS B 1 518 ? 8.961 -24.297 -5.418 1 90.38 518 LYS B CA 1
ATOM 11264 C C . LYS B 1 518 ? 10.016 -23.344 -5.957 1 90.38 518 LYS B C 1
ATOM 11266 O O . LYS B 1 518 ? 10.734 -23.672 -6.902 1 90.38 518 LYS B O 1
ATOM 11271 N N . PHE B 1 519 ? 10.117 -22.203 -5.387 1 92.12 519 PHE B N 1
ATOM 11272 C CA . PHE B 1 519 ? 11.109 -21.234 -5.816 1 92.12 519 PHE B CA 1
ATOM 11273 C C . PHE B 1 519 ? 12.523 -21.766 -5.602 1 92.12 519 PHE B C 1
ATOM 11275 O O . PHE B 1 519 ? 13.344 -21.766 -6.52 1 92.12 519 PHE B O 1
ATOM 11282 N N . PHE B 1 520 ? 12.766 -22.281 -4.43 1 90.38 520 PHE B N 1
ATOM 11283 C CA . PHE B 1 520 ? 14.102 -22.766 -4.105 1 90.38 520 PHE B CA 1
ATOM 11284 C C . PHE B 1 520 ? 14.391 -24.062 -4.855 1 90.38 520 PHE B C 1
ATOM 11286 O O . PHE B 1 520 ? 15.523 -24.312 -5.27 1 90.38 520 PHE B O 1
ATOM 11293 N N . ASN B 1 521 ? 13.367 -24.812 -5 1 91.12 521 ASN B N 1
ATOM 11294 C CA . ASN B 1 521 ? 13.516 -26.078 -5.691 1 91.12 521 ASN B CA 1
ATOM 11295 C C . ASN B 1 521 ? 13.828 -25.875 -7.172 1 91.12 521 ASN B C 1
ATOM 11297 O O . ASN B 1 521 ? 14.656 -26.594 -7.742 1 91.12 521 ASN B O 1
ATOM 11301 N N . SER B 1 522 ? 13.258 -24.891 -7.762 1 92.62 522 SER B N 1
ATOM 11302 C CA . SER B 1 522 ? 13.344 -24.734 -9.211 1 92.62 522 SER B CA 1
ATOM 11303 C C . SER B 1 522 ? 14.523 -23.844 -9.602 1 92.62 522 SER B C 1
ATOM 11305 O O . SER B 1 522 ? 15.086 -24 -10.688 1 92.62 522 SER B O 1
ATOM 11307 N N . PHE B 1 523 ? 14.961 -22.906 -8.766 1 94.62 523 PHE B N 1
ATOM 11308 C CA . PHE B 1 523 ? 15.875 -21.875 -9.258 1 94.62 523 PHE B CA 1
ATOM 11309 C C . PHE B 1 523 ? 17.219 -21.969 -8.531 1 94.62 523 PHE B C 1
ATOM 11311 O O . PHE B 1 523 ? 18.172 -21.266 -8.891 1 94.62 523 PHE B O 1
ATOM 11318 N N . SER B 1 524 ? 17.391 -22.875 -7.574 1 92.44 524 SER B N 1
ATOM 11319 C CA . SER B 1 524 ? 18.625 -22.953 -6.805 1 92.44 524 SER B CA 1
ATOM 11320 C C . SER B 1 524 ? 19.812 -23.297 -7.695 1 92.44 524 SER B C 1
ATOM 11322 O O . SER B 1 524 ? 20.906 -22.734 -7.543 1 92.44 524 SER B O 1
ATOM 11324 N N . SER B 1 525 ? 19.641 -24.188 -8.609 1 93.12 525 SER B N 1
ATOM 11325 C CA . SER B 1 525 ? 20.734 -24.594 -9.484 1 93.12 525 SER B CA 1
ATOM 11326 C C . SER B 1 525 ? 21.188 -23.438 -10.375 1 93.12 525 SER B C 1
ATOM 11328 O O . SER B 1 525 ? 22.375 -23.266 -10.625 1 93.12 525 SER B O 1
ATOM 11330 N N . LEU B 1 526 ? 20.25 -22.641 -10.875 1 94.62 526 LEU B N 1
ATOM 11331 C CA . LEU B 1 526 ? 20.578 -21.516 -11.75 1 94.62 526 LEU B CA 1
ATOM 11332 C C . LEU B 1 526 ? 21.297 -20.422 -10.977 1 94.62 526 LEU B C 1
ATOM 11334 O O . LEU B 1 526 ? 22.266 -19.844 -11.477 1 94.62 526 LEU B O 1
ATOM 11338 N N . PHE B 1 527 ? 20.891 -20.156 -9.758 1 93.5 527 PHE B N 1
ATOM 11339 C CA . PHE B 1 527 ? 21.547 -19.172 -8.914 1 93.5 527 PHE B CA 1
ATOM 11340 C C . PHE B 1 527 ? 22.969 -19.609 -8.57 1 93.5 527 PHE B C 1
ATOM 11342 O O . PHE B 1 527 ? 23.891 -18.797 -8.586 1 93.5 527 PHE B O 1
ATOM 11349 N N . TYR B 1 528 ? 23.125 -20.875 -8.312 1 90.94 528 TYR B N 1
ATOM 11350 C CA . TYR B 1 528 ? 24.438 -21.422 -7.953 1 90.94 528 TYR B CA 1
ATOM 11351 C C . TYR B 1 528 ? 25.406 -21.328 -9.125 1 90.94 528 TYR B C 1
ATOM 11353 O O . TYR B 1 528 ? 26.531 -20.859 -8.977 1 90.94 528 TYR B O 1
ATOM 11361 N N . LEU B 1 529 ? 24.984 -21.656 -10.273 1 90.62 529 LEU B N 1
ATOM 11362 C CA . LEU B 1 529 ? 25.828 -21.672 -11.469 1 90.62 529 LEU B CA 1
ATOM 11363 C C . LEU B 1 529 ? 26.25 -20.266 -11.859 1 90.62 529 LEU B C 1
ATOM 11365 O O . LEU B 1 529 ? 27.359 -20.062 -12.352 1 90.62 529 LEU B O 1
ATOM 11369 N N . THR B 1 530 ? 25.375 -19.328 -11.594 1 92.12 530 THR B N 1
ATOM 11370 C CA . THR B 1 530 ? 25.578 -17.984 -12.141 1 92.12 530 THR B CA 1
ATOM 11371 C C . THR B 1 530 ? 26.359 -17.125 -11.148 1 92.12 530 THR B C 1
ATOM 11373 O O . THR B 1 530 ? 27.25 -16.375 -11.547 1 92.12 530 THR B O 1
ATOM 11376 N N . PHE B 1 531 ? 26.094 -17.266 -9.859 1 89.81 531 PHE B N 1
ATOM 11377 C CA . PHE B 1 531 ? 26.609 -16.25 -8.953 1 89.81 531 PHE B CA 1
ATOM 11378 C C . PHE B 1 531 ? 27.5 -16.875 -7.879 1 89.81 531 PHE B C 1
ATOM 11380 O O . PHE B 1 531 ? 28.281 -16.172 -7.23 1 89.81 531 PHE B O 1
ATOM 11387 N N . ILE B 1 532 ? 27.531 -18.188 -7.648 1 86.31 532 ILE B N 1
ATOM 11388 C CA . ILE B 1 532 ? 28.266 -18.781 -6.539 1 86.31 532 ILE B CA 1
ATOM 11389 C C . ILE B 1 532 ? 29.422 -19.641 -7.074 1 86.31 532 ILE B C 1
ATOM 11391 O O . ILE B 1 532 ? 30.562 -19.469 -6.668 1 86.31 532 ILE B O 1
ATOM 11395 N N . ARG B 1 533 ? 29.266 -20.453 -8.047 1 85.81 533 ARG B N 1
ATOM 11396 C CA . ARG B 1 533 ? 30.219 -21.438 -8.555 1 85.81 533 ARG B CA 1
ATOM 11397 C C . ARG B 1 533 ? 31.516 -20.781 -9 1 85.81 533 ARG B C 1
ATOM 11399 O O . ARG B 1 533 ? 32.594 -21.266 -8.703 1 85.81 533 ARG B O 1
ATOM 11406 N N . PRO B 1 534 ? 31.375 -19.625 -9.758 1 79.75 534 PRO B N 1
ATOM 11407 C CA . PRO B 1 534 ? 32.625 -19.031 -10.258 1 79.75 534 PRO B CA 1
ATOM 11408 C C . PRO B 1 534 ? 33.531 -18.531 -9.133 1 79.75 534 PRO B C 1
ATOM 11410 O O . PRO B 1 534 ? 34.719 -18.328 -9.352 1 79.75 534 PRO B O 1
ATOM 11413 N N . TYR B 1 535 ? 33.031 -18.406 -7.953 1 76.94 535 TYR B N 1
ATOM 11414 C CA . TYR B 1 535 ? 33.812 -17.812 -6.871 1 76.94 535 TYR B CA 1
ATOM 11415 C C . TYR B 1 535 ? 34.188 -18.875 -5.844 1 76.94 535 TYR B C 1
ATOM 11417 O O . TYR B 1 535 ? 34.906 -18.578 -4.887 1 76.94 535 TYR B O 1
ATOM 11425 N N . VAL B 1 536 ? 33.719 -20.094 -6.066 1 76.56 536 VAL B N 1
ATOM 11426 C CA . VAL B 1 536 ? 34.094 -21.172 -5.152 1 76.56 536 VAL B CA 1
ATOM 11427 C C . VAL B 1 536 ? 35.406 -21.797 -5.574 1 76.56 536 VAL B C 1
ATOM 11429 O O . VAL B 1 536 ? 35.5 -22.469 -6.605 1 76.56 536 VAL B O 1
ATOM 11432 N N . LYS B 1 537 ? 36.438 -21.438 -4.707 1 64.81 537 LYS B N 1
ATOM 11433 C CA . LYS B 1 537 ? 37.812 -21.922 -4.965 1 64.81 537 LYS B CA 1
ATOM 11434 C C . LYS B 1 537 ? 37.906 -23.422 -4.719 1 64.81 537 LYS B C 1
ATOM 11436 O O . LYS B 1 537 ? 37.219 -23.969 -3.842 1 64.81 537 LYS B O 1
ATOM 11441 N N . GLY B 1 538 ? 38.5 -24.062 -5.547 1 59.56 538 GLY B N 1
ATOM 11442 C CA . GLY B 1 538 ? 38.812 -25.453 -5.27 1 59.56 538 GLY B CA 1
ATOM 11443 C C . GLY B 1 538 ? 37.938 -26.422 -6.059 1 59.56 538 GLY B C 1
ATOM 11444 O O . GLY B 1 538 ? 38.156 -27.625 -6.039 1 59.56 538 GLY B O 1
ATOM 11445 N N . THR B 1 539 ? 37 -25.875 -6.664 1 62.34 539 THR B N 1
ATOM 11446 C CA . THR B 1 539 ? 36.156 -26.766 -7.449 1 62.34 539 THR B CA 1
ATOM 11447 C C . THR B 1 539 ? 36.812 -27.125 -8.773 1 62.34 539 THR B C 1
ATOM 11449 O O . THR B 1 539 ? 37.719 -26.422 -9.211 1 62.34 539 THR B O 1
ATOM 11452 N N . ALA B 1 540 ? 36.438 -28.219 -9.227 1 59.19 540 ALA B N 1
ATOM 11453 C CA . ALA B 1 540 ? 36.969 -28.672 -10.5 1 59.19 540 ALA B CA 1
ATOM 11454 C C . ALA B 1 540 ? 36.812 -27.609 -11.586 1 59.19 540 ALA B C 1
ATOM 11456 O O . ALA B 1 540 ? 37.688 -27.453 -12.445 1 59.19 540 ALA B O 1
ATOM 11457 N N . TYR B 1 541 ? 35.688 -26.875 -11.469 1 63.44 541 TYR B N 1
ATOM 11458 C CA . TYR B 1 541 ? 35.406 -25.828 -12.438 1 63.44 541 TYR B CA 1
ATOM 11459 C C . TYR B 1 541 ? 36.469 -24.719 -12.359 1 63.44 541 TYR B C 1
ATOM 11461 O O . TYR B 1 541 ? 37 -24.297 -13.383 1 63.44 541 TYR B O 1
ATOM 11469 N N . TYR B 1 542 ? 36.688 -24.344 -11.109 1 60.41 542 TYR B N 1
ATOM 11470 C CA . TYR B 1 542 ? 37.656 -23.281 -10.875 1 60.41 542 TYR B CA 1
ATOM 11471 C C . TYR B 1 542 ? 39.031 -23.656 -11.391 1 60.41 542 TYR B C 1
ATOM 11473 O O . TYR B 1 542 ? 39.688 -22.875 -12.062 1 60.41 542 TYR B O 1
ATOM 11481 N N . VAL B 1 543 ? 39.406 -24.891 -11.148 1 55.88 543 VAL B N 1
ATOM 11482 C CA . VAL B 1 543 ? 40.75 -25.375 -11.484 1 55.88 543 VAL B CA 1
ATOM 11483 C C . VAL B 1 543 ? 40.875 -25.516 -13 1 55.88 543 VAL B C 1
ATOM 11485 O O . VAL B 1 543 ? 41.906 -25.109 -13.578 1 55.88 543 VAL B O 1
ATOM 11488 N N . GLN B 1 544 ? 39.875 -26.125 -13.531 1 58.75 544 GLN B N 1
ATOM 11489 C CA . GLN B 1 544 ? 39.938 -26.391 -14.961 1 58.75 544 GLN B CA 1
ATOM 11490 C C . GLN B 1 544 ? 39.875 -25.109 -15.773 1 58.75 544 GLN B C 1
ATOM 11492 O O . GLN B 1 544 ? 40.656 -24.938 -16.734 1 58.75 544 GLN B O 1
ATOM 11497 N N . HIS B 1 545 ? 38.969 -24.234 -15.414 1 59.75 545 HIS B N 1
ATOM 11498 C CA . HIS B 1 545 ? 38.75 -23.047 -16.219 1 59.75 545 HIS B CA 1
ATOM 11499 C C . HIS B 1 545 ? 39.875 -22.047 -16.031 1 59.75 545 HIS B C 1
ATOM 11501 O O . HIS B 1 545 ? 40.344 -21.422 -16.984 1 59.75 545 HIS B O 1
ATOM 11507 N N . TYR B 1 546 ? 40.344 -22.062 -14.836 1 57.88 546 TYR B N 1
ATOM 11508 C CA . TYR B 1 546 ? 41.469 -21.156 -14.562 1 57.88 546 TYR B CA 1
ATOM 11509 C C . TYR B 1 546 ? 42.75 -21.719 -15.133 1 57.88 546 TYR B C 1
ATOM 11511 O O . TYR B 1 546 ? 43.594 -20.969 -15.641 1 57.88 546 TYR B O 1
ATOM 11519 N N . SER B 1 547 ? 42.844 -23.016 -15.125 1 58 547 SER B N 1
ATOM 11520 C CA . SER B 1 547 ? 44.031 -23.656 -15.711 1 58 547 SER B CA 1
ATOM 11521 C C . SER B 1 547 ? 44.062 -23.453 -17.219 1 58 547 SER B C 1
ATOM 11523 O O . SER B 1 547 ? 45.156 -23.234 -17.781 1 58 547 SER B O 1
ATOM 11525 N N . THR B 1 548 ? 42.906 -23.547 -17.797 1 58.81 548 THR B N 1
ATOM 11526 C CA . THR B 1 548 ? 42.844 -23.391 -19.234 1 58.81 548 THR B CA 1
ATOM 11527 C C . THR B 1 548 ? 43.156 -21.969 -19.656 1 58.81 548 THR B C 1
ATOM 11529 O O . THR B 1 548 ? 43.875 -21.734 -20.625 1 58.81 548 THR B O 1
ATOM 11532 N N . ILE B 1 549 ? 42.656 -21.016 -18.812 1 58.69 549 ILE B N 1
ATOM 11533 C CA . ILE B 1 549 ? 42.875 -19.609 -19.141 1 58.69 549 ILE B CA 1
ATOM 11534 C C . ILE B 1 549 ? 44.344 -19.281 -18.906 1 58.69 549 ILE B C 1
ATOM 11536 O O . ILE B 1 549 ? 44.969 -18.562 -19.703 1 58.69 549 ILE B O 1
ATOM 11540 N N . CYS B 1 550 ? 44.906 -19.844 -17.75 1 56.41 550 CYS B N 1
ATOM 11541 C CA . CYS B 1 550 ? 46.344 -19.656 -17.438 1 56.41 550 CYS B CA 1
ATOM 11542 C C . CYS B 1 550 ? 47.219 -20.375 -18.438 1 56.41 550 CYS B C 1
ATOM 11544 O O . CYS B 1 550 ? 48.312 -19.906 -18.75 1 56.41 550 CYS B O 1
ATOM 11546 N N . GLY B 1 551 ? 46.844 -21.578 -18.766 1 53.56 551 GLY B N 1
ATOM 11547 C CA . GLY B 1 551 ? 47.625 -22.312 -19.734 1 53.56 551 GLY B CA 1
ATOM 11548 C C . GLY B 1 551 ? 47.781 -21.562 -21.047 1 53.56 551 GLY B C 1
ATOM 11549 O O . GLY B 1 551 ? 48.844 -21.688 -21.703 1 53.56 551 GLY B O 1
ATOM 11550 N N . GLU B 1 552 ? 46.812 -20.844 -21.328 1 53.25 552 GLU B N 1
ATOM 11551 C CA . GLU B 1 552 ? 46.906 -20.062 -22.562 1 53.25 552 GLU B CA 1
ATOM 11552 C C . GLU B 1 552 ? 47.875 -18.891 -22.359 1 53.25 552 GLU B C 1
ATOM 11554 O O . GLU B 1 552 ? 48.406 -18.344 -23.344 1 53.25 552 GLU B O 1
ATOM 11559 N N . CYS B 1 553 ? 48.094 -18.5 -21.016 1 49.88 553 CYS B N 1
ATOM 11560 C CA . CYS B 1 553 ? 49 -17.422 -20.719 1 49.88 553 CYS B CA 1
ATOM 11561 C C . CYS B 1 553 ? 50.438 -17.922 -20.578 1 49.88 553 CYS B C 1
ATOM 11563 O O . CYS B 1 553 ? 51.094 -17.688 -19.578 1 49.88 553 CYS B O 1
ATOM 11565 N N . LYS B 1 554 ? 50.906 -19.016 -21.047 1 48.5 554 LYS B N 1
ATOM 11566 C CA . LYS B 1 554 ? 52.25 -19.594 -21.016 1 48.5 554 LYS B CA 1
ATOM 11567 C C . LYS B 1 554 ? 53.281 -18.594 -21.516 1 48.5 554 LYS B C 1
ATOM 11569 O O . LYS B 1 554 ? 53.031 -17.828 -22.453 1 48.5 554 LYS B O 1
ATOM 11574 N N . ASP B 1 555 ? 54.219 -18.25 -20.641 1 42.69 555 ASP B N 1
ATOM 11575 C CA . ASP B 1 555 ? 55.375 -17.5 -21.078 1 42.69 555 ASP B CA 1
ATOM 11576 C C . ASP B 1 555 ? 56.031 -18.141 -22.312 1 42.69 555 ASP B C 1
ATOM 11578 O O . ASP B 1 555 ? 56.156 -19.359 -22.375 1 42.69 555 ASP B O 1
ATOM 11582 N N . SER B 1 556 ? 55.969 -17.578 -23.438 1 42.97 556 SER B N 1
ATOM 11583 C CA . SER B 1 556 ? 56.562 -18.047 -24.688 1 42.97 556 SER B CA 1
ATOM 11584 C C . SER B 1 556 ? 57.906 -18.719 -24.438 1 42.97 556 SER B C 1
ATOM 11586 O O . SER B 1 556 ? 58.25 -19.703 -25.078 1 42.97 556 SER B O 1
ATOM 11588 N N . ASP B 1 557 ? 58.875 -18.031 -23.703 1 42.09 557 ASP B N 1
ATOM 11589 C CA . ASP B 1 557 ? 60.25 -18.484 -23.641 1 42.09 557 ASP B CA 1
ATOM 11590 C C . ASP B 1 557 ? 60.406 -19.703 -22.734 1 42.09 557 ASP B C 1
ATOM 11592 O O . ASP B 1 557 ? 61.188 -20.609 -23.031 1 42.09 557 ASP B O 1
ATOM 11596 N N . THR B 1 558 ? 59.75 -19.703 -21.5 1 44.28 558 THR B N 1
ATOM 11597 C CA . THR B 1 558 ? 60.062 -20.781 -20.578 1 44.28 558 THR B CA 1
ATOM 11598 C C . THR B 1 558 ? 58.969 -21.828 -20.562 1 44.28 558 THR B C 1
ATOM 11600 O O . THR B 1 558 ? 59.125 -22.906 -19.984 1 44.28 558 THR B O 1
ATOM 11603 N N . ASN B 1 559 ? 57.969 -21.922 -21.422 1 43.75 559 ASN B N 1
ATOM 11604 C CA . ASN B 1 559 ? 56.844 -22.844 -21.516 1 43.75 559 ASN B CA 1
ATOM 11605 C C . ASN B 1 559 ? 56.188 -23.062 -20.156 1 43.75 559 ASN B C 1
ATOM 11607 O O . ASN B 1 559 ? 55.5 -24.078 -19.938 1 43.75 559 ASN B O 1
ATOM 11611 N N . ILE B 1 560 ? 56.594 -22.516 -18.984 1 42.59 560 ILE B N 1
ATOM 11612 C CA . ILE B 1 560 ? 56.062 -22.719 -17.641 1 42.59 560 ILE B CA 1
ATOM 11613 C C . ILE B 1 560 ? 54.781 -21.906 -17.469 1 42.59 560 ILE B C 1
ATOM 11615 O O . ILE B 1 560 ? 54.75 -20.703 -17.781 1 42.59 560 ILE B O 1
ATOM 11619 N N . PRO B 1 561 ? 53.656 -22.578 -17.328 1 46.78 561 PRO B N 1
ATOM 11620 C CA . PRO B 1 561 ? 52.438 -21.875 -16.953 1 46.78 561 PRO B CA 1
ATOM 11621 C C . PRO B 1 561 ? 52.625 -20.875 -15.812 1 46.78 561 PRO B C 1
ATOM 11623 O O . PRO B 1 561 ? 53.25 -21.219 -14.789 1 46.78 561 PRO B O 1
ATOM 11626 N N . SER B 1 562 ? 52.906 -19.641 -15.938 1 44.88 562 SER B N 1
ATOM 11627 C CA . SER B 1 562 ? 53.312 -18.672 -14.93 1 44.88 562 SER B CA 1
ATOM 11628 C C . SER B 1 562 ? 52.188 -18.453 -13.898 1 44.88 562 SER B C 1
ATOM 11630 O O . SER B 1 562 ? 52.406 -17.734 -12.906 1 44.88 562 SER B O 1
ATOM 11632 N N . CYS B 1 563 ? 50.906 -18.547 -14.133 1 45.38 563 CYS B N 1
ATOM 11633 C CA . CYS B 1 563 ? 49.906 -18.156 -13.172 1 45.38 563 CYS B CA 1
ATOM 11634 C C . CYS B 1 563 ? 49.688 -19.234 -12.117 1 45.38 563 CYS B C 1
ATOM 11636 O O . CYS B 1 563 ? 49.594 -20.422 -12.453 1 45.38 563 CYS B O 1
ATOM 11638 N N . SER B 1 564 ? 50.25 -19.219 -10.961 1 43.5 564 SER B N 1
ATOM 11639 C CA . SER B 1 564 ? 49.969 -20.141 -9.852 1 43.5 564 SER B CA 1
ATOM 11640 C C . SER B 1 564 ? 48.5 -20.391 -9.719 1 43.5 564 SER B C 1
ATOM 11642 O O . SER B 1 564 ? 47.688 -19.5 -9.953 1 43.5 564 SER B O 1
ATOM 11644 N N . THR B 1 565 ? 47.969 -21.656 -9.875 1 43.84 565 THR B N 1
ATOM 11645 C CA . THR B 1 565 ? 46.656 -22.297 -9.867 1 43.84 565 THR B CA 1
ATOM 11646 C C . THR B 1 565 ? 45.781 -21.672 -8.797 1 43.84 565 THR B C 1
ATOM 11648 O O . THR B 1 565 ? 44.562 -21.875 -8.805 1 43.84 565 THR B O 1
ATOM 11651 N N . THR B 1 566 ? 46.281 -21.203 -7.645 1 43.78 566 THR B N 1
ATOM 11652 C CA . THR B 1 566 ? 45.375 -21 -6.516 1 43.78 566 THR B CA 1
ATOM 11653 C C . THR B 1 566 ? 44.781 -19.609 -6.578 1 43.78 566 THR B C 1
ATOM 11655 O O . THR B 1 566 ? 43.688 -19.375 -6.059 1 43.78 566 THR B O 1
ATOM 11658 N N . GLU B 1 567 ? 45.594 -18.438 -6.668 1 42.44 567 GLU B N 1
ATOM 11659 C CA . GLU B 1 567 ? 45.062 -17.078 -6.637 1 42.44 567 GLU B CA 1
ATOM 11660 C C . GLU B 1 567 ? 45.094 -16.453 -8.023 1 42.44 567 GLU B C 1
ATOM 11662 O O . GLU B 1 567 ? 46 -16.672 -8.797 1 42.44 567 GLU B O 1
ATOM 11667 N N . LEU B 1 568 ? 43.938 -16.219 -8.688 1 44.34 568 LEU B N 1
ATOM 11668 C CA . LEU B 1 568 ? 43.844 -15.43 -9.906 1 44.34 568 LEU B CA 1
ATOM 11669 C C . LEU B 1 568 ? 44.938 -14.375 -9.938 1 44.34 568 LEU B C 1
ATOM 11671 O O . LEU B 1 568 ? 44.812 -13.32 -9.312 1 44.34 568 LEU B O 1
ATOM 11675 N N . ASP B 1 569 ? 46.219 -14.609 -9.703 1 42.31 569 ASP B N 1
ATOM 11676 C CA . ASP B 1 569 ? 47.25 -13.586 -9.82 1 42.31 569 ASP B CA 1
ATOM 11677 C C . ASP B 1 569 ? 47.375 -13.078 -11.258 1 42.31 569 ASP B C 1
ATOM 11679 O O . ASP B 1 569 ? 47.781 -13.812 -12.156 1 42.31 569 ASP B O 1
ATOM 11683 N N . TYR B 1 570 ? 46.469 -12.211 -11.594 1 43.53 570 TYR B N 1
ATOM 11684 C CA . TYR B 1 570 ? 46.438 -11.469 -12.852 1 43.53 570 TYR B CA 1
ATOM 11685 C C . TYR B 1 570 ? 47.844 -11.055 -13.281 1 43.53 570 TYR B C 1
ATOM 11687 O O . TYR B 1 570 ? 48.031 -10.5 -14.367 1 43.53 570 TYR B O 1
ATOM 11695 N N . SER B 1 571 ? 48.875 -11.109 -12.422 1 43.28 571 SER B N 1
ATOM 11696 C CA . SER B 1 571 ? 50.25 -10.648 -12.734 1 43.28 571 SER B CA 1
ATOM 11697 C C . SER B 1 571 ? 50.844 -11.453 -13.883 1 43.28 571 SER B C 1
ATOM 11699 O O . SER B 1 571 ? 51.75 -10.977 -14.562 1 43.28 571 SER B O 1
ATOM 11701 N N . CYS B 1 572 ? 50.469 -12.594 -13.852 1 41.62 572 CYS B N 1
ATOM 11702 C CA . CYS B 1 572 ? 51.156 -13.414 -14.852 1 41.62 572 CYS B CA 1
ATOM 11703 C C . CYS B 1 572 ? 50.75 -12.992 -16.266 1 41.62 572 CYS B C 1
ATOM 11705 O O . CYS B 1 572 ? 51.469 -13.305 -17.219 1 41.62 572 CYS B O 1
ATOM 11707 N N . CYS B 1 573 ? 49.469 -12.555 -16.328 1 42.81 573 CYS B N 1
ATOM 11708 C CA . CYS B 1 573 ? 49 -12.18 -17.656 1 42.81 573 CYS B CA 1
ATOM 11709 C C . CYS B 1 573 ? 49.844 -11.039 -18.234 1 42.81 573 CYS B C 1
ATOM 11711 O O . CYS B 1 573 ? 49.719 -10.719 -19.422 1 42.81 573 CYS B O 1
ATOM 11713 N N . TYR B 1 574 ? 50.594 -10.227 -17.422 1 38.5 574 TYR B N 1
ATOM 11714 C CA . TYR B 1 574 ? 51.312 -9.086 -17.938 1 38.5 574 TYR B CA 1
ATOM 11715 C C . TYR B 1 574 ? 52.562 -9.547 -18.719 1 38.5 574 TYR B C 1
ATOM 11717 O O . TYR B 1 574 ? 53 -8.859 -19.641 1 38.5 574 TYR B O 1
ATOM 11725 N N . SER B 1 575 ? 53.375 -10.5 -18.203 1 34.41 575 SER B N 1
ATOM 11726 C CA . SER B 1 575 ? 54.719 -10.586 -18.781 1 34.41 575 SER B CA 1
ATOM 11727 C C . SER B 1 575 ? 54.656 -10.93 -20.266 1 34.41 575 SER B C 1
ATOM 11729 O O . SER B 1 575 ? 55.562 -10.609 -21.016 1 34.41 575 SER B O 1
ATOM 11731 N N . SER B 1 576 ? 54.219 -12.148 -20.594 1 34.62 576 SER B N 1
ATOM 11732 C CA . SER B 1 576 ? 54.656 -12.688 -21.875 1 34.62 576 SER B CA 1
ATOM 11733 C C . SER B 1 576 ? 53.875 -12.062 -23.031 1 34.62 576 SER B C 1
ATOM 11735 O O . SER B 1 576 ? 52.781 -12.523 -23.391 1 34.62 576 SER B O 1
ATOM 11737 N N . GLY B 1 577 ? 53.969 -10.898 -23.469 1 36.78 577 GLY B N 1
ATOM 11738 C CA . GLY B 1 577 ? 53.469 -10.18 -24.641 1 36.78 577 GLY B CA 1
ATOM 11739 C C . GLY B 1 577 ? 52 -10.461 -24.953 1 36.78 577 GLY B C 1
ATOM 11740 O O . GLY B 1 577 ? 51.438 -9.883 -25.891 1 36.78 577 GLY B O 1
ATOM 11741 N N . SER B 1 578 ? 51.531 -11.695 -24.891 1 40.31 578 SER B N 1
ATOM 11742 C CA . SER B 1 578 ? 50.125 -12.016 -25.203 1 40.31 578 SER B CA 1
ATOM 11743 C C . SER B 1 578 ? 49.156 -11.336 -24.234 1 40.31 578 SER B C 1
ATOM 11745 O O . SER B 1 578 ? 49.375 -11.383 -23.016 1 40.31 578 SER B O 1
ATOM 11747 N N . PHE B 1 579 ? 48.469 -10.195 -24.531 1 41.56 579 PHE B N 1
ATOM 11748 C CA . PHE B 1 579 ? 47.562 -9.211 -23.922 1 41.56 579 PHE B CA 1
ATOM 11749 C C . PHE B 1 579 ? 46.438 -9.898 -23.156 1 41.56 579 PHE B C 1
ATOM 11751 O O . PHE B 1 579 ? 45.344 -10.109 -23.703 1 41.56 579 PHE B O 1
ATOM 11758 N N . CYS B 1 580 ? 46.562 -11.016 -22.578 1 49.75 580 CYS B N 1
ATOM 11759 C CA . CYS B 1 580 ? 45.5 -11.508 -21.719 1 49.75 580 CYS B CA 1
ATOM 11760 C C . CYS B 1 580 ? 45.125 -10.461 -20.672 1 49.75 580 CYS B C 1
ATOM 11762 O O . CYS B 1 580 ? 45.781 -10.367 -19.625 1 49.75 580 CYS B O 1
ATOM 11764 N N . THR B 1 581 ? 44.5 -9.312 -21.141 1 60.62 581 THR B N 1
ATOM 11765 C CA . THR B 1 581 ? 44 -8.273 -20.25 1 60.62 581 THR B CA 1
ATOM 11766 C C . THR B 1 581 ? 42.938 -8.844 -19.281 1 60.62 581 THR B C 1
ATOM 11768 O O . THR B 1 581 ? 42.375 -9.891 -19.547 1 60.62 581 THR B O 1
ATOM 11771 N N . LYS B 1 582 ? 43.031 -8.57 -18.031 1 69.31 582 LYS B N 1
ATOM 11772 C CA . LYS B 1 582 ? 42 -8.906 -17.047 1 69.31 582 LYS B CA 1
ATOM 11773 C C . LYS B 1 582 ? 40.625 -8.914 -17.656 1 69.31 582 LYS B C 1
ATOM 11775 O O . LYS B 1 582 ? 39.781 -9.758 -17.328 1 69.31 582 LYS B O 1
ATOM 11780 N N . THR B 1 583 ? 40.5 -8.102 -18.625 1 75.25 583 THR B N 1
ATOM 11781 C CA . THR B 1 583 ? 39.219 -7.973 -19.297 1 75.25 583 THR B CA 1
ATOM 11782 C C . THR B 1 583 ? 38.938 -9.203 -20.156 1 75.25 583 THR B C 1
ATOM 11784 O O . THR B 1 583 ? 37.812 -9.719 -20.156 1 75.25 583 THR B O 1
ATOM 11787 N N . HIS B 1 584 ? 40 -9.672 -20.781 1 72.69 584 HIS B N 1
ATOM 11788 C CA . HIS B 1 584 ? 39.812 -10.828 -21.656 1 72.69 584 HIS B CA 1
ATOM 11789 C C . HIS B 1 584 ? 39.562 -12.094 -20.844 1 72.69 584 HIS B C 1
ATOM 11791 O O . HIS B 1 584 ? 38.719 -12.914 -21.234 1 72.69 584 HIS B O 1
ATOM 11797 N N . VAL B 1 585 ? 40.219 -12.25 -19.766 1 72.25 585 VAL B N 1
ATOM 11798 C CA . VAL B 1 585 ? 40.062 -13.422 -18.922 1 72.25 585 VAL B CA 1
ATOM 11799 C C . VAL B 1 585 ? 38.656 -13.422 -18.312 1 72.25 585 VAL B C 1
ATOM 11801 O O . VAL B 1 585 ? 37.969 -14.445 -18.312 1 72.25 585 VAL B O 1
ATOM 11804 N N . GLU B 1 586 ? 38.25 -12.32 -17.844 1 78 586 GLU B N 1
ATOM 11805 C CA . GLU B 1 586 ? 36.938 -12.211 -17.25 1 78 586 GLU B CA 1
ATOM 11806 C C . GLU B 1 586 ? 35.844 -12.492 -18.281 1 78 586 GLU B C 1
ATOM 11808 O O . GLU B 1 586 ? 34.812 -13.133 -17.969 1 78 586 GLU B O 1
ATOM 11813 N N . ASN B 1 587 ? 36.031 -12.023 -19.453 1 78.44 587 ASN B N 1
ATOM 11814 C CA . ASN B 1 587 ? 35.062 -12.242 -20.516 1 78.44 587 ASN B CA 1
ATOM 11815 C C . ASN B 1 587 ? 34.969 -13.719 -20.875 1 78.44 587 ASN B C 1
ATOM 11817 O O . ASN B 1 587 ? 33.875 -14.203 -21.25 1 78.44 587 ASN B O 1
ATOM 11821 N N . GLN B 1 588 ? 36.062 -14.375 -20.828 1 76.69 588 GLN B N 1
ATOM 11822 C CA . GLN B 1 588 ? 36.062 -15.805 -21.125 1 76.69 588 GLN B CA 1
ATOM 11823 C C . GLN B 1 588 ? 35.312 -16.578 -20.047 1 76.69 588 GLN B C 1
ATOM 11825 O O . GLN B 1 588 ? 34.562 -17.516 -20.344 1 76.69 588 GLN B O 1
ATOM 11830 N N . ILE B 1 589 ? 35.531 -16.219 -18.844 1 78.69 589 ILE B N 1
ATOM 11831 C CA . ILE B 1 589 ? 34.844 -16.859 -17.734 1 78.69 589 ILE B CA 1
ATOM 11832 C C . ILE B 1 589 ? 33.312 -16.609 -17.844 1 78.69 589 ILE B C 1
ATOM 11834 O O . ILE B 1 589 ? 32.531 -17.531 -17.688 1 78.69 589 ILE B O 1
ATOM 11838 N N . ASN B 1 590 ? 33 -15.375 -18.125 1 85.44 590 ASN B N 1
ATOM 11839 C CA . ASN B 1 590 ? 31.609 -15 -18.219 1 85.44 590 ASN B CA 1
ATOM 11840 C C . ASN B 1 590 ? 30.906 -15.719 -19.375 1 85.44 590 ASN B C 1
ATOM 11842 O O . ASN B 1 590 ? 29.75 -16.109 -19.266 1 85.44 590 ASN B O 1
ATOM 11846 N N . SER B 1 591 ? 31.641 -15.859 -20.469 1 85.12 591 SER B N 1
ATOM 11847 C CA . SER B 1 591 ? 31.078 -16.578 -21.609 1 85.12 591 SER B CA 1
ATOM 11848 C C . SER B 1 591 ? 30.828 -18.047 -21.281 1 85.12 591 SER B C 1
ATOM 11850 O O . SER B 1 591 ? 29.812 -18.609 -21.719 1 85.12 591 SER B O 1
ATOM 11852 N N . GLN B 1 592 ? 31.703 -18.594 -20.5 1 84.25 592 GLN B N 1
ATOM 11853 C CA . GLN B 1 592 ? 31.531 -19.984 -20.094 1 84.25 592 GLN B CA 1
ATOM 11854 C C . GLN B 1 592 ? 30.375 -20.141 -19.109 1 84.25 592 GLN B C 1
ATOM 11856 O O . GLN B 1 592 ? 29.594 -21.094 -19.203 1 84.25 592 GLN B O 1
ATOM 11861 N N . VAL B 1 593 ? 30.297 -19.297 -18.203 1 88.81 593 VAL B N 1
ATOM 11862 C CA . VAL B 1 593 ? 29.219 -19.328 -17.219 1 88.81 593 VAL B CA 1
ATOM 11863 C C . VAL B 1 593 ? 27.875 -19.203 -17.922 1 88.81 593 VAL B C 1
ATOM 11865 O O . VAL B 1 593 ? 26.922 -19.922 -17.594 1 88.81 593 VAL B O 1
ATOM 11868 N N . LEU B 1 594 ? 27.797 -18.297 -18.891 1 92.94 594 LEU B N 1
ATOM 11869 C CA . LEU B 1 594 ? 26.547 -18.078 -19.625 1 92.94 594 LEU B CA 1
ATOM 11870 C C . LEU B 1 594 ? 26.188 -19.281 -20.484 1 92.94 594 LEU B C 1
ATOM 11872 O O . LEU B 1 594 ? 25.016 -19.609 -20.656 1 92.94 594 LEU B O 1
ATOM 11876 N N . SER B 1 595 ? 27.203 -19.922 -21 1 90.5 595 SER B N 1
ATOM 11877 C CA . SER B 1 595 ? 26.969 -21.125 -21.797 1 90.5 595 SER B CA 1
ATOM 11878 C C . SER B 1 595 ? 26.438 -22.266 -20.922 1 90.5 595 SER B C 1
ATOM 11880 O O . SER B 1 595 ? 25.547 -23 -21.328 1 90.5 595 SER B O 1
ATOM 11882 N N . ASP B 1 596 ? 27.016 -22.422 -19.719 1 89.88 596 ASP B N 1
ATOM 11883 C CA . ASP B 1 596 ? 26.531 -23.438 -18.781 1 89.88 596 ASP B CA 1
ATOM 11884 C C . ASP B 1 596 ? 25.109 -23.125 -18.312 1 89.88 596 ASP B C 1
ATOM 11886 O O . ASP B 1 596 ? 24.297 -24.031 -18.125 1 89.88 596 ASP B O 1
ATOM 11890 N N . LEU B 1 597 ? 24.906 -21.875 -18.094 1 93.38 597 LEU B N 1
ATOM 11891 C CA . LEU B 1 597 ? 23.594 -21.422 -17.688 1 93.38 597 LEU B CA 1
ATOM 11892 C C . LEU B 1 597 ? 22.562 -21.688 -18.766 1 93.38 597 LEU B C 1
ATOM 11894 O O . LEU B 1 597 ? 21.422 -22.094 -18.484 1 93.38 597 LEU B O 1
ATOM 11898 N N . ARG B 1 598 ? 22.938 -21.5 -20 1 94.62 598 ARG B N 1
ATOM 11899 C CA . ARG B 1 598 ? 22.062 -21.766 -21.141 1 94.62 598 ARG B CA 1
ATOM 11900 C C . ARG B 1 598 ? 21.656 -23.234 -21.188 1 94.62 598 ARG B C 1
ATOM 11902 O O . ARG B 1 598 ? 20.469 -23.531 -21.312 1 94.62 598 ARG B O 1
ATOM 11909 N N . LEU B 1 599 ? 22.594 -24.062 -21.016 1 92.81 599 LEU B N 1
ATOM 11910 C CA . LEU B 1 599 ? 22.328 -25.484 -21.078 1 92.81 599 LEU B CA 1
ATOM 11911 C C . LEU B 1 599 ? 21.453 -25.938 -19.906 1 92.81 599 LEU B C 1
ATOM 11913 O O . LEU B 1 599 ? 20.547 -26.766 -20.078 1 92.81 599 LEU B O 1
ATOM 11917 N N . GLN B 1 600 ? 21.75 -25.438 -18.75 1 93.69 600 GLN B N 1
ATOM 11918 C CA . GLN B 1 600 ? 20.969 -25.797 -17.578 1 93.69 600 GLN B CA 1
ATOM 11919 C C . GLN B 1 600 ? 19.531 -25.281 -17.688 1 93.69 600 GLN B C 1
ATOM 11921 O O . GLN B 1 600 ? 18.594 -26.016 -17.375 1 93.69 600 GLN B O 1
ATOM 11926 N N . LEU B 1 601 ? 19.375 -24 -18.125 1 95 601 LEU B N 1
ATOM 11927 C CA . LEU B 1 601 ? 18.047 -23.422 -18.297 1 95 601 LEU B CA 1
ATOM 11928 C C . LEU B 1 601 ? 17.25 -24.172 -19.359 1 95 601 LEU B C 1
ATOM 11930 O O . LEU B 1 601 ? 16.062 -24.422 -19.188 1 95 601 LEU B O 1
ATOM 11934 N N . ALA B 1 602 ? 17.859 -24.547 -20.391 1 94.75 602 ALA B N 1
ATOM 11935 C CA . ALA B 1 602 ? 17.219 -25.312 -21.453 1 94.75 602 ALA B CA 1
ATOM 11936 C C . ALA B 1 602 ? 16.766 -26.672 -20.953 1 94.75 602 ALA B C 1
ATOM 11938 O O . ALA B 1 602 ? 15.641 -27.109 -21.234 1 94.75 602 ALA B O 1
ATOM 11939 N N . SER B 1 603 ? 17.641 -27.312 -20.188 1 93.44 603 SER B N 1
ATOM 11940 C CA . SER B 1 603 ? 17.312 -28.625 -19.672 1 93.44 603 SER B CA 1
ATOM 11941 C C . SER B 1 603 ? 16.141 -28.562 -18.703 1 93.44 603 SER B C 1
ATOM 11943 O O . SER B 1 603 ? 15.234 -29.406 -18.75 1 93.44 603 SER B O 1
ATOM 11945 N N . LEU B 1 604 ? 16.172 -27.578 -17.828 1 93 604 LEU B N 1
ATOM 11946 C CA . LEU B 1 604 ? 15.102 -27.438 -16.859 1 93 604 LEU B CA 1
ATOM 11947 C C . LEU B 1 604 ? 13.789 -27.062 -17.547 1 93 604 LEU B C 1
ATOM 11949 O O . LEU B 1 604 ? 12.734 -27.625 -17.219 1 93 604 LEU B O 1
ATOM 11953 N N . PHE B 1 605 ? 13.852 -26.125 -18.516 1 92.75 605 PHE B N 1
ATOM 11954 C CA . PHE B 1 605 ? 12.664 -25.641 -19.219 1 92.75 605 PHE B CA 1
ATOM 11955 C C . PHE B 1 605 ? 12.023 -26.75 -20.031 1 92.75 605 PHE B C 1
ATOM 11957 O O . PHE B 1 605 ? 10.805 -26.938 -20 1 92.75 605 PHE B O 1
ATOM 11964 N N . VAL B 1 606 ? 12.789 -27.516 -20.703 1 88.31 606 VAL B N 1
ATOM 11965 C CA . VAL B 1 606 ? 12.297 -28.609 -21.547 1 88.31 606 VAL B CA 1
ATOM 11966 C C . VAL B 1 606 ? 11.727 -29.719 -20.672 1 88.31 606 VAL B C 1
ATOM 11968 O O . VAL B 1 606 ? 10.68 -30.281 -20.984 1 88.31 606 VAL B O 1
ATOM 11971 N N . THR B 1 607 ? 12.445 -30 -19.594 1 89.56 607 THR B N 1
ATOM 11972 C CA . THR B 1 607 ? 11.945 -31.031 -18.688 1 89.56 607 THR B CA 1
ATOM 11973 C C . THR B 1 607 ? 10.602 -30.625 -18.094 1 89.56 607 THR B C 1
ATOM 11975 O O . THR B 1 607 ? 9.695 -31.453 -17.969 1 89.56 607 THR B O 1
ATOM 11978 N N . ALA B 1 608 ? 10.492 -29.375 -17.734 1 87.69 608 ALA B N 1
ATOM 11979 C CA . ALA B 1 608 ? 9.25 -28.875 -17.156 1 87.69 608 ALA B CA 1
ATOM 11980 C C . ALA B 1 608 ? 8.094 -28.984 -18.141 1 87.69 608 ALA B C 1
ATOM 11982 O O . ALA B 1 608 ? 6.992 -29.406 -17.781 1 87.69 608 ALA B O 1
ATOM 11983 N N . ILE B 1 609 ? 8.328 -28.688 -19.422 1 82.69 609 ILE B N 1
ATOM 11984 C CA . ILE B 1 609 ? 7.312 -28.719 -20.453 1 82.69 609 ILE B CA 1
ATOM 11985 C C . ILE B 1 609 ? 6.926 -30.172 -20.75 1 82.69 609 ILE B C 1
ATOM 11987 O O . ILE B 1 609 ? 5.742 -30.484 -20.891 1 82.69 609 ILE B O 1
ATOM 11991 N N . VAL B 1 610 ? 7.867 -31.016 -20.766 1 79.31 610 VAL B N 1
ATOM 11992 C CA . VAL B 1 610 ? 7.645 -32.406 -21.125 1 79.31 610 VAL B CA 1
ATOM 11993 C C . VAL B 1 610 ? 6.887 -33.125 -20 1 79.31 610 VAL B C 1
ATOM 11995 O O . VAL B 1 610 ? 5.906 -33.812 -20.25 1 79.31 610 VAL B O 1
ATOM 11998 N N . ILE B 1 611 ? 7.316 -32.906 -18.828 1 78 611 ILE B N 1
ATOM 11999 C CA . ILE B 1 611 ? 6.676 -33.562 -17.688 1 78 611 ILE B CA 1
ATOM 12000 C C . ILE B 1 611 ? 5.25 -33.031 -17.531 1 78 611 ILE B C 1
ATOM 12002 O O . ILE B 1 611 ? 4.324 -33.781 -17.25 1 78 611 ILE B O 1
ATOM 12006 N N . GLN B 1 612 ? 5.086 -31.766 -17.75 1 74.44 612 GLN B N 1
ATOM 12007 C CA . GLN B 1 612 ? 3.768 -31.156 -17.625 1 74.44 612 GLN B CA 1
ATOM 12008 C C . GLN B 1 612 ? 2.803 -31.719 -18.672 1 74.44 612 GLN B C 1
ATOM 12010 O O . GLN B 1 612 ? 1.683 -32.125 -18.344 1 74.44 612 GLN B O 1
ATOM 12015 N N . ASN B 1 613 ? 3.199 -31.797 -19.906 1 67.88 613 ASN B N 1
ATOM 12016 C CA . ASN B 1 613 ? 2.354 -32.281 -20.984 1 67.88 613 ASN B CA 1
ATOM 12017 C C . ASN B 1 613 ? 2.135 -33.781 -20.906 1 67.88 613 ASN B C 1
ATOM 12019 O O . ASN B 1 613 ? 1.052 -34.281 -21.219 1 67.88 613 ASN B O 1
ATOM 12023 N N . PHE B 1 614 ? 3.143 -34.406 -20.406 1 65.25 614 PHE B N 1
ATOM 12024 C CA . PHE B 1 614 ? 3.043 -35.844 -20.266 1 65.25 614 PHE B CA 1
ATOM 12025 C C . PHE B 1 614 ? 2.057 -36.219 -19.172 1 65.25 614 PHE B C 1
ATOM 12027 O O . PHE B 1 614 ? 1.215 -37.094 -19.359 1 65.25 614 PHE B O 1
ATOM 12034 N N . LEU B 1 615 ? 2.117 -35.5 -18.062 1 65.12 615 LEU B N 1
ATOM 12035 C CA . LEU B 1 615 ? 1.241 -35.781 -16.938 1 65.12 615 LEU B CA 1
ATOM 12036 C C . LEU B 1 615 ? -0.203 -35.406 -17.266 1 65.12 615 LEU B C 1
ATOM 12038 O O . LEU B 1 615 ? -1.133 -36.094 -16.828 1 65.12 615 LEU B O 1
ATOM 12042 N N . GLU B 1 616 ? -0.425 -34.406 -18.016 1 64.38 616 GLU B N 1
ATOM 12043 C CA . GLU B 1 616 ? -1.766 -33.906 -18.328 1 64.38 616 GLU B CA 1
ATOM 12044 C C . GLU B 1 616 ? -2.441 -34.812 -19.359 1 64.38 616 GLU B C 1
ATOM 12046 O O . GLU B 1 616 ? -3.662 -35 -19.328 1 64.38 616 GLU B O 1
ATOM 12051 N N . VAL B 1 617 ? -1.683 -35.406 -20.344 1 59.16 617 VAL B N 1
ATOM 12052 C CA . VAL B 1 617 ? -2.254 -36.25 -21.406 1 59.16 617 VAL B CA 1
ATOM 12053 C C . VAL B 1 617 ? -2.197 -37.719 -21.016 1 59.16 617 VAL B C 1
ATOM 12055 O O . VAL B 1 617 ? -3.178 -38.438 -21.188 1 59.16 617 VAL B O 1
ATOM 12058 N N . PHE B 1 618 ? -1.119 -38.031 -20.453 1 57.06 618 PHE B N 1
ATOM 12059 C CA . PHE B 1 618 ? -0.809 -39.469 -20.297 1 57.06 618 PHE B CA 1
ATOM 12060 C C . PHE B 1 618 ? -1.549 -40.062 -19.094 1 57.06 618 PHE B C 1
ATOM 12062 O O . PHE B 1 618 ? -2.059 -41.156 -19.172 1 57.06 618 PHE B O 1
ATOM 12069 N N . ILE B 1 619 ? -1.67 -39.156 -18.047 1 60.34 619 ILE B N 1
ATOM 12070 C CA . ILE B 1 619 ? -2.234 -39.719 -16.828 1 60.34 619 ILE B CA 1
ATOM 12071 C C . ILE B 1 619 ? -3.713 -40.031 -17.047 1 60.34 619 ILE B C 1
ATOM 12073 O O . ILE B 1 619 ? -4.168 -41.156 -16.766 1 60.34 619 ILE B O 1
ATOM 12077 N N . PRO B 1 620 ? -4.484 -39.062 -17.578 1 58.88 620 PRO B N 1
ATOM 12078 C CA . PRO B 1 620 ? -5.895 -39.406 -17.797 1 58.88 620 PRO B CA 1
ATOM 12079 C C . PRO B 1 620 ? -6.082 -40.5 -18.844 1 58.88 620 PRO B C 1
ATOM 12081 O O . PRO B 1 620 ? -6.977 -41.344 -18.719 1 58.88 620 PRO B O 1
ATOM 12084 N N . PHE B 1 621 ? -5.203 -40.531 -19.891 1 56.56 621 PHE B N 1
ATOM 12085 C CA . PHE B 1 621 ? -5.293 -41.531 -20.938 1 56.56 621 PHE B CA 1
ATOM 12086 C C . PHE B 1 621 ? -5.062 -42.938 -20.359 1 56.56 621 PHE B C 1
ATOM 12088 O O . PHE B 1 621 ? -5.836 -43.844 -20.625 1 56.56 621 PHE B O 1
ATOM 12095 N N . PHE B 1 622 ? -4.066 -43 -19.484 1 59.44 622 PHE B N 1
ATOM 12096 C CA . PHE B 1 622 ? -3.738 -44.312 -18.891 1 59.44 622 PHE B CA 1
ATOM 12097 C C . PHE B 1 622 ? -4.785 -44.719 -17.875 1 59.44 622 PHE B C 1
ATOM 12099 O O . PHE B 1 622 ? -5.168 -45.875 -17.797 1 59.44 622 PHE B O 1
ATOM 12106 N N . LYS B 1 623 ? -5.262 -43.688 -17.125 1 62.31 623 LYS B N 1
ATOM 12107 C CA . LYS B 1 623 ? -6.305 -43.969 -16.141 1 62.31 623 LYS B CA 1
ATOM 12108 C C . LYS B 1 623 ? -7.594 -44.438 -16.828 1 62.31 623 LYS B C 1
ATOM 12110 O O . LYS B 1 623 ? -8.273 -45.344 -16.359 1 62.31 623 LYS B O 1
ATOM 12115 N N . GLY B 1 624 ? -7.887 -43.75 -17.953 1 58 624 GLY B N 1
ATOM 12116 C CA . GLY B 1 624 ? -9.062 -44.125 -18.734 1 58 624 GLY B CA 1
ATOM 12117 C C . GLY B 1 624 ? -8.953 -45.5 -19.344 1 58 624 GLY B C 1
ATOM 12118 O O . GLY B 1 624 ? -9.898 -46.312 -19.281 1 58 624 GLY B O 1
ATOM 12119 N N . LYS B 1 625 ? -7.734 -45.781 -19.891 1 58.06 625 LYS B N 1
ATOM 12120 C CA . LYS B 1 625 ? -7.516 -47.094 -20.531 1 58.06 625 LYS B CA 1
ATOM 12121 C C . LYS B 1 625 ? -7.531 -48.219 -19.5 1 58.06 625 LYS B C 1
ATOM 12123 O O . LYS B 1 625 ? -8.07 -49.281 -19.766 1 58.06 625 LYS B O 1
ATOM 12128 N N . LEU B 1 626 ? -6.984 -47.875 -18.406 1 62.31 626 LEU B N 1
ATOM 12129 C CA . LEU B 1 626 ? -6.961 -48.844 -17.328 1 62.31 626 LEU B CA 1
ATOM 12130 C C . LEU B 1 626 ? -8.359 -49.094 -16.781 1 62.31 626 LEU B C 1
ATOM 12132 O O . LEU B 1 626 ? -8.727 -50.219 -16.484 1 62.31 626 LEU B O 1
ATOM 12136 N N . ALA B 1 627 ? -9.133 -48 -16.656 1 63.88 627 ALA B N 1
ATOM 12137 C CA . ALA B 1 627 ? -10.516 -48.125 -16.188 1 63.88 627 ALA B CA 1
ATOM 12138 C C . ALA B 1 627 ? -11.367 -48.875 -17.188 1 63.88 627 ALA B C 1
ATOM 12140 O O . ALA B 1 627 ? -12.195 -49.719 -16.812 1 63.88 627 ALA B O 1
ATOM 12141 N N . ALA B 1 628 ? -11.156 -48.594 -18.5 1 61.03 628 ALA B N 1
ATOM 12142 C CA . ALA B 1 628 ? -11.883 -49.281 -19.562 1 61.03 628 ALA B CA 1
ATOM 12143 C C . ALA B 1 628 ? -11.547 -50.781 -19.562 1 61.03 628 ALA B C 1
ATOM 12145 O O . ALA B 1 628 ? -12.43 -51.625 -19.719 1 61.03 628 ALA B O 1
ATOM 12146 N N . LYS B 1 629 ? -10.234 -51 -19.406 1 61.78 629 LYS B N 1
ATOM 12147 C CA . LYS B 1 629 ? -9.805 -52.406 -19.375 1 61.78 629 LYS B CA 1
ATOM 12148 C C . LYS B 1 629 ? -10.367 -53.125 -18.156 1 61.78 629 LYS B C 1
ATOM 12150 O O . LYS B 1 629 ? -10.75 -54.281 -18.25 1 61.78 629 LYS B O 1
ATOM 12155 N N . ARG B 1 630 ? -10.406 -52.406 -17.141 1 63.75 630 ARG B N 1
ATOM 12156 C CA . ARG B 1 630 ? -10.977 -52.969 -15.922 1 63.75 630 ARG B CA 1
ATOM 12157 C C . ARG B 1 630 ? -12.469 -53.219 -16.078 1 63.75 630 ARG B C 1
ATOM 12159 O O . ARG B 1 630 ? -12.984 -54.25 -15.648 1 63.75 630 ARG B O 1
ATOM 12166 N N . ASP B 1 631 ? -13.125 -52.281 -16.703 1 64.38 631 ASP B N 1
ATOM 12167 C CA . ASP B 1 631 ? -14.562 -52.438 -16.938 1 64.38 631 ASP B CA 1
ATOM 12168 C C . ASP B 1 631 ? -14.852 -53.594 -17.891 1 64.38 631 ASP B C 1
ATOM 12170 O O . ASP B 1 631 ? -15.812 -54.312 -17.703 1 64.38 631 ASP B O 1
ATOM 12174 N N . GLU B 1 632 ? -14.055 -53.625 -18.969 1 61.69 632 GLU B N 1
ATOM 12175 C CA . GLU B 1 632 ? -14.195 -54.719 -19.938 1 61.69 632 GLU B CA 1
ATOM 12176 C C . GLU B 1 632 ? -13.961 -56.062 -19.281 1 61.69 632 GLU B C 1
ATOM 12178 O O . GLU B 1 632 ? -14.688 -57.031 -19.531 1 61.69 632 GLU B O 1
ATOM 12183 N N . ARG B 1 633 ? -12.961 -56.094 -18.438 1 63.5 633 ARG B N 1
ATOM 12184 C CA . ARG B 1 633 ? -12.625 -57.312 -17.75 1 63.5 633 ARG B CA 1
ATOM 12185 C C . ARG B 1 633 ? -13.742 -57.719 -16.797 1 63.5 633 ARG B C 1
ATOM 12187 O O . ARG B 1 633 ? -14.086 -58.906 -16.719 1 63.5 633 ARG B O 1
ATOM 12194 N N . ASN B 1 634 ? -14.188 -56.781 -16.109 1 63.19 634 ASN B N 1
ATOM 12195 C CA . ASN B 1 634 ? -15.273 -57.062 -15.172 1 63.19 634 ASN B CA 1
ATOM 12196 C C . ASN B 1 634 ? -16.547 -57.5 -15.898 1 63.19 634 ASN B C 1
ATOM 12198 O O . ASN B 1 634 ? -17.266 -58.375 -15.422 1 63.19 634 ASN B O 1
ATOM 12202 N N . ALA B 1 635 ? -16.828 -56.781 -17.062 1 61.47 635 ALA B N 1
ATOM 12203 C CA . ALA B 1 635 ? -17.984 -57.156 -17.891 1 61.47 635 ALA B CA 1
ATOM 12204 C C . ALA B 1 635 ? -17.844 -58.594 -18.406 1 61.47 635 ALA B C 1
ATOM 12206 O O . ALA B 1 635 ? -18.812 -59.344 -18.438 1 61.47 635 ALA B O 1
ATOM 12207 N N . GLN B 1 636 ? -16.688 -58.875 -18.953 1 60.94 636 GLN B N 1
ATOM 12208 C CA . GLN B 1 636 ? -16.422 -60.219 -19.469 1 60.94 636 GLN B CA 1
ATOM 12209 C C . GLN B 1 636 ? -16.594 -61.281 -18.375 1 60.94 636 GLN B C 1
ATOM 12211 O O . GLN B 1 636 ? -17.156 -62.344 -18.625 1 60.94 636 GLN B O 1
ATOM 12216 N N . GLN B 1 637 ? -16.109 -60.875 -17.312 1 58.62 637 GLN B N 1
ATOM 12217 C CA . GLN B 1 637 ? -16.203 -61.812 -16.203 1 58.62 637 GLN B CA 1
ATOM 12218 C C . GLN B 1 637 ? -17.641 -62.031 -15.758 1 58.62 637 GLN B C 1
ATOM 12220 O O . GLN B 1 637 ? -18.016 -63.125 -15.328 1 58.62 637 GLN B O 1
ATOM 12225 N N . ARG B 1 638 ? -18.375 -61 -15.828 1 55.69 638 ARG B N 1
ATOM 12226 C CA . ARG B 1 638 ? -19.766 -61.094 -15.398 1 55.69 638 ARG B CA 1
ATOM 12227 C C . ARG B 1 638 ? -20.672 -61.5 -16.562 1 55.69 638 ARG B C 1
ATOM 12229 O O . ARG B 1 638 ? -21.859 -61.781 -16.359 1 55.69 638 ARG B O 1
ATOM 12236 N N . GLY B 1 639 ? -20.047 -61.875 -17.75 1 52.41 639 GLY B N 1
ATOM 12237 C CA . GLY B 1 639 ? -20.812 -62.312 -18.906 1 52.41 639 GLY B CA 1
ATOM 12238 C C . GLY B 1 639 ? -21.812 -61.281 -19.391 1 52.41 639 GLY B C 1
ATOM 12239 O O . GLY B 1 639 ? -22.812 -61.594 -20 1 52.41 639 GLY B O 1
ATOM 12240 N N . GLU B 1 640 ? -21.969 -60.125 -18.781 1 50.31 640 GLU B N 1
ATOM 12241 C CA . GLU B 1 640 ? -22.984 -59.125 -19.078 1 50.31 640 GLU B CA 1
ATOM 12242 C C . GLU B 1 640 ? -22.469 -58.094 -20.078 1 50.31 640 GLU B C 1
ATOM 12244 O O . GLU B 1 640 ? -21.25 -57.875 -20.188 1 50.31 640 GLU B O 1
ATOM 12249 N N . ALA B 1 641 ? -23.281 -57.844 -21.172 1 49.44 641 ALA B N 1
ATOM 12250 C CA . ALA B 1 641 ? -23 -56.781 -22.156 1 49.44 641 ALA B CA 1
ATOM 12251 C C . ALA B 1 641 ? -22.703 -55.469 -21.484 1 49.44 641 ALA B C 1
ATOM 12253 O O . ALA B 1 641 ? -23.219 -55.188 -20.391 1 49.44 641 ALA B O 1
ATOM 12254 N N . LEU B 1 642 ? -21.641 -54.781 -21.844 1 49.19 642 LEU B N 1
ATOM 12255 C CA . LEU B 1 642 ? -21.25 -53.469 -21.359 1 49.19 642 LEU B CA 1
ATOM 12256 C C . LEU B 1 642 ? -22.469 -52.562 -21.266 1 49.19 642 LEU B C 1
ATOM 12258 O O . LEU B 1 642 ? -23.094 -52.219 -22.281 1 49.19 642 LEU B O 1
ATOM 12262 N N . LYS B 1 643 ? -23.297 -52.688 -20.312 1 51.5 643 LYS B N 1
ATOM 12263 C CA . LYS B 1 643 ? -24.453 -51.812 -20.109 1 51.5 643 LYS B CA 1
ATOM 12264 C C . LYS B 1 643 ? -24.047 -50.344 -20.078 1 51.5 643 LYS B C 1
ATOM 12266 O O . LYS B 1 643 ? -22.922 -50 -19.688 1 51.5 643 LYS B O 1
ATOM 12271 N N . ASP B 1 644 ? -24.859 -49.406 -20.766 1 57.5 644 ASP B N 1
ATOM 12272 C CA . ASP B 1 644 ? -24.688 -47.969 -20.906 1 57.5 644 ASP B CA 1
ATOM 12273 C C . ASP B 1 644 ? -24.625 -47.281 -19.531 1 57.5 644 ASP B C 1
ATOM 12275 O O . ASP B 1 644 ? -25.531 -47.438 -18.719 1 57.5 644 ASP B O 1
ATOM 12279 N N . LYS B 1 645 ? -23.469 -46.875 -18.938 1 68.38 645 LYS B N 1
ATOM 12280 C CA . LYS B 1 645 ? -23.25 -46.094 -17.703 1 68.38 645 LYS B CA 1
ATOM 12281 C C . LYS B 1 645 ? -24.141 -44.875 -17.656 1 68.38 645 LYS B C 1
ATOM 12283 O O . LYS B 1 645 ? -24.422 -44.25 -18.688 1 68.38 645 LYS B O 1
ATOM 12288 N N . SER B 1 646 ? -24.906 -44.688 -16.547 1 71.56 646 SER B N 1
ATOM 12289 C CA . SER B 1 646 ? -25.641 -43.438 -16.328 1 71.56 646 SER B CA 1
ATOM 12290 C C . SER B 1 646 ? -24.719 -42.219 -16.469 1 71.56 646 SER B C 1
ATOM 12292 O O . SER B 1 646 ? -23.484 -42.375 -16.391 1 71.56 646 SER B O 1
ATOM 12294 N N . GLU B 1 647 ? -25.344 -41.125 -16.781 1 77.5 647 GLU B N 1
ATOM 12295 C CA . GLU B 1 647 ? -24.578 -39.906 -16.922 1 77.5 647 GLU B CA 1
ATOM 12296 C C . GLU B 1 647 ? -23.797 -39.594 -15.641 1 77.5 647 GLU B C 1
ATOM 12298 O O . GLU B 1 647 ? -22.656 -39.125 -15.703 1 77.5 647 GLU B O 1
ATOM 12303 N N . ALA B 1 648 ? -24.344 -39.781 -14.492 1 80.94 648 ALA B N 1
ATOM 12304 C CA . ALA B 1 648 ? -23.688 -39.562 -13.211 1 80.94 648 ALA B CA 1
ATOM 12305 C C . ALA B 1 648 ? -22.484 -40.469 -13.039 1 80.94 648 ALA B C 1
ATOM 12307 O O . ALA B 1 648 ? -21.438 -40.062 -12.531 1 80.94 648 ALA B O 1
ATOM 12308 N N . GLU B 1 649 ? -22.641 -41.719 -13.43 1 80.81 649 GLU B N 1
ATOM 12309 C CA . GLU B 1 649 ? -21.547 -42.656 -13.305 1 80.81 649 GLU B CA 1
ATOM 12310 C C . GLU B 1 649 ? -20.406 -42.344 -14.266 1 80.81 649 GLU B C 1
ATOM 12312 O O . GLU B 1 649 ? -19.234 -42.469 -13.914 1 80.81 649 GLU B O 1
ATOM 12317 N N . ARG B 1 650 ? -20.844 -42 -15.422 1 80.5 650 ARG B N 1
ATOM 12318 C CA . ARG B 1 650 ? -19.844 -41.625 -16.406 1 80.5 650 ARG B CA 1
ATOM 12319 C C . ARG B 1 650 ? -19.031 -40.406 -15.922 1 80.5 650 ARG B C 1
ATOM 12321 O O . ARG B 1 650 ? -17.812 -40.375 -16.062 1 80.5 650 ARG B O 1
ATOM 12328 N N . GLN B 1 651 ? -19.672 -39.469 -15.336 1 85.81 651 GLN B N 1
ATOM 12329 C CA . GLN B 1 651 ? -19.016 -38.219 -14.914 1 85.81 651 GLN B CA 1
ATOM 12330 C C . GLN B 1 651 ? -18.25 -38.438 -13.609 1 85.81 651 GLN B C 1
ATOM 12332 O O . GLN B 1 651 ? -17.297 -37.719 -13.328 1 85.81 651 GLN B O 1
ATOM 12337 N N . MET B 1 652 ? -18.672 -39.375 -12.828 1 84.81 652 MET B N 1
ATOM 12338 C CA . MET B 1 652 ? -17.938 -39.656 -11.602 1 84.81 652 MET B CA 1
ATOM 12339 C C . MET B 1 652 ? -16.547 -40.219 -11.906 1 84.81 652 MET B C 1
ATOM 12341 O O . MET B 1 652 ? -15.609 -40 -11.148 1 84.81 652 MET B O 1
ATOM 12345 N N . SER B 1 653 ? -16.438 -40.906 -13 1 79.12 653 SER B N 1
ATOM 12346 C CA . SER B 1 653 ? -15.18 -41.531 -13.375 1 79.12 653 SER B CA 1
ATOM 12347 C C . SER B 1 653 ? -14.203 -40.531 -13.938 1 79.12 653 SER B C 1
ATOM 12349 O O . SER B 1 653 ? -13 -40.781 -14.031 1 79.12 653 SER B O 1
ATOM 12351 N N . LEU B 1 654 ? -14.758 -39.312 -14.172 1 81.81 654 LEU B N 1
ATOM 12352 C CA . LEU B 1 654 ? -13.883 -38.25 -14.672 1 81.81 654 LEU B CA 1
ATOM 12353 C C . LEU B 1 654 ? -12.984 -37.719 -13.562 1 81.81 654 LEU B C 1
ATOM 12355 O O . LEU B 1 654 ? -13.234 -37.969 -12.383 1 81.81 654 LEU B O 1
ATOM 12359 N N . ALA B 1 655 ? -11.93 -37.094 -13.945 1 78.06 655 ALA B N 1
ATOM 12360 C CA . ALA B 1 655 ? -10.961 -36.562 -12.992 1 78.06 655 ALA B CA 1
ATOM 12361 C C . ALA B 1 655 ? -11.547 -35.375 -12.211 1 78.06 655 ALA B C 1
ATOM 12363 O O . ALA B 1 655 ? -12.281 -34.562 -12.773 1 78.06 655 ALA B O 1
ATOM 12364 N N . GLU B 1 656 ? -11.156 -35.344 -10.93 1 77.38 656 GLU B N 1
ATOM 12365 C CA . GLU B 1 656 ? -11.609 -34.25 -10.102 1 77.38 656 GLU B CA 1
ATOM 12366 C C . GLU B 1 656 ? -10.844 -32.969 -10.422 1 77.38 656 GLU B C 1
ATOM 12368 O O . GLU B 1 656 ? -9.633 -33 -10.656 1 77.38 656 GLU B O 1
ATOM 12373 N N . ASN B 1 657 ? -11.648 -31.938 -10.766 1 67.56 657 ASN B N 1
ATOM 12374 C CA . ASN B 1 657 ? -11.055 -30.641 -11.039 1 67.56 657 ASN B CA 1
ATOM 12375 C C . ASN B 1 657 ? -11.234 -29.688 -9.859 1 67.56 657 ASN B C 1
ATOM 12377 O O . ASN B 1 657 ? -12.188 -28.906 -9.82 1 67.56 657 ASN B O 1
ATOM 12381 N N . ARG B 1 658 ? -10.414 -29.828 -8.828 1 60.66 658 ARG B N 1
ATOM 12382 C CA . ARG B 1 658 ? -10.695 -29.062 -7.621 1 60.66 658 ARG B CA 1
ATOM 12383 C C . ARG B 1 658 ? -10.203 -27.625 -7.758 1 60.66 658 ARG B C 1
ATOM 12385 O O . ARG B 1 658 ? -10.898 -26.688 -7.367 1 60.66 658 ARG B O 1
ATOM 12392 N N . ASN B 1 659 ? -8.891 -27.516 -8.172 1 66 659 ASN B N 1
ATOM 12393 C CA . ASN B 1 659 ? -8.383 -26.141 -8.125 1 66 659 ASN B CA 1
ATOM 12394 C C . ASN B 1 659 ? -7.352 -25.891 -9.219 1 66 659 ASN B C 1
ATOM 12396 O O . ASN B 1 659 ? -6.91 -26.828 -9.891 1 66 659 ASN B O 1
ATOM 12400 N N . THR B 1 660 ? -7.293 -24.688 -9.586 1 79.69 660 THR B N 1
ATOM 12401 C CA . THR B 1 660 ? -6.363 -24.219 -10.609 1 79.69 660 THR B CA 1
ATOM 12402 C C . THR B 1 660 ? -4.988 -23.938 -10.008 1 79.69 660 THR B C 1
ATOM 12404 O O . THR B 1 660 ? -4.184 -23.219 -10.594 1 79.69 660 THR B O 1
ATOM 12407 N N . ILE B 1 661 ? -4.688 -24.5 -8.859 1 84 661 ILE B N 1
ATOM 12408 C CA . ILE B 1 661 ? -3.461 -24.156 -8.156 1 84 661 ILE B CA 1
ATOM 12409 C C . ILE B 1 661 ? -2.262 -24.766 -8.883 1 84 661 ILE B C 1
ATOM 12411 O O . ILE B 1 661 ? -1.245 -24.094 -9.078 1 84 661 ILE B O 1
ATOM 12415 N N . ASP B 1 662 ? -2.406 -25.984 -9.312 1 82.62 662 ASP B N 1
ATOM 12416 C CA . ASP B 1 662 ? -1.305 -26.672 -9.977 1 82.62 662 ASP B CA 1
ATOM 12417 C C . ASP B 1 662 ? -0.992 -26.031 -11.328 1 82.62 662 ASP B C 1
ATOM 12419 O O . ASP B 1 662 ? 0.176 -25.859 -11.68 1 82.62 662 ASP B O 1
ATOM 12423 N N . ASP B 1 663 ? -2.057 -25.719 -12.039 1 86.38 663 ASP B N 1
ATOM 12424 C CA . ASP B 1 663 ? -1.87 -25.078 -13.336 1 86.38 663 ASP B CA 1
ATOM 12425 C C . ASP B 1 663 ? -1.206 -23.703 -13.188 1 86.38 663 ASP B C 1
ATOM 12427 O O . ASP B 1 663 ? -0.3 -23.359 -13.953 1 86.38 663 ASP B O 1
ATOM 12431 N N . MET B 1 664 ? -1.632 -22.969 -12.219 1 91.5 664 MET B N 1
ATOM 12432 C CA . MET B 1 664 ? -1.062 -21.641 -11.992 1 91.5 664 MET B CA 1
ATOM 12433 C C . MET B 1 664 ? 0.386 -21.75 -11.523 1 91.5 664 MET B C 1
ATOM 12435 O O . MET B 1 664 ? 1.216 -20.906 -11.859 1 91.5 664 MET B O 1
ATOM 12439 N N . SER B 1 665 ? 0.669 -22.766 -10.742 1 91.25 665 SER B N 1
ATOM 12440 C CA . SER B 1 665 ? 2.029 -22.953 -10.25 1 91.25 665 SER B CA 1
ATOM 12441 C C . SER B 1 665 ? 3.008 -23.188 -11.391 1 91.25 665 SER B C 1
ATOM 12443 O O . SER B 1 665 ? 4.141 -22.703 -11.352 1 91.25 665 SER B O 1
ATOM 12445 N N . GLU B 1 666 ? 2.574 -23.875 -12.352 1 88.88 666 GLU B N 1
ATOM 12446 C CA . GLU B 1 666 ? 3.412 -24.125 -13.516 1 88.88 666 GLU B CA 1
ATOM 12447 C C . GLU B 1 666 ? 3.689 -22.844 -14.289 1 88.88 666 GLU B C 1
ATOM 12449 O O . GLU B 1 666 ? 4.809 -22.625 -14.75 1 88.88 666 GLU B O 1
ATOM 12454 N N . MET B 1 667 ? 2.697 -22.094 -14.438 1 92.69 667 MET B N 1
ATOM 12455 C CA . MET B 1 667 ? 2.842 -20.844 -15.188 1 92.69 667 MET B CA 1
ATOM 12456 C C . MET B 1 667 ? 3.744 -19.859 -14.445 1 92.69 667 MET B C 1
ATOM 12458 O O . MET B 1 667 ? 4.512 -19.125 -15.07 1 92.69 667 MET B O 1
ATOM 12462 N N . VAL B 1 668 ? 3.645 -19.859 -13.148 1 93.44 668 VAL B N 1
ATOM 12463 C CA . VAL B 1 668 ? 4.43 -18.922 -12.344 1 93.44 668 VAL B CA 1
ATOM 12464 C C . VAL B 1 668 ? 5.902 -19.328 -12.375 1 93.44 668 VAL B C 1
ATOM 12466 O O . VAL B 1 668 ? 6.785 -18.469 -12.422 1 93.44 668 VAL B O 1
ATOM 12469 N N . VAL B 1 669 ? 6.18 -20.609 -12.359 1 93.19 669 VAL B N 1
ATOM 12470 C CA . VAL B 1 669 ? 7.559 -21.078 -12.469 1 93.19 669 VAL B CA 1
ATOM 12471 C C . VAL B 1 669 ? 8.117 -20.734 -13.844 1 93.19 669 VAL B C 1
ATOM 12473 O O . VAL B 1 669 ? 9.266 -20.297 -13.961 1 93.19 669 VAL B O 1
ATOM 12476 N N . GLN B 1 670 ? 7.285 -21.016 -14.859 1 94 670 GLN B N 1
ATOM 12477 C CA . GLN B 1 670 ? 7.684 -20.641 -16.203 1 94 670 GLN B CA 1
ATOM 12478 C C . GLN B 1 670 ? 7.988 -19.141 -16.281 1 94 670 GLN B C 1
ATOM 12480 O O . GLN B 1 670 ? 8.953 -18.734 -16.922 1 94 670 GLN B O 1
ATOM 12485 N N . PHE B 1 671 ? 7.168 -18.344 -15.641 1 96.06 671 PHE B N 1
ATOM 12486 C CA . PHE B 1 671 ? 7.371 -16.906 -15.555 1 96.06 671 PHE B CA 1
ATOM 12487 C C . PHE B 1 671 ? 8.727 -16.578 -14.938 1 96.06 671 PHE B C 1
ATOM 12489 O O . PHE B 1 671 ? 9.422 -15.672 -15.391 1 96.06 671 PHE B O 1
ATOM 12496 N N . GLY B 1 672 ? 9.109 -17.312 -13.953 1 95.44 672 GLY B N 1
ATOM 12497 C CA . GLY B 1 672 ? 10.414 -17.125 -13.336 1 95.44 672 GLY B CA 1
ATOM 12498 C C . GLY B 1 672 ? 11.562 -17.422 -14.281 1 95.44 672 GLY B C 1
ATOM 12499 O O . GLY B 1 672 ? 12.547 -16.672 -14.32 1 95.44 672 GLY B O 1
ATOM 12500 N N . TYR B 1 673 ? 11.461 -18.438 -15.117 1 95.12 673 TYR B N 1
ATOM 12501 C CA . TYR B 1 673 ? 12.508 -18.797 -16.062 1 95.12 673 TYR B CA 1
ATOM 12502 C C . TYR B 1 673 ? 12.695 -17.719 -17.109 1 95.12 673 TYR B C 1
ATOM 12504 O O . TYR B 1 673 ? 13.812 -17.484 -17.578 1 95.12 673 TYR B O 1
ATOM 12512 N N . ILE B 1 674 ? 11.633 -17.047 -17.422 1 95.44 674 ILE B N 1
ATOM 12513 C CA . ILE B 1 674 ? 11.656 -16.062 -18.5 1 95.44 674 ILE B CA 1
ATOM 12514 C C . ILE B 1 674 ? 12.125 -14.711 -17.969 1 95.44 674 ILE B C 1
ATOM 12516 O O . ILE B 1 674 ? 12.633 -13.875 -18.719 1 95.44 674 ILE B O 1
ATOM 12520 N N . THR B 1 675 ? 12.039 -14.508 -16.672 1 96.12 675 THR B N 1
ATOM 12521 C CA . THR B 1 675 ? 12.266 -13.148 -16.188 1 96.12 675 THR B CA 1
ATOM 12522 C C . THR B 1 675 ? 13.586 -13.062 -15.43 1 96.12 675 THR B C 1
ATOM 12524 O O . THR B 1 675 ? 14.188 -11.984 -15.352 1 96.12 675 THR B O 1
ATOM 12527 N N . MET B 1 676 ? 14.102 -14.141 -14.977 1 96.19 676 MET B N 1
ATOM 12528 C CA . MET B 1 676 ? 15.273 -14.023 -14.117 1 96.19 676 MET B CA 1
ATOM 12529 C C . MET B 1 676 ? 16.547 -14.32 -14.891 1 96.19 676 MET B C 1
ATOM 12531 O O . MET B 1 676 ? 17.578 -13.672 -14.68 1 96.19 676 MET B O 1
ATOM 12535 N N . PHE B 1 677 ? 16.609 -15.281 -15.867 1 95.44 677 PHE B N 1
ATOM 12536 C CA . PHE B 1 677 ? 17.859 -15.719 -16.484 1 95.44 677 PHE B CA 1
ATOM 12537 C C . PHE B 1 677 ? 17.719 -15.789 -18 1 95.44 677 PHE B C 1
ATOM 12539 O O . PHE B 1 677 ? 18.469 -16.5 -18.656 1 95.44 677 PHE B O 1
ATOM 12546 N N . VAL B 1 678 ? 16.875 -15.07 -18.562 1 93.94 678 VAL B N 1
ATOM 12547 C CA . VAL B 1 678 ? 16.469 -15.234 -19.969 1 93.94 678 VAL B CA 1
ATOM 12548 C C . VAL B 1 678 ? 17.625 -14.797 -20.875 1 93.94 678 VAL B C 1
ATOM 12550 O O . VAL B 1 678 ? 17.703 -15.234 -22.031 1 93.94 678 VAL B O 1
ATOM 12553 N N . ILE B 1 679 ? 18.578 -14.039 -20.406 1 94.25 679 ILE B N 1
ATOM 12554 C CA . ILE B 1 679 ? 19.656 -13.531 -21.25 1 94.25 679 ILE B CA 1
ATOM 12555 C C . ILE B 1 679 ? 20.547 -14.695 -21.719 1 94.25 679 ILE B C 1
ATOM 12557 O O . ILE B 1 679 ? 21.219 -14.602 -22.75 1 94.25 679 ILE B O 1
ATOM 12561 N N . ALA B 1 680 ? 20.578 -15.766 -20.953 1 94.88 680 ALA B N 1
ATOM 12562 C CA . ALA B 1 680 ? 21.359 -16.938 -21.328 1 94.88 680 ALA B CA 1
ATOM 12563 C C . ALA B 1 680 ? 20.719 -17.688 -22.484 1 94.88 680 ALA B C 1
ATOM 12565 O O . ALA B 1 680 ? 21.406 -18.328 -23.281 1 94.88 680 ALA B O 1
ATOM 12566 N N . LEU B 1 681 ? 19.453 -17.719 -22.484 1 96.06 681 LEU B N 1
ATOM 12567 C CA . LEU B 1 681 ? 18.672 -18.375 -23.531 1 96.06 681 LEU B CA 1
ATOM 12568 C C . LEU B 1 681 ? 17.5 -17.516 -23.969 1 96.06 681 LEU B C 1
ATOM 12570 O O . LEU B 1 681 ? 16.344 -17.812 -23.641 1 96.06 681 LEU B O 1
ATOM 12574 N N . PRO B 1 682 ? 17.703 -16.547 -24.828 1 96.38 682 PRO B N 1
ATOM 12575 C CA . PRO B 1 682 ? 16.719 -15.531 -25.156 1 96.38 682 PRO B CA 1
ATOM 12576 C C . PRO B 1 682 ? 15.523 -16.094 -25.922 1 96.38 682 PRO B C 1
ATOM 12578 O O . PRO B 1 682 ? 14.484 -15.438 -26.047 1 96.38 682 PRO B O 1
ATOM 12581 N N . ILE B 1 683 ? 15.539 -17.328 -26.422 1 95.88 683 ILE B N 1
ATOM 12582 C CA . ILE B 1 683 ? 14.461 -17.922 -27.203 1 95.88 683 ILE B CA 1
ATOM 12583 C C . ILE B 1 683 ? 13.398 -18.484 -26.25 1 95.88 683 ILE B C 1
ATOM 12585 O O . ILE B 1 683 ? 12.289 -18.812 -26.688 1 95.88 683 ILE B O 1
ATOM 12589 N N . THR B 1 684 ? 13.672 -18.516 -24.953 1 96.12 684 THR B N 1
ATOM 12590 C CA . THR B 1 684 ? 12.797 -19.109 -23.953 1 96.12 684 THR B CA 1
ATOM 12591 C C . THR B 1 684 ? 11.391 -18.5 -24.031 1 96.12 684 THR B C 1
ATOM 12593 O O . THR B 1 684 ? 10.398 -19.234 -23.922 1 96.12 684 THR B O 1
ATOM 12596 N N . PRO B 1 685 ? 11.203 -17.188 -24.25 1 96.94 685 PRO B N 1
ATOM 12597 C CA . PRO B 1 685 ? 9.852 -16.625 -24.344 1 96.94 685 PRO B CA 1
ATOM 12598 C C . PRO B 1 685 ? 9.07 -17.172 -25.531 1 96.94 685 PRO B C 1
ATOM 12600 O O . PRO B 1 685 ? 7.855 -17.359 -25.453 1 96.94 685 PRO B O 1
ATOM 12603 N N . LEU B 1 686 ? 9.758 -17.438 -26.625 1 96.88 686 LEU B N 1
ATOM 12604 C CA . LEU B 1 686 ? 9.094 -18.031 -27.781 1 96.88 686 LEU B CA 1
ATOM 12605 C C . LEU B 1 686 ? 8.641 -19.453 -27.469 1 96.88 686 LEU B C 1
ATOM 12607 O O . LEU B 1 686 ? 7.527 -19.844 -27.828 1 96.88 686 LEU B O 1
ATOM 12611 N N . LEU B 1 687 ? 9.516 -20.203 -26.859 1 95.56 687 LEU B N 1
ATOM 12612 C CA . LEU B 1 687 ? 9.156 -21.562 -26.469 1 95.56 687 LEU B CA 1
ATOM 12613 C C . LEU B 1 687 ? 7.988 -21.547 -25.484 1 95.56 687 LEU B C 1
ATOM 12615 O O . LEU B 1 687 ? 7.094 -22.406 -25.578 1 95.56 687 LEU B O 1
ATOM 12619 N N . ALA B 1 688 ? 8.023 -20.641 -24.547 1 95.25 688 ALA B N 1
ATOM 12620 C CA . ALA B 1 688 ? 6.926 -20.5 -23.594 1 95.25 688 ALA B CA 1
ATOM 12621 C C . ALA B 1 688 ? 5.629 -20.109 -24.297 1 95.25 688 ALA B C 1
ATOM 12623 O O . ALA B 1 688 ? 4.555 -20.609 -23.953 1 95.25 688 ALA B O 1
ATOM 12624 N N . LEU B 1 689 ? 5.742 -19.172 -25.266 1 95.69 689 LEU B N 1
ATOM 12625 C CA . LEU B 1 689 ? 4.574 -18.734 -26.016 1 95.69 689 LEU B CA 1
ATOM 12626 C C . LEU B 1 689 ? 3.932 -19.891 -26.766 1 95.69 689 LEU B C 1
ATOM 12628 O O . LEU B 1 689 ? 2.715 -20.094 -26.688 1 95.69 689 LEU B O 1
ATOM 12632 N N . ILE B 1 690 ? 4.711 -20.703 -27.406 1 93.44 690 ILE B N 1
ATOM 12633 C CA . ILE B 1 690 ? 4.215 -21.859 -28.156 1 93.44 690 ILE B CA 1
ATOM 12634 C C . ILE B 1 690 ? 3.613 -22.875 -27.188 1 93.44 690 ILE B C 1
ATOM 12636 O O . ILE B 1 690 ? 2.52 -23.391 -27.422 1 93.44 690 ILE B O 1
ATOM 12640 N N . ASN B 1 691 ? 4.301 -23.109 -26.125 1 91.56 691 ASN B N 1
ATOM 12641 C CA . ASN B 1 691 ? 3.818 -24.047 -25.109 1 91.56 691 ASN B CA 1
ATOM 12642 C C . ASN B 1 691 ? 2.488 -23.594 -24.516 1 91.56 691 ASN B C 1
ATOM 12644 O O . ASN B 1 691 ? 1.591 -24.422 -24.297 1 91.56 691 ASN B O 1
ATOM 12648 N N . ASN B 1 692 ? 2.393 -22.297 -24.25 1 93.12 692 ASN B N 1
ATOM 12649 C CA . ASN B 1 692 ? 1.191 -21.781 -23.594 1 93.12 692 ASN B CA 1
ATOM 12650 C C . ASN B 1 692 ? -0 -21.781 -24.547 1 93.12 692 ASN B C 1
ATOM 12652 O O . ASN B 1 692 ? -1.146 -21.922 -24.125 1 93.12 692 ASN B O 1
ATOM 12656 N N . ILE B 1 693 ? 0.271 -21.641 -25.875 1 91.75 693 ILE B N 1
ATOM 12657 C CA . ILE B 1 693 ? -0.798 -21.734 -26.859 1 91.75 693 ILE B CA 1
ATOM 12658 C C . ILE B 1 693 ? -1.343 -23.156 -26.906 1 91.75 693 ILE B C 1
ATOM 12660 O O . ILE B 1 693 ? -2.559 -23.359 -26.922 1 91.75 693 ILE B O 1
ATOM 12664 N N . ILE B 1 694 ? -0.479 -24.078 -26.797 1 87.06 694 ILE B N 1
ATOM 12665 C CA . ILE B 1 694 ? -0.868 -25.484 -26.797 1 87.06 694 ILE B CA 1
ATOM 12666 C C . ILE B 1 694 ? -1.553 -25.828 -25.484 1 87.06 694 ILE B C 1
ATOM 12668 O O . ILE B 1 694 ? -2.574 -26.516 -25.469 1 87.06 694 ILE B O 1
ATOM 12672 N N . GLU B 1 695 ? -1.022 -25.328 -24.438 1 86.44 695 GLU B N 1
ATOM 12673 C CA . GLU B 1 695 ? -1.562 -25.578 -23.094 1 86.44 695 GLU B CA 1
ATOM 12674 C C . GLU B 1 695 ? -2.979 -25.031 -22.953 1 86.44 695 GLU B C 1
ATOM 12676 O O . GLU B 1 695 ? -3.82 -25.641 -22.297 1 86.44 695 GLU B O 1
ATOM 12681 N N . LEU B 1 696 ? -3.219 -23.891 -23.531 1 88.25 696 LEU B N 1
ATOM 12682 C CA . LEU B 1 696 ? -4.539 -23.266 -23.484 1 88.25 696 LEU B CA 1
ATOM 12683 C C . LEU B 1 696 ? -5.594 -24.172 -24.109 1 88.25 696 LEU B C 1
ATOM 12685 O O . LEU B 1 696 ? -6.715 -24.266 -23.609 1 88.25 696 LEU B O 1
ATOM 12689 N N . ARG B 1 697 ? -5.258 -24.938 -25.156 1 86.62 697 ARG B N 1
ATOM 12690 C CA . ARG B 1 697 ? -6.184 -25.812 -25.859 1 86.62 697 ARG B CA 1
ATOM 12691 C C . ARG B 1 697 ? -6.27 -27.172 -25.172 1 86.62 697 ARG B C 1
ATOM 12693 O O . ARG B 1 697 ? -7.348 -27.766 -25.078 1 86.62 697 ARG B O 1
ATOM 12700 N N . VAL B 1 698 ? -5.152 -27.578 -24.672 1 82.44 698 VAL B N 1
ATOM 12701 C CA . VAL B 1 698 ? -5.113 -28.875 -23.984 1 82.44 698 VAL B CA 1
ATOM 12702 C C . VAL B 1 698 ? -5.879 -28.781 -22.672 1 82.44 698 VAL B C 1
ATOM 12704 O O . VAL B 1 698 ? -6.629 -29.688 -22.312 1 82.44 698 VAL B O 1
ATOM 12707 N N . ASP B 1 699 ? -5.676 -27.688 -21.969 1 83.81 699 ASP B N 1
ATOM 12708 C CA . ASP B 1 699 ? -6.395 -27.469 -20.719 1 83.81 699 ASP B CA 1
ATOM 12709 C C . ASP B 1 699 ? -7.895 -27.328 -20.969 1 83.81 699 ASP B C 1
ATOM 12711 O O . ASP B 1 699 ? -8.711 -27.75 -20.141 1 83.81 699 ASP B O 1
ATOM 12715 N N . GLY B 1 700 ? -8.18 -26.656 -22.078 1 85.94 700 GLY B N 1
ATOM 12716 C CA . GLY B 1 700 ? -9.578 -26.547 -22.453 1 85.94 700 GLY B CA 1
ATOM 12717 C C . GLY B 1 700 ? -10.234 -27.891 -22.703 1 85.94 700 GLY B C 1
ATOM 12718 O O . GLY B 1 700 ? -11.352 -28.141 -22.25 1 85.94 700 GLY B O 1
ATOM 12719 N N . TYR B 1 701 ? -9.516 -28.719 -23.344 1 85.38 701 TYR B N 1
ATOM 12720 C CA . TYR B 1 701 ? -10.039 -30.047 -23.625 1 85.38 701 TYR B CA 1
ATOM 12721 C C . TYR B 1 701 ? -10.156 -30.875 -22.359 1 85.38 701 TYR B C 1
ATOM 12723 O O . TYR B 1 701 ? -11.125 -31.609 -22.172 1 85.38 701 TYR B O 1
ATOM 12731 N N . LYS B 1 702 ? -9.242 -30.734 -21.516 1 83.25 702 LYS B N 1
ATOM 12732 C CA . LYS B 1 702 ? -9.227 -31.453 -20.234 1 83.25 702 LYS B CA 1
ATOM 12733 C C . LYS B 1 702 ? -10.422 -31.062 -19.375 1 83.25 702 LYS B C 1
ATOM 12735 O O . LYS B 1 702 ? -11.102 -31.922 -18.812 1 83.25 702 LYS B O 1
ATOM 12740 N N . ILE B 1 703 ? -10.727 -29.734 -19.266 1 86.31 703 ILE B N 1
ATOM 12741 C CA . ILE B 1 703 ? -11.781 -29.281 -18.359 1 86.31 703 ILE B CA 1
ATOM 12742 C C . ILE B 1 703 ? -13.148 -29.578 -18.969 1 86.31 703 ILE B C 1
ATOM 12744 O O . ILE B 1 703 ? -14.117 -29.812 -18.25 1 86.31 703 ILE B O 1
ATOM 12748 N N . ILE B 1 704 ? -13.195 -29.688 -20.328 1 87.69 704 ILE B N 1
ATOM 12749 C CA . ILE B 1 704 ? -14.469 -29.875 -21.016 1 87.69 704 ILE B CA 1
ATOM 12750 C C . ILE B 1 704 ? -14.805 -31.359 -21.078 1 87.69 704 ILE B C 1
ATOM 12752 O O . ILE B 1 704 ? -15.953 -31.766 -20.844 1 87.69 704 ILE B O 1
ATOM 12756 N N . ARG B 1 705 ? -13.773 -32.219 -21.281 1 83.5 705 ARG B N 1
ATOM 12757 C CA . ARG B 1 705 ? -14.102 -33.594 -21.594 1 83.5 705 ARG B CA 1
ATOM 12758 C C . ARG B 1 705 ? -13.555 -34.562 -20.531 1 83.5 705 ARG B C 1
ATOM 12760 O O . ARG B 1 705 ? -14.039 -35.688 -20.391 1 83.5 705 ARG B O 1
ATOM 12767 N N . GLU B 1 706 ? -12.586 -34.156 -19.797 1 81.56 706 GLU B N 1
ATOM 12768 C CA . GLU B 1 706 ? -11.891 -35.156 -18.969 1 81.56 706 GLU B CA 1
ATOM 12769 C C . GLU B 1 706 ? -12.023 -34.812 -17.484 1 81.56 706 GLU B C 1
ATOM 12771 O O . GLU B 1 706 ? -11.438 -35.469 -16.641 1 81.56 706 GLU B O 1
ATOM 12776 N N . SER B 1 707 ? -12.727 -33.781 -17.172 1 86.31 707 SER B N 1
ATOM 12777 C CA . SER B 1 707 ? -12.844 -33.406 -15.766 1 86.31 707 SER B CA 1
ATOM 12778 C C . SER B 1 707 ? -14.305 -33.219 -15.367 1 86.31 707 SER B C 1
ATOM 12780 O O . SER B 1 707 ? -15.156 -32.938 -16.219 1 86.31 707 SER B O 1
ATOM 12782 N N . GLN B 1 708 ? -14.5 -33.438 -14.07 1 89.19 708 GLN B N 1
ATOM 12783 C CA . GLN B 1 708 ? -15.805 -33.094 -13.508 1 89.19 708 GLN B CA 1
ATOM 12784 C C . GLN B 1 708 ? -16.016 -31.594 -13.492 1 89.19 708 GLN B C 1
ATOM 12786 O O . GLN B 1 708 ? -15.047 -30.828 -13.469 1 89.19 708 GLN B O 1
ATOM 12791 N N . ARG B 1 709 ? -17.219 -31.203 -13.586 1 91.12 709 ARG B N 1
ATOM 12792 C CA . ARG B 1 709 ? -17.531 -29.781 -13.5 1 91.12 709 ARG B CA 1
ATOM 12793 C C . ARG B 1 709 ? -17.109 -29.203 -12.148 1 91.12 709 ARG B C 1
ATOM 12795 O O . ARG B 1 709 ? -17.438 -29.766 -11.102 1 91.12 709 ARG B O 1
ATOM 12802 N N . PRO B 1 710 ? -16.234 -28.281 -12.125 1 90.62 710 PRO B N 1
ATOM 12803 C CA . PRO B 1 710 ? -15.797 -27.703 -10.844 1 90.62 710 PRO B CA 1
ATOM 12804 C C . PRO B 1 710 ? -16.922 -26.984 -10.102 1 90.62 710 PRO B C 1
ATOM 12806 O O . PRO B 1 710 ? -17.906 -26.578 -10.711 1 90.62 710 PRO B O 1
ATOM 12809 N N . HIS B 1 711 ? -16.766 -26.891 -8.758 1 89.75 711 HIS B N 1
ATOM 12810 C CA . HIS B 1 711 ? -17.703 -26.094 -7.969 1 89.75 711 HIS B CA 1
ATOM 12811 C C . HIS B 1 711 ? -17.547 -24.594 -8.258 1 89.75 711 HIS B C 1
ATOM 12813 O O . HIS B 1 711 ? -16.422 -24.062 -8.219 1 89.75 711 HIS B O 1
ATOM 12819 N N . PRO B 1 712 ? -18.531 -24 -8.719 1 88.31 712 PRO B N 1
ATOM 12820 C CA . PRO B 1 712 ? -18.422 -22.562 -9.031 1 88.31 712 PRO B CA 1
ATOM 12821 C C . PRO B 1 712 ? -18.359 -21.688 -7.781 1 88.31 712 PRO B C 1
ATOM 12823 O O . PRO B 1 712 ? -19.25 -20.875 -7.547 1 88.31 712 PRO B O 1
ATOM 12826 N N . ASN B 1 713 ? -17.203 -21.844 -7.141 1 83.94 713 ASN B N 1
ATOM 12827 C CA . ASN B 1 713 ? -17.016 -21.031 -5.945 1 83.94 713 ASN B CA 1
ATOM 12828 C C . ASN B 1 713 ? -16.562 -19.609 -6.301 1 83.94 713 ASN B C 1
ATOM 12830 O O . ASN B 1 713 ? -15.883 -19.406 -7.309 1 83.94 713 ASN B O 1
ATOM 12834 N N . GLY B 1 714 ? -17.203 -18.625 -5.992 1 86.31 714 GLY B N 1
ATOM 12835 C CA . GLY B 1 714 ? -16.781 -17.25 -6.203 1 86.31 714 GLY B CA 1
ATOM 12836 C C . GLY B 1 714 ? -15.328 -17.016 -5.82 1 86.31 714 GLY B C 1
ATOM 12837 O O . GLY B 1 714 ? -14.711 -17.859 -5.156 1 86.31 714 GLY B O 1
ATOM 12838 N N . SER B 1 715 ? -14.75 -16.141 -6.465 1 89.44 715 SER B N 1
ATOM 12839 C CA . SER B 1 715 ? -13.383 -15.773 -6.141 1 89.44 715 SER B CA 1
ATOM 12840 C C . SER B 1 715 ? -13.164 -14.273 -6.273 1 89.44 715 SER B C 1
ATOM 12842 O O . SER B 1 715 ? -13.727 -13.633 -7.164 1 89.44 715 SER B O 1
ATOM 12844 N N . TYR B 1 716 ? -12.359 -13.773 -5.379 1 90.75 716 TYR B N 1
ATOM 12845 C CA . TYR B 1 716 ? -12 -12.359 -5.441 1 90.75 716 TYR B CA 1
ATOM 12846 C C . TYR B 1 716 ? -10.961 -12.102 -6.527 1 90.75 716 TYR B C 1
ATOM 12848 O O . TYR B 1 716 ? -10.906 -11.008 -7.094 1 90.75 716 TYR B O 1
ATOM 12856 N N . GLY B 1 717 ? -10.273 -12.953 -6.93 1 92.12 717 GLY B N 1
ATOM 12857 C CA . GLY B 1 717 ? -9.18 -12.898 -7.891 1 92.12 717 GLY B CA 1
ATOM 12858 C C . GLY B 1 717 ? -8.219 -14.062 -7.77 1 92.12 717 GLY B C 1
ATOM 12859 O O . GLY B 1 717 ? -8.617 -15.164 -7.371 1 92.12 717 GLY B O 1
ATOM 12860 N N . LEU B 1 718 ? -7.059 -13.82 -8.219 1 92.69 718 LEU B N 1
ATOM 12861 C CA . LEU B 1 718 ? -6.043 -14.867 -8.133 1 92.69 718 LEU B CA 1
ATOM 12862 C C . LEU B 1 718 ? -5.484 -14.961 -6.715 1 92.69 718 LEU B C 1
ATOM 12864 O O . LEU B 1 718 ? -4.742 -15.891 -6.398 1 92.69 718 LEU B O 1
ATOM 12868 N N . GLY B 1 719 ? -5.828 -14.031 -5.867 1 89 719 GLY B N 1
ATOM 12869 C CA . GLY B 1 719 ? -5.461 -14.109 -4.461 1 89 719 GLY B CA 1
ATOM 12870 C C . GLY B 1 719 ? -3.965 -14.031 -4.23 1 89 719 GLY B C 1
ATOM 12871 O O . GLY B 1 719 ? -3.301 -13.117 -4.723 1 89 719 GLY B O 1
ATOM 12872 N N . ALA B 1 720 ? -3.377 -15.031 -3.6 1 92.06 720 ALA B N 1
ATOM 12873 C CA . ALA B 1 720 ? -1.978 -15.039 -3.178 1 92.06 720 ALA B CA 1
ATOM 12874 C C . ALA B 1 720 ? -1.043 -15.109 -4.383 1 92.06 720 ALA B C 1
ATOM 12876 O O . ALA B 1 720 ? 0.142 -14.789 -4.277 1 92.06 720 ALA B O 1
ATOM 12877 N N . TRP B 1 721 ? -1.524 -15.516 -5.543 1 94.31 721 TRP B N 1
ATOM 12878 C CA . TRP B 1 721 ? -0.693 -15.594 -6.742 1 94.31 721 TRP B CA 1
ATOM 12879 C C . TRP B 1 721 ? -0.184 -14.211 -7.141 1 94.31 721 TRP B C 1
ATOM 12881 O O . TRP B 1 721 ? 0.906 -14.086 -7.703 1 94.31 721 TRP B O 1
ATOM 12891 N N . ASN B 1 722 ? -1.005 -13.156 -6.883 1 93.62 722 ASN B N 1
ATOM 12892 C CA . ASN B 1 722 ? -0.554 -11.797 -7.156 1 93.62 722 ASN B CA 1
ATOM 12893 C C . ASN B 1 722 ? 0.661 -11.43 -6.309 1 93.62 722 ASN B C 1
ATOM 12895 O O . ASN B 1 722 ? 1.556 -10.719 -6.773 1 93.62 722 ASN B O 1
ATOM 12899 N N . GLY B 1 723 ? 0.632 -11.906 -5.086 1 90.5 723 GLY B N 1
ATOM 12900 C CA . GLY B 1 723 ? 1.802 -11.711 -4.246 1 90.5 723 GLY B CA 1
ATOM 12901 C C . GLY B 1 723 ? 3.033 -12.43 -4.758 1 90.5 723 GLY B C 1
ATOM 12902 O O . GLY B 1 723 ? 4.145 -11.898 -4.699 1 90.5 723 GLY B O 1
ATOM 12903 N N . VAL B 1 724 ? 2.873 -13.602 -5.266 1 93.94 724 VAL B N 1
ATOM 12904 C CA . VAL B 1 724 ? 3.965 -14.406 -5.801 1 93.94 724 VAL B CA 1
ATOM 12905 C C . VAL B 1 724 ? 4.543 -13.727 -7.043 1 93.94 724 VAL B C 1
ATOM 12907 O O . VAL B 1 724 ? 5.762 -13.633 -7.191 1 93.94 724 VAL B O 1
ATOM 12910 N N . LEU B 1 725 ? 3.668 -13.258 -7.891 1 94.88 725 LEU B N 1
ATOM 12911 C CA . LEU B 1 725 ? 4.117 -12.555 -9.086 1 94.88 725 LEU B CA 1
ATOM 12912 C C . LEU B 1 725 ? 4.887 -11.289 -8.719 1 94.88 725 LEU B C 1
ATOM 12914 O O . LEU B 1 725 ? 5.887 -10.961 -9.352 1 94.88 725 LEU B O 1
ATOM 12918 N N . GLY B 1 726 ? 4.324 -10.594 -7.719 1 90.19 726 GLY B N 1
ATOM 12919 C CA . GLY B 1 726 ? 5.047 -9.438 -7.215 1 90.19 726 GLY B CA 1
ATOM 12920 C C . GLY B 1 726 ? 6.43 -9.773 -6.691 1 90.19 726 GLY B C 1
ATOM 12921 O O . GLY B 1 726 ? 7.391 -9.047 -6.953 1 90.19 726 GLY B O 1
ATOM 12922 N N . PHE B 1 727 ? 6.605 -10.898 -6.055 1 89.62 727 PHE B N 1
ATOM 12923 C CA . PHE B 1 727 ? 7.883 -11.367 -5.535 1 89.62 727 PHE B CA 1
ATOM 12924 C C . PHE B 1 727 ? 8.844 -11.672 -6.676 1 89.62 727 PHE B C 1
ATOM 12926 O O . PHE B 1 727 ? 10.008 -11.273 -6.637 1 89.62 727 PHE B O 1
ATOM 12933 N N . PHE B 1 728 ? 8.359 -12.266 -7.664 1 91.38 728 PHE B N 1
ATOM 12934 C CA . PHE B 1 728 ? 9.18 -12.594 -8.828 1 91.38 728 PHE B CA 1
ATOM 12935 C C . PHE B 1 728 ? 9.68 -11.32 -9.508 1 91.38 728 PHE B C 1
ATOM 12937 O O . PHE B 1 728 ? 10.805 -11.281 -10.008 1 91.38 728 PHE B O 1
ATOM 12944 N N . SER B 1 729 ? 8.828 -10.398 -9.523 1 90.81 729 SER B N 1
ATOM 12945 C CA . SER B 1 729 ? 9.211 -9.141 -10.141 1 90.81 729 SER B CA 1
ATOM 12946 C C . SER B 1 729 ? 10.375 -8.484 -9.398 1 90.81 729 SER B C 1
ATOM 12948 O O . SER B 1 729 ? 11.305 -7.973 -10.023 1 90.81 729 SER B O 1
ATOM 12950 N N . ILE B 1 730 ? 10.406 -8.516 -8.094 1 88 730 ILE B N 1
ATOM 12951 C CA . ILE B 1 730 ? 11.469 -7.934 -7.281 1 88 730 ILE B CA 1
ATOM 12952 C C . ILE B 1 730 ? 12.766 -8.719 -7.48 1 88 730 ILE B C 1
ATOM 12954 O O . ILE B 1 730 ? 13.828 -8.133 -7.68 1 88 730 ILE B O 1
A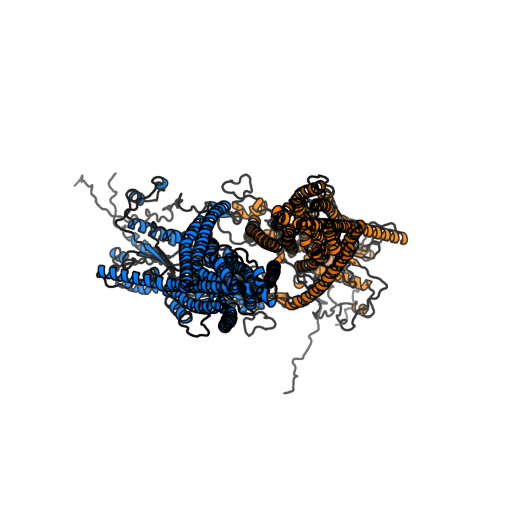TOM 12958 N N . VAL B 1 731 ? 12.672 -10.062 -7.488 1 90.94 731 VAL B N 1
ATOM 12959 C CA . VAL B 1 731 ? 13.852 -10.906 -7.637 1 90.94 731 VAL B CA 1
ATOM 12960 C C . VAL B 1 731 ? 14.414 -10.773 -9.047 1 90.94 731 VAL B C 1
ATOM 12962 O O . VAL B 1 731 ? 15.633 -10.781 -9.242 1 90.94 731 VAL B O 1
ATOM 12965 N N . ALA B 1 732 ? 13.484 -10.641 -9.969 1 93.5 732 ALA B N 1
ATOM 12966 C CA . ALA B 1 732 ? 13.914 -10.492 -11.359 1 93.5 732 ALA B CA 1
ATOM 12967 C C . ALA B 1 732 ? 14.711 -9.211 -11.562 1 93.5 732 ALA B C 1
ATOM 12969 O O . ALA B 1 732 ? 15.688 -9.188 -12.312 1 93.5 732 ALA B O 1
ATOM 12970 N N . VAL B 1 733 ? 14.336 -8.164 -10.922 1 90.88 733 VAL B N 1
ATOM 12971 C CA . VAL B 1 733 ? 15.086 -6.914 -11.008 1 90.88 733 VAL B CA 1
ATOM 12972 C C . VAL B 1 733 ? 16.5 -7.121 -10.453 1 90.88 733 VAL B C 1
ATOM 12974 O O . VAL B 1 733 ? 17.484 -6.789 -11.117 1 90.88 733 VAL B O 1
ATOM 12977 N N . GLY B 1 734 ? 16.594 -7.707 -9.273 1 90.88 734 GLY B N 1
ATOM 12978 C CA . GLY B 1 734 ? 17.891 -7.953 -8.648 1 90.88 734 GLY B CA 1
ATOM 12979 C C . GLY B 1 734 ? 18.781 -8.875 -9.469 1 90.88 734 GLY B C 1
ATOM 12980 O O . GLY B 1 734 ? 19.969 -8.594 -9.648 1 90.88 734 GLY B O 1
ATOM 12981 N N . THR B 1 735 ? 18.203 -9.953 -9.992 1 94.38 735 THR B N 1
ATOM 12982 C CA . THR B 1 735 ? 18.969 -10.945 -10.742 1 94.38 735 THR B CA 1
ATOM 12983 C C . THR B 1 735 ? 19.469 -10.367 -12.055 1 94.38 735 THR B C 1
ATOM 12985 O O . THR B 1 735 ? 20.625 -10.57 -12.438 1 94.38 735 THR B O 1
ATOM 12988 N N . ASN B 1 736 ? 18.656 -9.602 -12.781 1 95 736 ASN B N 1
ATOM 12989 C CA . ASN B 1 736 ? 19.062 -9.047 -14.07 1 95 736 ASN B CA 1
ATOM 12990 C C . ASN B 1 736 ? 20.109 -7.945 -13.906 1 95 736 ASN B C 1
ATOM 12992 O O . ASN B 1 736 ? 21 -7.809 -14.734 1 95 736 ASN B O 1
ATOM 12996 N N . VAL B 1 737 ? 20.031 -7.195 -12.797 1 93.75 737 VAL B N 1
ATOM 12997 C CA . VAL B 1 737 ? 21.078 -6.199 -12.547 1 93.75 737 VAL B CA 1
ATOM 12998 C C . VAL B 1 737 ? 22.391 -6.898 -12.25 1 93.75 737 VAL B C 1
ATOM 13000 O O . VAL B 1 737 ? 23.453 -6.438 -12.68 1 93.75 737 VAL B O 1
ATOM 13003 N N . ALA B 1 738 ? 22.312 -7.949 -11.523 1 94 738 ALA B N 1
ATOM 13004 C CA . ALA B 1 738 ? 23.5 -8.727 -11.227 1 94 738 ALA B CA 1
ATOM 13005 C C . ALA B 1 738 ? 24.109 -9.32 -12.5 1 94 738 ALA B C 1
ATOM 13007 O O . ALA B 1 738 ? 25.328 -9.32 -12.68 1 94 738 ALA B O 1
ATOM 13008 N N . LEU B 1 739 ? 23.297 -9.773 -13.359 1 94.62 739 LEU B N 1
ATOM 13009 C CA . LEU B 1 739 ? 23.766 -10.336 -14.625 1 94.62 739 LEU B CA 1
ATOM 13010 C C . LEU B 1 739 ? 24.406 -9.266 -15.5 1 94.62 739 LEU B C 1
ATOM 13012 O O . LEU B 1 739 ? 25.453 -9.5 -16.094 1 94.62 739 LEU B O 1
ATOM 13016 N N . ILE B 1 740 ? 23.812 -8.117 -15.547 1 92.5 740 ILE B N 1
ATOM 13017 C CA . ILE B 1 740 ? 24.344 -6.988 -16.312 1 92.5 740 ILE B CA 1
ATOM 13018 C C . ILE B 1 740 ? 25.719 -6.605 -15.781 1 92.5 740 ILE B C 1
ATOM 13020 O O . ILE B 1 740 ? 26.641 -6.348 -16.562 1 92.5 740 ILE B O 1
ATOM 13024 N N . THR B 1 741 ? 25.859 -6.695 -14.516 1 92.19 741 THR B N 1
ATOM 13025 C CA . THR B 1 741 ? 27.078 -6.203 -13.875 1 92.19 741 THR B CA 1
ATOM 13026 C C . THR B 1 741 ? 28.203 -7.23 -13.984 1 92.19 741 THR B C 1
ATOM 13028 O O . THR B 1 741 ? 29.344 -6.879 -14.297 1 92.19 741 THR B O 1
ATOM 13031 N N . TRP B 1 742 ? 27.922 -8.531 -13.805 1 91.06 742 TRP B N 1
ATOM 13032 C CA . TRP B 1 742 ? 29 -9.5 -13.641 1 91.06 742 TRP B CA 1
ATOM 13033 C C . TRP B 1 742 ? 29.094 -10.43 -14.852 1 91.06 742 TRP B C 1
ATOM 13035 O O . TRP B 1 742 ? 30.109 -11.078 -15.07 1 91.06 742 TRP B O 1
ATOM 13045 N N . ARG B 1 743 ? 28.109 -10.469 -15.633 1 91.19 743 ARG B N 1
ATOM 13046 C CA . ARG B 1 743 ? 28.125 -11.555 -16.609 1 91.19 743 ARG B CA 1
ATOM 13047 C C . ARG B 1 743 ? 28.047 -11.008 -18.031 1 91.19 743 ARG B C 1
ATOM 13049 O O . ARG B 1 743 ? 28.359 -11.719 -19 1 91.19 743 ARG B O 1
ATOM 13056 N N . THR B 1 744 ? 27.656 -9.805 -18.234 1 89.88 744 THR B N 1
ATOM 13057 C CA . THR B 1 744 ? 27.609 -9.227 -19.562 1 89.88 744 THR B CA 1
ATOM 13058 C C . THR B 1 744 ? 28.859 -8.398 -19.844 1 89.88 744 THR B C 1
ATOM 13060 O O . THR B 1 744 ? 29.672 -8.172 -18.953 1 89.88 744 THR B O 1
ATOM 13063 N N . ARG B 1 745 ? 29.016 -7.926 -21.047 1 86.12 745 ARG B N 1
ATOM 13064 C CA . ARG B 1 745 ? 30.188 -7.184 -21.484 1 86.12 745 ARG B CA 1
ATOM 13065 C C . ARG B 1 745 ? 30.047 -5.699 -21.172 1 86.12 745 ARG B C 1
ATOM 13067 O O . ARG B 1 745 ? 30.969 -4.922 -21.422 1 86.12 745 ARG B O 1
ATOM 13074 N N . LEU B 1 746 ? 28.969 -5.336 -20.562 1 85 746 LEU B N 1
ATOM 13075 C CA . LEU B 1 746 ? 28.719 -3.912 -20.344 1 85 746 LEU B CA 1
ATOM 13076 C C . LEU B 1 746 ? 29.812 -3.301 -19.469 1 85 746 LEU B C 1
ATOM 13078 O O . LEU B 1 746 ? 30.438 -2.318 -19.844 1 85 746 LEU B O 1
ATOM 13082 N N . VAL B 1 747 ? 30.109 -3.947 -18.328 1 82.38 747 VAL B N 1
ATOM 13083 C CA . VAL B 1 747 ? 30.984 -3.33 -17.344 1 82.38 747 VAL B CA 1
ATOM 13084 C C . VAL B 1 747 ? 32.438 -3.572 -17.75 1 82.38 747 VAL B C 1
ATOM 13086 O O . VAL B 1 747 ? 33.25 -2.629 -17.828 1 82.38 747 VAL B O 1
ATOM 13089 N N . PRO B 1 748 ? 32.844 -4.781 -18.141 1 76.75 748 PRO B N 1
ATOM 13090 C CA . PRO B 1 748 ? 34.25 -5.023 -18.453 1 76.75 748 PRO B CA 1
ATOM 13091 C C . PRO B 1 748 ? 34.688 -4.418 -19.781 1 76.75 748 PRO B C 1
ATOM 13093 O O . PRO B 1 748 ? 35.812 -3.938 -19.922 1 76.75 748 PRO B O 1
ATOM 13096 N N . VAL B 1 749 ? 33.781 -4.332 -20.703 1 77.19 749 VAL B N 1
ATOM 13097 C CA . VAL B 1 749 ? 34.219 -3.947 -22.047 1 77.19 749 VAL B CA 1
ATOM 13098 C C . VAL B 1 749 ? 33.75 -2.52 -22.344 1 77.19 749 VAL B C 1
ATOM 13100 O O . VAL B 1 749 ? 34.562 -1.644 -22.625 1 77.19 749 VAL B O 1
ATOM 13103 N N . LEU B 1 750 ? 32.469 -2.248 -22.203 1 75.81 750 LEU B N 1
ATOM 13104 C CA . LEU B 1 750 ? 31.922 -0.945 -22.578 1 75.81 750 LEU B CA 1
ATOM 13105 C C . LEU B 1 750 ? 32.375 0.138 -21.609 1 75.81 750 LEU B C 1
ATOM 13107 O O . LEU B 1 750 ? 32.781 1.233 -22.031 1 75.81 750 LEU B O 1
ATOM 13111 N N . LEU B 1 751 ? 32.375 -0.264 -20.297 1 80.88 751 LEU B N 1
ATOM 13112 C CA . LEU B 1 751 ? 32.844 0.708 -19.312 1 80.88 751 LEU B CA 1
ATOM 13113 C C . LEU B 1 751 ? 34.312 0.523 -18.984 1 80.88 751 LEU B C 1
ATOM 13115 O O . LEU B 1 751 ? 34.906 1.332 -18.281 1 80.88 751 LEU B O 1
ATOM 13119 N N . ASN B 1 752 ? 34.969 -0.525 -19.641 1 77.5 752 ASN B N 1
ATOM 13120 C CA . ASN B 1 752 ? 36.375 -0.831 -19.547 1 77.5 752 ASN B CA 1
ATOM 13121 C C . ASN B 1 752 ? 36.875 -0.803 -18.109 1 77.5 752 ASN B C 1
ATOM 13123 O O . ASN B 1 752 ? 37.875 -0.147 -17.797 1 77.5 752 ASN B O 1
ATOM 13127 N N . ASN B 1 753 ? 36.094 -1.363 -17.25 1 79.69 753 ASN B N 1
ATOM 13128 C CA . ASN B 1 753 ? 36.438 -1.393 -15.836 1 79.69 753 ASN B CA 1
ATOM 13129 C C . ASN B 1 753 ? 36.25 -2.785 -15.242 1 79.69 753 ASN B C 1
ATOM 13131 O O . ASN B 1 753 ? 35.125 -3.318 -15.242 1 79.69 753 ASN B O 1
ATOM 13135 N N . THR B 1 754 ? 37.312 -3.41 -14.812 1 77.88 754 THR B N 1
ATOM 13136 C CA . THR B 1 754 ? 37.219 -4.75 -14.242 1 77.88 754 THR B CA 1
ATOM 13137 C C . THR B 1 754 ? 37.406 -4.703 -12.727 1 77.88 754 THR B C 1
ATOM 13139 O O . THR B 1 754 ? 37.562 -5.746 -12.086 1 77.88 754 THR B O 1
ATOM 13142 N N . ASP B 1 755 ? 37.406 -3.377 -12.25 1 84.38 755 ASP B N 1
ATOM 13143 C CA . ASP B 1 755 ? 37.562 -3.207 -10.805 1 84.38 755 ASP B CA 1
ATOM 13144 C C . ASP B 1 755 ? 36.344 -3.736 -10.055 1 84.38 755 ASP B C 1
ATOM 13146 O O . ASP B 1 755 ? 35.188 -3.361 -10.359 1 84.38 755 ASP B O 1
ATOM 13150 N N . PRO B 1 756 ? 36.594 -4.773 -9.188 1 85.69 756 PRO B N 1
ATOM 13151 C CA . PRO B 1 756 ? 35.469 -5.324 -8.43 1 85.69 756 PRO B CA 1
ATOM 13152 C C . PRO B 1 756 ? 34.719 -4.262 -7.621 1 85.69 756 PRO B C 1
ATOM 13154 O O . PRO B 1 756 ? 33.5 -4.359 -7.438 1 85.69 756 PRO B O 1
ATOM 13157 N N . THR B 1 757 ? 35.438 -3.234 -7.16 1 86.81 757 THR B N 1
ATOM 13158 C CA . THR B 1 757 ? 34.781 -2.16 -6.418 1 86.81 757 THR B CA 1
ATOM 13159 C C . THR B 1 757 ? 33.812 -1.403 -7.312 1 86.81 757 THR B C 1
ATOM 13161 O O . THR B 1 757 ? 32.688 -1.101 -6.898 1 86.81 757 THR B O 1
ATOM 13164 N N . PHE B 1 758 ? 34.281 -1.152 -8.477 1 87.62 758 PHE B N 1
ATOM 13165 C CA . PHE B 1 758 ? 33.406 -0.451 -9.406 1 87.62 758 PHE B CA 1
ATOM 13166 C C . PHE B 1 758 ? 32.156 -1.282 -9.719 1 87.62 758 PHE B C 1
ATOM 13168 O O . PHE B 1 758 ? 31.062 -0.742 -9.852 1 87.62 758 PHE B O 1
ATOM 13175 N N . LYS B 1 759 ? 32.281 -2.543 -9.844 1 90 759 LYS B N 1
ATOM 13176 C CA . LYS B 1 759 ? 31.156 -3.418 -10.156 1 90 759 LYS B CA 1
ATOM 13177 C C . LYS B 1 759 ? 30.109 -3.383 -9.055 1 90 759 LYS B C 1
ATOM 13179 O O . LYS B 1 759 ? 28.906 -3.301 -9.328 1 90 759 LYS B O 1
ATOM 13184 N N . TRP B 1 760 ? 30.578 -3.402 -7.898 1 90.31 760 TRP B N 1
ATOM 13185 C CA . TRP B 1 760 ? 29.641 -3.373 -6.781 1 90.31 760 TRP B CA 1
ATOM 13186 C C . TRP B 1 760 ? 28.984 -2 -6.652 1 90.31 760 TRP B C 1
ATOM 13188 O O . TRP B 1 760 ? 27.812 -1.895 -6.281 1 90.31 760 TRP B O 1
ATOM 13198 N N . VAL B 1 761 ? 29.766 -0.915 -6.895 1 88.75 761 VAL B N 1
ATOM 13199 C CA . VAL B 1 761 ? 29.203 0.43 -6.891 1 88.75 761 VAL B CA 1
ATOM 13200 C C . VAL B 1 761 ? 28.141 0.55 -7.984 1 88.75 761 VAL B C 1
ATOM 13202 O O . VAL B 1 761 ? 27.047 1.072 -7.746 1 88.75 761 VAL B O 1
ATOM 13205 N N . PHE B 1 762 ? 28.562 -0.012 -9.102 1 91 762 PHE B N 1
ATOM 13206 C CA . PHE B 1 762 ? 27.641 0.01 -10.234 1 91 762 PHE B CA 1
ATOM 13207 C C . PHE B 1 762 ? 26.375 -0.783 -9.922 1 91 762 PHE B C 1
ATOM 13209 O O . PHE B 1 762 ? 25.266 -0.313 -10.172 1 91 762 PHE B O 1
ATOM 13216 N N . PHE B 1 763 ? 26.516 -1.962 -9.398 1 92.31 763 PHE B N 1
ATOM 13217 C CA . PHE B 1 763 ? 25.391 -2.812 -9.039 1 92.31 763 PHE B CA 1
ATOM 13218 C C . PHE B 1 763 ? 24.469 -2.105 -8.047 1 92.31 763 PHE B C 1
ATOM 13220 O O . PHE B 1 763 ? 23.25 -2.102 -8.227 1 92.31 763 PHE B O 1
ATOM 13227 N N . THR B 1 764 ? 24.984 -1.445 -7.035 1 88.81 764 THR B N 1
ATOM 13228 C CA . THR B 1 764 ? 24.203 -0.785 -5.992 1 88.81 764 THR B CA 1
ATOM 13229 C C . THR B 1 764 ? 23.484 0.431 -6.555 1 88.81 764 THR B C 1
ATOM 13231 O O . THR B 1 764 ? 22.297 0.622 -6.293 1 88.81 764 THR B O 1
ATOM 13234 N N . PHE B 1 765 ? 24.188 1.18 -7.316 1 88.56 765 PHE B N 1
ATOM 13235 C CA . PHE B 1 765 ? 23.594 2.398 -7.859 1 88.56 765 PHE B CA 1
ATOM 13236 C C . PHE B 1 765 ? 22.484 2.068 -8.844 1 88.56 765 PHE B C 1
ATOM 13238 O O . PHE B 1 765 ? 21.406 2.676 -8.797 1 88.56 765 PHE B O 1
ATOM 13245 N N . ILE B 1 766 ? 22.719 1.07 -9.664 1 89.94 766 ILE B N 1
ATOM 13246 C CA . ILE B 1 766 ? 21.719 0.709 -10.664 1 89.94 766 ILE B CA 1
ATOM 13247 C C . ILE B 1 766 ? 20.516 0.048 -9.977 1 89.94 766 ILE B C 1
ATOM 13249 O O . ILE B 1 766 ? 19.375 0.233 -10.398 1 89.94 766 ILE B O 1
ATOM 13253 N N . SER B 1 767 ? 20.812 -0.743 -8.977 1 88.94 767 SER B N 1
ATOM 13254 C CA . SER B 1 767 ? 19.734 -1.353 -8.219 1 88.94 767 SER B CA 1
ATOM 13255 C C . SER B 1 767 ? 18.844 -0.292 -7.566 1 88.94 767 SER B C 1
ATOM 13257 O O . SER B 1 767 ? 17.625 -0.419 -7.551 1 88.94 767 SER B O 1
ATOM 13259 N N . ILE B 1 768 ? 19.438 0.772 -7.023 1 84.06 768 ILE B N 1
ATOM 13260 C CA . ILE B 1 768 ? 18.688 1.855 -6.391 1 84.06 768 ILE B CA 1
ATOM 13261 C C . ILE B 1 768 ? 17.906 2.637 -7.445 1 84.06 768 ILE B C 1
ATOM 13263 O O . ILE B 1 768 ? 16.734 2.939 -7.258 1 84.06 768 ILE B O 1
ATOM 13267 N N . LEU B 1 769 ? 18.547 2.889 -8.508 1 87.19 769 LEU B N 1
ATOM 13268 C CA . LEU B 1 769 ? 17.922 3.648 -9.578 1 87.19 769 LEU B CA 1
ATOM 13269 C C . LEU B 1 769 ? 16.719 2.895 -10.133 1 87.19 769 LEU B C 1
ATOM 13271 O O . LEU B 1 769 ? 15.641 3.475 -10.305 1 87.19 769 LEU B O 1
ATOM 13275 N N . LEU B 1 770 ? 16.953 1.634 -10.406 1 86.56 770 LEU B N 1
ATOM 13276 C CA . LEU B 1 770 ? 15.859 0.838 -10.945 1 86.56 770 LEU B CA 1
ATOM 13277 C C . LEU B 1 770 ? 14.773 0.617 -9.898 1 86.56 770 LEU B C 1
ATOM 13279 O O . LEU B 1 770 ? 13.586 0.564 -10.227 1 86.56 770 LEU B O 1
ATOM 13283 N N . GLY B 1 771 ? 15.188 0.461 -8.672 1 81.12 771 GLY B N 1
ATOM 13284 C CA . GLY B 1 771 ? 14.211 0.402 -7.598 1 81.12 771 GLY B CA 1
ATOM 13285 C C . GLY B 1 771 ? 13.352 1.648 -7.504 1 81.12 771 GLY B C 1
ATOM 13286 O O . GLY B 1 771 ? 12.141 1.559 -7.301 1 81.12 771 GLY B O 1
ATOM 13287 N N . LEU B 1 772 ? 13.922 2.805 -7.691 1 80.81 772 LEU B N 1
ATOM 13288 C CA . LEU B 1 772 ? 13.203 4.074 -7.672 1 80.81 772 LEU B CA 1
ATOM 13289 C C . LEU B 1 772 ? 12.273 4.188 -8.875 1 80.81 772 LEU B C 1
ATOM 13291 O O . LEU B 1 772 ? 11.156 4.703 -8.75 1 80.81 772 LEU B O 1
ATOM 13295 N N . LEU B 1 773 ? 12.711 3.65 -9.945 1 82.62 773 LEU B N 1
ATOM 13296 C CA . LEU B 1 773 ? 11.883 3.689 -11.148 1 82.62 773 LEU B CA 1
ATOM 13297 C C . LEU B 1 773 ? 10.672 2.775 -11 1 82.62 773 LEU B C 1
ATOM 13299 O O . LEU B 1 773 ? 9.57 3.123 -11.438 1 82.62 773 LEU B O 1
ATOM 13303 N N . VAL B 1 774 ? 10.969 1.677 -10.43 1 82 774 VAL B N 1
ATOM 13304 C CA . VAL B 1 774 ? 9.867 0.75 -10.188 1 82 774 VAL B CA 1
ATOM 13305 C C . VAL B 1 774 ? 8.875 1.365 -9.195 1 82 774 VAL B C 1
ATOM 13307 O O . VAL B 1 774 ? 7.664 1.266 -9.383 1 82 774 VAL B O 1
ATOM 13310 N N . ALA B 1 775 ? 9.367 2.049 -8.203 1 76.12 775 ALA B N 1
ATOM 13311 C CA . ALA B 1 775 ? 8.516 2.729 -7.227 1 76.12 775 ALA B CA 1
ATOM 13312 C C . ALA B 1 775 ? 7.734 3.865 -7.883 1 76.12 775 ALA B C 1
ATOM 13314 O O . ALA B 1 775 ? 6.57 4.094 -7.555 1 76.12 775 ALA B O 1
ATOM 13315 N N . ALA B 1 776 ? 8.359 4.559 -8.758 1 79.75 776 ALA B N 1
ATOM 13316 C CA . ALA B 1 776 ? 7.707 5.637 -9.492 1 79.75 776 ALA B CA 1
ATOM 13317 C C . ALA B 1 776 ? 6.574 5.098 -10.367 1 79.75 776 ALA B C 1
ATOM 13319 O O . ALA B 1 776 ? 5.512 5.715 -10.469 1 79.75 776 ALA B O 1
ATOM 13320 N N . GLU B 1 777 ? 6.883 3.984 -10.93 1 81.31 777 GLU B N 1
ATOM 13321 C CA . GLU B 1 777 ? 5.848 3.35 -11.734 1 81.31 777 GLU B CA 1
ATOM 13322 C C . GLU B 1 777 ? 4.656 2.932 -10.883 1 81.31 777 GLU B C 1
ATOM 13324 O O . GLU B 1 777 ? 3.504 3.119 -11.281 1 81.31 777 GLU B O 1
ATOM 13329 N N . LYS B 1 778 ? 4.945 2.389 -9.797 1 79.19 778 LYS B N 1
ATOM 13330 C CA . LYS B 1 778 ? 3.877 1.952 -8.898 1 79.19 778 LYS B CA 1
ATOM 13331 C C . LYS B 1 778 ? 3.07 3.141 -8.383 1 79.19 778 LYS B C 1
ATOM 13333 O O . LYS B 1 778 ? 1.863 3.025 -8.156 1 79.19 778 LYS B O 1
ATOM 13338 N N . TRP B 1 779 ? 3.701 4.25 -8.211 1 72.94 779 TRP B N 1
ATOM 13339 C CA . TRP B 1 779 ? 3.029 5.465 -7.762 1 72.94 779 TRP B CA 1
ATOM 13340 C C . TRP B 1 779 ? 2.193 6.07 -8.883 1 72.94 779 TRP B C 1
ATOM 13342 O O . TRP B 1 779 ? 1.096 6.582 -8.641 1 72.94 779 TRP B O 1
ATOM 13352 N N . ALA B 1 780 ? 2.652 5.945 -10.078 1 74.88 780 ALA B N 1
ATOM 13353 C CA . ALA B 1 780 ? 2 6.555 -11.234 1 74.88 780 ALA B CA 1
ATOM 13354 C C . ALA B 1 780 ? 0.792 5.738 -11.68 1 74.88 780 ALA B C 1
ATOM 13356 O O . ALA B 1 780 ? -0.178 6.285 -12.203 1 74.88 780 ALA B O 1
ATOM 13357 N N . ILE B 1 781 ? 0.929 4.461 -11.469 1 78.88 781 ILE B N 1
ATOM 13358 C CA . ILE B 1 781 ? -0.13 3.584 -11.953 1 78.88 781 ILE B CA 1
ATOM 13359 C C . ILE B 1 781 ? -0.847 2.934 -10.773 1 78.88 781 ILE B C 1
ATOM 13361 O O . ILE B 1 781 ? -0.397 1.908 -10.258 1 78.88 781 ILE B O 1
ATOM 13365 N N . PRO B 1 782 ? -2.02 3.492 -10.484 1 82.56 782 PRO B N 1
ATOM 13366 C CA . PRO B 1 782 ? -2.746 2.881 -9.375 1 82.56 782 PRO B CA 1
ATOM 13367 C C . PRO B 1 782 ? -3.244 1.473 -9.695 1 82.56 782 PRO B C 1
ATOM 13369 O O . PRO B 1 782 ? -3.547 1.171 -10.852 1 82.56 782 PRO B O 1
ATOM 13372 N N . ASP B 1 783 ? -3.354 0.571 -8.742 1 84.44 783 ASP B N 1
ATOM 13373 C CA . ASP B 1 783 ? -3.777 -0.818 -8.883 1 84.44 783 ASP B CA 1
ATOM 13374 C C . ASP B 1 783 ? -5.219 -0.905 -9.375 1 84.44 783 ASP B C 1
ATOM 13376 O O . ASP B 1 783 ? -5.586 -1.846 -10.086 1 84.44 783 ASP B O 1
ATOM 13380 N N . THR B 1 784 ? -6.023 0.095 -8.992 1 88.75 784 THR B N 1
ATOM 13381 C CA . THR B 1 784 ? -7.414 0.122 -9.422 1 88.75 784 THR B CA 1
ATOM 13382 C C . THR B 1 784 ? -7.668 1.302 -10.352 1 88.75 784 THR B C 1
ATOM 13384 O O . THR B 1 784 ? -7.492 2.457 -9.969 1 88.75 784 THR B O 1
ATOM 13387 N N . PRO B 1 785 ? -7.992 0.995 -11.555 1 88.56 785 PRO B N 1
ATOM 13388 C CA . PRO B 1 785 ? -8.312 2.084 -12.484 1 88.56 785 PRO B CA 1
ATOM 13389 C C . PRO B 1 785 ? -9.484 2.938 -12.008 1 88.56 785 PRO B C 1
ATOM 13391 O O . PRO B 1 785 ? -10.336 2.463 -11.25 1 88.56 785 PRO B O 1
ATOM 13394 N N . ILE B 1 786 ? -9.57 4.141 -12.461 1 84.56 786 ILE B N 1
ATOM 13395 C CA . ILE B 1 786 ? -10.594 5.098 -12.055 1 84.56 786 ILE B CA 1
ATOM 13396 C C . ILE B 1 786 ? -11.969 4.594 -12.484 1 84.56 786 ILE B C 1
ATOM 13398 O O . ILE B 1 786 ? -12.961 4.801 -11.773 1 84.56 786 ILE B O 1
ATOM 13402 N N . GLU B 1 787 ? -12.008 3.916 -13.555 1 87.62 787 GLU B N 1
ATOM 13403 C CA . GLU B 1 787 ? -13.273 3.4 -14.055 1 87.62 787 GLU B CA 1
ATOM 13404 C C . GLU B 1 787 ? -13.859 2.357 -13.102 1 87.62 787 GLU B C 1
ATOM 13406 O O . GLU B 1 787 ? -15.078 2.289 -12.922 1 87.62 787 GLU B O 1
ATOM 13411 N N . VAL B 1 788 ? -12.938 1.558 -12.57 1 91.81 788 VAL B N 1
ATOM 13412 C CA . VAL B 1 788 ? -13.375 0.512 -11.656 1 91.81 788 VAL B CA 1
ATOM 13413 C C . VAL B 1 788 ? -13.828 1.137 -10.336 1 91.81 788 VAL B C 1
ATOM 13415 O O . VAL B 1 788 ? -14.844 0.729 -9.766 1 91.81 788 VAL B O 1
ATOM 13418 N N . THR B 1 789 ? -13.117 2.131 -9.867 1 88.25 789 THR B N 1
ATOM 13419 C CA . THR B 1 789 ? -13.508 2.797 -8.625 1 88.25 789 THR B CA 1
ATOM 13420 C C . THR B 1 789 ? -14.859 3.488 -8.781 1 88.25 789 THR B C 1
ATOM 13422 O O . THR B 1 789 ? -15.695 3.422 -7.883 1 88.25 789 THR B O 1
ATOM 13425 N N . GLN B 1 790 ? -15.047 4.125 -9.914 1 88.12 790 GLN B N 1
ATOM 13426 C CA . GLN B 1 790 ? -16.328 4.754 -10.195 1 88.12 790 GLN B CA 1
ATOM 13427 C C . GLN B 1 790 ? -17.438 3.709 -10.336 1 88.12 790 GLN B C 1
ATOM 13429 O O . GLN B 1 790 ? -18.578 3.947 -9.93 1 88.12 790 GLN B O 1
ATOM 13434 N N . GLY B 1 791 ? -17.031 2.604 -10.914 1 91.31 791 GLY B N 1
ATOM 13435 C CA . GLY B 1 791 ? -18 1.536 -11.062 1 91.31 791 GLY B CA 1
ATOM 13436 C C . GLY B 1 791 ? -18.469 0.965 -9.734 1 91.31 791 GLY B C 1
ATOM 13437 O O . GLY B 1 791 ? -19.656 0.667 -9.555 1 91.31 791 GLY B O 1
ATOM 13438 N N . ILE B 1 792 ? -17.562 0.822 -8.844 1 91.62 792 ILE B N 1
ATOM 13439 C CA . ILE B 1 792 ? -17.875 0.295 -7.523 1 91.62 792 ILE B CA 1
ATOM 13440 C C . ILE B 1 792 ? -18.781 1.28 -6.781 1 91.62 792 ILE B C 1
ATOM 13442 O O . ILE B 1 792 ? -19.766 0.879 -6.145 1 91.62 792 ILE B O 1
ATOM 13446 N N . GLU B 1 793 ? -18.484 2.58 -6.863 1 87.5 793 GLU B N 1
ATOM 13447 C CA . GLU B 1 793 ? -19.297 3.602 -6.207 1 87.5 793 GLU B CA 1
ATOM 13448 C C . GLU B 1 793 ? -20.688 3.693 -6.832 1 87.5 793 GLU B C 1
ATOM 13450 O O . GLU B 1 793 ? -21.672 3.891 -6.125 1 87.5 793 GLU B O 1
ATOM 13455 N N . ARG B 1 794 ? -20.703 3.598 -8.125 1 91.25 794 ARG B N 1
ATOM 13456 C CA . ARG B 1 794 ? -21.984 3.598 -8.82 1 91.25 794 ARG B CA 1
ATOM 13457 C C . ARG B 1 794 ? -22.844 2.412 -8.391 1 91.25 794 ARG B C 1
ATOM 13459 O O . ARG B 1 794 ? -24.047 2.562 -8.164 1 91.25 794 ARG B O 1
ATOM 13466 N N . GLN B 1 795 ? -22.188 1.303 -8.32 1 92.31 795 GLN B N 1
ATOM 13467 C CA . GLN B 1 795 ? -22.891 0.098 -7.895 1 92.31 795 GLN B CA 1
ATOM 13468 C C . GLN B 1 795 ? -23.453 0.264 -6.488 1 92.31 795 GLN B C 1
ATOM 13470 O O . GLN B 1 795 ? -24.594 -0.15 -6.219 1 92.31 795 GLN B O 1
ATOM 13475 N N . ARG B 1 796 ? -22.75 0.827 -5.668 1 87.19 796 ARG B N 1
ATOM 13476 C CA . ARG B 1 796 ? -23.203 1.065 -4.301 1 87.19 796 ARG B CA 1
ATOM 13477 C C . ARG B 1 796 ? -24.391 2.035 -4.277 1 87.19 796 ARG B C 1
ATOM 13479 O O . ARG B 1 796 ? -25.344 1.837 -3.531 1 87.19 796 ARG B O 1
ATOM 13486 N N . LEU B 1 797 ? -24.328 3.078 -5.059 1 86.62 797 LEU B N 1
ATOM 13487 C CA . LEU B 1 797 ? -25.391 4.082 -5.117 1 86.62 797 LEU B CA 1
ATOM 13488 C C . LEU B 1 797 ? -26.656 3.488 -5.695 1 86.62 797 LEU B C 1
ATOM 13490 O O . LEU B 1 797 ? -27.766 3.746 -5.188 1 86.62 797 LEU B O 1
ATOM 13494 N N . ILE B 1 798 ? -26.531 2.717 -6.727 1 90.44 798 ILE B N 1
ATOM 13495 C CA . ILE B 1 798 ? -27.672 2.068 -7.352 1 90.44 798 ILE B CA 1
ATOM 13496 C C . ILE B 1 798 ? -28.328 1.104 -6.363 1 90.44 798 ILE B C 1
ATOM 13498 O O . ILE B 1 798 ? -29.547 1.057 -6.246 1 90.44 798 ILE B O 1
ATOM 13502 N N . GLU B 1 799 ? -27.5 0.36 -5.699 1 88.44 799 GLU B N 1
ATOM 13503 C CA . GLU B 1 799 ? -28 -0.582 -4.703 1 88.44 799 GLU B CA 1
ATOM 13504 C C . GLU B 1 799 ? -28.734 0.143 -3.58 1 88.44 799 GLU B C 1
ATOM 13506 O O . GLU B 1 799 ? -29.812 -0.286 -3.154 1 88.44 799 GLU B O 1
ATOM 13511 N N . ASN B 1 800 ? -28.234 1.225 -3.143 1 82 800 ASN B N 1
ATOM 13512 C CA . ASN B 1 800 ? -28.844 1.982 -2.053 1 82 800 ASN B CA 1
ATOM 13513 C C . ASN B 1 800 ? -30.172 2.617 -2.48 1 82 800 ASN B C 1
ATOM 13515 O O . ASN B 1 800 ? -31.125 2.635 -1.714 1 82 800 ASN B O 1
ATOM 13519 N N . ILE B 1 801 ? -30.25 3.062 -3.672 1 83.94 801 ILE B N 1
ATOM 13520 C CA . ILE B 1 801 ? -31.422 3.82 -4.117 1 83.94 801 ILE B CA 1
ATOM 13521 C C . ILE B 1 801 ? -32.469 2.863 -4.652 1 83.94 801 ILE B C 1
ATOM 13523 O O . ILE B 1 801 ? -33.656 2.932 -4.254 1 83.94 801 ILE B O 1
ATOM 13527 N N . LEU B 1 802 ? -32.094 1.967 -5.496 1 87.94 802 LEU B N 1
ATOM 13528 C CA . LEU B 1 802 ? -33.094 1.158 -6.203 1 87.94 802 LEU B CA 1
ATOM 13529 C C . LEU B 1 802 ? -33.469 -0.072 -5.383 1 87.94 802 LEU B C 1
ATOM 13531 O O . LEU B 1 802 ? -34.562 -0.596 -5.52 1 87.94 802 LEU B O 1
ATOM 13535 N N . VAL B 1 803 ? -32.562 -0.586 -4.57 1 85.69 803 VAL B N 1
ATOM 13536 C CA . VAL B 1 803 ? -32.844 -1.834 -3.865 1 85.69 803 VAL B CA 1
ATOM 13537 C C . VAL B 1 803 ? -33.219 -1.536 -2.418 1 85.69 803 VAL B C 1
ATOM 13539 O O . VAL B 1 803 ? -34.219 -2.053 -1.916 1 85.69 803 VAL B O 1
ATOM 13542 N N . LEU B 1 804 ? -32.469 -0.671 -1.774 1 75.94 804 LEU B N 1
ATOM 13543 C CA . LEU B 1 804 ? -32.688 -0.431 -0.352 1 75.94 804 LEU B CA 1
ATOM 13544 C C . LEU B 1 804 ? -33.625 0.748 -0.137 1 75.94 804 LEU B C 1
ATOM 13546 O O . LEU B 1 804 ? -34.125 0.945 0.967 1 75.94 804 LEU B O 1
ATOM 13550 N N . GLY B 1 805 ? -33.875 1.501 -1.179 1 72.31 805 GLY B N 1
ATOM 13551 C CA . GLY B 1 805 ? -34.844 2.582 -1.095 1 72.31 805 GLY B CA 1
ATOM 13552 C C . GLY B 1 805 ? -34.312 3.801 -0.362 1 72.31 805 GLY B C 1
ATOM 13553 O O . GLY B 1 805 ? -35.062 4.457 0.374 1 72.31 805 GLY B O 1
ATOM 13554 N N . ALA B 1 806 ? -33.062 4.09 -0.538 1 71.25 806 ALA B N 1
ATOM 13555 C CA . ALA B 1 806 ? -32.5 5.273 0.096 1 71.25 806 ALA B CA 1
ATOM 13556 C C . ALA B 1 806 ? -33.031 6.551 -0.546 1 71.25 806 ALA B C 1
ATOM 13558 O O . ALA B 1 806 ? -33.625 6.512 -1.629 1 71.25 806 ALA B O 1
ATOM 13559 N N . ARG B 1 807 ? -32.781 7.719 0.228 1 66.06 807 ARG B N 1
ATOM 13560 C CA . ARG B 1 807 ? -33.25 9.016 -0.242 1 66.06 807 ARG B CA 1
ATOM 13561 C C . ARG B 1 807 ? -32.438 9.5 -1.431 1 66.06 807 ARG B C 1
ATOM 13563 O O . ARG B 1 807 ? -31.234 9.258 -1.495 1 66.06 807 ARG B O 1
ATOM 13570 N N . ILE B 1 808 ? -33.188 10.039 -2.426 1 69.5 808 ILE B N 1
ATOM 13571 C CA . ILE B 1 808 ? -32.531 10.539 -3.643 1 69.5 808 ILE B CA 1
ATOM 13572 C C . ILE B 1 808 ? -32.312 12.039 -3.525 1 69.5 808 ILE B C 1
ATOM 13574 O O . ILE B 1 808 ? -33.188 12.773 -3.041 1 69.5 808 ILE B O 1
ATOM 13578 N N . ASP B 1 809 ? -31.062 12.359 -3.795 1 63.03 809 ASP B N 1
ATOM 13579 C CA . ASP B 1 809 ? -30.766 13.781 -3.85 1 63.03 809 ASP B CA 1
ATOM 13580 C C . ASP B 1 809 ? -31.359 14.422 -5.102 1 63.03 809 ASP B C 1
ATOM 13582 O O . ASP B 1 809 ? -31.312 13.836 -6.184 1 63.03 809 ASP B O 1
ATOM 13586 N N . LYS B 1 810 ? -32.156 15.43 -4.98 1 60.47 810 LYS B N 1
ATOM 13587 C CA . LYS B 1 810 ? -32.812 16.062 -6.113 1 60.47 810 LYS B CA 1
ATOM 13588 C C . LYS B 1 810 ? -31.812 16.797 -7 1 60.47 810 LYS B C 1
ATOM 13590 O O . LYS B 1 810 ? -30.906 17.469 -6.5 1 60.47 810 LYS B O 1
ATOM 13595 N N . ASP B 1 811 ? -31.641 16.297 -8.289 1 63.03 811 ASP B N 1
ATOM 13596 C CA . ASP B 1 811 ? -30.781 16.875 -9.32 1 63.03 811 ASP B CA 1
ATOM 13597 C C . ASP B 1 811 ? -31.375 18.172 -9.852 1 63.03 811 ASP B C 1
ATOM 13599 O O . ASP B 1 811 ? -32.594 18.328 -9.93 1 63.03 811 ASP B O 1
ATOM 13603 N N . ASP B 1 812 ? -30.5 19.281 -9.773 1 59.94 812 ASP B N 1
ATOM 13604 C CA . ASP B 1 812 ? -30.984 20.484 -10.461 1 59.94 812 ASP B CA 1
ATOM 13605 C C . ASP B 1 812 ? -30.719 20.406 -11.961 1 59.94 812 ASP B C 1
ATOM 13607 O O . ASP B 1 812 ? -29.75 19.766 -12.391 1 59.94 812 ASP B O 1
ATOM 13611 N N . ASP B 1 813 ? -31.703 20.641 -12.867 1 56.44 813 ASP B N 1
ATOM 13612 C CA . ASP B 1 813 ? -31.625 20.609 -14.328 1 56.44 813 ASP B CA 1
ATOM 13613 C C . ASP B 1 813 ? -30.453 21.438 -14.836 1 56.44 813 ASP B C 1
ATOM 13615 O O . ASP B 1 813 ? -29.875 21.141 -15.891 1 56.44 813 ASP B O 1
ATOM 13619 N N . GLU B 1 814 ? -30.125 22.594 -14.258 1 59.59 814 GLU B N 1
ATOM 13620 C CA . GLU B 1 814 ? -29.047 23.469 -14.719 1 59.59 814 GLU B CA 1
ATOM 13621 C C . GLU B 1 814 ? -27.875 23.438 -13.75 1 59.59 814 GLU B C 1
ATOM 13623 O O . GLU B 1 814 ? -28.062 23.25 -12.547 1 59.59 814 GLU B O 1
ATOM 13628 N N . PRO B 1 815 ? -26.719 23.219 -14.438 1 62.72 815 PRO B N 1
ATOM 13629 C CA . PRO B 1 815 ? -25.547 23.328 -13.555 1 62.72 815 PRO B CA 1
ATOM 13630 C C . PRO B 1 815 ? -25.625 24.547 -12.625 1 62.72 815 PRO B C 1
ATOM 13632 O O . PRO B 1 815 ? -26.188 25.578 -13 1 62.72 815 PRO B O 1
ATOM 13635 N N . PRO B 1 816 ? -25.422 24.281 -11.344 1 56.88 816 PRO B N 1
ATOM 13636 C CA . PRO B 1 816 ? -25.438 25.453 -10.469 1 56.88 816 PRO B CA 1
ATOM 13637 C C . PRO B 1 816 ? -24.609 26.609 -11.023 1 56.88 816 PRO B C 1
ATOM 13639 O O . PRO B 1 816 ? -23.484 26.391 -11.516 1 56.88 816 PRO B O 1
ATOM 13642 N N . LYS B 1 817 ? -25.266 27.516 -11.914 1 48.38 817 LYS B N 1
ATOM 13643 C CA . LYS B 1 817 ? -24.578 28.672 -12.492 1 48.38 817 LYS B CA 1
ATOM 13644 C C . LYS B 1 817 ? -23.672 29.344 -11.461 1 48.38 817 LYS B C 1
ATOM 13646 O O . LYS B 1 817 ? -24.094 29.641 -10.344 1 48.38 817 LYS B O 1
ATOM 13651 N N . LYS B 1 818 ? -22.438 28.953 -11.562 1 45.78 818 LYS B N 1
ATOM 13652 C CA . LYS B 1 818 ? -21.562 29.859 -10.828 1 45.78 818 LYS B CA 1
ATOM 13653 C C . LYS B 1 818 ? -21.875 31.312 -11.172 1 45.78 818 LYS B C 1
ATOM 13655 O O . LYS B 1 818 ? -22.094 31.641 -12.336 1 45.78 818 LYS B O 1
ATOM 13660 N N . ASP B 1 819 ? -22.578 31.938 -10.406 1 38.91 819 ASP B N 1
ATOM 13661 C CA . ASP B 1 819 ? -23.078 33.281 -10.641 1 38.91 819 ASP B CA 1
ATOM 13662 C C . ASP B 1 819 ? -22.172 34.062 -11.609 1 38.91 819 ASP B C 1
ATOM 13664 O O . ASP B 1 819 ? -22.203 35.281 -11.672 1 38.91 819 ASP B O 1
ATOM 13668 N N . GLY B 1 820 ? -21.25 33.781 -12.438 1 32.22 820 GLY B N 1
ATOM 13669 C CA . GLY B 1 820 ? -21.266 35.062 -13.125 1 32.22 820 GLY B CA 1
ATOM 13670 C C . GLY B 1 820 ? -22.516 35.312 -13.945 1 32.22 820 GLY B C 1
ATOM 13671 O O . GLY B 1 820 ? -22.875 36.438 -14.227 1 32.22 820 GLY B O 1
ATOM 13672 N N . GLU B 1 821 ? -23.062 34.375 -15.008 1 29.19 821 GLU B N 1
ATOM 13673 C CA . GLU B 1 821 ? -24 34.906 -15.992 1 29.19 821 GLU B CA 1
ATOM 13674 C C . GLU B 1 821 ? -25.406 35 -15.43 1 29.19 821 GLU B C 1
ATOM 13676 O O . GLU B 1 821 ? -26.016 36.062 -15.398 1 29.19 821 GLU B O 1
ATOM 13681 N N . GLU B 1 822 ? -26.547 34.219 -16.078 1 26.94 822 GLU B N 1
ATOM 13682 C CA . GLU B 1 822 ? -27.969 34.531 -15.977 1 26.94 822 GLU B CA 1
ATOM 13683 C C . GLU B 1 822 ? -28.516 34.156 -14.602 1 26.94 822 GLU B C 1
ATOM 13685 O O . GLU B 1 822 ? -28.406 33 -14.172 1 26.94 822 GLU B O 1
ATOM 13690 N N . VAL B 1 823 ? -28.547 35 -13.828 1 26.73 823 VAL B N 1
ATOM 13691 C CA . VAL B 1 823 ? -29.422 35.094 -12.656 1 26.73 823 VAL B CA 1
ATOM 13692 C C . VAL B 1 823 ? -30.844 34.719 -13.047 1 26.73 823 VAL B C 1
ATOM 13694 O O . VAL B 1 823 ? -31.469 35.375 -13.883 1 26.73 823 VAL B O 1
ATOM 13697 N N . SER B 1 824 ? -31.172 33.5 -13.438 1 24.08 824 SER B N 1
ATOM 13698 C CA . SER B 1 824 ? -32.625 33.375 -13.469 1 24.08 824 SER B CA 1
ATOM 13699 C C . SER B 1 824 ? -33.281 34.344 -12.484 1 24.08 824 SER B C 1
ATOM 13701 O O . SER B 1 824 ? -32.75 34.594 -11.406 1 24.08 824 SER B O 1
ATOM 13703 N N . GLU B 1 825 ? -34.25 35.031 -13.141 1 22.73 825 GLU B N 1
ATOM 13704 C CA . GLU B 1 825 ? -35.312 35.875 -12.602 1 22.73 825 GLU B CA 1
ATOM 13705 C C . GLU B 1 825 ? -36.125 35.156 -11.539 1 22.73 825 GLU B C 1
ATOM 13707 O O . GLU B 1 825 ? -36.812 34.156 -11.836 1 22.73 825 GLU B O 1
ATOM 13712 N N . PHE B 1 826 ? -35.688 34.656 -10.609 1 22.19 826 PHE B N 1
ATOM 13713 C CA . PHE B 1 826 ? -36.75 34.562 -9.594 1 22.19 826 PHE B CA 1
ATOM 13714 C C . PHE B 1 826 ? -37.719 35.719 -9.734 1 22.19 826 PHE B C 1
ATOM 13716 O O . PHE B 1 826 ? -37.375 36.875 -9.469 1 22.19 826 PHE B O 1
ATOM 13723 N N . ALA B 1 827 ? -38.531 35.562 -10.828 1 21.25 827 ALA B N 1
ATOM 13724 C CA . ALA B 1 827 ? -39.812 36.25 -10.828 1 21.25 827 ALA B CA 1
ATOM 13725 C C . ALA B 1 827 ? -40.531 36.062 -9.492 1 21.25 827 ALA B C 1
ATOM 13727 O O . ALA B 1 827 ? -40.906 34.938 -9.125 1 21.25 827 ALA B O 1
ATOM 13728 N N . PHE B 1 828 ? -40 36.781 -8.672 1 20.92 828 PHE B N 1
ATOM 13729 C CA . PHE B 1 828 ? -40.844 37.531 -7.773 1 20.92 828 PHE B CA 1
ATOM 13730 C C . PHE B 1 828 ? -42.062 38.094 -8.508 1 20.92 828 PHE B C 1
ATOM 13732 O O . PHE B 1 828 ? -41.938 39 -9.312 1 20.92 828 PHE B O 1
ATOM 13739 N N . ASP B 1 829 ? -42.75 37.094 -9.125 1 21.78 829 ASP B N 1
ATOM 13740 C CA . ASP B 1 829 ? -44.156 37.5 -9.305 1 21.78 829 ASP B CA 1
ATOM 13741 C C . ASP B 1 829 ? -44.75 38.031 -7.996 1 21.78 829 ASP B C 1
ATOM 13743 O O . ASP B 1 829 ? -44.875 37.281 -7.027 1 21.78 829 ASP B O 1
ATOM 13747 N N . PRO B 1 830 ? -44.594 39.281 -7.809 1 23 830 PRO B N 1
ATOM 13748 C CA . PRO B 1 830 ? -45.219 40.094 -6.766 1 23 830 PRO B CA 1
ATOM 13749 C C . PRO B 1 830 ? -46.656 39.688 -6.496 1 23 830 PRO B C 1
ATOM 13751 O O . PRO B 1 830 ? -47.281 40.125 -5.508 1 23 830 PRO B O 1
ATOM 13754 N N . THR B 1 831 ? -47.281 39.188 -7.496 1 22.19 831 THR B N 1
ATOM 13755 C CA . THR B 1 831 ? -48.719 39.094 -7.352 1 22.19 831 THR B CA 1
ATOM 13756 C C . THR B 1 831 ? -49.094 37.906 -6.445 1 22.19 831 THR B C 1
ATOM 13758 O O . THR B 1 831 ? -50.125 37.969 -5.77 1 22.19 831 THR B O 1
ATOM 13761 N N . LYS B 1 832 ? -48.75 36.75 -6.617 1 24.98 832 LYS B N 1
ATOM 13762 C CA . LYS B 1 832 ? -49.656 36.062 -5.715 1 24.98 832 LYS B CA 1
ATOM 13763 C C . LYS B 1 832 ? -49.219 36.25 -4.258 1 24.98 832 LYS B C 1
ATOM 13765 O O . LYS B 1 832 ? -50.062 36.469 -3.385 1 24.98 832 LYS B O 1
ATOM 13770 N N . ASP B 1 833 ? -48.281 35.75 -3.621 1 22.94 833 ASP B N 1
ATOM 13771 C CA . ASP B 1 833 ? -48.188 36.375 -2.307 1 22.94 833 ASP B CA 1
ATOM 13772 C C . ASP B 1 833 ? -47.469 37.719 -2.381 1 22.94 833 ASP B C 1
ATOM 13774 O O . ASP B 1 833 ? -46.375 37.875 -1.841 1 22.94 833 ASP B O 1
ATOM 13778 N N . PHE B 1 834 ? -47.281 38.281 -3.496 1 22.48 834 PHE B N 1
ATOM 13779 C CA . PHE B 1 834 ? -47.406 39.75 -3.59 1 22.48 834 PHE B CA 1
ATOM 13780 C C . PHE B 1 834 ? -48.594 40.25 -2.812 1 22.48 834 PHE B C 1
ATOM 13782 O O . PHE B 1 834 ? -49.75 39.844 -3.084 1 22.48 834 PHE B O 1
ATOM 13789 N N . ILE B 1 835 ? -48.344 40.469 -1.437 1 22.45 835 ILE B N 1
ATOM 13790 C CA . ILE B 1 835 ? -49.406 41.344 -0.946 1 22.45 835 ILE B CA 1
ATOM 13791 C C . ILE B 1 835 ? -49.719 42.406 -2.004 1 22.45 835 ILE B C 1
ATOM 13793 O O . ILE B 1 835 ? -48.812 43.094 -2.518 1 22.45 835 ILE B O 1
ATOM 13797 N N . ASP B 1 836 ? -50.469 41.906 -3.02 1 22.42 836 ASP B N 1
ATOM 13798 C CA . ASP B 1 836 ? -51.156 42.906 -3.799 1 22.42 836 ASP B CA 1
ATOM 13799 C C . ASP B 1 836 ? -51.188 44.25 -3.064 1 22.42 836 ASP B C 1
ATOM 13801 O O . ASP B 1 836 ? -51.938 44.406 -2.109 1 22.42 836 ASP B O 1
ATOM 13805 N N . VAL B 1 837 ? -49.875 44.781 -2.848 1 22.11 837 VAL B N 1
ATOM 13806 C CA . VAL B 1 837 ? -49.844 46.156 -2.344 1 22.11 837 VAL B CA 1
ATOM 13807 C C . VAL B 1 837 ? -50.969 46.969 -2.998 1 22.11 837 VAL B C 1
ATOM 13809 O O . VAL B 1 837 ? -51.219 48.094 -2.588 1 22.11 837 VAL B O 1
ATOM 13812 N N . THR B 1 838 ? -51.125 46.625 -4.238 1 22.95 838 THR B N 1
ATOM 13813 C CA . THR B 1 838 ? -52.219 47.438 -4.715 1 22.95 838 THR B CA 1
ATOM 13814 C C . THR B 1 838 ? -53.5 47.125 -3.955 1 22.95 838 THR B C 1
ATOM 13816 O O . THR B 1 838 ? -54.469 47.906 -3.965 1 22.95 838 THR B O 1
ATOM 13819 N N . GLN B 1 839 ? -53.719 45.719 -3.604 1 21.81 839 GLN B N 1
ATOM 13820 C CA . GLN B 1 839 ? -54.938 45.5 -2.826 1 21.81 839 GLN B CA 1
ATOM 13821 C C . GLN B 1 839 ? -54.656 45.625 -1.33 1 21.81 839 GLN B C 1
ATOM 13823 O O . GLN B 1 839 ? -55.375 45 -0.515 1 21.81 839 GLN B O 1
ATOM 13828 N N . LEU B 1 840 ? -53.344 45.75 -0.856 1 20.92 840 LEU B N 1
ATOM 13829 C CA . LEU B 1 840 ? -53.125 46.625 0.282 1 20.92 840 LEU B CA 1
ATOM 13830 C C . LEU B 1 840 ? -53.938 47.906 0.136 1 20.92 840 LEU B C 1
ATOM 13832 O O . LEU B 1 840 ? -54 48.5 -0.951 1 20.92 840 LEU B O 1
ATOM 13836 N N . PRO B 1 841 ? -54.719 48 1.02 1 21.19 841 PRO B N 1
ATOM 13837 C CA . PRO B 1 841 ? -55.625 49.156 0.884 1 21.19 841 PRO B CA 1
ATOM 13838 C C . PRO B 1 841 ? -54.875 50.438 0.529 1 21.19 841 PRO B C 1
ATOM 13840 O O . PRO B 1 841 ? -53.719 50.625 0.902 1 21.19 841 PRO B O 1
ATOM 13843 N N . GLN B 1 842 ? -54.875 50.906 -0.754 1 22.2 842 GLN B N 1
ATOM 13844 C CA . GLN B 1 842 ? -54.688 52.312 -1.102 1 22.2 842 GLN B CA 1
ATOM 13845 C C . GLN B 1 842 ? -54.938 53.219 0.108 1 22.2 842 GLN B C 1
ATOM 13847 O O . GLN B 1 842 ? -56.062 53.438 0.514 1 22.2 842 GLN B O 1
ATOM 13852 N N . VAL B 1 843 ? -54 52.875 1.239 1 20.62 843 VAL B N 1
ATOM 13853 C CA . VAL B 1 843 ? -54.344 53.906 2.213 1 20.62 843 VAL B CA 1
ATOM 13854 C C . VAL B 1 843 ? -54.406 55.25 1.531 1 20.62 843 VAL B C 1
ATOM 13856 O O . VAL B 1 843 ? -53.469 55.625 0.783 1 20.62 843 VAL B O 1
ATOM 13859 N N . PRO B 1 844 ? -55.406 55.906 1.566 1 20.89 844 PRO B N 1
ATOM 13860 C CA . PRO B 1 844 ? -55.688 57.219 0.985 1 20.89 844 PRO B CA 1
ATOM 13861 C C . PRO B 1 844 ? -54.625 58.25 1.317 1 20.89 844 PRO B C 1
ATOM 13863 O O . PRO B 1 844 ? -54.375 58.5 2.492 1 20.89 844 PRO B O 1
ATOM 13866 N N . LEU B 1 845 ? -53.25 57.969 0.852 1 17.05 845 LEU B N 1
ATOM 13867 C CA . LEU B 1 845 ? -52.781 59.344 0.728 1 17.05 845 LEU B CA 1
ATOM 13868 C C . LEU B 1 845 ? -53.906 60.25 0.242 1 17.05 845 LEU B C 1
ATOM 13870 O O . LEU B 1 845 ? -54.531 60 -0.784 1 17.05 845 LEU B O 1
ATOM 13874 N N . GLY B 1 846 ? -54.25 60.969 1.243 1 17.8 846 GLY B N 1
ATOM 13875 C CA . GLY B 1 846 ? -55.344 61.938 1.199 1 17.8 846 GLY B CA 1
ATOM 13876 C C . GLY B 1 846 ? -55.438 62.656 -0.141 1 17.8 846 GLY B C 1
ATOM 13877 O O . GLY B 1 846 ? -54.562 62.531 -0.995 1 17.8 846 GLY B O 1
ATOM 13878 N N . ASP B 1 847 ? -56.25 63.5 -0.078 1 18.02 847 ASP B N 1
ATOM 13879 C CA . ASP B 1 847 ? -56.844 64.625 -0.825 1 18.02 847 ASP B CA 1
ATOM 13880 C C . ASP B 1 847 ? -55.812 65.688 -1.085 1 18.02 847 ASP B C 1
ATOM 13882 O O . ASP B 1 847 ? -55.875 66.75 -0.503 1 18.02 847 ASP B O 1
ATOM 13886 N N . LEU B 1 848 ? -54.562 65.438 -1.215 1 17.45 848 LEU B N 1
ATOM 13887 C CA . LEU B 1 848 ? -54.406 66.875 -1.181 1 17.45 848 LEU B CA 1
ATOM 13888 C C . LEU B 1 848 ? -55.531 67.562 -1.967 1 17.45 848 LEU B C 1
ATOM 13890 O O . LEU B 1 848 ? -56.281 66.938 -2.676 1 17.45 848 LEU B O 1
ATOM 13894 N N . THR B 1 849 ? -55.344 68.625 -2.793 1 16.8 849 THR B N 1
ATOM 13895 C CA . THR B 1 849 ? -56.188 69.75 -3.279 1 16.8 849 THR B CA 1
ATOM 13896 C C . THR B 1 849 ? -57.25 69.188 -4.238 1 16.8 849 THR B C 1
ATOM 13898 O O . THR B 1 849 ? -57.062 68.125 -4.855 1 16.8 849 THR B O 1
ATOM 13901 N N . GLN B 1 850 ? -58.5 69.688 -4.086 1 17.27 850 GLN B N 1
ATOM 13902 C CA . GLN B 1 850 ? -59.469 70.5 -4.836 1 17.27 850 GLN B CA 1
ATOM 13903 C C . GLN B 1 850 ? -58.812 71.062 -6.098 1 17.27 850 GLN B C 1
ATOM 13905 O O . GLN B 1 850 ? -59.5 71.75 -6.883 1 17.27 850 GLN B O 1
ATOM 13910 N N . LEU B 1 851 ? -57.594 71.312 -6.402 1 16.77 851 LEU B N 1
ATOM 13911 C CA . LEU B 1 851 ? -57.312 72.688 -6.793 1 16.77 851 LEU B CA 1
ATOM 13912 C C . LEU B 1 851 ? -57.75 72.938 -8.234 1 16.77 851 LEU B C 1
ATOM 13914 O O . LEU B 1 851 ? -57.344 73.938 -8.844 1 16.77 851 LEU B O 1
ATOM 13918 N N . GLU B 1 852 ? -58.344 72.25 -9.32 1 18.66 852 GLU B N 1
ATOM 13919 C CA . GLU B 1 852 ? -59.344 73 -10.07 1 18.66 852 GLU B CA 1
ATOM 13920 C C . GLU B 1 852 ? -60.688 73 -9.375 1 18.66 852 GLU B C 1
ATOM 13922 O O . GLU B 1 852 ? -61.281 71.875 -9.227 1 18.66 852 GLU B O 1
ATOM 13927 N N . GLU B 1 853 ? -61.656 73.438 -8.422 1 18.39 853 GLU B N 1
ATOM 13928 C CA . GLU B 1 853 ? -62.688 74.312 -8.945 1 18.39 853 GLU B CA 1
ATOM 13929 C C . GLU B 1 853 ? -62.094 75.688 -9.344 1 18.39 853 GLU B C 1
ATOM 13931 O O . GLU B 1 853 ? -61.469 76.375 -8.531 1 18.39 853 GLU B O 1
ATOM 13936 N N . LYS B 1 854 ? -61.594 76.062 -10.594 1 17.69 854 LYS B N 1
ATOM 13937 C CA . LYS B 1 854 ? -62.312 77.25 -11.031 1 17.69 854 LYS B CA 1
ATOM 13938 C C . LYS B 1 854 ? -63.812 77 -11.148 1 17.69 854 LYS B C 1
ATOM 13940 O O . LYS B 1 854 ? -64.188 75.938 -11.641 1 17.69 854 LYS B O 1
ATOM 13945 N N . PRO B 1 855 ? -64.75 77.75 -10.227 1 17.42 855 PRO B N 1
ATOM 13946 C CA . PRO B 1 855 ? -66.188 78.062 -10.211 1 17.42 855 PRO B CA 1
ATOM 13947 C C . PRO B 1 855 ? -66.75 78.188 -11.609 1 17.42 855 PRO B C 1
ATOM 13949 O O . PRO B 1 855 ? -66.125 78.75 -12.508 1 17.42 855 PRO B O 1
ATOM 13952 N N . SER B 1 856 ? -67.125 77.75 -12.43 1 17.22 856 SER B N 1
ATOM 13953 C CA . SER B 1 856 ? -68.375 78.375 -12.711 1 17.22 856 SER B CA 1
ATOM 13954 C C . SER B 1 856 ? -69.375 78.188 -11.57 1 17.22 856 SER B C 1
ATOM 13956 O O . SER B 1 856 ? -70.312 79 -11.383 1 17.22 856 SER B O 1
ATOM 13958 N N . GLY B 1 857 ? -70.562 78 -10.898 1 16.75 857 GLY B N 1
ATOM 13959 C CA . GLY B 1 857 ? -71.312 79.125 -10.445 1 16.75 857 GLY B CA 1
ATOM 13960 C C . GLY B 1 857 ? -70.75 79.875 -9.266 1 16.75 857 GLY B C 1
ATOM 13961 O O . GLY B 1 857 ? -69.562 79.625 -8.906 1 16.75 857 GLY B O 1
ATOM 13962 N N . PRO B 1 858 ? -71.5 80.5 -8.578 1 18.67 858 PRO B N 1
ATOM 13963 C CA . PRO B 1 858 ? -71.562 81.062 -7.234 1 18.67 858 PRO B CA 1
ATOM 13964 C C . PRO B 1 858 ? -70.812 80.25 -6.184 1 18.67 858 PRO B C 1
ATOM 13966 O O . PRO B 1 858 ? -70.688 79.062 -6.344 1 18.67 858 PRO B O 1
#

Secondary structure (DSSP, 8-state):
----------TTSTHHHHHHHHHHHTT----SHHHHHHH---THHHHHHHHHHHS----SSS-EEEEEEEEEE---SS-EE--S-SGGGGS--SSTHHHHHHT-EEHHHHHHHHHHHHHHHHHHTT-EEEE----SSS--SB-TTS-EEEEEEEEEHHHHHHHHHHHT-EEEBPHHHHHHHHHHTT-HHHHTB--STTS-TTT--B-GGGGTT-EEE--GGGHHHHB--EESSTT-TTSPEESS-HHHHHHHHHHHHHS-GGGTS----HHHHHH-TTS-EEEEEEPP-HHHHHHHHHHHTS---GGGTT---HHHHHHHH-HHHHHHHHHHHHHHHHHHHHHHHHHHHHHHHHHHTSSS-TTHHHHHHHHHHHHHHHHHHHHHHHHHHHHHTT-TTGGGGPPBPTT---EEEE-TTT-SEEEE--HHHHHHHHHHHHHHHHHHHHHHHHHHHHHHHHHHHSTT-HHHHHHHHHHHHHHHHHHHHHHHHHHHHHHHHHT-SBHHHHHHHHHHHHHHHHHHHHHHHHHIIIIIGGG-TTSHHHHHHHHHHHHTTB-TTT--B-S-SSS--TTHHHHSSS---HHHHHHHHHHHHHHHHHHHHHHHHHHHHHHHHHHHHHHHHHHHHHHHHHHHHHHHHHT-------HHHHHHTSBP---SHHHHHHHHHHHHHHHHSGGGSTTHHHHHHHHHHHHHHHHHHHHHHSBPPPP----SSSTHHHHHHHHHHHHHHHHHHHHHHHTSSIIIIIS----HHHHHHHHHHHHHHHHHHHHHHHHHS-SS-HHHHHHHHHHHHHIIIIIS-PPPP---SS----TTS---------BSSSS-TTBS---------TT-------/---S-----GGGGSHHHHHHHHHHHTT----SHIIIIIH---THHHHHHHHHHHTT---TTS-EEEEEEEEEE---SS-EE--S-GGGGGS--SSTTHHHHHT-EEHHHHHHHHHHHHHHHHHHTT-EEEE----SSS--SB-TTS-EEEEEEEEEHHHHHHHHHHHT-EEEBPHHHHHHHHHHTT-HHHHTB--STTS-TTT--B-GGGGTT-EEE--GGGHHHHB--EESSTT-TTSPEESS-HHHHHHHHHHHHHS-GGGTS----HHHHHH-TTS-EEEEEEPP-HHHHHHHHHHHTS---GGGTT---HHHHHHHH-HHHHHHHHHHHHHHHHHHHHHHHHHHHHHHHHHHTSSS-TTHHHHHHHHHHHHHHHHHHHHHHHHHHHHHTT-TTGGGGPPBPTT---EEEE-TTT-SEEEE--HHHHHHHHHHHHHHHHHHHHHHHHHHHHHHHHHHHSTT-HHHHHHHHHHHHHHHHHHHHHHHHHHHHHHHHHT-SBHHHHHHHHHHHHHHHHHHHHHHHHHIIIIIGGG-TTSHHHHHHHHHHHHTTB-TTT--B-S-SSS--TTHHHHSSS---HHHHHHHHHHHHHHHHHHHHHHHHHHHHHHHHHHHHHHHHHHHHHHHHHHHHHHHHHT-------HHHHHHTSBP---SHHHHHHHHHHHHHHHHSGGGSTTHHHHHHHHHHHHHHHHHHHHHHSBPPPP----SSSTHHHHHHHHHHHHHHHHHHHHHHHTSSIIIIIS----HHHHHHHHHHHHHHHHHHHHHHHHHS-SS-HHHHHHHHHHHHHIIIIIS-PPPP---SS----TTS--------SSSSS--SSSS---------------S--

Organism: Reticulomyxa filosa (NCBI:txid46433)

Sequence (1716 aa):
MAEDFGGDHNASGNKGERFVKDLMAQNVSIPPDVLSKVFNVPLEEIEKIEKDLRNAKMVKGNPLTWDYVLAFRTGEQDKMIKPKNKEKANRPLNSGYESEWENGMTERKYFLQIILQTQRELEGAFLSTRLFKFRKKEKNFTSEDEKFIFMLVGMTEDNIKRWADHRDTDLEIEPVAACREGRRREFPLALRTRLDEQDDPAKCTLPLENWHAMYCQYNPRAEKSIYRQYPRLPDDSNSPKTFFDEKTRLRIIYETMIEDKGEGGAEIEIQAHITSAKHPLVACFPLHDSKQLDSLEEKWIKNREIRNCMTVPLEEIKNYFGEPTAFYYGFMMFYLRWLIWPTIIGVIFFIAQLGYGQVDVPGLFVMALFIIFWCVAFVDFWIRQESRYRLLWGMTKFETKAVARPEFKGEWQHDRVSGLWIEDYSFIYRLIKGSFVFSGLGVWMAGCVVSAIYVLLLRDANPEDLGLKIGLGITNGAMISFFDYVYQFVSIYGNKWENHRTEQDFQDALISKSFIFKFFNSFSSLFYLTFIRPYVKGTAYYVQHYSTICGECKDSDTNIPSCSTTELDYSCCYSSGSFCTKTHVENQINSQVLSDLRLQLASLFVTAIVIQNFLEVFIPFFKGKLAAKRDERNAQQRGEALKDKSEAERQMSLAENRNTIDDMSEMVVQFGYITMFVIALPITPLLALINNIIELRVDGYKIIRESQRPHPNGSYGLGAWNGVLGFFSIVAVGTNVALITWRTRLVPVLLNNTDPTFKWVFFTFISILLGLLVAAEKWAIPDTPIEVTQGIERQRLIENILVLGARIDKDDDEPPKKDGEEVSEFAFDPTKDFIDVTQLPQVPLGDLTQLEEKPSGPMAEDFGGDHNASGNKGERFVKDLMAQNVSIPPDVLSKVFNVPLEEIEKIEKDLRNAKMVKGNPLTWDYVLAFRTGEQDKMIKPKNKEKANRPLNSGYESEWENGMTERKYFLQIILQTQRELEGAFLSTRLFKFRKKEKNFTSEDEKFIFMLVGMTEDNIKRWADHRDTDLEIEPVAACREGRRREFPLALRTRLDEQDDPAKCTLPLENWHAMYCQYNPRAEKSIYRQYPRLPDDSNSPKTFFDEKTRLRIIYETMIEDKGEGGAEIEIQAHITSAKHPLVACFPLHDSKQLDSLEEKWIKNREIRNCMTVPLEEIKNYFGEPTAFYYGFMMFYLRWLIWPTIIGVIFFIAQLGYGQVDVPGLFVMALFIIFWCVAFVDFWIRQESRYRLLWGMTKFETKAVARPEFKGEWQHDRVSGLWIEDYSFIYRLIKGSFVFSGLGVWMAGCVVSAIYVLLLRDANPEDLGLKIGLGITNGAMISFFDYVYQFVSIYGNKWENHRTEQDFQDALISKSFIFKFFNSFSSLFYLTFIRPYVKGTAYYVQHYSTICGECKDSDTNIPSCSTTELDYSCCYSSGSFCTKTHVENQINSQVLSDLRLQLASLFVTAIVIQNFLEVFIPFFKGKLAAKRDERNAQQRGEALKDKSEAERQMSLAENRNTIDDMSEMVVQFGYITMFVIALPITPLLALINNIIELRVDGYKIIRESQRPHPNGSYGLGAWNGVLGFFSIVAVGTNVALITWRTRLVPVLLNNTDPTFKWVFFTFISILLGLLVAAEKWAIPDTPIEVTQGIERQRLIENILVLGARIDKDDDEPPKKDGEEVSEFAFDPTKDFIDVTQLPQVPLGDLTQLEEKPSGP

Solvent-accessible surface area (backbone atoms only — not comparable to full-atom values): 93037 Å² total; per-residue (Å²): 143,82,72,82,85,53,64,75,14,74,59,53,66,64,65,63,57,54,56,49,53,59,48,49,69,50,84,57,82,69,73,52,47,75,32,3,80,74,59,66,50,70,70,74,63,50,60,63,43,51,70,34,48,87,53,37,54,44,50,90,87,56,42,64,54,80,44,32,37,39,34,27,40,41,59,48,75,84,44,66,51,70,70,79,75,77,78,79,57,73,60,74,60,81,72,81,66,57,66,49,51,76,76,46,35,36,31,26,60,52,30,51,50,52,52,52,49,52,50,48,36,36,43,72,35,60,33,43,75,43,72,53,68,60,51,85,91,52,79,52,26,20,37,97,82,58,50,31,38,44,33,36,32,25,49,32,52,64,51,48,52,49,49,29,49,70,66,47,38,69,36,50,41,26,45,69,48,34,35,50,52,27,42,74,69,55,31,32,36,34,58,20,30,38,83,50,91,82,49,53,62,87,64,21,71,38,62,54,70,78,41,52,58,31,46,31,56,46,43,86,88,37,47,93,50,28,51,32,75,28,44,62,42,84,91,35,81,84,35,64,74,27,71,52,49,69,34,57,48,52,31,52,53,50,47,35,39,29,28,48,58,76,80,52,14,33,46,46,46,59,72,63,29,41,71,31,88,88,36,38,41,62,48,76,43,43,67,78,57,67,68,60,44,51,53,48,40,47,65,47,59,64,43,76,51,74,89,45,56,64,55,66,63,52,67,61,40,26,51,68,45,10,46,48,59,25,49,52,54,51,46,49,34,53,51,53,64,58,38,51,57,55,22,58,54,14,46,54,52,39,52,47,22,64,72,68,71,38,67,70,41,90,60,53,49,55,56,37,55,48,41,41,54,49,46,49,48,49,55,51,51,45,48,30,50,48,46,46,50,22,44,58,67,56,23,77,63,44,79,81,67,62,60,62,37,62,81,37,77,50,48,79,38,64,32,90,50,59,31,38,75,34,68,46,66,63,64,67,58,32,49,54,48,45,51,53,46,50,51,53,48,50,53,52,44,51,50,43,41,50,51,40,50,49,49,49,52,58,39,41,74,44,75,85,43,63,68,53,42,48,49,46,24,34,49,49,28,50,47,38,54,50,52,50,57,56,42,52,56,51,47,52,53,46,47,60,70,42,50,48,46,33,63,66,55,41,50,32,53,42,50,55,54,51,44,60,46,49,49,47,50,69,41,39,54,59,51,37,55,68,71,44,50,84,71,40,81,83,36,58,54,42,48,50,55,48,43,53,57,30,52,72,41,34,32,81,87,75,67,48,57,58,42,63,87,83,58,94,50,71,65,37,32,64,67,42,85,62,80,52,43,73,51,53,55,51,50,52,51,25,37,49,42,36,47,52,47,23,52,41,50,50,24,33,52,51,37,51,54,49,52,52,53,43,51,67,52,46,47,56,50,49,50,48,50,50,49,49,50,49,49,50,49,52,25,59,71,64,71,46,76,86,68,86,68,52,72,68,56,53,47,62,72,33,41,84,46,86,70,66,60,67,63,49,50,53,52,51,51,50,49,47,54,52,44,40,56,25,71,43,42,30,46,48,36,44,55,48,47,55,49,49,45,52,45,56,43,50,52,48,47,38,56,67,70,47,27,33,44,41,77,35,50,80,43,65,58,74,64,46,54,55,56,50,50,50,49,47,37,56,51,18,42,55,42,27,46,49,39,33,45,69,46,36,56,52,33,40,58,75,64,62,43,77,50,64,43,55,41,43,51,48,43,51,52,49,51,50,52,51,50,48,49,53,50,49,48,54,69,72,48,62,57,64,47,68,68,48,55,41,47,54,52,26,35,51,51,48,32,37,40,69,63,69,60,45,89,74,70,83,63,70,96,56,64,64,60,61,76,78,72,82,79,85,83,86,80,88,81,84,33,37,49,52,82,47,60,28,35,55,50,78,63,70,69,86,68,82,68,90,88,72,78,64,95,63,72,137,142,79,66,87,77,70,66,87,76,78,69,73,69,58,56,67,52,52,60,51,51,63,53,51,71,52,88,57,87,70,75,51,50,73,33,1,79,73,60,68,45,69,72,76,63,50,61,65,44,50,74,34,48,87,56,32,54,41,49,89,86,56,45,67,55,79,47,34,37,39,33,27,40,40,59,48,76,83,43,63,48,66,65,75,79,77,79,77,59,74,61,74,53,83,71,84,63,52,68,48,47,78,75,43,29,35,30,26,58,52,29,51,49,51,52,52,51,51,51,50,36,37,44,72,34,59,34,43,75,43,68,56,66,71,53,85,88,58,74,59,27,20,36,95,81,59,51,30,38,44,32,35,33,25,49,32,52,63,48,49,52,49,49,30,49,72,66,47,38,69,35,50,41,26,43,68,48,32,36,51,51,27,41,74,68,56,32,31,37,33,58,19,30,38,82,49,92,83,48,52,63,88,64,21,71,38,63,55,70,78,39,53,59,32,47,31,58,44,42,86,90,38,49,92,51,28,51,31,74,30,46,61,42,84,89,35,82,85,36,63,73,26,69,52,49,70,33,55,48,53,31,52,53,51,47,34,38,29,28,48,58,75,78,52,15,32,46,46,47,60,72,62,30,41,70,32,88,87,36,40,42,64,48,76,41,42,66,80,55,68,68,60,44,50,52,49,41,47,67,47,60,64,42,77,51,75,91,46,55,64,56,67,62,51,69,61,42,26,50,69,44,11,46,49,59,25,49,52,52,50,46,50,34,53,51,53,64,59,38,50,58,55,20,56,55,13,47,55,52,39,53,47,22,63,72,68,73,38,65,68,42,91,59,53,48,55,56,38,53,48,40,41,54,49,47,49,49,50,55,52,52,44,48,29,49,49,47,47,50,21,45,59,67,56,23,75,63,43,79,83,68,62,60,63,38,60,82,37,76,50,48,78,38,64,33,91,50,60,30,40,74,34,68,46,67,64,64,68,59,32,51,54,49,44,50,52,48,48,53,53,48,51,52,52,45,49,51,43,40,52,52,41,49,49,49,52,51,57,37,41,72,44,76,83,42,63,68,54,45,48,51,46,24,34,48,49,29,52,47,36,54,50,52,52,56,56,44,52,55,51,46,51,53,47,47,61,69,42,51,48,48,32,62,65,56,41,50,32,54,40,48,55,54,52,43,59,46,48,48,46,49,68,43,40,55,59,50,37,54,68,72,43,49,85,72,41,80,82,34,56,53,43,48,50,54,49,45,54,57,30,53,71,43,33,30,79,88,73,68,46,59,58,41,64,87,84,55,93,50,69,67,38,32,64,68,44,81,60,79,52,42,73,51,54,55,51,48,52,51,24,35,49,42,35,47,53,45,22,50,43,51,49,24,33,52,51,38,52,52,49,51,51,53,42,52,68,52,46,46,56,50,50,52,49,50,48,48,49,50,48,48,49,49,51,25,60,72,64,72,45,75,83,69,84,70,52,72,67,57,54,45,63,72,32,41,84,46,85,68,67,60,67,64,48,50,51,52,51,51,51,50,46,55,53,45,38,57,26,73,44,42,30,48,48,37,46,54,49,47,55,48,48,45,50,43,57,43,51,51,49,48,39,55,65,74,46,27,32,43,40,77,34,49,82,43,63,58,73,62,48,54,56,56,51,50,52,48,47,38,55,51,18,42,55,40,28,46,49,40,34,45,70,46,36,57,52,34,42,57,75,63,62,41,78,49,64,43,55,41,44,51,48,41,51,52,49,51,50,52,49,49,50,50,51,50,50,48,54,68,72,49,62,57,64,47,70,68,49,54,42,47,54,52,27,35,50,51,49,34,37,41,69,62,70,60,46,89,74,69,83,62,71,95,57,68,66,70,66,73,79,76,83,69,74,71,75,69,71,61,50,57,73,90,17,72,40,60,78,75,34,73,72,25,16,66,40,42,67,76,68,80,76,73,77,68,64,81,132

pLDDT: mean 74.26, std 23.06, range [15.74, 97.62]

Nearest PDB structures (foldseek):
  8b8k-assembly1_B  TM=6.706E-01  e=9.020E-22  Mus musculus
  6qp6-assembly1_A  TM=6.613E-01  e=3.790E-21  Mus musculus
  7zk3-assembly1_A  TM=6.780E-01  e=1.346E-18  Mus musculus
  7b5c-assembly1_A  TM=6.520E-01  e=1.986E-19  Mus musculus
  7b5e-assembly1_A  TM=6.574E-01  e=5.641E-19  Mus musculus

Foldseek 3Di:
DPPDPDDDPPPPPPVVVVVVVVVVVVVPCPDCVVVCVVVVDDPVVRVVVVVCVVVVDDVVPWDKDFWKKWKFFQADQPDWDQDPDPVVLPPPPDDDCSVVNNVTDGLNVVQVVLVVVLCVLLVQLQKDKDWDDDDVVPAACAWNVNGMTMMTIIHIQVSLLVLLLLLQPWFQWDLQLLLVLCVVVPFQLSQQEDNDPPRDCVRNVHYSCLRALFIFGDDPVQVVGIADWDAPDNVDPPHDIHSDAPQRRLQSSVCQACFDVVSSHSNDQQVVQCPDPSHRTPDMFTFDDQVLLVVQCCQAQVPPDPVCLLPHPLVSCCRFQADQVSLVSVLLSLVLVLLVVLQVVLVVLVVQCVVVVFLFGAPLLVSLVVLLVSLLVSLLVSLQVQLVSCSSNVVQCVVVSFGWGSLFDADWDQDPPPRDTDGDHDPVVLVVLVVVLVVVLVVLLVVLLVVLVVLVLVCLVPVPDPVSLLVSLLVLLVVLVVSLVVVLVSLLVSLSVSRDTGPLVSVLSSLVSSLVSSCSNQCSNLCCLQPPVCPDFPRSNLQVLLCVLLQVLQQPPPSDSPDDSGDPPVVSNPPRPNNCDPLVSLQVVLRVSLQSSLSSLVSNLVSLLCVVVCCLPVVLVVLVVVVVVVLVVVCVVVVHDSPDTDSVRVQSSFAEDEHCSVVLSSVLSLVLSCQQSCSSPSNSSVVVSVSSSVVSNSVSCCQSPRYGRYNNDRDSHPRNSSVSSVVSSLNSLLRSLLCSLRRHSCCCPVVVDPPPVVSVVSSVVVSVVSVVVSVVVPVVRDSHDPSSVVSVVVSVVSNCCSPVNDDHDNDDSDDPPPPPDDPDPPDDQDDPVVPPCVCCPYDDPPDDDDPDDDPPDD/DPPPPDDDPPPPPPPVVVVVVVVVVVVPCDQCVVVCVVVVDDPVVRVVVPVCVVVVDPVVPWDKDFWKKWKFFQADQVDWDQDPDPVVLPPPPPDDCSVVNNVTDGLNVVQVVLVVVLCVLLVQLQKDKDWDDPDVPPDDCAWNVNGMTMMTIIHIQVSLLVLLLLLQPWFQWDLQLLLVLCVVVQFQLSQQEDNDPPRDCVRNVHYSCLRALFIFGDDPVQVVGIADWDAPDNVDPPHDIHSDAPQRRLQSSVCQACFDVVSSHSNDQQVVLCPDPSHRTPDMFTFDDQVLLVVQCCQAQVPPPPVCLLPHPLVSCCRFQADQVSLVSVLLSLVLVLLVVLQVVLVVLVVQCVVVVFLFGAPLLVSLVVLLVSLLVSLLVSLQVQLVSCSSNVNQCVVVSFGWGSLFDADWDQDPPPRDTDGDHDPVVLVVLVVVLVVVLVVLLVVLLVVLVVLVLVCLVPVPDPPSLLVSLLVLLVVLVVSLVVVLVSLLVSLSVSRDTGPLVSVLSSLVSSLVSSCSNQCSNLCCLQPPVCPDFPGSNLQVLLCVLLQVLQQPPPSDSPQDSGDVPVVSSPPRPNCCDPLVSLQSVLRVSLLSSLSSLVSNLVSLLCVVVCCLPVVLVVLVVVVVVVLVVVCVVVVHDSPDTDSVRVQVSFAEDEHCSVVLSSVLSLVLSCQQSCSSPSNSSVVVSVSSSVVSNSVSCCQSPRYGRYNNDRDSHPRNSSVSSVVSSLNSLLRSLLCSLRRHSCCCPVVVDPPPVVSVVSSVVVSVVSVVVSVVVPVVRDSHDPSSVVSVVVSVVSNCCSPVNDDHDNDDSDDPPPPPDDPPPPPPPLPPVVPCVVVVPVPPPDDDDPPPPPDDDD